Protein 5DM3 (pdb70)

B-factor: mean 60.57, std 18.97, range [21.65, 194.19]

Solvent-accessible surface area: 94843 Å² total; per-residue (Å²): 115,11,63,49,122,60,0,79,90,60,11,103,81,55,88,9,27,0,0,10,0,6,31,6,26,62,66,4,106,26,79,30,29,50,5,16,0,77,40,0,20,80,136,0,101,38,35,16,121,113,60,2,102,12,37,61,74,10,0,12,29,1,49,11,17,136,14,2,0,4,0,0,3,32,51,43,189,81,73,36,69,59,15,5,11,9,6,0,56,115,0,35,63,55,0,141,92,77,46,15,73,5,34,1,17,10,43,6,13,1,11,4,38,140,60,53,144,160,54,27,28,42,14,51,1,0,54,31,0,0,35,59,0,60,63,6,42,1,24,4,43,3,3,36,38,104,69,20,1,3,2,18,21,128,65,16,117,1,33,49,7,0,7,26,4,3,2,0,20,33,0,1,90,16,4,1,124,77,82,40,52,18,24,24,12,81,0,30,86,91,163,73,78,63,21,0,6,0,36,2,14,2,10,1,45,40,126,48,60,19,25,1,48,29,91,100,27,103,82,3,39,12,74,41,0,25,45,1,3,6,0,0,12,102,22,0,39,20,0,0,12,4,0,1,19,50,50,36,3,17,132,28,26,126,61,17,13,24,49,9,2,66,95,45,83,72,0,0,1,85,2,3,43,44,46,68,148,54,2,71,1,9,1,25,2,0,4,0,16,2,5,2,0,8,0,0,0,0,0,0,0,0,0,0,40,0,26,91,66,87,44,91,47,67,110,62,99,83,110,3,14,96,57,1,147,75,0,18,84,29,0,88,59,3,102,4,0,35,111,6,5,18,104,89,3,0,68,72,2,5,151,14,0,53,80,49,21,60,88,82,145,86,95,109,32,122,142,73,75,80,166,39,178,191,156,78,21,65,49,109,70,2,67,90,11,17,117,81,59,102,12,24,0,0,17,0,7,37,10,25,69,64,8,118,34,69,39,26,29,4,16,0,60,26,4,26,66,118,1,108,40,67,14,99,21,146,125,19,0,78,4,36,59,70,12,0,11,37,2,46,8,23,141,7,5,0,3,0,3,4,24,33,24,90,159,79,79,12,67,52,16,5,14,17,3,0,67,116,0,35,60,63,1,127,94,62,43,13,81,3,37,1,14,2,38,4,21,1,9,6,60,132,151,32,129,123,110,58,28,69,39,10,115,1,0,60,32,0,0,35,58,0,74,70,5,12,1,44,3,38,2,1,36,41,56,123,62,12,7,10,1,14,12,117,52,17,122,2,36,51,5,0,3,23,0,2,2,0,20,33,0,1,82,12,6,0,106,63,71,45,27,14,27,24,12,80,1,28,80,87,146,76,74,67,16,1,10,1,32,1,14,2,13,2,64,116,182,63,110,15,16,4,34,56,144,95,34,115,62,1,22,11,70,48,0,16,40,0,2,6,0,0,15,111,23,0,44,23,0,0,13,3,1,1,18,52,54,35,3,18,121,28,11,78,114,70,82,71,24,19,10,24,32,46,11,4,52,118,42,73,46,0,0,0,58,4,13,28,78,36,73,149,45,2,80,1,6,1,28,0,2,3,0,10,1,4,1,0,8,1,0,0,0,0,0,0,0,0,1,58,0,22,102,78,86,32,89,53,58,109,61,80,88,101,3,14,72,60,1,167,71,0,12,48,23,0,107,61,0,114,5,0,43,70,6,4,15,101,103,3,0,61,45,2,6,129,15,0,64,83,47,39,101,69,83,145,209,81,112,22,124,164,77,82,73,65,24,164,196,75,32,108,112,12,90,90,16,26,147,84,59,111,11,24,0,0,11,0,7,6,9,0,21,59,8,112,30,56,24,17,30,8,13,0,28,29,0,16,84,85,3,89,93,54,15,110,11,80,78,21,20,137,103,6,0,29,15,40,46,90,23,22,51,64,2,50,12,13,138,15,7,4,3,0,4,5,38,12,27,36,34,92,100,125,53,58,21,61,38,11,0,13,23,5,0,68,105,0,28,66,66,2,101,96,66,45,18,50,4,40,1,17,8,41,2,17,0,8,20,24,153,123,32,95,85,48,25,38,159,53,181,193,61,49,28,48,24,13,118,0,1,56,34,0,1,37,52,0,68,70,6,49,1,44,4,50,0,2,32,52,67,86,19,117,17,6,16,12,0,22,18,29,79,19,117,1,44,50,7,0,11,26,2,4,2,0,20,31,0,0,88,17,2,0,100,65,65,36,83,8,25,19,12,80,1,33,66,76,160,83,66,47,16,0,6,1,30,1,24,1,8,0,65,41,101,66,46,41,22,2,52,64,87,100,31,106,62,2,4,9,77,49,0,67,46,0,1,2,2,0,8,139,8,0,38,26,0,0,16,3,0,1,14,49,63,39,3,17,131,41,20,129,218,20,14,9,83,11,22,7,0,65,114,34,51,23,0,0,1,94,4,9,39,42,46,64,66,45,2,74,0,11,1,44,0,1,3,2,16,0,5,2,0,8,0,0,0,0,0,0,0,0,0,0,69,0,31,98,94,89,31,86,47,60,106,62,75,111,46,104,3,15,81,64,2,130,78,0,12,78,24,0,89,65,1,111,19,0,49,120,5,3,15,98,95,1,0,65,48,2,14,156,16,0,62,41,50,18,84,69,82,144,155,88,106,24,122,165,65,75,83,61,30,181,201,132,36,55,48,99,68,1,103,92,12,7,122,80,57,109,10,24,0,0,12,2,7,5,4,2,41,71,8,117,31,56,23,29,34,11,11,0,87,42,3,13,115,52,6,118,37,65,24,77,16,87,95,54,20,86,29,0,110,5,46,49,76,16,2,24,34,2,48,11,17,136,12,4,0,5,0,2,2,24,6,22,32,78,94,75,125,61,74,9,63,26,10,0,9,9,4,0,64,102,0,19,67,65,0,112,92,68,38,9,60,4,39,1,15,10,53,4,24,0,5,21,49,111,62,49,150,131,38,12,60,57,17,97,1,2,48,35,0,0,33,54,0,50,60,4,42,1,44,3,44,0,1,41,47,33,75,38,109,26,4,8,15,2,7,23,30,77,16,114,1,38,52,7,0,9,28,3,4,2,0,19,35,0,0,87,19,2,0,114,74,74,41,53,12,21,38,13,77,0,34,82,84,166,78,83,42,20,0,9,0,35,0,19,2,9,2,34,97,181,62,52,30,20,2,46,40,156,218,37,109,55,1,4,12,68,46,0,62,41,0,2,4,0,0,12,106,18,0,44,20,0,0,14,2,1,0,14,46,56,37,3,16,138,32,60,70,24,9,93,41,37,9,2,59,133,20,189,39,0,0,0,85,5,6,41,41,44,58,149,43,2,70,1,9,0,26,0,1,3,0,15,0,2,1,0,7,0,0,0,0,0,0,0,0,0,0,42,0,25,106,75,87,27,88,37,59,117,53,15,191,128,4,16,77,62,1,135,58,0,13,89,24,0,100,57,4,110,3,0,52,122,2,5,13,106,81,1,0,62,49,2,10,154,14,0,60,62,56,19,44,67,85,149,160,81,113,22,124,166,68,77,76,59,36,172,203,110,14,53,50,104,54,0,63,83,60,5,126,87,56,98,7,26,0,0,10,1,7,8,8,2,22,73,5,112,24,62,23,22,37,0,10,0,104,36,0,19,108,42,1,104,47,131,16,60,51,86,6,182,107,58,0,32,16,41,61,73,8,0,16,28,3,46,6,25,122,10,7,0,4,0,2,5,26,8,33,102,164,77,70,11,54,18,10,0,16,10,0,0,64,59,0,36,66,61,3,137,88,80,48,19,70,5,33,1,14,5,35,1,20,1,3,16,57,138,55,48,121,115,108,50,13,64,21,11,106,3,1,58,34,0,0,36,56,0,66,67,7,38,0,43,6,49,0,2,48,46,55,94,59,58,30,8,10,6,1,14,13,30,82,19,119,2,34,51,7,0,7,24,2,3,1,0,17,32,0,0,84,15,1,1,94,66,74,38,97,10,23,29,13,79,0,49,80,90,94,85,55,60,16,0,8,0,30,2,19,3,13,3,60,34,110,54,119,32,23,2,101,144,29,32,24,70,42,0,22,41,3,1,1,0,0,10,100,31,1,36,23,0,1,15,2,2,0,18,53,56,39,3,15,119,27,9,95,115,158,17,11,15,68,49,30,12,0,42,116,25,27,33,1,0,0,66,3,14,25,79,52,58,60,46,2,68,1,13,1,48,3,2,3,0,15,0,2,2,0,9,0,0,0,0,0,2,0,0,0,3,20,0,36,114,101,84,43,84,47,61,111,66,11,124,18,180,127,4,15,76,62,5,130,79,0,15,101,28,0,20,55,6,111,18,0,49,90,12,9,16,97,84,0,0,77,36,2,14,131,19,0,61,79,52,15,88,80,79,129,207,88,108,29,119,144,62,75,71,145,50,180,184,70,62,52,98,62,0,82,84,70,7,70,77,62,88,6,26,0,0,14,0,8,9,3,8,42,73,4,119,32,70,32,30,41,4,12,0,96,42,0,12,106,48,1,94,54,76,9,106,34,77,78,102,101,28,1,27,11,45,53,98,10,5,43,30,2,48,17,13,134,14,5,0,4,0,2,3,30,12,48,177,81,74,10,64,38,15,4,15,10,6,0,66,116,0,33,65,60,1,71,87,62,32,10,72,6,37,1,16,6,48,4,12,0,6,18,51,156,66,58,131,174,68,24,47,44,18,96,0,0,51,32,0,0,36,52,0,64,75,9,44,1,40,5,54,2,1,36,34,60,88,13,100,16,2,1,17,1,17,19,32,74,16,128,2,36,55,5,0,7,21,1,4,2,0,21,31,0,0,91,18,2,0,106,70,45,35,91,17,26,27,11,76,0,32,83,80,91,84,80,39,19,0,16,1,23,1,19,3,6,2,55,97,163,53,123,24,18,1,51,47,146,93,36,108,65,4,7,14,65,40,1,83,40,1,3,6,0,0,16,103,20,0,43,21,1,0,10,5,1,2,18,54,55,40,3,20,118,34,11,74,154,77,19,6,16,43,35,7,1,59,118,46,71,70,1,0,0,99,5,16,40,46,46,80,43,47,0,70,1,11,1,55,0,1,4,0,15,0,5,1,0,9,0,0,0,0,0,0,0,0,0,0,35,0,27,93,85,92,32,88,34,60,105,65,36,136,143,2,16,79,55,1,138,78,0,13,40,23,0,102,58,5,106,2,0,42,88,2,4,14,106,86,3,0,70,53,0,9,48,18,0,77,104,49,18,55,48,88,149,187,85,110,28,116,165,72,68,80,76,64,220

Secondary structure (DSSP, 8-state):
---HHHHHHHHHTTS--EEEEEEE-TTS-EEEEEEEHHHIIIIITT-B---EEE-GGG-EE-TTSTTEEEEEEEE-----TTSHHHHHHHHHHHHHTTT-EEEEEEEEEEEE-SS----HHHHHHHHHHHHHHHTTT--EEEEEE--EEEEEE--EEHHHHHHHHHHHHHHHHHHHHHTT--EE--S-S-TTSPPPBEEEEEEEEETTEETTB-SSSSSSB-HHHHHHHHHHHHTTTTTHHHH--SGGGGGS----EEEEESS-SSEEEEEESTTSTT-EEEE---BTTS-HHHHHHHHHHHHHHHHTTT--------B--SSHHHHHHHHHT-HHHHHHH-HHHHHHHHHHHHHHHHHHHTS--HHHHHHHT-/----HHHHHHHHHHTS--EEEEEEE-TTS-EEEEEEEHHHIIIIITT-EE---EEEEEEEEEEE-TTSTTEEEEEEEEE---B-TTSHHHHHHHHHHHHHHTT-EEEEEEEEEEEEESS-TT--HHHHHHHHHHHHHHHHTT--EEEEEE---EEEEEE--EEHHHHHHHHHHHHHHHHHHHHGGG-EEE--S-S-SSSPP-BEEEEEEEEETTEETTB-TTSTT-B-HHHHHHHHHHHHSHHHHGGGG--SHHHHTTS-SSS--S-EEEEESS-TTEEEEEESTTSTT-EEEE---BTTS-HHHHHHHHHHHHHHHHHHTPPPPP---B--SSHHHHHHHHHT-HHHHHHT-HHHHHHHHHHHHHHHHHHHTS--HHHHHTT--/-HHHHHHHHHTTS--EEEEEEE-TTS-EEEEEEEHHHIIIIITS-EE-------EEEE-GGG-EE-TTSTTEEEEEEEEE-TTT--B-TTSHHHHHHHHHHHHHHTT-EEEEEEEEEEEE-SS-HHHHTSSS---HHHHHHHHHHHHHHHHTT--EEEEEE-SSTTEEEEEE--EEHHHHHHHHHHHHHHHHHHHHHTT--EE--S-S-TTSPP-BEEEEEEEESSSSBTTB-TTSTTSB-HHHHHHHHHHHHTTTTTHHHH--SHHHHGGG---S-EEEEESS-TTEEEEEESTTSTT-EEEE---BTTS-HHHHHHHHHHHHHHHHHTTPPPPP----B---SHHHHHHHHHT-HHHHHHH-HHHHHHHHHHHHHHHHHHTTS--HHHHHH---/---HHHHHHHHHTTS--EEEEEEE-TT--EEEEEEEHHHIIIIITS--B------EEEE-TTS-EE-TTSTTEEEEEEEEE-SSS-PBPTTSHHHHHHHHHHHHHHTT-EEEEEEEEEEEEESS----HHHHHHHHHHHHHHHHTT--EEEEEE-SSTTEEEEEE--EEHHHHHHHHHHHHHHHHHHHHHTT-EEE--S-S-SSSPP-BEEEEEEEEETTEETTB-TTSTTSB-HHHHHHHHHHHHHTTTTGGGT--STTGGGG----EEEEESS-SSEEEEEESTTSTT-EEEE---BTTS-HHHHHHHHHHHHHHHHHHTPPPPPPP-----SHHHHHHHHHT-HHHHHHH-HHHHHHHHHHHHHHHHHHHT---HHHHHHH--/---HHHHHHHHHTTS--EEEEEEE-TTS-EEEEEEEHHHIIIIITT--B-----EEEEEEEEEEE-TTSSSEEEEEEEEE---B-TTSHHHHHHHHHHHHHTTTEEEEEEEEEEEEEESS-S---HHHHHHHHHHHHHHHHTT--EEEEEE-SSTTEEEEEE--EEHHHHHHHHHHHHHHHHHHHHHTT-EEE--S-S-TTSPPPBEEEEEEEEETTEETT-----HHHHHHHHHHHHHHHHHHHHH--SGGGGGG----SS-EEEEESS-TTEEEEE-S-SSTT--EEE---BTTS-HHHHHHHHHHHHHHHHHTTPPPPPP-------SSHHHHHHHHHT-HHHHHHT-HHHHHHHHHHHHHHHHHHHTS--HHHHHHHT-/--HHHHHHHHHHTS--EEEEEEE-TTS-EEEEEEEHHHIIIIITT-EE-----EEEE-GGG-EE-TTSSSEEEEEEEE-----TTSHHHHHHHHHHHHHTTT-EEEEEEEEEEEE-SS----HHHHHHHHHHHHHHHHTT--EEEEEE-SSTTEEEEEE--EEHHHHHHHHHHHHHHHHHHHHHTT--EE--S-S-SSSPPPBEEEEEEEEETTEETTB-TTSTT-B-HHHHHHHHHHHHHHHHHGGGT--SGGGGGGG-----EEEEESS-TTEEEEEESTTSTT-EEEE---BTT--HHHHHHHHHHHHHHHHHTTPPPPP------SSHHHHHHHHHS-HHHHHHH-HHHHHHHHHHHHHHHHHHTTS--HHHHHHH-

Nearest PDB structures (foldseek):
  5dm3-assembly2_B  TM=1.003E+00  e=1.914E-79  Chromohalobacter israelensis DSM 3043
  8tfc-assembly1_A  TM=9.188E-01  e=2.148E-32  Methanosarcina mazei Go1
  8oon-assembly1_D-2  TM=9.264E-01  e=2.066E-31  Methanothermococcus thermolithotrophicus DSM 2095
  8oon-assembly1_B-2  TM=9.273E-01  e=3.041E-31  Methanothermococcus thermolithotrophicus DSM 2095
  8oon-assembly1_F-2  TM=9.231E-01  e=4.730E-31  Methanothermococcus thermolithotrophicus DSM 2095

InterPro domains:
  IPR008146 Glutamine synthetase, catalytic domain [PF00120] (119-447)
  IPR008146 Glutamine synthetase, catalytic domain [PS51987] (120-453)
  IPR008146 Glutamine synthetase, catalytic domain [SM01230] (117-371)
  IPR008147 Glutamine synthetase, N-terminal domain [PS51986] (17-112)
  IPR014746 Glutamine synthetase/guanido kinase, catalytic domain [SSF55931] (117-451)
  IPR036651 Glutamine synthetase, N-terminal domain superfamily [G3DSA:3.10.20.70] (5-116)
  IPR036651 Glutamine synthetase, N-terminal domain superfamily [SSF54368] (8-112)

Radius of gyration: 48.49 Å; Cα contacts (8 Å, |Δi|>4): 4926; chains: 6; bounding box: 131×140×78 Å

Sequence (2305 aa):
TLALDDLKTRVESGEIDTVLVCIVDMQGRLMGKRLHARHFVDHGWEETHCIMKPDLATLRCVPWLEGTAMVLCDLLHAEVPHAPRAILKRQLARLEAMGLEAIMATELEFFLFEKSLDTTKEEHVLRPLRNHLHAAGIPVEGTKGEGQEELNIRCAKALDTADYHTIAKHATKEIAWQQGRAVTFLSKWHHAHAGSSSHIHQSLWKQGLPAFHDERDALGMSALMKHYLAGLLKYAPDYTYFLAPYLNSYKRFQPTRTVWSVDNRTAGFRLCAEGTRAVRIECRIGGSDLNPYLAMAGQLAAGIKGIEECLALPPPAGLIPQNLRDAMEALRGSTMLREAMGEDVVDHYVRAAEVELEDFQRVVSDYEVARGFENTLALDDLKTRVESGEIDTVLVCIVDMQGRLMGKRLHARHFVDHGWEETHCCYIMKPDLATLRCVPWLEGTAMVLCDLLDHAEVPHAPRAILKRQLARLEAMGLEAIMATELEFFLFEKSLDETTKEEHVLRPLRNHLHAAGIPVEGTKGEAGQEELNIRCAKALDTADYHTIAKHATKEIAWQQGRAVTFLSKWHHAHAGSSSHIHQSLWKQGLPAFHDERDALGMSALMKHYLAGLLKYAPDYTYFLAPYLNSYKRFQKGTFAPTRTVWSVDNRTAGFRLCAEGTRAVRIECRIGGSDLNPYLAMAGQLAAGIKGIEECLALPPPAGLIPQNLRDAMEALRGSTMLREAMGEDVVDHYVRAAEVELEDFQRVVSDYEVARGFEALDDLKTRVESGEIDTVLVCIVDMQGRLMGKRLHARHFVDHHGWEETHCCNYLLYIMKPDLATLRCVPWLEGTAMVLCDLLDHRTHAEVPHAPRAILKRQLARLEAMGLEAIMATELEFFLFEKSLDEIRKGRFRTTKEEHVLRPLRNHLHAAGIPVEGTKGEAGAGQEELNIRCAKALDTADYHTIAKHATKEIAWQQGRAVTFLSKWHHAHAGSSSHIHQSLWKQGLPAFHDERDALGMSALMKHYLAGLLKYAPDYTYFLAPYLNSYKRFQFAPTRTVWSVDNRTAGFRLCAEGTRAVRIECRIGGSDLNPYLAMAGQLAAGIKGIEECLALPPPASGLIPQNLRDAMEALRGSTMLREAMGEDVVDHYVRAAEVELEDFQRVVSDYEVARGFETLALDDLKTRVESGEIDTVLVCIVDMQGRLMGKRLHARHFVDHGWEETHCCNYLYIMKPDLATLRCVPWLEGTAMVLCDLLDHRTHAEVPHAPRAILKRQLARLEAMGLEAIMATELEFFLFEKSLDTTKEEHVLRPLRNHLHAAGIPVEGTKGEAGAGQEELNIRCAKALDTADYHTIAKHATKEIAWQQGRAVTFLSKWHHAHAGSSSHIHQSLWKQGLPAFHDERDALGMSALMKHYLAGLLKYAPDYTYFLAPYLNSYKRFAPTRTVWSVDNRTAGFRLCAEGTRAVRIECRIGGSDLNPYLAMAGQLAAGIKGIEECLALPPPAELIPQNLRDAMEALRGSTMLREAMGEDVVDHYVRAAEVELEDFQRVVSDYEVARGFETLALDDLKTRVESGEIDTVLVCIVDMQGRLMGKRLHARHFVDHGWEETHCYLLYIMKPDLATLRCVPWLEGTAMVLCDLLDHAEVPHAPRAILKRQLARLEAMGLEAIMATELEFFLFEKSLDETTKEEHVLRPLRNHLHAAGIPVEGTKGEAGAGQEELNIRCAKALDTADYHTIAKHATKEIAWQQGRAVTFLSKWHHAHAGSSSHIHQSLWKQGLPAFHLGMSALMKHYLAGLLKYAPDYTYFLAPYLNSYKRFQTFAPTRTVWSVDNRTAGFRLCAEGTRAVRIECRIGGSDLNPYLAMAGQLAAGIKGIEECLALPPPAEGDLIPQNLRDAMEALRGSTMLREAMGEDVVDHYVRAAEVELEDFQRVVSDYEVARGFELALDDLKTRVESGEIDTVLVCIVDMQGRLMGKRLHARHFVDHGWEETHCCNYYIMKPDLATLRCVPWLEGTAMVLCDLLHAEVPHAPRAILKRQLARLEAMGLEAIMATELEFFLFEKSLDTTKEEHVLRPLRNHLHAAGIPVEGTKGEAGAGQEELNIRCAKALDTADYHTIAKHATKEIAWQQGRAVTFLSKWHHAHAGSSSHIHQSLWKQGLPAFHDERDALGMSALMKHYLAGLLKYAPDYTYFLAPYLNSYKRFQKAPTRTVWSVDNRTAGFRLCAEGTRAVRIECRIGGSDLNPYLAMAGQLAAGIKGIEECLALPPPAELIPQNLRDAMEALRGSTMLREAMGEDVVDHYVRAAEVELEDFQRVVSDYEVARGF

Organism: Chromohalobacter israelensis (strain ATCC BAA-138 / DSM 3043 / CIP 106854 / NCIMB 13768 / 1H11) (NCBI:txid290398)

Foldseek 3Di:
DAALVRLVVCVVVVQAQWEQEFEAAQQQATDGDIDGVVCCSVCVCVADVCGWHWDRVQKWAQVLDGNYIYTYTADDVHGDQLRLLNLLVLLQVVQVVVLKFKKKWKWAKKAKAPAAPCVVLLCQQQVCLQVRLVRRVFAWPGKDAPVMIITGTDIDGLSSNLSSLSVSVVSSQSSCNVVRIHMGLQQDPDLPDAGAFIKMKMFMDGPHAGQQADLPDPQGGDLLVQLLLLLCLVLVLLLLCLQAVAQRLLSNVCLFASFEACDDPVPQKHWPPGNDRSTIIMGGSHGNSHNSSSVNSRSSLSRVVSNVVSPGHDDGVHGHDSGLVSSLVSNLPPVSCCVSRHVVSSVVVSVSSVVNVVVVVPDDDPVCVVVVVD/DAAALVSLVVCLVVVFAQWEAEFAQDQQLATDGDIDGSVCCSVPPQQWDQDPAIWHWDRVRWWDQVLDTNYIYTYTFHCDPHGDQQRLLNLLVLLQVVQVVVLKFKKKWKKAKKAKAPAAPVVVVLLCQQQVCLQVSLVVRPFQWPGKDVDVNMIITTGDIDGLSSNLVSLSSSVVSSCSSCNVVRIHMDQQQDPDLVDAGAWMKMKMFMDHPNAGQQADLPDPFRGDLLVQQLLQLCLVLVQQLLCLQPVAQRFLVNVPPPPLDAFASFEEAPDSRDQKHFPDTSHSRTIIMGGRHGNSHNSSSVSSSSSLRSVVSSVVSDGHDDGPHGHDNGLVSSLVSNVPDPSCCVSSNPVNSVVVSVVSVVNVVVVVVDDDPVCVVVVPD/DLVVLVVCVVVVQAQWEQEFAQEQLLATDDDIDGSVCCSPDVCAKDADDPSYCGIWHWDVVQWWCQVLDGRYIYTYTFDADPVHRHGDLQRLLNLLVQLQVVVVVVLKFKKKAKKQKKFWFPAFCVVCVPDHDGVVVCCQQQVVLQVRLVVRVFQWPGKDDDDDPRMIITGTDIDTLSSNLVSLSSSVVSSQSSSVVVRIHMDQFQDSDLPTAGAAMKMKMFMARPPAGQQADLPDPQRGHLLVLLLLLLCLVLVQQQVCLQQVAQRFLSNVCCDCWASFEECDRSVNQWHFPPGNDSRTIIIGTRHGSSHNSSSVVSSSSLSRVVSNVVSDDGDDHVHGGHDNGLVSSLVSNLPDPSCCVSSHVSNSVSSSVVSVVNVVVVVVDDDPVNVVVPVD/DAALCNVVVCVVVVQAQWEAEFEQAQQLATDDDIDGSVCCSVPVQAWDDDDPSVAIWHWDCVQWWAQVLDGRYIYTYTFHADPPPRDTDQQRLLNLLVLLQVVQVVVQKFKKKAKKAKKFKAPAAVCVVLVCLQFVCLQVRLVVRVFQWPGKDADQDVRMIITTGDIGGLSSNLSSLSSSVVSSQSSQNVVRIHMDQQQDPDLVDAGAAIKMKIFMAHPNAGQQADLPDPQRGDLLVLLLLLLCLVLVLQLLCQQQVAQRLLSNPQQAHSFEEQDDRNPQKHWPPGNDSRTIIMGGRHGSSGNSSSNVSSSSLSSVVSNVVSPGRDDGPCHYDRGLVSSLVSNVPDPSCCVSRHPVNSVSSSVSSVVNVVVVVVDDDPVNVVVVVD/DDDLVNLVVCLVVQQAQWEAEFEQEQQLATDDDIHGSVCCSVPVQAFDFDHYLATWHWDRVQWWAQVLDGNYIYTYTFGCDPDGDQQRLLNLLVLLQVVQVVVLKFKKKAKKFKKAKAPAFPVVVVVCCQLFVCLQVRLVRRVFQWPGKDQDPDHRIIITGGDIDGLSVNLVSLSSSVVSSQSSCNVVRMHMGQFQDPDLVDAGAAMKMKMFMDHPRFGCCWCYGHLLNQLLLQLCLVLVQQLLCQQPVAQRFLSNPDPLDQAHSFEEDPRSNPQWHFDDNPDSRTTIMGGRHGSSHRSSSVSSRSSLSSVVSNVVSDGRDDGDPDPHHDSGLVSSLVSNVPPVSCCVSRNNVNSVSSSVSSVVNVVVPVVDQDPVNVVVVVD/DAQVVVVVCVVVVQAQWEAEFEQQQLLATDDDIDGVVCCNVPPQCWDDDDVNAIWHWDRVQWWAQVLDGNYIYTYTAHDVHGDQLRLLNLLVLLQVVQVVVLKFKKKAKKAKKFKDDAFVCVVVLCQQQVCLQVRLVRRPWAWPGKDADDDPRMIITTTDIDTLSSNLVSLSSSVVSSQSSQNVSRIHMGQQQDPDLVGAGAWIKMKMFMARPNFGQQAAPPDQQGGHLLNLLLLLLCLVLVQQLLCLQQVAQSSLSNVVVPQAHSFEACDDPPHQKHFPNRHDRRTTIIGRRHGNSHRSSSNNSSSSLSRVVSSVVSRGRDDGPCHHDSGLVSSLVSNVPPPSVCVRSNPVNSVVVSVVSVVNVVVVVVDDDPVNVVVVD

Structure (mmCIF, N/CA/C/O backbone):
data_5DM3
#
_entry.id   5DM3
#
_cell.length_a   132.983
_cell.length_b   221.339
_cell.length_c   199.353
_cell.angle_alpha   90.000
_cell.angle_beta   90.000
_cell.angle_gamma   90.000
#
_symmetry.space_group_name_H-M   'C 2 2 21'
#
loop_
_entity.id
_entity.type
_entity.pdbx_description
1 polymer 'L-glutamine synthetase'
2 non-polymer "ADENOSINE-5'-DIPHOSPHATE"
3 water water
#
loop_
_atom_site.group_PDB
_atom_site.id
_atom_site.type_symbol
_atom_site.label_atom_id
_atom_site.label_alt_id
_atom_site.label_comp_id
_atom_site.label_asym_id
_atom_site.label_entity_id
_atom_site.label_seq_id
_atom_site.pdbx_PDB_ins_code
_atom_site.Cartn_x
_atom_site.Cartn_y
_atom_site.Cartn_z
_atom_site.occupancy
_atom_site.B_iso_or_equiv
_atom_site.auth_seq_id
_atom_site.auth_comp_id
_atom_site.auth_asym_id
_atom_site.auth_atom_id
_atom_site.pdbx_PDB_model_num
ATOM 1 N N . THR A 1 26 ? 20.881 -54.702 0.837 1.00 60.13 4 THR A N 1
ATOM 2 C CA . THR A 1 26 ? 21.711 -53.494 0.908 1.00 65.18 4 THR A CA 1
ATOM 3 C C . THR A 1 26 ? 21.298 -52.456 -0.129 1.00 62.25 4 THR A C 1
ATOM 4 O O . THR A 1 26 ? 20.540 -52.756 -1.043 1.00 64.13 4 THR A O 1
ATOM 8 N N . LEU A 1 27 ? 21.827 -51.240 0.015 1.00 63.67 5 LEU A N 1
ATOM 9 C CA . LEU A 1 27 ? 21.320 -50.053 -0.694 1.00 61.67 5 LEU A CA 1
ATOM 10 C C . LEU A 1 27 ? 22.352 -49.368 -1.597 1.00 59.54 5 LEU A C 1
ATOM 11 O O . LEU A 1 27 ? 23.401 -48.922 -1.139 1.00 61.93 5 LEU A O 1
ATOM 16 N N . ALA A 1 28 ? 22.039 -49.285 -2.885 1.00 58.64 6 ALA A N 1
ATOM 17 C CA . ALA A 1 28 ? 22.945 -48.677 -3.855 1.00 60.17 6 ALA A CA 1
ATOM 18 C C . ALA A 1 28 ? 23.155 -47.192 -3.573 1.00 57.94 6 ALA A C 1
ATOM 19 O O . ALA A 1 28 ? 22.215 -46.500 -3.199 1.00 54.48 6 ALA A O 1
ATOM 21 N N . LEU A 1 29 ? 24.387 -46.709 -3.752 1.00 55.41 7 LEU A N 1
ATOM 22 C CA . LEU A 1 29 ? 24.691 -45.306 -3.518 1.00 50.48 7 LEU A CA 1
ATOM 23 C C . LEU A 1 29 ? 23.785 -44.439 -4.369 1.00 56.80 7 LEU A C 1
ATOM 24 O O . LEU A 1 29 ? 23.171 -43.495 -3.870 1.00 59.32 7 LEU A O 1
ATOM 29 N N . ASP A 1 30 ? 23.684 -44.767 -5.651 1.00 64.65 8 ASP A N 1
ATOM 30 C CA . ASP A 1 30 ? 22.808 -44.011 -6.537 1.00 69.08 8 ASP A CA 1
ATOM 31 C C . ASP A 1 30 ? 21.373 -44.060 -6.037 1.00 68.47 8 ASP A C 1
ATOM 32 O O . ASP A 1 30 ? 20.626 -43.100 -6.197 1.00 68.60 8 ASP A O 1
ATOM 37 N N . ASP A 1 31 ? 20.999 -45.176 -5.417 1.00 71.87 9 ASP A N 1
ATOM 38 C CA . ASP A 1 31 ? 19.658 -45.322 -4.870 1.00 73.84 9 ASP A CA 1
ATOM 39 C C . ASP A 1 31 ? 19.462 -44.356 -3.685 1.00 66.43 9 ASP A C 1
ATOM 40 O O . ASP A 1 31 ? 18.453 -43.661 -3.624 1.00 66.36 9 ASP A O 1
ATOM 45 N N . LEU A 1 32 ? 20.436 -44.301 -2.775 1.00 53.86 10 LEU A N 1
ATOM 46 C CA . LEU A 1 32 ? 20.431 -43.333 -1.686 1.00 55.14 10 LEU A CA 1
ATOM 47 C C . LEU A 1 32 ? 20.200 -41.918 -2.214 1.00 62.02 10 LEU A C 1
ATOM 48 O O . LEU A 1 32 ? 19.382 -41.160 -1.683 1.00 62.65 10 LEU A O 1
ATOM 53 N N . LYS A 1 33 ? 20.914 -41.584 -3.285 1.00 59.26 11 LYS A N 1
ATOM 54 C CA . LYS A 1 33 ? 20.906 -40.234 -3.817 1.00 58.75 11 LYS A CA 1
ATOM 55 C C . LYS A 1 33 ? 19.532 -39.869 -4.413 1.00 58.49 11 LYS A C 1
ATOM 56 O O . LYS A 1 33 ? 19.160 -38.687 -4.467 1.00 58.37 11 LYS A O 1
ATOM 62 N N . THR A 1 34 ? 18.754 -40.868 -4.822 1.00 55.23 12 THR A N 1
ATOM 63 C CA . THR A 1 34 ? 17.356 -40.603 -5.186 1.00 56.82 12 THR A CA 1
ATOM 64 C C . THR A 1 34 ? 16.522 -40.371 -3.919 1.00 55.23 12 THR A C 1
ATOM 65 O O . THR A 1 34 ? 15.637 -39.515 -3.876 1.00 56.32 12 THR A O 1
ATOM 69 N N . ARG A 1 35 ? 16.824 -41.136 -2.879 1.00 46.90 13 ARG A N 1
ATOM 70 C CA . ARG A 1 35 ? 16.058 -41.054 -1.643 1.00 49.99 13 ARG A CA 1
ATOM 71 C C . ARG A 1 35 ? 16.341 -39.749 -0.893 1.00 52.97 13 ARG A C 1
ATOM 72 O O . ARG A 1 35 ? 15.527 -39.305 -0.084 1.00 48.50 13 ARG A O 1
ATOM 80 N N . VAL A 1 36 ? 17.491 -39.142 -1.191 1.00 55.65 14 VAL A N 1
ATOM 81 C CA . VAL A 1 36 ? 17.890 -37.871 -0.604 1.00 52.75 14 VAL A CA 1
ATOM 82 C C . VAL A 1 36 ? 17.215 -36.701 -1.311 1.00 57.33 14 VAL A C 1
ATOM 83 O O . VAL A 1 36 ? 16.675 -35.793 -0.659 1.00 57.70 14 VAL A O 1
ATOM 87 N N . GLU A 1 37 ? 17.259 -36.711 -2.645 1.00 61.10 15 GLU A N 1
ATOM 88 C CA . GLU A 1 37 ? 16.666 -35.614 -3.409 1.00 59.06 15 GLU A CA 1
ATOM 89 C C . GLU A 1 37 ? 15.168 -35.668 -3.223 1.00 52.23 15 GLU A C 1
ATOM 90 O O . GLU A 1 37 ? 14.519 -34.632 -3.140 1.00 59.23 15 GLU A O 1
ATOM 96 N N . SER A 1 38 ? 14.622 -36.870 -3.104 1.00 43.62 16 SER A N 1
ATOM 97 C CA . SER A 1 38 ? 13.205 -36.992 -2.844 1.00 45.71 16 SER A CA 1
ATOM 98 C C . SER A 1 38 ? 12.886 -36.401 -1.486 1.00 52.67 16 SER A C 1
ATOM 99 O O . SER A 1 38 ? 11.764 -35.990 -1.222 1.00 59.43 16 SER A O 1
ATOM 102 N N . GLY A 1 39 ? 13.898 -36.373 -0.628 1.00 53.73 17 GLY A N 1
ATOM 103 C CA . GLY A 1 39 ? 13.755 -35.884 0.723 1.00 44.36 17 GLY A CA 1
ATOM 104 C C . GLY A 1 39 ? 13.285 -36.978 1.652 1.00 46.18 17 GLY A C 1
ATOM 105 O O . GLY A 1 39 ? 12.808 -36.683 2.729 1.00 53.11 17 GLY A O 1
ATOM 106 N N . GLU A 1 40 ? 13.415 -38.240 1.242 1.00 43.52 18 GLU A N 1
ATOM 107 C CA . GLU A 1 40 ? 13.005 -39.365 2.086 1.00 38.75 18 GLU A CA 1
ATOM 108 C C . GLU A 1 40 ? 14.098 -39.734 3.121 1.00 47.67 18 GLU A C 1
ATOM 109 O O . GLU A 1 40 ? 13.805 -40.157 4.243 1.00 45.63 18 GLU A O 1
ATOM 115 N N . ILE A 1 41 ? 15.358 -39.567 2.738 1.00 43.70 19 ILE A N 1
ATOM 116 C CA . ILE A 1 41 ? 16.467 -39.812 3.642 1.00 39.93 19 ILE A CA 1
ATOM 117 C C . ILE A 1 41 ? 17.283 -38.542 3.839 1.00 42.43 19 ILE A C 1
ATOM 118 O O . ILE A 1 41 ? 17.735 -37.953 2.855 1.00 48.77 19 ILE A O 1
ATOM 123 N N . ASP A 1 42 ? 17.478 -38.122 5.095 1.00 35.87 20 ASP A N 1
ATOM 124 C CA . ASP A 1 42 ? 18.252 -36.903 5.392 1.00 42.02 20 ASP A CA 1
ATOM 125 C C . ASP A 1 42 ? 19.415 -37.164 6.363 1.00 44.53 20 ASP A C 1
ATOM 126 O O . ASP A 1 42 ? 20.209 -36.264 6.643 1.00 47.60 20 ASP A O 1
ATOM 131 N N . THR A 1 43 ? 19.514 -38.387 6.871 1.00 35.58 21 THR A N 1
ATOM 132 C CA . THR A 1 43 ? 20.556 -38.720 7.833 1.00 42.01 21 THR A CA 1
ATOM 133 C C . THR A 1 43 ? 21.272 -39.983 7.397 1.00 45.49 21 THR A C 1
ATOM 134 O O . THR A 1 43 ? 20.630 -40.940 7.007 1.00 39.25 21 THR A O 1
ATOM 138 N N . VAL A 1 44 ? 22.602 -39.973 7.453 1.00 49.06 22 VAL A N 1
ATOM 139 C CA . VAL A 1 44 ? 23.385 -41.184 7.245 1.00 35.75 22 VAL A CA 1
ATOM 140 C C . VAL A 1 44 ? 24.310 -41.341 8.419 1.00 35.69 22 VAL A C 1
ATOM 141 O O . VAL A 1 44 ? 25.217 -40.521 8.625 1.00 42.83 22 VAL A O 1
ATOM 145 N N . LEU A 1 45 ? 24.062 -42.372 9.216 1.00 36.63 23 LEU A N 1
ATOM 146 C CA . LEU A 1 45 ? 24.967 -42.714 10.312 1.00 35.82 23 LEU A CA 1
ATOM 147 C C . LEU A 1 45 ? 26.211 -43.378 9.728 1.00 39.24 23 LEU A C 1
ATOM 148 O O . LEU A 1 45 ? 26.152 -44.474 9.191 1.00 40.20 23 LEU A O 1
ATOM 153 N N . VAL A 1 46 ? 27.332 -42.688 9.840 1.00 36.47 24 VAL A N 1
ATOM 154 C CA . VAL A 1 46 ? 28.604 -43.172 9.363 1.00 39.38 24 VAL A CA 1
ATOM 155 C C . VAL A 1 46 ? 29.361 -43.789 10.527 1.00 45.16 24 VAL A C 1
ATOM 156 O O . VAL A 1 46 ? 29.901 -43.097 11.382 1.00 38.64 24 VAL A O 1
ATOM 160 N N . CYS A 1 47 ? 29.373 -45.113 10.565 1.00 52.14 25 CYS A N 1
ATOM 161 C CA . CYS A 1 47 ? 29.812 -45.826 11.752 1.00 46.12 25 CYS A CA 1
ATOM 162 C C . CYS A 1 47 ? 31.096 -46.601 11.547 1.00 45.92 25 CYS A C 1
ATOM 163 O O . CYS A 1 47 ? 31.404 -47.053 10.443 1.00 50.49 25 CYS A O 1
ATOM 166 N N . ILE A 1 48 ? 31.833 -46.742 12.641 1.00 43.93 26 ILE A N 1
ATOM 167 C CA . ILE A 1 48 ? 32.711 -47.880 12.828 1.00 50.23 26 ILE A CA 1
ATOM 168 C C . ILE A 1 48 ? 32.228 -48.736 14.024 1.00 52.46 26 ILE A C 1
ATOM 169 O O . ILE A 1 48 ? 31.247 -48.396 14.710 1.00 35.76 26 ILE A O 1
ATOM 174 N N . VAL A 1 49 ? 32.901 -49.858 14.257 1.00 37.23 27 VAL A N 1
ATOM 175 C CA . VAL A 1 49 ? 32.553 -50.701 15.390 1.00 37.51 27 VAL A CA 1
ATOM 176 C C . VAL A 1 49 ? 33.690 -50.718 16.380 1.00 43.08 27 VAL A C 1
ATOM 177 O O . VAL A 1 49 ? 34.803 -51.106 16.014 1.00 44.98 27 VAL A O 1
ATOM 181 N N . ASP A 1 50 ? 33.423 -50.303 17.625 1.00 36.65 28 ASP A N 1
ATOM 182 C CA . ASP A 1 50 ? 34.478 -50.301 18.636 1.00 37.60 28 ASP A CA 1
ATOM 183 C C . ASP A 1 50 ? 34.715 -51.665 19.305 1.00 37.39 28 ASP A C 1
ATOM 184 O O . ASP A 1 50 ? 34.123 -52.673 18.933 1.00 48.58 28 ASP A O 1
ATOM 189 N N . MET A 1 51 ? 35.595 -51.671 20.295 1.00 43.53 29 MET A N 1
ATOM 190 C CA . MET A 1 51 ? 35.915 -52.862 21.075 1.00 38.30 29 MET A CA 1
ATOM 191 C C . MET A 1 51 ? 34.694 -53.433 21.755 1.00 42.30 29 MET A C 1
ATOM 192 O O . MET A 1 51 ? 34.498 -54.632 21.756 1.00 48.32 29 MET A O 1
ATOM 197 N N . GLN A 1 52 ? 33.845 -52.572 22.301 1.00 46.44 30 GLN A N 1
ATOM 198 C CA . GLN A 1 52 ? 32.652 -53.048 22.996 1.00 48.04 30 GLN A CA 1
ATOM 199 C C . GLN A 1 52 ? 31.629 -53.658 22.041 1.00 44.62 30 GLN A C 1
ATOM 200 O O . GLN A 1 52 ? 30.704 -54.337 22.468 1.00 58.20 30 GLN A O 1
ATOM 206 N N . GLY A 1 53 ? 31.778 -53.404 20.755 1.00 36.85 31 GLY A N 1
ATOM 207 C CA . GLY A 1 53 ? 30.903 -54.012 19.779 1.00 34.33 31 GLY A CA 1
ATOM 208 C C . GLY A 1 53 ? 29.839 -53.027 19.377 1.00 39.60 31 GLY A C 1
ATOM 209 O O . GLY A 1 53 ? 28.829 -53.400 18.769 1.00 45.27 31 GLY A O 1
ATOM 210 N N . ARG A 1 54 ? 30.071 -51.762 19.718 1.00 38.63 32 ARG A N 1
ATOM 211 C CA . ARG A 1 54 ? 29.087 -50.718 19.484 1.00 41.96 32 ARG A CA 1
ATOM 212 C C . ARG A 1 54 ? 29.293 -49.930 18.207 1.00 45.79 32 ARG A C 1
ATOM 213 O O . ARG A 1 54 ? 30.425 -49.622 17.819 1.00 51.01 32 ARG A O 1
ATOM 221 N N . LEU A 1 55 ? 28.177 -49.599 17.562 1.00 40.22 33 LEU A N 1
ATOM 222 C CA . LEU A 1 55 ? 28.177 -48.566 16.550 1.00 34.00 33 LEU A CA 1
ATOM 223 C C . LEU A 1 55 ? 28.622 -47.240 17.171 1.00 39.54 33 LEU A C 1
ATOM 224 O O . LEU A 1 55 ? 27.956 -46.710 18.057 1.00 45.67 33 LEU A O 1
ATOM 229 N N . MET A 1 56 ? 29.771 -46.741 16.719 1.00 36.16 34 MET A N 1
ATOM 230 C CA . MET A 1 56 ? 30.263 -45.409 17.055 1.00 39.73 34 MET A CA 1
ATOM 231 C C . MET A 1 56 ? 30.523 -44.642 15.760 1.00 48.56 34 MET A C 1
ATOM 232 O O . MET A 1 56 ? 30.958 -45.226 14.770 1.00 54.10 34 MET A O 1
ATOM 237 N N . GLY A 1 57 ? 30.254 -43.343 15.756 1.00 41.92 35 GLY A N 1
ATOM 238 C CA . GLY A 1 57 ? 30.575 -42.528 14.604 1.00 39.87 35 GLY A CA 1
ATOM 239 C C . GLY A 1 57 ? 29.932 -41.158 14.604 1.00 50.58 35 GLY A C 1
ATOM 240 O O . GLY A 1 57 ? 29.822 -40.501 15.636 1.00 65.30 35 GLY A O 1
ATOM 241 N N . LYS A 1 58 ? 29.516 -40.721 13.424 1.00 48.60 36 LYS A N 1
ATOM 242 C CA . LYS A 1 58 ? 28.951 -39.397 13.245 1.00 47.99 36 LYS A CA 1
ATOM 243 C C . LYS A 1 58 ? 27.620 -39.472 12.494 1.00 43.59 36 LYS A C 1
ATOM 244 O O . LYS A 1 58 ? 27.370 -40.419 11.754 1.00 50.40 36 LYS A O 1
ATOM 250 N N . ARG A 1 59 ? 26.757 -38.486 12.708 1.00 47.76 37 ARG A N 1
ATOM 251 C CA . ARG A 1 59 ? 25.473 -38.408 12.001 1.00 52.36 37 ARG A CA 1
ATOM 252 C C . ARG A 1 59 ? 25.460 -37.288 10.945 1.00 54.77 37 ARG A C 1
ATOM 253 O O . ARG A 1 59 ? 25.183 -36.128 11.253 1.00 50.69 37 ARG A O 1
ATOM 261 N N . LEU A 1 60 ? 25.760 -37.642 9.699 1.00 51.06 38 LEU A N 1
ATOM 262 C CA . LEU A 1 60 ? 25.881 -36.644 8.636 1.00 45.21 38 LEU A CA 1
ATOM 263 C C . LEU A 1 60 ? 24.536 -36.288 8.053 1.00 45.65 38 LEU A C 1
ATOM 264 O O . LEU A 1 60 ? 23.648 -37.139 7.951 1.00 50.24 38 LEU A O 1
ATOM 269 N N . HIS A 1 61 ? 24.385 -35.025 7.680 1.00 42.99 39 HIS A N 1
ATOM 270 C CA . HIS A 1 61 ? 23.260 -34.619 6.860 1.00 44.81 39 HIS A CA 1
ATOM 271 C C . HIS A 1 61 ? 23.471 -35.252 5.501 1.00 45.71 39 HIS A C 1
ATOM 272 O O . HIS A 1 61 ? 24.479 -34.993 4.864 1.00 48.52 39 HIS A O 1
ATOM 279 N N . ALA A 1 62 ? 22.517 -36.071 5.070 1.00 46.90 40 ALA A N 1
ATOM 280 C CA . ALA A 1 62 ? 22.669 -36.939 3.896 1.00 46.77 40 ALA A CA 1
ATOM 281 C C . ALA A 1 62 ? 23.074 -36.201 2.614 1.00 52.86 40 ALA A C 1
ATOM 282 O O . ALA A 1 62 ? 23.646 -36.803 1.696 1.00 41.85 40 ALA A O 1
ATOM 284 N N . ARG A 1 63 ? 22.776 -34.909 2.545 1.00 46.14 41 ARG A N 1
ATOM 285 C CA . ARG A 1 63 ? 23.158 -34.141 1.380 1.00 48.15 41 ARG A CA 1
ATOM 286 C C . ARG A 1 63 ? 24.675 -34.019 1.396 1.00 48.27 41 ARG A C 1
ATOM 287 O O . ARG A 1 63 ? 25.359 -34.241 0.395 1.00 45.91 41 ARG A O 1
ATOM 295 N N . HIS A 1 64 ? 25.206 -33.693 2.559 1.00 53.03 42 HIS A N 1
ATOM 296 C CA . HIS A 1 64 ? 26.642 -33.661 2.713 1.00 54.53 42 HIS A CA 1
ATOM 297 C C . HIS A 1 64 ? 27.270 -35.028 2.433 1.00 48.84 42 HIS A C 1
ATOM 298 O O . HIS A 1 64 ? 28.321 -35.105 1.821 1.00 53.24 42 HIS A O 1
ATOM 305 N N . PHE A 1 65 ? 26.630 -36.106 2.872 1.00 44.10 43 PHE A N 1
ATOM 306 C CA . PHE A 1 65 ? 27.190 -37.436 2.654 1.00 51.58 43 PHE A CA 1
ATOM 307 C C . PHE A 1 65 ? 27.284 -37.800 1.166 1.00 60.50 43 PHE A C 1
ATOM 308 O O . PHE A 1 65 ? 28.287 -38.354 0.721 1.00 59.26 43 PHE A O 1
ATOM 316 N N . VAL A 1 66 ? 26.246 -37.499 0.395 1.00 65.94 44 VAL A N 1
ATOM 317 C CA . VAL A 1 66 ? 26.259 -37.887 -1.005 1.00 67.40 44 VAL A CA 1
ATOM 318 C C . VAL A 1 66 ? 27.155 -36.963 -1.823 1.00 68.10 44 VAL A C 1
ATOM 319 O O . VAL A 1 66 ? 27.510 -37.284 -2.951 1.00 68.17 44 VAL A O 1
ATOM 323 N N . ASP A 1 67 ? 27.539 -35.829 -1.251 1.00 67.33 45 ASP A N 1
ATOM 324 C CA . ASP A 1 67 ? 28.334 -34.866 -1.994 1.00 68.69 45 ASP A CA 1
ATOM 325 C C . ASP A 1 67 ? 29.830 -34.959 -1.679 1.00 75.87 45 ASP A C 1
ATOM 326 O O . ASP A 1 67 ? 30.653 -34.741 -2.564 1.00 87.54 45 ASP A O 1
ATOM 331 N N . HIS A 1 68 ? 30.191 -35.309 -0.452 1.00 70.47 46 HIS A N 1
ATOM 332 C CA . HIS A 1 68 ? 31.598 -35.423 -0.112 1.00 75.42 46 HIS A CA 1
ATOM 333 C C . HIS A 1 68 ? 31.810 -36.228 1.147 1.00 74.48 46 HIS A C 1
ATOM 334 O O . HIS A 1 68 ? 32.944 -36.459 1.548 1.00 79.90 46 HIS A O 1
ATOM 341 N N . GLY A 1 69 ? 30.719 -36.664 1.763 1.00 76.87 47 GLY A N 1
ATOM 342 C CA . GLY A 1 69 ? 30.793 -37.387 3.019 1.00 77.36 47 GLY A CA 1
ATOM 343 C C . GLY A 1 69 ? 31.137 -38.856 2.853 1.00 80.67 47 GLY A C 1
ATOM 344 O O . GLY A 1 69 ? 31.765 -39.453 3.730 1.00 82.31 47 GLY A O 1
ATOM 345 N N . TRP A 1 70 ? 30.735 -39.443 1.727 1.00 81.51 48 TRP A N 1
ATOM 346 C CA . TRP A 1 70 ? 31.055 -40.836 1.424 1.00 83.87 48 TRP A CA 1
ATOM 347 C C . TRP A 1 70 ? 32.519 -40.991 1.053 1.00 93.69 48 TRP A C 1
ATOM 348 O O . TRP A 1 70 ? 33.062 -42.091 1.090 1.00 92.41 48 TRP A O 1
ATOM 359 N N . GLU A 1 71 ? 33.136 -39.882 0.659 1.00 108.65 49 GLU A N 1
ATOM 360 C CA . GLU A 1 71 ? 34.546 -39.862 0.317 1.00 104.87 49 GLU A CA 1
ATOM 361 C C . GLU A 1 71 ? 35.370 -40.311 1.516 1.00 102.64 49 GLU A C 1
ATOM 362 O O . GLU A 1 71 ? 35.999 -41.373 1.494 1.00 102.47 49 GLU A O 1
ATOM 364 N N . GLU A 1 72 ? 35.336 -39.493 2.565 1.00 94.38 50 GLU A N 1
ATOM 365 C CA . GLU A 1 72 ? 36.109 -39.713 3.776 1.00 83.12 50 GLU A CA 1
ATOM 366 C C . GLU A 1 72 ? 35.779 -38.630 4.785 1.00 92.63 50 GLU A C 1
ATOM 367 O O . GLU A 1 72 ? 35.631 -37.467 4.415 1.00 100.04 50 GLU A O 1
ATOM 369 N N . THR A 1 73 ? 35.649 -39.016 6.053 1.00 93.55 51 THR A N 1
ATOM 370 C CA . THR A 1 73 ? 35.623 -38.069 7.173 1.00 92.46 51 THR A CA 1
ATOM 371 C C . THR A 1 73 ? 36.484 -38.614 8.322 1.00 88.40 51 THR A C 1
ATOM 372 O O . THR A 1 73 ? 36.941 -39.752 8.264 1.00 89.91 51 THR A O 1
ATOM 376 N N . HIS A 1 74 ? 36.696 -37.814 9.363 1.00 85.23 52 HIS A N 1
ATOM 377 C CA . HIS A 1 74 ? 37.692 -38.134 10.384 1.00 83.22 52 HIS A CA 1
ATOM 378 C C . HIS A 1 74 ? 37.051 -38.374 11.764 1.00 74.19 52 HIS A C 1
ATOM 379 O O . HIS A 1 74 ? 35.843 -38.580 11.874 1.00 69.06 52 HIS A O 1
ATOM 386 N N . CYS A 1 75 ? 37.874 -38.337 12.808 1.00 77.67 53 CYS A N 1
ATOM 387 C CA . CYS A 1 75 ? 37.418 -38.533 14.182 1.00 81.70 53 CYS A CA 1
ATOM 388 C C . CYS A 1 75 ? 38.600 -38.425 15.156 1.00 78.31 53 CYS A C 1
ATOM 389 O O . CYS A 1 75 ? 38.540 -38.910 16.291 1.00 72.29 53 CYS A O 1
ATOM 392 N N . ILE A 1 105 ? 41.072 -41.702 10.331 1.00 64.66 83 ILE A N 1
ATOM 393 C CA . ILE A 1 105 ? 40.040 -41.423 9.329 1.00 68.72 83 ILE A CA 1
ATOM 394 C C . ILE A 1 105 ? 39.107 -42.628 9.050 1.00 58.12 83 ILE A C 1
ATOM 395 O O . ILE A 1 105 ? 39.529 -43.777 9.067 1.00 51.42 83 ILE A O 1
ATOM 400 N N . MET A 1 106 ? 37.827 -42.344 8.827 1.00 57.03 84 MET A N 1
ATOM 401 C CA . MET A 1 106 ? 36.855 -43.367 8.489 1.00 63.05 84 MET A CA 1
ATOM 402 C C . MET A 1 106 ? 36.619 -43.386 7.000 1.00 60.89 84 MET A C 1
ATOM 403 O O . MET A 1 106 ? 36.297 -42.359 6.418 1.00 66.83 84 MET A O 1
ATOM 408 N N . LYS A 1 107 ? 36.758 -44.554 6.390 1.00 56.11 85 LYS A N 1
ATOM 409 C CA . LYS A 1 107 ? 36.408 -44.718 4.987 1.00 51.00 85 LYS A CA 1
ATOM 410 C C . LYS A 1 107 ? 35.166 -45.599 4.867 1.00 52.61 85 LYS A C 1
ATOM 411 O O . LYS A 1 107 ? 35.202 -46.794 5.170 1.00 55.11 85 LYS A O 1
ATOM 417 N N . PRO A 1 108 ? 34.048 -45.003 4.444 1.00 45.19 86 PRO A N 1
ATOM 418 C CA . PRO A 1 108 ? 32.811 -45.779 4.358 1.00 49.36 86 PRO A CA 1
ATOM 419 C C . PRO A 1 108 ? 32.962 -46.898 3.354 1.00 53.73 86 PRO A C 1
ATOM 420 O O . PRO A 1 108 ? 33.615 -46.705 2.346 1.00 46.02 86 PRO A O 1
ATOM 424 N N . ASP A 1 109 ? 32.403 -48.059 3.663 1.00 60.38 87 ASP A N 1
ATOM 425 C CA . ASP A 1 109 ? 32.362 -49.183 2.745 1.00 60.87 87 ASP A CA 1
ATOM 426 C C . ASP A 1 109 ? 30.948 -49.251 2.169 1.00 60.79 87 ASP A C 1
ATOM 427 O O . ASP A 1 109 ? 30.024 -49.773 2.804 1.00 60.37 87 ASP A O 1
ATOM 432 N N . LEU A 1 110 ? 30.782 -48.714 0.965 1.00 59.11 88 LEU A N 1
ATOM 433 C CA . LEU A 1 110 ? 29.463 -48.574 0.340 1.00 56.16 88 LEU A CA 1
ATOM 434 C C . LEU A 1 110 ? 28.702 -49.892 0.128 1.00 53.87 88 LEU A C 1
ATOM 435 O O . LEU A 1 110 ? 27.520 -49.893 -0.222 1.00 49.31 88 LEU A O 1
ATOM 440 N N . ALA A 1 111 ? 29.380 -51.013 0.333 1.00 51.65 89 ALA A N 1
ATOM 441 C CA . ALA A 1 111 ? 28.731 -52.310 0.241 1.00 49.71 89 ALA A CA 1
ATOM 442 C C . ALA A 1 111 ? 27.904 -52.552 1.483 1.00 53.17 89 ALA A C 1
ATOM 443 O O . ALA A 1 111 ? 27.057 -53.429 1.506 1.00 62.42 89 ALA A O 1
ATOM 445 N N . THR A 1 112 ? 28.159 -51.762 2.518 1.00 52.45 90 THR A N 1
ATOM 446 C CA . THR A 1 112 ? 27.504 -51.922 3.812 1.00 41.19 90 THR A CA 1
ATOM 447 C C . THR A 1 112 ? 26.352 -50.952 4.002 1.00 47.76 90 THR A C 1
ATOM 448 O O . THR A 1 112 ? 25.767 -50.885 5.081 1.00 55.74 90 THR A O 1
ATOM 452 N N . LEU A 1 113 ? 26.034 -50.191 2.958 1.00 47.35 91 LEU A N 1
ATOM 453 C CA . LEU A 1 113 ? 25.031 -49.137 3.047 1.00 46.17 91 LEU A CA 1
ATOM 454 C C . LEU A 1 113 ? 23.615 -49.710 3.136 1.00 52.70 91 LEU A C 1
ATOM 455 O O . LEU A 1 113 ? 23.195 -50.463 2.269 1.00 56.35 91 LEU A O 1
ATOM 460 N N . ARG A 1 114 ? 22.900 -49.374 4.210 1.00 55.73 92 ARG A N 1
ATOM 461 C CA . ARG A 1 114 ? 21.527 -49.850 4.441 1.00 51.88 92 ARG A CA 1
ATOM 462 C C . ARG A 1 114 ? 20.608 -48.710 4.774 1.00 54.97 92 ARG A C 1
ATOM 463 O O . ARG A 1 114 ? 21.057 -47.659 5.241 1.00 64.21 92 ARG A O 1
ATOM 471 N N . CYS A 1 115 ? 19.311 -48.934 4.609 1.00 48.81 93 CYS A N 1
ATOM 472 C CA . CYS A 1 115 ? 18.349 -48.045 5.241 1.00 42.58 93 CYS A CA 1
ATOM 473 C C . CYS A 1 115 ? 18.223 -48.537 6.676 1.00 41.72 93 CYS A C 1
ATOM 474 O O . CYS A 1 115 ? 18.655 -49.652 6.980 1.00 40.32 93 CYS A O 1
ATOM 477 N N . VAL A 1 116 ? 17.676 -47.690 7.547 1.00 33.95 94 VAL A N 1
ATOM 478 C CA . VAL A 1 116 ? 17.530 -47.979 8.975 1.00 40.66 94 VAL A CA 1
ATOM 479 C C . VAL A 1 116 ? 16.082 -47.743 9.366 1.00 41.18 94 VAL A C 1
ATOM 480 O O . VAL A 1 116 ? 15.763 -46.717 9.956 1.00 43.90 94 VAL A O 1
ATOM 484 N N . PRO A 1 117 ? 15.200 -48.695 9.037 1.00 44.47 95 PRO A N 1
ATOM 485 C CA . PRO A 1 117 ? 13.738 -48.525 9.105 1.00 42.49 95 PRO A CA 1
ATOM 486 C C . PRO A 1 117 ? 13.251 -48.086 10.490 1.00 48.12 95 PRO A C 1
ATOM 487 O O . PRO A 1 117 ? 12.236 -47.426 10.628 1.00 58.59 95 PRO A O 1
ATOM 491 N N . TRP A 1 118 ? 13.975 -48.444 11.527 1.00 40.41 96 TRP A N 1
ATOM 492 C CA . TRP A 1 118 ? 13.525 -48.062 12.844 1.00 49.11 96 TRP A CA 1
ATOM 493 C C . TRP A 1 118 ? 13.980 -46.637 13.164 1.00 58.15 96 TRP A C 1
ATOM 494 O O . TRP A 1 118 ? 13.902 -46.203 14.317 1.00 58.20 96 TRP A O 1
ATOM 505 N N . LEU A 1 119 ? 14.426 -45.915 12.128 1.00 56.23 97 LEU A N 1
ATOM 506 C CA . LEU A 1 119 ? 14.740 -44.477 12.221 1.00 51.30 97 LEU A CA 1
ATOM 507 C C . LEU A 1 119 ? 14.256 -43.664 11.0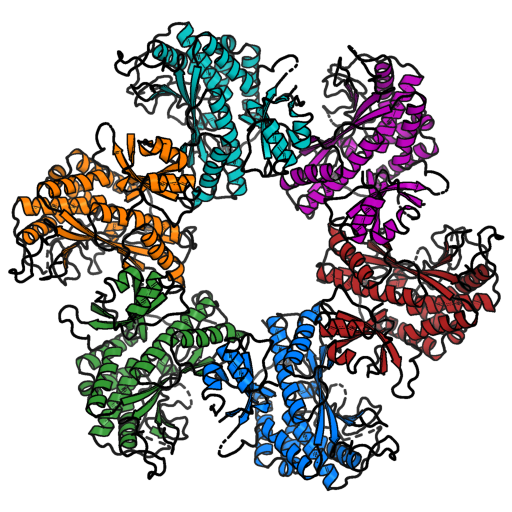02 1.00 61.50 97 LEU A C 1
ATOM 508 O O . LEU A 1 119 ? 14.599 -43.961 9.850 1.00 79.25 97 LEU A O 1
ATOM 513 N N . GLU A 1 120 ? 13.480 -42.622 11.267 1.00 55.38 98 GLU A N 1
ATOM 514 C CA . GLU A 1 120 ? 12.986 -41.724 10.234 1.00 53.69 98 GLU A CA 1
ATOM 515 C C . GLU A 1 120 ? 14.080 -40.987 9.481 1.00 49.14 98 GLU A C 1
ATOM 516 O O . GLU A 1 120 ? 14.988 -40.435 10.090 1.00 47.14 98 GLU A O 1
ATOM 522 N N . GLY A 1 121 ? 13.964 -40.969 8.153 1.00 44.16 99 GLY A N 1
ATOM 523 C CA . GLY A 1 121 ? 14.880 -40.244 7.288 1.00 37.63 99 GLY A CA 1
ATOM 524 C C . GLY A 1 121 ? 16.323 -40.734 7.305 1.00 42.12 99 GLY A C 1
ATOM 525 O O . GLY A 1 121 ? 17.220 -40.048 6.827 1.00 48.37 99 GLY A O 1
ATOM 526 N N . THR A 1 122 ? 16.554 -41.927 7.836 1.00 39.30 100 THR A N 1
ATOM 527 C CA . THR A 1 122 ? 17.900 -42.318 8.214 1.00 36.62 100 THR A CA 1
ATOM 528 C C . THR A 1 122 ? 18.411 -43.586 7.529 1.00 43.67 100 THR A C 1
ATOM 529 O O . THR A 1 122 ? 17.674 -44.552 7.342 1.00 47.70 100 THR A O 1
ATOM 533 N N . ALA A 1 123 ? 19.689 -43.528 7.162 1.00 42.41 101 ALA A N 1
ATOM 534 C CA . ALA A 1 123 ? 20.433 -44.590 6.525 1.00 46.70 101 ALA A CA 1
ATOM 535 C C . ALA A 1 123 ? 21.759 -44.799 7.263 1.00 46.30 101 ALA A C 1
ATOM 536 O O . ALA A 1 123 ? 22.168 -43.944 8.039 1.00 47.28 101 ALA A O 1
ATOM 538 N N . MET A 1 124 ? 22.432 -45.925 7.033 1.00 42.61 102 MET A N 1
ATOM 539 C CA . MET A 1 124 ? 23.727 -46.126 7.676 1.00 46.96 102 MET A CA 1
ATOM 540 C C . MET A 1 124 ? 24.752 -46.765 6.750 1.00 46.04 102 MET A C 1
ATOM 541 O O . MET A 1 124 ? 24.415 -47.342 5.730 1.00 47.14 102 MET A O 1
ATOM 546 N N . VAL A 1 125 ? 26.014 -46.633 7.135 1.00 46.34 103 VAL A N 1
ATOM 547 C CA . VAL A 1 125 ? 27.131 -47.268 6.458 1.00 45.99 103 VAL A CA 1
ATOM 548 C C . VAL A 1 125 ? 28.227 -47.575 7.498 1.00 44.61 103 VAL A C 1
ATOM 549 O O . VAL A 1 125 ? 28.462 -46.784 8.414 1.00 42.95 103 VAL A O 1
ATOM 553 N N . LEU A 1 126 ? 28.852 -48.747 7.370 1.00 40.52 104 LEU A N 1
ATOM 554 C CA . LEU A 1 126 ? 30.018 -49.123 8.168 1.00 41.91 104 LEU A CA 1
ATOM 555 C C . LEU A 1 126 ? 31.317 -48.713 7.456 1.00 47.86 104 LEU A C 1
ATOM 556 O O . LEU A 1 126 ? 31.369 -48.654 6.210 1.00 40.09 104 LEU A O 1
ATOM 561 N N . CYS A 1 127 ? 32.357 -48.406 8.236 1.00 48.13 105 CYS A N 1
ATOM 562 C CA . CYS A 1 127 ? 33.601 -47.896 7.655 1.00 45.75 105 CYS A CA 1
ATOM 563 C C . CYS A 1 127 ? 34.811 -48.720 7.998 1.00 49.56 105 CYS A C 1
ATOM 564 O O . CYS A 1 127 ? 34.822 -49.470 8.967 1.00 56.11 105 CYS A O 1
ATOM 567 N N . ASP A 1 128 ? 35.844 -48.555 7.190 1.00 50.98 106 ASP A N 1
ATOM 568 C CA . ASP A 1 128 ? 37.174 -49.038 7.527 1.00 54.10 106 ASP A CA 1
ATOM 569 C C . ASP A 1 128 ? 37.913 -47.875 8.172 1.00 52.83 106 ASP A C 1
ATOM 570 O O . ASP A 1 128 ? 37.846 -46.749 7.692 1.00 46.97 106 ASP A O 1
ATOM 575 N N . LEU A 1 129 ? 38.607 -48.134 9.268 1.00 53.50 107 LEU A N 1
ATOM 576 C CA . LEU A 1 129 ? 39.279 -47.069 9.998 1.00 45.60 107 LEU A CA 1
ATOM 577 C C . LEU A 1 129 ? 40.756 -46.960 9.607 1.00 52.31 107 LEU A C 1
ATOM 578 O O . LEU A 1 129 ? 41.511 -47.917 9.742 1.00 53.97 107 LEU A O 1
ATOM 583 N N . LEU A 1 130 ? 41.165 -45.786 9.129 1.00 64.92 108 LEU A N 1
ATOM 584 C CA . LEU A 1 130 ? 42.517 -45.598 8.599 1.00 65.81 108 LEU A CA 1
ATOM 585 C C . LEU A 1 130 ? 43.352 -44.575 9.375 1.00 69.01 108 LEU A C 1
ATOM 586 O O . LEU A 1 130 ? 44.583 -44.525 9.228 1.00 72.49 108 LEU A O 1
ATOM 591 N N . HIS A 1 135 ? 49.264 -44.524 6.201 1.00 85.19 113 HIS A N 1
ATOM 592 C CA . HIS A 1 135 ? 47.911 -44.105 5.827 1.00 92.38 113 HIS A CA 1
ATOM 593 C C . HIS A 1 135 ? 46.932 -45.304 5.715 1.00 78.07 113 HIS A C 1
ATOM 594 O O . HIS A 1 135 ? 45.841 -45.201 5.133 1.00 76.82 113 HIS A O 1
ATOM 601 N N . ALA A 1 136 ? 47.312 -46.436 6.303 1.00 68.14 114 ALA A N 1
ATOM 602 C CA . ALA A 1 136 ? 46.565 -47.670 6.109 1.00 59.31 114 ALA A CA 1
ATOM 603 C C . ALA A 1 136 ? 45.629 -48.052 7.263 1.00 63.91 114 ALA A C 1
ATOM 604 O O . ALA A 1 136 ? 45.618 -47.419 8.328 1.00 55.46 114 ALA A O 1
ATOM 606 N N . GLU A 1 137 ? 44.860 -49.111 7.009 1.00 72.19 115 GLU A N 1
ATOM 607 C CA . GLU A 1 137 ? 43.905 -49.715 7.939 1.00 71.85 115 GLU A CA 1
ATOM 608 C C . GLU A 1 137 ? 44.433 -49.911 9.350 1.00 68.20 115 GLU A C 1
ATOM 609 O O . GLU A 1 137 ? 45.451 -50.570 9.552 1.00 69.17 115 GLU A O 1
ATOM 615 N N . VAL A 1 138 ? 43.732 -49.360 10.331 1.00 61.03 116 VAL A N 1
ATOM 616 C CA . VAL A 1 138 ? 44.161 -49.502 11.714 1.00 46.20 116 VAL A CA 1
ATOM 617 C C . VAL A 1 138 ? 43.933 -50.925 12.193 1.00 53.51 116 VAL A C 1
ATOM 618 O O . VAL A 1 138 ? 42.787 -51.414 12.197 1.00 56.43 116 VAL A O 1
ATOM 622 N N . PRO A 1 139 ? 45.029 -51.596 12.598 1.00 57.72 117 PRO A N 1
ATOM 623 C CA . PRO A 1 139 ? 45.106 -53.046 12.851 1.00 60.61 117 PRO A CA 1
ATOM 624 C C . PRO A 1 139 ? 44.243 -53.571 14.006 1.00 62.96 117 PRO A C 1
ATOM 625 O O . PRO A 1 139 ? 43.752 -54.705 13.924 1.00 66.18 117 PRO A O 1
ATOM 629 N N . HIS A 1 140 ? 44.063 -52.787 15.062 1.00 55.94 118 HIS A N 1
ATOM 630 C CA . HIS A 1 140 ? 43.373 -53.333 16.217 1.00 52.59 118 HIS A CA 1
ATOM 631 C C . HIS A 1 140 ? 41.895 -53.012 16.159 1.00 47.80 118 HIS A C 1
ATOM 632 O O . HIS A 1 140 ? 41.157 -53.365 17.058 1.00 51.33 118 HIS A O 1
ATOM 639 N N . ALA A 1 141 ? 41.452 -52.367 15.089 1.00 53.05 119 ALA A N 1
ATOM 640 C CA . ALA A 1 141 ? 40.017 -52.207 14.870 1.00 47.81 119 ALA A CA 1
ATOM 641 C C . ALA A 1 141 ? 39.406 -53.577 14.667 1.00 50.11 119 ALA A C 1
ATOM 642 O O . ALA A 1 141 ? 39.882 -54.331 13.828 1.00 51.43 119 ALA A O 1
ATOM 644 N N . PRO A 1 142 ? 38.357 -53.909 15.448 1.00 49.49 120 PRO A N 1
ATOM 645 C CA . PRO A 1 142 ? 37.738 -55.242 15.422 1.00 42.77 120 PRO A CA 1
ATOM 646 C C . PRO A 1 142 ? 37.365 -55.707 14.005 1.00 40.29 120 PRO A C 1
ATOM 647 O O . PRO A 1 142 ? 37.590 -56.864 13.675 1.00 45.02 120 PRO A O 1
ATOM 651 N N . ARG A 1 143 ? 36.810 -54.814 13.192 1.00 45.49 121 ARG A N 1
ATOM 652 C CA . ARG A 1 143 ? 36.427 -55.143 11.831 1.00 50.45 121 ARG A CA 1
ATOM 653 C C . ARG A 1 143 ? 37.634 -55.621 11.015 1.00 57.98 121 ARG A C 1
ATOM 654 O O . ARG A 1 143 ? 37.582 -56.669 10.339 1.00 55.05 121 ARG A O 1
ATOM 662 N N . ALA A 1 144 ? 38.715 -54.839 11.109 1.00 56.10 122 ALA A N 1
ATOM 663 C CA . ALA A 1 144 ? 39.994 -55.117 10.465 1.00 45.86 122 ALA A CA 1
ATOM 664 C C . ALA A 1 144 ? 40.606 -56.433 10.921 1.00 53.50 122 ALA A C 1
ATOM 665 O O . ALA A 1 144 ? 41.160 -57.188 10.117 1.00 65.93 122 ALA A O 1
ATOM 667 N N . ILE A 1 145 ? 40.520 -56.695 12.217 1.00 47.63 123 ILE A N 1
ATOM 668 C CA . ILE A 1 145 ? 40.944 -57.963 12.774 1.00 48.48 123 ILE A CA 1
ATOM 669 C C . ILE A 1 145 ? 40.177 -59.154 12.192 1.00 50.87 123 ILE A C 1
ATOM 670 O O . ILE A 1 145 ? 40.772 -60.190 11.914 1.00 55.36 123 ILE A O 1
ATOM 675 N N . LEU A 1 146 ? 38.867 -59.031 12.009 1.00 46.09 124 LEU A N 1
ATOM 676 C CA . LEU A 1 146 ? 38.135 -60.156 11.439 1.00 55.24 124 LEU A CA 1
ATOM 677 C C . LEU A 1 146 ? 38.481 -60.355 9.952 1.00 63.67 124 LEU A C 1
ATOM 678 O O . LEU A 1 146 ? 38.613 -61.489 9.488 1.00 67.12 124 LEU A O 1
ATOM 683 N N . LYS A 1 147 ? 38.641 -59.256 9.218 1.00 58.72 125 LYS A N 1
ATOM 684 C CA . LYS A 1 147 ? 38.894 -59.331 7.786 1.00 56.93 125 LYS A CA 1
ATOM 685 C C . LYS A 1 147 ? 40.228 -60.023 7.499 1.00 69.34 125 LYS A C 1
ATOM 686 O O . LYS A 1 147 ? 40.376 -60.786 6.528 1.00 63.97 125 LYS A O 1
ATOM 692 N N . ARG A 1 148 ? 41.202 -59.751 8.355 1.00 76.41 126 ARG A N 1
ATOM 693 C CA . ARG A 1 148 ? 42.519 -60.334 8.193 1.00 73.64 126 ARG A CA 1
ATOM 694 C C . ARG A 1 148 ? 42.479 -61.863 8.232 1.00 70.13 126 ARG A C 1
ATOM 695 O O . ARG A 1 148 ? 43.059 -62.526 7.368 1.00 75.01 126 ARG A O 1
ATOM 703 N N . GLN A 1 149 ? 41.791 -62.418 9.224 1.00 63.21 127 GLN A N 1
ATOM 704 C CA . GLN A 1 149 ? 41.661 -63.869 9.346 1.00 61.01 127 GLN A CA 1
ATOM 705 C C . GLN A 1 149 ? 40.961 -64.463 8.122 1.00 61.87 127 GLN A C 1
ATOM 706 O O . GLN A 1 149 ? 41.402 -65.465 7.559 1.00 62.98 127 GLN A O 1
ATOM 712 N N . LEU A 1 150 ? 39.875 -63.821 7.711 1.00 59.63 128 LEU A N 1
ATOM 713 C CA . LEU A 1 150 ? 39.121 -64.237 6.542 1.00 56.17 128 LEU A CA 1
ATOM 714 C C . LEU A 1 150 ? 39.969 -64.272 5.273 1.00 52.35 128 LEU A C 1
ATOM 715 O O . LEU A 1 150 ? 39.737 -65.095 4.390 1.00 49.06 128 LEU A O 1
ATOM 720 N N . ALA A 1 151 ? 40.928 -63.355 5.183 1.00 55.94 129 ALA A N 1
ATOM 721 C CA . ALA A 1 151 ? 41.796 -63.242 4.014 1.00 59.10 129 ALA A CA 1
ATOM 722 C C . ALA A 1 151 ? 42.824 -64.365 4.010 1.00 72.28 129 ALA A C 1
ATOM 723 O O . ALA A 1 151 ? 43.249 -64.835 2.947 1.00 76.22 129 ALA A O 1
ATOM 725 N N . ARG A 1 152 ? 43.229 -64.780 5.208 1.00 72.09 130 ARG A N 1
ATOM 726 C CA . ARG A 1 152 ? 44.014 -65.988 5.338 1.00 69.33 130 ARG A CA 1
ATOM 727 C C . ARG A 1 152 ? 43.212 -67.115 4.728 1.00 75.27 130 ARG A C 1
ATOM 728 O O . ARG A 1 152 ? 43.695 -67.822 3.840 1.00 86.61 130 ARG A O 1
ATOM 736 N N . LEU A 1 153 ? 41.969 -67.248 5.176 1.00 67.38 131 LEU A N 1
ATOM 737 C CA . LEU A 1 153 ? 41.110 -68.324 4.699 1.00 66.67 131 LEU A CA 1
ATOM 738 C C . LEU A 1 153 ? 40.945 -68.354 3.172 1.00 69.63 131 LEU A C 1
ATOM 739 O O . LEU A 1 153 ? 40.952 -69.437 2.570 1.00 70.27 131 LEU A O 1
ATOM 744 N N . GLU A 1 154 ? 40.814 -67.189 2.538 1.00 60.86 132 GLU A N 1
ATOM 745 C CA . GLU A 1 154 ? 40.572 -67.204 1.107 1.00 70.89 132 GLU A CA 1
ATOM 746 C C . GLU A 1 154 ? 41.854 -67.535 0.342 1.00 71.58 132 GLU A C 1
ATOM 747 O O . GLU A 1 154 ? 41.800 -67.964 -0.816 1.00 71.31 132 GLU A O 1
ATOM 753 N N . ALA A 1 155 ? 43.001 -67.348 0.990 1.00 67.54 133 ALA A N 1
ATOM 754 C CA . ALA A 1 155 ? 44.278 -67.673 0.369 1.00 71.44 133 ALA A CA 1
ATOM 755 C C . ALA A 1 155 ? 44.485 -69.181 0.408 1.00 81.68 133 ALA A C 1
ATOM 756 O O . ALA A 1 155 ? 45.490 -69.700 -0.074 1.00 91.97 133 ALA A O 1
ATOM 758 N N . MET A 1 156 ? 43.507 -69.869 0.988 1.00 79.67 134 MET A N 1
ATOM 759 C CA . MET A 1 156 ? 43.475 -71.319 1.059 1.00 75.07 134 MET A CA 1
ATOM 760 C C . MET A 1 156 ? 42.229 -71.878 0.372 1.00 75.60 134 MET A C 1
ATOM 761 O O . MET A 1 156 ? 41.911 -73.055 0.516 1.00 79.59 134 MET A O 1
ATOM 766 N N . GLY A 1 157 ? 41.513 -71.027 -0.354 1.00 78.75 135 GLY A N 1
ATOM 767 C CA . GLY A 1 157 ? 40.308 -71.436 -1.056 1.00 78.24 135 GLY A CA 1
ATOM 768 C C . GLY A 1 157 ? 39.108 -71.641 -0.153 1.00 77.62 135 GLY A C 1
ATOM 769 O O . GLY A 1 157 ? 38.074 -72.151 -0.579 1.00 78.62 135 GLY A O 1
ATOM 770 N N . LEU A 1 158 ? 39.240 -71.215 1.096 1.00 75.07 136 LEU A N 1
ATOM 771 C CA . LEU A 1 158 ? 38.239 -71.491 2.107 1.00 65.59 136 LEU A CA 1
ATOM 772 C C . LEU A 1 158 ? 37.402 -70.277 2.443 1.00 62.30 136 LEU A C 1
ATOM 773 O O . LEU A 1 158 ? 37.931 -69.202 2.694 1.00 68.02 136 LEU A O 1
ATOM 778 N N . GLU A 1 159 ? 36.086 -70.450 2.456 1.00 61.60 137 GLU A N 1
ATOM 779 C CA . GLU A 1 159 ? 35.169 -69.356 2.794 1.00 55.86 137 GLU A CA 1
ATOM 780 C C . GLU A 1 159 ? 34.382 -69.696 4.056 1.00 54.85 137 GLU A C 1
ATOM 781 O O . GLU A 1 159 ? 33.675 -70.689 4.094 1.00 58.74 137 GLU A O 1
ATOM 787 N N . ALA A 1 160 ? 34.519 -68.879 5.094 1.00 54.55 138 ALA A N 1
ATOM 788 C CA . ALA A 1 160 ? 33.826 -69.134 6.354 1.00 45.23 138 ALA A CA 1
ATOM 789 C C . ALA A 1 160 ? 32.383 -68.649 6.306 1.00 50.43 138 ALA A C 1
ATOM 790 O O . ALA A 1 160 ? 32.058 -67.619 5.688 1.00 50.99 138 ALA A O 1
ATOM 792 N N . ILE A 1 161 ? 31.530 -69.423 6.970 1.00 48.74 139 ILE A N 1
ATOM 793 C CA . ILE A 1 161 ? 30.084 -69.290 6.910 1.00 43.50 139 ILE A CA 1
ATOM 794 C C . ILE A 1 161 ? 29.617 -69.427 8.333 1.00 46.98 139 ILE A C 1
ATOM 795 O O . ILE A 1 161 ? 29.930 -70.409 9.018 1.00 50.06 139 ILE A O 1
ATOM 800 N N . MET A 1 162 ? 28.876 -68.436 8.796 1.00 49.75 140 MET A N 1
ATOM 801 C CA . MET A 1 162 ? 28.751 -68.272 10.221 1.00 44.58 140 MET A CA 1
ATOM 802 C C . MET A 1 162 ? 27.447 -67.662 10.644 1.00 43.10 140 MET A C 1
ATOM 803 O O . MET A 1 162 ? 26.767 -66.970 9.884 1.00 48.03 140 MET A O 1
ATOM 808 N N . ALA A 1 163 ? 27.092 -67.966 11.877 1.00 40.14 141 ALA A N 1
ATOM 809 C CA . ALA A 1 163 ? 25.814 -67.567 12.413 1.00 47.30 141 ALA A CA 1
ATOM 810 C C . ALA A 1 163 ? 25.980 -67.257 13.878 1.00 42.39 141 ALA A C 1
ATOM 811 O O . ALA A 1 163 ? 26.939 -67.710 14.510 1.00 45.20 141 ALA A O 1
ATOM 813 N N . THR A 1 164 ? 25.040 -66.490 14.411 1.00 46.04 142 THR A N 1
ATOM 814 C CA . THR A 1 164 ? 25.050 -66.122 15.819 1.00 42.91 142 THR A CA 1
ATOM 815 C C . THR A 1 164 ? 23.687 -66.213 16.438 1.00 46.13 142 THR A C 1
ATOM 816 O O . THR A 1 164 ? 22.757 -65.564 15.969 1.00 53.91 142 THR A O 1
ATOM 820 N N . GLU A 1 165 ? 23.575 -66.997 17.505 1.00 61.61 143 GLU A N 1
ATOM 821 C CA . GLU A 1 165 ? 22.348 -67.048 18.285 1.00 68.11 143 GLU A CA 1
ATOM 822 C C . GLU A 1 165 ? 22.437 -66.006 19.409 1.00 63.65 143 GLU A C 1
ATOM 823 O O . GLU A 1 165 ? 22.898 -66.287 20.513 1.00 67.79 143 GLU A O 1
ATOM 829 N N . LEU A 1 166 ? 21.995 -64.794 19.096 1.00 52.79 144 LEU A N 1
ATOM 830 C CA . LEU A 1 166 ? 22.099 -63.674 20.011 1.00 48.72 144 LEU A CA 1
ATOM 831 C C . LEU A 1 166 ? 20.964 -63.630 21.058 1.00 48.51 144 LEU A C 1
ATOM 832 O O . LEU A 1 166 ? 19.800 -63.507 20.707 1.00 49.61 144 LEU A O 1
ATOM 837 N N . GLU A 1 167 ? 21.319 -63.717 22.340 1.00 50.94 145 GLU A N 1
ATOM 838 C CA . GLU A 1 167 ? 20.349 -63.646 23.436 1.00 48.10 145 GLU A CA 1
ATOM 839 C C . GLU A 1 167 ? 20.337 -62.293 24.155 1.00 52.09 145 GLU A C 1
ATOM 840 O O . GLU A 1 167 ? 21.341 -61.586 24.198 1.00 53.78 145 GLU A O 1
ATOM 846 N N . PHE A 1 168 ? 19.185 -61.930 24.709 1.00 48.01 146 PHE A N 1
ATOM 847 C CA . PHE A 1 168 ? 19.082 -60.722 25.519 1.00 38.20 146 PHE A CA 1
ATOM 848 C C . PHE A 1 168 ? 17.903 -60.827 26.466 1.00 41.06 146 PHE A C 1
ATOM 849 O O . PHE A 1 168 ? 17.117 -61.764 26.381 1.00 39.04 146 PHE A O 1
ATOM 857 N N . PHE A 1 169 ? 17.808 -59.882 27.397 1.00 49.96 147 PHE A N 1
ATOM 858 C CA . PHE A 1 169 ? 16.694 -59.830 28.344 1.00 42.66 147 PHE A CA 1
ATOM 859 C C . PHE A 1 169 ? 15.846 -58.607 28.110 1.00 40.43 147 PHE A C 1
ATOM 860 O O . PHE A 1 169 ? 16.341 -57.479 28.115 1.00 42.32 147 PHE A O 1
ATOM 868 N N . LEU A 1 170 ? 14.558 -58.840 27.925 1.00 42.32 148 LEU A N 1
ATOM 869 C CA . LEU A 1 170 ? 13.575 -57.768 27.860 1.00 40.32 148 LEU A CA 1
ATOM 870 C C . LEU A 1 170 ? 13.040 -57.477 29.239 1.00 43.38 148 LEU A C 1
ATOM 871 O O . LEU A 1 170 ? 12.365 -58.313 29.840 1.00 46.83 148 LEU A O 1
ATOM 876 N N . PHE A 1 171 ? 13.328 -56.298 29.759 1.00 50.64 149 PHE A N 1
ATOM 877 C CA . PHE A 1 171 ? 12.759 -55.938 31.051 1.00 49.74 149 PHE A CA 1
ATOM 878 C C . PHE A 1 171 ? 11.400 -55.282 30.867 1.00 55.47 149 PHE A C 1
ATOM 879 O O . PHE A 1 171 ? 11.100 -54.721 29.821 1.00 63.31 149 PHE A O 1
ATOM 887 N N . GLU A 1 172 ? 10.566 -55.405 31.880 1.00 63.39 150 GLU A N 1
ATOM 888 C CA . GLU A 1 172 ? 9.201 -54.928 31.841 1.00 72.35 150 GLU A CA 1
ATOM 889 C C . GLU A 1 172 ? 9.177 -53.400 31.980 1.00 76.84 150 GLU A C 1
ATOM 890 O O . GLU A 1 172 ? 8.385 -52.713 31.346 1.00 77.77 150 GLU A O 1
ATOM 896 N N . LYS A 1 173 ? 10.083 -52.867 32.789 1.00 79.60 151 LYS A N 1
ATOM 897 C CA . LYS A 1 173 ? 10.159 -51.421 32.991 1.00 83.87 151 LYS A CA 1
ATOM 898 C C . LYS A 1 173 ? 11.050 -50.718 31.969 1.00 81.98 151 LYS A C 1
ATOM 899 O O . LYS A 1 173 ? 11.964 -51.321 31.397 1.00 79.28 151 LYS A O 1
ATOM 901 N N . SER A 1 174 ? 10.781 -49.435 31.743 1.00 81.17 152 SER A N 1
ATOM 902 C CA . SER A 1 174 ? 11.679 -48.614 30.944 1.00 82.07 152 SER A CA 1
ATOM 903 C C . SER A 1 174 ? 13.008 -48.422 31.659 1.00 86.79 152 SER A C 1
ATOM 904 O O . SER A 1 174 ? 13.142 -48.739 32.847 1.00 91.50 152 SER A O 1
ATOM 907 N N . LEU A 1 175 ? 13.981 -47.871 30.945 1.00 85.46 153 LEU A N 1
ATOM 908 C CA . LEU A 1 175 ? 15.316 -47.737 31.505 1.00 86.57 153 LEU A CA 1
ATOM 909 C C . LEU A 1 175 ? 15.341 -46.680 32.617 1.00 93.85 153 LEU A C 1
ATOM 910 O O . LEU A 1 175 ? 16.005 -46.876 33.630 1.00 102.28 153 LEU A O 1
ATOM 915 N N . ASP A 1 176 ? 14.589 -45.594 32.428 1.00 90.23 154 ASP A N 1
ATOM 916 C CA . ASP A 1 176 ? 14.425 -44.500 33.404 1.00 84.93 154 ASP A CA 1
ATOM 917 C C . ASP A 1 176 ? 15.603 -44.275 34.359 1.00 87.93 154 ASP A C 1
ATOM 918 O O . ASP A 1 176 ? 15.424 -43.999 35.550 1.00 87.14 154 ASP A O 1
ATOM 923 N N . THR A 1 201 ? 2.743 -62.989 25.446 1.00 70.66 179 THR A N 1
ATOM 924 C CA . THR A 1 201 ? 2.978 -63.111 24.000 1.00 72.25 179 THR A CA 1
ATOM 925 C C . THR A 1 201 ? 2.705 -61.802 23.252 1.00 72.95 179 THR A C 1
ATOM 926 O O . THR A 1 201 ? 3.584 -61.267 22.586 1.00 72.60 179 THR A O 1
ATOM 930 N N . THR A 1 202 ? 1.469 -61.316 23.345 1.00 71.61 180 THR A N 1
ATOM 931 C CA . THR A 1 202 ? 1.075 -60.035 22.774 1.00 66.93 180 THR A CA 1
ATOM 932 C C . THR A 1 202 ? 2.041 -58.948 23.240 1.00 60.52 180 THR A C 1
ATOM 933 O O . THR A 1 202 ? 2.548 -58.179 22.418 1.00 59.65 180 THR A O 1
ATOM 937 N N . LYS A 1 203 ? 2.310 -58.908 24.550 1.00 54.68 181 LYS A N 1
ATOM 938 C CA . LYS A 1 203 ? 3.187 -57.888 25.137 1.00 51.92 181 LYS A CA 1
ATOM 939 C C . LYS A 1 203 ? 4.632 -57.953 24.621 1.00 50.90 181 LYS A C 1
ATOM 940 O O . LYS A 1 203 ? 5.212 -56.917 24.314 1.00 51.83 181 LYS A O 1
ATOM 942 N N . GLU A 1 204 ? 5.208 -59.156 24.531 1.00 48.47 182 GLU A N 1
ATOM 943 C CA . GLU A 1 204 ? 6.539 -59.329 23.935 1.00 50.91 182 GLU A CA 1
ATOM 944 C C . GLU A 1 204 ? 6.589 -58.802 22.506 1.00 49.25 182 GLU A C 1
ATOM 945 O O . GLU A 1 204 ? 7.545 -58.127 22.128 1.00 46.38 182 GLU A O 1
ATOM 951 N N . GLU A 1 205 ? 5.563 -59.135 21.721 1.00 57.14 183 GLU A N 1
ATOM 952 C CA . GLU A 1 205 ? 5.546 -58.847 20.293 1.00 53.68 183 GLU A CA 1
ATOM 953 C C . GLU A 1 205 ? 5.533 -57.343 20.005 1.00 51.09 183 GLU A C 1
ATOM 954 O O . GLU A 1 205 ? 5.873 -56.916 18.896 1.00 43.37 183 GLU A O 1
ATOM 960 N N . HIS A 1 206 ? 5.167 -56.534 20.995 1.00 46.17 184 HIS A N 1
ATOM 961 C CA . HIS A 1 206 ? 5.187 -55.098 20.782 1.00 48.19 184 HIS A CA 1
ATOM 962 C C . HIS A 1 206 ? 6.631 -54.614 20.591 1.00 57.19 184 HIS A C 1
ATOM 963 O O . HIS A 1 206 ? 6.855 -53.501 20.105 1.00 63.99 184 HIS A O 1
ATOM 965 N N . VAL A 1 207 ? 7.606 -55.448 20.950 1.00 50.69 185 VAL A N 1
ATOM 966 C CA . VAL A 1 207 ? 9.009 -55.145 20.653 1.00 49.62 185 VAL A CA 1
ATOM 967 C C . VAL A 1 207 ? 9.548 -56.071 19.566 1.00 46.74 185 VAL A C 1
ATOM 968 O O . VAL A 1 207 ? 10.205 -55.626 18.628 1.00 52.22 185 VAL A O 1
ATOM 972 N N . LEU A 1 208 ? 9.255 -57.359 19.705 1.00 44.75 186 LEU A N 1
ATOM 973 C CA . LEU A 1 208 ? 9.804 -58.390 18.841 1.00 50.18 186 LEU A CA 1
ATOM 974 C C . LEU A 1 208 ? 9.345 -58.293 17.364 1.00 55.21 186 LEU A C 1
ATOM 975 O O . LEU A 1 208 ? 10.158 -58.407 16.427 1.00 46.13 186 LEU A O 1
ATOM 980 N N . ARG A 1 209 ? 8.051 -58.081 17.154 1.00 36.14 187 ARG A N 1
ATOM 981 C CA . ARG A 1 209 ? 7.554 -57.997 15.802 1.00 45.73 187 ARG A CA 1
ATOM 982 C C . ARG A 1 209 ? 8.198 -56.842 15.004 1.00 41.93 187 ARG A C 1
ATOM 983 O O . ARG A 1 209 ? 8.660 -57.061 13.883 1.00 36.74 187 ARG A O 1
ATOM 991 N N . PRO A 1 210 ? 8.251 -55.621 15.576 1.00 43.35 188 PRO A N 1
ATOM 992 C CA . PRO A 1 210 ? 8.974 -54.578 14.831 1.00 45.20 188 PRO A CA 1
ATOM 993 C C . PRO A 1 210 ? 10.444 -54.940 14.608 1.00 46.80 188 PRO A C 1
ATOM 994 O O . PRO A 1 210 ? 10.990 -54.716 13.532 1.00 52.82 188 PRO A O 1
ATOM 998 N N . LEU A 1 211 ? 11.076 -55.490 15.636 1.00 44.71 189 LEU A N 1
ATOM 999 C CA . LEU A 1 211 ? 12.456 -55.915 15.521 1.00 44.40 189 LEU A CA 1
ATOM 1000 C C . LEU A 1 211 ? 12.647 -56.802 14.281 1.00 52.39 189 LEU A C 1
ATOM 1001 O O . LEU A 1 211 ? 13.404 -56.445 13.386 1.00 53.79 189 LEU A O 1
ATOM 1006 N N . ARG A 1 212 ? 11.929 -57.926 14.229 1.00 55.13 190 ARG A N 1
ATOM 1007 C CA . ARG A 1 212 ? 11.986 -58.853 13.102 1.00 46.98 190 ARG A CA 1
ATOM 1008 C C . ARG A 1 212 ? 11.725 -58.126 11.785 1.00 54.84 190 ARG A C 1
ATOM 1009 O O . ARG A 1 212 ? 12.490 -58.270 10.820 1.00 53.68 190 ARG A O 1
ATOM 1017 N N . ASN A 1 213 ? 10.650 -57.337 11.754 1.00 49.03 191 ASN A N 1
ATOM 1018 C CA . ASN A 1 213 ? 10.191 -56.703 10.510 1.00 44.57 191 ASN A CA 1
ATOM 1019 C C . ASN A 1 213 ? 11.093 -55.601 9.975 1.00 46.35 191 ASN A C 1
ATOM 1020 O O . ASN A 1 213 ? 11.333 -55.504 8.767 1.00 38.16 191 ASN A O 1
ATOM 1025 N N . HIS A 1 214 ? 11.595 -54.777 10.882 1.00 37.83 192 HIS A N 1
ATOM 1026 C CA . HIS A 1 214 ? 12.490 -53.725 10.492 1.00 41.17 192 HIS A CA 1
ATOM 1027 C C . HIS A 1 214 ? 13.855 -54.247 10.070 1.00 48.95 192 HIS A C 1
ATOM 1028 O O . HIS A 1 214 ? 14.453 -53.746 9.108 1.00 54.18 192 HIS A O 1
ATOM 1035 N N . LEU A 1 215 ? 14.360 -55.235 10.795 1.00 38.78 193 LEU A N 1
ATOM 1036 C CA . LEU A 1 215 ? 15.648 -55.790 10.454 1.00 37.99 193 LEU A CA 1
ATOM 1037 C C . LEU A 1 215 ? 15.589 -56.407 9.058 1.00 48.31 193 LEU A C 1
ATOM 1038 O O . LEU A 1 215 ? 16.462 -56.166 8.212 1.00 48.81 193 LEU A O 1
ATOM 1043 N N . HIS A 1 216 ? 14.537 -57.187 8.824 1.00 46.56 194 HIS A N 1
ATOM 1044 C CA . HIS A 1 216 ? 14.297 -57.811 7.541 1.00 39.62 194 HIS A CA 1
ATOM 1045 C C . HIS A 1 216 ? 14.243 -56.737 6.464 1.00 48.17 194 HIS A C 1
ATOM 1046 O O . HIS A 1 216 ? 14.749 -56.924 5.351 1.00 49.51 194 HIS A O 1
ATOM 1053 N N . ALA A 1 217 ? 13.646 -55.600 6.811 1.00 42.66 195 ALA A N 1
ATOM 1054 C CA . ALA A 1 217 ? 13.512 -54.494 5.879 1.00 38.20 195 ALA A CA 1
ATOM 1055 C C . ALA A 1 217 ? 14.803 -53.684 5.747 1.00 53.28 195 ALA A C 1
ATOM 1056 O O . ALA A 1 217 ? 14.858 -52.708 5.010 1.00 58.82 195 ALA A O 1
ATOM 1058 N N . ALA A 1 218 ? 15.841 -54.090 6.467 1.00 49.54 196 ALA A N 1
ATOM 1059 C CA . ALA A 1 218 ? 17.156 -53.490 6.323 1.00 40.22 196 ALA A CA 1
ATOM 1060 C C . ALA A 1 218 ? 18.061 -54.405 5.505 1.00 45.18 196 ALA A C 1
ATOM 1061 O O . ALA A 1 218 ? 19.256 -54.139 5.337 1.00 49.64 196 ALA A O 1
ATOM 1063 N N . GLY A 1 219 ? 17.493 -55.504 5.014 1.00 39.92 197 GLY A N 1
ATOM 1064 C CA . GLY A 1 219 ? 18.271 -56.474 4.279 1.00 37.91 197 GLY A CA 1
ATOM 1065 C C . GLY A 1 219 ? 18.905 -57.571 5.122 1.00 50.88 197 GLY A C 1
ATOM 1066 O O . GLY A 1 219 ? 19.513 -58.485 4.569 1.00 58.88 197 GLY A O 1
ATOM 1067 N N . ILE A 1 220 ? 18.764 -57.491 6.446 1.00 45.95 198 ILE A N 1
ATOM 1068 C CA . ILE A 1 220 ? 19.240 -58.547 7.342 1.00 47.06 198 ILE A CA 1
ATOM 1069 C C . ILE A 1 220 ? 18.302 -59.768 7.389 1.00 47.20 198 ILE A C 1
ATOM 1070 O O . ILE A 1 220 ? 17.117 -59.639 7.695 1.00 52.66 198 ILE A O 1
ATOM 1075 N N . PRO A 1 221 ? 18.853 -60.964 7.110 1.00 44.55 199 PRO A N 1
ATOM 1076 C CA . PRO A 1 221 ? 18.114 -62.219 6.941 1.00 41.02 199 PRO A CA 1
ATOM 1077 C C . PRO A 1 221 ? 17.602 -62.863 8.246 1.00 42.76 199 PRO A C 1
ATOM 1078 O O . PRO A 1 221 ? 18.085 -63.931 8.664 1.00 42.12 199 PRO A O 1
ATOM 1082 N N . VAL A 1 222 ? 16.605 -62.224 8.851 1.00 39.80 200 VAL A N 1
ATOM 1083 C CA . VAL A 1 222 ? 16.013 -62.688 10.096 1.00 37.45 200 VAL A CA 1
ATOM 1084 C C . VAL A 1 222 ? 15.232 -63.990 9.911 1.00 42.04 200 VAL A C 1
ATOM 1085 O O . VAL A 1 222 ? 14.344 -64.084 9.071 1.00 41.41 200 VAL A O 1
ATOM 1089 N N . GLU A 1 223 ? 15.572 -65.002 10.700 1.00 40.63 201 GLU A N 1
ATOM 1090 C CA . GLU A 1 223 ? 14.788 -66.222 10.718 1.00 45.43 201 GLU A CA 1
ATOM 1091 C C . GLU A 1 223 ? 13.615 -66.014 11.676 1.00 51.64 201 GLU A C 1
ATOM 1092 O O . GLU A 1 223 ? 12.473 -66.365 11.364 1.00 59.92 201 GLU A O 1
ATOM 1098 N N . GLY A 1 224 ? 13.895 -65.420 12.835 1.00 45.41 202 GLY A N 1
ATOM 1099 C CA . GLY A 1 224 ? 12.838 -65.104 13.779 1.00 44.04 202 GLY A CA 1
ATOM 1100 C C . GLY A 1 224 ? 13.262 -64.893 15.219 1.00 47.19 202 GLY A C 1
ATOM 1101 O O . GLY A 1 224 ? 14.429 -64.594 15.522 1.00 47.27 202 GLY A O 1
ATOM 1102 N N . THR A 1 225 ? 12.290 -65.010 16.116 1.00 43.85 203 THR A N 1
ATOM 1103 C CA . THR A 1 225 ? 12.554 -64.848 17.535 1.00 37.04 203 THR A CA 1
ATOM 1104 C C . THR A 1 225 ? 12.067 -66.080 18.264 1.00 47.53 203 THR A C 1
ATOM 1105 O O . THR A 1 225 ? 11.058 -66.677 17.889 1.00 38.57 203 THR A O 1
ATOM 1109 N N . LYS A 1 226 ? 12.799 -66.447 19.312 1.00 46.13 204 LYS A N 1
ATOM 1110 C CA . LYS A 1 226 ? 12.472 -67.593 20.154 1.00 42.90 204 LYS A CA 1
ATOM 1111 C C . LYS A 1 226 ? 12.669 -67.156 21.608 1.00 46.17 204 LYS A C 1
ATOM 1112 O O . LYS A 1 226 ? 13.695 -66.568 21.964 1.00 53.08 204 LYS A O 1
ATOM 1118 N N . GLY A 1 227 ? 11.662 -67.380 22.436 1.00 45.79 205 GLY A N 1
ATOM 1119 C CA . GLY A 1 227 ? 11.747 -67.028 23.844 1.00 52.69 205 GLY A CA 1
ATOM 1120 C C . GLY A 1 227 ? 12.453 -68.112 24.645 1.00 64.29 205 GLY A C 1
ATOM 1121 O O . GLY A 1 227 ? 12.023 -69.266 24.674 1.00 69.40 205 GLY A O 1
ATOM 1122 N N . GLU A 1 228 ? 13.543 -67.741 25.302 1.00 67.06 206 GLU A N 1
ATOM 1123 C CA . GLU A 1 228 ? 14.345 -68.697 26.046 1.00 73.49 206 GLU A CA 1
ATOM 1124 C C . GLU A 1 228 ? 13.728 -68.990 27.408 1.00 69.16 206 GLU A C 1
ATOM 1125 O O . GLU A 1 228 ? 12.653 -68.481 27.728 1.00 68.25 206 GLU A O 1
ATOM 1131 N N . GLY A 1 232 ? 11.833 -62.980 30.829 1.00 46.20 210 GLY A N 1
ATOM 1132 C CA . GLY A 1 232 ? 11.790 -62.139 29.648 1.00 37.72 210 GLY A CA 1
ATOM 1133 C C . GLY A 1 232 ? 13.011 -62.311 28.752 1.00 44.87 210 GLY A C 1
ATOM 1134 O O . GLY A 1 232 ? 13.517 -61.335 28.178 1.00 42.78 210 GLY A O 1
ATOM 1135 N N . GLN A 1 233 ? 13.501 -63.543 28.623 1.00 36.57 211 GLN A N 1
ATOM 1136 C CA . GLN A 1 233 ? 14.719 -63.755 27.861 1.00 44.20 211 GLN A CA 1
ATOM 1137 C C . GLN A 1 233 ? 14.427 -64.210 26.432 1.00 42.29 211 GLN A C 1
ATOM 1138 O O . GLN A 1 233 ? 13.780 -65.212 26.190 1.00 42.32 211 GLN A O 1
ATOM 1144 N N . GLU A 1 234 ? 14.934 -63.464 25.476 1.00 38.79 212 GLU A N 1
ATOM 1145 C CA . GLU A 1 234 ? 14.542 -63.671 24.114 1.00 38.21 212 GLU A CA 1
ATOM 1146 C C . GLU A 1 234 ? 15.778 -63.997 23.321 1.00 44.40 212 GLU A C 1
ATOM 1147 O O . GLU A 1 234 ? 16.877 -63.957 23.853 1.00 49.29 212 GLU A O 1
ATOM 1153 N N . GLU A 1 235 ? 15.594 -64.307 22.047 1.00 41.51 213 GLU A N 1
ATOM 1154 C CA . GLU A 1 235 ? 16.701 -64.668 21.180 1.00 42.36 213 GLU A CA 1
ATOM 1155 C C . GLU A 1 235 ? 16.355 -64.380 19.730 1.00 39.84 213 GLU A C 1
ATOM 1156 O O . GLU A 1 235 ? 15.236 -64.598 19.277 1.00 36.02 213 GLU A O 1
ATOM 1162 N N . LEU A 1 236 ? 17.333 -63.879 19.006 1.00 37.98 214 LEU A N 1
ATOM 1163 C CA . LEU A 1 236 ? 17.108 -63.447 17.657 1.00 35.37 214 LEU A CA 1
ATOM 1164 C C . LEU A 1 236 ? 17.893 -64.362 16.717 1.00 37.87 214 LEU A C 1
ATOM 1165 O O . LEU A 1 236 ? 19.108 -64.530 16.845 1.00 47.03 214 LEU A O 1
ATOM 1170 N N . ASN A 1 237 ? 17.187 -64.994 15.799 1.00 44.13 215 ASN A N 1
ATOM 1171 C CA . ASN A 1 237 ? 17.845 -65.878 14.849 1.00 50.09 215 ASN A CA 1
ATOM 1172 C C . ASN A 1 237 ? 18.033 -65.147 13.525 1.00 49.81 215 ASN A C 1
ATOM 1173 O O . ASN A 1 237 ? 17.065 -64.670 12.930 1.00 54.70 215 ASN A O 1
ATOM 1178 N N . ILE A 1 238 ? 19.278 -65.029 13.081 1.00 37.02 216 ILE A N 1
ATOM 1179 C CA . ILE A 1 238 ? 19.554 -64.539 11.734 1.00 37.14 216 ILE A CA 1
ATOM 1180 C C . ILE A 1 238 ? 20.223 -65.642 10.883 1.00 48.78 216 ILE A C 1
ATOM 1181 O O . ILE A 1 238 ? 21.161 -66.310 11.328 1.00 50.88 216 ILE A O 1
ATOM 1186 N N . ARG A 1 239 ? 19.727 -65.838 9.660 1.00 52.48 217 ARG A N 1
ATOM 1187 C CA . ARG A 1 239 ? 20.227 -66.909 8.799 1.00 52.07 217 ARG A CA 1
ATOM 1188 C C . ARG A 1 239 ? 21.705 -66.752 8.567 1.00 39.63 217 ARG A C 1
ATOM 1189 O O . ARG A 1 239 ? 22.183 -65.632 8.452 1.00 42.30 217 ARG A O 1
ATOM 1197 N N . CYS A 1 240 ? 22.432 -67.868 8.536 1.00 43.69 218 CYS A N 1
ATOM 1198 C CA . CYS A 1 240 ? 23.883 -67.825 8.387 1.00 43.74 218 CYS A CA 1
ATOM 1199 C C . CYS A 1 240 ? 24.268 -67.093 7.098 1.00 42.47 218 CYS A C 1
ATOM 1200 O O . CYS A 1 240 ? 23.448 -66.892 6.205 1.00 49.65 218 CYS A O 1
ATOM 1203 N N . ALA A 1 241 ? 25.523 -66.676 7.039 1.00 40.47 219 ALA A N 1
ATOM 1204 C CA . ALA A 1 241 ? 26.000 -65.748 6.040 1.00 40.39 219 ALA A CA 1
ATOM 1205 C C . ALA A 1 241 ? 27.519 -65.846 5.990 1.00 54.05 219 ALA A C 1
ATOM 1206 O O . ALA A 1 241 ? 28.127 -66.557 6.804 1.00 51.06 219 ALA A O 1
ATOM 1208 N N . LYS A 1 242 ? 28.139 -65.155 5.037 1.00 48.31 220 LYS A N 1
ATOM 1209 C CA . LYS A 1 242 ? 29.583 -65.038 5.086 1.00 43.93 220 LYS A CA 1
ATOM 1210 C C . LYS A 1 242 ? 29.973 -64.316 6.387 1.00 47.93 220 LYS A C 1
ATOM 1211 O O . LYS A 1 242 ? 29.309 -63.362 6.810 1.00 43.81 220 LYS A O 1
ATOM 1217 N N . ALA A 1 243 ? 31.026 -64.807 7.036 1.00 49.73 221 ALA A N 1
ATOM 1218 C CA . ALA A 1 243 ? 31.369 -64.400 8.395 1.00 46.04 221 ALA A CA 1
ATOM 1219 C C . ALA A 1 243 ? 31.322 -62.887 8.616 1.00 49.94 221 ALA A C 1
ATOM 1220 O O . ALA A 1 243 ? 30.838 -62.420 9.652 1.00 55.05 221 ALA A O 1
ATOM 1222 N N . LEU A 1 244 ? 31.798 -62.114 7.650 1.00 51.36 222 LEU A N 1
ATOM 1223 C CA . LEU A 1 244 ? 31.802 -60.668 7.827 1.00 51.07 222 LEU A CA 1
ATOM 1224 C C . LEU A 1 244 ? 30.388 -60.093 7.773 1.00 48.85 222 LEU A C 1
ATOM 1225 O O . LEU A 1 244 ? 30.091 -59.117 8.463 1.00 55.98 222 LEU A O 1
ATOM 1230 N N . ASP A 1 245 ? 29.524 -60.703 6.965 1.00 42.30 223 ASP A N 1
ATOM 1231 C CA . ASP A 1 245 ? 28.096 -60.362 6.958 1.00 46.21 223 ASP A CA 1
ATOM 1232 C C . ASP A 1 245 ? 27.481 -60.628 8.319 1.00 48.53 223 ASP A C 1
ATOM 1233 O O . ASP A 1 245 ? 26.844 -59.764 8.909 1.00 50.08 223 ASP A O 1
ATOM 1238 N N . THR A 1 246 ? 27.692 -61.842 8.801 1.00 44.99 224 THR A N 1
ATOM 1239 C CA . THR A 1 246 ? 27.190 -62.268 10.093 1.00 42.54 224 THR A CA 1
ATOM 1240 C C . THR A 1 246 ? 27.576 -61.314 11.210 1.00 44.13 224 THR A C 1
ATOM 1241 O O . THR A 1 246 ? 26.776 -61.061 12.101 1.00 42.00 224 THR A O 1
ATOM 1245 N N . ALA A 1 247 ? 28.785 -60.763 11.146 1.00 43.17 225 ALA A N 1
ATOM 1246 C CA . ALA A 1 247 ? 29.264 -59.860 12.195 1.00 45.23 225 ALA A CA 1
ATOM 1247 C C . ALA A 1 247 ? 28.526 -58.543 12.147 1.00 49.53 225 ALA A C 1
ATOM 1248 O O . ALA A 1 247 ? 28.159 -57.964 13.189 1.00 52.56 225 ALA A O 1
ATOM 1250 N N . ASP A 1 248 ? 28.320 -58.072 10.925 1.00 40.14 226 ASP A N 1
ATOM 1251 C CA . ASP A 1 248 ? 27.622 -56.836 10.713 1.00 35.21 226 ASP A CA 1
ATOM 1252 C C . ASP A 1 248 ? 26.179 -56.998 11.177 1.00 45.23 226 ASP A C 1
ATOM 1253 O O . ASP A 1 248 ? 25.602 -56.098 11.796 1.00 44.93 226 ASP A O 1
ATOM 1258 N N . TYR A 1 249 ? 25.608 -58.167 10.902 1.00 46.39 227 TYR A N 1
ATOM 1259 C CA . TYR A 1 249 ? 24.220 -58.413 11.245 1.00 48.18 227 TYR A CA 1
ATOM 1260 C C . TYR A 1 249 ? 24.031 -58.435 12.760 1.00 51.21 227 TYR A C 1
ATOM 1261 O O . TYR A 1 249 ? 23.085 -57.834 13.305 1.00 46.16 227 TYR A O 1
ATOM 1270 N N . HIS A 1 250 ? 24.941 -59.145 13.418 1.00 40.26 228 HIS A N 1
ATOM 1271 C CA . HIS A 1 250 ? 24.947 -59.251 14.857 1.00 35.55 228 HIS A CA 1
ATOM 1272 C C . HIS A 1 250 ? 24.996 -57.865 15.503 1.00 45.09 228 HIS A C 1
ATOM 1273 O O . HIS A 1 250 ? 24.181 -57.524 16.364 1.00 43.26 228 HIS A O 1
ATOM 1280 N N . THR A 1 251 ? 25.967 -57.075 15.061 1.00 43.58 229 THR A N 1
ATOM 1281 C CA . THR A 1 251 ? 26.080 -55.697 15.473 1.00 34.76 229 THR A CA 1
ATOM 1282 C C . THR A 1 251 ? 24.804 -54.922 15.206 1.00 39.73 229 THR A C 1
ATOM 1283 O O . THR A 1 251 ? 24.245 -54.361 16.128 1.00 41.66 229 THR A O 1
ATOM 1287 N N . ILE A 1 252 ? 24.340 -54.880 13.952 1.00 43.61 230 ILE A N 1
ATOM 1288 C CA . ILE A 1 252 ? 23.168 -54.057 13.627 1.00 41.63 230 ILE A CA 1
ATOM 1289 C C . ILE A 1 252 ? 21.927 -54.493 14.415 1.00 45.50 230 ILE A C 1
ATOM 1290 O O . ILE A 1 252 ? 21.154 -53.659 14.902 1.00 39.57 230 ILE A O 1
ATOM 1295 N N . ALA A 1 253 ? 21.761 -55.802 14.563 1.00 47.26 231 ALA A N 1
ATOM 1296 C CA . ALA A 1 253 ? 20.606 -56.326 15.271 1.00 39.95 231 ALA A CA 1
ATOM 1297 C C . ALA A 1 253 ? 20.681 -55.986 16.762 1.00 36.19 231 ALA A C 1
ATOM 1298 O O . ALA A 1 253 ? 19.658 -55.703 17.384 1.00 33.31 231 ALA A O 1
ATOM 1300 N N . LYS A 1 254 ? 21.890 -55.973 17.315 1.00 32.84 232 LYS A N 1
ATOM 1301 C CA . LYS A 1 254 ? 22.104 -55.535 18.706 1.00 35.15 232 LYS A CA 1
ATOM 1302 C C . LYS A 1 254 ? 21.577 -54.098 18.877 1.00 40.19 232 LYS A C 1
ATOM 1303 O O . LYS A 1 254 ? 20.789 -53.783 19.769 1.00 47.82 232 LYS A O 1
ATOM 1309 N N . HIS A 1 255 ? 22.029 -53.247 17.975 1.00 37.32 233 HIS A N 1
ATOM 1310 C CA . HIS A 1 255 ? 21.620 -51.875 17.884 1.00 37.70 233 HIS A CA 1
ATOM 1311 C C . HIS A 1 255 ? 20.107 -51.721 17.736 1.00 40.82 233 HIS A C 1
ATOM 1312 O O . HIS A 1 255 ? 19.477 -50.933 18.440 1.00 42.85 233 HIS A O 1
ATOM 1319 N N . ALA A 1 256 ? 19.527 -52.458 16.794 1.00 41.93 234 ALA A N 1
ATOM 1320 C CA . ALA A 1 256 ? 18.110 -52.312 16.506 1.00 43.77 234 ALA A CA 1
ATOM 1321 C C . ALA A 1 256 ? 17.259 -52.682 17.727 1.00 48.47 234 ALA A C 1
ATOM 1322 O O . ALA A 1 256 ? 16.300 -51.978 18.067 1.00 43.18 234 ALA A O 1
ATOM 1324 N N . THR A 1 257 ? 17.613 -53.794 18.364 1.00 32.22 235 THR A N 1
ATOM 1325 C CA . THR A 1 257 ? 16.943 -54.224 19.574 1.00 38.74 235 THR A CA 1
ATOM 1326 C C . THR A 1 257 ? 16.908 -53.164 20.689 1.00 41.81 235 THR A C 1
ATOM 1327 O O . THR A 1 257 ? 15.851 -52.882 21.249 1.00 47.28 235 THR A O 1
ATOM 1331 N N . LYS A 1 258 ? 18.052 -52.576 21.008 1.00 39.16 236 LYS A N 1
ATOM 1332 C CA . LYS A 1 258 ? 18.086 -51.504 21.994 1.00 37.11 236 LYS A CA 1
ATOM 1333 C C . LYS A 1 258 ? 17.202 -50.336 21.586 1.00 35.90 236 LYS A C 1
ATOM 1334 O O . LYS A 1 258 ? 16.388 -49.854 22.362 1.00 45.75 236 LYS A O 1
ATOM 1340 N N . GLU A 1 259 ? 17.349 -49.887 20.357 1.00 40.79 237 GLU A N 1
ATOM 1341 C CA . GLU A 1 259 ? 16.557 -48.767 19.874 1.00 45.23 237 GLU A CA 1
ATOM 1342 C C . GLU A 1 259 ? 15.048 -49.061 19.867 1.00 40.23 237 GLU A C 1
ATOM 1343 O O . GLU A 1 259 ? 14.254 -48.248 20.331 1.00 46.42 237 GLU A O 1
ATOM 1349 N N . ILE A 1 260 ? 14.653 -50.228 19.367 1.00 34.91 238 ILE A N 1
ATOM 1350 C CA . ILE A 1 260 ? 13.229 -50.545 19.226 1.00 34.59 238 ILE A CA 1
ATOM 1351 C C . ILE A 1 260 ? 12.583 -50.775 20.574 1.00 37.38 238 ILE A C 1
ATOM 1352 O O . ILE A 1 260 ? 11.450 -50.354 20.811 1.00 42.24 238 ILE A O 1
ATOM 1357 N N . ALA A 1 261 ? 13.322 -51.403 21.480 1.00 42.49 239 ALA A N 1
ATOM 1358 C CA . ALA A 1 261 ? 12.866 -51.525 22.860 1.00 39.58 239 ALA A CA 1
ATOM 1359 C C . ALA A 1 261 ? 12.677 -50.137 23.496 1.00 39.19 239 ALA A C 1
ATOM 1360 O O . ALA A 1 261 ? 11.646 -49.875 24.138 1.00 32.94 239 ALA A O 1
ATOM 1362 N N . TRP A 1 262 ? 13.658 -49.251 23.304 1.00 32.53 240 TRP A N 1
ATOM 1363 C CA . TRP A 1 262 ? 13.549 -47.894 23.820 1.00 38.96 240 TRP A CA 1
ATOM 1364 C C . TRP A 1 262 ? 12.259 -47.259 23.333 1.00 47.29 240 TRP A C 1
ATOM 1365 O O . TRP A 1 262 ? 11.412 -46.900 24.130 1.00 52.10 240 TRP A O 1
ATOM 1376 N N . GLN A 1 263 ? 12.105 -47.170 22.016 1.00 47.72 241 GLN A N 1
ATOM 1377 C CA . GLN A 1 263 ? 10.923 -46.596 21.398 1.00 45.78 241 GLN A CA 1
ATOM 1378 C C . GLN A 1 263 ? 9.641 -47.252 21.904 1.00 44.76 241 GLN A C 1
ATOM 1379 O O . GLN A 1 263 ? 8.574 -46.639 21.911 1.00 52.32 241 GLN A O 1
ATOM 1385 N N . GLN A 1 264 ? 9.754 -48.506 22.321 1.00 45.61 242 GLN A N 1
ATOM 1386 C CA . GLN A 1 264 ? 8.635 -49.220 22.912 1.00 48.29 242 GLN A CA 1
ATOM 1387 C C . GLN A 1 264 ? 8.559 -49.054 24.427 1.00 46.91 242 GLN A C 1
ATOM 1388 O O . GLN A 1 264 ? 7.708 -49.650 25.060 1.00 58.54 242 GLN A O 1
ATOM 1394 N N . GLY A 1 265 ? 9.443 -48.263 25.019 1.00 50.13 243 GLY A N 1
ATOM 1395 C CA . GLY A 1 265 ? 9.350 -47.973 26.444 1.00 51.07 243 GLY A CA 1
ATOM 1396 C C . GLY A 1 265 ? 9.808 -49.117 27.336 1.00 54.80 243 GLY A C 1
ATOM 1397 O O . GLY A 1 265 ? 9.451 -49.203 28.514 1.00 49.34 243 GLY A O 1
ATOM 1398 N N . ARG A 1 266 ? 10.626 -49.990 26.759 1.00 51.51 244 ARG A N 1
ATOM 1399 C CA . ARG A 1 266 ? 11.081 -51.198 27.416 1.00 46.30 244 ARG A CA 1
ATOM 1400 C C . ARG A 1 266 ? 12.599 -51.307 27.431 1.00 44.26 244 ARG A C 1
ATOM 1401 O O . ARG A 1 266 ? 13.271 -51.053 26.438 1.00 44.07 244 ARG A O 1
ATOM 1409 N N . ALA A 1 267 ? 13.152 -51.713 28.560 1.00 48.49 245 ALA A N 1
ATOM 1410 C CA . ALA A 1 267 ? 14.591 -51.943 28.624 1.00 42.93 245 ALA A CA 1
ATOM 1411 C C . ALA A 1 267 ? 14.977 -53.313 28.054 1.00 40.92 245 ALA A C 1
ATOM 1412 O O . ALA A 1 267 ? 14.163 -54.250 28.011 1.00 35.68 245 ALA A O 1
ATOM 1414 N N . VAL A 1 268 ? 16.235 -53.402 27.636 1.00 34.12 246 VAL A N 1
ATOM 1415 C CA . VAL A 1 268 ? 16.817 -54.595 27.039 1.00 46.83 246 VAL A CA 1
ATOM 1416 C C . VAL A 1 268 ? 18.282 -54.634 27.422 1.00 48.63 246 VAL A C 1
ATOM 1417 O O . VAL A 1 268 ? 18.955 -53.620 27.355 1.00 39.99 246 VAL A O 1
ATOM 1421 N N . THR A 1 269 ? 18.781 -55.793 27.834 1.00 52.87 247 THR A N 1
ATOM 1422 C CA . THR A 1 269 ? 20.192 -55.883 28.156 1.00 52.69 247 THR A CA 1
ATOM 1423 C C . THR A 1 269 ? 20.868 -57.115 27.543 1.00 48.53 247 THR A C 1
ATOM 1424 O O . THR A 1 269 ? 20.297 -58.204 27.481 1.00 45.39 247 THR A O 1
ATOM 1428 N N . PHE A 1 270 ? 22.099 -56.929 27.088 1.00 49.17 248 PHE A N 1
ATOM 1429 C CA . PHE A 1 270 ? 22.862 -58.031 26.522 1.00 46.52 248 PHE A CA 1
ATOM 1430 C C . PHE A 1 270 ? 23.903 -58.506 27.493 1.00 46.50 248 PHE A C 1
ATOM 1431 O O . PHE A 1 270 ? 24.863 -59.153 27.109 1.00 48.35 248 PHE A O 1
ATOM 1439 N N . LEU A 1 271 ? 23.689 -58.153 28.756 1.00 33.76 249 LEU A N 1
ATOM 1440 C CA . LEU A 1 271 ? 24.402 -58.717 29.884 1.00 44.47 249 LEU A CA 1
ATOM 1441 C C . LEU A 1 271 ? 24.353 -60.243 29.913 1.00 48.83 249 LEU A C 1
ATOM 1442 O O . LEU A 1 271 ? 23.283 -60.844 29.790 1.00 56.65 249 LEU A O 1
ATOM 1447 N N . SER A 1 272 ? 25.518 -60.859 30.078 1.00 50.58 250 SER A N 1
ATOM 1448 C CA . SER A 1 272 ? 25.616 -62.310 30.157 1.00 48.42 250 SER A CA 1
ATOM 1449 C C . SER A 1 272 ? 24.947 -62.813 31.406 1.00 51.77 250 SER A C 1
ATOM 1450 O O . SER A 1 272 ? 24.440 -63.928 31.420 1.00 58.34 250 SER A O 1
ATOM 1453 N N . LYS A 1 273 ? 24.963 -62.004 32.461 1.00 48.57 251 LYS A N 1
ATOM 1454 C CA . LYS A 1 273 ? 24.355 -62.409 33.733 1.00 49.55 251 LYS A CA 1
ATOM 1455 C C . LYS A 1 273 ? 23.844 -61.214 34.500 1.00 46.67 251 LYS A C 1
ATOM 1456 O O . LYS A 1 273 ? 24.608 -60.567 35.216 1.00 50.97 251 LYS A O 1
ATOM 1462 N N . TRP A 1 274 ? 22.563 -60.909 34.387 1.00 46.86 252 TRP A N 1
ATOM 1463 C CA . TRP A 1 274 ? 22.113 -59.696 35.045 1.00 54.38 252 TRP A CA 1
ATOM 1464 C C . TRP A 1 274 ? 21.688 -59.952 36.480 1.00 54.08 252 TRP A C 1
ATOM 1465 O O . TRP A 1 274 ? 21.542 -59.013 37.245 1.00 61.09 252 TRP A O 1
ATOM 1476 N N . HIS A 1 275 ? 21.536 -61.219 36.853 1.00 50.63 253 HIS A N 1
ATOM 1477 C CA . HIS A 1 275 ? 21.175 -61.573 38.221 1.00 54.17 253 HIS A CA 1
ATOM 1478 C C . HIS A 1 275 ? 21.555 -63.031 38.526 1.00 54.20 253 HIS A C 1
ATOM 1479 O O . HIS A 1 275 ? 21.713 -63.833 37.596 1.00 51.17 253 HIS A O 1
ATOM 1486 N N . HIS A 1 276 ? 21.714 -63.377 39.811 1.00 48.46 254 HIS A N 1
ATOM 1487 C CA . HIS A 1 276 ? 22.119 -64.746 40.183 1.00 49.59 254 HIS A CA 1
ATOM 1488 C C . HIS A 1 276 ? 21.035 -65.748 39.844 1.00 49.20 254 HIS A C 1
ATOM 1489 O O . HIS A 1 276 ? 21.294 -66.811 39.271 1.00 54.53 254 HIS A O 1
ATOM 1496 N N . ALA A 1 277 ? 19.816 -65.373 40.208 1.00 51.37 255 ALA A N 1
ATOM 1497 C CA . ALA A 1 277 ? 18.637 -66.211 40.095 1.00 57.19 255 ALA A CA 1
ATOM 1498 C C . ALA A 1 277 ? 18.224 -66.579 38.660 1.00 57.23 255 ALA A C 1
ATOM 1499 O O . ALA A 1 277 ? 17.394 -67.467 38.460 1.00 57.79 255 ALA A O 1
ATOM 1501 N N . HIS A 1 278 ? 18.775 -65.904 37.658 1.00 56.70 256 HIS A N 1
ATOM 1502 C CA . HIS A 1 278 ? 18.251 -66.100 36.313 1.00 58.12 256 HIS A CA 1
ATOM 1503 C C . HIS A 1 278 ? 19.304 -66.583 35.355 1.00 53.43 256 HIS A C 1
ATOM 1504 O O . HIS A 1 278 ? 20.494 -66.536 35.639 1.00 52.16 256 HIS A O 1
ATOM 1511 N N . ALA A 1 279 ? 18.847 -67.060 34.210 1.00 59.51 257 ALA A N 1
ATOM 1512 C CA . ALA A 1 279 ? 19.726 -67.733 33.278 1.00 68.01 257 ALA A CA 1
ATOM 1513 C C . ALA A 1 279 ? 20.697 -66.753 32.665 1.00 68.37 257 ALA A C 1
ATOM 1514 O O . ALA A 1 279 ? 20.459 -65.552 32.656 1.00 77.51 257 ALA A O 1
ATOM 1516 N N . GLY A 1 280 ? 21.804 -67.273 32.165 1.00 63.90 258 GLY A N 1
ATOM 1517 C CA . GLY A 1 280 ? 22.743 -66.453 31.433 1.00 58.50 258 GLY A CA 1
ATOM 1518 C C . GLY A 1 280 ? 22.348 -66.307 29.970 1.00 52.74 258 GLY A C 1
ATOM 1519 O O . GLY A 1 280 ? 21.827 -67.225 29.340 1.00 53.48 258 GLY A O 1
ATOM 1520 N N . SER A 1 281 ? 22.594 -65.134 29.419 1.00 42.39 259 SER A N 1
ATOM 1521 C CA . SER A 1 281 ? 22.385 -64.948 28.007 1.00 44.25 259 SER A CA 1
ATOM 1522 C C . SER A 1 281 ? 23.664 -65.228 27.210 1.00 48.14 259 SER A C 1
ATOM 1523 O O . SER A 1 281 ? 24.707 -64.617 27.444 1.00 49.49 259 SER A O 1
ATOM 1526 N N . SER A 1 282 ? 23.574 -66.162 26.269 1.00 47.60 260 SER A N 1
ATOM 1527 C CA . SER A 1 282 ? 24.730 -66.561 25.473 1.00 53.20 260 SER A CA 1
ATOM 1528 C C . SER A 1 282 ? 24.713 -65.991 24.044 1.00 52.54 260 SER A C 1
ATOM 1529 O O . SER A 1 282 ? 23.709 -65.438 23.589 1.00 47.59 260 SER A O 1
ATOM 1532 N N . SER A 1 283 ? 25.840 -66.116 23.353 1.00 48.63 261 SER A N 1
ATOM 1533 C CA . SER A 1 283 ? 25.909 -65.862 21.914 1.00 45.03 261 SER A CA 1
ATOM 1534 C C . SER A 1 283 ? 26.619 -67.014 21.265 1.00 42.46 261 SER A C 1
ATOM 1535 O O . SER A 1 283 ? 27.818 -66.959 21.022 1.00 46.94 261 SER A O 1
ATOM 1538 N N . HIS A 1 284 ? 25.870 -68.068 20.998 1.00 48.88 262 HIS A N 1
ATOM 1539 C CA . HIS A 1 284 ? 26.435 -69.244 20.384 1.00 53.56 262 HIS A CA 1
ATOM 1540 C C . HIS A 1 284 ? 26.855 -68.927 18.967 1.00 56.42 262 HIS A C 1
ATOM 1541 O O . HIS A 1 284 ? 26.195 -68.156 18.271 1.00 59.09 262 HIS A O 1
ATOM 1548 N N . ILE A 1 285 ? 27.961 -69.529 18.548 1.00 52.84 263 ILE A N 1
ATOM 1549 C CA . ILE A 1 285 ? 28.536 -69.226 17.249 1.00 52.03 263 ILE A CA 1
ATOM 1550 C C . ILE A 1 285 ? 28.758 -70.489 16.398 1.00 50.10 263 ILE A C 1
ATOM 1551 O O . ILE A 1 285 ? 29.641 -71.318 16.673 1.00 49.17 263 ILE A O 1
ATOM 1556 N N . HIS A 1 286 ? 27.922 -70.620 15.369 1.00 45.31 264 HIS A N 1
ATOM 1557 C CA . HIS A 1 286 ? 28.040 -71.709 14.397 1.00 52.63 264 HIS A CA 1
ATOM 1558 C C . HIS A 1 286 ? 29.042 -71.375 13.298 1.00 51.31 264 HIS A C 1
ATOM 1559 O O . HIS A 1 286 ? 29.066 -70.252 12.810 1.00 53.27 264 HIS A O 1
ATOM 1566 N N . GLN A 1 287 ? 29.868 -72.338 12.911 1.00 54.89 265 GLN A N 1
ATOM 1567 C CA . GLN A 1 287 ? 30.859 -72.085 11.875 1.00 54.00 265 GLN A CA 1
ATOM 1568 C C . GLN A 1 287 ? 31.060 -73.290 10.979 1.00 59.34 265 GLN A C 1
ATOM 1569 O O . GLN A 1 287 ? 30.896 -74.438 11.404 1.00 61.25 265 GLN A O 1
ATOM 1575 N N . SER A 1 288 ? 31.406 -73.019 9.730 1.00 58.99 266 SER A N 1
ATOM 1576 C CA . SER A 1 288 ? 31.722 -74.047 8.760 1.00 54.96 266 SER A CA 1
ATOM 1577 C C . SER A 1 288 ? 32.526 -73.377 7.668 1.00 59.10 266 SER A C 1
ATOM 1578 O O . SER A 1 288 ? 32.360 -72.188 7.421 1.00 62.13 266 SER A O 1
ATOM 1581 N N . LEU A 1 289 ? 33.382 -74.139 7.000 1.00 63.08 267 LEU A N 1
ATOM 1582 C CA . LEU A 1 289 ? 34.205 -73.619 5.910 1.00 64.25 267 LEU A CA 1
ATOM 1583 C C . LEU A 1 289 ? 33.705 -74.148 4.593 1.00 67.33 267 LEU A C 1
ATOM 1584 O O . LEU A 1 289 ? 33.232 -75.278 4.508 1.00 77.72 267 LEU A O 1
ATOM 1589 N N . TRP A 1 290 ? 33.801 -73.341 3.553 1.00 65.25 268 TRP A N 1
ATOM 1590 C CA . TRP A 1 290 ? 33.401 -73.819 2.246 1.00 70.75 268 TRP A CA 1
ATOM 1591 C C . TRP A 1 290 ? 34.521 -73.577 1.244 1.00 75.80 268 TRP A C 1
ATOM 1592 O O . TRP A 1 290 ? 35.377 -72.721 1.463 1.00 71.97 268 TRP A O 1
ATOM 1603 N N . LYS A 1 291 ? 34.541 -74.382 0.182 1.00 82.68 269 LYS A N 1
ATOM 1604 C CA . LYS A 1 291 ? 35.495 -74.227 -0.916 1.00 83.59 269 LYS A CA 1
ATOM 1605 C C . LYS A 1 291 ? 34.759 -74.264 -2.251 1.00 91.17 269 LYS A C 1
ATOM 1606 O O . LYS A 1 291 ? 34.169 -75.283 -2.610 1.00 97.33 269 LYS A O 1
ATOM 1608 N N . GLN A 1 292 ? 34.767 -73.138 -2.961 1.00 90.94 270 GLN A N 1
ATOM 1609 C CA . GLN A 1 292 ? 34.124 -72.990 -4.275 1.00 88.18 270 GLN A CA 1
ATOM 1610 C C . GLN A 1 292 ? 32.687 -73.518 -4.353 1.00 85.27 270 GLN A C 1
ATOM 1611 O O . GLN A 1 292 ? 32.103 -73.581 -5.431 1.00 83.88 270 GLN A O 1
ATOM 1613 N N . GLY A 1 293 C 32.121 -73.895 -3.212 1.00 88.93 271 GLY A N 1
ATOM 1614 C CA . GLY A 1 293 C 30.716 -74.248 -3.141 1.00 88.88 271 GLY A CA 1
ATOM 1615 C C . GLY A 1 293 C 30.405 -75.468 -2.300 1.00 81.43 271 GLY A C 1
ATOM 1616 O O . GLY A 1 293 C 29.269 -75.665 -1.880 1.00 72.98 271 GLY A O 1
ATOM 1617 N N . LEU A 1 294 ? 31.415 -76.295 -2.061 1.00 85.31 272 LEU A N 1
ATOM 1618 C CA . LEU A 1 294 ? 31.211 -77.533 -1.322 1.00 84.53 272 LEU A CA 1
ATOM 1619 C C . LEU A 1 294 ? 31.447 -77.322 0.165 1.00 80.96 272 LEU A C 1
ATOM 1620 O O . LEU A 1 294 ? 32.166 -76.407 0.557 1.00 82.88 272 LEU A O 1
ATOM 1622 N N . PRO A 1 295 ? 30.819 -78.158 1.002 1.00 80.40 273 PRO A N 1
ATOM 1623 C CA . PRO A 1 295 ? 31.095 -78.114 2.440 1.00 76.47 273 PRO A CA 1
ATOM 1624 C C . PRO A 1 295 ? 32.386 -78.865 2.787 1.00 71.73 273 PRO A C 1
ATOM 1625 O O . PRO A 1 295 ? 32.374 -80.093 2.968 1.00 67.34 273 PRO A O 1
ATOM 1629 N N . ALA A 1 296 ? 33.483 -78.118 2.886 1.00 64.59 274 ALA A N 1
ATOM 1630 C CA . ALA A 1 296 ? 34.784 -78.685 3.201 1.00 66.28 274 ALA A CA 1
ATOM 1631 C C . ALA A 1 296 ? 34.777 -79.483 4.506 1.00 68.26 274 ALA A C 1
ATOM 1632 O O . ALA A 1 296 ? 35.624 -80.354 4.713 1.00 70.74 274 ALA A O 1
ATOM 1634 N N . PHE A 1 297 ? 33.815 -79.194 5.375 1.00 72.07 275 PHE A N 1
ATOM 1635 C CA . PHE A 1 297 ? 33.676 -79.930 6.628 1.00 81.24 275 PHE A CA 1
ATOM 1636 C C . PHE A 1 297 ? 33.025 -81.308 6.451 1.00 85.93 275 PHE A C 1
ATOM 1637 O O . PHE A 1 297 ? 32.815 -82.023 7.427 1.00 88.23 275 PHE A O 1
ATOM 1645 N N . HIS A 1 298 ? 32.695 -81.687 5.222 1.00 89.32 276 HIS A N 1
ATOM 1646 C CA . HIS A 1 298 ? 31.949 -82.925 5.025 1.00 96.06 276 HIS A CA 1
ATOM 1647 C C . HIS A 1 298 ? 32.725 -84.002 4.269 1.00 102.43 276 HIS A C 1
ATOM 1648 O O . HIS A 1 298 ? 33.224 -83.780 3.160 1.00 104.43 276 HIS A O 1
ATOM 1655 N N . ASP A 1 299 ? 32.841 -85.166 4.899 1.00 101.09 277 ASP A N 1
ATOM 1656 C CA . ASP A 1 299 ? 33.176 -86.391 4.197 1.00 98.91 277 ASP A CA 1
ATOM 1657 C C . ASP A 1 299 ? 31.958 -87.288 4.338 1.00 100.80 277 ASP A C 1
ATOM 1658 O O . ASP A 1 299 ? 31.599 -87.684 5.453 1.00 102.26 277 ASP A O 1
ATOM 1660 N N . GLU A 1 300 ? 31.297 -87.574 3.219 1.00 95.90 278 GLU A N 1
ATOM 1661 C CA . GLU A 1 300 ? 30.170 -88.490 3.240 1.00 91.67 278 GLU A CA 1
ATOM 1662 C C . GLU A 1 300 ? 30.677 -89.801 3.817 1.00 98.31 278 GLU A C 1
ATOM 1663 O O . GLU A 1 300 ? 29.949 -90.520 4.507 1.00 100.80 278 GLU A O 1
ATOM 1665 N N . ARG A 1 301 ? 31.954 -90.072 3.550 1.00 99.97 279 ARG A N 1
ATOM 1666 C CA . ARG A 1 301 ? 32.649 -91.234 4.083 1.00 103.53 279 ARG A CA 1
ATOM 1667 C C . ARG A 1 301 ? 32.565 -91.274 5.597 1.00 101.15 279 ARG A C 1
ATOM 1668 O O . ARG A 1 301 ? 32.070 -92.243 6.170 1.00 100.92 279 ARG A O 1
ATOM 1670 N N . ASP A 1 302 ? 33.026 -90.190 6.215 1.00 100.68 280 ASP A N 1
ATOM 1671 C CA . ASP A 1 302 ? 33.218 -90.075 7.662 1.00 98.61 280 ASP A CA 1
ATOM 1672 C C . ASP A 1 302 ? 32.146 -90.704 8.533 1.00 97.04 280 ASP A C 1
ATOM 1673 O O . ASP A 1 302 ? 30.964 -90.679 8.201 1.00 91.94 280 ASP A O 1
ATOM 1675 N N . ALA A 1 303 ? 32.589 -91.247 9.663 1.00 105.17 281 ALA A N 1
ATOM 1676 C CA . ALA A 1 303 ? 31.733 -91.996 10.577 1.00 114.30 281 ALA A CA 1
ATOM 1677 C C . ALA A 1 303 ? 30.488 -91.224 10.969 1.00 114.88 281 ALA A C 1
ATOM 1678 O O . ALA A 1 303 ? 29.387 -91.766 10.966 1.00 115.56 281 ALA A O 1
ATOM 1680 N N . LEU A 1 304 ? 30.664 -89.958 11.316 1.00 120.67 282 LEU A N 1
ATOM 1681 C CA . LEU A 1 304 ? 29.521 -89.146 11.705 1.00 125.10 282 LEU A CA 1
ATOM 1682 C C . LEU A 1 304 ? 29.328 -87.990 10.738 1.00 115.35 282 LEU A C 1
ATOM 1683 O O . LEU A 1 304 ? 28.414 -87.185 10.900 1.00 114.55 282 LEU A O 1
ATOM 1688 N N . GLY A 1 305 ? 30.191 -87.928 9.728 1.00 107.72 283 GLY A N 1
ATOM 1689 C CA . GLY A 1 305 ? 30.078 -86.929 8.682 1.00 99.47 283 GLY A CA 1
ATOM 1690 C C . GLY A 1 305 ? 31.209 -85.915 8.636 1.00 89.38 283 GLY A C 1
ATOM 1691 O O . GLY A 1 305 ? 31.204 -85.009 7.798 1.00 86.02 283 GLY A O 1
ATOM 1692 N N . MET A 1 306 ? 32.185 -86.072 9.527 1.00 82.55 284 MET A N 1
ATOM 1693 C CA . MET A 1 306 ? 33.265 -85.097 9.676 1.00 77.05 284 MET A CA 1
ATOM 1694 C C . MET A 1 306 ? 34.458 -85.373 8.774 1.00 78.64 284 MET A C 1
ATOM 1695 O O . MET A 1 306 ? 35.105 -86.417 8.881 1.00 84.02 284 MET A O 1
ATOM 1700 N N . SER A 1 307 ? 34.768 -84.410 7.911 1.00 75.12 285 SER A N 1
ATOM 1701 C CA . SER A 1 307 ? 35.896 -84.531 6.994 1.00 81.34 285 SER A CA 1
ATOM 1702 C C . SER A 1 307 ? 37.226 -84.268 7.681 1.00 87.46 285 SER A C 1
ATOM 1703 O O . SER A 1 307 ? 37.271 -83.811 8.822 1.00 90.49 285 SER A O 1
ATOM 1706 N N . ALA A 1 308 ? 38.307 -84.558 6.966 1.00 90.07 286 ALA A N 1
ATOM 1707 C CA . ALA A 1 308 ? 39.653 -84.373 7.484 1.00 85.81 286 ALA A CA 1
ATOM 1708 C C . ALA A 1 308 ? 39.859 -82.955 7.989 1.00 81.88 286 ALA A C 1
ATOM 1709 O O . ALA A 1 308 ? 40.249 -82.758 9.133 1.00 80.98 286 ALA A O 1
ATOM 1711 N N . LEU A 1 309 ? 39.573 -81.982 7.129 1.00 80.29 287 LEU A N 1
ATOM 1712 C CA . LEU A 1 309 ? 39.817 -80.564 7.411 1.00 78.78 287 LEU A CA 1
ATOM 1713 C C . LEU A 1 309 ? 39.002 -80.044 8.592 1.00 77.12 287 LEU A C 1
ATOM 1714 O O . LEU A 1 309 ? 39.465 -79.189 9.360 1.00 71.78 287 LEU A O 1
ATOM 1719 N N . MET A 1 310 ? 37.781 -80.545 8.727 1.00 74.75 288 MET A N 1
ATOM 1720 C CA . MET A 1 310 ? 36.941 -80.109 9.824 1.00 76.22 288 MET A CA 1
ATOM 1721 C C . MET A 1 310 ? 37.497 -80.576 11.165 1.00 80.89 288 MET A C 1
ATOM 1722 O O . MET A 1 310 ? 37.409 -79.863 12.171 1.00 76.49 288 MET A O 1
ATOM 1727 N N . LYS A 1 311 ? 38.065 -81.781 11.171 1.00 84.88 289 LYS A N 1
ATOM 1728 C CA . LYS A 1 311 ? 38.650 -82.347 12.380 1.00 84.25 289 LYS A CA 1
ATOM 1729 C C . LYS A 1 311 ? 39.906 -81.566 12.805 1.00 83.19 289 LYS A C 1
ATOM 1730 O O . LYS A 1 311 ? 40.118 -81.311 13.997 1.00 79.40 289 LYS A O 1
ATOM 1732 N N . HIS A 1 312 ? 40.732 -81.185 11.832 1.00 78.98 290 HIS A N 1
ATOM 1733 C CA . HIS A 1 312 ? 41.903 -80.367 12.118 1.00 76.81 290 HIS A CA 1
ATOM 1734 C C . HIS A 1 312 ? 41.421 -79.033 12.667 1.00 76.16 290 HIS A C 1
ATOM 1735 O O . HIS A 1 312 ? 42.005 -78.474 13.602 1.00 74.38 290 HIS A O 1
ATOM 1742 N N . TYR A 1 313 ? 40.350 -78.527 12.064 1.00 73.28 291 TYR A N 1
ATOM 1743 C CA . TYR A 1 313 ? 39.783 -77.244 12.455 1.00 70.69 291 TYR A CA 1
ATOM 1744 C C . TYR A 1 313 ? 39.342 -77.276 13.917 1.00 73.75 291 TYR A C 1
ATOM 1745 O O . TYR A 1 313 ? 39.802 -76.476 14.730 1.00 77.01 291 TYR A O 1
ATOM 1754 N N . LEU A 1 314 ? 38.450 -78.206 14.239 1.00 71.71 292 LEU A N 1
ATOM 1755 C CA . LEU A 1 314 ? 37.941 -78.365 15.593 1.00 69.66 292 LEU A CA 1
ATOM 1756 C C . LEU A 1 314 ? 39.053 -78.593 16.628 1.00 78.06 292 LEU A C 1
ATOM 1757 O O . LEU A 1 314 ? 38.975 -78.099 17.754 1.00 74.63 292 LEU A O 1
ATOM 1762 N N . ALA A 1 315 ? 40.086 -79.339 16.238 1.00 89.08 293 ALA A N 1
ATOM 1763 C CA . ALA A 1 315 ? 41.223 -79.615 17.116 1.00 88.82 293 ALA A CA 1
ATOM 1764 C C . ALA A 1 315 ? 41.995 -78.338 17.440 1.00 84.57 293 ALA A C 1
ATOM 1765 O O . ALA A 1 315 ? 42.593 -78.214 18.503 1.00 86.80 293 ALA A O 1
ATOM 1767 N N . GLY A 1 316 ? 41.986 -77.394 16.511 1.00 78.62 294 GLY A N 1
ATOM 1768 C CA . GLY A 1 316 ? 42.591 -76.100 16.753 1.00 76.13 294 GLY A CA 1
ATOM 1769 C C . GLY A 1 316 ? 41.782 -75.248 17.713 1.00 66.71 294 GLY A C 1
ATOM 1770 O O . GLY A 1 316 ? 42.323 -74.746 18.693 1.00 70.41 294 GLY A O 1
ATOM 1771 N N . LEU A 1 317 ? 40.495 -75.075 17.420 1.00 58.30 295 LEU A N 1
ATOM 1772 C CA . LEU A 1 317 ? 39.567 -74.419 18.340 1.00 56.37 295 LEU A CA 1
ATOM 1773 C C . LEU A 1 317 ? 39.796 -74.907 19.758 1.00 63.76 295 LEU A C 1
ATOM 1774 O O . LEU A 1 317 ? 39.863 -74.114 20.696 1.00 68.33 295 LEU A O 1
ATOM 1779 N N . LEU A 1 318 ? 39.944 -76.220 19.894 1.00 70.29 296 LEU A N 1
ATOM 1780 C CA . LEU A 1 318 ? 40.112 -76.855 21.195 1.00 72.04 296 LEU A CA 1
ATOM 1781 C C . LEU A 1 318 ? 41.468 -76.526 21.837 1.00 74.25 296 LEU A C 1
ATOM 1782 O O . LEU A 1 318 ? 41.530 -76.186 23.015 1.00 78.54 296 LEU A O 1
ATOM 1787 N N . LYS A 1 319 ? 42.547 -76.608 21.067 1.00 71.27 297 LYS A N 1
ATOM 1788 C CA . LYS A 1 319 ? 43.887 -76.360 21.606 1.00 73.46 297 LYS A CA 1
ATOM 1789 C C . LYS A 1 319 ? 44.066 -74.941 22.149 1.00 74.18 297 LYS A C 1
ATOM 1790 O O . LYS A 1 319 ? 44.824 -74.713 23.092 1.00 71.86 297 LYS A O 1
ATOM 1796 N N . TYR A 1 320 ? 43.353 -73.993 21.554 1.00 71.52 298 TYR A N 1
ATOM 1797 C CA . TYR A 1 320 ? 43.606 -72.588 21.809 1.00 67.88 298 TYR A CA 1
ATOM 1798 C C . TYR A 1 320 ? 42.408 -71.874 22.415 1.00 69.97 298 TYR A C 1
ATOM 1799 O O . TYR A 1 320 ? 42.372 -70.640 22.454 1.00 67.22 298 TYR A O 1
ATOM 1808 N N . ALA A 1 321 ? 41.432 -72.651 22.882 1.00 68.16 299 ALA A N 1
ATOM 1809 C CA . ALA A 1 321 ? 40.244 -72.082 23.518 1.00 59.84 299 ALA A CA 1
ATOM 1810 C C . ALA A 1 321 ? 40.594 -71.067 24.618 1.00 58.16 299 ALA A C 1
ATOM 1811 O O . ALA A 1 321 ? 39.954 -70.020 24.692 1.00 57.56 299 ALA A O 1
ATOM 1813 N N . PRO A 1 322 ? 41.617 -71.354 25.460 1.00 58.11 300 PRO A N 1
ATOM 1814 C CA . PRO A 1 322 ? 41.937 -70.286 26.429 1.00 54.06 300 PRO A CA 1
ATOM 1815 C C . PRO A 1 322 ? 42.652 -69.073 25.822 1.00 54.17 300 PRO A C 1
ATOM 1816 O O . PRO A 1 322 ? 42.558 -67.985 26.386 1.00 58.61 300 PRO A O 1
ATOM 1820 N N . ASP A 1 323 ? 43.359 -69.256 24.711 1.00 59.33 301 ASP A N 1
ATOM 1821 C CA . ASP A 1 323 ? 44.035 -68.143 24.040 1.00 59.34 301 ASP A CA 1
ATOM 1822 C C . ASP A 1 323 ? 43.037 -67.032 23.749 1.00 59.21 301 ASP A C 1
ATOM 1823 O O . ASP A 1 323 ? 43.301 -65.863 24.025 1.00 61.70 301 ASP A O 1
ATOM 1828 N N . TYR A 1 324 ? 41.878 -67.407 23.214 1.00 58.62 302 TYR A N 1
ATOM 1829 C CA . TYR A 1 324 ? 40.871 -66.427 22.824 1.00 57.21 302 TYR A CA 1
ATOM 1830 C C . TYR A 1 324 ? 39.640 -66.423 23.725 1.00 61.87 302 TYR A C 1
ATOM 1831 O O . TYR A 1 324 ? 38.592 -65.923 23.333 1.00 64.08 302 TYR A O 1
ATOM 1840 N N . THR A 1 325 ? 39.754 -66.975 24.926 1.00 59.92 303 THR A N 1
ATOM 1841 C CA . THR A 1 325 ? 38.639 -66.928 25.864 1.00 61.17 303 THR A CA 1
ATOM 1842 C C . THR A 1 325 ? 38.201 -65.469 26.104 1.00 57.61 303 THR A C 1
ATOM 1843 O O . THR A 1 325 ? 37.011 -65.176 26.182 1.00 52.72 303 THR A O 1
ATOM 1847 N N . TYR A 1 326 ? 39.166 -64.561 26.178 1.00 54.26 304 TYR A N 1
ATOM 1848 C CA . TYR A 1 326 ? 38.883 -63.146 26.400 1.00 51.02 304 TYR A CA 1
ATOM 1849 C C . TYR A 1 326 ? 37.976 -62.476 25.345 1.00 57.81 304 TYR A C 1
ATOM 1850 O O . TYR A 1 326 ? 37.177 -61.599 25.675 1.00 56.85 304 TYR A O 1
ATOM 1859 N N . PHE A 1 327 ? 38.107 -62.867 24.080 1.00 59.29 305 PHE A N 1
ATOM 1860 C CA . PHE A 1 327 ? 37.251 -62.303 23.042 1.00 52.96 305 PHE A CA 1
ATOM 1861 C C . PHE A 1 327 ? 35.831 -62.877 23.111 1.00 54.49 305 PHE A C 1
ATOM 1862 O O . PHE A 1 327 ? 34.915 -62.360 22.478 1.00 50.51 305 PHE A O 1
ATOM 1870 N N . LEU A 1 328 ? 35.664 -63.949 23.881 1.00 63.55 306 LEU A N 1
ATOM 1871 C CA . LEU A 1 328 ? 34.344 -64.510 24.173 1.00 64.63 306 LEU A CA 1
ATOM 1872 C C . LEU A 1 328 ? 33.760 -63.919 25.456 1.00 62.02 306 LEU A C 1
ATOM 1873 O O . LEU A 1 328 ? 32.541 -63.932 25.655 1.00 59.11 306 LEU A O 1
ATOM 1878 N N . ALA A 1 329 ? 34.648 -63.406 26.314 1.00 61.14 307 ALA A N 1
ATOM 1879 C CA . ALA A 1 329 ? 34.308 -63.038 27.689 1.00 59.97 307 ALA A CA 1
ATOM 1880 C C . ALA A 1 329 ? 35.126 -61.851 28.184 1.00 60.48 307 ALA A C 1
ATOM 1881 O O . ALA A 1 329 ? 36.031 -62.021 29.013 1.00 55.50 307 ALA A O 1
ATOM 1883 N N . PRO A 1 330 ? 34.799 -60.642 27.690 1.00 57.78 308 PRO A N 1
ATOM 1884 C CA . PRO A 1 330 ? 35.601 -59.424 27.887 1.00 57.12 308 PRO A CA 1
ATOM 1885 C C . PRO A 1 330 ? 35.339 -58.634 29.180 1.00 58.33 308 PRO A C 1
ATOM 1886 O O . PRO A 1 330 ? 36.059 -57.670 29.455 1.00 66.15 308 PRO A O 1
ATOM 1890 N N . TYR A 1 331 ? 34.334 -59.018 29.952 1.00 46.55 309 TYR A N 1
ATOM 1891 C CA . TYR A 1 331 ? 34.006 -58.261 31.144 1.00 35.62 309 TYR A CA 1
ATOM 1892 C C . TYR A 1 331 ? 34.028 -59.153 32.380 1.00 45.40 309 TYR A C 1
ATOM 1893 O O . TYR A 1 331 ? 33.979 -60.385 32.280 1.00 45.08 309 TYR A O 1
ATOM 1902 N N . LEU A 1 332 ? 34.145 -58.516 33.541 1.00 42.02 310 LEU A N 1
ATOM 1903 C CA . LEU A 1 332 ? 33.999 -59.192 34.808 1.00 42.68 310 LEU A CA 1
ATOM 1904 C C . LEU A 1 332 ? 32.746 -60.080 34.815 1.00 51.87 310 LEU A C 1
ATOM 1905 O O . LEU A 1 332 ? 32.769 -61.243 35.237 1.00 51.40 310 LEU A O 1
ATOM 1910 N N . ASN A 1 333 ? 31.658 -59.507 34.313 1.00 53.32 311 ASN A N 1
ATOM 1911 C CA . ASN A 1 333 ? 30.333 -60.089 34.417 1.00 48.79 311 ASN A CA 1
ATOM 1912 C C . ASN A 1 333 ? 30.173 -61.303 33.520 1.00 50.75 311 ASN A C 1
ATOM 1913 O O . ASN A 1 333 ? 29.266 -62.108 33.714 1.00 48.62 311 ASN A O 1
ATOM 1918 N N . SER A 1 334 ? 31.089 -61.435 32.560 1.00 51.22 312 SER A N 1
ATOM 1919 C CA . SER A 1 334 ? 31.114 -62.551 31.617 1.00 39.48 312 SER A CA 1
ATOM 1920 C C . SER A 1 334 ? 31.398 -63.879 32.299 1.00 42.63 312 SER A C 1
ATOM 1921 O O . SER A 1 334 ? 30.968 -64.934 31.837 1.00 49.81 312 SER A O 1
ATOM 1924 N N . TYR A 1 335 ? 32.129 -63.835 33.401 1.00 44.89 313 TYR A N 1
ATOM 1925 C CA . TYR A 1 335 ? 32.568 -65.072 34.036 1.00 48.24 313 TYR A CA 1
ATOM 1926 C C . TYR A 1 335 ? 31.543 -65.592 35.037 1.00 46.20 313 TYR A C 1
ATOM 1927 O O . TYR A 1 335 ? 31.632 -66.731 35.498 1.00 49.05 313 TYR A O 1
ATOM 1936 N N . LYS A 1 336 ? 30.528 -64.776 35.314 1.00 45.66 314 LYS A N 1
ATOM 1937 C CA . LYS A 1 336 ? 29.443 -65.187 36.209 1.00 48.49 314 LYS A CA 1
ATOM 1938 C C . LYS A 1 336 ? 28.361 -65.984 35.497 1.00 50.90 314 LYS A C 1
ATOM 1939 O O . LYS A 1 336 ? 27.473 -66.520 36.143 1.00 47.18 314 LYS A O 1
ATOM 1945 N N . ARG A 1 337 ? 28.426 -66.063 34.163 1.00 62.24 315 ARG A N 1
ATOM 1946 C CA . ARG A 1 337 ? 27.543 -66.973 33.439 1.00 62.13 315 ARG A CA 1
ATOM 1947 C C . ARG A 1 337 ? 28.037 -68.384 33.676 1.00 65.69 315 ARG A C 1
ATOM 1948 O O . ARG A 1 337 ? 27.276 -69.346 33.595 1.00 63.08 315 ARG A O 1
ATOM 1956 N N . PHE A 1 338 ? 29.321 -68.489 33.995 1.00 73.02 316 PHE A N 1
ATOM 1957 C CA . PHE A 1 338 ? 29.946 -69.762 34.322 1.00 76.61 316 PHE A CA 1
ATOM 1958 C C . PHE A 1 338 ? 29.692 -70.115 35.801 1.00 83.69 316 PHE A C 1
ATOM 1959 O O . PHE A 1 338 ? 30.588 -69.995 36.639 1.00 85.08 316 PHE A O 1
ATOM 1967 N N . GLN A 1 339 ? 28.468 -70.537 36.119 1.00 82.23 317 GLN A N 1
ATOM 1968 C CA . GLN A 1 339 ? 28.112 -70.927 37.485 1.00 79.05 317 GLN A CA 1
ATOM 1969 C C . GLN A 1 339 ? 28.169 -72.446 37.650 1.00 80.48 317 GLN A C 1
ATOM 1970 O O . GLN A 1 339 ? 29.087 -72.976 38.276 1.00 83.31 317 GLN A O 1
ATOM 1972 N N . PRO A 1 345 ? 29.140 -75.130 30.317 1.00 78.81 323 PRO A N 1
ATOM 1973 C CA . PRO A 1 345 ? 29.529 -74.940 28.913 1.00 72.95 323 PRO A CA 1
ATOM 1974 C C . PRO A 1 345 ? 30.927 -74.344 28.788 1.00 62.66 323 PRO A C 1
ATOM 1975 O O . PRO A 1 345 ? 31.164 -73.514 27.915 1.00 64.01 323 PRO A O 1
ATOM 1979 N N . THR A 1 346 ? 31.838 -74.789 29.648 1.00 56.65 324 THR A N 1
ATOM 1980 C CA . THR A 1 346 ? 33.166 -74.202 29.759 1.00 58.39 324 THR A CA 1
ATOM 1981 C C . THR A 1 346 ? 34.320 -75.214 29.696 1.00 64.60 324 THR A C 1
ATOM 1982 O O . THR A 1 346 ? 35.480 -74.862 29.937 1.00 66.13 324 THR A O 1
ATOM 1986 N N . ARG A 1 347 ? 34.008 -76.465 29.372 1.00 67.08 325 ARG A N 1
ATOM 1987 C CA . ARG A 1 347 ? 35.039 -77.490 29.273 1.00 68.11 325 ARG A CA 1
ATOM 1988 C C . ARG A 1 347 ? 35.660 -77.497 27.874 1.00 69.35 325 ARG A C 1
ATOM 1989 O O . ARG A 1 347 ? 34.953 -77.465 26.874 1.00 66.32 325 ARG A O 1
ATOM 1991 N N . THR A 1 348 ? 36.988 -77.542 27.814 1.00 76.66 326 THR A N 1
ATOM 1992 C CA . THR A 1 348 ? 37.719 -77.586 26.547 1.00 75.74 326 THR A CA 1
ATOM 1993 C C . THR A 1 348 ? 37.560 -78.931 25.834 1.00 77.89 326 THR A C 1
ATOM 1994 O O . THR A 1 348 ? 38.533 -79.553 25.435 1.00 80.89 326 THR A O 1
ATOM 1998 N N . VAL A 1 349 ? 36.322 -79.376 25.670 1.00 79.80 327 VAL A N 1
ATOM 1999 C CA . VAL A 1 349 ? 36.025 -80.655 25.031 1.00 74.62 327 VAL A CA 1
ATOM 2000 C C . VAL A 1 349 ? 35.017 -80.414 23.904 1.00 81.54 327 VAL A C 1
ATOM 2001 O O . VAL A 1 349 ? 34.304 -79.408 23.925 1.00 80.33 327 VAL A O 1
ATOM 2005 N N . TRP A 1 350 ? 34.958 -81.301 22.912 1.00 81.43 328 TRP A N 1
ATOM 2006 C CA . TRP A 1 350 ? 33.838 -81.258 21.971 1.00 77.56 328 TRP A CA 1
ATOM 2007 C C . TRP A 1 350 ? 32.933 -82.442 22.254 1.00 76.13 328 TRP A C 1
ATOM 2008 O O . TRP A 1 350 ? 33.312 -83.361 22.974 1.00 86.23 328 TRP A O 1
ATOM 2019 N N . SER A 1 351 ? 31.732 -82.406 21.698 1.00 71.67 329 SER A N 1
ATOM 2020 C CA . SER A 1 351 ? 30.704 -83.383 22.009 1.00 72.54 329 SER A CA 1
ATOM 2021 C C . SER A 1 351 ? 29.549 -83.186 21.067 1.00 73.42 329 SER A C 1
ATOM 2022 O O . SER A 1 351 ? 29.429 -82.132 20.456 1.00 71.62 329 SER A O 1
ATOM 2025 N N . VAL A 1 352 ? 28.696 -84.196 20.947 1.00 75.56 330 VAL A N 1
ATOM 2026 C CA . VAL A 1 352 ? 27.484 -84.063 20.154 1.00 74.68 330 VAL A CA 1
ATOM 2027 C C . VAL A 1 352 ? 26.259 -84.184 21.052 1.00 71.59 330 VAL A C 1
ATOM 2028 O O . VAL A 1 352 ? 25.158 -83.842 20.643 1.00 73.30 330 VAL A O 1
ATOM 2032 N N . ASP A 1 353 ? 26.472 -84.635 22.289 1.00 76.44 331 ASP A N 1
ATOM 2033 C CA . ASP A 1 353 ? 25.389 -84.860 23.256 1.00 77.88 331 ASP A CA 1
ATOM 2034 C C . ASP A 1 353 ? 25.521 -84.061 24.573 1.00 81.10 331 ASP A C 1
ATOM 2035 O O . ASP A 1 353 ? 24.522 -83.776 25.225 1.00 79.66 331 ASP A O 1
ATOM 2037 N N . ASN A 1 354 ? 26.740 -83.698 24.962 1.00 86.44 332 ASN A N 1
ATOM 2038 C CA . ASN A 1 354 ? 26.984 -83.131 26.296 1.00 89.43 332 ASN A CA 1
ATOM 2039 C C . ASN A 1 354 ? 26.480 -81.695 26.504 1.00 87.14 332 ASN A C 1
ATOM 2040 O O . ASN A 1 354 ? 26.290 -80.936 25.553 1.00 90.22 332 ASN A O 1
ATOM 2045 N N . ARG A 1 355 ? 26.258 -81.336 27.764 1.00 81.03 333 ARG A N 1
ATOM 2046 C CA . ARG A 1 355 ? 25.915 -79.967 28.126 1.00 70.76 333 ARG A CA 1
ATOM 2047 C C . ARG A 1 355 ? 27.169 -79.201 28.572 1.00 73.55 333 ARG A C 1
ATOM 2048 O O . ARG A 1 355 ? 27.200 -77.962 28.552 1.00 69.14 333 ARG A O 1
ATOM 2050 N N . THR A 1 356 ? 28.203 -79.952 28.952 1.00 79.61 334 THR A N 1
ATOM 2051 C CA . THR A 1 356 ? 29.437 -79.390 29.511 1.00 78.23 334 THR A CA 1
ATOM 2052 C C . THR A 1 356 ? 30.435 -78.983 28.431 1.00 77.05 334 THR A C 1
ATOM 2053 O O . THR A 1 356 ? 31.284 -78.108 28.651 1.00 76.01 334 THR A O 1
ATOM 2057 N N . ALA A 1 357 ? 30.335 -79.619 27.266 1.00 69.87 335 ALA A N 1
ATOM 2058 C CA . ALA A 1 357 ? 31.283 -79.365 26.189 1.00 66.00 335 ALA A CA 1
ATOM 2059 C C . ALA A 1 357 ? 31.174 -77.933 25.695 1.00 70.94 335 ALA A C 1
ATOM 2060 O O . ALA A 1 357 ? 30.076 -77.447 25.425 1.00 73.25 335 ALA A O 1
ATOM 2062 N N . GLY A 1 358 ? 32.319 -77.264 25.578 1.00 65.77 336 GLY A N 1
ATOM 2063 C CA . GLY A 1 358 ? 32.363 -75.904 25.089 1.00 57.11 336 GLY A CA 1
ATOM 2064 C C . GLY A 1 358 ? 32.052 -75.827 23.608 1.00 54.49 336 GLY A C 1
ATOM 2065 O O . GLY A 1 358 ? 31.893 -74.737 23.050 1.00 56.20 336 GLY A O 1
ATOM 2066 N N . PHE A 1 359 ? 31.951 -76.991 22.980 1.00 57.11 337 PHE A N 1
ATOM 2067 C CA . PHE A 1 359 ? 31.793 -77.090 21.535 1.00 64.33 337 PHE A CA 1
ATOM 2068 C C . PHE A 1 359 ? 30.848 -78.210 21.144 1.00 71.08 337 PHE A C 1
ATOM 2069 O O . PHE A 1 359 ? 31.242 -79.377 21.169 1.00 70.21 337 PHE A O 1
ATOM 2077 N N . ARG A 1 360 ? 29.620 -77.863 20.765 1.00 78.43 338 ARG A N 1
ATOM 2078 C CA . ARG A 1 360 ? 28.675 -78.865 20.279 1.00 80.85 338 ARG A CA 1
ATOM 2079 C C . ARG A 1 360 ? 28.851 -79.070 18.780 1.00 79.82 338 ARG A C 1
ATOM 2080 O O . ARG A 1 360 ? 29.213 -78.144 18.060 1.00 84.82 338 ARG A O 1
ATOM 2088 N N . LEU A 1 361 ? 28.622 -80.299 18.331 1.00 76.93 339 LEU A N 1
ATOM 2089 C CA . LEU A 1 361 ? 28.628 -80.634 16.913 1.00 78.36 339 LEU A CA 1
ATOM 2090 C C . LEU A 1 361 ? 27.195 -80.680 16.413 1.00 75.63 339 LEU A C 1
ATOM 2091 O O . LEU A 1 361 ? 26.374 -81.436 16.933 1.00 80.88 339 LEU A O 1
ATOM 2096 N N . CYS A 1 362 ? 26.882 -79.872 15.412 1.00 69.45 340 CYS A N 1
ATOM 2097 C CA . CYS A 1 362 ? 25.503 -79.797 14.945 1.00 70.78 340 CYS A CA 1
ATOM 2098 C C . CYS A 1 362 ? 25.320 -80.494 13.603 1.00 64.93 340 CYS A C 1
ATOM 2099 O O . CYS A 1 362 ? 26.229 -80.505 12.760 1.00 61.98 340 CYS A O 1
ATOM 2102 N N . ALA A 1 363 ? 24.139 -81.075 13.421 1.00 65.66 341 ALA A N 1
ATOM 2103 C CA . ALA A 1 363 ? 23.777 -81.725 12.166 1.00 69.66 341 ALA A CA 1
ATOM 2104 C C . ALA A 1 363 ? 24.839 -82.725 11.713 1.00 72.96 341 ALA A C 1
ATOM 2105 O O . ALA A 1 363 ? 25.328 -82.658 10.586 1.00 73.65 341 ALA A O 1
ATOM 2107 N N . GLU A 1 364 ? 25.212 -83.629 12.611 1.00 74.09 342 GLU A N 1
ATOM 2108 C CA . GLU A 1 364 ? 26.110 -84.707 12.258 1.00 75.35 342 GLU A CA 1
ATOM 2109 C C . GLU A 1 364 ? 25.472 -85.497 11.134 1.00 74.63 342 GLU A C 1
ATOM 2110 O O . GLU A 1 364 ? 24.274 -85.766 11.161 1.00 77.86 342 GLU A O 1
ATOM 2112 N N . GLY A 1 365 ? 26.266 -85.835 10.130 1.00 75.79 343 GLY A N 1
ATOM 2113 C CA . GLY A 1 365 ? 25.795 -86.674 9.047 1.00 80.69 343 GLY A CA 1
ATOM 2114 C C . GLY A 1 365 ? 25.438 -85.940 7.770 1.00 86.40 343 GLY A C 1
ATOM 2115 O O . GLY A 1 365 ? 25.254 -86.563 6.723 1.00 95.53 343 GLY A O 1
ATOM 2116 N N . THR A 1 366 ? 25.349 -84.618 7.834 1.00 82.53 344 THR A N 1
ATOM 2117 C CA . THR A 1 366 ? 24.809 -83.868 6.705 1.00 85.80 344 THR A CA 1
ATOM 2118 C C . THR A 1 366 ? 25.733 -82.791 6.121 1.00 93.01 344 THR A C 1
ATOM 2119 O O . THR A 1 366 ? 26.811 -82.524 6.652 1.00 89.40 344 THR A O 1
ATOM 2123 N N . ARG A 1 367 ? 25.302 -82.194 5.011 1.00 104.58 345 ARG A N 1
ATOM 2124 C CA . ARG A 1 367 ? 25.996 -81.075 4.386 1.00 104.77 345 ARG A CA 1
ATOM 2125 C C . ARG A 1 367 ? 26.133 -79.893 5.343 1.00 97.88 345 ARG A C 1
ATOM 2126 O O . ARG A 1 367 ? 27.105 -79.144 5.300 1.00 100.29 345 ARG A O 1
ATOM 2134 N N . ALA A 1 368 ? 25.134 -79.725 6.201 1.00 87.07 346 ALA A N 1
ATOM 2135 C CA . ALA A 1 368 ? 25.084 -78.601 7.123 1.00 74.35 346 ALA A CA 1
ATOM 2136 C C . ALA A 1 368 ? 25.892 -78.878 8.391 1.00 79.43 346 ALA A C 1
ATOM 2137 O O . ALA A 1 368 ? 25.674 -78.258 9.432 1.00 78.31 346 ALA A O 1
ATOM 2139 N N . VAL A 1 369 ? 26.826 -79.818 8.292 1.00 81.56 347 VAL A N 1
ATOM 2140 C CA . VAL A 1 369 ? 27.710 -80.169 9.399 1.00 80.22 347 VAL A CA 1
ATOM 2141 C C . VAL A 1 369 ? 28.562 -78.960 9.817 1.00 72.00 347 VAL A C 1
ATOM 2142 O O . VAL A 1 369 ? 29.158 -78.276 8.986 1.00 72.92 347 VAL A O 1
ATOM 2146 N N . ARG A 1 370 ? 28.593 -78.673 11.109 1.00 65.66 348 ARG A N 1
ATOM 2147 C CA . ARG A 1 370 ? 29.283 -77.475 11.569 1.00 66.50 348 ARG A CA 1
ATOM 2148 C C . ARG A 1 370 ? 29.648 -77.566 13.037 1.00 67.23 348 ARG A C 1
ATOM 2149 O O . ARG A 1 370 ? 29.288 -78.526 13.726 1.00 70.42 348 ARG A O 1
ATOM 2157 N N . ILE A 1 371 ? 30.364 -76.555 13.513 1.00 62.31 349 ILE A N 1
ATOM 2158 C CA . ILE A 1 371 ? 30.747 -76.497 14.921 1.00 59.38 349 ILE A CA 1
ATOM 2159 C C . ILE A 1 371 ? 30.034 -75.368 15.674 1.00 58.94 349 ILE A C 1
ATOM 2160 O O . ILE A 1 371 ? 29.886 -74.255 15.153 1.00 54.76 349 ILE A O 1
ATOM 2165 N N . GLU A 1 372 ? 29.589 -75.655 16.893 1.00 54.11 350 GLU A N 1
ATOM 2166 C CA . GLU A 1 372 ? 28.945 -74.630 17.701 1.00 52.20 350 GLU A CA 1
ATOM 2167 C C . GLU A 1 372 ? 29.774 -74.314 18.925 1.00 48.81 350 GLU A C 1
ATOM 2168 O O . GLU A 1 372 ? 30.006 -75.176 19.762 1.00 54.71 350 GLU A O 1
ATOM 2174 N N . CYS A 1 373 ? 30.245 -73.079 19.014 1.00 48.18 351 CYS A N 1
ATOM 2175 C CA . CYS A 1 373 ? 30.915 -72.631 20.221 1.00 44.53 351 CYS A CA 1
ATOM 2176 C C . CYS A 1 373 ? 29.895 -72.007 21.150 1.00 46.79 351 CYS A C 1
ATOM 2177 O O . CYS A 1 373 ? 29.176 -71.079 20.776 1.00 45.08 351 CYS A O 1
ATOM 2180 N N . ARG A 1 374 ? 29.831 -72.536 22.364 1.00 51.07 352 ARG A N 1
ATOM 2181 C CA . ARG A 1 374 ? 28.805 -72.138 23.303 1.00 55.02 352 ARG A CA 1
ATOM 2182 C C . ARG A 1 374 ? 29.429 -71.353 24.457 1.00 51.34 352 ARG A C 1
ATOM 2183 O O . ARG A 1 374 ? 28.745 -70.993 25.423 1.00 50.70 352 ARG A O 1
ATOM 2191 N N . ILE A 1 375 ? 30.722 -71.058 24.325 1.00 48.31 353 ILE A N 1
ATOM 2192 C CA . ILE A 1 375 ? 31.457 -70.359 25.379 1.00 51.44 353 ILE A CA 1
ATOM 2193 C C . ILE A 1 375 ? 31.031 -68.901 25.551 1.00 43.57 353 ILE A C 1
ATOM 2194 O O . ILE A 1 375 ? 30.901 -68.430 26.659 1.00 45.71 353 ILE A O 1
ATOM 2199 N N . GLY A 1 376 ? 30.822 -68.185 24.456 1.00 50.31 354 GLY A N 1
ATOM 2200 C CA . GLY A 1 376 ? 30.500 -66.771 24.535 1.00 40.11 354 GLY A CA 1
ATOM 2201 C C . GLY A 1 376 ? 29.126 -66.414 25.062 1.00 37.69 354 GLY A C 1
ATOM 2202 O O . GLY A 1 376 ? 28.119 -67.049 24.766 1.00 41.61 354 GLY A O 1
ATOM 2203 N N . GLY A 1 377 ? 29.092 -65.374 25.874 1.00 47.28 355 GLY A N 1
ATOM 2204 C CA . GLY A 1 377 ? 27.834 -64.778 26.278 1.00 48.32 355 GLY A CA 1
ATOM 2205 C C . GLY A 1 377 ? 27.488 -63.619 25.370 1.00 49.13 355 GLY A C 1
ATOM 2206 O O . GLY A 1 377 ? 28.294 -63.175 24.562 1.00 50.33 355 GLY A O 1
ATOM 2207 N N . SER A 1 378 ? 26.281 -63.107 25.507 1.00 50.61 356 SER A N 1
ATOM 2208 C CA . SER A 1 378 ? 25.799 -62.129 24.552 1.00 47.40 356 SER A CA 1
ATOM 2209 C C . SER A 1 378 ? 26.433 -60.747 24.696 1.00 50.00 356 SER A C 1
ATOM 2210 O O . SER A 1 378 ? 26.044 -59.816 23.990 1.00 56.36 356 SER A O 1
ATOM 2213 N N . ASP A 1 379 ? 27.406 -60.605 25.595 1.00 41.66 357 ASP A N 1
ATOM 2214 C CA . ASP A 1 379 ? 28.162 -59.354 25.688 1.00 34.16 357 ASP A CA 1
ATOM 2215 C C . ASP A 1 379 ? 29.356 -59.257 24.711 1.00 39.95 357 ASP A C 1
ATOM 2216 O O . ASP A 1 379 ? 30.120 -58.290 24.755 1.00 41.28 357 ASP A O 1
ATOM 2221 N N . LEU A 1 380 ? 29.522 -60.249 23.834 1.00 42.21 358 LEU A N 1
ATOM 2222 C CA . LEU A 1 380 ? 30.779 -60.358 23.092 1.00 40.67 358 LEU A CA 1
ATOM 2223 C C . LEU A 1 380 ? 30.807 -59.511 21.819 1.00 41.48 358 LEU A C 1
ATOM 2224 O O . LEU A 1 380 ? 29.781 -59.175 21.237 1.00 47.11 358 LEU A O 1
ATOM 2229 N N . ASN A 1 381 ? 32.009 -59.129 21.424 1.00 48.48 359 ASN A N 1
ATOM 2230 C CA . ASN A 1 381 ? 32.228 -58.493 20.138 1.00 44.34 359 ASN A CA 1
ATOM 2231 C C . ASN A 1 381 ? 32.342 -59.564 19.049 1.00 42.75 359 ASN A C 1
ATOM 2232 O O . ASN A 1 381 ? 33.220 -60.423 19.101 1.00 41.79 359 ASN A O 1
ATOM 2237 N N . PRO A 1 382 ? 31.447 -59.506 18.061 1.00 39.59 360 PRO A N 1
ATOM 2238 C CA . PRO A 1 382 ? 31.302 -60.540 17.032 1.00 34.58 360 PRO A CA 1
ATOM 2239 C C . PRO A 1 382 ? 32.554 -60.695 16.221 1.00 40.62 360 PRO A C 1
ATOM 2240 O O . PRO A 1 382 ? 33.016 -61.811 16.010 1.00 48.13 360 PRO A O 1
ATOM 2244 N N . TYR A 1 383 ? 33.092 -59.573 15.768 1.00 36.72 361 TYR A N 1
ATOM 2245 C CA . TYR A 1 383 ? 34.278 -59.574 14.933 1.00 43.11 361 TYR A CA 1
ATOM 2246 C C . TYR A 1 383 ? 35.409 -60.305 15.661 1.00 50.18 361 TYR A C 1
ATOM 2247 O O . TYR A 1 383 ? 35.996 -61.265 15.142 1.00 55.32 361 TYR A O 1
ATOM 2256 N N . LEU A 1 384 ? 35.677 -59.870 16.884 1.00 47.33 362 LEU A N 1
ATOM 2257 C CA . LEU A 1 384 ? 36.748 -60.442 17.682 1.00 49.28 362 LEU A CA 1
ATOM 2258 C C . LEU A 1 384 ? 36.510 -61.916 18.009 1.00 36.64 362 LEU A C 1
ATOM 2259 O O . LEU A 1 384 ? 37.397 -62.742 17.835 1.00 37.53 362 LEU A O 1
ATOM 2264 N N . ALA A 1 385 ? 35.314 -62.254 18.466 1.00 36.30 363 ALA A N 1
ATOM 2265 C CA . ALA A 1 385 ? 35.023 -63.646 18.784 1.00 39.64 363 ALA A CA 1
ATOM 2266 C C . ALA A 1 385 ? 35.197 -64.512 17.534 1.00 42.22 363 ALA A C 1
ATOM 2267 O O . ALA A 1 385 ? 35.775 -65.583 17.589 1.00 46.00 363 ALA A O 1
ATOM 2269 N N . MET A 1 386 ? 34.720 -64.030 16.397 1.00 42.42 364 MET A N 1
ATOM 2270 C CA . MET A 1 386 ? 34.874 -64.786 15.173 1.00 45.01 364 MET A CA 1
ATOM 2271 C C . MET A 1 386 ? 36.337 -64.869 14.784 1.00 49.70 364 MET A C 1
ATOM 2272 O O . MET A 1 386 ? 36.860 -65.970 14.577 1.00 51.81 364 MET A O 1
ATOM 2277 N N . ALA A 1 387 ? 37.003 -63.715 14.719 1.00 51.31 365 ALA A N 1
ATOM 2278 C CA . ALA A 1 387 ? 38.411 -63.679 14.327 1.00 56.43 365 ALA A CA 1
ATOM 2279 C C . ALA A 1 387 ? 39.297 -64.540 15.230 1.00 54.86 365 ALA A C 1
ATOM 2280 O O . ALA A 1 387 ? 40.249 -65.151 14.757 1.00 61.81 365 ALA A O 1
ATOM 2282 N N . GLY A 1 388 ? 38.984 -64.588 16.521 1.00 55.27 366 GLY A N 1
ATOM 2283 C CA . GLY A 1 388 ? 39.743 -65.407 17.455 1.00 52.54 366 GLY A CA 1
ATOM 2284 C C . GLY A 1 388 ? 39.674 -66.896 17.119 1.00 55.56 366 GLY A C 1
ATOM 2285 O O . GLY A 1 388 ? 40.686 -67.560 17.021 1.00 56.72 366 GLY A O 1
ATOM 2286 N N . GLN A 1 389 ? 38.474 -67.432 16.918 1.00 59.92 367 GLN A N 1
ATOM 2287 C CA . GLN A 1 389 ? 38.351 -68.857 16.633 1.00 61.37 367 GLN A CA 1
ATOM 2288 C C . GLN A 1 389 ? 38.951 -69.207 15.277 1.00 57.69 367 GLN A C 1
ATOM 2289 O O . GLN A 1 389 ? 39.612 -70.237 15.152 1.00 60.19 367 GLN A O 1
ATOM 2295 N N . LEU A 1 390 ? 38.722 -68.375 14.269 1.00 50.24 368 LEU A N 1
ATOM 2296 C CA . LEU A 1 390 ? 39.247 -68.665 12.954 1.00 43.77 368 LEU A CA 1
ATOM 2297 C C . LEU A 1 390 ? 40.744 -68.803 13.045 1.00 50.70 368 LEU A C 1
ATOM 2298 O O . LEU A 1 390 ? 41.301 -69.686 12.414 1.00 61.63 368 LEU A O 1
ATOM 2303 N N . ALA A 1 391 ? 41.394 -67.962 13.848 1.00 50.14 369 ALA A N 1
ATOM 2304 C CA . ALA A 1 391 ? 42.831 -68.111 14.101 1.00 51.92 369 ALA A CA 1
ATOM 2305 C C . ALA A 1 391 ? 43.177 -69.518 14.602 1.00 58.45 369 ALA A C 1
ATOM 2306 O O . ALA A 1 391 ? 44.073 -70.191 14.070 1.00 59.94 369 ALA A O 1
ATOM 2308 N N . ALA A 1 392 ? 42.460 -69.956 15.630 1.00 61.84 370 ALA A N 1
ATOM 2309 C CA . ALA A 1 392 ? 42.691 -71.272 16.207 1.00 68.99 370 ALA A CA 1
ATOM 2310 C C . ALA A 1 392 ? 42.336 -72.385 15.228 1.00 70.18 370 ALA A C 1
ATOM 2311 O O . ALA A 1 392 ? 42.993 -73.421 15.197 1.00 68.52 370 ALA A O 1
ATOM 2313 N N . GLY A 1 393 ? 41.287 -72.162 14.439 1.00 70.74 371 GLY A N 1
ATOM 2314 C CA . GLY A 1 393 ? 40.815 -73.141 13.476 1.00 67.07 371 GLY A CA 1
ATOM 2315 C C . GLY A 1 393 ? 41.761 -73.278 12.301 1.00 66.47 371 GLY A C 1
ATOM 2316 O O . GLY A 1 393 ? 42.083 -74.391 11.883 1.00 63.00 371 GLY A O 1
ATOM 2317 N N . ILE A 1 394 ? 42.210 -72.143 11.771 1.00 64.11 372 ILE A N 1
ATOM 2318 C CA . ILE A 1 394 ? 43.211 -72.149 10.717 1.00 65.64 372 ILE A CA 1
ATOM 2319 C C . ILE A 1 394 ? 44.481 -72.882 11.135 1.00 71.95 372 ILE A C 1
ATOM 2320 O O . ILE A 1 394 ? 44.944 -73.758 10.408 1.00 78.88 372 ILE A O 1
ATOM 2325 N N . LYS A 1 395 ? 45.045 -72.542 12.294 1.00 76.25 373 LYS A N 1
ATOM 2326 C CA . LYS A 1 395 ? 46.319 -73.149 12.694 1.00 82.32 373 LYS A CA 1
ATOM 2327 C C . LYS A 1 395 ? 46.139 -74.580 13.194 1.00 88.09 373 LYS A C 1
ATOM 2328 O O . LYS A 1 395 ? 47.100 -75.337 13.288 1.00 96.73 373 LYS A O 1
ATOM 2334 N N . GLY A 1 396 ? 44.909 -74.961 13.505 1.00 83.11 374 GLY A N 1
ATOM 2335 C CA . GLY A 1 396 ? 44.622 -76.356 13.777 1.00 80.57 374 GLY A CA 1
ATOM 2336 C C . GLY A 1 396 ? 44.823 -77.154 12.502 1.00 82.19 374 GLY A C 1
ATOM 2337 O O . GLY A 1 396 ? 45.293 -78.292 12.524 1.00 88.32 374 GLY A O 1
ATOM 2338 N N . ILE A 1 397 ? 44.472 -76.535 11.381 1.00 78.67 375 ILE A N 1
ATOM 2339 C CA . ILE A 1 397 ? 44.624 -77.147 10.069 1.00 81.62 375 ILE A CA 1
ATOM 2340 C C . ILE A 1 397 ? 46.079 -77.193 9.643 1.00 84.44 375 ILE A C 1
ATOM 2341 O O . ILE A 1 397 ? 46.532 -78.174 9.057 1.00 88.59 375 ILE A O 1
ATOM 2346 N N . GLU A 1 398 ? 46.812 -76.131 9.963 1.00 84.30 376 GLU A N 1
ATOM 2347 C CA . GLU A 1 398 ? 48.195 -75.972 9.519 1.00 85.02 376 GLU A CA 1
ATOM 2348 C C . GLU A 1 398 ? 49.171 -76.798 10.322 1.00 85.81 376 GLU A C 1
ATOM 2349 O O . GLU A 1 398 ? 50.377 -76.635 10.194 1.00 91.07 376 GLU A O 1
ATOM 2355 N N . GLU A 1 399 ? 48.657 -77.673 11.168 1.00 86.47 377 GLU A N 1
ATOM 2356 C CA . GLU A 1 399 ? 49.522 -78.542 11.939 1.00 89.44 377 GLU A CA 1
ATOM 2357 C C . GLU A 1 399 ? 48.978 -79.941 11.854 1.00 87.37 377 GLU A C 1
ATOM 2358 O O . GLU A 1 399 ? 49.533 -80.880 12.430 1.00 88.61 377 GLU A O 1
ATOM 2364 N N . CYS A 1 400 ? 47.876 -80.055 11.120 1.00 86.04 378 CYS A N 1
ATOM 2365 C CA . CYS A 1 400 ? 47.132 -81.298 10.988 1.00 85.99 378 CYS A CA 1
ATOM 2366 C C . CYS A 1 400 ? 46.889 -81.931 12.353 1.00 82.74 378 CYS A C 1
ATOM 2367 O O . CYS A 1 400 ? 46.928 -83.144 12.489 1.00 85.20 378 CYS A O 1
ATOM 2370 N N . LEU A 1 401 ? 46.652 -81.098 13.361 1.00 83.00 379 LEU A N 1
ATOM 2371 C CA . LEU A 1 401 ? 46.487 -81.572 14.731 1.00 88.46 379 LEU A CA 1
ATOM 2372 C C . LEU A 1 401 ? 45.385 -82.618 14.852 1.00 84.41 379 LEU A C 1
ATOM 2373 O O . LEU A 1 401 ? 44.367 -82.550 14.168 1.00 80.64 379 LEU A O 1
ATOM 2378 N N . ALA A 1 402 ? 45.606 -83.596 15.720 1.00 83.67 380 ALA A N 1
ATOM 2379 C CA . ALA A 1 402 ? 44.676 -84.702 15.838 1.00 84.17 380 ALA A CA 1
ATOM 2380 C C . ALA A 1 402 ? 43.507 -84.335 16.731 1.00 80.71 380 ALA A C 1
ATOM 2381 O O . ALA A 1 402 ? 43.643 -83.553 17.669 1.00 80.94 380 ALA A O 1
ATOM 2383 N N . LEU A 1 403 ? 42.365 -84.940 16.433 1.00 74.49 381 LEU A N 1
ATOM 2384 C CA . LEU A 1 403 ? 41.107 -84.659 17.092 1.00 67.98 381 LEU A CA 1
ATOM 2385 C C . LEU A 1 403 ? 40.772 -85.713 18.154 1.00 81.75 381 LEU A C 1
ATOM 2386 O O . LEU A 1 403 ? 40.427 -86.846 17.814 1.00 93.99 381 LEU A O 1
ATOM 2391 N N . PRO A 1 404 ? 40.864 -85.347 19.443 1.00 78.54 382 PRO A N 1
ATOM 2392 C CA . PRO A 1 404 ? 40.534 -86.237 20.569 1.00 83.74 382 PRO A CA 1
ATOM 2393 C C . PRO A 1 404 ? 39.050 -86.605 20.618 1.00 83.64 382 PRO A C 1
ATOM 2394 O O . PRO A 1 404 ? 38.247 -85.933 19.991 1.00 85.15 382 PRO A O 1
ATOM 2398 N N . PRO A 1 405 ? 38.690 -87.658 21.365 1.00 84.28 383 PRO A N 1
ATOM 2399 C CA . PRO A 1 405 ? 37.290 -88.102 21.469 1.00 87.30 383 PRO A CA 1
ATOM 2400 C C . PRO A 1 405 ? 36.368 -87.130 22.223 1.00 86.09 383 PRO A C 1
ATOM 2401 O O . PRO A 1 405 ? 36.851 -86.331 23.022 1.00 85.72 383 PRO A O 1
ATOM 2405 N N . PRO A 1 406 ? 35.049 -87.203 21.969 1.00 86.79 384 PRO A N 1
ATOM 2406 C CA . PRO A 1 406 ? 34.020 -86.410 22.665 1.00 88.00 384 PRO A CA 1
ATOM 2407 C C . PRO A 1 406 ? 33.602 -87.026 24.004 1.00 94.34 384 PRO A C 1
ATOM 2408 O O . PRO A 1 406 ? 34.262 -87.961 24.450 1.00 104.16 384 PRO A O 1
ATOM 2412 N N . ALA A 1 407 ? 32.531 -86.536 24.626 1.00 87.76 385 ALA A N 1
ATOM 2413 C CA . ALA A 1 407 ? 32.106 -87.092 25.913 1.00 90.30 385 ALA A CA 1
ATOM 2414 C C . ALA A 1 407 ? 30.614 -86.921 26.195 1.00 90.25 385 ALA A C 1
ATOM 2415 O O . ALA A 1 407 ? 30.111 -87.393 27.222 1.00 89.80 385 ALA A O 1
ATOM 2417 N N . GLY A 1 417 ? 41.830 -78.207 29.027 1.00 94.34 395 GLY A N 1
ATOM 2418 C CA . GLY A 1 417 ? 41.048 -78.579 30.198 1.00 97.81 395 GLY A CA 1
ATOM 2419 C C . GLY A 1 417 ? 39.825 -77.701 30.418 1.00 95.62 395 GLY A C 1
ATOM 2420 O O . GLY A 1 417 ? 38.758 -77.960 29.856 1.00 96.11 395 GLY A O 1
ATOM 2421 N N . LEU A 1 418 ? 39.980 -76.672 31.252 1.00 86.99 396 LEU A N 1
ATOM 2422 C CA . LEU A 1 418 ? 38.952 -75.648 31.446 1.00 72.84 396 LEU A CA 1
ATOM 2423 C C . LEU A 1 418 ? 39.436 -74.324 30.866 1.00 69.60 396 LEU A C 1
ATOM 2424 O O . LEU A 1 418 ? 40.642 -74.060 30.836 1.00 68.68 396 LEU A O 1
ATOM 2429 N N . ILE A 1 419 ? 38.506 -73.494 30.399 1.00 62.74 397 ILE A N 1
ATOM 2430 C CA . ILE A 1 419 ? 38.885 -72.166 29.944 1.00 58.08 397 ILE A CA 1
ATOM 2431 C C . ILE A 1 419 ? 39.104 -71.280 31.163 1.00 53.35 397 ILE A C 1
ATOM 2432 O O . ILE A 1 419 ? 38.728 -71.639 32.280 1.00 53.68 397 ILE A O 1
ATOM 2437 N N . PRO A 1 420 ? 39.760 -70.135 30.961 1.00 57.80 398 PRO A N 1
ATOM 2438 C CA . PRO A 1 420 ? 39.930 -69.172 32.051 1.00 62.13 398 PRO A CA 1
ATOM 2439 C C . PRO A 1 420 ? 38.644 -68.853 32.803 1.00 61.50 398 PRO A C 1
ATOM 2440 O O . PRO A 1 420 ? 37.667 -68.399 32.203 1.00 63.46 398 PRO A O 1
ATOM 2444 N N . GLN A 1 421 ? 38.672 -69.088 34.114 1.00 56.03 399 GLN A N 1
ATOM 2445 C CA . GLN A 1 421 ? 37.487 -68.981 34.950 1.00 50.04 399 GLN A CA 1
ATOM 2446 C C . GLN A 1 421 ? 37.239 -67.548 35.358 1.00 44.97 399 GLN A C 1
ATOM 2447 O O . GLN A 1 421 ? 36.193 -67.221 35.890 1.00 45.12 399 GLN A O 1
ATOM 2453 N N . ASN A 1 422 ? 38.197 -66.678 35.095 1.00 55.20 400 ASN A N 1
ATOM 2454 C CA . ASN A 1 422 ? 38.003 -65.268 35.398 1.00 59.08 400 ASN A CA 1
ATOM 2455 C C . ASN A 1 422 ? 38.787 -64.405 34.441 1.00 56.15 400 ASN A C 1
ATOM 2456 O O . ASN A 1 422 ? 39.517 -64.910 33.610 1.00 45.70 400 ASN A O 1
ATOM 2461 N N . LEU A 1 423 ? 38.661 -63.095 34.595 1.00 57.55 401 LEU A N 1
ATOM 2462 C CA . LEU A 1 423 ? 39.181 -62.167 33.612 1.00 54.04 401 LEU A CA 1
ATOM 2463 C C . LEU A 1 423 ? 40.698 -61.954 33.715 1.00 59.98 401 LEU A C 1
ATOM 2464 O O . LEU A 1 423 ? 41.373 -61.807 32.693 1.00 63.13 401 LEU A O 1
ATOM 2469 N N . ARG A 1 424 ? 41.232 -61.923 34.937 1.00 62.70 402 ARG A N 1
ATOM 2470 C CA . ARG A 1 424 ? 42.689 -61.860 35.129 1.00 70.03 402 ARG A CA 1
ATOM 2471 C C . ARG A 1 424 ? 43.392 -63.033 34.429 1.00 65.54 402 ARG A C 1
ATOM 2472 O O . ARG A 1 424 ? 44.326 -62.822 33.653 1.00 70.24 402 ARG A O 1
ATOM 2480 N N . ASP A 1 425 ? 42.931 -64.257 34.685 1.00 57.63 403 ASP A N 1
ATOM 2481 C CA . ASP A 1 425 ? 43.469 -65.442 34.018 1.00 61.71 403 ASP A CA 1
ATOM 2482 C C . ASP A 1 425 ? 43.322 -65.406 32.500 1.00 58.49 403 ASP A C 1
ATOM 2483 O O . ASP A 1 425 ? 44.241 -65.779 31.775 1.00 67.05 403 ASP A O 1
ATOM 2488 N N . ALA A 1 426 ? 42.159 -64.972 32.029 1.00 51.74 404 ALA A N 1
ATOM 2489 C CA . ALA A 1 426 ? 41.874 -64.906 30.599 1.00 60.25 404 ALA A CA 1
ATOM 2490 C C . ALA A 1 426 ? 42.754 -63.891 29.882 1.00 64.31 404 ALA A C 1
ATOM 2491 O O . ALA A 1 426 ? 43.193 -64.118 28.753 1.00 63.06 404 ALA A O 1
ATOM 2493 N N . MET A 1 427 ? 42.983 -62.760 30.543 1.00 62.59 405 MET A N 1
ATOM 2494 C CA . MET A 1 427 ? 43.848 -61.722 30.011 1.00 58.65 405 MET A CA 1
ATOM 2495 C C . MET A 1 427 ? 45.270 -62.237 29.786 1.00 59.50 405 MET A C 1
ATOM 2496 O O . MET A 1 427 ? 45.847 -62.067 28.705 1.00 58.32 405 MET A O 1
ATOM 2501 N N . GLU A 1 428 ? 45.809 -62.883 30.812 1.00 62.48 406 GLU A N 1
ATOM 2502 C CA . GLU A 1 428 ? 47.120 -63.503 30.749 1.00 66.31 406 GLU A CA 1
ATOM 2503 C C . GLU A 1 428 ? 47.223 -64.575 29.665 1.00 68.59 406 GLU A C 1
ATOM 2504 O O . GLU A 1 428 ? 48.215 -64.637 28.926 1.00 72.87 406 GLU A O 1
ATOM 2510 N N . ALA A 1 429 ? 46.195 -65.417 29.585 1.00 66.37 407 ALA A N 1
ATOM 2511 C CA . ALA A 1 429 ? 46.094 -66.460 28.561 1.00 58.34 407 ALA A CA 1
ATOM 2512 C C . ALA A 1 429 ? 46.162 -65.878 27.149 1.00 58.32 407 ALA A C 1
ATOM 2513 O O . ALA A 1 429 ? 46.562 -66.551 26.212 1.00 60.62 407 ALA A O 1
ATOM 2515 N N . LEU A 1 430 ? 45.742 -64.627 27.006 1.00 56.17 408 LEU A N 1
ATOM 2516 C CA . LEU A 1 430 ? 45.839 -63.925 25.742 1.00 60.11 408 LEU A CA 1
ATOM 2517 C C . LEU A 1 430 ? 47.248 -63.364 25.592 1.00 67.75 408 LEU A C 1
ATOM 2518 O O . LEU A 1 430 ? 47.862 -63.455 24.527 1.00 68.16 408 LEU A O 1
ATOM 2523 N N . ARG A 1 431 ? 47.750 -62.776 26.674 1.00 66.22 409 ARG A N 1
ATOM 2524 C CA . ARG A 1 431 ? 49.083 -62.208 26.674 1.00 64.17 409 ARG A CA 1
ATOM 2525 C C . ARG A 1 431 ? 50.094 -63.248 26.209 1.00 67.22 409 ARG A C 1
ATOM 2526 O O . ARG A 1 431 ? 50.875 -62.991 25.300 1.00 72.04 409 ARG A O 1
ATOM 2534 N N . GLY A 1 432 ? 50.062 -64.428 26.815 1.00 51.33 410 GLY A N 1
ATOM 2535 C CA . GLY A 1 432 ? 50.973 -65.477 26.417 1.00 51.06 410 GLY A CA 1
ATOM 2536 C C . GLY A 1 432 ? 50.564 -66.262 25.182 1.00 62.53 410 GLY A C 1
ATOM 2537 O O . GLY A 1 432 ? 51.205 -67.260 24.839 1.00 65.72 410 GLY A O 1
ATOM 2538 N N . SER A 1 433 ? 49.501 -65.839 24.505 1.00 65.71 411 SER A N 1
ATOM 2539 C CA . SER A 1 433 ? 49.077 -66.551 23.309 1.00 69.98 411 SER A CA 1
ATOM 2540 C C . SER A 1 433 ? 49.996 -66.262 22.143 1.00 71.63 411 SER A C 1
ATOM 2541 O O . SER A 1 433 ? 49.748 -65.358 21.358 1.00 74.07 411 SER A O 1
ATOM 2544 N N . THR A 1 434 ? 51.052 -67.043 22.016 1.00 68.83 412 THR A N 1
ATOM 2545 C CA . THR A 1 434 ? 51.943 -66.877 20.896 1.00 71.43 412 THR A CA 1
ATOM 2546 C C . THR A 1 434 ? 51.219 -67.204 19.591 1.00 74.69 412 THR A C 1
ATOM 2547 O O . THR A 1 434 ? 51.604 -66.738 18.518 1.00 78.04 412 THR A O 1
ATOM 2551 N N . MET A 1 435 ? 50.157 -67.994 19.692 1.00 71.85 413 MET A N 1
ATOM 2552 C CA . MET A 1 435 ? 49.303 -68.281 18.543 1.00 68.32 413 MET A CA 1
ATOM 2553 C C . MET A 1 435 ? 48.624 -67.011 17.998 1.00 68.48 413 MET A C 1
ATOM 2554 O O . MET A 1 435 ? 48.815 -66.628 16.845 1.00 66.87 413 MET A O 1
ATOM 2559 N N . LEU A 1 436 ? 47.798 -66.388 18.829 1.00 66.15 414 LEU A N 1
ATOM 2560 C CA . LEU A 1 436 ? 47.166 -65.120 18.486 1.00 61.74 414 LEU A CA 1
ATOM 2561 C C . LEU A 1 436 ? 48.208 -64.046 18.166 1.00 67.27 414 LEU A C 1
ATOM 2562 O O . LEU A 1 436 ? 47.959 -63.140 17.374 1.00 65.88 414 LEU A O 1
ATOM 2567 N N . ARG A 1 437 ? 49.376 -64.139 18.787 1.00 69.21 415 ARG A N 1
ATOM 2568 C CA . ARG A 1 437 ? 50.394 -63.139 18.544 1.00 66.84 415 ARG A CA 1
ATOM 2569 C C . ARG A 1 437 ? 50.790 -63.202 17.075 1.00 69.33 415 ARG A C 1
ATOM 2570 O O . ARG A 1 437 ? 50.649 -62.219 16.351 1.00 64.54 415 ARG A O 1
ATOM 2578 N N . GLU A 1 438 ? 51.218 -64.366 16.606 1.00 74.29 416 GLU A N 1
ATOM 2579 C CA . GLU A 1 438 ? 51.538 -64.482 15.189 1.00 78.06 416 GLU A CA 1
ATOM 2580 C C . GLU A 1 438 ? 50.293 -64.279 14.298 1.00 75.36 416 GLU A C 1
ATOM 2581 O O . GLU A 1 438 ? 50.363 -63.576 13.294 1.00 73.71 416 GLU A O 1
ATOM 2587 N N . ALA A 1 439 ? 49.154 -64.849 14.678 1.00 75.17 417 ALA A N 1
ATOM 2588 C CA . ALA A 1 439 ? 47.955 -64.764 13.849 1.00 75.22 417 ALA A CA 1
ATOM 2589 C C . ALA A 1 439 ? 47.434 -63.336 13.645 1.00 75.72 417 ALA A C 1
ATOM 2590 O O . ALA A 1 439 ? 46.954 -63.006 12.561 1.00 75.79 417 ALA A O 1
ATOM 2592 N N . MET A 1 440 ? 47.535 -62.499 14.680 1.00 75.07 418 MET A N 1
ATOM 2593 C CA . MET A 1 440 ? 46.933 -61.155 14.689 1.00 66.13 418 MET A CA 1
ATOM 2594 C C . MET A 1 440 ? 47.950 -60.026 14.791 1.00 66.98 418 MET A C 1
ATOM 2595 O O . MET A 1 440 ? 47.642 -58.875 14.506 1.00 70.71 418 MET A O 1
ATOM 2600 N N . GLY A 1 441 ? 49.158 -60.345 15.233 1.00 68.26 419 GLY A N 1
ATOM 2601 C CA . GLY A 1 441 ? 50.158 -59.317 15.439 1.00 64.00 419 GLY A CA 1
ATOM 2602 C C . GLY A 1 441 ? 50.429 -59.041 16.907 1.00 59.52 419 GLY A C 1
ATOM 2603 O O . GLY A 1 441 ? 49.519 -59.025 17.729 1.00 57.34 419 GLY A O 1
ATOM 2604 N N . GLU A 1 442 ? 51.694 -58.819 17.226 1.00 61.73 420 GLU A N 1
ATOM 2605 C CA . GLU A 1 442 ? 52.103 -58.484 18.575 1.00 66.32 420 GLU A CA 1
ATOM 2606 C C . GLU A 1 442 ? 51.392 -57.231 19.060 1.00 67.67 420 GLU A C 1
ATOM 2607 O O . GLU A 1 442 ? 50.979 -57.166 20.217 1.00 74.35 420 GLU A O 1
ATOM 2613 N N . ASP A 1 443 ? 51.237 -56.241 18.181 1.00 60.79 421 ASP A N 1
ATOM 2614 C CA . ASP A 1 443 ? 50.680 -54.960 18.607 1.00 54.62 421 ASP A CA 1
ATOM 2615 C C . ASP A 1 443 ? 49.208 -55.104 18.965 1.00 49.93 421 ASP A C 1
ATOM 2616 O O . ASP A 1 443 ? 48.777 -54.620 20.007 1.00 48.47 421 ASP A O 1
ATOM 2621 N N . VAL A 1 444 ? 48.453 -55.806 18.123 1.00 50.63 422 VAL A N 1
ATOM 2622 C CA . VAL A 1 444 ? 47.035 -56.046 18.371 1.00 52.10 422 VAL A CA 1
ATOM 2623 C C . VAL A 1 444 ? 46.796 -56.797 19.675 1.00 55.53 422 VAL A C 1
ATOM 2624 O O . VAL A 1 444 ? 45.966 -56.389 20.476 1.00 58.99 422 VAL A O 1
ATOM 2628 N N . VAL A 1 445 ? 47.521 -57.896 19.880 1.00 55.17 423 VAL A N 1
ATOM 2629 C CA . VAL A 1 445 ? 47.415 -58.653 21.121 1.00 58.18 423 VAL A CA 1
ATOM 2630 C C . VAL A 1 445 ? 47.689 -57.770 22.343 1.00 64.79 423 VAL A C 1
ATOM 2631 O O . VAL A 1 445 ? 46.930 -57.786 23.313 1.00 61.66 423 VAL A O 1
ATOM 2635 N N . ASP A 1 446 ? 48.764 -56.990 22.284 1.00 67.18 424 ASP A N 1
ATOM 2636 C CA . ASP A 1 446 ? 49.134 -56.118 23.396 1.00 65.08 424 ASP A CA 1
ATOM 2637 C C . ASP A 1 446 ? 48.053 -55.092 23.644 1.00 59.39 424 ASP A C 1
ATOM 2638 O O . ASP A 1 446 ? 47.853 -54.642 24.771 1.00 63.96 424 ASP A O 1
ATOM 2643 N N . HIS A 1 447 ? 47.350 -54.729 22.581 1.00 53.06 425 HIS A N 1
ATOM 2644 C CA . HIS A 1 447 ? 46.338 -53.691 22.672 1.00 50.46 425 HIS A CA 1
ATOM 2645 C C . HIS A 1 447 ? 45.123 -54.183 23.442 1.00 56.35 425 HIS A C 1
ATOM 2646 O O . HIS A 1 447 ? 44.539 -53.458 24.264 1.00 52.65 425 HIS A O 1
ATOM 2653 N N . TYR A 1 448 ? 44.752 -55.428 23.170 1.00 55.95 426 TYR A N 1
ATOM 2654 C CA . TYR A 1 448 ? 43.596 -56.027 23.808 1.00 55.77 426 TYR A CA 1
ATOM 2655 C C . TYR A 1 448 ? 43.980 -56.669 25.138 1.00 52.97 426 TYR A C 1
ATOM 2656 O O . TYR A 1 448 ? 43.130 -56.969 25.968 1.00 54.16 426 TYR A O 1
ATOM 2665 N N . VAL A 1 449 ? 45.272 -56.849 25.349 1.00 48.39 427 VAL A N 1
ATOM 2666 C CA . VAL A 1 449 ? 45.743 -57.198 26.672 1.00 51.22 427 VAL A CA 1
ATOM 2667 C C . VAL A 1 449 ? 45.533 -56.010 27.587 1.00 49.26 427 VAL A C 1
ATOM 2668 O O . VAL A 1 449 ? 45.010 -56.141 28.685 1.00 49.02 427 VAL A O 1
ATOM 2672 N N . ARG A 1 450 ? 45.945 -54.845 27.105 1.00 49.38 428 ARG A N 1
ATOM 2673 C CA . ARG A 1 450 ? 45.806 -53.608 27.839 1.00 49.01 428 ARG A CA 1
ATOM 2674 C C . ARG A 1 450 ? 44.332 -53.313 28.072 1.00 50.66 428 ARG A C 1
ATOM 2675 O O . ARG A 1 450 ? 43.942 -52.868 29.150 1.00 54.16 428 ARG A O 1
ATOM 2683 N N . ALA A 1 451 ? 43.515 -53.595 27.062 1.00 49.61 429 ALA A N 1
ATOM 2684 C CA . ALA A 1 451 ? 42.060 -53.476 27.166 1.00 47.46 429 ALA A CA 1
ATOM 2685 C C . ALA A 1 451 ? 41.480 -54.304 28.323 1.00 51.43 429 ALA A C 1
ATOM 2686 O O . ALA A 1 451 ? 40.614 -53.833 29.065 1.00 53.39 429 ALA A O 1
ATOM 2688 N N . ALA A 1 452 ? 41.958 -55.533 28.471 1.00 55.17 430 ALA A N 1
ATOM 2689 C CA . ALA A 1 452 ? 41.624 -56.350 29.638 1.00 58.49 430 ALA A CA 1
ATOM 2690 C C . ALA A 1 452 ? 42.177 -55.770 30.954 1.00 55.95 430 ALA A C 1
ATOM 2691 O O . ALA A 1 452 ? 41.548 -55.882 32.008 1.00 50.14 430 ALA A O 1
ATOM 2693 N N . GLU A 1 453 ? 43.359 -55.168 30.893 1.00 55.69 431 GLU A N 1
ATOM 2694 C CA . GLU A 1 453 ? 43.974 -54.604 32.088 1.00 54.56 431 GLU A CA 1
ATOM 2695 C C . GLU A 1 453 ? 43.120 -53.457 32.598 1.00 48.04 431 GLU A C 1
ATOM 2696 O O . GLU A 1 453 ? 42.783 -53.409 33.777 1.00 48.60 431 GLU A O 1
ATOM 2702 N N . VAL A 1 454 ? 42.753 -52.549 31.701 1.00 42.86 432 VAL A N 1
ATOM 2703 C CA . VAL A 1 454 ? 41.898 -51.409 32.045 1.00 44.46 432 VAL A CA 1
ATOM 2704 C C . VAL A 1 454 ? 40.550 -51.845 32.648 1.00 55.76 432 VAL A C 1
ATOM 2705 O O . VAL A 1 454 ? 40.017 -51.175 33.542 1.00 59.53 432 VAL A O 1
ATOM 2709 N N . GLU A 1 455 ? 40.018 -52.978 32.191 1.00 62.30 433 GLU A N 1
ATOM 2710 C CA . GLU A 1 455 ? 38.724 -53.470 32.672 1.00 61.35 433 GLU A CA 1
ATOM 2711 C C . GLU A 1 455 ? 38.811 -53.949 34.133 1.00 60.57 433 GLU A C 1
ATOM 2712 O O . GLU A 1 455 ? 37.906 -53.704 34.933 1.00 69.92 433 GLU A O 1
ATOM 2718 N N . LEU A 1 456 ? 39.904 -54.609 34.486 1.00 49.80 434 LEU A N 1
ATOM 2719 C CA . LEU A 1 456 ? 40.117 -55.036 35.864 1.00 48.46 434 LEU A CA 1
ATOM 2720 C C . LEU A 1 456 ? 40.381 -53.847 36.769 1.00 53.96 434 LEU A C 1
ATOM 2721 O O . LEU A 1 456 ? 39.858 -53.781 37.884 1.00 62.71 434 LEU A O 1
ATOM 2726 N N . GLU A 1 457 ? 41.202 -52.914 36.302 1.00 51.75 435 GLU A N 1
ATOM 2727 C CA . GLU A 1 457 ? 41.495 -51.715 37.085 1.00 59.22 435 GLU A CA 1
ATOM 2728 C C . GLU A 1 457 ? 40.231 -50.864 37.292 1.00 61.59 435 GLU A C 1
ATOM 2729 O O . GLU A 1 457 ? 40.073 -50.233 38.336 1.00 65.71 435 GLU A O 1
ATOM 2731 N N . ASP A 1 458 ? 39.320 -50.861 36.319 1.00 63.46 436 ASP A N 1
ATOM 2732 C CA . ASP A 1 458 ? 38.103 -50.046 36.433 1.00 65.57 436 ASP A CA 1
ATOM 2733 C C . ASP A 1 458 ? 37.297 -50.507 37.653 1.00 68.99 436 ASP A C 1
ATOM 2734 O O . ASP A 1 458 ? 36.514 -49.756 38.234 1.00 76.29 436 ASP A O 1
ATOM 2739 N N . PHE A 1 459 ? 37.528 -51.748 38.048 1.00 62.85 437 PHE A N 1
ATOM 2740 C CA . PHE A 1 459 ? 36.800 -52.338 39.138 1.00 55.73 437 PHE A CA 1
ATOM 2741 C C . PHE A 1 459 ? 37.352 -51.850 40.473 1.00 58.72 437 PHE A C 1
ATOM 2742 O O . PHE A 1 459 ? 36.626 -51.733 41.453 1.00 39.88 437 PHE A O 1
ATOM 2750 N N . GLN A 1 460 ? 38.639 -51.534 40.494 1.00 55.18 438 GLN A N 1
ATOM 2751 C CA . GLN A 1 460 ? 39.299 -51.154 41.732 1.00 56.16 438 GLN A CA 1
ATOM 2752 C C . GLN A 1 460 ? 38.923 -49.760 42.166 1.00 56.32 438 GLN A C 1
ATOM 2753 O O . GLN A 1 460 ? 39.246 -49.340 43.284 1.00 62.62 438 GLN A O 1
ATOM 2759 N N . ARG A 1 461 ? 38.213 -49.060 41.288 1.00 50.42 439 ARG A N 1
ATOM 2760 C CA . ARG A 1 461 ? 37.987 -47.632 41.438 1.00 54.51 439 ARG A CA 1
ATOM 2761 C C . ARG A 1 461 ? 36.519 -47.321 41.722 1.00 59.78 439 ARG A C 1
ATOM 2762 O O . ARG A 1 461 ? 36.134 -46.166 41.851 1.00 65.88 439 ARG A O 1
ATOM 2764 N N . VAL A 1 462 ? 35.693 -48.354 41.809 1.00 62.76 440 VAL A N 1
ATOM 2765 C CA . VAL A 1 462 ? 34.296 -48.167 42.185 1.00 65.07 440 VAL A CA 1
ATOM 2766 C C . VAL A 1 462 ? 34.032 -49.088 43.356 1.00 63.82 440 VAL A C 1
ATOM 2767 O O . VAL A 1 462 ? 34.588 -50.183 43.421 1.00 70.70 440 VAL A O 1
ATOM 2771 N N . VAL A 1 463 ? 33.215 -48.654 44.300 1.00 52.60 441 VAL A N 1
ATOM 2772 C CA . VAL A 1 463 ? 32.885 -49.546 45.399 1.00 49.12 441 VAL A CA 1
ATOM 2773 C C . VAL A 1 463 ? 31.504 -50.122 45.186 1.00 50.07 441 VAL A C 1
ATOM 2774 O O . VAL A 1 463 ? 30.515 -49.412 45.299 1.00 60.83 441 VAL A O 1
ATOM 2778 N N . SER A 1 464 ? 31.431 -51.408 44.884 1.00 45.02 442 SER A N 1
ATOM 2779 C CA . SER A 1 464 ? 30.161 -52.020 44.508 1.00 40.65 442 SER A CA 1
ATOM 2780 C C . SER A 1 464 ? 29.196 -52.094 45.674 1.00 50.26 442 SER A C 1
ATOM 2781 O O . SER A 1 464 ? 29.584 -51.929 46.837 1.00 54.43 442 SER A O 1
ATOM 2784 N N . ASP A 1 465 ? 27.935 -52.356 45.361 1.00 52.49 443 ASP A N 1
ATOM 2785 C CA . ASP A 1 465 ? 26.924 -52.502 46.396 1.00 52.89 443 ASP A CA 1
ATOM 2786 C C . ASP A 1 465 ? 27.179 -53.761 47.196 1.00 58.58 443 ASP A C 1
ATOM 2787 O O . ASP A 1 465 ? 26.827 -53.844 48.367 1.00 66.15 443 ASP A O 1
ATOM 2792 N N . TYR A 1 466 ? 27.802 -54.740 46.552 1.00 59.83 444 TYR A N 1
ATOM 2793 C CA . TYR A 1 466 ? 28.058 -56.034 47.169 1.00 61.61 444 TYR A CA 1
ATOM 2794 C C . TYR A 1 466 ? 29.130 -55.944 48.263 1.00 60.77 444 TYR A C 1
ATOM 2795 O O . TYR A 1 466 ? 29.014 -56.598 49.307 1.00 59.92 444 TYR A O 1
ATOM 2804 N N . GLU A 1 467 ? 30.156 -55.125 48.020 1.00 49.34 445 GLU A N 1
ATOM 2805 C CA . GLU A 1 467 ? 31.192 -54.860 49.008 1.00 40.19 445 GLU A CA 1
ATOM 2806 C C . GLU A 1 467 ? 30.599 -54.257 50.280 1.00 41.18 445 GLU A C 1
ATOM 2807 O O . GLU A 1 467 ? 31.023 -54.592 51.387 1.00 38.62 445 GLU A O 1
ATOM 2813 N N . VAL A 1 468 ? 29.624 -53.368 50.099 1.00 38.76 446 VAL A N 1
ATOM 2814 C CA . VAL A 1 468 ? 29.130 -52.530 51.171 1.00 45.13 446 VAL A CA 1
ATOM 2815 C C . VAL A 1 468 ? 28.264 -53.381 52.051 1.00 49.24 446 VAL A C 1
ATOM 2816 O O . VAL A 1 468 ? 28.411 -53.414 53.268 1.00 58.06 446 VAL A O 1
ATOM 2820 N N . ALA A 1 469 ? 27.359 -54.082 51.396 1.00 51.95 447 ALA A N 1
ATOM 2821 C CA . ALA A 1 469 ? 26.465 -55.004 52.049 1.00 45.03 447 ALA A CA 1
ATOM 2822 C C . ALA A 1 469 ? 27.241 -56.079 52.800 1.00 39.20 447 ALA A C 1
ATOM 2823 O O . ALA A 1 469 ? 26.936 -56.375 53.944 1.00 51.78 447 ALA A O 1
ATOM 2825 N N . ARG A 1 470 ? 28.252 -56.655 52.166 1.00 39.07 448 ARG A N 1
ATOM 2826 C CA . ARG A 1 470 ? 28.972 -57.766 52.784 1.00 47.35 448 ARG A CA 1
ATOM 2827 C C . ARG A 1 470 ? 29.927 -57.178 53.806 1.00 54.23 448 ARG A C 1
ATOM 2828 O O . ARG A 1 470 ? 30.308 -57.832 54.776 1.00 61.01 448 ARG A O 1
ATOM 2836 N N . GLY A 1 471 ? 30.240 -55.903 53.616 1.00 55.30 449 GLY A N 1
ATOM 2837 C CA . GLY A 1 471 ? 31.141 -55.178 54.492 1.00 56.59 449 GLY A CA 1
ATOM 2838 C C . GLY A 1 471 ? 30.653 -54.662 55.840 1.00 57.86 449 GLY A C 1
ATOM 2839 O O . GLY A 1 471 ? 31.490 -54.296 56.655 1.00 68.95 449 GLY A O 1
ATOM 2840 N N . PHE A 1 472 ? 29.347 -54.615 56.107 1.00 54.62 450 PHE A N 1
ATOM 2841 C CA . PHE A 1 472 ? 28.920 -54.361 57.487 1.00 64.04 450 PHE A CA 1
ATOM 2842 C C . PHE A 1 472 ? 29.013 -55.651 58.331 1.00 79.88 450 PHE A C 1
ATOM 2843 O O . PHE A 1 472 ? 28.475 -55.719 59.450 1.00 75.82 450 PHE A O 1
ATOM 2851 N N . GLU A 1 473 ? 29.718 -56.646 57.764 1.00 88.84 451 GLU A N 1
ATOM 2852 C CA . GLU A 1 473 ? 30.093 -57.949 58.366 1.00 83.89 451 GLU A CA 1
ATOM 2853 C C . GLU A 1 473 ? 28.885 -58.835 58.665 1.00 76.85 451 GLU A C 1
ATOM 2854 O O . GLU A 1 473 ? 28.566 -59.750 57.898 1.00 72.36 451 GLU A O 1
ATOM 2860 N N . ASN B 1 25 ? -8.776 1.351 6.280 1.00 104.22 3 ASN B N 1
ATOM 2861 C CA . ASN B 1 25 ? -8.505 -0.001 6.736 1.00 104.50 3 ASN B CA 1
ATOM 2862 C C . ASN B 1 25 ? -9.524 -0.477 7.747 1.00 108.17 3 ASN B C 1
ATOM 2863 O O . ASN B 1 25 ? -9.228 -1.298 8.607 1.00 103.50 3 ASN B O 1
ATOM 2868 N N . THR B 1 26 ? -10.743 0.018 7.614 1.00 113.52 4 THR B N 1
ATOM 2869 C CA . THR B 1 26 ? -11.787 -0.343 8.540 1.00 115.57 4 THR B CA 1
ATOM 2870 C C . THR B 1 26 ? -12.625 -1.430 7.909 1.00 110.50 4 THR B C 1
ATOM 2871 O O . THR B 1 26 ? -12.117 -2.243 7.138 1.00 116.06 4 THR B O 1
ATOM 2875 N N . LEU B 1 27 ? -13.912 -1.418 8.223 1.00 99.56 5 LEU B N 1
ATOM 2876 C CA . LEU B 1 27 ? -14.827 -2.457 7.797 1.00 90.11 5 LEU B CA 1
ATOM 2877 C C . LEU B 1 27 ? -16.166 -1.808 7.456 1.00 92.97 5 LEU B C 1
ATOM 2878 O O . LEU B 1 27 ? -16.799 -1.213 8.326 1.00 94.74 5 LEU B O 1
ATOM 2883 N N . ALA B 1 28 ? -16.585 -1.894 6.197 1.00 91.88 6 ALA B N 1
ATOM 2884 C CA . ALA B 1 28 ? -17.836 -1.257 5.785 1.00 96.25 6 ALA B CA 1
ATOM 2885 C C . ALA B 1 28 ? -19.038 -1.938 6.445 1.00 94.20 6 ALA B C 1
ATOM 2886 O O . ALA B 1 28 ? -18.955 -3.099 6.839 1.00 95.58 6 ALA B O 1
ATOM 2888 N N . LEU B 1 29 ? -20.144 -1.208 6.577 1.00 88.10 7 LEU B N 1
ATOM 2889 C CA . LEU B 1 29 ? -21.331 -1.748 7.235 1.00 75.85 7 LEU B CA 1
ATOM 2890 C C . LEU B 1 29 ? -21.887 -2.918 6.438 1.00 75.64 7 LEU B C 1
ATOM 2891 O O . LEU B 1 29 ? -22.033 -4.014 6.955 1.00 79.32 7 LEU B O 1
ATOM 2893 N N . ASP B 1 30 ? -22.179 -2.703 5.166 1.00 77.75 8 ASP B N 1
ATOM 2894 C CA . ASP B 1 30 ? -22.715 -3.797 4.371 1.00 84.25 8 ASP B CA 1
ATOM 2895 C C . ASP B 1 30 ? -21.605 -4.750 3.949 1.00 71.39 8 ASP B C 1
ATOM 2896 O O . ASP B 1 30 ? -21.840 -5.761 3.294 1.00 66.25 8 ASP B O 1
ATOM 2901 N N . ASP B 1 31 ? -20.388 -4.426 4.337 1.00 70.97 9 ASP B N 1
ATOM 2902 C CA . ASP B 1 31 ? -19.348 -5.424 4.348 1.00 84.99 9 ASP B CA 1
ATOM 2903 C C . ASP B 1 31 ? -19.652 -6.349 5.527 1.00 85.35 9 ASP B C 1
ATOM 2904 O O . ASP B 1 31 ? -19.625 -7.575 5.404 1.00 88.61 9 ASP B O 1
ATOM 2909 N N . LEU B 1 32 ? -19.968 -5.741 6.667 1.00 75.61 10 LEU B N 1
ATOM 2910 C CA . LEU B 1 32 ? -20.331 -6.478 7.866 1.00 63.65 10 LEU B CA 1
ATOM 2911 C C . LEU B 1 32 ? -21.658 -7.194 7.665 1.00 63.94 10 LEU B C 1
ATOM 2912 O O . LEU B 1 32 ? -21.841 -8.335 8.109 1.00 60.00 10 LEU B O 1
ATOM 2917 N N . LYS B 1 33 ? -22.587 -6.521 6.994 1.00 64.80 11 LYS B N 1
ATOM 2918 C CA . LYS B 1 33 ? -23.917 -7.091 6.786 1.00 66.32 11 LYS B CA 1
ATOM 2919 C C . LYS B 1 33 ? -23.801 -8.397 5.995 1.00 63.07 11 LYS B C 1
ATOM 2920 O O . LYS B 1 33 ? -24.519 -9.364 6.266 1.00 60.60 11 LYS B O 1
ATOM 2926 N N . THR B 1 34 ? -22.868 -8.419 5.043 1.00 57.85 12 THR B N 1
ATOM 2927 C CA . THR B 1 34 ? -22.591 -9.607 4.242 1.00 54.99 12 THR B CA 1
ATOM 2928 C C . THR B 1 34 ? -22.005 -10.692 5.112 1.00 50.77 12 THR B C 1
ATOM 2929 O O . THR B 1 34 ? -22.362 -11.861 5.012 1.00 54.59 12 THR B O 1
ATOM 2933 N N . ARG B 1 35 ? -21.089 -10.280 5.970 1.00 42.10 13 ARG B N 1
ATOM 2934 C CA . ARG B 1 35 ? -20.372 -11.210 6.807 1.00 45.32 13 ARG B CA 1
ATOM 2935 C C . ARG B 1 35 ? -21.236 -11.689 7.994 1.00 54.50 13 ARG B C 1
ATOM 2936 O O . ARG B 1 35 ? -20.920 -12.701 8.624 1.00 54.82 13 ARG B O 1
ATOM 2938 N N . VAL B 1 36 ? -22.329 -10.983 8.289 1.00 54.18 14 VAL B N 1
ATOM 2939 C CA . VAL B 1 36 ? -23.304 -11.499 9.255 1.00 53.33 14 VAL B CA 1
ATOM 2940 C C . VAL B 1 36 ? -24.177 -12.533 8.561 1.00 58.40 14 VAL B C 1
ATOM 2941 O O . VAL B 1 36 ? -24.555 -13.553 9.149 1.00 51.67 14 VAL B O 1
ATOM 2945 N N . GLU B 1 37 ? -24.495 -12.262 7.296 1.00 71.52 15 GLU B N 1
ATOM 2946 C CA . GLU B 1 37 ? -25.320 -13.174 6.511 1.00 77.81 15 GLU B CA 1
ATOM 2947 C C . GLU B 1 37 ? -24.501 -14.384 6.099 1.00 76.30 15 GLU B C 1
ATOM 2948 O O . GLU B 1 37 ? -25.043 -15.411 5.720 1.00 81.03 15 GLU B O 1
ATOM 2954 N N . SER B 1 38 ? -23.187 -14.251 6.180 1.00 73.03 16 SER B N 1
ATOM 2955 C CA . SER B 1 38 ? -22.283 -15.349 5.885 1.00 67.90 16 SER B CA 1
ATOM 2956 C C . SER B 1 38 ? -22.269 -16.389 7.006 1.00 71.91 16 SER B C 1
ATOM 2957 O O . SER B 1 38 ? -22.161 -17.588 6.753 1.00 74.51 16 SER B O 1
ATOM 2960 N N . GLY B 1 39 ? -22.383 -15.924 8.247 1.00 70.60 17 GLY B N 1
ATOM 2961 C CA . GLY B 1 39 ? -22.184 -16.774 9.407 1.00 65.44 17 GLY B CA 1
ATOM 2962 C C . GLY B 1 39 ? -20.824 -16.534 10.042 1.00 64.33 17 GLY B C 1
ATOM 2963 O O . GLY B 1 39 ? -20.501 -17.120 11.079 1.00 65.95 17 GLY B O 1
ATOM 2964 N N . GLU B 1 40 ? -20.044 -15.649 9.419 1.00 60.01 18 GLU B N 1
ATOM 2965 C CA . GLU B 1 40 ? -18.675 -15.324 9.828 1.00 57.74 18 GLU B CA 1
ATOM 2966 C C . GLU B 1 40 ? -18.630 -14.417 11.062 1.00 53.62 18 GLU B C 1
ATOM 2967 O O . GLU B 1 40 ? -17.817 -14.621 11.962 1.00 55.40 18 GLU B O 1
ATOM 2973 N N . ILE B 1 41 ? -19.504 -13.418 11.104 1.00 49.02 19 ILE B N 1
ATOM 2974 C CA . ILE B 1 41 ? -19.614 -12.563 12.286 1.00 47.76 19 ILE B CA 1
ATOM 2975 C C . ILE B 1 41 ? -20.968 -12.750 12.954 1.00 42.45 19 ILE B C 1
ATOM 2976 O O . ILE B 1 41 ? -22.000 -12.600 12.298 1.00 45.45 19 ILE B O 1
ATOM 2981 N N . ASP B 1 42 ? -20.975 -13.104 14.242 1.00 41.14 20 ASP B N 1
ATOM 2982 C CA . ASP B 1 42 ? -22.237 -13.255 14.984 1.00 37.38 20 ASP B CA 1
ATOM 2983 C C . ASP B 1 42 ? -22.261 -12.365 16.200 1.00 44.62 20 ASP B C 1
ATOM 2984 O O . ASP B 1 42 ? -23.243 -12.339 16.943 1.00 56.59 20 ASP B O 1
ATOM 2989 N N . THR B 1 43 ? -21.181 -11.623 16.399 1.00 39.39 21 THR B N 1
ATOM 2990 C CA . THR B 1 43 ? -21.096 -10.736 17.553 1.00 37.70 21 THR B CA 1
ATOM 2991 C C . THR B 1 43 ? -20.480 -9.393 17.214 1.00 38.14 21 THR B C 1
ATOM 2992 O O . THR B 1 43 ? -19.460 -9.324 16.528 1.00 37.54 21 THR B O 1
ATOM 2996 N N . VAL B 1 44 ? -21.085 -8.321 17.705 1.00 39.50 22 VAL B N 1
ATOM 2997 C CA . VAL B 1 44 ? -20.449 -7.021 17.585 1.00 38.49 22 VAL B CA 1
ATOM 2998 C C . VAL B 1 44 ? -20.333 -6.345 18.950 1.00 40.61 22 VAL B C 1
ATOM 2999 O O . VAL B 1 44 ? -21.324 -6.133 19.655 1.00 36.33 22 VAL B O 1
ATOM 3003 N N . LEU B 1 45 ? -19.107 -6.019 19.325 1.00 41.20 23 LEU B N 1
ATOM 3004 C CA . LEU B 1 45 ? -18.867 -5.301 20.568 1.00 47.44 23 LEU B CA 1
ATOM 3005 C C . LEU B 1 45 ? -19.071 -3.807 20.329 1.00 56.05 23 LEU B C 1
ATOM 3006 O O . LEU B 1 45 ? -18.285 -3.164 19.619 1.00 58.11 23 LEU B O 1
ATOM 3011 N N . VAL B 1 46 ? -20.146 -3.271 20.900 1.00 50.91 24 VAL B N 1
ATOM 3012 C CA . VAL B 1 46 ? -20.413 -1.840 20.866 1.00 44.24 24 VAL B CA 1
ATOM 3013 C C . VAL B 1 46 ? -19.796 -1.226 22.106 1.00 42.21 24 VAL B C 1
ATOM 3014 O O . VAL B 1 46 ? -20.253 -1.500 23.220 1.00 42.99 24 VAL B O 1
ATOM 3018 N N . CYS B 1 47 ? -18.762 -0.409 21.920 1.00 44.14 25 CYS B N 1
ATOM 3019 C CA . CYS B 1 47 ? -17.982 0.068 23.049 1.00 39.57 25 CYS B CA 1
ATOM 3020 C C . CYS B 1 47 ? -17.779 1.575 23.080 1.00 48.80 25 CYS B C 1
ATOM 3021 O O . CYS B 1 47 ? -17.849 2.259 22.052 1.00 54.90 25 CYS B O 1
ATOM 3024 N N . ILE B 1 48 ? -17.504 2.062 24.289 1.00 47.56 26 ILE B N 1
ATOM 3025 C CA . ILE B 1 48 ? -17.000 3.402 24.550 1.00 41.31 26 ILE B CA 1
ATOM 3026 C C . ILE B 1 48 ? -15.667 3.203 25.280 1.00 40.06 26 ILE B C 1
ATOM 3027 O O . ILE B 1 48 ? -15.321 2.080 25.644 1.00 41.15 26 ILE B O 1
ATOM 3032 N N . VAL B 1 49 ? -14.910 4.281 25.457 1.00 42.13 27 VAL B N 1
ATOM 3033 C CA . VAL B 1 49 ? -13.666 4.239 26.206 1.00 38.93 27 VAL B CA 1
ATOM 3034 C C . VAL B 1 49 ? -13.836 5.016 27.514 1.00 50.40 27 VAL B C 1
ATOM 3035 O O . VAL B 1 49 ? -14.127 6.232 27.520 1.00 43.87 27 VAL B O 1
ATOM 3039 N N . ASP B 1 50 ? -13.645 4.315 28.624 1.00 44.00 28 ASP B N 1
ATOM 3040 C CA . ASP B 1 50 ? -13.922 4.906 29.921 1.00 40.26 28 ASP B CA 1
ATOM 3041 C C . ASP B 1 50 ? -12.721 5.705 30.396 1.00 48.46 28 ASP B C 1
ATOM 3042 O O . ASP B 1 50 ? -11.712 5.752 29.708 1.00 59.90 28 ASP B O 1
ATOM 3047 N N . MET B 1 51 ? -12.832 6.323 31.569 1.00 52.97 29 MET B N 1
ATOM 3048 C CA . MET B 1 51 ? -11.753 7.124 32.142 1.00 49.81 29 MET B CA 1
ATOM 3049 C C . MET B 1 51 ? -10.400 6.422 32.250 1.00 48.76 29 MET B C 1
ATOM 3050 O O . MET B 1 51 ? -9.353 7.063 32.117 1.00 46.40 29 MET B O 1
ATOM 3055 N N . GLN B 1 52 ? -10.424 5.116 32.512 1.00 48.98 30 GLN B N 1
ATOM 3056 C CA . GLN B 1 52 ? -9.199 4.329 32.625 1.00 44.42 30 GLN B CA 1
ATOM 3057 C C . GLN B 1 52 ? -8.620 3.912 31.278 1.00 45.42 30 GLN B C 1
ATOM 3058 O O . GLN B 1 52 ? -7.522 3.371 31.225 1.00 51.75 30 GLN B O 1
ATOM 3064 N N . GLY B 1 53 ? -9.362 4.149 30.198 1.00 39.75 31 GLY B N 1
ATOM 3065 C CA . GLY B 1 53 ? -8.940 3.725 28.873 1.00 35.56 31 GLY B CA 1
ATOM 3066 C C . GLY B 1 53 ? -9.387 2.311 28.502 1.00 44.22 31 GLY B C 1
ATOM 3067 O O . GLY B 1 53 ? -8.884 1.715 27.550 1.00 48.30 31 GLY B O 1
ATOM 3068 N N . ARG B 1 54 ? -10.345 1.776 29.250 1.00 34.44 32 ARG B N 1
ATOM 3069 C CA . ARG B 1 54 ? -10.920 0.476 28.943 1.00 40.79 32 ARG B CA 1
ATOM 3070 C C . ARG B 1 54 ? -12.113 0.571 27.998 1.00 49.90 32 ARG B C 1
ATOM 3071 O O . ARG B 1 54 ? -12.935 1.488 28.121 1.00 56.90 32 ARG B O 1
ATOM 3079 N N . LEU B 1 55 ? -12.199 -0.369 27.053 1.00 41.03 33 LEU B N 1
ATOM 3080 C CA . LEU B 1 55 ? -13.413 -0.557 26.270 1.00 32.70 33 LEU B CA 1
ATOM 3081 C C . LEU B 1 55 ? -14.540 -1.126 27.158 1.00 38.25 33 LEU B C 1
ATOM 3082 O O . LEU B 1 55 ? -14.371 -2.160 27.775 1.00 41.37 33 LEU B O 1
ATOM 3087 N N . MET B 1 56 ? -15.668 -0.416 27.219 1.00 34.94 34 MET B N 1
ATOM 3088 C CA . MET B 1 56 ? -16.867 -0.793 27.964 1.00 34.63 34 MET B CA 1
ATOM 3089 C C . MET B 1 56 ? -18.082 -0.810 27.053 1.00 44.29 34 MET B C 1
ATOM 3090 O O . MET B 1 56 ? -18.144 -0.037 26.107 1.00 44.59 34 MET B O 1
ATOM 3095 N N . GLY B 1 57 ? -19.070 -1.648 27.338 1.00 41.27 35 GLY B N 1
ATOM 3096 C CA . GLY B 1 57 ? -20.252 -1.625 26.503 1.00 36.96 35 GLY B CA 1
ATOM 3097 C C . GLY B 1 57 ? -21.010 -2.929 26.414 1.00 47.35 35 GLY B C 1
ATOM 3098 O O . GLY B 1 57 ? -20.934 -3.777 27.311 1.00 53.90 35 GLY B O 1
ATOM 3099 N N . LYS B 1 58 ? -21.746 -3.089 25.319 1.00 40.35 36 LYS B N 1
ATOM 3100 C CA . LYS B 1 58 ? -22.596 -4.252 25.144 1.00 39.36 36 LYS B CA 1
ATOM 3101 C C . LYS B 1 58 ? -22.061 -5.180 24.067 1.00 45.62 36 LYS B C 1
ATOM 3102 O O . LYS B 1 58 ? -21.453 -4.737 23.103 1.00 54.44 36 LYS B O 1
ATOM 3108 N N . ARG B 1 59 ? -22.287 -6.475 24.246 1.00 46.84 37 ARG B N 1
ATOM 3109 C CA . ARG B 1 59 ? -22.030 -7.443 23.193 1.00 45.68 37 ARG B CA 1
ATOM 3110 C C . ARG B 1 59 ? -23.357 -7.764 22.513 1.00 51.79 37 ARG B C 1
ATOM 3111 O O . ARG B 1 59 ? -24.201 -8.472 23.071 1.00 48.25 37 ARG B O 1
ATOM 3119 N N . LEU B 1 60 ? -23.552 -7.216 21.319 1.00 51.48 38 LEU B N 1
ATOM 3120 C CA . LEU B 1 60 ? -24.795 -7.429 20.582 1.00 48.63 38 LEU B CA 1
ATOM 3121 C C . LEU B 1 60 ? -24.671 -8.629 19.652 1.00 45.12 38 LEU B C 1
ATOM 3122 O O . LEU B 1 60 ? -23.600 -8.903 19.102 1.00 45.71 38 LEU B O 1
ATOM 3127 N N . HIS B 1 61 ? -25.769 -9.351 19.495 1.00 43.33 39 HIS B N 1
ATOM 3128 C CA . HIS B 1 61 ? -25.890 -10.302 18.415 1.00 47.46 39 HIS B CA 1
ATOM 3129 C C . HIS B 1 61 ? -25.840 -9.523 17.093 1.00 47.79 39 HIS B C 1
ATOM 3130 O O . HIS B 1 61 ? -26.597 -8.558 16.892 1.00 35.56 39 HIS B O 1
ATOM 3137 N N . ALA B 1 62 ? -24.943 -9.934 16.201 1.00 49.51 40 ALA B N 1
ATOM 3138 C CA . ALA B 1 62 ? -24.627 -9.127 15.023 1.00 48.90 40 ALA B CA 1
ATOM 3139 C C . ALA B 1 62 ? -25.851 -8.879 14.132 1.00 58.83 40 ALA B C 1
ATOM 3140 O O . ALA B 1 62 ? -25.926 -7.869 13.426 1.00 51.09 40 ALA B O 1
ATOM 3142 N N . ARG B 1 63 ? -26.819 -9.791 14.176 1.00 63.10 41 ARG B N 1
ATOM 3143 C CA . ARG B 1 63 ? -28.048 -9.578 13.433 1.00 58.78 41 ARG B CA 1
ATOM 3144 C C . ARG B 1 63 ? -28.825 -8.386 14.004 1.00 55.14 41 ARG B C 1
ATOM 3145 O O . ARG B 1 63 ? -29.437 -7.601 13.274 1.00 56.28 41 ARG B O 1
ATOM 3153 N N . HIS B 1 64 ? -28.809 -8.234 15.313 1.00 50.07 42 HIS B N 1
ATOM 3154 C CA . HIS B 1 64 ? -29.540 -7.118 15.872 1.00 55.88 42 HIS B CA 1
ATOM 3155 C C . HIS B 1 64 ? -28.773 -5.803 15.641 1.00 55.97 42 HIS B C 1
ATOM 3156 O O . HIS B 1 64 ? -29.378 -4.745 15.448 1.00 53.72 42 HIS B O 1
ATOM 3163 N N . PHE B 1 65 ? -27.446 -5.877 15.627 1.00 55.15 43 PHE B N 1
ATOM 3164 C CA . PHE B 1 65 ? -26.642 -4.703 15.300 1.00 51.91 43 PHE B CA 1
ATOM 3165 C C . PHE B 1 65 ? -26.972 -4.150 13.910 1.00 58.63 43 PHE B C 1
ATOM 3166 O O . PHE B 1 65 ? -27.161 -2.943 13.752 1.00 59.60 43 PHE B O 1
ATOM 3174 N N . VAL B 1 66 ? -27.039 -5.023 12.909 1.00 61.92 44 VAL B N 1
ATOM 3175 C CA . VAL B 1 66 ? -27.269 -4.555 11.553 1.00 60.87 44 VAL B CA 1
ATOM 3176 C C . VAL B 1 66 ? -28.702 -4.026 11.415 1.00 58.50 44 VAL B C 1
ATOM 3177 O O . VAL B 1 66 ? -28.919 -2.964 10.845 1.00 55.96 44 VAL B O 1
ATOM 3181 N N . ASP B 1 67 ? -29.675 -4.717 11.985 1.00 59.88 45 ASP B N 1
ATOM 3182 C CA . ASP B 1 67 ? -31.040 -4.237 11.875 1.00 65.15 45 ASP B CA 1
ATOM 3183 C C . ASP B 1 67 ? -31.248 -2.948 12.642 1.00 72.32 45 ASP B C 1
ATOM 3184 O O . ASP B 1 67 ? -31.692 -1.951 12.078 1.00 76.08 45 ASP B O 1
ATOM 3189 N N . HIS B 1 68 ? -30.903 -2.958 13.922 1.00 75.54 46 HIS B N 1
ATOM 3190 C CA . HIS B 1 68 ? -31.294 -1.861 14.784 1.00 76.50 46 HIS B CA 1
ATOM 3191 C C . HIS B 1 68 ? -30.130 -1.192 15.504 1.00 72.60 46 HIS B C 1
ATOM 3192 O O . HIS B 1 68 ? -30.009 0.034 15.476 1.00 70.48 46 HIS B O 1
ATOM 3199 N N . GLY B 1 69 ? -29.270 -1.996 16.125 1.00 71.37 47 GLY B N 1
ATOM 3200 C CA . GLY B 1 69 ? -28.228 -1.508 17.024 1.00 65.49 47 GLY B CA 1
ATOM 3201 C C . GLY B 1 69 ? -27.224 -0.491 16.493 1.00 64.39 47 GLY B C 1
ATOM 3202 O O . GLY B 1 69 ? -26.563 0.198 17.274 1.00 64.36 47 GLY B O 1
ATOM 3203 N N . TRP B 1 70 ? -27.110 -0.407 15.170 1.00 61.03 48 TRP B N 1
ATOM 3204 C CA . TRP B 1 70 ? -26.210 0.521 14.489 1.00 61.38 48 TRP B CA 1
ATOM 3205 C C . TRP B 1 70 ? -26.625 1.985 14.662 1.00 73.67 48 TRP B C 1
ATOM 3206 O O . TRP B 1 70 ? -25.797 2.906 14.553 1.00 78.39 48 TRP B O 1
ATOM 3217 N N . GLU B 1 71 ? -27.923 2.208 14.859 1.00 75.21 49 GLU B N 1
ATOM 3218 C CA . GLU B 1 71 ? -28.423 3.566 15.002 1.00 78.32 49 GLU B CA 1
ATOM 3219 C C . GLU B 1 71 ? -27.969 4.036 16.365 1.00 79.46 49 GLU B C 1
ATOM 3220 O O . GLU B 1 71 ? -27.096 4.893 16.472 1.00 86.49 49 GLU B O 1
ATOM 3222 N N . GLU B 1 72 ? -28.533 3.448 17.410 1.00 76.64 50 GLU B N 1
ATOM 3223 C CA . GLU B 1 72 ? -28.005 3.660 18.752 1.00 76.25 50 GLU B CA 1
ATOM 3224 C C . GLU B 1 72 ? -28.287 2.477 19.651 1.00 79.93 50 GLU B C 1
ATOM 3225 O O . GLU B 1 72 ? -29.013 1.560 19.286 1.00 79.51 50 GLU B O 1
ATOM 3231 N N . THR B 1 73 ? -27.676 2.504 20.826 1.00 85.90 51 THR B N 1
ATOM 3232 C CA . THR B 1 73 ? -28.056 1.632 21.925 1.00 84.24 51 THR B CA 1
ATOM 3233 C C . THR B 1 73 ? -27.960 2.513 23.168 1.00 81.11 51 THR B C 1
ATOM 3234 O O . THR B 1 73 ? -27.260 3.527 23.170 1.00 66.94 51 THR B O 1
ATOM 3238 N N . HIS B 1 74 ? -28.687 2.150 24.214 1.00 94.95 52 HIS B N 1
ATOM 3239 C CA . HIS B 1 74 ? -28.724 2.976 25.414 1.00 97.20 52 HIS B CA 1
ATOM 3240 C C . HIS B 1 74 ? -28.015 2.275 26.564 1.00 91.74 52 HIS B C 1
ATOM 3241 O O . HIS B 1 74 ? -28.129 1.065 26.725 1.00 90.89 52 HIS B O 1
ATOM 3248 N N . CYS B 1 75 ? -27.265 3.037 27.350 1.00 85.27 53 CYS B N 1
ATOM 3249 C CA . CYS B 1 75 ? -26.488 2.457 28.437 1.00 87.46 53 CYS B CA 1
ATOM 3250 C C . CYS B 1 75 ? -26.488 3.336 29.683 1.00 89.69 53 CYS B C 1
ATOM 3251 O O . CYS B 1 75 ? -27.200 4.337 29.744 1.00 96.81 53 CYS B O 1
ATOM 3254 N N . CYS B 1 76 ? -25.684 2.935 30.665 1.00 83.84 54 CYS B N 1
ATOM 3255 C CA . CYS B 1 76 ? -25.408 3.716 31.866 1.00 82.57 54 CYS B CA 1
ATOM 3256 C C . CYS B 1 76 ? -24.401 2.950 32.723 1.00 77.01 54 CYS B C 1
ATOM 3257 O O . CYS B 1 76 ? -24.106 1.776 32.460 1.00 66.81 54 CYS B O 1
ATOM 3260 N N . TYR B 1 104 ? -28.721 7.686 28.840 1.00 86.34 82 TYR B N 1
ATOM 3261 C CA . TYR B 1 104 ? -27.523 7.838 28.014 1.00 84.72 82 TYR B CA 1
ATOM 3262 C C . TYR B 1 104 ? -27.549 7.033 26.712 1.00 80.68 82 TYR B C 1
ATOM 3263 O O . TYR B 1 104 ? -27.800 5.831 26.716 1.00 83.17 82 TYR B O 1
ATOM 3272 N N . ILE B 1 105 ? -27.272 7.710 25.603 1.00 73.39 83 ILE B N 1
ATOM 3273 C CA . ILE B 1 105 ? -27.254 7.083 24.286 1.00 71.40 83 ILE B CA 1
ATOM 3274 C C . ILE B 1 105 ? -25.820 6.868 23.817 1.00 68.18 83 ILE B C 1
ATOM 3275 O O . ILE B 1 105 ? -25.010 7.783 23.865 1.00 77.00 83 ILE B O 1
ATOM 3280 N N . MET B 1 106 ? -25.474 5.677 23.365 1.00 61.49 84 MET B N 1
ATOM 3281 C CA . MET B 1 106 ? -24.187 5.584 22.711 1.00 65.45 84 MET B CA 1
ATOM 3282 C C . MET B 1 106 ? -24.444 5.370 21.237 1.00 67.45 84 MET B C 1
ATOM 3283 O O . MET B 1 106 ? -25.180 4.459 20.831 1.00 69.63 84 MET B O 1
ATOM 3288 N N . LYS B 1 107 ? -23.857 6.269 20.450 1.00 52.38 85 LYS B N 1
ATOM 3289 C CA . LYS B 1 107 ? -24.038 6.298 19.021 1.00 49.01 85 LYS B CA 1
ATOM 3290 C C . LYS B 1 107 ? -22.816 5.689 18.356 1.00 54.15 85 LYS B C 1
ATOM 3291 O O . LYS B 1 107 ? -21.724 6.280 18.389 1.00 52.61 85 LYS B O 1
ATOM 3297 N N . PRO B 1 108 ? -22.981 4.483 17.779 1.00 54.12 86 PRO B N 1
ATOM 3298 C CA . PRO B 1 108 ? -21.887 3.862 17.036 1.00 53.42 86 PRO B CA 1
ATOM 3299 C C . PRO B 1 108 ? -21.413 4.712 15.858 1.00 56.77 86 PRO B C 1
ATOM 3300 O O . PRO B 1 108 ? -22.201 5.159 15.033 1.00 61.49 86 PRO B O 1
ATOM 3304 N N . ASP B 1 109 ? -20.104 4.931 15.833 1.00 57.93 87 ASP B N 1
ATOM 3305 C CA . ASP B 1 109 ? -19.413 5.628 14.772 1.00 55.96 87 ASP B CA 1
ATOM 3306 C C . ASP B 1 109 ? -18.904 4.599 13.785 1.00 53.91 87 ASP B C 1
ATOM 3307 O O . ASP B 1 109 ? -17.841 4.003 13.989 1.00 50.81 87 ASP B O 1
ATOM 3312 N N . LEU B 1 110 ? -19.659 4.402 12.710 1.00 56.52 88 LEU B N 1
ATOM 3313 C CA . LEU B 1 110 ? -19.459 3.254 11.821 1.00 50.56 88 LEU B CA 1
ATOM 3314 C C . LEU B 1 110 ? -18.140 3.370 11.057 1.00 50.34 88 LEU B C 1
ATOM 3315 O O . LEU B 1 110 ? -17.692 2.409 10.438 1.00 54.99 88 LEU B O 1
ATOM 3320 N N . ALA B 1 111 ? -17.516 4.544 11.111 1.00 45.74 89 ALA B N 1
ATOM 3321 C CA . ALA B 1 111 ? -16.129 4.686 10.673 1.00 41.57 89 ALA B CA 1
ATOM 3322 C C . ALA B 1 111 ? -15.153 3.824 11.501 1.00 53.99 89 ALA B C 1
ATOM 3323 O O . ALA B 1 111 ? -14.090 3.473 11.008 1.00 61.16 89 ALA B O 1
ATOM 3325 N N . THR B 1 112 ? -15.488 3.496 12.750 1.00 52.34 90 THR B N 1
ATOM 3326 C CA . THR B 1 112 ? -14.560 2.741 13.599 1.00 51.01 90 THR B CA 1
ATOM 3327 C C . THR B 1 112 ? -14.825 1.246 13.537 1.00 54.69 90 THR B C 1
ATOM 3328 O O . THR B 1 112 ? -14.117 0.456 14.154 1.00 59.62 90 THR B O 1
ATOM 3332 N N . LEU B 1 113 ? -15.864 0.873 12.805 1.00 53.53 91 LEU B N 1
ATOM 3333 C CA . LEU B 1 113 ? -16.232 -0.517 12.630 1.00 46.10 91 LEU B CA 1
ATOM 3334 C C . LEU B 1 113 ? -15.041 -1.366 12.192 1.00 49.06 91 LEU B C 1
ATOM 3335 O O . LEU B 1 113 ? -14.415 -1.063 11.184 1.00 37.89 91 LEU B O 1
ATOM 3340 N N . ARG B 1 114 ? -14.724 -2.422 12.940 1.00 46.54 92 ARG B N 1
ATOM 3341 C CA . ARG B 1 114 ? -13.626 -3.301 12.534 1.00 43.75 92 ARG B CA 1
ATOM 3342 C C . ARG B 1 114 ? -13.633 -4.696 13.177 1.00 35.53 92 ARG B C 1
ATOM 3343 O O . ARG B 1 114 ? -14.283 -4.946 14.184 1.00 38.06 92 ARG B O 1
ATOM 3351 N N . CYS B 1 115 ? -12.906 -5.608 12.555 1.00 40.38 93 CYS B N 1
ATOM 3352 C CA . CYS B 1 115 ? -12.842 -7.003 12.983 1.00 44.79 93 CYS B CA 1
ATOM 3353 C C . CYS B 1 115 ? -11.926 -7.188 14.182 1.00 44.39 93 CYS B C 1
ATOM 3354 O O . CYS B 1 115 ? -10.869 -6.571 14.273 1.00 43.48 93 CYS B O 1
ATOM 3357 N N . VAL B 1 116 ? -12.357 -8.033 15.106 1.00 38.20 94 VAL B N 1
ATOM 3358 C CA . VAL B 1 116 ? -11.573 -8.397 16.281 1.00 37.67 94 VAL B CA 1
ATOM 3359 C C . VAL B 1 116 ? -11.138 -9.854 16.129 1.00 44.48 94 VAL B C 1
ATOM 3360 O O . VAL B 1 116 ? -11.803 -10.755 16.652 1.00 43.31 94 VAL B O 1
ATOM 3364 N N . PRO B 1 117 ? -10.050 -10.094 15.376 1.00 41.81 95 PRO B N 1
ATOM 3365 C CA . PRO B 1 117 ? -9.625 -11.447 14.971 1.00 45.20 95 PRO B CA 1
ATOM 3366 C C . PRO B 1 117 ? -9.170 -12.362 16.105 1.00 48.49 95 PRO B C 1
ATOM 3367 O O . PRO B 1 117 ? -9.051 -13.558 15.898 1.00 50.32 95 PRO B O 1
ATOM 3371 N N . TRP B 1 118 ? -8.904 -11.811 17.279 1.00 51.13 96 TRP B N 1
ATOM 3372 C CA . TRP B 1 118 ? -8.563 -12.628 18.440 1.00 45.33 96 TRP B CA 1
ATOM 3373 C C . TRP B 1 118 ? -9.820 -13.039 19.219 1.00 48.42 96 TRP B C 1
ATOM 3374 O O . TRP B 1 118 ? -9.781 -13.250 20.423 1.00 52.90 96 TRP B O 1
ATOM 3385 N N . LEU B 1 119 ? -10.932 -13.136 18.499 1.00 49.55 97 LEU B N 1
ATOM 3386 C CA . LEU B 1 119 ? -12.239 -13.505 19.029 1.00 48.77 97 LEU B CA 1
ATOM 3387 C C . LEU B 1 119 ? -13.062 -13.999 17.841 1.00 48.90 97 LEU B C 1
ATOM 3388 O O . LEU B 1 119 ? -13.279 -13.259 16.886 1.00 64.52 97 LEU B O 1
ATOM 3393 N N . GLU B 1 120 ? -13.534 -15.231 17.895 1.00 47.09 98 GLU B N 1
ATOM 3394 C CA . GLU B 1 120 ? -14.362 -15.759 16.819 1.00 51.45 98 GLU B CA 1
ATOM 3395 C C . GLU B 1 120 ? -15.666 -14.975 16.615 1.00 48.57 98 GLU B C 1
ATOM 3396 O O . GLU B 1 120 ? -16.253 -14.462 17.570 1.00 42.85 98 GLU B O 1
ATOM 3402 N N . GLY B 1 121 ? -16.083 -14.852 15.353 1.00 50.43 99 GLY B N 1
ATOM 3403 C CA . GLY B 1 121 ? -17.358 -14.243 14.990 1.00 40.21 99 GLY B CA 1
ATOM 3404 C C . GLY B 1 121 ? -17.595 -12.814 15.432 1.00 43.92 99 GLY B C 1
ATOM 3405 O O . GLY B 1 121 ? -18.746 -12.386 15.591 1.00 49.18 99 GLY B O 1
ATOM 3406 N N . THR B 1 122 ? -16.517 -12.052 15.586 1.00 47.39 100 THR B N 1
ATOM 3407 C CA . THR B 1 122 ? -16.604 -10.825 16.354 1.00 43.25 100 THR B CA 1
ATOM 3408 C C . THR B 1 122 ? -15.981 -9.584 15.731 1.00 49.48 100 THR B C 1
ATOM 3409 O O . THR B 1 122 ? -14.830 -9.573 15.291 1.00 50.74 100 THR B O 1
ATOM 3413 N N . ALA B 1 123 ? -16.785 -8.528 15.721 1.00 54.53 101 ALA B N 1
ATOM 3414 C CA . ALA B 1 123 ? -16.382 -7.220 15.239 1.00 52.08 101 ALA B CA 1
ATOM 3415 C C . ALA B 1 123 ? -16.576 -6.231 16.376 1.00 49.10 101 ALA B C 1
ATOM 3416 O O . ALA B 1 123 ? -17.183 -6.571 17.384 1.00 52.31 101 ALA B O 1
ATOM 3418 N N . MET B 1 124 ? -16.059 -5.019 16.224 1.00 44.94 102 MET B N 1
ATOM 3419 C CA . MET B 1 124 ? -16.278 -3.970 17.215 1.00 48.17 102 MET B CA 1
ATOM 3420 C C . MET B 1 124 ? -16.599 -2.663 16.527 1.00 51.49 102 MET B C 1
ATOM 3421 O O . MET B 1 124 ? -16.400 -2.502 15.322 1.00 55.38 102 MET B O 1
ATOM 3426 N N . VAL B 1 125 ? -17.108 -1.727 17.307 1.00 52.36 103 VAL B N 1
ATOM 3427 C CA . VAL B 1 125 ? -17.347 -0.386 16.807 1.00 52.52 103 VAL B CA 1
ATOM 3428 C C . VAL B 1 125 ? -17.251 0.547 17.996 1.00 45.46 103 VAL B C 1
ATOM 3429 O O . VAL B 1 125 ? -17.674 0.209 19.099 1.00 49.74 103 VAL B O 1
ATOM 3433 N N . LEU B 1 126 ? -16.642 1.701 17.790 1.00 39.93 104 LEU B N 1
ATOM 3434 C CA . LEU B 1 126 ? -16.547 2.677 18.863 1.00 45.68 104 LEU B CA 1
ATOM 3435 C C . LEU B 1 126 ? -17.742 3.609 18.796 1.00 52.76 104 LEU B C 1
ATOM 3436 O O . LEU B 1 126 ? -18.460 3.678 17.794 1.00 57.65 104 LEU B O 1
ATOM 3441 N N . CYS B 1 127 ? -17.970 4.328 19.872 1.00 53.37 105 CYS B N 1
ATOM 3442 C CA . CYS B 1 127 ? -19.200 5.066 19.962 1.00 53.05 105 CYS B CA 1
ATOM 3443 C C . CYS B 1 127 ? -18.991 6.477 20.417 1.00 55.50 105 CYS B C 1
ATOM 3444 O O . CYS B 1 127 ? -17.962 6.820 20.986 1.00 58.50 105 CYS B O 1
ATOM 3447 N N . ASP B 1 128 ? -19.981 7.305 20.150 1.00 57.78 106 ASP B N 1
ATOM 3448 C CA . ASP B 1 128 ? -20.060 8.576 20.835 1.00 54.32 106 ASP B CA 1
ATOM 3449 C C . ASP B 1 128 ? -21.079 8.431 21.969 1.00 50.11 106 ASP B C 1
ATOM 3450 O O . ASP B 1 128 ? -22.138 7.830 21.791 1.00 49.84 106 ASP B O 1
ATOM 3455 N N . LEU B 1 129 ? -20.717 8.904 23.155 1.00 47.20 107 LEU B N 1
ATOM 3456 C CA . LEU B 1 129 ? -21.615 8.866 24.302 1.00 40.41 107 LEU B CA 1
ATOM 3457 C C . LEU B 1 129 ? -22.451 10.153 24.354 1.00 49.89 107 LEU B C 1
ATOM 3458 O O . LEU B 1 129 ? -21.934 11.214 24.683 1.00 51.88 107 LEU B O 1
ATOM 3463 N N . LEU B 1 130 ? -23.733 10.077 24.002 1.00 56.50 108 LEU B N 1
ATOM 3464 C CA . LEU B 1 130 ? -24.550 11.288 23.884 1.00 59.19 108 LEU B CA 1
ATOM 3465 C C . LEU B 1 130 ? -25.532 11.471 25.018 1.00 67.63 108 LEU B C 1
ATOM 3466 O O . LEU B 1 130 ? -25.566 10.685 25.967 1.00 63.96 108 LEU B O 1
ATOM 3471 N N . ASP B 1 131 ? -26.342 12.519 24.884 1.00 80.67 109 ASP B N 1
ATOM 3472 C CA . ASP B 1 131 ? -27.492 12.761 25.750 1.00 83.70 109 ASP B CA 1
ATOM 3473 C C . ASP B 1 131 ? -27.068 12.922 27.202 1.00 82.00 109 ASP B C 1
ATOM 3474 O O . ASP B 1 131 ? -27.600 13.765 27.919 1.00 85.27 109 ASP B O 1
ATOM 3479 N N . HIS B 1 135 ? -29.174 16.720 24.075 1.00 90.83 113 HIS B N 1
ATOM 3480 C CA . HIS B 1 135 ? -28.967 15.526 23.260 1.00 92.93 113 HIS B CA 1
ATOM 3481 C C . HIS B 1 135 ? -27.530 15.456 22.719 1.00 92.01 113 HIS B C 1
ATOM 3482 O O . HIS B 1 135 ? -27.200 14.602 21.889 1.00 86.43 113 HIS B O 1
ATOM 3489 N N . ALA B 1 136 ? -26.676 16.353 23.208 1.00 90.39 114 ALA B N 1
ATOM 3490 C CA . ALA B 1 136 ? -25.305 16.482 22.709 1.00 79.61 114 ALA B CA 1
ATOM 3491 C C . ALA B 1 136 ? -24.370 15.373 23.191 1.00 75.72 114 ALA B C 1
ATOM 3492 O O . ALA B 1 136 ? -24.800 14.403 23.808 1.00 82.86 114 ALA B O 1
ATOM 3494 N N . GLU B 1 137 ? -23.083 15.524 22.901 1.00 67.56 115 GLU B N 1
ATOM 3495 C CA . GLU B 1 137 ? -22.069 14.598 23.390 1.00 61.38 115 GLU B CA 1
ATOM 3496 C C . GLU B 1 137 ? -21.793 14.895 24.855 1.00 65.11 115 GLU B C 1
ATOM 3497 O O . GLU B 1 137 ? -21.739 16.051 25.253 1.00 65.41 115 GLU B O 1
ATOM 3503 N N . VAL B 1 138 ? -21.647 13.841 25.655 1.00 66.52 116 VAL B N 1
ATOM 3504 C CA . VAL B 1 138 ? -21.201 13.954 27.043 1.00 60.72 116 VAL B CA 1
ATOM 3505 C C . VAL B 1 138 ? -19.758 14.430 27.024 1.00 63.89 116 VAL B C 1
ATOM 3506 O O . VAL B 1 138 ? -18.883 13.755 26.477 1.00 72.15 116 VAL B O 1
ATOM 3510 N N . PRO B 1 139 ? -19.503 15.611 27.599 1.00 57.98 117 PRO B N 1
ATOM 3511 C CA . PRO B 1 139 ? -18.244 16.329 27.352 1.00 59.89 117 PRO B CA 1
ATOM 3512 C C . PRO B 1 139 ? -16.980 15.741 27.999 1.00 65.55 117 PRO B C 1
ATOM 3513 O O . PRO B 1 139 ? -15.885 16.002 27.495 1.00 70.77 117 PRO B O 1
ATOM 3517 N N . HIS B 1 140 ? -17.108 14.964 29.067 1.00 64.87 118 HIS B N 1
ATOM 3518 C CA . HIS B 1 140 ? -15.918 14.436 29.742 1.00 66.12 118 HIS B CA 1
ATOM 3519 C C . HIS B 1 140 ? -15.595 12.985 29.348 1.00 65.56 118 HIS B C 1
ATOM 3520 O O . HIS B 1 140 ? -14.676 12.373 29.897 1.00 62.40 118 HIS B O 1
ATOM 3527 N N . ALA B 1 141 ? -16.355 12.440 28.403 1.00 57.35 119 ALA B N 1
ATOM 3528 C CA . ALA B 1 141 ? -15.949 11.215 27.732 1.00 49.32 119 ALA B CA 1
ATOM 3529 C C . ALA B 1 141 ? -14.600 11.431 27.020 1.00 56.60 119 ALA B C 1
ATOM 3530 O O . ALA B 1 141 ? -14.464 12.327 26.168 1.00 49.36 119 ALA B O 1
ATOM 3532 N N . PRO B 1 142 ? -13.594 10.621 27.395 1.00 53.54 120 PRO B N 1
ATOM 3533 C CA . PRO B 1 142 ? -12.234 10.650 26.855 1.00 47.79 120 PRO B CA 1
ATOM 3534 C C . PRO B 1 142 ? -12.163 10.919 25.353 1.00 45.32 120 PRO B C 1
ATOM 3535 O O . PRO B 1 142 ? -11.349 11.733 24.927 1.00 46.53 120 PRO B O 1
ATOM 3539 N N . ARG B 1 143 ? -13.014 10.267 24.572 1.00 47.93 121 ARG B N 1
ATOM 3540 C CA . ARG B 1 143 ? -13.019 10.477 23.126 1.00 45.96 121 ARG B CA 1
ATOM 3541 C C . ARG B 1 143 ? -13.567 11.855 22.738 1.00 42.35 121 ARG B C 1
ATOM 3542 O O . ARG B 1 143 ? -13.093 12.452 21.781 1.00 43.78 121 ARG B O 1
ATOM 3550 N N . ALA B 1 144 ? -14.559 12.359 23.477 1.00 39.92 122 ALA B N 1
ATOM 3551 C CA . ALA B 1 144 ? -15.070 13.702 23.233 1.00 41.70 122 ALA B CA 1
ATOM 3552 C C . ALA B 1 144 ? -13.981 14.732 23.526 1.00 50.00 122 ALA B C 1
ATOM 3553 O O . ALA B 1 144 ? -13.829 15.736 22.817 1.00 55.79 122 ALA B O 1
ATOM 3555 N N . ILE B 1 145 ? -13.214 14.458 24.573 1.00 40.99 123 ILE B N 1
ATOM 3556 C CA . ILE B 1 145 ? -12.199 15.379 25.032 1.00 41.12 123 ILE B CA 1
ATOM 3557 C C . ILE B 1 145 ? -11.102 15.532 23.995 1.00 46.34 123 ILE B C 1
ATOM 3558 O O . ILE B 1 145 ? -10.774 16.657 23.603 1.00 48.11 123 ILE B O 1
ATOM 3563 N N . LEU B 1 146 ? -10.546 14.408 23.545 1.00 48.40 124 LEU B N 1
ATOM 3564 C CA . LEU B 1 146 ? -9.542 14.451 22.502 1.00 49.01 124 LEU B CA 1
ATOM 3565 C C . LEU B 1 146 ? -10.138 15.084 21.245 1.00 56.64 124 LEU B C 1
ATOM 3566 O O . LEU B 1 146 ? -9.458 15.831 20.555 1.00 63.11 124 LEU B O 1
ATOM 3571 N N . LYS B 1 147 ? -11.415 14.825 20.972 1.00 59.56 125 LYS B N 1
ATOM 3572 C CA . LYS B 1 147 ? -12.054 15.394 19.787 1.00 55.74 125 LYS B CA 1
ATOM 3573 C C . LYS B 1 147 ? -12.150 16.911 19.865 1.00 61.07 125 LYS B C 1
ATOM 3574 O O . LYS B 1 147 ? -11.960 17.591 18.852 1.00 64.30 125 LYS B O 1
ATOM 3580 N N . ARG B 1 148 ? -12.432 17.453 21.048 1.00 61.59 126 ARG B N 1
ATOM 3581 C CA . ARG B 1 148 ? -12.584 18.908 21.159 1.00 65.51 126 ARG B CA 1
ATOM 3582 C C . ARG B 1 148 ? -11.310 19.632 20.741 1.00 59.57 126 ARG B C 1
ATOM 3583 O O . ARG B 1 148 ? -11.357 20.588 19.992 1.00 63.48 126 ARG B O 1
ATOM 3591 N N . GLN B 1 149 ? -10.174 19.156 21.226 1.00 54.97 127 GLN B N 1
ATOM 3592 C CA . GLN B 1 149 ? -8.894 19.737 20.883 1.00 59.03 127 GLN B CA 1
ATOM 3593 C C . GLN B 1 149 ? -8.551 19.548 19.408 1.00 58.21 127 GLN B C 1
ATOM 3594 O O . GLN B 1 149 ? -7.922 20.404 18.798 1.00 62.11 127 GLN B O 1
ATOM 3600 N N . LEU B 1 150 ? -8.945 18.420 18.835 1.00 52.09 128 LEU B N 1
ATOM 3601 C CA . LEU B 1 150 ? -8.615 18.154 17.443 1.00 56.34 128 LEU B CA 1
ATOM 3602 C C . LEU B 1 150 ? -9.483 18.965 16.501 1.00 59.18 128 LEU B C 1
ATOM 3603 O O . LEU B 1 150 ? -9.155 19.120 15.338 1.00 63.89 128 LEU B O 1
ATOM 3608 N N . ALA B 1 151 ? -10.593 19.481 17.008 1.00 60.49 129 ALA B N 1
ATOM 3609 C CA . ALA B 1 151 ? -11.418 20.392 16.228 1.00 60.89 129 ALA B CA 1
ATOM 3610 C C . ALA B 1 151 ? -10.758 21.768 16.221 1.00 61.94 129 ALA B C 1
ATOM 3611 O O . ALA B 1 151 ? -10.795 22.495 15.221 1.00 64.51 129 ALA B O 1
ATOM 3613 N N . ARG B 1 152 ? -10.152 22.107 17.353 1.00 61.30 130 ARG B N 1
ATOM 3614 C CA . ARG B 1 152 ? -9.403 23.335 17.490 1.00 52.21 130 ARG B CA 1
ATOM 3615 C C . ARG B 1 152 ? -8.365 23.392 16.392 1.00 54.30 130 ARG B C 1
ATOM 3616 O O . ARG B 1 152 ? -8.245 24.394 15.690 1.00 66.19 130 ARG B O 1
ATOM 3624 N N . LEU B 1 153 ? -7.636 22.302 16.228 1.00 56.98 131 LEU B N 1
ATOM 3625 C CA . LEU B 1 153 ? -6.601 22.224 15.202 1.00 63.97 131 LEU B CA 1
ATOM 3626 C C . LEU B 1 153 ? -7.170 22.383 13.793 1.00 63.73 131 LEU B C 1
ATOM 3627 O O . LEU B 1 153 ? -6.623 23.122 12.979 1.00 59.43 131 LEU B O 1
ATOM 3632 N N . GLU B 1 154 ? -8.267 21.679 13.526 1.00 65.41 132 GLU B N 1
ATOM 3633 C CA . GLU B 1 154 ? -8.972 21.756 12.257 1.00 66.84 132 GLU B CA 1
ATOM 3634 C C . GLU B 1 154 ? -9.283 23.205 11.885 1.00 71.23 132 GLU B C 1
ATOM 3635 O O . GLU B 1 154 ? -9.102 23.595 10.739 1.00 80.41 132 GLU B O 1
ATOM 3641 N N . ALA B 1 155 ? -9.714 24.002 12.861 1.00 73.31 133 ALA B N 1
ATOM 3642 C CA . ALA B 1 155 ? -10.014 25.422 12.635 1.00 69.89 133 ALA B CA 1
ATOM 3643 C C . ALA B 1 155 ? -8.747 26.260 12.518 1.00 68.90 133 ALA B C 1
ATOM 3644 O O . ALA B 1 155 ? -8.803 27.420 12.117 1.00 73.07 133 ALA B O 1
ATOM 3646 N N . MET B 1 156 ? -7.608 25.676 12.877 1.00 70.86 134 MET B N 1
ATOM 3647 C CA . MET B 1 156 ? -6.311 26.304 12.616 1.00 71.41 134 MET B CA 1
ATOM 3648 C C . MET B 1 156 ? -5.775 25.812 11.274 1.00 69.43 134 MET B C 1
ATOM 3649 O O . MET B 1 156 ? -4.670 26.169 10.866 1.00 67.73 134 MET B O 1
ATOM 3654 N N . GLY B 1 157 ? -6.582 24.999 10.592 1.00 69.67 135 GLY B N 1
ATOM 3655 C CA . GLY B 1 157 ? -6.165 24.336 9.371 1.00 67.10 135 GLY B CA 1
ATOM 3656 C C . GLY B 1 157 ? -4.965 23.454 9.653 1.00 70.85 135 GLY B C 1
ATOM 3657 O O . GLY B 1 157 ? -4.077 23.303 8.814 1.00 77.16 135 GLY B O 1
ATOM 3658 N N . LEU B 1 158 ? -4.939 22.884 10.855 1.00 68.16 136 LEU B N 1
ATOM 3659 C CA . LEU B 1 158 ? -3.796 22.117 11.320 1.00 58.76 136 LEU B CA 1
ATOM 3660 C C . LEU B 1 158 ? -4.222 20.695 11.648 1.00 55.80 136 LEU B C 1
ATOM 3661 O O . LEU B 1 158 ? -5.381 20.462 11.988 1.00 72.79 136 LEU B O 1
ATOM 3666 N N . GLU B 1 159 ? -3.290 19.754 11.534 1.00 54.36 137 GLU B N 1
ATOM 3667 C CA . GLU B 1 159 ? -3.581 18.333 11.716 1.00 55.72 137 GLU B CA 1
ATOM 3668 C C . GLU B 1 159 ? -2.479 17.635 12.517 1.00 61.45 137 GLU B C 1
ATOM 3669 O O . GLU B 1 159 ? -1.290 17.820 12.243 1.00 55.98 137 GLU B O 1
ATOM 3675 N N . ALA B 1 160 ? -2.882 16.829 13.500 1.00 70.95 138 ALA B N 1
ATOM 3676 C CA . ALA B 1 160 ? -1.929 16.250 14.449 1.00 71.18 138 ALA B CA 1
ATOM 3677 C C . ALA B 1 160 ? -1.614 14.779 14.188 1.00 60.58 138 ALA B C 1
ATOM 3678 O O . ALA B 1 160 ? -2.513 13.946 14.045 1.00 54.61 138 ALA B O 1
ATOM 3680 N N . ILE B 1 161 ? -0.321 14.478 14.147 1.00 56.99 139 ILE B N 1
ATOM 3681 C CA . ILE B 1 161 ? 0.158 13.128 13.921 1.00 52.68 139 ILE B CA 1
ATOM 3682 C C . ILE B 1 161 ? 0.814 12.633 15.211 1.00 53.08 139 ILE B C 1
ATOM 3683 O O . ILE B 1 161 ? 1.774 13.235 15.695 1.00 56.32 139 ILE B O 1
ATOM 3688 N N . MET B 1 162 ? 0.249 11.560 15.773 1.00 54.56 140 MET B N 1
ATOM 3689 C CA . MET B 1 162 ? 0.719 10.946 17.021 1.00 53.42 140 MET B CA 1
ATOM 3690 C C . MET B 1 162 ? 1.135 9.512 16.831 1.00 48.73 140 MET B C 1
ATOM 3691 O O . MET B 1 162 ? 0.594 8.799 15.979 1.00 50.14 140 MET B O 1
ATOM 3696 N N . ALA B 1 163 ? 2.096 9.106 17.652 1.00 46.41 141 ALA B N 1
ATOM 3697 C CA . ALA B 1 163 ? 2.466 7.707 17.833 1.00 43.38 141 ALA B CA 1
ATOM 3698 C C . ALA B 1 163 ? 2.537 7.353 19.335 1.00 42.30 141 ALA B C 1
ATOM 3699 O O . ALA B 1 163 ? 2.969 8.155 20.152 1.00 41.84 141 ALA B O 1
ATOM 3701 N N . THR B 1 164 ? 2.109 6.151 19.700 1.00 46.90 142 THR B N 1
ATOM 3702 C CA . THR B 1 164 ? 2.338 5.658 21.062 1.00 46.99 142 THR B CA 1
ATOM 3703 C C . THR B 1 164 ? 3.385 4.546 21.043 1.00 50.87 142 THR B C 1
ATOM 3704 O O . THR B 1 164 ? 3.556 3.860 20.029 1.00 53.95 142 THR B O 1
ATOM 3708 N N . GLU B 1 165 ? 4.099 4.383 22.151 1.00 51.19 143 GLU B N 1
ATOM 3709 C CA . GLU B 1 165 ? 4.944 3.212 22.342 1.00 54.50 143 GLU B CA 1
ATOM 3710 C C . GLU B 1 165 ? 4.486 2.546 23.617 1.00 60.97 143 GLU B C 1
ATOM 3711 O O . GLU B 1 165 ? 4.843 2.955 24.724 1.00 75.04 143 GLU B O 1
ATOM 3717 N N . LEU B 1 166 ? 3.659 1.527 23.446 1.00 60.28 144 LEU B N 1
ATOM 3718 C CA . LEU B 1 166 ? 3.039 0.823 24.558 1.00 57.82 144 LEU B CA 1
ATOM 3719 C C . LEU B 1 166 ? 3.967 -0.247 25.174 1.00 52.11 144 LEU B C 1
ATOM 3720 O O . LEU B 1 166 ? 4.254 -1.237 24.518 1.00 53.21 144 LEU B O 1
ATOM 3725 N N . GLU B 1 167 ? 4.444 -0.024 26.407 1.00 48.88 145 GLU B N 1
ATOM 3726 C CA . GLU B 1 167 ? 5.246 -1.007 27.167 1.00 35.17 145 GLU B CA 1
ATOM 3727 C C . GLU B 1 167 ? 4.360 -1.821 28.104 1.00 48.53 145 GLU B C 1
ATOM 3728 O O . GLU B 1 167 ? 3.393 -1.302 28.645 1.00 34.86 145 GLU B O 1
ATOM 3734 N N . PHE B 1 168 ? 4.696 -3.100 28.286 1.00 43.94 146 PHE B N 1
ATOM 3735 C CA . PHE B 1 168 ? 3.999 -3.958 29.233 1.00 36.67 146 PHE B CA 1
ATOM 3736 C C . PHE B 1 168 ? 4.872 -5.125 29.680 1.00 42.03 146 PHE B C 1
ATOM 3737 O O . PHE B 1 168 ? 5.865 -5.443 29.035 1.00 44.94 146 PHE B O 1
ATOM 3745 N N . PHE B 1 169 ? 4.485 -5.766 30.781 1.00 43.34 147 PHE B N 1
ATOM 3746 C CA . PHE B 1 169 ? 5.201 -6.923 31.309 1.00 48.11 147 PHE B CA 1
ATOM 3747 C C . PHE B 1 169 ? 4.392 -8.195 31.116 1.00 52.69 147 PHE B C 1
ATOM 3748 O O . PHE B 1 169 ? 3.213 -8.269 31.483 1.00 53.64 147 PHE B O 1
ATOM 3756 N N . LEU B 1 170 ? 5.041 -9.204 30.560 1.00 51.30 148 LEU B N 1
ATOM 3757 C CA . LEU B 1 170 ? 4.366 -10.448 30.243 1.00 52.05 148 LEU B CA 1
ATOM 3758 C C . LEU B 1 170 ? 4.815 -11.505 31.233 1.00 54.68 148 LEU B C 1
ATOM 3759 O O . LEU B 1 170 ? 5.942 -11.982 31.171 1.00 56.18 148 LEU B O 1
ATOM 3764 N N . PHE B 1 171 ? 3.927 -11.852 32.157 1.00 57.03 149 PHE B N 1
ATOM 3765 C CA . PHE B 1 171 ? 4.269 -12.732 33.273 1.00 49.17 149 PHE B CA 1
ATOM 3766 C C . PHE B 1 171 ? 4.267 -14.188 32.868 1.00 51.59 149 PHE B C 1
ATOM 3767 O O . PHE B 1 171 ? 3.418 -14.612 32.093 1.00 48.16 149 PHE B O 1
ATOM 3775 N N . GLU B 1 172 ? 5.220 -14.947 33.393 1.00 65.87 150 GLU B N 1
ATOM 3776 C CA . GLU B 1 172 ? 5.391 -16.329 32.979 1.00 81.51 150 GLU B CA 1
ATOM 3777 C C . GLU B 1 172 ? 4.230 -17.217 33.431 1.00 80.26 150 GLU B C 1
ATOM 3778 O O . GLU B 1 172 ? 3.913 -18.192 32.767 1.00 86.59 150 GLU B O 1
ATOM 3784 N N . LYS B 1 173 ? 3.551 -16.858 34.516 1.00 76.26 151 LYS B N 1
ATOM 3785 C CA . LYS B 1 173 ? 2.358 -17.611 34.902 1.00 75.31 151 LYS B CA 1
ATOM 3786 C C . LYS B 1 173 ? 1.047 -16.892 34.572 1.00 73.52 151 LYS B C 1
ATOM 3787 O O . LYS B 1 173 ? 1.024 -15.739 34.164 1.00 61.29 151 LYS B O 1
ATOM 3793 N N . SER B 1 174 ? -0.050 -17.617 34.739 1.00 85.87 152 SER B N 1
ATOM 3794 C CA . SER B 1 174 ? -1.385 -17.138 34.423 1.00 85.53 152 SER B CA 1
ATOM 3795 C C . SER B 1 174 ? -1.953 -16.144 35.425 1.00 86.03 152 SER B C 1
ATOM 3796 O O . SER B 1 174 ? -1.565 -16.111 36.592 1.00 91.36 152 SER B O 1
ATOM 3799 N N . LEU B 1 175 ? -2.902 -15.348 34.948 1.00 82.54 153 LEU B N 1
ATOM 3800 C CA . LEU B 1 175 ? -3.656 -14.424 35.783 1.00 80.66 153 LEU B CA 1
ATOM 3801 C C . LEU B 1 175 ? -4.302 -15.111 36.987 1.00 93.29 153 LEU B C 1
ATOM 3802 O O . LEU B 1 175 ? -4.654 -14.447 37.965 1.00 96.81 153 LEU B O 1
ATOM 3807 N N . ASP B 1 176 ? -4.450 -16.437 36.915 1.00 99.49 154 ASP B N 1
ATOM 3808 C CA . ASP B 1 176 ? -5.094 -17.211 37.979 1.00 102.19 154 ASP B CA 1
ATOM 3809 C C . ASP B 1 176 ? -4.498 -16.894 39.339 1.00 103.68 154 ASP B C 1
ATOM 3810 O O . ASP B 1 176 ? -5.221 -16.776 40.320 1.00 117.27 154 ASP B O 1
ATOM 3815 N N . GLU B 1 177 ? -3.179 -16.733 39.381 1.00 96.36 155 GLU B N 1
ATOM 3816 C CA . GLU B 1 177 ? -2.467 -16.474 40.624 1.00 89.56 155 GLU B CA 1
ATOM 3817 C C . GLU B 1 177 ? -2.493 -14.995 40.993 1.00 89.18 155 GLU B C 1
ATOM 3818 O O . GLU B 1 177 ? -2.066 -14.151 40.206 1.00 88.19 155 GLU B O 1
ATOM 3820 N N . THR B 1 201 ? 12.479 -16.973 23.465 1.00 62.73 179 THR B N 1
ATOM 3821 C CA . THR B 1 201 ? 12.042 -16.365 22.200 1.00 74.38 179 THR B CA 1
ATOM 3822 C C . THR B 1 201 ? 10.821 -17.037 21.566 1.00 67.42 179 THR B C 1
ATOM 3823 O O . THR B 1 201 ? 9.769 -16.408 21.423 1.00 63.69 179 THR B O 1
ATOM 3827 N N . THR B 1 202 ? 10.970 -18.292 21.145 1.00 61.30 180 THR B N 1
ATOM 3828 C CA . THR B 1 202 ? 9.814 -19.083 20.738 1.00 56.03 180 THR B CA 1
ATOM 3829 C C . THR B 1 202 ? 8.717 -18.963 21.801 1.00 56.72 180 THR B C 1
ATOM 3830 O O . THR B 1 202 ? 7.540 -18.851 21.467 1.00 52.65 180 THR B O 1
ATOM 3834 N N . LYS B 1 203 ? 9.112 -18.969 23.078 1.00 61.19 181 LYS B N 1
ATOM 3835 C CA . LYS B 1 203 ? 8.150 -18.894 24.181 1.00 58.56 181 LYS B CA 1
ATOM 3836 C C . LYS B 1 203 ? 7.429 -17.577 24.188 1.00 59.38 181 LYS B C 1
ATOM 3837 O O . LYS B 1 203 ? 6.207 -17.555 24.205 1.00 69.37 181 LYS B O 1
ATOM 3843 N N . GLU B 1 204 ? 8.159 -16.470 24.171 1.00 51.86 182 GLU B N 1
ATOM 3844 C CA . GLU B 1 204 ? 7.459 -15.202 24.205 1.00 53.31 182 GLU B CA 1
ATOM 3845 C C . GLU B 1 204 ? 6.711 -14.977 22.881 1.00 53.11 182 GLU B C 1
ATOM 3846 O O . GLU B 1 204 ? 5.589 -14.454 22.901 1.00 52.28 182 GLU B O 1
ATOM 3852 N N . GLU B 1 205 ? 7.311 -15.383 21.752 1.00 40.02 183 GLU B N 1
ATOM 3853 C CA . GLU B 1 205 ? 6.636 -15.308 20.455 1.00 41.90 183 GLU B CA 1
ATOM 3854 C C . GLU B 1 205 ? 5.246 -15.914 20.484 1.00 42.84 183 GLU B C 1
ATOM 3855 O O . GLU B 1 205 ? 4.341 -15.405 19.837 1.00 44.12 183 GLU B O 1
ATOM 3861 N N . HIS B 1 206 ? 5.069 -16.983 21.249 1.00 49.87 184 HIS B N 1
ATOM 3862 C CA . HIS B 1 206 ? 3.763 -17.621 21.377 1.00 57.52 184 HIS B CA 1
ATOM 3863 C C . HIS B 1 206 ? 2.644 -16.609 21.714 1.00 49.60 184 HIS B C 1
ATOM 3864 O O . HIS B 1 206 ? 1.501 -16.771 21.290 1.00 49.64 184 HIS B O 1
ATOM 3871 N N . VAL B 1 207 ? 2.979 -15.563 22.460 1.00 37.89 185 VAL B N 1
ATOM 3872 C CA . VAL B 1 207 ? 2.055 -14.458 22.678 1.00 36.66 185 VAL B CA 1
ATOM 3873 C C . VAL B 1 207 ? 2.265 -13.299 21.662 1.00 51.43 185 VAL B C 1
ATOM 3874 O O . VAL B 1 207 ? 1.297 -12.783 21.082 1.00 49.92 185 VAL B O 1
ATOM 3878 N N . LEU B 1 208 ? 3.509 -12.885 21.422 1.00 44.02 186 LEU B N 1
ATOM 3879 C CA . LEU B 1 208 ? 3.694 -11.653 20.648 1.00 41.40 186 LEU B CA 1
ATOM 3880 C C . LEU B 1 208 ? 3.437 -11.826 19.135 1.00 49.66 186 LEU B C 1
ATOM 3881 O O . LEU B 1 208 ? 3.051 -10.866 18.467 1.00 45.73 186 LEU B O 1
ATOM 3886 N N . ARG B 1 209 ? 3.629 -13.022 18.584 1.00 35.49 187 ARG B N 1
ATOM 3887 C CA . ARG B 1 209 ? 3.372 -13.171 17.158 1.00 35.44 187 ARG B CA 1
ATOM 3888 C C . ARG B 1 209 ? 1.873 -13.096 16.811 1.00 40.98 187 ARG B C 1
ATOM 3889 O O . ARG B 1 209 ? 1.517 -12.493 15.805 1.00 47.29 187 ARG B O 1
ATOM 3897 N N . PRO B 1 210 ? 0.991 -13.725 17.617 1.00 41.59 188 PRO B N 1
ATOM 3898 C CA . PRO B 1 210 ? -0.435 -13.532 17.316 1.00 44.08 188 PRO B CA 1
ATOM 3899 C C . PRO B 1 210 ? -0.868 -12.092 17.494 1.00 44.28 188 PRO B C 1
ATOM 3900 O O . PRO B 1 210 ? -1.693 -11.585 16.738 1.00 46.59 188 PRO B O 1
ATOM 3904 N N . LEU B 1 211 ? -0.290 -11.443 18.493 1.00 47.49 189 LEU B N 1
ATOM 3905 C CA . LEU B 1 211 ? -0.627 -10.069 18.806 1.00 40.47 189 LEU B CA 1
ATOM 3906 C C . LEU B 1 211 ? -0.241 -9.122 17.655 1.00 45.89 189 LEU B C 1
ATOM 3907 O O . LEU B 1 211 ? -1.065 -8.333 17.211 1.00 52.74 189 LEU B O 1
ATOM 3912 N N . ARG B 1 212 ? 0.993 -9.205 17.163 1.00 45.94 190 ARG B N 1
ATOM 3913 C CA . ARG B 1 212 ? 1.379 -8.436 15.985 1.00 40.42 190 ARG B CA 1
ATOM 3914 C C . ARG B 1 212 ? 0.469 -8.781 14.787 1.00 46.34 190 ARG B C 1
ATOM 3915 O O . ARG B 1 212 ? -0.120 -7.890 14.155 1.00 38.56 190 ARG B O 1
ATOM 3923 N N . ASN B 1 213 ? 0.335 -10.078 14.497 1.00 41.55 191 ASN B N 1
ATOM 3924 C CA . ASN B 1 213 ? -0.443 -10.519 13.348 1.00 33.40 191 ASN B CA 1
ATOM 3925 C C . ASN B 1 213 ? -1.932 -10.210 13.429 1.00 39.73 191 ASN B C 1
ATOM 3926 O O . ASN B 1 213 ? -2.492 -9.653 12.496 1.00 33.00 191 ASN B O 1
ATOM 3931 N N . HIS B 1 214 ? -2.579 -10.555 14.538 1.00 39.87 192 HIS B N 1
ATOM 3932 C CA . HIS B 1 214 ? -4.003 -10.251 14.695 1.00 38.17 192 HIS B CA 1
ATOM 3933 C C . HIS B 1 214 ? -4.315 -8.758 14.641 1.00 42.09 192 HIS B C 1
ATOM 3934 O O . HIS B 1 214 ? -5.310 -8.354 14.052 1.00 44.31 192 HIS B O 1
ATOM 3941 N N . LEU B 1 215 ? -3.484 -7.943 15.280 1.00 43.52 193 LEU B N 1
ATOM 3942 C CA . LEU B 1 215 ? -3.678 -6.500 15.228 1.00 46.74 193 LEU B CA 1
ATOM 3943 C C . LEU B 1 215 ? -3.524 -5.994 13.799 1.00 49.44 193 LEU B C 1
ATOM 3944 O O . LEU B 1 215 ? -4.270 -5.122 13.343 1.00 52.15 193 LEU B O 1
ATOM 3949 N N . HIS B 1 216 ? -2.552 -6.548 13.089 1.00 48.67 194 HIS B N 1
ATOM 3950 C CA . HIS B 1 216 ? -2.357 -6.165 11.699 1.00 47.54 194 HIS B CA 1
ATOM 3951 C C . HIS B 1 216 ? -3.549 -6.568 10.841 1.00 40.02 194 HIS B C 1
ATOM 3952 O O . HIS B 1 216 ? -3.984 -5.821 9.976 1.00 45.90 194 HIS B O 1
ATOM 3959 N N . ALA B 1 217 ? -4.063 -7.758 11.101 1.00 33.06 195 ALA B N 1
ATOM 3960 C CA . ALA B 1 217 ? -5.273 -8.256 10.475 1.00 33.46 195 ALA B CA 1
ATOM 3961 C C . ALA B 1 217 ? -6.483 -7.355 10.670 1.00 41.34 195 ALA B C 1
ATOM 3962 O O . ALA B 1 217 ? -7.332 -7.260 9.788 1.00 51.93 195 ALA B O 1
ATOM 3964 N N . ALA B 1 218 ? -6.569 -6.725 11.839 1.00 39.30 196 ALA B N 1
ATOM 3965 C CA . ALA B 1 218 ? -7.668 -5.836 12.177 1.00 32.54 196 ALA B CA 1
ATOM 3966 C C . ALA B 1 218 ? -7.365 -4.423 11.722 1.00 38.18 196 ALA B C 1
ATOM 3967 O O . ALA B 1 218 ? -8.107 -3.489 12.040 1.00 44.80 196 ALA B O 1
ATOM 3969 N N . GLY B 1 219 ? -6.261 -4.269 10.992 1.00 41.11 197 GLY B N 1
ATOM 3970 C CA . GLY B 1 219 ? -5.914 -3.006 10.361 1.00 42.29 197 GLY B CA 1
ATOM 3971 C C . GLY B 1 219 ? -5.189 -2.035 11.285 1.00 45.58 197 GLY B C 1
ATOM 3972 O O . GLY B 1 219 ? -5.188 -0.844 11.038 1.00 40.28 197 GLY B O 1
ATOM 3973 N N . ILE B 1 220 ? -4.583 -2.534 12.356 1.00 40.52 198 ILE B N 1
ATOM 3974 C CA . ILE B 1 220 ? -3.711 -1.702 13.166 1.00 40.92 198 ILE B CA 1
ATOM 3975 C C . ILE B 1 220 ? -2.330 -1.712 12.508 1.00 47.27 198 ILE B C 1
ATOM 3976 O O . ILE B 1 220 ? -1.778 -2.773 12.231 1.00 55.98 198 ILE B O 1
ATOM 3981 N N . PRO B 1 221 ? -1.778 -0.521 12.221 1.00 48.36 199 PRO B N 1
ATOM 3982 C CA . PRO B 1 221 ? -0.498 -0.403 11.504 1.00 41.12 199 PRO B CA 1
ATOM 3983 C C . PRO B 1 221 ? 0.715 -0.803 12.345 1.00 49.30 199 PRO B C 1
ATOM 3984 O O . PRO B 1 221 ? 1.596 0.021 12.594 1.00 55.82 199 PRO B O 1
ATOM 3988 N N . VAL B 1 222 ? 0.751 -2.069 12.748 1.00 46.40 200 VAL B N 1
ATOM 3989 C CA . VAL B 1 222 ? 1.784 -2.630 13.613 1.00 42.36 200 VAL B CA 1
ATOM 3990 C C . VAL B 1 222 ? 3.165 -2.636 12.974 1.00 40.29 200 VAL B C 1
ATOM 3991 O O . VAL B 1 222 ? 3.358 -3.246 11.922 1.00 45.68 200 VAL B O 1
ATOM 3995 N N . GLU B 1 223 ? 4.136 -1.996 13.623 1.00 41.20 201 GLU B N 1
ATOM 3996 C CA . GLU B 1 223 ? 5.525 -2.043 13.147 1.00 41.89 201 GLU B CA 1
ATOM 3997 C C . GLU B 1 223 ? 6.240 -3.301 13.640 1.00 44.08 201 GLU B C 1
ATOM 3998 O O . GLU B 1 223 ? 7.156 -3.802 12.991 1.00 49.40 201 GLU B O 1
ATOM 4004 N N . GLY B 1 224 ? 5.830 -3.800 14.798 1.00 43.93 202 GLY B N 1
ATOM 4005 C CA . GLY B 1 224 ? 6.513 -4.926 15.402 1.00 48.55 202 GLY B CA 1
ATOM 4006 C C . GLY B 1 224 ? 6.713 -4.818 16.900 1.00 46.77 202 GLY B C 1
ATOM 4007 O O . GLY B 1 224 ? 6.417 -3.794 17.490 1.00 45.04 202 GLY B O 1
ATOM 4008 N N . THR B 1 225 ? 7.218 -5.886 17.516 1.00 45.14 203 THR B N 1
ATOM 4009 C CA . THR B 1 225 ? 7.483 -5.866 18.943 1.00 35.17 203 THR B CA 1
ATOM 4010 C C . THR B 1 225 ? 8.989 -5.848 19.246 1.00 46.07 203 THR B C 1
ATOM 4011 O O . THR B 1 225 ? 9.822 -6.247 18.428 1.00 48.70 203 THR B O 1
ATOM 4015 N N . LYS B 1 226 ? 9.321 -5.344 20.429 1.00 50.08 204 LYS B N 1
ATOM 4016 C CA . LYS B 1 226 ? 10.701 -5.208 20.878 1.00 54.03 204 LYS B CA 1
ATOM 4017 C C . LYS B 1 226 ? 10.851 -5.614 22.357 1.00 55.83 204 LYS B C 1
ATOM 4018 O O . LYS B 1 226 ? 10.066 -5.235 23.219 1.00 50.35 204 LYS B O 1
ATOM 4024 N N . GLY B 1 227 ? 11.850 -6.431 22.637 1.00 68.74 205 GLY B N 1
ATOM 4025 C CA . GLY B 1 227 ? 12.013 -6.957 23.970 1.00 76.39 205 GLY B CA 1
ATOM 4026 C C . GLY B 1 227 ? 12.800 -5.978 24.794 1.00 88.78 205 GLY B C 1
ATOM 4027 O O . GLY B 1 227 ? 13.827 -5.472 24.354 1.00 96.38 205 GLY B O 1
ATOM 4028 N N . GLU B 1 228 ? 12.300 -5.693 25.987 1.00 95.19 206 GLU B N 1
ATOM 4029 C CA . GLU B 1 228 ? 13.054 -4.927 26.966 1.00 102.34 206 GLU B CA 1
ATOM 4030 C C . GLU B 1 228 ? 13.720 -5.904 27.940 1.00 104.19 206 GLU B C 1
ATOM 4031 O O . GLU B 1 228 ? 13.591 -7.121 27.782 1.00 109.41 206 GLU B O 1
ATOM 4037 N N . ALA B 1 229 ? 14.410 -5.381 28.950 1.00 99.86 207 ALA B N 1
ATOM 4038 C CA . ALA B 1 229 ? 15.215 -6.223 29.845 1.00 90.21 207 ALA B CA 1
ATOM 4039 C C . ALA B 1 229 ? 14.445 -6.873 31.018 1.00 82.71 207 ALA B C 1
ATOM 4040 O O . ALA B 1 229 ? 13.210 -6.927 31.057 1.00 74.55 207 ALA B O 1
ATOM 4042 N N . GLY B 1 232 ? 10.404 -9.913 31.701 1.00 50.58 210 GLY B N 1
ATOM 4043 C CA . GLY B 1 232 ? 9.496 -10.161 30.594 1.00 49.01 210 GLY B CA 1
ATOM 4044 C C . GLY B 1 232 ? 8.861 -8.864 30.105 1.00 56.97 210 GLY B C 1
ATOM 4045 O O . GLY B 1 232 ? 7.640 -8.785 29.909 1.00 50.24 210 GLY B O 1
ATOM 4046 N N . GLN B 1 233 ? 9.689 -7.836 29.905 1.00 54.00 211 GLN B N 1
ATOM 4047 C CA . GLN B 1 233 ? 9.175 -6.538 29.505 1.00 40.10 211 GLN B CA 1
ATOM 4048 C C . GLN B 1 233 ? 9.183 -6.313 28.005 1.00 42.89 211 GLN B C 1
ATOM 4049 O O . GLN B 1 233 ? 10.192 -6.496 27.324 1.00 44.21 211 GLN B O 1
ATOM 4055 N N . GLU B 1 234 ? 8.047 -5.864 27.498 1.00 37.76 212 GLU B N 1
ATOM 4056 C CA . GLU B 1 234 ? 7.859 -5.782 26.071 1.00 46.29 212 GLU B CA 1
ATOM 4057 C C . GLU B 1 234 ? 7.444 -4.386 25.637 1.00 45.33 212 GLU B C 1
ATOM 4058 O O . GLU B 1 234 ? 7.004 -3.572 26.435 1.00 51.40 212 GLU B O 1
ATOM 4064 N N . GLU B 1 235 ? 7.594 -4.114 24.356 1.00 42.96 213 GLU B N 1
ATOM 4065 C CA . GLU B 1 235 ? 7.074 -2.887 23.804 1.00 43.78 213 GLU B CA 1
ATOM 4066 C C . GLU B 1 235 ? 6.427 -3.202 22.489 1.00 41.89 213 GLU B C 1
ATOM 4067 O O . GLU B 1 235 ? 7.016 -3.881 21.648 1.00 47.09 213 GLU B O 1
ATOM 4073 N N . LEU B 1 236 ? 5.197 -2.733 22.325 1.00 41.16 214 LEU B N 1
ATOM 4074 C CA . LEU B 1 236 ? 4.514 -2.841 21.044 1.00 38.16 214 LEU B CA 1
ATOM 4075 C C . LEU B 1 236 ? 4.660 -1.494 20.372 1.00 39.46 214 LEU B C 1
ATOM 4076 O O . LEU B 1 236 ? 4.477 -0.463 21.001 1.00 43.98 214 LEU B O 1
ATOM 4081 N N . ASN B 1 237 ? 5.050 -1.513 19.110 1.00 37.32 215 ASN B N 1
ATOM 4082 C CA . ASN B 1 237 ? 5.166 -0.306 18.308 1.00 41.31 215 ASN B CA 1
ATOM 4083 C C . ASN B 1 237 ? 4.157 -0.263 17.194 1.00 44.74 215 ASN B C 1
ATOM 4084 O O . ASN B 1 237 ? 4.074 -1.215 16.413 1.00 48.28 215 ASN B O 1
ATOM 4089 N N . ILE B 1 238 ? 3.396 0.836 17.132 1.00 45.71 216 ILE B N 1
ATOM 4090 C CA . ILE B 1 238 ? 2.454 1.102 16.038 1.00 43.85 216 ILE B CA 1
ATOM 4091 C C . ILE B 1 238 ? 2.952 2.254 15.183 1.00 45.43 216 ILE B C 1
ATOM 4092 O O . ILE B 1 238 ? 3.559 3.183 15.695 1.00 50.75 216 ILE B O 1
ATOM 4097 N N . ARG B 1 239 ? 2.666 2.211 13.889 1.00 51.79 217 ARG B N 1
ATOM 4098 C CA . ARG B 1 239 ? 3.049 3.293 12.985 1.00 54.41 217 ARG B CA 1
ATOM 4099 C C . ARG B 1 239 ? 2.229 4.543 13.325 1.00 52.65 217 ARG B C 1
ATOM 4100 O O . ARG B 1 239 ? 1.070 4.430 13.749 1.00 53.16 217 ARG B O 1
ATOM 4108 N N . CYS B 1 240 ? 2.832 5.726 13.178 1.00 48.82 218 CYS B N 1
ATOM 4109 C CA . CYS B 1 240 ? 2.156 6.975 13.545 1.00 49.48 218 CYS B CA 1
ATOM 4110 C C . CYS B 1 240 ? 0.926 7.173 12.675 1.00 53.23 218 CYS B C 1
ATOM 4111 O O . CYS B 1 240 ? 0.818 6.580 11.603 1.00 56.07 218 CYS B O 1
ATOM 4114 N N . ALA B 1 241 ? -0.007 7.997 13.140 1.00 49.07 219 ALA B N 1
ATOM 4115 C CA . ALA B 1 241 ? -1.324 8.062 12.516 1.00 41.23 219 ALA B CA 1
ATOM 4116 C C . ALA B 1 241 ? -2.001 9.338 12.917 1.00 50.69 219 ALA B C 1
ATOM 4117 O O . ALA B 1 241 ? -1.444 10.085 13.720 1.00 64.01 219 ALA B O 1
ATOM 4119 N N . LYS B 1 242 ? -3.197 9.581 12.372 1.00 46.89 220 LYS B N 1
ATOM 4120 C CA . LYS B 1 242 ? -4.061 10.652 12.867 1.00 43.41 220 LYS B CA 1
ATOM 4121 C C . LYS B 1 242 ? -4.378 10.379 14.334 1.00 46.86 220 LYS B C 1
ATOM 4122 O O . LYS B 1 242 ? -4.668 9.241 14.722 1.00 37.87 220 LYS B O 1
ATOM 4128 N N . ALA B 1 243 ? -4.307 11.440 15.129 1.00 38.57 221 ALA B N 1
ATOM 4129 C CA . ALA B 1 243 ? -4.356 11.371 16.580 1.00 38.23 221 ALA B CA 1
ATOM 4130 C C . ALA B 1 243 ? -5.496 10.519 17.125 1.00 39.69 221 ALA B C 1
ATOM 4131 O O . ALA B 1 243 ? -5.291 9.720 18.031 1.00 47.35 221 ALA B O 1
ATOM 4133 N N . LEU B 1 244 ? -6.696 10.689 16.593 1.00 41.27 222 LEU B N 1
ATOM 4134 C CA . LEU B 1 244 ? -7.818 9.884 17.052 1.00 40.97 222 LEU B CA 1
ATOM 4135 C C . LEU B 1 244 ? -7.619 8.405 16.699 1.00 46.58 222 LEU B C 1
ATOM 4136 O O . LEU B 1 244 ? -7.998 7.524 17.474 1.00 50.29 222 LEU B O 1
ATOM 4141 N N . ASP B 1 245 ? -6.999 8.126 15.552 1.00 44.69 223 ASP B N 1
ATOM 4142 C CA . ASP B 1 245 ? -6.709 6.732 15.176 1.00 44.83 223 ASP B CA 1
ATOM 4143 C C . ASP B 1 245 ? -5.677 6.092 16.083 1.00 43.51 223 ASP B C 1
ATOM 4144 O O . ASP B 1 245 ? -5.798 4.944 16.469 1.00 43.52 223 ASP B O 1
ATOM 4149 N N . THR B 1 246 ? -4.655 6.860 16.408 1.00 36.32 224 THR B N 1
ATOM 4150 C CA . THR B 1 246 ? -3.587 6.406 17.258 1.00 35.71 224 THR B CA 1
ATOM 4151 C C . THR B 1 246 ? -4.103 6.069 18.661 1.00 42.08 224 THR B C 1
ATOM 4152 O O . THR B 1 246 ? -3.676 5.077 19.260 1.00 47.13 224 THR B O 1
ATOM 4156 N N . ALA B 1 247 ? -5.050 6.870 19.147 1.00 39.73 225 ALA B N 1
ATOM 4157 C CA . ALA B 1 247 ? -5.688 6.649 20.442 1.00 42.84 225 ALA B CA 1
ATOM 4158 C C . ALA B 1 247 ? -6.651 5.439 20.437 1.00 46.22 225 ALA B C 1
ATOM 4159 O O . ALA B 1 247 ? -6.850 4.788 21.472 1.00 49.55 225 ALA B O 1
ATOM 4161 N N . ASP B 1 248 ? -7.253 5.156 19.283 1.00 36.49 226 ASP B N 1
ATOM 4162 C CA . ASP B 1 248 ? -8.043 3.948 19.120 1.00 36.66 226 ASP B CA 1
ATOM 4163 C C . ASP B 1 248 ? -7.105 2.751 19.074 1.00 50.87 226 ASP B C 1
ATOM 4164 O O . ASP B 1 248 ? -7.376 1.695 19.667 1.00 50.64 226 ASP B O 1
ATOM 4169 N N . TYR B 1 249 ? -6.002 2.924 18.346 1.00 48.12 227 TYR B N 1
ATOM 4170 C CA . TYR B 1 249 ? -5.048 1.850 18.136 1.00 39.26 227 TYR B CA 1
ATOM 4171 C C . TYR B 1 249 ? -4.480 1.418 19.471 1.00 38.12 227 TYR B C 1
ATOM 4172 O O . TYR B 1 249 ? -4.474 0.247 19.791 1.00 45.71 227 TYR B O 1
ATOM 4181 N N . HIS B 1 250 ? -4.022 2.393 20.243 1.00 43.53 228 HIS B N 1
ATOM 4182 C CA . HIS B 1 250 ? -3.479 2.182 21.578 1.00 34.31 228 HIS B CA 1
ATOM 4183 C C . HIS B 1 250 ? -4.502 1.477 22.453 1.00 46.56 228 HIS B C 1
ATOM 4184 O O . HIS B 1 250 ? -4.174 0.527 23.164 1.00 50.70 228 HIS B O 1
ATOM 4191 N N . THR B 1 251 ? -5.749 1.937 22.386 1.00 38.59 229 THR B N 1
ATOM 4192 C CA . THR B 1 251 ? -6.813 1.384 23.215 1.00 40.64 229 THR B CA 1
ATOM 4193 C C . THR B 1 251 ? -7.187 -0.037 22.785 1.00 45.74 229 THR B C 1
ATOM 4194 O O . THR B 1 251 ? -7.417 -0.906 23.623 1.00 49.76 229 THR B O 1
ATOM 4198 N N . ILE B 1 252 ? -7.233 -0.277 21.480 1.00 50.68 230 ILE B N 1
ATOM 4199 C CA . ILE B 1 252 ? -7.541 -1.608 20.967 1.00 46.30 230 ILE B CA 1
ATOM 4200 C C . ILE B 1 252 ? -6.370 -2.574 21.178 1.00 43.09 230 ILE B C 1
ATOM 4201 O O . ILE B 1 252 ? -6.563 -3.770 21.432 1.00 38.46 230 ILE B O 1
ATOM 4206 N N . ALA B 1 253 ? -5.153 -2.046 21.116 1.00 41.80 231 ALA B N 1
ATOM 4207 C CA . ALA B 1 253 ? -3.967 -2.889 21.206 1.00 40.41 231 ALA B CA 1
ATOM 4208 C C . ALA B 1 253 ? -3.804 -3.424 22.627 1.00 49.60 231 ALA B C 1
ATOM 4209 O O . ALA B 1 253 ? -3.388 -4.568 22.815 1.00 34.36 231 ALA B O 1
ATOM 4211 N N . LYS B 1 254 ? -4.148 -2.593 23.611 1.00 53.29 232 LYS B N 1
ATOM 4212 C CA . LYS B 1 254 ? -4.172 -2.998 25.014 1.00 46.65 232 LYS B CA 1
ATOM 4213 C C . LYS B 1 254 ? -5.133 -4.147 25.191 1.00 42.10 232 LYS B C 1
ATOM 4214 O O . LYS B 1 254 ? -4.787 -5.186 25.753 1.00 48.36 232 LYS B O 1
ATOM 4220 N N . HIS B 1 255 ? -6.350 -3.946 24.700 1.00 41.68 233 HIS B N 1
ATOM 4221 C CA . HIS B 1 255 ? -7.400 -4.943 24.853 1.00 44.17 233 HIS B CA 1
ATOM 4222 C C . HIS B 1 255 ? -6.963 -6.294 24.287 1.00 36.58 233 HIS B C 1
ATOM 4223 O O . HIS B 1 255 ? -7.238 -7.322 24.874 1.00 48.82 233 HIS B O 1
ATOM 4230 N N . ALA B 1 256 ? -6.282 -6.275 23.147 1.00 36.06 234 ALA B N 1
ATOM 4231 C CA . ALA B 1 256 ? -5.850 -7.498 22.481 1.00 44.16 234 ALA B CA 1
ATOM 4232 C C . ALA B 1 256 ? -4.707 -8.193 23.238 1.00 35.83 234 ALA B C 1
ATOM 4233 O O . ALA B 1 256 ? -4.708 -9.408 23.411 1.00 36.29 234 ALA B O 1
ATOM 4235 N N . THR B 1 257 ? -3.736 -7.416 23.689 1.00 38.97 235 THR B N 1
ATOM 4236 C CA . THR B 1 257 ? -2.687 -7.951 24.537 1.00 37.22 235 THR B CA 1
ATOM 4237 C C . THR B 1 257 ? -3.237 -8.630 25.797 1.00 38.34 235 THR B C 1
ATOM 4238 O O . THR B 1 257 ? -2.762 -9.686 26.174 1.00 46.74 235 THR B O 1
ATOM 4242 N N . LYS B 1 258 ? -4.246 -8.056 26.431 1.00 36.00 236 LYS B N 1
ATOM 4243 C CA . LYS B 1 258 ? -4.810 -8.706 27.613 1.00 44.38 236 LYS B CA 1
ATOM 4244 C C . LYS B 1 258 ? -5.436 -10.048 27.234 1.00 44.57 236 LYS B C 1
ATOM 4245 O O . LYS B 1 258 ? -5.184 -11.064 27.883 1.00 50.18 236 LYS B O 1
ATOM 4251 N N . GLU B 1 259 ? -6.214 -10.058 26.158 1.00 37.74 237 GLU B N 1
ATOM 4252 C CA . GLU B 1 259 ? -6.956 -11.250 25.766 1.00 43.36 237 GLU B CA 1
ATOM 4253 C C . GLU B 1 259 ? -6.098 -12.324 25.100 1.00 45.88 237 GLU B C 1
ATOM 4254 O O . GLU B 1 259 ? -6.287 -13.515 25.348 1.00 39.41 237 GLU B O 1
ATOM 4260 N N . ILE B 1 260 ? -5.152 -11.914 24.262 1.00 47.16 238 ILE B N 1
ATOM 4261 C CA . ILE B 1 260 ? -4.255 -12.883 23.653 1.00 42.99 238 ILE B CA 1
ATOM 4262 C C . ILE B 1 260 ? -3.376 -13.519 24.707 1.00 41.10 238 ILE B C 1
ATOM 4263 O O . ILE B 1 260 ? -3.069 -14.695 24.614 1.00 38.32 238 ILE B O 1
ATOM 4268 N N . ALA B 1 261 ? -2.948 -12.745 25.699 1.00 37.30 239 ALA B N 1
ATOM 4269 C CA . ALA B 1 261 ? -2.130 -13.319 26.764 1.00 37.48 239 ALA B CA 1
ATOM 4270 C C . ALA B 1 261 ? -2.980 -14.239 27.647 1.00 38.54 239 ALA B C 1
ATOM 4271 O O . ALA B 1 261 ? -2.506 -15.275 28.121 1.00 42.75 239 ALA B O 1
ATOM 4273 N N . TRP B 1 262 ? -4.243 -13.891 27.840 1.00 38.98 240 TRP B N 1
ATOM 4274 C CA . TRP B 1 262 ? -5.117 -14.738 28.624 1.00 40.18 240 TRP B CA 1
ATOM 4275 C C . TRP B 1 262 ? -5.279 -16.091 27.939 1.00 49.13 240 TRP B C 1
ATOM 4276 O O . TRP B 1 262 ? -5.020 -17.132 28.542 1.00 51.07 240 TRP B O 1
ATOM 4287 N N . GLN B 1 263 ? -5.667 -16.082 26.665 1.00 48.20 241 GLN B N 1
ATOM 4288 C CA . GLN B 1 263 ? -5.453 -17.257 25.822 1.00 52.41 241 GLN B CA 1
ATOM 4289 C C . GLN B 1 263 ? -3.956 -17.457 25.870 1.00 54.56 241 GLN B C 1
ATOM 4290 O O . GLN B 1 263 ? -3.289 -16.530 26.215 1.00 67.43 241 GLN B O 1
ATOM 4296 N N . GLN B 1 264 ? -3.389 -18.610 25.564 1.00 46.34 242 GLN B N 1
ATOM 4297 C CA . GLN B 1 264 ? -1.931 -18.804 25.852 1.00 46.35 242 GLN B CA 1
ATOM 4298 C C . GLN B 1 264 ? -1.556 -18.816 27.334 1.00 47.17 242 GLN B C 1
ATOM 4299 O O . GLN B 1 264 ? -0.380 -18.856 27.657 1.00 40.76 242 GLN B O 1
ATOM 4305 N N . GLY B 1 265 ? -2.541 -18.733 28.222 1.00 49.59 243 GLY B N 1
ATOM 4306 C CA . GLY B 1 265 ? -2.309 -18.880 29.642 1.00 44.81 243 GLY B CA 1
ATOM 4307 C C . GLY B 1 265 ? -1.237 -17.997 30.248 1.00 53.81 243 GLY B C 1
ATOM 4308 O O . GLY B 1 265 ? -0.472 -18.440 31.099 1.00 60.29 243 GLY B O 1
ATOM 4309 N N . ARG B 1 266 ? -1.187 -16.739 29.827 1.00 55.12 244 ARG B N 1
ATOM 4310 C CA . ARG B 1 266 ? -0.183 -15.820 30.338 1.00 53.24 244 ARG B CA 1
ATOM 4311 C C . ARG B 1 266 ? -0.833 -14.588 30.975 1.00 47.21 244 ARG B C 1
ATOM 4312 O O . ARG B 1 266 ? -1.969 -14.245 30.692 1.00 39.04 244 ARG B O 1
ATOM 4320 N N . ALA B 1 267 ? -0.125 -13.948 31.891 1.00 56.07 245 ALA B N 1
ATOM 4321 C CA . ALA B 1 267 ? -0.680 -12.773 32.547 1.00 52.35 245 ALA B CA 1
ATOM 4322 C C . ALA B 1 267 ? 0.095 -11.575 32.070 1.00 46.97 245 ALA B C 1
ATOM 4323 O O . ALA B 1 267 ? 1.282 -11.678 31.783 1.00 50.16 245 ALA B O 1
ATOM 4325 N N . VAL B 1 268 ? -0.567 -10.439 31.972 1.00 37.22 246 VAL B N 1
ATOM 4326 C CA . VAL B 1 268 ? 0.104 -9.285 31.422 1.00 49.19 246 VAL B CA 1
ATOM 4327 C C . VAL B 1 268 ? -0.357 -8.042 32.171 1.00 49.11 246 VAL B C 1
ATOM 4328 O O . VAL B 1 268 ? -1.541 -7.901 32.473 1.00 50.23 246 VAL B O 1
ATOM 4332 N N . THR B 1 269 ? 0.580 -7.167 32.523 1.00 47.98 247 THR B N 1
ATOM 4333 C CA . THR B 1 269 ? 0.206 -5.990 33.289 1.00 46.59 247 THR B CA 1
ATOM 4334 C C . THR B 1 269 ? 0.650 -4.727 32.596 1.00 35.75 247 THR B C 1
ATOM 4335 O O . THR B 1 269 ? 1.711 -4.687 31.994 1.00 41.69 247 THR B O 1
ATOM 4339 N N . PHE B 1 270 ? -0.180 -3.692 32.676 1.00 42.56 248 PHE B N 1
ATOM 4340 C CA . PHE B 1 270 ? 0.187 -2.411 32.101 1.00 42.91 248 PHE B CA 1
ATOM 4341 C C . PHE B 1 270 ? 0.594 -1.426 33.181 1.00 46.80 248 PHE B C 1
ATOM 4342 O O . PHE B 1 270 ? 0.805 -0.255 32.898 1.00 55.78 248 PHE B O 1
ATOM 4350 N N . LEU B 1 271 ? 0.751 -1.923 34.405 1.00 44.23 249 LEU B N 1
ATOM 4351 C CA . LEU B 1 271 ? 1.219 -1.120 35.544 1.00 42.61 249 LEU B CA 1
ATOM 4352 C C . LEU B 1 271 ? 2.459 -0.307 35.258 1.00 38.72 249 LEU B C 1
ATOM 4353 O O . LEU B 1 271 ? 3.414 -0.844 34.725 1.00 41.48 249 LEU B O 1
ATOM 4358 N N . SER B 1 272 ? 2.444 0.978 35.621 1.00 46.55 250 SER B N 1
ATOM 4359 C CA . SER B 1 272 ? 3.609 1.840 35.412 1.00 55.52 250 SER B CA 1
ATOM 4360 C C . SER B 1 272 ? 4.803 1.287 36.143 1.00 54.95 250 SER B C 1
ATOM 4361 O O . SER B 1 272 ? 5.917 1.348 35.628 1.00 56.69 250 SER B O 1
ATOM 4364 N N . LYS B 1 273 ? 4.557 0.761 37.346 1.00 50.84 251 LYS B N 1
ATOM 4365 C CA . LYS B 1 273 ? 5.605 0.182 38.185 1.00 53.55 251 LYS B CA 1
ATOM 4366 C C . LYS B 1 273 ? 5.088 -1.029 38.956 1.00 56.70 251 LYS B C 1
ATOM 4367 O O . LYS B 1 273 ? 4.449 -0.868 39.997 1.00 60.47 251 LYS B O 1
ATOM 4373 N N . TRP B 1 274 ? 5.359 -2.235 38.461 1.00 57.33 252 TRP B N 1
ATOM 4374 C CA . TRP B 1 274 ? 4.750 -3.430 39.054 1.00 57.45 252 TRP B CA 1
ATOM 4375 C C . TRP B 1 274 ? 5.531 -3.973 40.240 1.00 60.03 252 TRP B C 1
ATOM 4376 O O . TRP B 1 274 ? 4.976 -4.688 41.072 1.00 66.84 252 TRP B O 1
ATOM 4387 N N . HIS B 1 275 ? 6.803 -3.607 40.340 1.00 55.97 253 HIS B N 1
ATOM 4388 C CA . HIS B 1 275 ? 7.627 -4.046 41.453 1.00 51.46 253 HIS B CA 1
ATOM 4389 C C . HIS B 1 275 ? 8.867 -3.170 41.601 1.00 56.33 253 HIS B C 1
ATOM 4390 O O . HIS B 1 275 ? 9.407 -2.683 40.614 1.00 51.90 253 HIS B O 1
ATOM 4397 N N . HIS B 1 276 ? 9.331 -2.982 42.833 1.00 66.76 254 HIS B N 1
ATOM 4398 C CA . HIS B 1 276 ? 10.459 -2.082 43.086 1.00 69.44 254 HIS B CA 1
ATOM 4399 C C . HIS B 1 276 ? 11.689 -2.368 42.210 1.00 61.06 254 HIS B C 1
ATOM 4400 O O . HIS B 1 276 ? 12.247 -1.455 41.595 1.00 53.44 254 HIS B O 1
ATOM 4407 N N . ALA B 1 277 ? 12.096 -3.635 42.167 1.00 63.85 255 ALA B N 1
ATOM 4408 C CA . ALA B 1 277 ? 13.301 -4.068 41.458 1.00 68.27 255 ALA B CA 1
ATOM 4409 C C . ALA B 1 277 ? 13.289 -3.729 39.957 1.00 70.00 255 ALA B C 1
ATOM 4410 O O . ALA B 1 277 ? 14.251 -3.158 39.435 1.00 66.64 255 ALA B O 1
ATOM 4412 N N . HIS B 1 278 ? 12.196 -4.074 39.281 1.00 70.19 256 HIS B N 1
ATOM 4413 C CA . HIS B 1 278 ? 12.095 -3.924 37.837 1.00 77.96 256 HIS B CA 1
ATOM 4414 C C . HIS B 1 278 ? 11.755 -2.493 37.430 1.00 78.43 256 HIS B C 1
ATOM 4415 O O . HIS B 1 278 ? 11.073 -1.777 38.163 1.00 75.54 256 HIS B O 1
ATOM 4422 N N . ALA B 1 279 ? 12.236 -2.082 36.257 1.00 74.81 257 ALA B N 1
ATOM 4423 C CA . ALA B 1 279 ? 12.051 -0.710 35.803 1.00 67.85 257 ALA B CA 1
ATOM 4424 C C . ALA B 1 279 ? 10.603 -0.457 35.397 1.00 57.94 257 ALA B C 1
ATOM 4425 O O . ALA B 1 279 ? 9.825 -1.387 35.192 1.00 55.43 257 ALA B O 1
ATOM 4427 N N . GLY B 1 280 ? 10.235 0.806 35.282 1.00 54.19 258 GLY B N 1
ATOM 4428 C CA . GLY B 1 280 ? 8.865 1.124 34.939 1.00 59.91 258 GLY B CA 1
ATOM 4429 C C . GLY B 1 280 ? 8.433 0.673 33.550 1.00 64.34 258 GLY B C 1
ATOM 4430 O O . GLY B 1 280 ? 9.271 0.393 32.679 1.00 64.27 258 GLY B O 1
ATOM 4431 N N . SER B 1 281 ? 7.119 0.578 33.351 1.00 57.73 259 SER B N 1
ATOM 4432 C CA . SER B 1 281 ? 6.573 0.417 32.014 1.00 48.23 259 SER B CA 1
ATOM 4433 C C . SER B 1 281 ? 6.042 1.758 31.550 1.00 49.04 259 SER B C 1
ATOM 4434 O O . SER B 1 281 ? 5.089 2.310 32.105 1.00 45.79 259 SER B O 1
ATOM 4437 N N . SER B 1 282 ? 6.687 2.253 30.504 1.00 44.02 260 SER B N 1
ATOM 4438 C CA . SER B 1 282 ? 6.502 3.587 29.985 1.00 44.41 260 SER B CA 1
ATOM 4439 C C . SER B 1 282 ? 5.466 3.642 28.858 1.00 47.19 260 SER B C 1
ATOM 4440 O O . SER B 1 282 ? 5.172 2.623 28.242 1.00 48.57 260 SER B O 1
ATOM 4443 N N . SER B 1 283 ? 4.893 4.817 28.606 1.00 35.59 261 SER B N 1
ATOM 4444 C CA . SER B 1 283 ? 4.137 5.012 27.369 1.00 35.21 261 SER B CA 1
ATOM 4445 C C . SER B 1 283 ? 4.426 6.344 26.691 1.00 39.29 261 SER B C 1
ATOM 4446 O O . SER B 1 283 ? 3.627 7.270 26.794 1.00 43.10 261 SER B O 1
ATOM 4449 N N . HIS B 1 284 ? 5.548 6.436 25.980 1.00 36.79 262 HIS B N 1
ATOM 4450 C CA . HIS B 1 284 ? 5.890 7.669 25.293 1.00 42.91 262 HIS B CA 1
ATOM 4451 C C . HIS B 1 284 ? 4.932 8.058 24.184 1.00 51.89 262 HIS B C 1
ATOM 4452 O O . HIS B 1 284 ? 4.236 7.218 23.608 1.00 59.95 262 HIS B O 1
ATOM 4459 N N . ILE B 1 285 ? 4.897 9.357 23.908 1.00 50.61 263 ILE B N 1
ATOM 4460 C CA . ILE B 1 285 ? 4.002 9.898 22.901 1.00 48.43 263 ILE B CA 1
ATOM 4461 C C . ILE B 1 285 ? 4.754 10.809 21.919 1.00 53.50 263 ILE B C 1
ATOM 4462 O O . ILE B 1 285 ? 5.436 11.764 22.311 1.00 55.66 263 ILE B O 1
ATOM 4467 N N . HIS B 1 286 ? 4.637 10.486 20.634 1.00 48.52 264 HIS B N 1
ATOM 4468 C CA . HIS B 1 286 ? 5.303 11.252 19.591 1.00 46.08 264 HIS B CA 1
ATOM 4469 C C . HIS B 1 286 ? 4.291 12.142 18.905 1.00 41.52 264 HIS B C 1
ATOM 4470 O O . HIS B 1 286 ? 3.181 11.710 18.638 1.00 47.51 264 HIS B O 1
ATOM 4477 N N . GLN B 1 287 ? 4.686 13.383 18.631 1.00 41.76 265 GLN B N 1
ATOM 4478 C CA . GLN B 1 287 ? 3.776 14.422 18.145 1.00 51.71 265 GLN B CA 1
ATOM 4479 C C . GLN B 1 287 ? 4.362 15.292 17.042 1.00 50.21 265 GLN B C 1
ATOM 4480 O O . GLN B 1 287 ? 5.453 15.823 17.188 1.00 47.90 265 GLN B O 1
ATOM 4486 N N . SER B 1 288 ? 3.611 15.478 15.964 1.00 49.37 266 SER B N 1
ATOM 4487 C CA . SER B 1 288 ? 3.972 16.471 14.949 1.00 51.56 266 SER B CA 1
ATOM 4488 C C . SER B 1 288 ? 2.713 17.139 14.444 1.00 51.09 266 SER B C 1
ATOM 4489 O O . SER B 1 288 ? 1.633 16.536 14.470 1.00 50.02 266 SER B O 1
ATOM 4492 N N . LEU B 1 289 ? 2.843 18.383 14.001 1.00 50.01 267 LEU B N 1
ATOM 4493 C CA . LEU B 1 289 ? 1.719 19.066 13.378 1.00 51.39 267 LEU B CA 1
ATOM 4494 C C . LEU B 1 289 ? 1.956 19.269 11.878 1.00 57.83 267 LEU B C 1
ATOM 4495 O O . LEU B 1 289 ? 3.096 19.433 11.409 1.00 52.39 267 LEU B O 1
ATOM 4500 N N . TRP B 1 290 ? 0.846 19.241 11.144 1.00 60.37 268 TRP B N 1
ATOM 4501 C CA . TRP B 1 290 ? 0.842 19.132 9.697 1.00 53.84 268 TRP B CA 1
ATOM 4502 C C . TRP B 1 290 ? -0.129 20.100 9.024 1.00 57.64 268 TRP B C 1
ATOM 4503 O O . TRP B 1 290 ? -1.210 20.378 9.541 1.00 54.37 268 TRP B O 1
ATOM 4514 N N . LYS B 1 291 ? 0.263 20.597 7.854 1.00 58.43 269 LYS B N 1
ATOM 4515 C CA . LYS B 1 291 ? -0.555 21.528 7.088 1.00 62.76 269 LYS B CA 1
ATOM 4516 C C . LYS B 1 291 ? -0.567 21.194 5.582 1.00 79.05 269 LYS B C 1
ATOM 4517 O O . LYS B 1 291 ? 0.444 21.321 4.902 1.00 90.08 269 LYS B O 1
ATOM 4523 N N . GLN B 1 292 ? -1.767 20.870 5.087 1.00 76.17 270 GLN B N 1
ATOM 4524 C CA . GLN B 1 292 ? -2.028 20.140 3.831 1.00 79.18 270 GLN B CA 1
ATOM 4525 C C . GLN B 1 292 ? -0.949 19.078 3.448 1.00 67.61 270 GLN B C 1
ATOM 4526 O O . GLN B 1 292 ? -0.530 19.012 2.281 1.00 67.95 270 GLN B O 1
ATOM 4532 N N . GLY B 1 293 ? -0.534 18.189 4.349 1.00 68.57 271 GLY B N 1
ATOM 4533 C CA . GLY B 1 293 ? 0.356 17.123 3.906 1.00 63.73 271 GLY B CA 1
ATOM 4534 C C . GLY B 1 293 ? 1.768 17.620 4.054 1.00 66.21 271 GLY B C 1
ATOM 4535 O O . GLY B 1 293 ? 2.730 16.938 3.704 1.00 71.09 271 GLY B O 1
ATOM 4536 N N . LEU B 1 294 ? 1.884 18.832 4.590 1.00 66.88 272 LEU B N 1
ATOM 4537 C CA . LEU B 1 294 ? 3.181 19.474 4.778 1.00 67.50 272 LEU B CA 1
ATOM 4538 C C . LEU B 1 294 ? 3.571 19.542 6.251 1.00 68.86 272 LEU B C 1
ATOM 4539 O O . LEU B 1 294 ? 2.723 19.734 7.127 1.00 67.42 272 LEU B O 1
ATOM 4544 N N . PRO B 1 295 ? 4.875 19.389 6.520 1.00 69.70 273 PRO B N 1
ATOM 4545 C CA . PRO B 1 295 ? 5.434 19.258 7.867 1.00 62.87 273 PRO B CA 1
ATOM 4546 C C . PRO B 1 295 ? 5.461 20.570 8.595 1.00 55.71 273 PRO B C 1
ATOM 4547 O O . PRO B 1 295 ? 6.474 21.240 8.542 1.00 60.51 273 PRO B O 1
ATOM 4551 N N . ALA B 1 296 ? 4.381 20.923 9.278 1.00 58.30 274 ALA B N 1
ATOM 4552 C CA . ALA B 1 296 ? 4.298 22.220 9.937 1.00 58.72 274 ALA B CA 1
ATOM 4553 C C . ALA B 1 296 ? 5.355 22.394 11.029 1.00 58.44 274 ALA B C 1
ATOM 4554 O O . ALA B 1 296 ? 5.681 23.521 11.397 1.00 63.06 274 ALA B O 1
ATOM 4556 N N . PHE B 1 297 ? 5.903 21.300 11.545 1.00 59.96 275 PHE B N 1
ATOM 4557 C CA . PHE B 1 297 ? 6.985 21.432 12.523 1.00 67.85 275 PHE B CA 1
ATOM 4558 C C . PHE B 1 297 ? 8.342 21.696 11.859 1.00 78.19 275 PHE B C 1
ATOM 4559 O O . PHE B 1 297 ? 9.319 22.041 12.533 1.00 83.46 275 PHE B O 1
ATOM 4567 N N . HIS B 1 298 ? 8.402 21.550 10.539 1.00 72.42 276 HIS B N 1
ATOM 4568 C CA . HIS B 1 298 ? 9.673 21.653 9.842 1.00 69.83 276 HIS B CA 1
ATOM 4569 C C . HIS B 1 298 ? 9.970 23.032 9.259 1.00 66.37 276 HIS B C 1
ATOM 4570 O O . HIS B 1 298 ? 9.103 23.692 8.699 1.00 60.44 276 HIS B O 1
ATOM 4577 N N . ASP B 1 299 ? 11.226 23.436 9.414 1.00 69.87 277 ASP B N 1
ATOM 4578 C CA . ASP B 1 299 ? 11.771 24.644 8.828 1.00 74.06 277 ASP B CA 1
ATOM 4579 C C . ASP B 1 299 ? 13.267 24.407 8.637 1.00 73.10 277 ASP B C 1
ATOM 4580 O O . ASP B 1 299 ? 14.049 24.436 9.599 1.00 63.74 277 ASP B O 1
ATOM 4585 N N . GLU B 1 300 ? 13.641 24.169 7.379 1.00 74.30 278 GLU B N 1
ATOM 4586 C CA . GLU B 1 300 ? 14.990 23.711 7.030 1.00 79.57 278 GLU B CA 1
ATOM 4587 C C . GLU B 1 300 ? 16.043 24.772 7.351 1.00 77.93 278 GLU B C 1
ATOM 4588 O O . GLU B 1 300 ? 17.239 24.472 7.475 1.00 76.92 278 GLU B O 1
ATOM 4594 N N . ARG B 1 301 ? 15.584 26.008 7.507 1.00 78.75 279 ARG B N 1
ATOM 4595 C CA . ARG B 1 301 ? 16.475 27.100 7.833 1.00 84.40 279 ARG B CA 1
ATOM 4596 C C . ARG B 1 301 ? 17.009 26.984 9.261 1.00 88.29 279 ARG B C 1
ATOM 4597 O O . ARG B 1 301 ? 18.171 27.309 9.513 1.00 94.76 279 ARG B O 1
ATOM 4599 N N . ASP B 1 302 ? 16.168 26.522 10.188 1.00 88.24 280 ASP B N 1
ATOM 4600 C CA . ASP B 1 302 ? 16.569 26.429 11.595 1.00 83.39 280 ASP B CA 1
ATOM 4601 C C . ASP B 1 302 ? 17.736 25.467 11.731 1.00 76.75 280 ASP B C 1
ATOM 4602 O O . ASP B 1 302 ? 17.821 24.462 11.013 1.00 66.85 280 ASP B O 1
ATOM 4604 N N . ALA B 1 303 ? 18.642 25.803 12.645 1.00 75.79 281 ALA B N 1
ATOM 4605 C CA . ALA B 1 303 ? 19.814 24.992 12.905 1.00 70.88 281 ALA B CA 1
ATOM 4606 C C . ALA B 1 303 ? 19.404 23.592 13.311 1.00 69.41 281 ALA B C 1
ATOM 4607 O O . ALA B 1 303 ? 20.154 22.648 13.111 1.00 72.37 281 ALA B O 1
ATOM 4609 N N . LEU B 1 304 ? 18.211 23.464 13.884 1.00 67.83 282 LEU B N 1
ATOM 4610 C CA . LEU B 1 304 ? 17.723 22.170 14.334 1.00 75.18 282 LEU B CA 1
ATOM 4611 C C . LEU B 1 304 ? 16.586 21.652 13.469 1.00 76.84 282 LEU B C 1
ATOM 4612 O O . LEU B 1 304 ? 16.081 20.552 13.695 1.00 71.70 282 LEU B O 1
ATOM 4617 N N . GLY B 1 305 ? 16.197 22.451 12.478 1.00 81.21 283 GLY B N 1
ATOM 4618 C CA . GLY B 1 305 ? 15.163 22.067 11.533 1.00 77.80 283 GLY B CA 1
ATOM 4619 C C . GLY B 1 305 ? 13.771 22.321 12.072 1.00 71.39 283 GLY B C 1
ATOM 4620 O O . GLY B 1 305 ? 12.789 21.758 11.583 1.00 67.10 283 GLY B O 1
ATOM 4621 N N . MET B 1 306 ? 13.696 23.185 13.078 1.00 68.07 284 MET B N 1
ATOM 4622 C CA . MET B 1 306 ? 12.459 23.461 13.797 1.00 61.10 284 MET B CA 1
ATOM 4623 C C . MET B 1 306 ? 11.740 24.707 13.309 1.00 65.73 284 MET B C 1
ATOM 4624 O O . MET B 1 306 ? 12.339 25.788 13.236 1.00 66.98 284 MET B O 1
ATOM 4629 N N . SER B 1 307 ? 10.452 24.571 13.003 1.00 63.17 285 SER B N 1
ATOM 4630 C CA . SER B 1 307 ? 9.662 25.736 12.625 1.00 67.70 285 SER B CA 1
ATOM 4631 C C . SER B 1 307 ? 9.507 26.648 13.832 1.00 70.28 285 SER B C 1
ATOM 4632 O O . SER B 1 307 ? 9.796 26.256 14.961 1.00 67.28 285 SER B O 1
ATOM 4635 N N . ALA B 1 308 ? 9.078 27.879 13.589 1.00 73.42 286 ALA B N 1
ATOM 4636 C CA . ALA B 1 308 ? 8.768 28.770 14.686 1.00 67.11 286 ALA B CA 1
ATOM 4637 C C . ALA B 1 308 ? 7.500 28.268 15.356 1.00 72.67 286 ALA B C 1
ATOM 4638 O O . ALA B 1 308 ? 7.282 28.493 16.545 1.00 79.19 286 ALA B O 1
ATOM 4640 N N . LEU B 1 309 ? 6.664 27.585 14.578 1.00 65.41 287 LEU B N 1
ATOM 4641 C CA . LEU B 1 309 ? 5.412 27.040 15.082 1.00 57.29 287 LEU B CA 1
ATOM 4642 C C . LEU B 1 309 ? 5.658 25.848 15.983 1.00 60.01 287 LEU B C 1
ATOM 4643 O O . LEU B 1 309 ? 4.946 25.628 16.956 1.00 52.18 287 LEU B O 1
ATOM 4648 N N . MET B 1 310 ? 6.666 25.063 15.635 1.00 62.68 288 MET B N 1
ATOM 4649 C CA . MET B 1 310 ? 7.051 23.972 16.491 1.00 59.94 288 MET B CA 1
ATOM 4650 C C . MET B 1 310 ? 7.654 24.569 17.751 1.00 65.89 288 MET B C 1
ATOM 4651 O O . MET B 1 310 ? 7.371 24.129 18.876 1.00 61.51 288 MET B O 1
ATOM 4656 N N . LYS B 1 311 ? 8.487 25.581 17.537 1.00 65.04 289 LYS B N 1
ATOM 4657 C CA . LYS B 1 311 ? 9.137 26.300 18.618 1.00 62.73 289 LYS B CA 1
ATOM 4658 C C . LYS B 1 311 ? 8.149 26.614 19.755 1.00 65.92 289 LYS B C 1
ATOM 4659 O O . LYS B 1 311 ? 8.363 26.208 20.906 1.00 59.84 289 LYS B O 1
ATOM 4661 N N . HIS B 1 312 ? 7.057 27.300 19.403 1.00 66.60 290 HIS B N 1
ATOM 4662 C CA . HIS B 1 312 ? 6.034 27.747 20.348 1.00 67.34 290 HIS B CA 1
ATOM 4663 C C . HIS B 1 312 ? 5.310 26.581 21.027 1.00 71.26 290 HIS B C 1
ATOM 4664 O O . HIS B 1 312 ? 5.215 26.523 22.261 1.00 63.35 290 HIS B O 1
ATOM 4671 N N . TYR B 1 313 ? 4.780 25.685 20.192 1.00 72.71 291 TYR B N 1
ATOM 4672 C CA . TYR B 1 313 ? 4.070 24.474 20.611 1.00 68.80 291 TYR B CA 1
ATOM 4673 C C . TYR B 1 313 ? 4.761 23.777 21.776 1.00 62.53 291 TYR B C 1
ATOM 4674 O O . TYR B 1 313 ? 4.134 23.441 22.784 1.00 60.59 291 TYR B O 1
ATOM 4683 N N . LEU B 1 314 ? 6.058 23.549 21.604 1.00 62.19 292 LEU B N 1
ATOM 4684 C CA . LEU B 1 314 ? 6.876 22.841 22.578 1.00 58.19 292 LEU B CA 1
ATOM 4685 C C . LEU B 1 314 ? 7.080 23.686 23.841 1.00 62.85 292 LEU B C 1
ATOM 4686 O O . LEU B 1 314 ? 6.992 23.176 24.960 1.00 58.03 292 LEU B O 1
ATOM 4691 N N . ALA B 1 315 ? 7.344 24.980 23.648 1.00 63.80 293 ALA B N 1
ATOM 4692 C CA . ALA B 1 315 ? 7.451 25.916 24.749 1.00 62.46 293 ALA B CA 1
ATOM 4693 C C . ALA B 1 315 ? 6.182 25.858 25.601 1.00 68.84 293 ALA B C 1
ATOM 4694 O O . ALA B 1 315 ? 6.231 25.956 26.832 1.00 71.56 293 ALA B O 1
ATOM 4696 N N . GLY B 1 316 ? 5.050 25.677 24.928 1.00 68.93 294 GLY B N 1
ATOM 4697 C CA . GLY B 1 316 ? 3.763 25.518 25.582 1.00 71.86 294 GLY B CA 1
ATOM 4698 C C . GLY B 1 316 ? 3.620 24.218 26.355 1.00 75.04 294 GLY B C 1
ATOM 4699 O O . GLY B 1 316 ? 3.058 24.207 27.448 1.00 76.95 294 GLY B O 1
ATOM 4700 N N . LEU B 1 317 ? 4.118 23.120 25.789 1.00 72.19 295 LEU B N 1
ATOM 4701 C CA . LEU B 1 317 ? 4.141 21.842 26.495 1.00 69.10 295 LEU B CA 1
ATOM 4702 C C . LEU B 1 317 ? 4.936 21.972 27.775 1.00 67.52 295 LEU B C 1
ATOM 4703 O O . LEU B 1 317 ? 4.618 21.347 28.777 1.00 69.99 295 LEU B O 1
ATOM 4708 N N . LEU B 1 318 ? 5.983 22.788 27.724 1.00 69.34 296 LEU B N 1
ATOM 4709 C CA . LEU B 1 318 ? 6.898 22.937 28.845 1.00 70.62 296 LEU B CA 1
ATOM 4710 C C . LEU B 1 318 ? 6.322 23.873 29.899 1.00 72.47 296 LEU B C 1
ATOM 4711 O O . LEU B 1 318 ? 6.630 23.742 31.078 1.00 74.91 296 LEU B O 1
ATOM 4716 N N . LYS B 1 319 ? 5.478 24.809 29.473 1.00 70.18 297 LYS B N 1
ATOM 4717 C CA . LYS B 1 319 ? 4.880 25.767 30.398 1.00 68.21 297 LYS B CA 1
ATOM 4718 C C . LYS B 1 319 ? 3.707 25.170 31.168 1.00 74.95 297 LYS B C 1
ATOM 4719 O O . LYS B 1 319 ? 3.450 25.534 32.318 1.00 78.58 297 LYS B O 1
ATOM 4725 N N . TYR B 1 320 ? 2.993 24.246 30.541 1.00 71.86 298 TYR B N 1
ATOM 4726 C CA . TYR B 1 320 ? 1.781 23.740 31.157 1.00 68.49 298 TYR B CA 1
ATOM 4727 C C . TYR B 1 320 ? 1.918 22.285 31.532 1.00 62.16 298 TYR B C 1
ATOM 4728 O O . TYR B 1 320 ? 0.940 21.620 31.882 1.00 54.06 298 TYR B O 1
ATOM 4737 N N . ALA B 1 321 ? 3.154 21.810 31.478 1.00 63.93 299 ALA B N 1
ATOM 4738 C CA . ALA B 1 321 ? 3.457 20.444 31.851 1.00 62.41 299 ALA B CA 1
ATOM 4739 C C . ALA B 1 321 ? 2.780 20.077 33.171 1.00 62.97 299 ALA B C 1
ATOM 4740 O O . ALA B 1 321 ? 1.985 19.136 33.202 1.00 53.51 299 ALA B O 1
ATOM 4742 N N . PRO B 1 322 ? 3.033 20.853 34.252 1.00 67.53 300 PRO B N 1
ATOM 4743 C CA . PRO B 1 322 ? 2.439 20.442 35.527 1.00 65.43 300 PRO B CA 1
ATOM 4744 C C . PRO B 1 322 ? 0.927 20.317 35.464 1.00 59.96 300 PRO B C 1
ATOM 4745 O O . PRO B 1 322 ? 0.383 19.408 36.091 1.00 55.21 300 PRO B O 1
ATOM 4749 N N . ASP B 1 323 ? 0.281 21.196 34.696 1.00 59.70 301 ASP B N 1
ATOM 4750 C CA . ASP B 1 323 ? -1.180 21.248 34.607 1.00 58.63 301 ASP B CA 1
ATOM 4751 C C . ASP B 1 323 ? -1.780 19.906 34.200 1.00 58.44 301 ASP B C 1
ATOM 4752 O O . ASP B 1 323 ? -2.671 19.394 34.872 1.00 58.11 301 ASP B O 1
ATOM 4757 N N . TYR B 1 324 ? -1.292 19.340 33.098 1.00 63.15 302 TYR B N 1
ATOM 4758 C CA . TYR B 1 324 ? -1.932 18.154 32.524 1.00 60.78 302 TYR B CA 1
ATOM 4759 C C . TYR B 1 324 ? -1.247 16.875 32.957 1.00 53.42 302 TYR B C 1
ATOM 4760 O O . TYR B 1 324 ? -1.581 15.795 32.472 1.00 51.08 302 TYR B O 1
ATOM 4769 N N . THR B 1 325 ? -0.307 17.009 33.885 1.00 48.92 303 THR B N 1
ATOM 4770 C CA . THR B 1 325 ? 0.495 15.885 34.355 1.00 49.61 303 THR B CA 1
ATOM 4771 C C . THR B 1 325 ? -0.336 14.697 34.892 1.00 52.69 303 THR B C 1
ATOM 4772 O O . THR B 1 325 ? 0.076 13.547 34.747 1.00 49.70 303 THR B O 1
ATOM 4776 N N . TYR B 1 326 ? -1.516 14.959 35.456 1.00 57.46 304 TYR B N 1
ATOM 4777 C CA . TYR B 1 326 ? -2.391 13.873 35.927 1.00 59.79 304 TYR B CA 1
ATOM 4778 C C . TYR B 1 326 ? -2.948 12.977 34.801 1.00 63.64 304 TYR B C 1
ATOM 4779 O O . TYR B 1 326 ? -3.166 11.783 35.000 1.00 61.22 304 TYR B O 1
ATOM 4788 N N . PHE B 1 327 ? -3.189 13.548 33.628 1.00 62.68 305 PHE B N 1
ATOM 4789 C CA . PHE B 1 327 ? -3.598 12.741 32.488 1.00 52.60 305 PHE B CA 1
ATOM 4790 C C . PHE B 1 327 ? -2.480 11.808 32.000 1.00 52.00 305 PHE B C 1
ATOM 4791 O O . PHE B 1 327 ? -2.717 10.881 31.211 1.00 55.09 305 PHE B O 1
ATOM 4799 N N . LEU B 1 328 ? -1.267 12.064 32.466 1.00 48.26 306 LEU B N 1
ATOM 4800 C CA . LEU B 1 328 ? -0.120 11.229 32.126 1.00 51.48 306 LEU B CA 1
ATOM 4801 C C . LEU B 1 328 ? 0.190 10.264 33.253 1.00 50.04 306 LEU B C 1
ATOM 4802 O O . LEU B 1 328 ? 1.047 9.388 33.110 1.00 51.82 306 LEU B O 1
ATOM 4807 N N . ALA B 1 329 ? -0.510 10.443 34.374 1.00 40.02 307 ALA B N 1
ATOM 4808 C CA . ALA B 1 329 ? -0.206 9.737 35.603 1.00 40.28 307 ALA B CA 1
ATOM 4809 C C . ALA B 1 329 ? -1.369 9.843 36.592 1.00 55.43 307 ALA B C 1
ATOM 4810 O O . ALA B 1 329 ? -1.349 10.693 37.494 1.00 48.09 307 ALA B O 1
ATOM 4812 N N . PRO B 1 330 ? -2.390 8.975 36.423 1.00 60.86 308 PRO B N 1
ATOM 4813 C CA . PRO B 1 330 ? -3.666 9.050 37.157 1.00 59.66 308 PRO B CA 1
ATOM 4814 C C . PRO B 1 330 ? -3.771 8.193 38.419 1.00 58.78 308 PRO B C 1
ATOM 4815 O O . PRO B 1 330 ? -4.806 8.241 39.087 1.00 59.41 308 PRO B O 1
ATOM 4819 N N . TYR B 1 331 ? -2.725 7.440 38.744 1.00 58.63 309 TYR B N 1
ATOM 4820 C CA . TYR B 1 331 ? -2.766 6.508 39.868 1.00 50.89 309 TYR B CA 1
ATOM 4821 C C . TYR B 1 331 ? -1.639 6.726 40.868 1.00 52.66 309 TYR B C 1
ATOM 4822 O O . TYR B 1 331 ? -0.674 7.428 40.596 1.00 42.62 309 TYR B O 1
ATOM 4831 N N . LEU B 1 332 ? -1.777 6.142 42.049 1.00 57.48 310 LEU B N 1
ATOM 4832 C CA . LEU B 1 332 ? -0.685 6.192 42.996 1.00 51.12 310 LEU B CA 1
ATOM 4833 C C . LEU B 1 332 ? 0.531 5.533 42.370 1.00 47.33 310 LEU B C 1
ATOM 4834 O O . LEU B 1 332 ? 1.632 6.065 42.407 1.00 47.90 310 LEU B O 1
ATOM 4839 N N . ASN B 1 333 ? 0.312 4.366 41.788 1.00 52.69 311 ASN B N 1
ATOM 4840 C CA . ASN B 1 333 ? 1.412 3.553 41.293 1.00 61.17 311 ASN B CA 1
ATOM 4841 C C . ASN B 1 333 ? 2.195 4.277 40.212 1.00 65.69 311 ASN B C 1
ATOM 4842 O O . ASN B 1 333 ? 3.374 4.010 39.989 1.00 68.98 311 ASN B O 1
ATOM 4847 N N . SER B 1 334 ? 1.524 5.216 39.560 1.00 62.00 312 SER B N 1
ATOM 4848 C CA . SER B 1 334 ? 2.117 5.961 38.470 1.00 54.33 312 SER B CA 1
ATOM 4849 C C . SER B 1 334 ? 3.328 6.784 38.918 1.00 51.98 312 SER B C 1
ATOM 4850 O O . SER B 1 334 ? 4.249 7.013 38.149 1.00 58.13 312 SER B O 1
ATOM 4853 N N . TYR B 1 335 ? 3.342 7.210 40.167 1.00 52.87 313 TYR B N 1
ATOM 4854 C CA . TYR B 1 335 ? 4.388 8.114 40.611 1.00 56.61 313 TYR B CA 1
ATOM 4855 C C . TYR B 1 335 ? 5.575 7.338 41.157 1.00 64.00 313 TYR B C 1
ATOM 4856 O O . TYR B 1 335 ? 6.654 7.888 41.364 1.00 82.52 313 TYR B O 1
ATOM 4865 N N . LYS B 1 336 ? 5.382 6.044 41.346 1.00 55.69 314 LYS B N 1
ATOM 4866 C CA . LYS B 1 336 ? 6.448 5.212 41.868 1.00 57.72 314 LYS B CA 1
ATOM 4867 C C . LYS B 1 336 ? 7.393 4.790 40.743 1.00 63.82 314 LYS B C 1
ATOM 4868 O O . LYS B 1 336 ? 8.314 3.988 40.955 1.00 64.16 314 LYS B O 1
ATOM 4874 N N . ARG B 1 337 ? 7.148 5.340 39.551 1.00 57.77 315 ARG B N 1
ATOM 4875 C CA . ARG B 1 337 ? 8.052 5.185 38.424 1.00 63.67 315 ARG B CA 1
ATOM 4876 C C . ARG B 1 337 ? 9.067 6.326 38.368 1.00 70.26 315 ARG B C 1
ATOM 4877 O O . ARG B 1 337 ? 10.148 6.186 37.784 1.00 82.24 315 ARG B O 1
ATOM 4885 N N . PHE B 1 338 ? 8.723 7.459 38.966 1.00 70.15 316 PHE B N 1
ATOM 4886 C CA . PHE B 1 338 ? 9.667 8.560 39.058 1.00 63.05 316 PHE B CA 1
ATOM 4887 C C . PHE B 1 338 ? 10.439 8.401 40.369 1.00 66.30 316 PHE B C 1
ATOM 4888 O O . PHE B 1 338 ? 10.418 9.287 41.225 1.00 60.88 316 PHE B O 1
ATOM 4896 N N . GLN B 1 339 ? 11.095 7.255 40.528 1.00 68.87 317 GLN B N 1
ATOM 4897 C CA . GLN B 1 339 ? 11.835 6.947 41.748 1.00 74.95 317 GLN B CA 1
ATOM 4898 C C . GLN B 1 339 ? 13.024 7.878 41.930 1.00 78.05 317 GLN B C 1
ATOM 4899 O O . GLN B 1 339 ? 13.861 7.994 41.040 1.00 78.46 317 GLN B O 1
ATOM 4905 N N . LYS B 1 340 ? 13.104 8.534 43.089 1.00 93.23 318 LYS B N 1
ATOM 4906 C CA . LYS B 1 340 ? 14.169 9.503 43.346 1.00 93.39 318 LYS B CA 1
ATOM 4907 C C . LYS B 1 340 ? 15.502 8.798 43.559 1.00 101.75 318 LYS B C 1
ATOM 4908 O O . LYS B 1 340 ? 16.123 8.934 44.605 1.00 112.47 318 LYS B O 1
ATOM 4910 N N . GLY B 1 341 ? 15.919 8.038 42.552 1.00 101.25 319 GLY B N 1
ATOM 4911 C CA . GLY B 1 341 ? 17.195 7.349 42.544 1.00 104.45 319 GLY B CA 1
ATOM 4912 C C . GLY B 1 341 ? 17.686 7.211 41.112 1.00 105.57 319 GLY B C 1
ATOM 4913 O O . GLY B 1 341 ? 18.679 7.828 40.724 1.00 105.17 319 GLY B O 1
ATOM 4914 N N . THR B 1 342 ? 16.975 6.404 40.322 1.00 101.66 320 THR B N 1
ATOM 4915 C CA . THR B 1 342 ? 17.281 6.231 38.907 1.00 91.20 320 THR B CA 1
ATOM 4916 C C . THR B 1 342 ? 16.891 7.479 38.138 1.00 92.27 320 THR B C 1
ATOM 4917 O O . THR B 1 342 ? 15.874 8.097 38.433 1.00 94.57 320 THR B O 1
ATOM 4919 N N . PHE B 1 343 ? 17.699 7.834 37.145 1.00 91.04 321 PHE B N 1
ATOM 4920 C CA . PHE B 1 343 ? 17.515 9.058 36.368 1.00 83.29 321 PHE B CA 1
ATOM 4921 C C . PHE B 1 343 ? 16.204 9.102 35.585 1.00 79.42 321 PHE B C 1
ATOM 4922 O O . PHE B 1 343 ? 16.222 9.129 34.361 1.00 84.79 321 PHE B O 1
ATOM 4924 N N . ALA B 1 344 ? 15.081 9.128 36.301 1.00 74.60 322 ALA B N 1
ATOM 4925 C CA . ALA B 1 344 ? 13.738 9.266 35.724 1.00 69.81 322 ALA B CA 1
ATOM 4926 C C . ALA B 1 344 ? 13.598 10.542 34.882 1.00 64.97 322 ALA B C 1
ATOM 4927 O O . ALA B 1 344 ? 14.420 11.446 35.001 1.00 61.97 322 ALA B O 1
ATOM 4929 N N . PRO B 1 345 ? 12.568 10.611 34.011 1.00 66.90 323 PRO B N 1
ATOM 4930 C CA . PRO B 1 345 ? 12.458 11.741 33.079 1.00 73.02 323 PRO B CA 1
ATOM 4931 C C . PRO B 1 345 ? 11.351 12.754 33.407 1.00 76.97 323 PRO B C 1
ATOM 4932 O O . PRO B 1 345 ? 10.381 12.885 32.654 1.00 77.16 323 PRO B O 1
ATOM 4936 N N . THR B 1 346 ? 11.531 13.497 34.492 1.00 81.31 324 THR B N 1
ATOM 4937 C CA . THR B 1 346 ? 10.484 14.353 35.041 1.00 82.24 324 THR B CA 1
ATOM 4938 C C . THR B 1 346 ? 10.855 15.836 35.054 1.00 80.89 324 THR B C 1
ATOM 4939 O O . THR B 1 346 ? 10.174 16.654 35.682 1.00 78.75 324 THR B O 1
ATOM 4943 N N . ARG B 1 347 ? 11.952 16.181 34.389 1.00 77.38 325 ARG B N 1
ATOM 4944 C CA . ARG B 1 347 ? 12.398 17.562 34.386 1.00 66.80 325 ARG B CA 1
ATOM 4945 C C . ARG B 1 347 ? 11.625 18.286 33.306 1.00 68.11 325 ARG B C 1
ATOM 4946 O O . ARG B 1 347 ? 11.343 17.723 32.252 1.00 70.30 325 ARG B O 1
ATOM 4948 N N . THR B 1 348 ? 11.267 19.532 33.582 1.00 73.92 326 THR B N 1
ATOM 4949 C CA . THR B 1 348 ? 10.384 20.300 32.717 1.00 74.30 326 THR B CA 1
ATOM 4950 C C . THR B 1 348 ? 11.154 21.081 31.643 1.00 77.05 326 THR B C 1
ATOM 4951 O O . THR B 1 348 ? 10.929 22.275 31.436 1.00 75.13 326 THR B O 1
ATOM 4955 N N . VAL B 1 349 ? 12.052 20.371 30.958 1.00 76.58 327 VAL B N 1
ATOM 4956 C CA . VAL B 1 349 ? 12.884 20.920 29.888 1.00 68.16 327 VAL B CA 1
ATOM 4957 C C . VAL B 1 349 ? 12.739 20.101 28.614 1.00 66.31 327 VAL B C 1
ATOM 4958 O O . VAL B 1 349 ? 12.142 19.029 28.617 1.00 68.28 327 VAL B O 1
ATOM 4962 N N . TRP B 1 350 ? 13.293 20.598 27.517 1.00 64.68 328 TRP B N 1
ATOM 4963 C CA . TRP B 1 350 ? 13.383 19.781 26.325 1.00 58.76 328 TRP B CA 1
ATOM 4964 C C . TRP B 1 350 ? 14.843 19.440 26.067 1.00 59.53 328 TRP B C 1
ATOM 4965 O O . TRP B 1 350 ? 15.744 20.010 26.686 1.00 65.18 328 TRP B O 1
ATOM 4976 N N . SER B 1 351 ? 15.074 18.483 25.181 1.00 54.89 329 SER B N 1
ATOM 4977 C CA . SER B 1 351 ? 16.428 18.052 24.881 1.00 60.36 329 SER B CA 1
ATOM 4978 C C . SER B 1 351 ? 16.425 17.146 23.666 1.00 60.95 329 SER B C 1
ATOM 4979 O O . SER B 1 351 ? 15.380 16.907 23.075 1.00 65.67 329 SER B O 1
ATOM 4982 N N . VAL B 1 352 ? 17.595 16.647 23.294 1.00 65.17 330 VAL B N 1
ATOM 4983 C CA . VAL B 1 352 ? 17.684 15.657 22.229 1.00 69.12 330 VAL B CA 1
ATOM 4984 C C . VAL B 1 352 ? 18.322 14.359 22.749 1.00 80.26 330 VAL B C 1
ATOM 4985 O O . VAL B 1 352 ? 17.904 13.262 22.361 1.00 85.85 330 VAL B O 1
ATOM 4989 N N . ASP B 1 353 ? 19.290 14.476 23.661 1.00 82.89 331 ASP B N 1
ATOM 4990 C CA . ASP B 1 353 ? 19.889 13.283 24.261 1.00 91.66 331 ASP B CA 1
ATOM 4991 C C . ASP B 1 353 ? 20.029 13.321 25.788 1.00 94.08 331 ASP B C 1
ATOM 4992 O O . ASP B 1 353 ? 20.836 12.582 26.355 1.00 99.01 331 ASP B O 1
ATOM 4997 N N . ASN B 1 354 ? 19.218 14.137 26.459 1.00 89.89 332 ASN B N 1
ATOM 4998 C CA . ASN B 1 354 ? 19.193 14.147 27.924 1.00 87.10 332 ASN B CA 1
ATOM 4999 C C . ASN B 1 354 ? 18.322 13.024 28.476 1.00 84.85 332 ASN B C 1
ATOM 5000 O O . ASN B 1 354 ? 17.112 12.991 28.264 1.00 84.43 332 ASN B O 1
ATOM 5005 N N . ARG B 1 355 ? 18.949 12.116 29.210 1.00 81.51 333 ARG B N 1
ATOM 5006 C CA . ARG B 1 355 ? 18.254 10.994 29.824 1.00 70.90 333 ARG B CA 1
ATOM 5007 C C . ARG B 1 355 ? 17.105 11.398 30.778 1.00 70.45 333 ARG B C 1
ATOM 5008 O O . ARG B 1 355 ? 16.208 10.591 31.033 1.00 73.16 333 ARG B O 1
ATOM 5010 N N . THR B 1 356 ? 17.104 12.624 31.299 1.00 67.29 334 THR B N 1
ATOM 5011 C CA . THR B 1 356 ? 16.080 12.993 32.286 1.00 73.00 334 THR B CA 1
ATOM 5012 C C . THR B 1 356 ? 15.120 14.098 31.839 1.00 75.92 334 THR B C 1
ATOM 5013 O O . THR B 1 356 ? 14.222 14.489 32.590 1.00 67.35 334 THR B O 1
ATOM 5017 N N . ALA B 1 357 ? 15.292 14.596 30.622 1.00 87.33 335 ALA B N 1
ATOM 5018 C CA . ALA B 1 357 ? 14.401 15.636 30.124 1.00 87.53 335 ALA B CA 1
ATOM 5019 C C . ALA B 1 357 ? 13.022 15.056 29.885 1.00 81.37 335 ALA B C 1
ATOM 5020 O O . ALA B 1 357 ? 12.896 13.945 29.388 1.00 87.47 335 ALA B O 1
ATOM 5022 N N . GLY B 1 358 ? 11.987 15.801 30.244 1.00 74.41 336 GLY B N 1
ATOM 5023 C CA . GLY B 1 358 ? 10.634 15.312 30.088 1.00 68.19 336 GLY B CA 1
ATOM 5024 C C . GLY B 1 358 ? 10.265 15.175 28.627 1.00 68.06 336 GLY B C 1
ATOM 5025 O O . GLY B 1 358 ? 9.422 14.340 28.253 1.00 65.99 336 GLY B O 1
ATOM 5026 N N . PHE B 1 359 ? 10.901 15.994 27.791 1.00 65.36 337 PHE B N 1
ATOM 5027 C CA . PHE B 1 359 ? 10.517 16.093 26.384 1.00 61.28 337 PHE B CA 1
ATOM 5028 C C . PHE B 1 359 ? 11.730 15.999 25.445 1.00 67.48 337 PHE B C 1
ATOM 5029 O O . PHE B 1 359 ? 12.634 16.839 25.475 1.00 72.92 337 PHE B O 1
ATOM 5037 N N . ARG B 1 360 ? 11.755 14.963 24.619 1.00 62.80 338 ARG B N 1
ATOM 5038 C CA . ARG B 1 360 ? 12.867 14.786 23.702 1.00 64.87 338 ARG B CA 1
ATOM 5039 C C . ARG B 1 360 ? 12.507 15.183 22.277 1.00 65.75 338 ARG B C 1
ATOM 5040 O O . ARG B 1 360 ? 11.459 14.797 21.748 1.00 62.13 338 ARG B O 1
ATOM 5048 N N . LEU B 1 361 ? 13.383 15.979 21.675 1.00 66.35 339 LEU B N 1
ATOM 5049 C CA . LEU B 1 361 ? 13.273 16.345 20.274 1.00 65.09 339 LEU B CA 1
ATOM 5050 C C . LEU B 1 361 ? 13.736 15.173 19.438 1.00 62.05 339 LEU B C 1
ATOM 5051 O O . LEU B 1 361 ? 14.848 14.683 19.620 1.00 63.07 339 LEU B O 1
ATOM 5056 N N . CYS B 1 362 ? 12.892 14.709 18.528 1.00 57.24 340 CYS B N 1
ATOM 5057 C CA . CYS B 1 362 ? 13.312 13.628 17.649 1.00 61.65 340 CYS B CA 1
ATOM 5058 C C . CYS B 1 362 ? 13.457 14.135 16.221 1.00 62.24 340 CYS B C 1
ATOM 5059 O O . CYS B 1 362 ? 12.816 15.109 15.820 1.00 60.64 340 CYS B O 1
ATOM 5062 N N . ALA B 1 363 ? 14.326 13.470 15.473 1.00 64.17 341 ALA B N 1
ATOM 5063 C CA . ALA B 1 363 ? 14.380 13.609 14.035 1.00 58.02 341 ALA B CA 1
ATOM 5064 C C . ALA B 1 363 ? 14.715 15.026 13.602 1.00 57.86 341 ALA B C 1
ATOM 5065 O O . ALA B 1 363 ? 14.143 15.530 12.635 1.00 52.33 341 ALA B O 1
ATOM 5067 N N . GLU B 1 364 ? 15.666 15.641 14.297 1.00 61.83 342 GLU B N 1
ATOM 5068 C CA . GLU B 1 364 ? 16.042 17.040 14.057 1.00 78.00 342 GLU B CA 1
ATOM 5069 C C . GLU B 1 364 ? 16.452 17.302 12.611 1.00 84.56 342 GLU B C 1
ATOM 5070 O O . GLU B 1 364 ? 17.051 16.443 11.961 1.00 86.30 342 GLU B O 1
ATOM 5076 N N . GLY B 1 365 ? 16.108 18.484 12.102 1.00 88.33 343 GLY B N 1
ATOM 5077 C CA . GLY B 1 365 ? 16.447 18.856 10.739 1.00 86.69 343 GLY B CA 1
ATOM 5078 C C . GLY B 1 365 ? 15.641 18.128 9.679 1.00 83.12 343 GLY B C 1
ATOM 5079 O O . GLY B 1 365 ? 15.290 18.707 8.657 1.00 91.34 343 GLY B O 1
ATOM 5080 N N . THR B 1 366 ? 15.377 16.850 9.927 1.00 72.25 344 THR B N 1
ATOM 5081 C CA . THR B 1 366 ? 14.517 15.994 9.110 1.00 65.92 344 THR B CA 1
ATOM 5082 C C . THR B 1 366 ? 13.120 16.590 8.927 1.00 63.36 344 THR B C 1
ATOM 5083 O O . THR B 1 366 ? 12.677 17.434 9.699 1.00 66.36 344 THR B O 1
ATOM 5087 N N . ARG B 1 367 ? 12.432 16.161 7.881 1.00 60.88 345 ARG B N 1
ATOM 5088 C CA . ARG B 1 367 ? 11.061 16.576 7.646 1.00 61.26 345 ARG B CA 1
ATOM 5089 C C . ARG B 1 367 ? 10.123 15.959 8.677 1.00 59.68 345 ARG B C 1
ATOM 5090 O O . ARG B 1 367 ? 8.905 16.169 8.661 1.00 61.26 345 ARG B O 1
ATOM 5098 N N . ALA B 1 368 ? 10.705 15.174 9.568 1.00 53.91 346 ALA B N 1
ATOM 5099 C CA . ALA B 1 368 ? 9.928 14.443 10.537 1.00 50.84 346 ALA B CA 1
ATOM 5100 C C . ALA B 1 368 ? 10.207 14.898 11.956 1.00 51.43 346 ALA B C 1
ATOM 5101 O O . ALA B 1 368 ? 9.740 14.253 12.889 1.00 48.17 346 ALA B O 1
ATOM 5103 N N . VAL B 1 369 ? 10.978 15.980 12.115 1.00 52.81 347 VAL B N 1
ATOM 5104 C CA . VAL B 1 369 ? 11.224 16.556 13.442 1.00 62.06 347 VAL B CA 1
ATOM 5105 C C . VAL B 1 369 ? 9.979 16.485 14.332 1.00 62.82 347 VAL B C 1
ATOM 5106 O O . VAL B 1 369 ? 8.951 17.101 14.033 1.00 70.14 347 VAL B O 1
ATOM 5110 N N . ARG B 1 370 ? 10.051 15.708 15.403 1.00 52.25 348 ARG B N 1
ATOM 5111 C CA . ARG B 1 370 ? 8.933 15.670 16.328 1.00 48.64 348 ARG B CA 1
ATOM 5112 C C . ARG B 1 370 ? 9.338 15.836 17.787 1.00 52.70 348 ARG B C 1
ATOM 5113 O O . ARG B 1 370 ? 10.523 15.989 18.119 1.00 57.59 348 ARG B O 1
ATOM 5121 N N . ILE B 1 371 ? 8.325 15.840 18.649 1.00 53.08 349 ILE B N 1
ATOM 5122 C CA . ILE B 1 371 ? 8.522 15.831 20.098 1.00 51.31 349 ILE B CA 1
ATOM 5123 C C . ILE B 1 371 ? 8.049 14.490 20.651 1.00 48.55 349 ILE B C 1
ATOM 5124 O O . ILE B 1 371 ? 6.982 13.991 20.287 1.00 45.74 349 ILE B O 1
ATOM 5129 N N . GLU B 1 372 ? 8.867 13.898 21.507 1.00 52.66 350 GLU B N 1
ATOM 5130 C CA . GLU B 1 372 ? 8.471 12.726 22.255 1.00 50.91 350 GLU B CA 1
ATOM 5131 C C . GLU B 1 372 ? 8.275 13.132 23.695 1.00 57.89 350 GLU B C 1
ATOM 5132 O O . GLU B 1 372 ? 9.218 13.607 24.333 1.00 68.70 350 GLU B O 1
ATOM 5138 N N . CYS B 1 373 ? 7.058 12.973 24.204 1.00 55.63 351 CYS B N 1
ATOM 5139 C CA . CYS B 1 373 ? 6.828 13.086 25.644 1.00 49.05 351 CYS B CA 1
ATOM 5140 C C . CYS B 1 373 ? 7.241 11.793 26.297 1.00 46.78 351 CYS B C 1
ATOM 5141 O O . CYS B 1 373 ? 6.769 10.731 25.904 1.00 44.58 351 CYS B O 1
ATOM 5144 N N . ARG B 1 374 ? 8.113 11.879 27.295 1.00 50.26 352 ARG B N 1
ATOM 5145 C CA . ARG B 1 374 ? 8.599 10.678 27.963 1.00 48.83 352 ARG B CA 1
ATOM 5146 C C . ARG B 1 374 ? 8.064 10.578 29.377 1.00 52.58 352 ARG B C 1
ATOM 5147 O O . ARG B 1 374 ? 8.514 9.738 30.145 1.00 65.59 352 ARG B O 1
ATOM 5155 N N . ILE B 1 375 ? 7.089 11.420 29.708 1.00 52.41 353 ILE B N 1
ATOM 5156 C CA . ILE B 1 375 ? 6.551 11.497 31.073 1.00 54.68 353 ILE B CA 1
ATOM 5157 C C . ILE B 1 375 ? 5.632 10.327 31.431 1.00 50.97 353 ILE B C 1
ATOM 5158 O O . ILE B 1 375 ? 5.755 9.736 32.495 1.00 55.55 353 ILE B O 1
ATOM 5163 N N . GLY B 1 376 ? 4.710 9.996 30.536 1.00 47.69 354 GLY B N 1
ATOM 516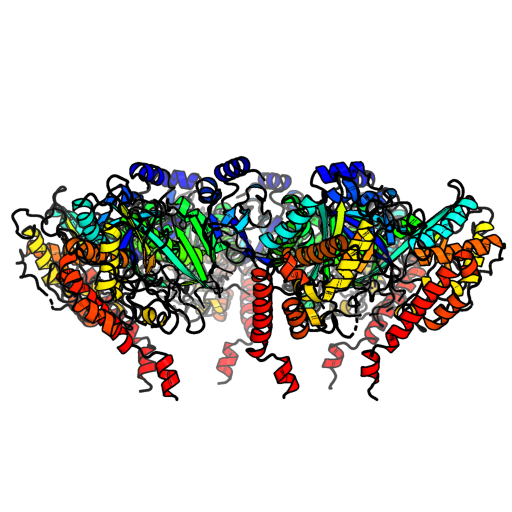4 C CA . GLY B 1 376 ? 3.665 9.030 30.838 1.00 44.29 354 GLY B CA 1
ATOM 5165 C C . GLY B 1 376 ? 4.084 7.575 30.860 1.00 50.97 354 GLY B C 1
ATOM 5166 O O . GLY B 1 376 ? 4.986 7.153 30.113 1.00 47.64 354 GLY B O 1
ATOM 5167 N N . GLY B 1 377 ? 3.420 6.811 31.734 1.00 54.09 355 GLY B N 1
ATOM 5168 C CA . GLY B 1 377 ? 3.634 5.378 31.862 1.00 41.94 355 GLY B CA 1
ATOM 5169 C C . GLY B 1 377 ? 2.527 4.597 31.174 1.00 55.35 355 GLY B C 1
ATOM 5170 O O . GLY B 1 377 ? 1.581 5.180 30.647 1.00 53.10 355 GLY B O 1
ATOM 5171 N N . SER B 1 378 ? 2.631 3.272 31.206 1.00 52.04 356 SER B N 1
ATOM 5172 C CA . SER B 1 378 ? 1.742 2.392 30.456 1.00 46.00 356 SER B CA 1
ATOM 5173 C C . SER B 1 378 ? 0.280 2.380 30.914 1.00 45.47 356 SER B C 1
ATOM 5174 O O . SER B 1 378 ? -0.566 1.794 30.238 1.00 43.65 356 SER B O 1
ATOM 5177 N N . ASP B 1 379 ? -0.018 3.018 32.046 1.00 44.03 357 ASP B N 1
ATOM 5178 C CA . ASP B 1 379 ? -1.394 3.065 32.563 1.00 41.62 357 ASP B CA 1
ATOM 5179 C C . ASP B 1 379 ? -2.194 4.307 32.163 1.00 39.53 357 ASP B C 1
ATOM 5180 O O . ASP B 1 379 ? -3.323 4.484 32.593 1.00 47.21 357 ASP B O 1
ATOM 5185 N N . LEU B 1 380 ? -1.605 5.185 31.368 1.00 42.88 358 LEU B N 1
ATOM 5186 C CA . LEU B 1 380 ? -2.327 6.375 30.935 1.00 43.73 358 LEU B CA 1
ATOM 5187 C C . LEU B 1 380 ? -3.450 6.034 29.961 1.00 42.09 358 LEU B C 1
ATOM 5188 O O . LEU B 1 380 ? -3.432 4.999 29.296 1.00 44.04 358 LEU B O 1
ATOM 5193 N N . ASN B 1 381 ? -4.444 6.910 29.941 1.00 51.36 359 ASN B N 1
ATOM 5194 C CA . ASN B 1 381 ? -5.473 6.946 28.922 1.00 51.92 359 ASN B CA 1
ATOM 5195 C C . ASN B 1 381 ? -4.932 7.745 27.742 1.00 51.83 359 ASN B C 1
ATOM 5196 O O . ASN B 1 381 ? -4.574 8.903 27.903 1.00 46.45 359 ASN B O 1
ATOM 5201 N N . PRO B 1 382 ? -4.879 7.124 26.555 1.00 52.89 360 PRO B N 1
ATOM 5202 C CA . PRO B 1 382 ? -4.391 7.742 25.317 1.00 44.50 360 PRO B CA 1
ATOM 5203 C C . PRO B 1 382 ? -5.093 9.066 25.001 1.00 43.28 360 PRO B C 1
ATOM 5204 O O . PRO B 1 382 ? -4.445 10.059 24.659 1.00 45.86 360 PRO B O 1
ATOM 5208 N N . TYR B 1 383 ? -6.414 9.087 25.116 1.00 42.09 361 TYR B N 1
ATOM 5209 C CA . TYR B 1 383 ? -7.170 10.290 24.738 1.00 43.72 361 TYR B CA 1
ATOM 5210 C C . TYR B 1 383 ? -6.856 11.467 25.641 1.00 44.19 361 TYR B C 1
ATOM 5211 O O . TYR B 1 383 ? -6.545 12.540 25.138 1.00 48.17 361 TYR B O 1
ATOM 5220 N N . LEU B 1 384 ? -6.934 11.270 26.957 1.00 43.51 362 LEU B N 1
ATOM 5221 C CA . LEU B 1 384 ? -6.654 12.351 27.912 1.00 41.40 362 LEU B CA 1
ATOM 5222 C C . LEU B 1 384 ? -5.223 12.834 27.779 1.00 41.31 362 LEU B C 1
ATOM 5223 O O . LEU B 1 384 ? -4.971 14.040 27.695 1.00 42.00 362 LEU B O 1
ATOM 5228 N N . ALA B 1 385 ? -4.291 11.887 27.745 1.00 40.98 363 ALA B N 1
ATOM 5229 C CA . ALA B 1 385 ? -2.880 12.198 27.561 1.00 48.92 363 ALA B CA 1
ATOM 5230 C C . ALA B 1 385 ? -2.662 13.058 26.334 1.00 51.30 363 ALA B C 1
ATOM 5231 O O . ALA B 1 385 ? -1.946 14.057 26.382 1.00 53.84 363 ALA B O 1
ATOM 5233 N N . MET B 1 386 ? -3.279 12.666 25.228 1.00 54.47 364 MET B N 1
ATOM 5234 C CA . MET B 1 386 ? -3.097 13.398 23.982 1.00 49.51 364 MET B CA 1
ATOM 5235 C C . MET B 1 386 ? -3.847 14.716 24.003 1.00 50.08 364 MET B C 1
ATOM 5236 O O . MET B 1 386 ? -3.339 15.720 23.524 1.00 64.51 364 MET B O 1
ATOM 5241 N N . ALA B 1 387 ? -5.042 14.721 24.570 1.00 46.83 365 ALA B N 1
ATOM 5242 C CA . ALA B 1 387 ? -5.796 15.956 24.700 1.00 54.69 365 ALA B CA 1
ATOM 5243 C C . ALA B 1 387 ? -4.991 17.026 25.438 1.00 56.21 365 ALA B C 1
ATOM 5244 O O . ALA B 1 387 ? -4.888 18.156 24.970 1.00 58.02 365 ALA B O 1
ATOM 5246 N N . GLY B 1 388 ? -4.402 16.658 26.573 1.00 53.62 366 GLY B N 1
ATOM 5247 C CA . GLY B 1 388 ? -3.739 17.619 27.434 1.00 49.40 366 GLY B CA 1
ATOM 5248 C C . GLY B 1 388 ? -2.532 18.276 26.794 1.00 55.66 366 GLY B C 1
ATOM 5249 O O . GLY B 1 388 ? -2.319 19.490 26.946 1.00 54.41 366 GLY B O 1
ATOM 5250 N N . GLN B 1 389 ? -1.733 17.481 26.081 1.00 56.61 367 GLN B N 1
ATOM 5251 C CA . GLN B 1 389 ? -0.555 18.009 25.395 1.00 52.15 367 GLN B CA 1
ATOM 5252 C C . GLN B 1 389 ? -0.956 18.924 24.251 1.00 58.32 367 GLN B C 1
ATOM 5253 O O . GLN B 1 389 ? -0.441 20.042 24.124 1.00 61.84 367 GLN B O 1
ATOM 5259 N N . LEU B 1 390 ? -1.872 18.443 23.420 1.00 50.56 368 LEU B N 1
ATOM 5260 C CA . LEU B 1 390 ? -2.448 19.270 22.373 1.00 56.50 368 LEU B CA 1
ATOM 5261 C C . LEU B 1 390 ? -2.970 20.621 22.910 1.00 64.74 368 LEU B C 1
ATOM 5262 O O . LEU B 1 390 ? -2.684 21.685 22.344 1.00 66.06 368 LEU B O 1
ATOM 5267 N N . ALA B 1 391 ? -3.721 20.555 24.010 1.00 64.24 369 ALA B N 1
ATOM 5268 C CA . ALA B 1 391 ? -4.260 21.727 24.701 1.00 56.74 369 ALA B CA 1
ATOM 5269 C C . ALA B 1 391 ? -3.181 22.739 25.008 1.00 52.23 369 ALA B C 1
ATOM 5270 O O . ALA B 1 391 ? -3.371 23.934 24.832 1.00 56.63 369 ALA B O 1
ATOM 5272 N N . ALA B 1 392 ? -2.050 22.234 25.480 1.00 54.81 370 ALA B N 1
ATOM 5273 C CA . ALA B 1 392 ? -0.915 23.060 25.852 1.00 57.78 370 ALA B CA 1
ATOM 5274 C C . ALA B 1 392 ? -0.175 23.575 24.625 1.00 58.42 370 ALA B C 1
ATOM 5275 O O . ALA B 1 392 ? 0.334 24.690 24.616 1.00 60.74 370 ALA B O 1
ATOM 5277 N N . GLY B 1 393 ? -0.107 22.751 23.588 1.00 57.69 371 GLY B N 1
ATOM 5278 C CA . GLY B 1 393 ? 0.629 23.119 22.399 1.00 54.24 371 GLY B CA 1
ATOM 5279 C C . GLY B 1 393 ? -0.087 24.230 21.683 1.00 57.54 371 GLY B C 1
ATOM 5280 O O . GLY B 1 393 ? 0.541 25.198 21.263 1.00 63.51 371 GLY B O 1
ATOM 5281 N N . ILE B 1 394 ? -1.408 24.092 21.563 1.00 58.75 372 ILE B N 1
ATOM 5282 C CA . ILE B 1 394 ? -2.252 25.152 21.015 1.00 65.68 372 ILE B CA 1
ATOM 5283 C C . ILE B 1 394 ? -2.140 26.449 21.812 1.00 68.07 372 ILE B C 1
ATOM 5284 O O . ILE B 1 394 ? -2.037 27.523 21.232 1.00 70.35 372 ILE B O 1
ATOM 5289 N N . LYS B 1 395 ? -2.172 26.347 23.138 1.00 65.92 373 LYS B N 1
ATOM 5290 C CA . LYS B 1 395 ? -2.014 27.524 23.978 1.00 70.23 373 LYS B CA 1
ATOM 5291 C C . LYS B 1 395 ? -0.661 28.133 23.697 1.00 72.09 373 LYS B C 1
ATOM 5292 O O . LYS B 1 395 ? -0.537 29.341 23.504 1.00 81.27 373 LYS B O 1
ATOM 5298 N N . GLY B 1 396 ? 0.348 27.273 23.652 1.00 68.17 374 GLY B N 1
ATOM 5299 C CA . GLY B 1 396 ? 1.701 27.679 23.325 1.00 69.02 374 GLY B CA 1
ATOM 5300 C C . GLY B 1 396 ? 1.764 28.475 22.038 1.00 68.10 374 GLY B C 1
ATOM 5301 O O . GLY B 1 396 ? 2.292 29.588 22.024 1.00 68.23 374 GLY B O 1
ATOM 5302 N N . ILE B 1 397 ? 1.216 27.909 20.963 1.00 63.07 375 ILE B N 1
ATOM 5303 C CA . ILE B 1 397 ? 1.134 28.607 19.675 1.00 53.38 375 ILE B CA 1
ATOM 5304 C C . ILE B 1 397 ? 0.296 29.880 19.777 1.00 62.21 375 ILE B C 1
ATOM 5305 O O . ILE B 1 397 ? 0.718 30.937 19.306 1.00 61.04 375 ILE B O 1
ATOM 5310 N N . GLU B 1 398 ? -0.869 29.787 20.425 1.00 72.81 376 GLU B N 1
ATOM 5311 C CA . GLU B 1 398 ? -1.790 30.929 20.557 1.00 81.50 376 GLU B CA 1
ATOM 5312 C C . GLU B 1 398 ? -1.164 32.153 21.204 1.00 82.89 376 GLU B C 1
ATOM 5313 O O . GLU B 1 398 ? -1.745 33.226 21.139 1.00 81.37 376 GLU B O 1
ATOM 5319 N N . GLU B 1 399 ? 0.013 32.003 21.807 1.00 89.82 377 GLU B N 1
ATOM 5320 C CA . GLU B 1 399 ? 0.688 33.145 22.421 1.00 95.54 377 GLU B CA 1
ATOM 5321 C C . GLU B 1 399 ? 2.104 33.412 21.930 1.00 88.16 377 GLU B C 1
ATOM 5322 O O . GLU B 1 399 ? 2.722 34.394 22.340 1.00 88.05 377 GLU B O 1
ATOM 5328 N N . CYS B 1 400 ? 2.606 32.557 21.047 1.00 83.90 378 CYS B N 1
ATOM 5329 C CA . CYS B 1 400 ? 3.985 32.657 20.586 1.00 82.83 378 CYS B CA 1
ATOM 5330 C C . CYS B 1 400 ? 4.940 32.650 21.778 1.00 76.76 378 CYS B C 1
ATOM 5331 O O . CYS B 1 400 ? 5.642 33.628 22.013 1.00 74.23 378 CYS B O 1
ATOM 5334 N N . LEU B 1 401 ? 4.955 31.558 22.535 1.00 72.53 379 LEU B N 1
ATOM 5335 C CA . LEU B 1 401 ? 5.882 31.426 23.652 1.00 73.18 379 LEU B CA 1
ATOM 5336 C C . LEU B 1 401 ? 7.292 31.140 23.167 1.00 72.23 379 LEU B C 1
ATOM 5337 O O . LEU B 1 401 ? 7.485 30.470 22.157 1.00 74.09 379 LEU B O 1
ATOM 5342 N N . ALA B 1 402 ? 8.276 31.645 23.898 1.00 70.84 380 ALA B N 1
ATOM 5343 C CA . ALA B 1 402 ? 9.670 31.440 23.540 1.00 69.65 380 ALA B CA 1
ATOM 5344 C C . ALA B 1 402 ? 10.266 30.211 24.228 1.00 69.69 380 ALA B C 1
ATOM 5345 O O . ALA B 1 402 ? 10.112 30.034 25.444 1.00 68.43 380 ALA B O 1
ATOM 5347 N N . LEU B 1 403 ? 10.944 29.359 23.461 1.00 66.61 381 LEU B N 1
ATOM 5348 C CA . LEU B 1 403 ? 11.549 28.197 24.078 1.00 77.49 381 LEU B CA 1
ATOM 5349 C C . LEU B 1 403 ? 12.696 28.626 24.912 1.00 81.94 381 LEU B C 1
ATOM 5350 O O . LEU B 1 403 ? 13.487 29.463 24.496 1.00 91.30 381 LEU B O 1
ATOM 5355 N N . PRO B 1 404 ? 12.797 28.034 26.094 1.00 80.47 382 PRO B N 1
ATOM 5356 C CA . PRO B 1 404 ? 14.077 27.916 26.781 1.00 81.64 382 PRO B CA 1
ATOM 5357 C C . PRO B 1 404 ? 15.070 27.135 25.912 1.00 82.55 382 PRO B C 1
ATOM 5358 O O . PRO B 1 404 ? 14.660 26.398 25.012 1.00 72.86 382 PRO B O 1
ATOM 5362 N N . PRO B 1 405 ? 16.375 27.320 26.156 1.00 91.34 383 PRO B N 1
ATOM 5363 C CA . PRO B 1 405 ? 17.390 26.459 25.542 1.00 90.35 383 PRO B CA 1
ATOM 5364 C C . PRO B 1 405 ? 17.214 25.017 26.018 1.00 83.83 383 PRO B C 1
ATOM 5365 O O . PRO B 1 405 ? 16.511 24.813 27.009 1.00 81.06 383 PRO B O 1
ATOM 5369 N N . PRO B 1 406 ? 17.833 24.034 25.333 1.00 85.71 384 PRO B N 1
ATOM 5370 C CA . PRO B 1 406 ? 17.638 22.626 25.719 1.00 87.36 384 PRO B CA 1
ATOM 5371 C C . PRO B 1 406 ? 18.288 22.273 27.062 1.00 91.24 384 PRO B C 1
ATOM 5372 O O . PRO B 1 406 ? 18.048 22.937 28.069 1.00 90.85 384 PRO B O 1
ATOM 5376 N N . ALA B 1 407 ? 19.102 21.223 27.069 1.00 95.15 385 ALA B N 1
ATOM 5377 C CA . ALA B 1 407 ? 19.773 20.791 28.286 1.00 99.30 385 ALA B CA 1
ATOM 5378 C C . ALA B 1 407 ? 20.963 19.890 27.976 1.00 100.91 385 ALA B C 1
ATOM 5379 O O . ALA B 1 407 ? 21.035 18.760 28.456 1.00 103.39 385 ALA B O 1
ATOM 5381 N N . GLY B 1 417 ? 13.227 21.993 38.334 1.00 100.78 395 GLY B N 1
ATOM 5382 C CA . GLY B 1 417 ? 12.031 22.094 37.517 1.00 98.64 395 GLY B CA 1
ATOM 5383 C C . GLY B 1 417 ? 11.402 20.737 37.282 1.00 95.37 395 GLY B C 1
ATOM 5384 O O . GLY B 1 417 ? 11.774 20.040 36.345 1.00 99.00 395 GLY B O 1
ATOM 5385 N N . LEU B 1 418 ? 10.454 20.360 38.137 1.00 87.82 396 LEU B N 1
ATOM 5386 C CA . LEU B 1 418 ? 9.832 19.041 38.062 1.00 76.59 396 LEU B CA 1
ATOM 5387 C C . LEU B 1 418 ? 8.314 19.098 37.961 1.00 69.95 396 LEU B C 1
ATOM 5388 O O . LEU B 1 418 ? 7.679 19.988 38.516 1.00 68.17 396 LEU B O 1
ATOM 5393 N N . ILE B 1 419 ? 7.745 18.131 37.247 1.00 69.47 397 ILE B N 1
ATOM 5394 C CA . ILE B 1 419 ? 6.300 17.902 37.231 1.00 68.11 397 ILE B CA 1
ATOM 5395 C C . ILE B 1 419 ? 5.860 17.406 38.613 1.00 66.65 397 ILE B C 1
ATOM 5396 O O . ILE B 1 419 ? 6.698 17.021 39.423 1.00 67.17 397 ILE B O 1
ATOM 5401 N N . PRO B 1 420 ? 4.550 17.432 38.897 1.00 63.75 398 PRO B N 1
ATOM 5402 C CA . PRO B 1 420 ? 4.087 16.945 40.199 1.00 65.21 398 PRO B CA 1
ATOM 5403 C C . PRO B 1 420 ? 4.677 15.592 40.575 1.00 70.10 398 PRO B C 1
ATOM 5404 O O . PRO B 1 420 ? 4.766 14.704 39.723 1.00 78.87 398 PRO B O 1
ATOM 5408 N N . GLN B 1 421 ? 5.091 15.438 41.828 1.00 63.35 399 GLN B N 1
ATOM 5409 C CA . GLN B 1 421 ? 5.792 14.223 42.214 1.00 59.85 399 GLN B CA 1
ATOM 5410 C C . GLN B 1 421 ? 4.874 13.203 42.877 1.00 49.00 399 GLN B C 1
ATOM 5411 O O . GLN B 1 421 ? 5.323 12.170 43.370 1.00 50.43 399 GLN B O 1
ATOM 5417 N N . ASN B 1 422 ? 3.579 13.480 42.843 1.00 48.65 400 ASN B N 1
ATOM 5418 C CA . ASN B 1 422 ? 2.597 12.599 43.441 1.00 49.73 400 ASN B CA 1
ATOM 5419 C C . ASN B 1 422 ? 1.179 12.954 42.989 1.00 54.41 400 ASN B C 1
ATOM 5420 O O . ASN B 1 422 ? 0.928 14.043 42.460 1.00 48.00 400 ASN B O 1
ATOM 5425 N N . LEU B 1 423 ? 0.262 12.018 43.194 1.00 49.45 401 LEU B N 1
ATOM 5426 C CA . LEU B 1 423 ? -1.116 12.183 42.771 1.00 45.10 401 LEU B CA 1
ATOM 5427 C C . LEU B 1 423 ? -1.780 13.428 43.331 1.00 50.33 401 LEU B C 1
ATOM 5428 O O . LEU B 1 423 ? -2.583 14.052 42.649 1.00 56.41 401 LEU B O 1
ATOM 5433 N N . ARG B 1 424 ? -1.451 13.795 44.570 1.00 56.74 402 ARG B N 1
ATOM 5434 C CA . ARG B 1 424 ? -2.121 14.922 45.235 1.00 59.40 402 ARG B CA 1
ATOM 5435 C C . ARG B 1 424 ? -1.788 16.252 44.575 1.00 65.13 402 ARG B C 1
ATOM 5436 O O . ARG B 1 424 ? -2.683 17.003 44.179 1.00 68.08 402 ARG B O 1
ATOM 5444 N N . ASP B 1 425 ? -0.494 16.534 44.467 1.00 65.62 403 ASP B N 1
ATOM 5445 C CA . ASP B 1 425 ? -0.005 17.715 43.770 1.00 63.52 403 ASP B CA 1
ATOM 5446 C C . ASP B 1 425 ? -0.563 17.821 42.362 1.00 63.70 403 ASP B C 1
ATOM 5447 O O . ASP B 1 425 ? -0.969 18.909 41.933 1.00 64.30 403 ASP B O 1
ATOM 5452 N N . ALA B 1 426 ? -0.567 16.689 41.651 1.00 55.99 404 ALA B N 1
ATOM 5453 C CA . ALA B 1 426 ? -1.055 16.636 40.274 1.00 55.69 404 ALA B CA 1
ATOM 5454 C C . ALA B 1 426 ? -2.534 16.946 40.207 1.00 59.49 404 ALA B C 1
ATOM 5455 O O . ALA B 1 426 ? -3.015 17.545 39.236 1.00 63.19 404 ALA B O 1
ATOM 5457 N N . MET B 1 427 ? -3.262 16.510 41.226 1.00 55.35 405 MET B N 1
ATOM 5458 C CA . MET B 1 427 ? -4.651 16.897 41.331 1.00 53.24 405 MET B CA 1
ATOM 5459 C C . MET B 1 427 ? -4.762 18.418 41.437 1.00 52.82 405 MET B C 1
ATOM 5460 O O . MET B 1 427 ? -5.537 19.034 40.708 1.00 58.37 405 MET B O 1
ATOM 5465 N N . GLU B 1 428 ? -3.983 19.032 42.323 1.00 53.45 406 GLU B N 1
ATOM 5466 C CA . GLU B 1 428 ? -4.108 20.475 42.536 1.00 55.10 406 GLU B CA 1
ATOM 5467 C C . GLU B 1 428 ? -3.544 21.237 41.340 1.00 48.42 406 GLU B C 1
ATOM 5468 O O . GLU B 1 428 ? -3.973 22.342 41.034 1.00 58.65 406 GLU B O 1
ATOM 5470 N N . ALA B 1 429 ? -2.578 20.630 40.669 1.00 53.41 407 ALA B N 1
ATOM 5471 C CA . ALA B 1 429 ? -2.024 21.159 39.423 1.00 53.42 407 ALA B CA 1
ATOM 5472 C C . ALA B 1 429 ? -3.107 21.282 38.357 1.00 56.23 407 ALA B C 1
ATOM 5473 O O . ALA B 1 429 ? -3.247 22.313 37.706 1.00 59.55 407 ALA B O 1
ATOM 5475 N N . LEU B 1 430 ? -3.868 20.210 38.189 1.00 58.05 408 LEU B N 1
ATOM 5476 C CA . LEU B 1 430 ? -5.025 20.197 37.312 1.00 59.29 408 LEU B CA 1
ATOM 5477 C C . LEU B 1 430 ? -6.119 21.136 37.845 1.00 66.67 408 LEU B C 1
ATOM 5478 O O . LEU B 1 430 ? -6.811 21.834 37.095 1.00 63.39 408 LEU B O 1
ATOM 5483 N N . ARG B 1 431 ? -6.268 21.137 39.160 1.00 67.22 409 ARG B N 1
ATOM 5484 C CA . ARG B 1 431 ? -7.213 22.006 39.826 1.00 62.54 409 ARG B CA 1
ATOM 5485 C C . ARG B 1 431 ? -6.900 23.469 39.498 1.00 59.89 409 ARG B C 1
ATOM 5486 O O . ARG B 1 431 ? -7.806 24.251 39.195 1.00 65.07 409 ARG B O 1
ATOM 5494 N N . GLY B 1 432 ? -5.618 23.826 39.506 1.00 55.96 410 GLY B N 1
ATOM 5495 C CA . GLY B 1 432 ? -5.217 25.201 39.259 1.00 57.20 410 GLY B CA 1
ATOM 5496 C C . GLY B 1 432 ? -4.863 25.524 37.821 1.00 65.87 410 GLY B C 1
ATOM 5497 O O . GLY B 1 432 ? -4.164 26.501 37.563 1.00 77.32 410 GLY B O 1
ATOM 5498 N N . SER B 1 433 ? -5.341 24.719 36.880 1.00 59.10 411 SER B N 1
ATOM 5499 C CA . SER B 1 433 ? -5.034 24.949 35.471 1.00 67.14 411 SER B CA 1
ATOM 5500 C C . SER B 1 433 ? -6.098 25.771 34.763 1.00 74.35 411 SER B C 1
ATOM 5501 O O . SER B 1 433 ? -7.054 25.226 34.218 1.00 78.45 411 SER B O 1
ATOM 5504 N N . THR B 1 434 ? -5.928 27.083 34.753 1.00 76.96 412 THR B N 1
ATOM 5505 C CA . THR B 1 434 ? -6.818 27.929 33.975 1.00 79.25 412 THR B CA 1
ATOM 5506 C C . THR B 1 434 ? -6.804 27.491 32.505 1.00 75.99 412 THR B C 1
ATOM 5507 O O . THR B 1 434 ? -7.855 27.373 31.883 1.00 76.85 412 THR B O 1
ATOM 5511 N N . MET B 1 435 ? -5.615 27.224 31.972 1.00 73.00 413 MET B N 1
ATOM 5512 C CA . MET B 1 435 ? -5.463 26.832 30.574 1.00 72.45 413 MET B CA 1
ATOM 5513 C C . MET B 1 435 ? -6.387 25.683 30.216 1.00 64.63 413 MET B C 1
ATOM 5514 O O . MET B 1 435 ? -7.151 25.762 29.265 1.00 72.22 413 MET B O 1
ATOM 5519 N N . LEU B 1 436 ? -6.314 24.612 30.984 1.00 57.89 414 LEU B N 1
ATOM 5520 C CA . LEU B 1 436 ? -7.135 23.444 30.707 1.00 53.28 414 LEU B CA 1
ATOM 5521 C C . LEU B 1 436 ? -8.632 23.712 30.846 1.00 55.51 414 LEU B C 1
ATOM 5522 O O . LEU B 1 436 ? -9.417 23.208 30.050 1.00 58.51 414 LEU B O 1
ATOM 5527 N N . ARG B 1 437 ? -9.037 24.484 31.855 1.00 54.78 415 ARG B N 1
ATOM 5528 C CA . ARG B 1 437 ? -10.450 24.817 32.010 1.00 62.64 415 ARG B CA 1
ATOM 5529 C C . ARG B 1 437 ? -10.918 25.669 30.845 1.00 66.37 415 ARG B C 1
ATOM 5530 O O . ARG B 1 437 ? -12.094 25.665 30.496 1.00 76.93 415 ARG B O 1
ATOM 5538 N N . GLU B 1 438 ? -9.994 26.420 30.258 1.00 61.62 416 GLU B N 1
ATOM 5539 C CA . GLU B 1 438 ? -10.319 27.200 29.078 1.00 63.87 416 GLU B CA 1
ATOM 5540 C C . GLU B 1 438 ? -10.451 26.248 27.905 1.00 64.79 416 GLU B C 1
ATOM 5541 O O . GLU B 1 438 ? -11.440 26.288 27.178 1.00 60.75 416 GLU B O 1
ATOM 5543 N N . ALA B 1 439 ? -9.463 25.363 27.772 1.00 67.82 417 ALA B N 1
ATOM 5544 C CA . ALA B 1 439 ? -9.339 24.449 26.643 1.00 71.51 417 ALA B CA 1
ATOM 5545 C C . ALA B 1 439 ? -10.388 23.328 26.642 1.00 73.85 417 ALA B C 1
ATOM 5546 O O . ALA B 1 439 ? -11.030 23.062 25.623 1.00 85.35 417 ALA B O 1
ATOM 5548 N N . MET B 1 440 ? -10.557 22.671 27.782 1.00 58.85 418 MET B N 1
ATOM 5549 C CA . MET B 1 440 ? -11.456 21.534 27.865 1.00 57.48 418 MET B CA 1
ATOM 5550 C C . MET B 1 440 ? -12.818 21.907 28.449 1.00 60.64 418 MET B C 1
ATOM 5551 O O . MET B 1 440 ? -13.808 21.197 28.246 1.00 61.52 418 MET B O 1
ATOM 5556 N N . GLY B 1 441 ? -12.870 23.012 29.184 1.00 59.93 419 GLY B N 1
ATOM 5557 C CA . GLY B 1 441 ? -14.110 23.425 29.812 1.00 58.83 419 GLY B CA 1
ATOM 5558 C C . GLY B 1 441 ? -14.114 23.151 31.299 1.00 57.87 419 GLY B C 1
ATOM 5559 O O . GLY B 1 441 ? -13.527 22.176 31.764 1.00 56.15 419 GLY B O 1
ATOM 5560 N N . GLU B 1 442 ? -14.787 24.031 32.031 1.00 67.22 420 GLU B N 1
ATOM 5561 C CA . GLU B 1 442 ? -14.889 23.977 33.484 1.00 65.99 420 GLU B CA 1
ATOM 5562 C C . GLU B 1 442 ? -15.464 22.656 33.971 1.00 61.60 420 GLU B C 1
ATOM 5563 O O . GLU B 1 442 ? -14.975 22.081 34.937 1.00 56.83 420 GLU B O 1
ATOM 5569 N N . ASP B 1 443 ? -16.512 22.195 33.292 1.00 73.85 421 ASP B N 1
ATOM 5570 C CA . ASP B 1 443 ? -17.133 20.900 33.560 1.00 80.69 421 ASP B CA 1
ATOM 5571 C C . ASP B 1 443 ? -16.086 19.799 33.638 1.00 80.99 421 ASP B C 1
ATOM 5572 O O . ASP B 1 443 ? -15.903 19.167 34.677 1.00 74.15 421 ASP B O 1
ATOM 5577 N N . VAL B 1 444 ? -15.399 19.606 32.514 1.00 88.18 422 VAL B N 1
ATOM 5578 C CA . VAL B 1 444 ? -14.437 18.526 32.303 1.00 90.05 422 VAL B CA 1
ATOM 5579 C C . VAL B 1 444 ? -13.275 18.515 33.314 1.00 68.62 422 VAL B C 1
ATOM 5580 O O . VAL B 1 444 ? -12.908 17.463 33.826 1.00 57.96 422 VAL B O 1
ATOM 5584 N N . VAL B 1 445 ? -12.709 19.680 33.617 1.00 61.85 423 VAL B N 1
ATOM 5585 C CA . VAL B 1 445 ? -11.568 19.730 34.521 1.00 60.34 423 VAL B CA 1
ATOM 5586 C C . VAL B 1 445 ? -11.960 19.368 35.946 1.00 69.51 423 VAL B C 1
ATOM 5587 O O . VAL B 1 445 ? -11.297 18.548 36.576 1.00 63.45 423 VAL B O 1
ATOM 5591 N N . ASP B 1 446 ? -13.033 19.988 36.441 1.00 78.23 424 ASP B N 1
ATOM 5592 C CA . ASP B 1 446 ? -13.611 19.649 37.740 1.00 80.06 424 ASP B CA 1
ATOM 5593 C C . ASP B 1 446 ? -13.866 18.150 37.868 1.00 75.79 424 ASP B C 1
ATOM 5594 O O . ASP B 1 446 ? -13.515 17.535 38.879 1.00 74.09 424 ASP B O 1
ATOM 5599 N N . HIS B 1 447 ? -14.487 17.579 36.840 1.00 69.90 425 HIS B N 1
ATOM 5600 C CA . HIS B 1 447 ? -14.826 16.161 36.823 1.00 65.01 425 HIS B CA 1
ATOM 5601 C C . HIS B 1 447 ? -13.603 15.263 37.031 1.00 63.33 425 HIS B C 1
ATOM 5602 O O . HIS B 1 447 ? -13.661 14.290 37.781 1.00 69.57 425 HIS B O 1
ATOM 5609 N N . TYR B 1 448 ? -12.497 15.584 36.375 1.00 54.20 426 TYR B N 1
ATOM 5610 C CA . TYR B 1 448 ? -11.310 14.756 36.524 1.00 50.58 426 TYR B CA 1
ATOM 5611 C C . TYR B 1 448 ? -10.541 15.040 37.809 1.00 45.92 426 TYR B C 1
ATOM 5612 O O . TYR B 1 448 ? -9.778 14.200 38.260 1.00 44.64 426 TYR B O 1
ATOM 5621 N N . VAL B 1 449 ? -10.750 16.209 38.408 1.00 58.90 427 VAL B N 1
ATOM 5622 C CA . VAL B 1 449 ? -10.203 16.462 39.731 1.00 54.03 427 VAL B CA 1
ATOM 5623 C C . VAL B 1 449 ? -10.937 15.564 40.710 1.00 55.77 427 VAL B C 1
ATOM 5624 O O . VAL B 1 449 ? -10.319 14.921 41.567 1.00 62.06 427 VAL B O 1
ATOM 5628 N N . ARG B 1 450 ? -12.253 15.481 40.545 1.00 54.12 428 ARG B N 1
ATOM 5629 C CA . ARG B 1 450 ? -13.078 14.645 41.410 1.00 60.90 428 ARG B CA 1
ATOM 5630 C C . ARG B 1 450 ? -12.703 13.170 41.237 1.00 59.19 428 ARG B C 1
ATOM 5631 O O . ARG B 1 450 ? -12.778 12.394 42.186 1.00 55.29 428 ARG B O 1
ATOM 5639 N N . ALA B 1 451 ? -12.283 12.803 40.027 1.00 58.43 429 ALA B N 1
ATOM 5640 C CA . ALA B 1 451 ? -11.752 11.473 39.759 1.00 45.10 429 ALA B CA 1
ATOM 5641 C C . ALA B 1 451 ? -10.431 11.258 40.497 1.00 51.85 429 ALA B C 1
ATOM 5642 O O . ALA B 1 451 ? -10.252 10.244 41.158 1.00 58.36 429 ALA B O 1
ATOM 5644 N N . ALA B 1 452 ? -9.510 12.209 40.399 1.00 49.28 430 ALA B N 1
ATOM 5645 C CA . ALA B 1 452 ? -8.254 12.122 41.146 1.00 52.26 430 ALA B CA 1
ATOM 5646 C C . ALA B 1 452 ? -8.476 12.143 42.658 1.00 55.75 430 ALA B C 1
ATOM 5647 O O . ALA B 1 452 ? -7.756 11.480 43.412 1.00 59.13 430 ALA B O 1
ATOM 5649 N N . GLU B 1 453 ? -9.455 12.914 43.108 1.00 52.98 431 GLU B N 1
ATOM 5650 C CA . GLU B 1 453 ? -9.761 12.939 44.530 1.00 56.22 431 GLU B CA 1
ATOM 5651 C C . GLU B 1 453 ? -10.253 11.568 44.978 1.00 55.86 431 GLU B C 1
ATOM 5652 O O . GLU B 1 453 ? -9.777 11.026 45.984 1.00 54.30 431 GLU B O 1
ATOM 5658 N N . VAL B 1 454 ? -11.193 11.007 44.218 1.00 44.21 432 VAL B N 1
ATOM 5659 C CA . VAL B 1 454 ? -11.719 9.670 44.496 1.00 48.10 432 VAL B CA 1
ATOM 5660 C C . VAL B 1 454 ? -10.592 8.623 44.566 1.00 50.99 432 VAL B C 1
ATOM 5661 O O . VAL B 1 454 ? -10.533 7.830 45.495 1.00 42.37 432 VAL B O 1
ATOM 5665 N N . GLU B 1 455 ? -9.688 8.645 43.588 1.00 45.89 433 GLU B N 1
ATOM 5666 C CA . GLU B 1 455 ? -8.607 7.681 43.528 1.00 43.26 433 GLU B CA 1
ATOM 5667 C C . GLU B 1 455 ? -7.668 7.829 44.726 1.00 46.96 433 GLU B C 1
ATOM 5668 O O . GLU B 1 455 ? -7.164 6.837 45.244 1.00 51.79 433 GLU B O 1
ATOM 5674 N N . LEU B 1 456 ? -7.454 9.064 45.175 1.00 49.53 434 LEU B N 1
ATOM 5675 C CA . LEU B 1 456 ? -6.712 9.333 46.417 1.00 46.28 434 LEU B CA 1
ATOM 5676 C C . LEU B 1 456 ? -7.371 8.703 47.637 1.00 52.66 434 LEU B C 1
ATOM 5677 O O . LEU B 1 456 ? -6.719 7.959 48.369 1.00 57.53 434 LEU B O 1
ATOM 5682 N N . GLU B 1 457 ? -8.655 8.998 47.852 1.00 52.19 435 GLU B N 1
ATOM 5683 C CA . GLU B 1 457 ? -9.356 8.519 49.042 1.00 57.49 435 GLU B CA 1
ATOM 5684 C C . GLU B 1 457 ? -9.591 7.023 48.954 1.00 61.18 435 GLU B C 1
ATOM 5685 O O . GLU B 1 457 ? -9.978 6.385 49.929 1.00 69.17 435 GLU B O 1
ATOM 5691 N N . ASP B 1 458 ? -9.342 6.452 47.788 1.00 61.19 436 ASP B N 1
ATOM 5692 C CA . ASP B 1 458 ? -9.477 5.020 47.664 1.00 65.36 436 ASP B CA 1
ATOM 5693 C C . ASP B 1 458 ? -8.461 4.357 48.570 1.00 57.61 436 ASP B C 1
ATOM 5694 O O . ASP B 1 458 ? -8.824 3.507 49.378 1.00 57.17 436 ASP B O 1
ATOM 5699 N N . PHE B 1 459 ? -7.200 4.769 48.437 1.00 47.12 437 PHE B N 1
ATOM 5700 C CA . PHE B 1 459 ? -6.104 4.183 49.194 1.00 43.21 437 PHE B CA 1
ATOM 5701 C C . PHE B 1 459 ? -6.320 4.252 50.706 1.00 52.09 437 PHE B C 1
ATOM 5702 O O . PHE B 1 459 ? -6.049 3.285 51.411 1.00 55.49 437 PHE B O 1
ATOM 5710 N N . GLN B 1 460 ? -6.810 5.385 51.200 1.00 54.75 438 GLN B N 1
ATOM 5711 C CA . GLN B 1 460 ? -7.144 5.532 52.613 1.00 60.37 438 GLN B CA 1
ATOM 5712 C C . GLN B 1 460 ? -8.159 4.493 53.115 1.00 63.38 438 GLN B C 1
ATOM 5713 O O . GLN B 1 460 ? -8.079 4.058 54.261 1.00 61.99 438 GLN B O 1
ATOM 5719 N N . ARG B 1 461 ? -9.105 4.095 52.265 1.00 65.19 439 ARG B N 1
ATOM 5720 C CA . ARG B 1 461 ? -10.113 3.093 52.650 1.00 67.49 439 ARG B CA 1
ATOM 5721 C C . ARG B 1 461 ? -9.592 1.667 52.646 1.00 69.46 439 ARG B C 1
ATOM 5722 O O . ARG B 1 461 ? -10.378 0.728 52.779 1.00 73.04 439 ARG B O 1
ATOM 5730 N N . VAL B 1 462 ? -8.285 1.500 52.450 1.00 68.06 440 VAL B N 1
ATOM 5731 C CA . VAL B 1 462 ? -7.681 0.175 52.309 1.00 64.06 440 VAL B CA 1
ATOM 5732 C C . VAL B 1 462 ? -6.383 0.068 53.092 1.00 61.43 440 VAL B C 1
ATOM 5733 O O . VAL B 1 462 ? -5.571 0.993 53.059 1.00 67.80 440 VAL B O 1
ATOM 5737 N N . VAL B 1 463 ? -6.160 -1.058 53.767 1.00 54.00 441 VAL B N 1
ATOM 5738 C CA . VAL B 1 463 ? -4.889 -1.237 54.476 1.00 52.49 441 VAL B CA 1
ATOM 5739 C C . VAL B 1 463 ? -3.924 -2.083 53.644 1.00 55.25 441 VAL B C 1
ATOM 5740 O O . VAL B 1 463 ? -4.233 -3.204 53.257 1.00 55.18 441 VAL B O 1
ATOM 5744 N N . SER B 1 464 ? -2.750 -1.534 53.366 1.00 53.98 442 SER B N 1
ATOM 5745 C CA . SER B 1 464 ? -1.819 -2.173 52.451 1.00 49.39 442 SER B CA 1
ATOM 5746 C C . SER B 1 464 ? -0.961 -3.210 53.143 1.00 59.54 442 SER B C 1
ATOM 5747 O O . SER B 1 464 ? -0.718 -3.108 54.349 1.00 63.20 442 SER B O 1
ATOM 5750 N N . ASP B 1 465 ? -0.485 -4.202 52.384 1.00 54.61 443 ASP B N 1
ATOM 5751 C CA . ASP B 1 465 ? 0.420 -5.203 52.950 1.00 47.82 443 ASP B CA 1
ATOM 5752 C C . ASP B 1 465 ? 1.712 -4.539 53.407 1.00 51.42 443 ASP B C 1
ATOM 5753 O O . ASP B 1 465 ? 2.326 -4.974 54.369 1.00 59.28 443 ASP B O 1
ATOM 5758 N N . TYR B 1 466 ? 2.091 -3.454 52.741 1.00 47.87 444 TYR B N 1
ATOM 5759 C CA . TYR B 1 466 ? 3.246 -2.682 53.141 1.00 34.93 444 TYR B CA 1
ATOM 5760 C C . TYR B 1 466 ? 3.048 -2.108 54.571 1.00 53.16 444 TYR B C 1
ATOM 5761 O O . TYR B 1 466 ? 3.978 -2.070 55.390 1.00 51.16 444 TYR B O 1
ATOM 5770 N N . GLU B 1 467 ? 1.824 -1.697 54.878 1.00 50.60 445 GLU B N 1
ATOM 5771 C CA . GLU B 1 467 ? 1.527 -1.093 56.176 1.00 53.04 445 GLU B CA 1
ATOM 5772 C C . GLU B 1 467 ? 1.570 -2.115 57.298 1.00 53.75 445 GLU B C 1
ATOM 5773 O O . GLU B 1 467 ? 1.965 -1.811 58.429 1.00 56.61 445 GLU B O 1
ATOM 5779 N N . VAL B 1 468 ? 1.134 -3.321 56.970 1.00 53.42 446 VAL B N 1
ATOM 5780 C CA . VAL B 1 468 ? 1.109 -4.410 57.920 1.00 56.52 446 VAL B CA 1
ATOM 5781 C C . VAL B 1 468 ? 2.535 -4.865 58.211 1.00 64.75 446 VAL B C 1
ATOM 5782 O O . VAL B 1 468 ? 2.907 -5.034 59.368 1.00 72.88 446 VAL B O 1
ATOM 5786 N N . ALA B 1 469 ? 3.334 -5.041 57.161 1.00 54.14 447 ALA B N 1
ATOM 5787 C CA . ALA B 1 469 ? 4.714 -5.470 57.333 1.00 50.19 447 ALA B CA 1
ATOM 5788 C C . ALA B 1 469 ? 5.560 -4.444 58.093 1.00 50.41 447 ALA B C 1
ATOM 5789 O O . ALA B 1 469 ? 6.237 -4.790 59.063 1.00 56.21 447 ALA B O 1
ATOM 5791 N N . ARG B 1 470 ? 5.526 -3.185 57.663 1.00 44.60 448 ARG B N 1
ATOM 5792 C CA . ARG B 1 470 ? 6.256 -2.140 58.366 1.00 50.52 448 ARG B CA 1
ATOM 5793 C C . ARG B 1 470 ? 5.576 -1.938 59.719 1.00 53.86 448 ARG B C 1
ATOM 5794 O O . ARG B 1 470 ? 6.093 -1.253 60.595 1.00 49.60 448 ARG B O 1
ATOM 5796 N N . GLY B 1 471 ? 4.414 -2.572 59.875 1.00 55.04 449 GLY B N 1
ATOM 5797 C CA . GLY B 1 471 ? 3.656 -2.551 61.108 1.00 51.73 449 GLY B CA 1
ATOM 5798 C C . GLY B 1 471 ? 4.354 -3.183 62.288 1.00 57.56 449 GLY B C 1
ATOM 5799 O O . GLY B 1 471 ? 3.791 -3.275 63.364 1.00 58.82 449 GLY B O 1
ATOM 5800 N N . PHE B 1 472 ? 5.595 -3.611 62.099 1.00 70.85 450 PHE B N 1
ATOM 5801 C CA . PHE B 1 472 ? 6.367 -4.161 63.207 1.00 83.09 450 PHE B CA 1
ATOM 5802 C C . PHE B 1 472 ? 7.849 -3.723 63.133 1.00 86.76 450 PHE B C 1
ATOM 5803 O O . PHE B 1 472 ? 8.603 -4.299 62.340 1.00 85.36 450 PHE B O 1
ATOM 5811 N N . GLU B 1 473 ? 8.297 -2.724 63.919 1.00 86.21 451 GLU B N 1
ATOM 5812 C CA . GLU B 1 473 ? 7.563 -1.967 64.967 1.00 85.35 451 GLU B CA 1
ATOM 5813 C C . GLU B 1 473 ? 6.926 -2.870 66.024 1.00 86.58 451 GLU B C 1
ATOM 5814 O O . GLU B 1 473 ? 6.337 -2.396 66.993 1.00 89.63 451 GLU B O 1
ATOM 5820 N N . ALA C 1 28 ? 17.693 -10.302 -1.655 1.00 55.38 6 ALA C N 1
ATOM 5821 C CA . ALA C 1 28 ? 16.627 -11.184 -1.202 1.00 59.50 6 ALA C CA 1
ATOM 5822 C C . ALA C 1 28 ? 15.362 -10.409 -0.845 1.00 55.48 6 ALA C C 1
ATOM 5823 O O . ALA C 1 28 ? 14.346 -11.012 -0.519 1.00 57.24 6 ALA C O 1
ATOM 5825 N N . LEU C 1 29 ? 15.412 -9.082 -0.928 1.00 54.13 7 LEU C N 1
ATOM 5826 C CA . LEU C 1 29 ? 14.246 -8.268 -0.588 1.00 50.99 7 LEU C CA 1
ATOM 5827 C C . LEU C 1 29 ? 13.032 -8.573 -1.463 1.00 52.34 7 LEU C C 1
ATOM 5828 O O . LEU C 1 29 ? 11.906 -8.506 -0.999 1.00 60.56 7 LEU C O 1
ATOM 5833 N N . ASP C 1 30 ? 13.252 -8.944 -2.713 1.00 60.53 8 ASP C N 1
ATOM 5834 C CA . ASP C 1 30 ? 12.137 -9.278 -3.593 1.00 60.80 8 ASP C CA 1
ATOM 5835 C C . ASP C 1 30 ? 11.604 -10.687 -3.361 1.00 53.75 8 ASP C C 1
ATOM 5836 O O . ASP C 1 30 ? 10.426 -10.968 -3.586 1.00 49.43 8 ASP C O 1
ATOM 5841 N N . ASP C 1 31 ? 12.462 -11.573 -2.878 1.00 54.07 9 ASP C N 1
ATOM 5842 C CA . ASP C 1 31 ? 11.994 -12.901 -2.498 1.00 56.64 9 ASP C CA 1
ATOM 5843 C C . ASP C 1 31 ? 11.154 -12.803 -1.214 1.00 53.35 9 ASP C C 1
ATOM 5844 O O . ASP C 1 31 ? 10.083 -13.433 -1.115 1.00 46.66 9 ASP C O 1
ATOM 5849 N N . LEU C 1 32 ? 11.659 -12.024 -0.246 1.00 47.36 10 LEU C N 1
ATOM 5850 C CA . LEU C 1 32 ? 10.962 -11.795 1.011 1.00 48.06 10 LEU C CA 1
ATOM 5851 C C . LEU C 1 32 ? 9.622 -11.128 0.731 1.00 48.05 10 LEU C C 1
ATOM 5852 O O . LEU C 1 32 ? 8.606 -11.488 1.322 1.00 40.83 10 LEU C O 1
ATOM 5857 N N . LYS C 1 33 ? 9.614 -10.172 -0.190 1.00 51.36 11 LYS C N 1
ATOM 5858 C CA . LYS C 1 33 ? 8.377 -9.450 -0.481 1.00 55.99 11 LYS C CA 1
ATOM 5859 C C . LYS C 1 33 ? 7.307 -10.407 -0.987 1.00 50.48 11 LYS C C 1
ATOM 5860 O O . LYS C 1 33 ? 6.164 -10.345 -0.545 1.00 45.44 11 LYS C O 1
ATOM 5866 N N . THR C 1 34 ? 7.705 -11.304 -1.883 1.00 49.85 12 THR C N 1
ATOM 5867 C CA . THR C 1 34 ? 6.813 -12.325 -2.432 1.00 51.63 12 THR C CA 1
ATOM 5868 C C . THR C 1 34 ? 6.257 -13.234 -1.349 1.00 47.26 12 THR C C 1
ATOM 5869 O O . THR C 1 34 ? 5.051 -13.405 -1.232 1.00 43.27 12 THR C O 1
ATOM 5873 N N . ARG C 1 35 ? 7.158 -13.809 -0.563 1.00 48.30 13 ARG C N 1
ATOM 5874 C CA . ARG C 1 35 ? 6.794 -14.741 0.490 1.00 42.68 13 ARG C CA 1
ATOM 5875 C C . ARG C 1 35 ? 5.940 -14.051 1.554 1.00 48.64 13 ARG C C 1
ATOM 5876 O O . ARG C 1 35 ? 5.110 -14.704 2.194 1.00 45.71 13 ARG C O 1
ATOM 5878 N N . VAL C 1 36 ? 6.119 -12.733 1.715 1.00 49.41 14 VAL C N 1
ATOM 5879 C CA . VAL C 1 36 ? 5.264 -11.957 2.613 1.00 44.85 14 VAL C CA 1
ATOM 5880 C C . VAL C 1 36 ? 3.901 -11.809 1.964 1.00 45.43 14 VAL C C 1
ATOM 5881 O O . VAL C 1 36 ? 2.866 -12.008 2.610 1.00 49.52 14 VAL C O 1
ATOM 5885 N N . GLU C 1 37 ? 3.898 -11.480 0.679 1.00 54.75 15 GLU C N 1
ATOM 5886 C CA . GLU C 1 37 ? 2.646 -11.352 -0.063 1.00 60.82 15 GLU C CA 1
ATOM 5887 C C . GLU C 1 37 ? 1.856 -12.654 -0.003 1.00 54.71 15 GLU C C 1
ATOM 5888 O O . GLU C 1 37 ? 0.651 -12.628 0.200 1.00 42.66 15 GLU C O 1
ATOM 5894 N N . SER C 1 38 ? 2.554 -13.782 -0.121 1.00 58.61 16 SER C N 1
ATOM 5895 C CA . SER C 1 38 ? 1.934 -15.106 -0.059 1.00 65.89 16 SER C CA 1
ATOM 5896 C C . SER C 1 38 ? 1.417 -15.499 1.330 1.00 63.84 16 SER C C 1
ATOM 5897 O O . SER C 1 38 ? 0.720 -16.500 1.480 1.00 67.64 16 SER C O 1
ATOM 5900 N N . GLY C 1 39 ? 1.783 -14.730 2.347 1.00 51.90 17 GLY C N 1
ATOM 5901 C CA . GLY C 1 39 ? 1.327 -15.002 3.683 1.00 40.03 17 GLY C CA 1
ATOM 5902 C C . GLY C 1 39 ? 2.181 -15.973 4.471 1.00 40.73 17 GLY C C 1
ATOM 5903 O O . GLY C 1 39 ? 1.893 -16.246 5.640 1.00 40.85 17 GLY C O 1
ATOM 5904 N N . GLU C 1 40 ? 3.231 -16.467 3.825 1.00 40.22 18 GLU C N 1
ATOM 5905 C CA . GLU C 1 40 ? 4.148 -17.482 4.349 1.00 43.85 18 GLU C CA 1
ATOM 5906 C C . GLU C 1 40 ? 5.149 -16.946 5.384 1.00 49.47 18 GLU C C 1
ATOM 5907 O O . GLU C 1 40 ? 5.669 -17.699 6.205 1.00 53.13 18 GLU C O 1
ATOM 5913 N N . ILE C 1 41 ? 5.430 -15.648 5.328 1.00 45.39 19 ILE C N 1
ATOM 5914 C CA . ILE C 1 41 ? 6.311 -15.014 6.295 1.00 42.22 19 ILE C CA 1
ATOM 5915 C C . ILE C 1 41 ? 5.702 -13.731 6.807 1.00 45.65 19 ILE C C 1
ATOM 5916 O O . ILE C 1 41 ? 5.361 -12.837 6.019 1.00 54.67 19 ILE C O 1
ATOM 5921 N N . ASP C 1 42 ? 5.562 -13.649 8.131 1.00 40.41 20 ASP C N 1
ATOM 5922 C CA . ASP C 1 42 ? 4.890 -12.519 8.771 1.00 39.91 20 ASP C CA 1
ATOM 5923 C C . ASP C 1 42 ? 5.774 -11.778 9.777 1.00 33.41 20 ASP C C 1
ATOM 5924 O O . ASP C 1 42 ? 5.436 -10.678 10.205 1.00 49.01 20 ASP C O 1
ATOM 5929 N N . THR C 1 43 ? 6.924 -12.356 10.104 1.00 32.78 21 THR C N 1
ATOM 5930 C CA . THR C 1 43 ? 7.845 -11.789 11.091 1.00 32.11 21 THR C CA 1
ATOM 5931 C C . THR C 1 43 ? 9.269 -11.633 10.576 1.00 35.18 21 THR C C 1
ATOM 5932 O O . THR C 1 43 ? 9.833 -12.569 10.024 1.00 38.12 21 THR C O 1
ATOM 5936 N N . VAL C 1 44 ? 9.880 -10.475 10.783 1.00 36.56 22 VAL C N 1
ATOM 5937 C CA . VAL C 1 44 ? 11.302 -10.377 10.500 1.00 36.06 22 VAL C CA 1
ATOM 5938 C C . VAL C 1 44 ? 12.070 -10.026 11.798 1.00 36.37 22 VAL C C 1
ATOM 5939 O O . VAL C 1 44 ? 11.771 -9.045 12.502 1.00 30.75 22 VAL C O 1
ATOM 5943 N N . LEU C 1 45 ? 13.028 -10.892 12.125 1.00 33.74 23 LEU C N 1
ATOM 5944 C CA . LEU C 1 45 ? 13.930 -10.673 13.245 1.00 31.38 23 LEU C CA 1
ATOM 5945 C C . LEU C 1 45 ? 15.019 -9.763 12.744 1.00 38.78 23 LEU C C 1
ATOM 5946 O O . LEU C 1 45 ? 15.809 -10.147 11.874 1.00 43.69 23 LEU C O 1
ATOM 5951 N N . VAL C 1 46 ? 15.017 -8.531 13.255 1.00 40.49 24 VAL C N 1
ATOM 5952 C CA . VAL C 1 46 ? 16.009 -7.529 12.881 1.00 43.36 24 VAL C CA 1
ATOM 5953 C C . VAL C 1 46 ? 17.066 -7.483 13.977 1.00 39.62 24 VAL C C 1
ATOM 5954 O O . VAL C 1 46 ? 16.847 -6.961 15.055 1.00 37.41 24 VAL C O 1
ATOM 5958 N N . CYS C 1 47 ? 18.209 -8.094 13.692 1.00 38.88 25 CYS C N 1
ATOM 5959 C CA . CYS C 1 47 ? 19.133 -8.449 14.750 1.00 40.40 25 CYS C CA 1
ATOM 5960 C C . CYS C 1 47 ? 20.515 -7.885 14.566 1.00 42.23 25 CYS C C 1
ATOM 5961 O O . CYS C 1 47 ? 20.992 -7.711 13.454 1.00 47.30 25 CYS C O 1
ATOM 5964 N N . ILE C 1 48 ? 21.154 -7.623 15.695 1.00 39.61 26 ILE C N 1
ATOM 5965 C CA . ILE C 1 48 ? 22.592 -7.414 15.746 1.00 43.34 26 ILE C CA 1
ATOM 5966 C C . ILE C 1 48 ? 23.193 -8.436 16.694 1.00 40.74 26 ILE C C 1
ATOM 5967 O O . ILE C 1 48 ? 22.466 -9.090 17.440 1.00 47.34 26 ILE C O 1
ATOM 5972 N N . VAL C 1 49 ? 24.510 -8.579 16.676 1.00 36.46 27 VAL C N 1
ATOM 5973 C CA . VAL C 1 49 ? 25.144 -9.531 17.576 1.00 44.14 27 VAL C CA 1
ATOM 5974 C C . VAL C 1 49 ? 25.854 -8.789 18.711 1.00 48.94 27 VAL C C 1
ATOM 5975 O O . VAL C 1 49 ? 26.751 -7.975 18.465 1.00 49.44 27 VAL C O 1
ATOM 5979 N N . ASP C 1 50 ? 25.436 -9.047 19.950 1.00 46.37 28 ASP C N 1
ATOM 5980 C CA . ASP C 1 50 ? 26.030 -8.339 21.093 1.00 45.09 28 ASP C CA 1
ATOM 5981 C C . ASP C 1 50 ? 27.323 -9.011 21.548 1.00 43.60 28 ASP C C 1
ATOM 5982 O O . ASP C 1 50 ? 27.744 -10.015 20.965 1.00 43.88 28 ASP C O 1
ATOM 5987 N N . MET C 1 51 ? 27.930 -8.455 22.595 1.00 41.14 29 MET C N 1
ATOM 5988 C CA . MET C 1 51 ? 29.252 -8.888 23.076 1.00 36.36 29 MET C CA 1
ATOM 5989 C C . MET C 1 51 ? 29.278 -10.370 23.475 1.00 39.69 29 MET C C 1
ATOM 5990 O O . MET C 1 51 ? 30.262 -11.056 23.266 1.00 43.66 29 MET C O 1
ATOM 5995 N N . GLN C 1 52 ? 28.172 -10.859 24.024 1.00 40.61 30 GLN C N 1
ATOM 5996 C CA . GLN C 1 52 ? 28.027 -12.258 24.394 1.00 40.13 30 GLN C CA 1
ATOM 5997 C C . GLN C 1 52 ? 27.621 -13.136 23.208 1.00 38.28 30 GLN C C 1
ATOM 5998 O O . GLN C 1 52 ? 27.291 -14.307 23.382 1.00 45.64 30 GLN C O 1
ATOM 6004 N N . GLY C 1 53 ? 27.613 -12.572 22.009 1.00 36.42 31 GLY C N 1
ATOM 6005 C CA . GLY C 1 53 ? 27.365 -13.356 20.814 1.00 39.54 31 GLY C CA 1
ATOM 6006 C C . GLY C 1 53 ? 25.920 -13.762 20.578 1.00 41.26 31 GLY C C 1
ATOM 6007 O O . GLY C 1 53 ? 25.642 -14.616 19.724 1.00 44.84 31 GLY C O 1
ATOM 6008 N N . ARG C 1 54 ? 25.004 -13.152 21.328 1.00 35.70 32 ARG C N 1
ATOM 6009 C CA . ARG C 1 54 ? 23.579 -13.372 21.134 1.00 39.51 32 ARG C CA 1
ATOM 6010 C C . ARG C 1 54 ? 23.009 -12.458 20.040 1.00 51.73 32 ARG C C 1
ATOM 6011 O O . ARG C 1 54 ? 23.489 -11.338 19.831 1.00 58.47 32 ARG C O 1
ATOM 6019 N N . LEU C 1 55 ? 21.984 -12.959 19.350 1.00 48.16 33 LEU C N 1
ATOM 6020 C CA . LEU C 1 55 ? 21.164 -12.158 18.449 1.00 39.61 33 LEU C CA 1
ATOM 6021 C C . LEU C 1 55 ? 20.230 -11.225 19.235 1.00 42.79 33 LEU C C 1
ATOM 6022 O O . LEU C 1 55 ? 19.551 -11.654 20.174 1.00 42.96 33 LEU C O 1
ATOM 6027 N N . MET C 1 56 ? 20.198 -9.949 18.865 1.00 30.89 34 MET C N 1
ATOM 6028 C CA . MET C 1 56 ? 19.420 -8.988 19.620 1.00 31.49 34 MET C CA 1
ATOM 6029 C C . MET C 1 56 ? 18.761 -7.994 18.710 1.00 33.85 34 MET C C 1
ATOM 6030 O O . MET C 1 56 ? 19.309 -7.633 17.670 1.00 38.50 34 MET C O 1
ATOM 6035 N N . GLY C 1 57 ? 17.584 -7.530 19.103 1.00 34.69 35 GLY C N 1
ATOM 6036 C CA . GLY C 1 57 ? 16.886 -6.569 18.287 1.00 31.90 35 GLY C CA 1
ATOM 6037 C C . GLY C 1 57 ? 15.400 -6.712 18.426 1.00 38.39 35 GLY C C 1
ATOM 6038 O O . GLY C 1 57 ? 14.897 -7.095 19.471 1.00 44.15 35 GLY C O 1
ATOM 6039 N N . LYS C 1 58 ? 14.685 -6.407 17.359 1.00 38.45 36 LYS C N 1
ATOM 6040 C CA . LYS C 1 58 ? 13.240 -6.344 17.448 1.00 46.18 36 LYS C CA 1
ATOM 6041 C C . LYS C 1 58 ? 12.632 -7.329 16.496 1.00 41.83 36 LYS C C 1
ATOM 6042 O O . LYS C 1 58 ? 13.291 -7.786 15.584 1.00 43.35 36 LYS C O 1
ATOM 6048 N N . ARG C 1 59 ? 11.379 -7.675 16.734 1.00 40.77 37 ARG C N 1
ATOM 6049 C CA . ARG C 1 59 ? 10.646 -8.499 15.802 1.00 40.27 37 ARG C CA 1
ATOM 6050 C C . ARG C 1 59 ? 9.621 -7.639 15.057 1.00 43.59 37 ARG C C 1
ATOM 6051 O O . ARG C 1 59 ? 8.566 -7.244 15.603 1.00 39.07 37 ARG C O 1
ATOM 6059 N N . LEU C 1 60 ? 9.962 -7.334 13.808 1.00 37.03 38 LEU C N 1
ATOM 6060 C CA . LEU C 1 60 ? 9.102 -6.516 12.959 1.00 38.45 38 LEU C CA 1
ATOM 6061 C C . LEU C 1 60 ? 8.002 -7.345 12.338 1.00 32.47 38 LEU C C 1
ATOM 6062 O O . LEU C 1 60 ? 8.199 -8.519 12.041 1.00 42.48 38 LEU C O 1
ATOM 6067 N N . HIS C 1 61 ? 6.839 -6.751 12.157 1.00 33.17 39 HIS C N 1
ATOM 6068 C CA . HIS C 1 61 ? 5.867 -7.361 11.283 1.00 33.51 39 HIS C CA 1
ATOM 6069 C C . HIS C 1 61 ? 6.405 -7.306 9.855 1.00 39.08 39 HIS C C 1
ATOM 6070 O O . HIS C 1 61 ? 6.801 -6.255 9.386 1.00 44.77 39 HIS C O 1
ATOM 6077 N N . ALA C 1 62 ? 6.430 -8.438 9.173 1.00 43.43 40 ALA C N 1
ATOM 6078 C CA . ALA C 1 62 ? 7.088 -8.512 7.872 1.00 46.32 40 ALA C CA 1
ATOM 6079 C C . ALA C 1 62 ? 6.569 -7.475 6.852 1.00 42.87 40 ALA C C 1
ATOM 6080 O O . ALA C 1 62 ? 7.333 -7.024 5.999 1.00 45.64 40 ALA C O 1
ATOM 6082 N N . ARG C 1 63 ? 5.297 -7.081 6.938 1.00 41.17 41 ARG C N 1
ATOM 6083 C CA . ARG C 1 63 ? 4.776 -6.112 5.975 1.00 45.75 41 ARG C CA 1
ATOM 6084 C C . ARG C 1 63 ? 5.398 -4.744 6.256 1.00 50.13 41 ARG C C 1
ATOM 6085 O O . ARG C 1 63 ? 5.790 -4.028 5.334 1.00 50.67 41 ARG C O 1
ATOM 6087 N N . HIS C 1 64 ? 5.523 -4.394 7.531 1.00 44.75 42 HIS C N 1
ATOM 6088 C CA . HIS C 1 64 ? 6.194 -3.151 7.892 1.00 38.44 42 HIS C CA 1
ATOM 6089 C C . HIS C 1 64 ? 7.657 -3.160 7.498 1.00 40.84 42 HIS C C 1
ATOM 6090 O O . HIS C 1 64 ? 8.234 -2.106 7.234 1.00 46.66 42 HIS C O 1
ATOM 6097 N N . PHE C 1 65 ? 8.268 -4.341 7.483 1.00 42.45 43 PHE C N 1
ATOM 6098 C CA . PHE C 1 65 ? 9.690 -4.441 7.169 1.00 43.71 43 PHE C CA 1
ATOM 6099 C C . PHE C 1 65 ? 9.976 -4.259 5.675 1.00 44.98 43 PHE C C 1
ATOM 6100 O O . PHE C 1 65 ? 10.849 -3.479 5.306 1.00 53.58 43 PHE C O 1
ATOM 6108 N N . VAL C 1 66 ? 9.273 -4.986 4.815 1.00 44.88 44 VAL C N 1
ATOM 6109 C CA . VAL C 1 66 ? 9.489 -4.826 3.377 1.00 46.86 44 VAL C CA 1
ATOM 6110 C C . VAL C 1 66 ? 9.188 -3.384 2.916 1.00 52.95 44 VAL C C 1
ATOM 6111 O O . VAL C 1 66 ? 9.669 -2.939 1.865 1.00 56.52 44 VAL C O 1
ATOM 6115 N N . ASP C 1 67 ? 8.412 -2.654 3.717 1.00 46.46 45 ASP C N 1
ATOM 6116 C CA . ASP C 1 67 ? 8.008 -1.317 3.348 1.00 46.64 45 ASP C CA 1
ATOM 6117 C C . ASP C 1 67 ? 8.955 -0.251 3.888 1.00 45.44 45 ASP C C 1
ATOM 6118 O O . ASP C 1 67 ? 9.450 0.572 3.141 1.00 52.89 45 ASP C O 1
ATOM 6123 N N A HIS C 1 68 ? 9.204 -0.288 5.189 0.49 47.74 46 HIS C N 1
ATOM 6124 N N B HIS C 1 68 ? 9.220 -0.263 5.185 0.51 47.64 46 HIS C N 1
ATOM 6125 C CA A HIS C 1 68 ? 9.930 0.781 5.853 0.49 47.91 46 HIS C CA 1
ATOM 6126 C CA B HIS C 1 68 ? 10.093 0.749 5.764 0.51 46.84 46 HIS C CA 1
ATOM 6127 C C A HIS C 1 68 ? 11.122 0.266 6.672 0.49 49.14 46 HIS C C 1
ATOM 6128 C C B HIS C 1 68 ? 11.241 0.115 6.526 0.51 49.82 46 HIS C C 1
ATOM 6129 O O A HIS C 1 68 ? 12.195 0.867 6.644 0.49 51.46 46 HIS C O 1
ATOM 6130 O O B HIS C 1 68 ? 12.393 0.492 6.336 0.51 51.15 46 HIS C O 1
ATOM 6143 N N . GLY C 1 69 ? 10.924 -0.840 7.395 1.00 48.19 47 GLY C N 1
ATOM 6144 C CA . GLY C 1 69 ? 11.912 -1.386 8.318 1.00 50.86 47 GLY C CA 1
ATOM 6145 C C . GLY C 1 69 ? 13.218 -1.966 7.775 1.00 58.94 47 GLY C C 1
ATOM 6146 O O . GLY C 1 69 ? 14.180 -2.180 8.531 1.00 61.79 47 GLY C O 1
ATOM 6147 N N . TRP C 1 70 ? 13.258 -2.234 6.474 1.00 53.85 48 TRP C N 1
ATOM 6148 C CA . TRP C 1 70 ? 14.483 -2.669 5.813 1.00 50.56 48 TRP C CA 1
ATOM 6149 C C . TRP C 1 70 ? 15.536 -1.560 5.836 1.00 57.49 48 TRP C C 1
ATOM 6150 O O . TRP C 1 70 ? 16.735 -1.827 5.753 1.00 59.54 48 TRP C O 1
ATOM 6161 N N . GLU C 1 71 ? 15.063 -0.316 5.933 1.00 56.76 49 GLU C N 1
ATOM 6162 C CA . GLU C 1 71 ? 15.916 0.865 5.964 1.00 56.53 49 GLU C CA 1
ATOM 6163 C C . GLU C 1 71 ? 16.800 0.970 7.202 1.00 60.42 49 GLU C C 1
ATOM 6164 O O . GLU C 1 71 ? 17.892 0.413 7.250 1.00 69.14 49 GLU C O 1
ATOM 6170 N N . GLU C 1 72 ? 16.345 1.732 8.182 1.00 60.50 50 GLU C N 1
ATOM 6171 C CA . GLU C 1 72 ? 17.101 1.916 9.409 1.00 62.54 50 GLU C CA 1
ATOM 6172 C C . GLU C 1 72 ? 16.224 1.539 10.588 1.00 81.59 50 GLU C C 1
ATOM 6173 O O . GLU C 1 72 ? 15.001 1.395 10.461 1.00 81.61 50 GLU C O 1
ATOM 6175 N N . THR C 1 73 ? 16.857 1.360 11.736 1.00 96.36 51 THR C N 1
ATOM 6176 C CA . THR C 1 73 ? 16.125 1.118 12.961 1.00 94.86 51 THR C CA 1
ATOM 6177 C C . THR C 1 73 ? 16.859 1.753 14.125 1.00 101.75 51 THR C C 1
ATOM 6178 O O . THR C 1 73 ? 18.029 1.464 14.366 1.00 110.17 51 THR C O 1
ATOM 6182 N N . HIS C 1 74 ? 16.173 2.642 14.829 1.00 91.90 52 HIS C N 1
ATOM 6183 C CA . HIS C 1 74 ? 16.677 3.138 16.094 1.00 82.60 52 HIS C CA 1
ATOM 6184 C C . HIS C 1 74 ? 16.591 2.019 17.127 1.00 76.00 52 HIS C C 1
ATOM 6185 O O . HIS C 1 74 ? 15.599 1.292 17.185 1.00 69.97 52 HIS C O 1
ATOM 6192 N N . CYS C 1 75 ? 17.645 1.863 17.920 1.00 74.42 53 CYS C N 1
ATOM 6193 C CA . CYS C 1 75 ? 17.642 0.889 19.007 1.00 74.64 53 CYS C CA 1
ATOM 6194 C C . CYS C 1 75 ? 18.526 1.387 20.154 1.00 77.37 53 CYS C C 1
ATOM 6195 O O . CYS C 1 75 ? 19.245 2.377 20.014 1.00 74.68 53 CYS C O 1
ATOM 6198 N N . CYS C 1 76 ? 18.470 0.700 21.286 1.00 82.23 54 CYS C N 1
ATOM 6199 C CA . CYS C 1 76 ? 19.252 1.094 22.460 1.00 88.27 54 CYS C CA 1
ATOM 6200 C C . CYS C 1 76 ? 20.697 0.598 22.386 1.00 85.70 54 CYS C C 1
ATOM 6201 O O . CYS C 1 76 ? 21.092 -0.024 21.392 1.00 89.18 54 CYS C O 1
ATOM 6204 N N . ASN C 1 77 ? 21.485 0.870 23.428 1.00 77.79 55 ASN C N 1
ATOM 6205 C CA . ASN C 1 77 ? 22.838 0.321 23.493 1.00 76.83 55 ASN C CA 1
ATOM 6206 C C . ASN C 1 77 ? 22.777 -1.131 23.935 1.00 81.75 55 ASN C C 1
ATOM 6207 O O . ASN C 1 77 ? 22.541 -1.429 25.107 1.00 90.33 55 ASN C O 1
ATOM 6209 N N . TYR C 1 78 ? 22.973 -2.029 22.975 1.00 76.66 56 TYR C N 1
ATOM 6210 C CA . TYR C 1 78 ? 22.948 -3.459 23.224 1.00 68.72 56 TYR C CA 1
ATOM 6211 C C . TYR C 1 78 ? 24.287 -3.951 23.744 1.00 66.95 56 TYR C C 1
ATOM 6212 O O . TYR C 1 78 ? 24.534 -5.153 23.797 1.00 61.23 56 TYR C O 1
ATOM 6221 N N . LEU C 1 79 ? 25.155 -3.014 24.108 1.00 76.28 57 LEU C N 1
ATOM 6222 C CA . LEU C 1 79 ? 26.497 -3.338 24.579 1.00 87.80 57 LEU C CA 1
ATOM 6223 C C . LEU C 1 79 ? 26.707 -2.767 25.997 1.00 97.85 57 LEU C C 1
ATOM 6224 O O . LEU C 1 79 ? 26.799 -1.548 26.191 1.00 100.32 57 LEU C O 1
ATOM 6229 N N . LEU C 1 80 ? 26.769 -3.662 26.983 1.00 99.98 58 LEU C N 1
ATOM 6230 C CA . LEU C 1 80 ? 26.744 -3.278 28.391 1.00 98.19 58 LEU C CA 1
ATOM 6231 C C . LEU C 1 80 ? 28.124 -2.921 28.942 1.00 99.13 58 LEU C C 1
ATOM 6232 O O . LEU C 1 80 ? 28.316 -2.841 30.163 1.00 97.56 58 LEU C O 1
ATOM 6237 N N . TYR C 1 104 ? 22.992 2.548 18.375 1.00 73.09 82 TYR C N 1
ATOM 6238 C CA . TYR C 1 104 ? 21.821 3.418 18.402 1.00 73.70 82 TYR C CA 1
ATOM 6239 C C . TYR C 1 104 ? 21.012 3.393 17.085 1.00 67.82 82 TYR C C 1
ATOM 6240 O O . TYR C 1 104 ? 19.817 3.676 17.084 1.00 66.12 82 TYR C O 1
ATOM 6249 N N . ILE C 1 105 ? 21.657 3.042 15.976 1.00 62.54 83 ILE C N 1
ATOM 6250 C CA . ILE C 1 105 ? 20.954 2.829 14.708 1.00 60.56 83 ILE C CA 1
ATOM 6251 C C . ILE C 1 105 ? 21.223 1.448 14.149 1.00 53.42 83 ILE C C 1
ATOM 6252 O O . ILE C 1 105 ? 22.368 1.023 14.067 1.00 56.57 83 ILE C O 1
ATOM 6257 N N . MET C 1 106 ? 20.161 0.756 13.764 1.00 48.10 84 MET C N 1
ATOM 6258 C CA . MET C 1 106 ? 20.269 -0.541 13.109 1.00 45.66 84 MET C CA 1
ATOM 6259 C C . MET C 1 106 ? 20.023 -0.412 11.624 1.00 48.25 84 MET C C 1
ATOM 6260 O O . MET C 1 106 ? 18.888 -0.171 11.234 1.00 55.27 84 MET C O 1
ATOM 6265 N N . LYS C 1 107 ? 21.055 -0.573 10.798 1.00 43.12 85 LYS C N 1
ATOM 6266 C CA . LYS C 1 107 ? 20.860 -0.643 9.348 1.00 38.55 85 LYS C CA 1
ATOM 6267 C C . LYS C 1 107 ? 20.946 -2.107 8.902 1.00 45.01 85 LYS C C 1
ATOM 6268 O O . LYS C 1 107 ? 22.024 -2.723 8.934 1.00 50.32 85 LYS C O 1
ATOM 6270 N N . PRO C 1 108 ? 19.800 -2.689 8.527 1.00 40.78 86 PRO C N 1
ATOM 6271 C CA . PRO C 1 108 ? 19.777 -4.047 7.977 1.00 38.96 86 PRO C CA 1
ATOM 6272 C C . PRO C 1 108 ? 20.696 -4.231 6.776 1.00 40.01 86 PRO C C 1
ATOM 6273 O O . PRO C 1 108 ? 20.706 -3.406 5.847 1.00 34.09 86 PRO C O 1
ATOM 6277 N N . ASP C 1 109 ? 21.467 -5.314 6.818 1.00 36.92 87 ASP C N 1
ATOM 6278 C CA . ASP C 1 109 ? 22.219 -5.773 5.660 1.00 33.87 87 ASP C CA 1
ATOM 6279 C C . ASP C 1 109 ? 21.355 -6.777 4.919 1.00 41.45 87 ASP C C 1
ATOM 6280 O O . ASP C 1 109 ? 21.283 -7.942 5.314 1.00 38.89 87 ASP C O 1
ATOM 6285 N N . LEU C 1 110 ? 20.708 -6.320 3.846 1.00 40.66 88 LEU C N 1
ATOM 6286 C CA . LEU C 1 110 ? 19.719 -7.111 3.124 1.00 34.04 88 LEU C CA 1
ATOM 6287 C C . LEU C 1 110 ? 20.318 -8.352 2.525 1.00 37.57 88 LEU C C 1
ATOM 6288 O O . LEU C 1 110 ? 19.595 -9.303 2.235 1.00 48.26 88 LEU C O 1
ATOM 6293 N N . ALA C 1 111 ? 21.631 -8.347 2.318 1.00 40.29 89 ALA C N 1
ATOM 6294 C CA . ALA C 1 111 ? 22.315 -9.548 1.836 1.00 46.48 89 ALA C CA 1
ATOM 6295 C C . ALA C 1 111 ? 22.208 -10.702 2.854 1.00 48.16 89 ALA C C 1
ATOM 6296 O O . ALA C 1 111 ? 22.031 -11.842 2.466 1.00 59.13 89 ALA C O 1
ATOM 6298 N N . THR C 1 112 ? 22.284 -10.405 4.146 1.00 41.22 90 THR C N 1
ATOM 6299 C CA . THR C 1 112 ? 22.077 -11.439 5.165 1.00 35.26 90 THR C CA 1
ATOM 6300 C C . THR C 1 112 ? 20.619 -11.881 5.415 1.00 32.02 90 THR C C 1
ATOM 6301 O O . THR C 1 112 ? 20.366 -12.622 6.351 1.00 44.09 90 THR C O 1
ATOM 6305 N N . LEU C 1 113 ? 19.670 -11.449 4.595 1.00 35.08 91 LEU C N 1
ATOM 6306 C CA . LEU C 1 113 ? 18.290 -11.912 4.746 1.00 37.71 91 LEU C CA 1
ATOM 6307 C C . LEU C 1 113 ? 18.208 -13.425 4.659 1.00 39.34 91 LEU C C 1
ATOM 6308 O O . LEU C 1 113 ? 18.706 -14.018 3.714 1.00 47.65 91 LEU C O 1
ATOM 6313 N N . ARG C 1 114 ? 17.557 -14.048 5.633 1.00 37.50 92 ARG C N 1
ATOM 6314 C CA . ARG C 1 114 ? 17.598 -15.500 5.735 1.00 32.36 92 ARG C CA 1
ATOM 6315 C C . ARG C 1 114 ? 16.364 -16.061 6.450 1.00 36.98 92 ARG C C 1
ATOM 6316 O O . ARG C 1 114 ? 15.811 -15.420 7.331 1.00 48.57 92 ARG C O 1
ATOM 6324 N N . CYS C 1 115 ? 15.911 -17.243 6.048 1.00 41.06 93 CYS C N 1
ATOM 6325 C CA . CYS C 1 115 ? 14.762 -17.858 6.699 1.00 47.49 93 CYS C CA 1
ATOM 6326 C C . CYS C 1 115 ? 15.177 -18.527 7.998 1.00 50.43 93 CYS C C 1
ATOM 6327 O O . CYS C 1 115 ? 16.344 -18.839 8.195 1.00 59.39 93 CYS C O 1
ATOM 6330 N N . VAL C 1 116 ? 14.208 -18.706 8.888 1.00 44.93 94 VAL C N 1
ATOM 6331 C CA . VAL C 1 116 ? 14.434 -19.244 10.223 1.00 38.55 94 VAL C CA 1
ATOM 6332 C C . VAL C 1 116 ? 13.420 -20.352 10.422 1.00 44.26 94 VAL C C 1
ATOM 6333 O O . VAL C 1 116 ? 12.405 -20.160 11.094 1.00 45.44 94 VAL C O 1
ATOM 6337 N N . PRO C 1 117 ? 13.677 -21.509 9.805 1.00 44.37 95 PRO C N 1
ATOM 6338 C CA . PRO C 1 117 ? 12.712 -22.606 9.691 1.00 42.49 95 PRO C CA 1
ATOM 6339 C C . PRO C 1 117 ? 12.210 -23.134 11.032 1.00 50.89 95 PRO C C 1
ATOM 6340 O O . PRO C 1 117 ? 11.155 -23.742 11.044 1.00 54.96 95 PRO C O 1
ATOM 6344 N N . TRP C 1 118 ? 12.936 -22.920 12.126 1.00 55.30 96 TRP C N 1
ATOM 6345 C CA . TRP C 1 118 ? 12.484 -23.412 13.429 1.00 55.78 96 TRP C CA 1
ATOM 6346 C C . TRP C 1 118 ? 11.527 -22.428 14.098 1.00 55.66 96 TRP C C 1
ATOM 6347 O O . TRP C 1 118 ? 11.197 -22.568 15.264 1.00 54.95 96 TRP C O 1
ATOM 6358 N N . LEU C 1 119 ? 11.093 -21.426 13.344 1.00 57.73 97 LEU C N 1
ATOM 6359 C CA . LEU C 1 119 ? 10.161 -20.423 13.837 1.00 55.23 97 LEU C CA 1
ATOM 6360 C C . LEU C 1 119 ? 9.171 -20.129 12.732 1.00 58.57 97 LEU C C 1
ATOM 6361 O O . LEU C 1 119 ? 9.501 -19.411 11.789 1.00 69.51 97 LEU C O 1
ATOM 6366 N N . GLU C 1 120 ? 7.969 -20.689 12.842 1.00 55.53 98 GLU C N 1
ATOM 6367 C CA . GLU C 1 120 ? 6.917 -20.472 11.849 1.00 56.70 98 GLU C CA 1
ATOM 6368 C C . GLU C 1 120 ? 6.822 -19.007 11.359 1.00 54.02 98 GLU C C 1
ATOM 6369 O O . GLU C 1 120 ? 6.971 -18.084 12.155 1.00 41.27 98 GLU C O 1
ATOM 6375 N N . GLY C 1 121 ? 6.619 -18.817 10.048 1.00 51.74 99 GLY C N 1
ATOM 6376 C CA . GLY C 1 121 ? 6.385 -17.502 9.463 1.00 44.96 99 GLY C CA 1
ATOM 6377 C C . GLY C 1 121 ? 7.473 -16.445 9.633 1.00 44.62 99 GLY C C 1
ATOM 6378 O O . GLY C 1 121 ? 7.187 -15.256 9.563 1.00 38.41 99 GLY C O 1
ATOM 6379 N N . THR C 1 122 ? 8.723 -16.863 9.816 1.00 37.87 100 THR C N 1
ATOM 6380 C CA . THR C 1 122 ? 9.733 -15.940 10.294 1.00 32.26 100 THR C CA 1
ATOM 6381 C C . THR C 1 122 ? 11.055 -15.952 9.531 1.00 32.00 100 THR C C 1
ATOM 6382 O O . THR C 1 122 ? 11.622 -17.002 9.237 1.00 38.81 100 THR C O 1
ATOM 6386 N N . ALA C 1 123 ? 11.551 -14.763 9.215 1.00 33.28 101 ALA C N 1
ATOM 6387 C CA . ALA C 1 123 ? 12.878 -14.634 8.627 1.00 38.70 101 ALA C CA 1
ATOM 6388 C C . ALA C 1 123 ? 13.731 -13.801 9.569 1.00 37.64 101 ALA C C 1
ATOM 6389 O O . ALA C 1 123 ? 13.253 -13.363 10.615 1.00 35.00 101 ALA C O 1
ATOM 6391 N N . MET C 1 124 ? 14.990 -13.598 9.202 1.00 33.96 102 MET C N 1
ATOM 6392 C CA . MET C 1 124 ? 15.882 -12.748 9.986 1.00 41.40 102 MET C CA 1
ATOM 6393 C C . MET C 1 124 ? 16.810 -11.932 9.092 1.00 43.63 102 MET C C 1
ATOM 6394 O O . MET C 1 124 ? 17.048 -12.284 7.939 1.00 41.02 102 MET C O 1
ATOM 6399 N N . VAL C 1 125 ? 17.327 -10.834 9.628 1.00 39.41 103 VAL C N 1
ATOM 6400 C CA . VAL C 1 125 ? 18.381 -10.106 8.943 1.00 31.61 103 VAL C CA 1
ATOM 6401 C C . VAL C 1 125 ? 19.380 -9.524 9.968 1.00 36.14 103 VAL C C 1
ATOM 6402 O O . VAL C 1 125 ? 19.008 -9.023 11.037 1.00 33.60 103 VAL C O 1
ATOM 6406 N N . LEU C 1 126 ? 20.657 -9.629 9.648 1.00 34.05 104 LEU C N 1
ATOM 6407 C CA . LEU C 1 126 ? 21.684 -9.024 10.479 1.00 30.37 104 LEU C CA 1
ATOM 6408 C C . LEU C 1 126 ? 21.868 -7.557 10.104 1.00 41.92 104 LEU C C 1
ATOM 6409 O O . LEU C 1 126 ? 21.718 -7.154 8.940 1.00 45.29 104 LEU C O 1
ATOM 6414 N N . CYS C 1 127 ? 22.196 -6.751 11.103 1.00 44.21 105 CYS C N 1
ATOM 6415 C CA . CYS C 1 127 ? 22.270 -5.317 10.912 1.00 42.12 105 CYS C CA 1
ATOM 6416 C C . CYS C 1 127 ? 23.634 -4.760 11.250 1.00 39.88 105 CYS C C 1
ATOM 6417 O O . CYS C 1 127 ? 24.368 -5.364 11.991 1.00 43.39 105 CYS C O 1
ATOM 6420 N N . ASP C 1 128 ? 23.983 -3.619 10.676 1.00 43.85 106 ASP C N 1
ATOM 6421 C CA . ASP C 1 128 ? 25.163 -2.895 11.125 1.00 45.61 106 ASP C CA 1
ATOM 6422 C C . ASP C 1 128 ? 24.718 -1.832 12.103 1.00 45.15 106 ASP C C 1
ATOM 6423 O O . ASP C 1 128 ? 23.737 -1.138 11.870 1.00 46.01 106 ASP C O 1
ATOM 6428 N N . LEU C 1 129 ? 25.431 -1.733 13.213 1.00 40.39 107 LEU C N 1
ATOM 6429 C CA . LEU C 1 129 ? 25.065 -0.824 14.287 1.00 35.80 107 LEU C CA 1
ATOM 6430 C C . LEU C 1 129 ? 25.728 0.571 14.123 1.00 44.91 107 LEU C C 1
ATOM 6431 O O . LEU C 1 129 ? 26.952 0.700 14.130 1.00 44.80 107 LEU C O 1
ATOM 6436 N N . LEU C 1 130 ? 24.928 1.617 13.958 1.00 48.89 108 LEU C N 1
ATOM 6437 C CA . LEU C 1 130 ? 25.505 2.941 13.697 1.00 58.32 108 LEU C CA 1
ATOM 6438 C C . LEU C 1 130 ? 25.300 3.953 14.828 1.00 62.11 108 LEU C C 1
ATOM 6439 O O . LEU C 1 130 ? 24.274 3.944 15.522 1.00 60.26 108 LEU C O 1
ATOM 6444 N N . ASP C 1 131 ? 26.283 4.831 15.010 1.00 61.18 109 ASP C N 1
ATOM 6445 C CA . ASP C 1 131 ? 26.121 5.932 15.946 1.00 66.06 109 ASP C CA 1
ATOM 6446 C C . ASP C 1 131 ? 25.089 6.891 15.351 1.00 72.21 109 ASP C C 1
ATOM 6447 O O . ASP C 1 131 ? 25.270 7.403 14.245 1.00 70.85 109 ASP C O 1
ATOM 6449 N N . HIS C 1 132 ? 23.996 7.104 16.082 1.00 79.93 110 HIS C N 1
ATOM 6450 C CA . HIS C 1 132 ? 22.840 7.836 15.563 1.00 87.39 110 HIS C CA 1
ATOM 6451 C C . HIS C 1 132 ? 23.035 9.342 15.614 1.00 103.69 110 HIS C C 1
ATOM 6452 O O . HIS C 1 132 ? 22.067 10.095 15.664 1.00 101.15 110 HIS C O 1
ATOM 6454 N N . ARG C 1 133 ? 24.293 9.768 15.611 1.00 124.42 111 ARG C N 1
ATOM 6455 C CA . ARG C 1 133 ? 24.643 11.183 15.605 1.00 129.77 111 ARG C CA 1
ATOM 6456 C C . ARG C 1 133 ? 25.703 11.439 14.548 1.00 130.65 111 ARG C C 1
ATOM 6457 O O . ARG C 1 133 ? 26.157 12.563 14.368 1.00 135.96 111 ARG C O 1
ATOM 6459 N N . THR C 1 134 ? 26.098 10.369 13.863 1.00 119.54 112 THR C N 1
ATOM 6460 C CA . THR C 1 134 ? 27.168 10.411 12.873 1.00 107.46 112 THR C CA 1
ATOM 6461 C C . THR C 1 134 ? 26.967 9.346 11.787 1.00 96.78 112 THR C C 1
ATOM 6462 O O . THR C 1 134 ? 27.681 9.370 10.784 1.00 90.75 112 THR C O 1
ATOM 6466 N N . HIS C 1 135 ? 26.026 8.420 12.008 1.00 95.47 113 HIS C N 1
ATOM 6467 C CA . HIS C 1 135 ? 25.775 7.312 11.102 1.00 96.37 113 HIS C CA 1
ATOM 6468 C C . HIS C 1 135 ? 27.013 6.505 10.747 1.00 91.96 113 HIS C C 1
ATOM 6469 O O . HIS C 1 135 ? 27.047 5.844 9.713 1.00 89.09 113 HIS C O 1
ATOM 6476 N N . ALA C 1 136 ? 28.031 6.578 11.589 1.00 89.18 114 ALA C N 1
ATOM 6477 C CA . ALA C 1 136 ? 29.203 5.754 11.400 1.00 86.44 114 ALA C CA 1
ATOM 6478 C C . ALA C 1 136 ? 29.075 4.473 12.191 1.00 80.51 114 ALA C C 1
ATOM 6479 O O . ALA C 1 136 ? 28.412 4.460 13.206 1.00 86.07 114 ALA C O 1
ATOM 6481 N N . GLU C 1 137 ? 29.685 3.396 11.709 1.00 69.20 115 GLU C N 1
ATOM 6482 C CA . GLU C 1 137 ? 29.691 2.155 12.458 1.00 61.52 115 GLU C CA 1
ATOM 6483 C C . GLU C 1 137 ? 30.246 2.408 13.858 1.00 59.54 115 GLU C C 1
ATOM 6484 O O . GLU C 1 137 ? 31.223 3.142 14.035 1.00 56.89 115 GLU C O 1
ATOM 6486 N N . VAL C 1 138 ? 29.562 1.836 14.848 1.00 57.10 116 VAL C N 1
ATOM 6487 C CA . VAL C 1 138 ? 30.053 1.716 16.215 1.00 48.76 116 VAL C CA 1
ATOM 6488 C C . VAL C 1 138 ? 31.209 0.723 16.254 1.00 48.84 116 VAL C C 1
ATOM 6489 O O . VAL C 1 138 ? 31.025 -0.464 16.017 1.00 51.55 116 VAL C O 1
ATOM 6493 N N . PRO C 1 139 ? 32.410 1.211 16.542 1.00 46.46 117 PRO C N 1
ATOM 6494 C CA . PRO C 1 139 ? 33.630 0.412 16.432 1.00 51.12 117 PRO C CA 1
ATOM 6495 C C . PRO C 1 139 ? 33.586 -0.938 17.151 1.00 52.17 117 PRO C C 1
ATOM 6496 O O . PRO C 1 139 ? 34.037 -1.935 16.589 1.00 62.22 117 PRO C O 1
ATOM 6500 N N . HIS C 1 140 ? 33.032 -0.969 18.358 1.00 48.13 118 HIS C N 1
ATOM 6501 C CA . HIS C 1 140 ? 33.159 -2.134 19.236 1.00 41.49 118 HIS C CA 1
ATOM 6502 C C . HIS C 1 140 ? 32.034 -3.152 19.064 1.00 44.17 118 HIS C C 1
ATOM 6503 O O . HIS C 1 140 ? 32.005 -4.184 19.757 1.00 44.50 118 HIS C O 1
ATOM 6510 N N . ALA C 1 141 ? 31.112 -2.868 18.146 1.00 37.97 119 ALA C N 1
ATOM 6511 C CA . ALA C 1 141 ? 30.216 -3.908 17.674 1.00 40.29 119 ALA C CA 1
ATOM 6512 C C . ALA C 1 141 ? 31.063 -5.045 17.104 1.00 49.27 119 ALA C C 1
ATOM 6513 O O . ALA C 1 141 ? 31.853 -4.820 16.189 1.00 51.61 119 ALA C O 1
ATOM 6515 N N . PRO C 1 142 ? 30.907 -6.260 17.657 1.00 34.64 120 PRO C N 1
ATOM 6516 C CA . PRO C 1 142 ? 31.676 -7.458 17.329 1.00 36.18 120 PRO C CA 1
ATOM 6517 C C . PRO C 1 142 ? 31.846 -7.733 15.835 1.00 41.33 120 PRO C C 1
ATOM 6518 O O . PRO C 1 142 ? 32.983 -7.930 15.403 1.00 39.30 120 PRO C O 1
ATOM 6522 N N . ARG C 1 143 ? 30.740 -7.776 15.093 1.00 34.43 121 ARG C N 1
ATOM 6523 C CA . ARG C 1 143 ? 30.743 -7.944 13.641 1.00 40.06 121 ARG C CA 1
ATOM 6524 C C . ARG C 1 143 ? 31.587 -6.883 12.900 1.00 50.82 121 ARG C C 1
ATOM 6525 O O . ARG C 1 143 ? 32.282 -7.199 11.924 1.00 54.92 121 ARG C O 1
ATOM 6533 N N . ALA C 1 144 ? 31.515 -5.629 13.354 1.00 39.49 122 ALA C N 1
ATOM 6534 C CA . ALA C 1 144 ? 32.338 -4.576 12.779 1.00 38.34 122 ALA C CA 1
ATOM 6535 C C . ALA C 1 144 ? 33.819 -4.850 13.019 1.00 44.51 122 ALA C C 1
ATOM 6536 O O . ALA C 1 144 ? 34.671 -4.494 12.201 1.00 51.21 122 ALA C O 1
ATOM 6538 N N . ILE C 1 145 ? 34.119 -5.481 14.148 1.00 42.25 123 ILE C N 1
ATOM 6539 C CA . ILE C 1 145 ? 35.492 -5.757 14.528 1.00 39.27 123 ILE C CA 1
ATOM 6540 C C . ILE C 1 145 ? 36.056 -6.813 13.595 1.00 42.18 123 ILE C C 1
ATOM 6541 O O . ILE C 1 145 ? 37.179 -6.676 13.107 1.00 47.18 123 ILE C O 1
ATOM 6546 N N . LEU C 1 146 ? 35.266 -7.838 13.294 1.00 38.67 124 LEU C N 1
ATOM 6547 C CA . LEU C 1 146 ? 35.725 -8.839 12.343 1.00 44.39 124 LEU C CA 1
ATOM 6548 C C . LEU C 1 146 ? 35.703 -8.308 10.900 1.00 48.86 124 LEU C C 1
ATOM 6549 O O . LEU C 1 146 ? 36.598 -8.603 10.113 1.00 56.36 124 LEU C O 1
ATOM 6554 N N . LYS C 1 147 ? 34.691 -7.523 10.554 1.00 41.68 125 LYS C N 1
ATOM 6555 C CA . LYS C 1 147 ? 34.652 -6.901 9.238 1.00 50.13 125 LYS C CA 1
ATOM 6556 C C . LYS C 1 147 ? 35.926 -6.064 9.023 1.00 58.41 125 LYS C C 1
ATOM 6557 O O . LYS C 1 147 ? 36.453 -5.944 7.898 1.00 57.29 125 LYS C O 1
ATOM 6563 N N . ARG C 1 148 ? 36.433 -5.517 10.122 1.00 55.08 126 ARG C N 1
ATOM 6564 C CA . ARG C 1 148 ? 37.594 -4.651 10.066 1.00 53.61 126 ARG C CA 1
ATOM 6565 C C . ARG C 1 148 ? 38.856 -5.411 9.717 1.00 56.26 126 ARG C C 1
ATOM 6566 O O . ARG C 1 148 ? 39.640 -4.973 8.878 1.00 59.60 126 ARG C O 1
ATOM 6574 N N . GLN C 1 149 ? 39.054 -6.552 10.363 1.00 52.44 127 GLN C N 1
ATOM 6575 C CA . GLN C 1 149 ? 40.234 -7.353 10.101 1.00 43.44 127 GLN C CA 1
ATOM 6576 C C . GLN C 1 149 ? 40.194 -7.902 8.696 1.00 45.57 127 GLN C C 1
ATOM 6577 O O . GLN C 1 149 ? 41.210 -7.967 8.028 1.00 48.29 127 GLN C O 1
ATOM 6583 N N . LEU C 1 150 ? 39.013 -8.284 8.237 1.00 47.63 128 LEU C N 1
ATOM 6584 C CA . LEU C 1 150 ? 38.871 -8.842 6.896 1.00 47.06 128 LEU C CA 1
ATOM 6585 C C . LEU C 1 150 ? 39.188 -7.779 5.842 1.00 54.58 128 LEU C C 1
ATOM 6586 O O . LEU C 1 150 ? 39.859 -8.056 4.857 1.00 59.49 128 LEU C O 1
ATOM 6591 N N . ALA C 1 151 ? 38.726 -6.554 6.077 1.00 61.62 129 ALA C N 1
ATOM 6592 C CA . ALA C 1 151 ? 39.042 -5.416 5.219 1.00 46.95 129 ALA C CA 1
ATOM 6593 C C . ALA C 1 151 ? 40.535 -5.145 5.176 1.00 61.03 129 ALA C C 1
ATOM 6594 O O . ALA C 1 151 ? 41.059 -4.616 4.189 1.00 62.27 129 ALA C O 1
ATOM 6596 N N . ARG C 1 152 ? 41.220 -5.504 6.258 1.00 64.88 130 ARG C N 1
ATOM 6597 C CA . ARG C 1 152 ? 42.670 -5.386 6.296 1.00 74.96 130 ARG C CA 1
ATOM 6598 C C . ARG C 1 152 ? 43.321 -6.409 5.373 1.00 76.06 130 ARG C C 1
ATOM 6599 O O . ARG C 1 152 ? 44.040 -6.036 4.436 1.00 79.04 130 ARG C O 1
ATOM 6607 N N . LEU C 1 153 ? 43.067 -7.691 5.624 1.00 76.61 131 LEU C N 1
ATOM 6608 C CA . LEU C 1 153 ? 43.705 -8.730 4.827 1.00 82.64 131 LEU C CA 1
ATOM 6609 C C . LEU C 1 153 ? 43.204 -8.726 3.381 1.00 83.53 131 LEU C C 1
ATOM 6610 O O . LEU C 1 153 ? 43.811 -9.362 2.523 1.00 91.87 131 LEU C O 1
ATOM 6615 N N . GLU C 1 154 ? 42.130 -7.991 3.097 1.00 73.65 132 GLU C N 1
ATOM 6616 C CA . GLU C 1 154 ? 41.670 -7.886 1.713 1.00 70.64 132 GLU C CA 1
ATOM 6617 C C . GLU C 1 154 ? 42.543 -6.925 0.918 1.00 67.42 132 GLU C C 1
ATOM 6618 O O . GLU C 1 154 ? 42.770 -7.126 -0.284 1.00 60.85 132 GLU C O 1
ATOM 6624 N N . ALA C 1 155 ? 43.019 -5.883 1.600 1.00 65.52 133 ALA C N 1
ATOM 6625 C CA . ALA C 1 155 ? 43.947 -4.927 1.017 1.00 63.12 133 ALA C CA 1
ATOM 6626 C C . ALA C 1 155 ? 45.236 -5.647 0.649 1.00 74.73 133 ALA C C 1
ATOM 6627 O O . ALA C 1 155 ? 45.867 -5.351 -0.366 1.00 86.17 133 ALA C O 1
ATOM 6629 N N . MET C 1 156 ? 45.601 -6.608 1.490 1.00 70.19 134 MET C N 1
ATOM 6630 C CA . MET C 1 156 ? 46.712 -7.510 1.248 1.00 64.02 134 MET C CA 1
ATOM 6631 C C . MET C 1 156 ? 46.448 -8.509 0.130 1.00 57.92 134 MET C C 1
ATOM 6632 O O . MET C 1 156 ? 47.298 -9.319 -0.180 1.00 58.89 134 MET C O 1
ATOM 6637 N N . GLY C 1 157 ? 45.264 -8.482 -0.455 1.00 60.81 135 GLY C N 1
ATOM 6638 C CA . GLY C 1 157 ? 44.886 -9.507 -1.411 1.00 71.79 135 GLY C CA 1
ATOM 6639 C C . GLY C 1 157 ? 44.762 -10.911 -0.834 1.00 71.21 135 GLY C C 1
ATOM 6640 O O . GLY C 1 157 ? 45.055 -11.900 -1.509 1.00 80.92 135 GLY C O 1
ATOM 6641 N N . LEU C 1 158 ? 44.334 -10.995 0.420 1.00 64.63 136 LEU C N 1
ATOM 6642 C CA . LEU C 1 158 ? 44.115 -12.269 1.106 1.00 59.44 136 LEU C CA 1
ATOM 6643 C C . LEU C 1 158 ? 42.652 -12.372 1.569 1.00 56.38 136 LEU C C 1
ATOM 6644 O O . LEU C 1 158 ? 41.990 -11.350 1.802 1.00 53.57 136 LEU C O 1
ATOM 6649 N N . GLU C 1 159 ? 42.132 -13.593 1.667 1.00 51.93 137 GLU C N 1
ATOM 6650 C CA . GLU C 1 159 ? 40.805 -13.789 2.242 1.00 54.25 137 GLU C CA 1
ATOM 6651 C C . GLU C 1 159 ? 40.829 -15.002 3.172 1.00 58.18 137 GLU C C 1
ATOM 6652 O O . GLU C 1 159 ? 41.472 -16.004 2.871 1.00 61.89 137 GLU C O 1
ATOM 6658 N N . ALA C 1 160 ? 40.135 -14.892 4.302 1.00 54.33 138 ALA C N 1
ATOM 6659 C CA . ALA C 1 160 ? 40.209 -15.901 5.348 1.00 47.66 138 ALA C CA 1
ATOM 6660 C C . ALA C 1 160 ? 39.155 -17.015 5.196 1.00 47.39 138 ALA C C 1
ATOM 6661 O O . ALA C 1 160 ? 37.973 -16.778 4.980 1.00 47.69 138 ALA C O 1
ATOM 6663 N N . ILE C 1 161 ? 39.616 -18.245 5.292 1.00 46.78 139 ILE C N 1
ATOM 6664 C CA . ILE C 1 161 ? 38.724 -19.375 5.281 1.00 54.16 139 ILE C CA 1
ATOM 6665 C C . ILE C 1 161 ? 38.784 -19.987 6.665 1.00 50.55 139 ILE C C 1
ATOM 6666 O O . ILE C 1 161 ? 39.875 -20.315 7.161 1.00 46.65 139 ILE C O 1
ATOM 6671 N N . MET C 1 162 ? 37.621 -20.107 7.304 1.00 45.47 140 MET C N 1
ATOM 6672 C CA . MET C 1 162 ? 37.560 -20.555 8.690 1.00 41.97 140 MET C CA 1
ATOM 6673 C C . MET C 1 162 ? 36.420 -21.543 8.922 1.00 46.03 140 MET C C 1
ATOM 6674 O O . MET C 1 162 ? 35.526 -21.701 8.087 1.00 51.00 140 MET C O 1
ATOM 6679 N N . ALA C 1 163 ? 36.506 -22.241 10.044 1.00 39.64 141 ALA C N 1
ATOM 6680 C CA . ALA C 1 163 ? 35.450 -23.109 10.530 1.00 34.52 141 ALA C CA 1
ATOM 6681 C C . ALA C 1 163 ? 35.481 -23.194 12.074 1.00 33.68 141 ALA C C 1
ATOM 6682 O O . ALA C 1 163 ? 36.523 -23.076 12.709 1.00 33.91 141 ALA C O 1
ATOM 6684 N N . THR C 1 164 ? 34.320 -23.376 12.669 1.00 37.42 142 THR C N 1
ATOM 6685 C CA . THR C 1 164 ? 34.242 -23.553 14.098 1.00 39.00 142 THR C CA 1
ATOM 6686 C C . THR C 1 164 ? 33.470 -24.826 14.386 1.00 48.75 142 THR C C 1
ATOM 6687 O O . THR C 1 164 ? 32.541 -25.170 13.657 1.00 61.55 142 THR C O 1
ATOM 6691 N N . GLU C 1 165 ? 33.875 -25.532 15.436 1.00 54.45 143 GLU C N 1
ATOM 6692 C CA . GLU C 1 165 ? 33.139 -26.688 15.926 1.00 55.28 143 GLU C CA 1
ATOM 6693 C C . GLU C 1 165 ? 32.515 -26.343 17.263 1.00 52.61 143 GLU C C 1
ATOM 6694 O O . GLU C 1 165 ? 33.218 -26.296 18.263 1.00 57.25 143 GLU C O 1
ATOM 6700 N N . LEU C 1 166 ? 31.209 -26.094 17.295 1.00 50.36 144 LEU C N 1
ATOM 6701 C CA . LEU C 1 166 ? 30.578 -25.768 18.570 1.00 57.21 144 LEU C CA 1
ATOM 6702 C C . LEU C 1 166 ? 30.100 -27.024 19.300 1.00 47.61 144 LEU C C 1
ATOM 6703 O O . LEU C 1 166 ? 29.299 -27.799 18.789 1.00 47.68 144 LEU C O 1
ATOM 6708 N N . GLU C 1 167 ? 30.657 -27.238 20.486 1.00 40.79 145 GLU C N 1
ATOM 6709 C CA . GLU C 1 167 ? 30.232 -28.316 21.356 1.00 44.60 145 GLU C CA 1
ATOM 6710 C C . GLU C 1 167 ? 29.185 -27.779 22.304 1.00 39.61 145 GLU C C 1
ATOM 6711 O O . GLU C 1 167 ? 29.107 -26.585 22.515 1.00 38.26 145 GLU C O 1
ATOM 6717 N N . PHE C 1 168 ? 28.379 -28.664 22.873 1.00 39.29 146 PHE C N 1
ATOM 6718 C CA . PHE C 1 168 ? 27.357 -28.268 23.838 1.00 34.45 146 PHE C CA 1
ATOM 6719 C C . PHE C 1 168 ? 26.830 -29.462 24.582 1.00 37.13 146 PHE C C 1
ATOM 6720 O O . PHE C 1 168 ? 27.041 -30.604 24.175 1.00 41.19 146 PHE C O 1
ATOM 6728 N N . PHE C 1 169 ? 26.135 -29.191 25.680 1.00 43.15 147 PHE C N 1
ATOM 6729 C CA . PHE C 1 169 ? 25.508 -30.247 26.456 1.00 43.86 147 PHE C CA 1
ATOM 6730 C C . PHE C 1 169 ? 24.004 -30.221 26.293 1.00 45.05 147 PHE C C 1
ATOM 6731 O O . PHE C 1 169 ? 23.366 -29.206 26.535 1.00 54.16 147 PHE C O 1
ATOM 6739 N N . LEU C 1 170 ? 23.444 -31.359 25.900 1.00 47.50 148 LEU C N 1
ATOM 6740 C CA . LEU C 1 170 ? 22.010 -31.601 25.980 1.00 49.97 148 LEU C CA 1
ATOM 6741 C C . LEU C 1 170 ? 21.635 -32.191 27.332 1.00 52.10 148 LEU C C 1
ATOM 6742 O O . LEU C 1 170 ? 22.164 -33.225 27.727 1.00 52.39 148 LEU C O 1
ATOM 6747 N N . PHE C 1 171 ? 20.717 -31.542 28.035 1.00 51.98 149 PHE C N 1
ATOM 6748 C CA . PHE C 1 171 ? 20.205 -32.086 29.289 1.00 47.97 149 PHE C CA 1
ATOM 6749 C C . PHE C 1 171 ? 18.896 -32.837 29.109 1.00 52.15 149 PHE C C 1
ATOM 6750 O O . PHE C 1 171 ? 18.177 -32.619 28.138 1.00 58.12 149 PHE C O 1
ATOM 6758 N N . GLU C 1 172 ? 18.596 -33.740 30.036 1.00 56.73 150 GLU C N 1
ATOM 6759 C CA . GLU C 1 172 ? 17.399 -34.559 29.898 1.00 65.93 150 GLU C CA 1
ATOM 6760 C C . GLU C 1 172 ? 16.208 -33.786 30.422 1.00 68.77 150 GLU C C 1
ATOM 6761 O O . GLU C 1 172 ? 15.079 -33.978 29.970 1.00 64.41 150 GLU C O 1
ATOM 6767 N N . LYS C 1 173 ? 16.475 -32.860 31.334 1.00 76.97 151 LYS C N 1
ATOM 6768 C CA . LYS C 1 173 ? 15.427 -31.986 31.834 1.00 75.12 151 LYS C CA 1
ATOM 6769 C C . LYS C 1 173 ? 15.272 -30.729 30.983 1.00 64.56 151 LYS C C 1
ATOM 6770 O O . LYS C 1 173 ? 16.210 -30.295 30.320 1.00 66.29 151 LYS C O 1
ATOM 6776 N N . SER C 1 174 ? 14.077 -30.153 31.005 1.00 57.22 152 SER C N 1
ATOM 6777 C CA . SER C 1 174 ? 13.846 -28.866 30.379 1.00 57.70 152 SER C CA 1
ATOM 6778 C C . SER C 1 174 ? 14.565 -27.790 31.156 1.00 67.02 152 SER C C 1
ATOM 6779 O O . SER C 1 174 ? 14.963 -27.988 32.310 1.00 70.51 152 SER C O 1
ATOM 6782 N N . LEU C 1 175 ? 14.704 -26.631 30.530 1.00 66.55 153 LEU C N 1
ATOM 6783 C CA . LEU C 1 175 ? 15.310 -25.491 31.197 1.00 63.11 153 LEU C CA 1
ATOM 6784 C C . LEU C 1 175 ? 14.415 -25.059 32.356 1.00 66.83 153 LEU C C 1
ATOM 6785 O O . LEU C 1 175 ? 14.907 -24.727 33.432 1.00 67.86 153 LEU C O 1
ATOM 6790 N N . ASP C 1 176 ? 13.105 -25.106 32.128 1.00 68.61 154 ASP C N 1
ATOM 6791 C CA . ASP C 1 176 ? 12.103 -24.805 33.147 1.00 77.80 154 ASP C CA 1
ATOM 6792 C C . ASP C 1 176 ? 12.403 -25.510 34.472 1.00 79.99 154 ASP C C 1
ATOM 6793 O O . ASP C 1 176 ? 12.487 -24.869 35.516 1.00 80.71 154 ASP C O 1
ATOM 6798 N N . GLU C 1 177 ? 12.577 -26.828 34.426 1.00 77.58 155 GLU C N 1
ATOM 6799 C CA . GLU C 1 177 ? 12.858 -27.596 35.639 1.00 71.55 155 GLU C CA 1
ATOM 6800 C C . GLU C 1 177 ? 14.277 -27.347 36.213 1.00 78.72 155 GLU C C 1
ATOM 6801 O O . GLU C 1 177 ? 14.451 -27.272 37.424 1.00 80.15 155 GLU C O 1
ATOM 6803 N N . ILE C 1 178 ? 15.286 -27.205 35.361 1.00 79.11 156 ILE C N 1
ATOM 6804 C CA . ILE C 1 178 ? 16.625 -26.889 35.860 1.00 83.38 156 ILE C CA 1
ATOM 6805 C C . ILE C 1 178 ? 16.694 -25.452 36.389 1.00 92.03 156 ILE C C 1
ATOM 6806 O O . ILE C 1 178 ? 17.279 -25.206 37.444 1.00 95.41 156 ILE C O 1
ATOM 6811 N N . ARG C 1 179 ? 16.072 -24.508 35.683 1.00 92.44 157 ARG C N 1
ATOM 6812 C CA . ARG C 1 179 ? 16.059 -23.106 36.115 1.00 94.40 157 ARG C CA 1
ATOM 6813 C C . ARG C 1 179 ? 15.530 -22.927 37.541 1.00 98.45 157 ARG C C 1
ATOM 6814 O O . ARG C 1 179 ? 15.476 -21.810 38.051 1.00 105.81 157 ARG C O 1
ATOM 6816 N N . LYS C 1 180 ? 15.140 -24.027 38.175 1.00 91.46 158 LYS C N 1
ATOM 6817 C CA . LYS C 1 180 ? 14.693 -24.011 39.556 1.00 88.84 158 LYS C CA 1
ATOM 6818 C C . LYS C 1 180 ? 15.755 -24.643 40.470 1.00 83.32 158 LYS C C 1
ATOM 6819 O O . LYS C 1 180 ? 15.648 -25.802 40.876 1.00 77.12 158 LYS C O 1
ATOM 6825 N N . GLY C 1 181 ? 16.780 -23.859 40.787 1.00 84.74 159 GLY C N 1
ATOM 6826 C CA . GLY C 1 181 ? 17.948 -24.355 41.490 1.00 91.20 159 GLY C CA 1
ATOM 6827 C C . GLY C 1 181 ? 19.001 -24.578 40.429 1.00 101.87 159 GLY C C 1
ATOM 6828 O O . GLY C 1 181 ? 18.829 -24.105 39.310 1.00 100.18 159 GLY C O 1
ATOM 6829 N N . ARG C 1 182 ? 20.076 -25.289 40.766 1.00 108.07 160 ARG C N 1
ATOM 6830 C CA . ARG C 1 182 ? 21.087 -25.690 39.783 1.00 103.01 160 ARG C CA 1
ATOM 6831 C C . ARG C 1 182 ? 21.632 -27.077 40.094 1.00 112.61 160 ARG C C 1
ATOM 6832 O O . ARG C 1 182 ? 22.619 -27.211 40.821 1.00 117.14 160 ARG C O 1
ATOM 6840 N N . PHE C 1 183 ? 20.982 -28.105 39.557 1.00 113.06 161 PHE C N 1
ATOM 6841 C CA . PHE C 1 183 ? 21.520 -29.460 39.615 1.00 112.07 161 PHE C CA 1
ATOM 6842 C C . PHE C 1 183 ? 20.734 -30.400 38.715 1.00 105.44 161 PHE C C 1
ATOM 6843 O O . PHE C 1 183 ? 19.648 -30.861 39.076 1.00 104.21 161 PHE C O 1
ATOM 6851 N N . ARG C 1 184 ? 21.293 -30.677 37.541 1.00 98.97 162 ARG C N 1
ATOM 6852 C CA . ARG C 1 184 ? 20.677 -31.605 36.599 1.00 88.91 162 ARG C CA 1
ATOM 6853 C C . ARG C 1 184 ? 21.725 -32.374 35.806 1.00 71.85 162 ARG C C 1
ATOM 6854 O O . ARG C 1 184 ? 21.386 -33.166 34.933 1.00 66.63 162 ARG C O 1
ATOM 6856 N N . THR C 1 201 ? 20.234 -42.954 20.863 1.00 65.84 179 THR C N 1
ATOM 6857 C CA . THR C 1 201 ? 20.314 -42.313 19.543 1.00 66.24 179 THR C CA 1
ATOM 6858 C C . THR C 1 201 ? 18.978 -41.674 19.170 1.00 66.12 179 THR C C 1
ATOM 6859 O O . THR C 1 201 ? 18.941 -40.468 18.948 1.00 66.72 179 THR C O 1
ATOM 6863 N N . THR C 1 202 ? 17.898 -42.465 19.102 1.00 64.75 180 THR C N 1
ATOM 6864 C CA . THR C 1 202 ? 16.535 -41.918 18.969 1.00 65.32 180 THR C CA 1
ATOM 6865 C C . THR C 1 202 ? 16.341 -40.748 19.919 1.00 66.75 180 THR C C 1
ATOM 6866 O O . THR C 1 202 ? 15.707 -39.737 19.584 1.00 60.17 180 THR C O 1
ATOM 6870 N N . LYS C 1 203 ? 16.901 -40.933 21.115 1.00 66.13 181 LYS C N 1
ATOM 6871 C CA . LYS C 1 203 ? 16.848 -39.975 22.186 1.00 60.66 181 LYS C CA 1
ATOM 6872 C C . LYS C 1 203 ? 17.254 -38.611 21.712 1.00 56.32 181 LYS C C 1
ATOM 6873 O O . LYS C 1 203 ? 16.412 -37.730 21.556 1.00 59.12 181 LYS C O 1
ATOM 6875 N N . GLU C 1 204 ? 18.550 -38.447 21.465 1.00 54.97 182 GLU C N 1
ATOM 6876 C CA . GLU C 1 204 ? 19.128 -37.134 21.186 1.00 50.12 182 GLU C CA 1
ATOM 6877 C C . GLU C 1 204 ? 18.746 -36.639 19.798 1.00 51.45 182 GLU C C 1
ATOM 6878 O O . GLU C 1 204 ? 18.761 -35.430 19.511 1.00 51.08 182 GLU C O 1
ATOM 6880 N N . GLU C 1 205 ? 18.393 -37.585 18.943 1.00 55.49 183 GLU C N 1
ATOM 6881 C CA . GLU C 1 205 ? 18.133 -37.292 17.543 1.00 51.78 183 GLU C CA 1
ATOM 6882 C C . GLU C 1 205 ? 16.876 -36.443 17.409 1.00 57.21 183 GLU C C 1
ATOM 6883 O O . GLU C 1 205 ? 16.683 -35.756 16.403 1.00 56.21 183 GLU C O 1
ATOM 6889 N N . HIS C 1 206 ? 16.037 -36.447 18.439 1.00 53.66 184 HIS C N 1
ATOM 6890 C CA . HIS C 1 206 ? 14.799 -35.694 18.349 1.00 56.78 184 HIS C CA 1
ATOM 6891 C C . HIS C 1 206 ? 15.118 -34.221 18.475 1.00 49.05 184 HIS C C 1
ATOM 6892 O O . HIS C 1 206 ? 14.315 -33.357 18.107 1.00 54.33 184 HIS C O 1
ATOM 6899 N N . VAL C 1 207 ? 16.316 -33.931 18.961 1.00 38.39 185 VAL C N 1
ATOM 6900 C CA . VAL C 1 207 ? 16.807 -32.569 18.910 1.00 40.85 185 VAL C CA 1
ATOM 6901 C C . VAL C 1 207 ? 17.722 -32.415 17.693 1.00 47.51 185 VAL C C 1
ATOM 6902 O O . VAL C 1 207 ? 17.522 -31.548 16.846 1.00 49.15 185 VAL C O 1
ATOM 6906 N N . LEU C 1 208 ? 18.699 -33.303 17.580 1.00 47.75 186 LEU C N 1
ATOM 6907 C CA . LEU C 1 208 ? 19.790 -33.080 16.641 1.00 44.95 186 LEU C CA 1
ATOM 6908 C C . LEU C 1 208 ? 19.377 -33.174 15.164 1.00 43.49 186 LEU C C 1
ATOM 6909 O O . LEU C 1 208 ? 19.973 -32.516 14.313 1.00 35.79 186 LEU C O 1
ATOM 6914 N N . ARG C 1 209 ? 18.367 -33.981 14.857 1.00 39.85 187 ARG C N 1
ATOM 6915 C CA . ARG C 1 209 ? 17.915 -34.107 13.476 1.00 37.98 187 ARG C CA 1
ATOM 6916 C C . ARG C 1 209 ? 17.225 -32.812 12.932 1.00 49.74 187 ARG C C 1
ATOM 6917 O O . ARG C 1 209 ? 17.600 -32.326 11.857 1.00 44.93 187 ARG C O 1
ATOM 6925 N N . PRO C 1 210 ? 16.229 -32.246 13.660 1.00 47.61 188 PRO C N 1
ATOM 6926 C CA . PRO C 1 210 ? 15.658 -30.975 13.183 1.00 47.66 188 PRO C CA 1
ATOM 6927 C C . PRO C 1 210 ? 16.698 -29.856 13.126 1.00 50.15 188 PRO C C 1
ATOM 6928 O O . PRO C 1 210 ? 16.682 -29.040 12.201 1.00 50.36 188 PRO C O 1
ATOM 6932 N N . LEU C 1 211 ? 17.568 -29.840 14.136 1.00 41.17 189 LEU C N 1
ATOM 6933 C CA . LEU C 1 211 ? 18.703 -28.942 14.225 1.00 38.88 189 LEU C CA 1
ATOM 6934 C C . LEU C 1 211 ? 19.549 -28.971 12.953 1.00 46.19 189 LEU C C 1
ATOM 6935 O O . LEU C 1 211 ? 19.811 -27.927 12.352 1.00 48.02 189 LEU C O 1
ATOM 6940 N N . ARG C 1 212 ? 19.959 -30.169 12.539 1.00 47.53 190 ARG C N 1
ATOM 6941 C CA . ARG C 1 212 ? 20.662 -30.340 11.271 1.00 48.41 190 ARG C CA 1
ATOM 6942 C C . ARG C 1 212 ? 19.794 -29.910 10.082 1.00 54.01 190 ARG C C 1
ATOM 6943 O O . ARG C 1 212 ? 20.211 -29.075 9.275 1.00 70.52 190 ARG C O 1
ATOM 6951 N N . ASN C 1 213 ? 18.588 -30.462 9.984 1.00 36.59 191 ASN C N 1
ATOM 6952 C CA . ASN C 1 213 ? 17.707 -30.173 8.843 1.00 41.17 191 ASN C CA 1
ATOM 6953 C C . ASN C 1 213 ? 17.301 -28.714 8.660 1.00 44.74 191 ASN C C 1
ATOM 6954 O O . ASN C 1 213 ? 17.262 -28.224 7.525 1.00 37.54 191 ASN C O 1
ATOM 6959 N N . HIS C 1 214 ? 16.974 -28.030 9.758 1.00 46.15 192 HIS C N 1
ATOM 6960 C CA . HIS C 1 214 ? 16.569 -26.628 9.682 1.00 43.35 192 HIS C CA 1
ATOM 6961 C C . HIS C 1 214 ? 17.709 -25.696 9.332 1.00 50.80 192 HIS C C 1
ATOM 6962 O O . HIS C 1 214 ? 17.571 -24.820 8.464 1.00 48.06 192 HIS C O 1
ATOM 6969 N N . LEU C 1 215 ? 18.823 -25.882 10.029 1.00 45.15 193 LEU C N 1
ATOM 6970 C CA . LEU C 1 215 ? 20.026 -25.148 9.728 1.00 43.48 193 LEU C CA 1
ATOM 6971 C C . LEU C 1 215 ? 20.323 -25.226 8.235 1.00 41.64 193 LEU C C 1
ATOM 6972 O O . LEU C 1 215 ? 20.593 -24.195 7.596 1.00 44.52 193 LEU C O 1
ATOM 6977 N N . HIS C 1 216 ? 20.238 -26.433 7.677 1.00 36.20 194 HIS C N 1
ATOM 6978 C CA . HIS C 1 216 ? 20.459 -26.625 6.235 1.00 42.61 194 HIS C CA 1
ATOM 6979 C C . HIS C 1 216 ? 19.394 -25.922 5.384 1.00 37.34 194 HIS C C 1
ATOM 6980 O O . HIS C 1 216 ? 19.693 -25.251 4.405 1.00 39.28 194 HIS C O 1
ATOM 6987 N N . ALA C 1 217 ? 18.144 -26.085 5.767 1.00 41.08 195 ALA C N 1
ATOM 6988 C CA . ALA C 1 217 ? 17.049 -25.411 5.101 1.00 38.50 195 ALA C CA 1
ATOM 6989 C C . ALA C 1 217 ? 17.178 -23.889 5.169 1.00 42.70 195 ALA C C 1
ATOM 6990 O O . ALA C 1 217 ? 16.599 -23.200 4.348 1.00 49.94 195 ALA C O 1
ATOM 6992 N N . ALA C 1 218 ? 17.913 -23.369 6.157 1.00 37.37 196 ALA C N 1
ATOM 6993 C CA . ALA C 1 218 ? 18.234 -21.931 6.232 1.00 36.76 196 ALA C CA 1
ATOM 6994 C C . ALA C 1 218 ? 19.535 -21.568 5.485 1.00 41.95 196 ALA C C 1
ATOM 6995 O O . ALA C 1 218 ? 20.027 -20.453 5.590 1.00 44.50 196 ALA C O 1
ATOM 6997 N N . GLY C 1 219 ? 20.108 -22.516 4.758 1.00 37.12 197 GLY C N 1
ATOM 6998 C CA . GLY C 1 219 ? 21.280 -22.235 3.974 1.00 37.41 197 GLY C CA 1
ATOM 6999 C C . GLY C 1 219 ? 22.590 -22.397 4.709 1.00 41.46 197 GLY C C 1
ATOM 7000 O O . GLY C 1 219 ? 23.654 -22.249 4.112 1.00 39.48 197 GLY C O 1
ATOM 7001 N N . ILE C 1 220 ? 22.542 -22.703 5.998 1.00 42.38 198 ILE C N 1
ATOM 7002 C CA . ILE C 1 220 ? 23.789 -23.010 6.698 1.00 51.01 198 ILE C CA 1
ATOM 7003 C C . ILE C 1 220 ? 24.311 -24.385 6.255 1.00 35.22 198 ILE C C 1
ATOM 7004 O O . ILE C 1 220 ? 23.575 -25.352 6.285 1.00 35.47 198 ILE C O 1
ATOM 7009 N N . PRO C 1 221 ? 25.584 -24.466 5.825 1.00 43.85 199 PRO C N 1
ATOM 7010 C CA . PRO C 1 221 ? 26.174 -25.736 5.351 1.00 41.58 199 PRO C CA 1
ATOM 7011 C C . PRO C 1 221 ? 26.565 -26.720 6.459 1.00 46.51 199 PRO C C 1
ATOM 7012 O O . PRO C 1 221 ? 27.753 -26.916 6.750 1.00 51.48 199 PRO C O 1
ATOM 7016 N N . VAL C 1 222 ? 25.552 -27.342 7.047 1.00 43.97 200 VAL C N 1
ATOM 7017 C CA . VAL C 1 222 ? 25.722 -28.378 8.058 1.00 46.13 200 VAL C CA 1
ATOM 7018 C C . VAL C 1 222 ? 26.352 -29.648 7.505 1.00 48.82 200 VAL C C 1
ATOM 7019 O O . VAL C 1 222 ? 25.831 -30.230 6.561 1.00 44.74 200 VAL C O 1
ATOM 7023 N N . GLU C 1 223 ? 27.459 -30.087 8.091 1.00 46.56 201 GLU C N 1
ATOM 7024 C CA . GLU C 1 223 ? 28.009 -31.388 7.722 1.00 46.95 201 GLU C CA 1
ATOM 7025 C C . GLU C 1 223 ? 27.312 -32.481 8.534 1.00 48.63 201 GLU C C 1
ATOM 7026 O O . GLU C 1 223 ? 27.011 -33.560 8.021 1.00 47.81 201 GLU C O 1
ATOM 7032 N N . GLY C 1 224 ? 27.043 -32.185 9.802 1.00 44.33 202 GLY C N 1
ATOM 7033 C CA . GLY C 1 224 ? 26.258 -33.075 10.620 1.00 36.27 202 GLY C CA 1
ATOM 7034 C C . GLY C 1 224 ? 26.601 -32.913 12.075 1.00 48.99 202 GLY C C 1
ATOM 7035 O O . GLY C 1 224 ? 27.245 -31.933 12.466 1.00 47.06 202 GLY C O 1
ATOM 7036 N N . THR C 1 225 ? 26.174 -33.886 12.874 1.00 41.89 203 THR C N 1
ATOM 7037 C CA . THR C 1 225 ? 26.449 -33.893 14.299 1.00 39.38 203 THR C CA 1
ATOM 7038 C C . THR C 1 225 ? 27.338 -35.083 14.643 1.00 51.45 203 THR C C 1
ATOM 7039 O O . THR C 1 225 ? 27.469 -36.022 13.854 1.00 37.48 203 THR C O 1
ATOM 7043 N N . LYS C 1 226 ? 27.971 -35.024 15.814 1.00 46.43 204 LYS C N 1
ATOM 7044 C CA . LYS C 1 226 ? 28.816 -36.118 16.285 1.00 44.35 204 LYS C CA 1
ATOM 7045 C C . LYS C 1 226 ? 28.863 -36.207 17.827 1.00 51.75 204 LYS C C 1
ATOM 7046 O O . LYS C 1 226 ? 29.025 -35.216 18.532 1.00 39.73 204 LYS C O 1
ATOM 7052 N N . GLY C 1 227 ? 28.688 -37.418 18.339 1.00 62.46 205 GLY C N 1
ATOM 7053 C CA . GLY C 1 227 ? 28.601 -37.627 19.769 1.00 73.25 205 GLY C CA 1
ATOM 7054 C C . GLY C 1 227 ? 29.961 -37.566 20.427 1.00 87.67 205 GLY C C 1
ATOM 7055 O O . GLY C 1 227 ? 30.830 -38.390 20.141 1.00 92.24 205 GLY C O 1
ATOM 7056 N N . GLU C 1 228 ? 30.148 -36.587 21.307 1.00 98.86 206 GLU C N 1
ATOM 7057 C CA . GLU C 1 228 ? 31.432 -36.388 21.961 1.00 105.03 206 GLU C CA 1
ATOM 7058 C C . GLU C 1 228 ? 31.596 -37.261 23.209 1.00 106.91 206 GLU C C 1
ATOM 7059 O O . GLU C 1 228 ? 30.860 -38.234 23.411 1.00 106.58 206 GLU C O 1
ATOM 7065 N N . ALA C 1 229 ? 32.576 -36.896 24.033 1.00 106.14 207 ALA C N 1
ATOM 7066 C CA . ALA C 1 229 ? 32.968 -37.672 25.210 1.00 103.13 207 ALA C CA 1
ATOM 7067 C C . ALA C 1 229 ? 31.895 -37.711 26.302 1.00 95.93 207 ALA C C 1
ATOM 7068 O O . ALA C 1 229 ? 31.489 -38.798 26.731 1.00 92.05 207 ALA C O 1
ATOM 7070 N N . GLY C 1 230 ? 31.454 -36.532 26.749 1.00 91.51 208 GLY C N 1
ATOM 7071 C CA . GLY C 1 230 ? 30.438 -36.408 27.787 1.00 94.21 208 GLY C CA 1
ATOM 7072 C C . GLY C 1 230 ? 29.156 -37.180 27.531 1.00 102.52 208 GLY C C 1
ATOM 7073 O O . GLY C 1 230 ? 28.903 -37.605 26.414 1.00 108.95 208 GLY C O 1
ATOM 7074 N N . ALA C 1 231 ? 28.341 -37.361 28.566 1.00 115.48 209 ALA C N 1
ATOM 7075 C CA . ALA C 1 231 ? 27.148 -38.205 28.461 1.00 116.28 209 ALA C CA 1
ATOM 7076 C C . ALA C 1 231 ? 25.920 -37.395 28.038 1.00 108.70 209 ALA C C 1
ATOM 7077 O O . ALA C 1 231 ? 24.808 -37.603 28.524 1.00 113.92 209 ALA C O 1
ATOM 7079 N N . GLY C 1 232 ? 26.146 -36.472 27.117 1.00 83.46 210 GLY C N 1
ATOM 7080 C CA . GLY C 1 232 ? 25.120 -35.580 26.631 1.00 64.17 210 GLY C CA 1
ATOM 7081 C C . GLY C 1 232 ? 25.865 -34.528 25.837 1.00 56.34 210 GLY C C 1
ATOM 7082 O O . GLY C 1 232 ? 25.325 -33.476 25.491 1.00 44.34 210 GLY C O 1
ATOM 7083 N N . GLN C 1 233 ? 27.136 -34.811 25.560 1.00 52.04 211 GLN C N 1
ATOM 7084 C CA . GLN C 1 233 ? 27.935 -33.848 24.837 1.00 49.72 211 GLN C CA 1
ATOM 7085 C C . GLN C 1 233 ? 27.858 -34.072 23.323 1.00 55.78 211 GLN C C 1
ATOM 7086 O O . GLN C 1 233 ? 28.138 -35.158 22.809 1.00 36.51 211 GLN C O 1
ATOM 7092 N N . GLU C 1 234 ? 27.458 -33.018 22.624 1.00 51.25 212 GLU C N 1
ATOM 7093 C CA . GLU C 1 234 ? 27.244 -33.080 21.192 1.00 52.77 212 GLU C CA 1
ATOM 7094 C C . GLU C 1 234 ? 28.066 -32.015 20.518 1.00 49.03 212 GLU C C 1
ATOM 7095 O O . GLU C 1 234 ? 28.341 -30.973 21.099 1.00 50.10 212 GLU C O 1
ATOM 7101 N N . GLU C 1 235 ? 28.460 -32.289 19.285 1.00 47.54 213 GLU C N 1
ATOM 7102 C CA . GLU C 1 235 ? 29.158 -31.308 18.470 1.00 44.94 213 GLU C CA 1
ATOM 7103 C C . GLU C 1 235 ? 28.487 -31.217 17.115 1.00 45.32 213 GLU C C 1
ATOM 7104 O O . GLU C 1 235 ? 28.155 -32.227 16.492 1.00 54.00 213 GLU C O 1
ATOM 7110 N N . LEU C 1 236 ? 28.269 -29.997 16.667 1.00 38.72 214 LEU C N 1
ATOM 7111 C CA . LEU C 1 236 ? 27.667 -29.775 15.373 1.00 41.14 214 LEU C CA 1
ATOM 7112 C C . LEU C 1 236 ? 28.747 -29.286 14.407 1.00 43.76 214 LEU C C 1
ATOM 7113 O O . LEU C 1 236 ? 29.465 -28.332 14.688 1.00 45.05 214 LEU C O 1
ATOM 7118 N N . ASN C 1 237 ? 28.871 -29.973 13.279 1.00 42.71 215 ASN C N 1
ATOM 7119 C CA . ASN C 1 237 ? 29.882 -29.649 12.291 1.00 43.23 215 ASN C CA 1
ATOM 7120 C C . ASN C 1 237 ? 29.345 -28.940 11.043 1.00 50.08 215 ASN C C 1
ATOM 7121 O O . ASN C 1 237 ? 28.570 -29.494 10.262 1.00 56.81 215 ASN C O 1
ATOM 7126 N N . ILE C 1 238 ? 29.776 -27.699 10.875 1.00 40.54 216 ILE C N 1
ATOM 7127 C CA . ILE C 1 238 ? 29.389 -26.890 9.748 1.00 34.37 216 ILE C CA 1
ATOM 7128 C C . ILE C 1 238 ? 30.605 -26.705 8.851 1.00 45.33 216 ILE C C 1
ATOM 7129 O O . ILE C 1 238 ? 31.719 -26.532 9.347 1.00 52.44 216 ILE C O 1
ATOM 7134 N N . ARG C 1 239 ? 30.395 -26.760 7.535 1.00 46.34 217 ARG C N 1
ATOM 7135 C CA . ARG C 1 239 ? 31.504 -26.737 6.586 1.00 49.14 217 ARG C CA 1
ATOM 7136 C C . ARG C 1 239 ? 32.132 -25.355 6.527 1.00 49.13 217 ARG C C 1
ATOM 7137 O O . ARG C 1 239 ? 31.445 -24.372 6.762 1.00 52.50 217 ARG C O 1
ATOM 7139 N N . CYS C 1 240 ? 33.427 -25.286 6.206 1.00 49.57 218 CYS C N 1
ATOM 7140 C CA . CYS C 1 240 ? 34.154 -24.012 6.201 1.00 50.36 218 CYS C CA 1
ATOM 7141 C C . CYS C 1 240 ? 33.628 -23.057 5.154 1.00 37.64 218 CYS C C 1
ATOM 7142 O O . CYS C 1 240 ? 32.899 -23.445 4.242 1.00 40.16 218 CYS C O 1
ATOM 7145 N N . ALA C 1 241 ? 34.012 -21.798 5.311 1.00 43.04 219 ALA C N 1
ATOM 7146 C CA . ALA C 1 241 ? 33.423 -20.695 4.573 1.00 39.35 219 ALA C CA 1
ATOM 7147 C C . ALA C 1 241 ? 34.288 -19.465 4.774 1.00 44.40 219 ALA C C 1
ATOM 7148 O O . ALA C 1 241 ? 35.230 -19.487 5.561 1.00 52.10 219 ALA C O 1
ATOM 7150 N N . LYS C 1 242 ? 33.979 -18.398 4.052 1.00 42.69 220 LYS C N 1
ATOM 7151 C CA . LYS C 1 242 ? 34.590 -17.114 4.337 1.00 48.36 220 LYS C CA 1
ATOM 7152 C C . LYS C 1 242 ? 34.309 -16.796 5.799 1.00 45.02 220 LYS C C 1
ATOM 7153 O O . LYS C 1 242 ? 33.199 -17.033 6.291 1.00 41.49 220 LYS C O 1
ATOM 7159 N N . ALA C 1 243 ? 35.325 -16.278 6.479 1.00 41.61 221 ALA C N 1
ATOM 7160 C CA . ALA C 1 243 ? 35.251 -15.951 7.896 1.00 36.50 221 ALA C CA 1
ATOM 7161 C C . ALA C 1 243 ? 33.935 -15.300 8.317 1.00 35.88 221 ALA C C 1
ATOM 7162 O O . ALA C 1 243 ? 33.286 -15.797 9.233 1.00 38.74 221 ALA C O 1
ATOM 7164 N N . LEU C 1 244 ? 33.535 -14.212 7.658 1.00 39.06 222 LEU C N 1
ATOM 7165 C CA . LEU C 1 244 ? 32.302 -13.544 8.041 1.00 40.24 222 LEU C CA 1
ATOM 7166 C C . LEU C 1 244 ? 31.150 -14.520 7.987 1.00 45.89 222 LEU C C 1
ATOM 7167 O O . LEU C 1 244 ? 30.291 -14.527 8.864 1.00 50.10 222 LEU C O 1
ATOM 7172 N N . ASP C 1 245 ? 31.157 -15.374 6.974 1.00 44.60 223 ASP C N 1
ATOM 7173 C CA . ASP C 1 245 ? 30.093 -16.351 6.831 1.00 43.05 223 ASP C CA 1
ATOM 7174 C C . ASP C 1 245 ? 30.073 -17.316 7.997 1.00 39.68 223 ASP C C 1
ATOM 7175 O O . ASP C 1 245 ? 29.034 -17.558 8.595 1.00 39.35 223 ASP C O 1
ATOM 7180 N N . THR C 1 246 ? 31.234 -17.849 8.322 1.00 38.15 224 THR C N 1
ATOM 7181 C CA . THR C 1 246 ? 31.372 -18.781 9.425 1.00 41.01 224 THR C CA 1
ATOM 7182 C C . THR C 1 246 ? 30.852 -18.166 10.744 1.00 40.20 224 THR C C 1
ATOM 7183 O O . THR C 1 246 ? 30.093 -18.790 11.486 1.00 42.29 224 THR C O 1
ATOM 7187 N N . ALA C 1 247 ? 31.235 -16.925 11.007 1.00 34.38 225 ALA C N 1
ATOM 7188 C CA . ALA C 1 247 ? 30.899 -16.291 12.263 1.00 42.44 225 ALA C CA 1
ATOM 7189 C C . ALA C 1 247 ? 29.393 -16.008 12.329 1.00 49.06 225 ALA C C 1
ATOM 7190 O O . ALA C 1 247 ? 28.805 -15.956 13.421 1.00 54.85 225 ALA C O 1
ATOM 7192 N N . ASP C 1 248 ? 28.768 -15.852 11.166 1.00 45.33 226 ASP C N 1
ATOM 7193 C CA . ASP C 1 248 ? 27.302 -15.777 11.098 1.00 40.90 226 ASP C CA 1
ATOM 7194 C C . ASP C 1 248 ? 26.683 -17.141 11.335 1.00 44.09 226 ASP C C 1
ATOM 7195 O O . ASP C 1 248 ? 25.707 -17.288 12.077 1.00 44.13 226 ASP C O 1
ATOM 7200 N N . TYR C 1 249 ? 27.264 -18.140 10.685 1.00 38.67 227 TYR C N 1
ATOM 7201 C CA . TYR C 1 249 ? 26.767 -19.491 10.772 1.00 37.48 227 TYR C CA 1
ATOM 7202 C C . TYR C 1 249 ? 26.759 -19.969 12.216 1.00 42.96 227 TYR C C 1
ATOM 7203 O O . TYR C 1 249 ? 25.817 -20.615 12.675 1.00 31.16 227 TYR C O 1
ATOM 7212 N N . HIS C 1 250 ? 27.821 -19.614 12.923 1.00 45.82 228 HIS C N 1
ATOM 7213 C CA . HIS C 1 250 ? 28.076 -20.080 14.275 1.00 33.84 228 HIS C CA 1
ATOM 7214 C C . HIS C 1 250 ? 27.027 -19.504 15.205 1.00 39.64 228 HIS C C 1
ATOM 7215 O O . HIS C 1 250 ? 26.403 -20.205 16.010 1.00 45.48 228 HIS C O 1
ATOM 7222 N N . THR C 1 251 ? 26.825 -18.207 15.049 1.00 35.50 229 THR C N 1
ATOM 7223 C CA . THR C 1 251 ? 25.873 -17.440 15.827 1.00 33.76 229 THR C CA 1
ATOM 7224 C C . THR C 1 251 ? 24.420 -17.912 15.620 1.00 44.29 229 THR C C 1
ATOM 7225 O O . THR C 1 251 ? 23.664 -18.088 16.586 1.00 46.12 229 THR C O 1
ATOM 7229 N N . ILE C 1 252 ? 24.056 -18.132 14.357 1.00 45.54 230 ILE C N 1
ATOM 7230 C CA . ILE C 1 252 ? 22.748 -18.655 13.960 1.00 37.52 230 ILE C CA 1
ATOM 7231 C C . ILE C 1 252 ? 22.520 -20.096 14.424 1.00 35.39 230 ILE C C 1
ATOM 7232 O O . ILE C 1 252 ? 21.463 -20.425 14.972 1.00 34.07 230 ILE C O 1
ATOM 7237 N N . ALA C 1 253 ? 23.528 -20.941 14.208 1.00 38.65 231 ALA C N 1
ATOM 7238 C CA . ALA C 1 253 ? 23.495 -22.343 14.632 1.00 38.12 231 ALA C CA 1
ATOM 7239 C C . ALA C 1 253 ? 23.243 -22.447 16.130 1.00 37.42 231 ALA C C 1
ATOM 7240 O O . ALA C 1 253 ? 22.417 -23.239 16.577 1.00 35.69 231 ALA C O 1
ATOM 7242 N N . LYS C 1 254 ? 23.952 -21.619 16.885 1.00 42.39 232 LYS C N 1
ATOM 7243 C CA . LYS C 1 254 ? 23.824 -21.566 18.335 1.00 46.68 232 LYS C CA 1
ATOM 7244 C C . LYS C 1 254 ? 22.395 -21.234 18.767 1.00 48.47 232 LYS C C 1
ATOM 7245 O O . LYS C 1 254 ? 21.817 -21.895 19.630 1.00 52.75 232 LYS C O 1
ATOM 7251 N N . HIS C 1 255 ? 21.834 -20.211 18.138 1.00 47.70 233 HIS C N 1
ATOM 7252 C CA . HIS C 1 255 ? 20.461 -19.769 18.379 1.00 41.82 233 HIS C CA 1
ATOM 7253 C C . HIS C 1 255 ? 19.407 -20.848 18.015 1.00 57.86 233 HIS C C 1
ATOM 7254 O O . HIS C 1 255 ? 18.418 -21.037 18.733 1.00 50.53 233 HIS C O 1
ATOM 7261 N N . ALA C 1 256 ? 19.617 -21.555 16.903 1.00 52.31 234 ALA C N 1
ATOM 7262 C CA . ALA C 1 256 ? 18.725 -22.649 16.522 1.00 40.96 234 ALA C CA 1
ATOM 7263 C C . ALA C 1 256 ? 18.750 -23.790 17.556 1.00 41.87 234 ALA C C 1
ATOM 7264 O O . ALA C 1 256 ? 17.714 -24.367 17.877 1.00 44.04 234 ALA C O 1
ATOM 7266 N N . THR C 1 257 ? 19.937 -24.104 18.070 1.00 31.66 235 THR C N 1
ATOM 7267 C CA . THR C 1 257 ? 20.119 -25.175 19.037 1.00 31.82 235 THR C CA 1
ATOM 7268 C C . THR C 1 257 ? 19.343 -24.900 20.311 1.00 35.37 235 THR C C 1
ATOM 7269 O O . THR C 1 257 ? 18.689 -25.776 20.837 1.00 41.91 235 THR C O 1
ATOM 7273 N N . LYS C 1 258 ? 19.395 -23.673 20.794 1.00 37.26 236 LYS C N 1
ATOM 7274 C CA . LYS C 1 258 ? 18.607 -23.318 21.968 1.00 42.53 236 LYS C CA 1
ATOM 7275 C C . LYS C 1 258 ? 17.105 -23.338 21.681 1.00 36.73 236 LYS C C 1
ATOM 7276 O O . LYS C 1 258 ? 16.329 -23.865 22.474 1.00 40.13 236 LYS C O 1
ATOM 7282 N N . GLU C 1 259 ? 16.692 -22.775 20.552 1.00 43.48 237 GLU C N 1
ATOM 7283 C CA . GLU C 1 259 ? 15.272 -22.730 20.212 1.00 46.14 237 GLU C CA 1
ATOM 7284 C C . GLU C 1 259 ? 14.695 -24.128 20.063 1.00 46.20 237 GLU C C 1
ATOM 7285 O O . GLU C 1 259 ? 13.649 -24.475 20.660 1.00 36.00 237 GLU C O 1
ATOM 7291 N N . ILE C 1 260 ? 15.398 -24.934 19.277 1.00 37.27 238 ILE C N 1
ATOM 7292 C CA . ILE C 1 260 ? 14.925 -26.273 18.938 1.00 41.28 238 ILE C CA 1
ATOM 7293 C C . ILE C 1 260 ? 14.945 -27.209 20.162 1.00 43.61 238 ILE C C 1
ATOM 7294 O O . ILE C 1 260 ? 13.991 -27.951 20.378 1.00 50.37 238 ILE C O 1
ATOM 7299 N N . ALA C 1 261 ? 15.999 -27.144 20.977 1.00 39.41 239 ALA C N 1
ATOM 7300 C CA . ALA C 1 261 ? 16.034 -27.873 22.245 1.00 44.06 239 ALA C CA 1
ATOM 7301 C C . ALA C 1 261 ? 14.867 -27.506 23.174 1.00 48.40 239 ALA C C 1
ATOM 7302 O O . ALA C 1 261 ? 14.267 -28.381 23.802 1.00 55.23 239 ALA C O 1
ATOM 7304 N N . TRP C 1 262 ? 14.555 -26.220 23.269 1.00 44.72 240 TRP C N 1
ATOM 7305 C CA . TRP C 1 262 ? 13.420 -25.775 24.065 1.00 37.39 240 TRP C CA 1
ATOM 7306 C C . TRP C 1 262 ? 12.150 -26.410 23.516 1.00 44.75 240 TRP C C 1
ATOM 7307 O O . TRP C 1 262 ? 11.315 -26.879 24.268 1.00 39.91 240 TRP C O 1
ATOM 7318 N N . GLN C 1 263 ? 12.039 -26.464 22.193 1.00 47.16 241 GLN C N 1
ATOM 7319 C CA . GLN C 1 263 ? 10.841 -26.971 21.538 1.00 44.89 241 GLN C CA 1
ATOM 7320 C C . GLN C 1 263 ? 10.625 -28.457 21.756 1.00 49.94 241 GLN C C 1
ATOM 7321 O O . GLN C 1 263 ? 9.482 -28.914 21.724 1.00 55.29 241 GLN C O 1
ATOM 7327 N N . GLN C 1 264 ? 11.703 -29.207 21.990 1.00 50.16 242 GLN C N 1
ATOM 7328 C CA . GLN C 1 264 ? 11.578 -30.604 22.450 1.00 52.93 242 GLN C CA 1
ATOM 7329 C C . GLN C 1 264 ? 11.601 -30.751 23.986 1.00 54.22 242 GLN C C 1
ATOM 7330 O O . GLN C 1 264 ? 11.624 -31.852 24.511 1.00 55.58 242 GLN C O 1
AT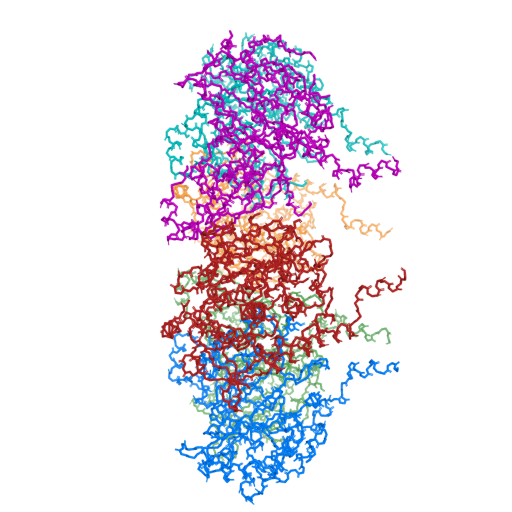OM 7336 N N . GLY C 1 265 ? 11.618 -29.634 24.698 1.00 63.18 243 GLY C N 1
ATOM 7337 C CA . GLY C 1 265 ? 11.499 -29.654 26.140 1.00 68.38 243 GLY C CA 1
ATOM 7338 C C . GLY C 1 265 ? 12.750 -30.041 26.897 1.00 71.55 243 GLY C C 1
ATOM 7339 O O . GLY C 1 265 ? 12.659 -30.710 27.927 1.00 78.23 243 GLY C O 1
ATOM 7340 N N . ARG C 1 266 ? 13.911 -29.623 26.394 1.00 68.18 244 ARG C N 1
ATOM 7341 C CA . ARG C 1 266 ? 15.200 -29.947 27.016 1.00 62.17 244 ARG C CA 1
ATOM 7342 C C . ARG C 1 266 ? 16.122 -28.744 27.010 1.00 57.33 244 ARG C C 1
ATOM 7343 O O . ARG C 1 266 ? 16.118 -27.966 26.070 1.00 62.26 244 ARG C O 1
ATOM 7351 N N . ALA C 1 267 ? 16.929 -28.604 28.055 1.00 53.64 245 ALA C N 1
ATOM 7352 C CA . ALA C 1 267 ? 17.872 -27.495 28.146 1.00 42.48 245 ALA C CA 1
ATOM 7353 C C . ALA C 1 267 ? 19.111 -27.777 27.307 1.00 45.50 245 ALA C C 1
ATOM 7354 O O . ALA C 1 267 ? 19.418 -28.932 26.982 1.00 43.77 245 ALA C O 1
ATOM 7356 N N . VAL C 1 268 ? 19.821 -26.719 26.947 1.00 40.63 246 VAL C N 1
ATOM 7357 C CA . VAL C 1 268 ? 21.089 -26.891 26.277 1.00 46.68 246 VAL C CA 1
ATOM 7358 C C . VAL C 1 268 ? 21.999 -25.774 26.723 1.00 44.06 246 VAL C C 1
ATOM 7359 O O . VAL C 1 268 ? 21.576 -24.639 26.829 1.00 43.54 246 VAL C O 1
ATOM 7363 N N . THR C 1 269 ? 23.243 -26.109 27.034 1.00 44.03 247 THR C N 1
ATOM 7364 C CA . THR C 1 269 ? 24.189 -25.095 27.438 1.00 53.58 247 THR C CA 1
ATOM 7365 C C . THR C 1 269 ? 25.429 -25.044 26.574 1.00 48.45 247 THR C C 1
ATOM 7366 O O . THR C 1 269 ? 25.954 -26.081 26.163 1.00 43.71 247 THR C O 1
ATOM 7370 N N . PHE C 1 270 ? 25.913 -23.825 26.346 1.00 47.17 248 PHE C N 1
ATOM 7371 C CA . PHE C 1 270 ? 27.165 -23.626 25.632 1.00 40.80 248 PHE C CA 1
ATOM 7372 C C . PHE C 1 270 ? 28.248 -23.118 26.581 1.00 49.36 248 PHE C C 1
ATOM 7373 O O . PHE C 1 270 ? 29.228 -22.493 26.163 1.00 49.65 248 PHE C O 1
ATOM 7381 N N . LEU C 1 271 ? 28.048 -23.388 27.867 1.00 49.44 249 LEU C N 1
ATOM 7382 C CA . LEU C 1 271 ? 29.052 -23.136 28.892 1.00 49.22 249 LEU C CA 1
ATOM 7383 C C . LEU C 1 271 ? 30.355 -23.883 28.640 1.00 53.76 249 LEU C C 1
ATOM 7384 O O . LEU C 1 271 ? 30.340 -25.058 28.271 1.00 67.54 249 LEU C O 1
ATOM 7389 N N . SER C 1 272 ? 31.482 -23.216 28.862 1.00 50.47 250 SER C N 1
ATOM 7390 C CA . SER C 1 272 ? 32.775 -23.889 28.764 1.00 52.61 250 SER C CA 1
ATOM 7391 C C . SER C 1 272 ? 32.835 -25.132 29.648 1.00 47.04 250 SER C C 1
ATOM 7392 O O . SER C 1 272 ? 33.390 -26.136 29.254 1.00 38.05 250 SER C O 1
ATOM 7395 N N . LYS C 1 273 ? 32.234 -25.039 30.835 1.00 45.27 251 LYS C N 1
ATOM 7396 C CA . LYS C 1 273 ? 32.284 -26.063 31.869 1.00 38.52 251 LYS C CA 1
ATOM 7397 C C . LYS C 1 273 ? 31.070 -25.982 32.754 1.00 51.69 251 LYS C C 1
ATOM 7398 O O . LYS C 1 273 ? 30.955 -25.055 33.543 1.00 55.41 251 LYS C O 1
ATOM 7404 N N . TRP C 1 274 ? 30.176 -26.963 32.669 1.00 57.30 252 TRP C N 1
ATOM 7405 C CA . TRP C 1 274 ? 28.929 -26.886 33.428 1.00 49.62 252 TRP C CA 1
ATOM 7406 C C . TRP C 1 274 ? 29.047 -27.644 34.735 1.00 51.14 252 TRP C C 1
ATOM 7407 O O . TRP C 1 274 ? 28.198 -27.531 35.621 1.00 55.77 252 TRP C O 1
ATOM 7418 N N . HIS C 1 275 ? 30.118 -28.403 34.880 1.00 53.79 253 HIS C N 1
ATOM 7419 C CA . HIS C 1 275 ? 30.314 -29.114 36.136 1.00 52.19 253 HIS C CA 1
ATOM 7420 C C . HIS C 1 275 ? 31.732 -29.640 36.277 1.00 52.84 253 HIS C C 1
ATOM 7421 O O . HIS C 1 275 ? 32.353 -30.070 35.311 1.00 52.98 253 HIS C O 1
ATOM 7428 N N . HIS C 1 276 ? 32.234 -29.585 37.501 1.00 56.44 254 HIS C N 1
ATOM 7429 C CA . HIS C 1 276 ? 33.585 -30.018 37.819 1.00 59.14 254 HIS C CA 1
ATOM 7430 C C . HIS C 1 276 ? 34.005 -31.338 37.161 1.00 62.65 254 HIS C C 1
ATOM 7431 O O . HIS C 1 276 ? 35.050 -31.401 36.510 1.00 61.87 254 HIS C O 1
ATOM 7438 N N . ALA C 1 277 ? 33.175 -32.372 37.317 1.00 67.23 255 ALA C N 1
ATOM 7439 C CA . ALA C 1 277 ? 33.540 -33.749 36.975 1.00 69.89 255 ALA C CA 1
ATOM 7440 C C . ALA C 1 277 ? 33.270 -34.170 35.521 1.00 71.32 255 ALA C C 1
ATOM 7441 O O . ALA C 1 277 ? 33.703 -35.237 35.091 1.00 79.83 255 ALA C O 1
ATOM 7443 N N . HIS C 1 278 ? 32.554 -33.348 34.772 1.00 68.33 256 HIS C N 1
ATOM 7444 C CA . HIS C 1 278 ? 32.399 -33.575 33.344 1.00 74.11 256 HIS C CA 1
ATOM 7445 C C . HIS C 1 278 ? 33.411 -32.761 32.556 1.00 74.49 256 HIS C C 1
ATOM 7446 O O . HIS C 1 278 ? 33.964 -31.778 33.060 1.00 71.89 256 HIS C O 1
ATOM 7453 N N . ALA C 1 279 ? 33.637 -33.170 31.310 1.00 75.73 257 ALA C N 1
ATOM 7454 C CA . ALA C 1 279 ? 34.537 -32.459 30.414 1.00 68.67 257 ALA C CA 1
ATOM 7455 C C . ALA C 1 279 ? 34.001 -31.073 30.112 1.00 62.73 257 ALA C C 1
ATOM 7456 O O . ALA C 1 279 ? 32.817 -30.787 30.326 1.00 67.78 257 ALA C O 1
ATOM 7458 N N . GLY C 1 280 ? 34.873 -30.203 29.624 1.00 48.23 258 GLY C N 1
ATOM 7459 C CA . GLY C 1 280 ? 34.408 -28.913 29.162 1.00 45.92 258 GLY C CA 1
ATOM 7460 C C . GLY C 1 280 ? 33.864 -28.947 27.736 1.00 51.00 258 GLY C C 1
ATOM 7461 O O . GLY C 1 280 ? 33.978 -29.950 27.020 1.00 50.23 258 GLY C O 1
ATOM 7462 N N . SER C 1 281 ? 33.263 -27.842 27.317 1.00 56.97 259 SER C N 1
ATOM 7463 C CA . SER C 1 281 ? 32.819 -27.697 25.936 1.00 56.57 259 SER C CA 1
ATOM 7464 C C . SER C 1 281 ? 33.709 -26.681 25.233 1.00 56.57 259 SER C C 1
ATOM 7465 O O . SER C 1 281 ? 33.885 -25.566 25.734 1.00 63.62 259 SER C O 1
ATOM 7468 N N . SER C 1 282 ? 34.278 -27.050 24.086 1.00 45.19 260 SER C N 1
ATOM 7469 C CA . SER C 1 282 ? 35.131 -26.098 23.362 1.00 46.44 260 SER C CA 1
ATOM 7470 C C . SER C 1 282 ? 34.569 -25.564 22.035 1.00 50.87 260 SER C C 1
ATOM 7471 O O . SER C 1 282 ? 33.550 -26.030 21.506 1.00 37.74 260 SER C O 1
ATOM 7474 N N . SER C 1 283 ? 35.269 -24.576 21.498 1.00 48.66 261 SER C N 1
ATOM 7475 C CA . SER C 1 283 ? 34.966 -24.076 20.168 1.00 49.56 261 SER C CA 1
ATOM 7476 C C . SER C 1 283 ? 36.270 -23.900 19.419 1.00 49.82 261 SER C C 1
ATOM 7477 O O . SER C 1 283 ? 36.839 -22.806 19.388 1.00 48.94 261 SER C O 1
ATOM 7480 N N . HIS C 1 284 ? 36.763 -24.993 18.846 1.00 53.37 262 HIS C N 1
ATOM 7481 C CA . HIS C 1 284 ? 37.967 -24.927 18.018 1.00 58.62 262 HIS C CA 1
ATOM 7482 C C . HIS C 1 284 ? 37.728 -24.069 16.769 1.00 56.14 262 HIS C C 1
ATOM 7483 O O . HIS C 1 284 ? 36.629 -24.021 16.222 1.00 58.34 262 HIS C O 1
ATOM 7490 N N . ILE C 1 285 ? 38.757 -23.355 16.349 1.00 51.17 263 ILE C N 1
ATOM 7491 C CA . ILE C 1 285 ? 38.604 -22.467 15.229 1.00 52.54 263 ILE C CA 1
ATOM 7492 C C . ILE C 1 285 ? 39.659 -22.742 14.166 1.00 59.18 263 ILE C C 1
ATOM 7493 O O . ILE C 1 285 ? 40.839 -22.448 14.354 1.00 63.74 263 ILE C O 1
ATOM 7498 N N . HIS C 1 286 ? 39.224 -23.332 13.058 1.00 54.78 264 HIS C N 1
ATOM 7499 C CA . HIS C 1 286 ? 40.117 -23.646 11.944 1.00 58.99 264 HIS C CA 1
ATOM 7500 C C . HIS C 1 286 ? 40.308 -22.415 11.064 1.00 57.35 264 HIS C C 1
ATOM 7501 O O . HIS C 1 286 ? 39.362 -21.668 10.825 1.00 52.41 264 HIS C O 1
ATOM 7508 N N . GLN C 1 287 ? 41.531 -22.188 10.598 1.00 54.65 265 GLN C N 1
ATOM 7509 C CA . GLN C 1 287 ? 41.777 -21.031 9.744 1.00 50.42 265 GLN C CA 1
ATOM 7510 C C . GLN C 1 287 ? 42.830 -21.258 8.673 1.00 48.21 265 GLN C C 1
ATOM 7511 O O . GLN C 1 287 ? 43.855 -21.896 8.912 1.00 45.96 265 GLN C O 1
ATOM 7517 N N . SER C 1 288 ? 42.560 -20.710 7.492 1.00 45.57 266 SER C N 1
ATOM 7518 C CA . SER C 1 288 ? 43.573 -20.601 6.453 1.00 53.21 266 SER C CA 1
ATOM 7519 C C . SER C 1 288 ? 43.349 -19.356 5.589 1.00 56.77 266 SER C C 1
ATOM 7520 O O . SER C 1 288 ? 42.238 -18.818 5.516 1.00 51.21 266 SER C O 1
ATOM 7523 N N . LEU C 1 289 ? 44.424 -18.899 4.953 1.00 56.26 267 LEU C N 1
ATOM 7524 C CA . LEU C 1 289 ? 44.388 -17.714 4.104 1.00 58.65 267 LEU C CA 1
ATOM 7525 C C . LEU C 1 289 ? 44.556 -18.102 2.644 1.00 65.85 267 LEU C C 1
ATOM 7526 O O . LEU C 1 289 ? 45.324 -19.008 2.317 1.00 67.08 267 LEU C O 1
ATOM 7531 N N . TRP C 1 290 ? 43.825 -17.426 1.766 1.00 71.47 268 TRP C N 1
ATOM 7532 C CA . TRP C 1 290 ? 43.869 -17.752 0.350 1.00 73.83 268 TRP C CA 1
ATOM 7533 C C . TRP C 1 290 ? 44.028 -16.499 -0.501 1.00 73.77 268 TRP C C 1
ATOM 7534 O O . TRP C 1 290 ? 43.422 -15.471 -0.216 1.00 79.78 268 TRP C O 1
ATOM 7545 N N . LYS C 1 291 ? 44.869 -16.594 -1.528 1.00 74.06 269 LYS C N 1
ATOM 7546 C CA . LYS C 1 291 ? 45.094 -15.512 -2.483 1.00 71.69 269 LYS C CA 1
ATOM 7547 C C . LYS C 1 291 ? 44.549 -15.932 -3.828 1.00 75.64 269 LYS C C 1
ATOM 7548 O O . LYS C 1 291 ? 45.247 -16.614 -4.578 1.00 76.83 269 LYS C O 1
ATOM 7550 N N . GLN C 1 292 ? 43.300 -15.547 -4.100 1.00 78.37 270 GLN C N 1
ATOM 7551 C CA . GLN C 1 292 ? 42.601 -15.839 -5.357 1.00 87.23 270 GLN C CA 1
ATOM 7552 C C . GLN C 1 292 ? 42.454 -17.338 -5.644 1.00 97.56 270 GLN C C 1
ATOM 7553 O O . GLN C 1 292 ? 43.097 -17.877 -6.547 1.00 95.45 270 GLN C O 1
ATOM 7555 N N . GLY C 1 293 ? 41.605 -18.011 -4.875 1.00 113.30 271 GLY C N 1
ATOM 7556 C CA . GLY C 1 293 ? 41.379 -19.435 -5.056 1.00 116.57 271 GLY C CA 1
ATOM 7557 C C . GLY C 1 293 ? 42.608 -20.307 -4.846 1.00 117.07 271 GLY C C 1
ATOM 7558 O O . GLY C 1 293 ? 42.538 -21.527 -4.984 1.00 126.00 271 GLY C O 1
ATOM 7559 N N . LEU C 1 294 ? 43.733 -19.683 -4.515 1.00 103.35 272 LEU C N 1
ATOM 7560 C CA . LEU C 1 294 ? 44.971 -20.399 -4.251 1.00 94.06 272 LEU C CA 1
ATOM 7561 C C . LEU C 1 294 ? 45.186 -20.550 -2.759 1.00 87.73 272 LEU C C 1
ATOM 7562 O O . LEU C 1 294 ? 44.931 -19.615 -2.014 1.00 89.89 272 LEU C O 1
ATOM 7564 N N . PRO C 1 295 ? 45.637 -21.734 -2.315 1.00 83.29 273 PRO C N 1
ATOM 7565 C CA . PRO C 1 295 ? 45.951 -21.989 -0.900 1.00 77.69 273 PRO C CA 1
ATOM 7566 C C . PRO C 1 295 ? 47.217 -21.270 -0.455 1.00 75.26 273 PRO C C 1
ATOM 7567 O O . PRO C 1 295 ? 48.301 -21.801 -0.655 1.00 79.37 273 PRO C O 1
ATOM 7571 N N . ALA C 1 296 ? 47.076 -20.090 0.142 1.00 74.26 274 ALA C N 1
ATOM 7572 C CA . ALA C 1 296 ? 48.218 -19.251 0.507 1.00 68.51 274 ALA C CA 1
ATOM 7573 C C . ALA C 1 296 ? 49.018 -19.785 1.702 1.00 72.57 274 ALA C C 1
ATOM 7574 O O . ALA C 1 296 ? 50.116 -19.308 1.979 1.00 69.38 274 ALA C O 1
ATOM 7576 N N . PHE C 1 297 ? 48.465 -20.753 2.426 1.00 76.89 275 PHE C N 1
ATOM 7577 C CA . PHE C 1 297 ? 49.174 -21.319 3.569 1.00 83.13 275 PHE C CA 1
ATOM 7578 C C . PHE C 1 297 ? 50.045 -22.477 3.108 1.00 86.82 275 PHE C C 1
ATOM 7579 O O . PHE C 1 297 ? 50.899 -22.962 3.845 1.00 88.55 275 PHE C O 1
ATOM 7587 N N . HIS C 1 298 ? 49.853 -22.888 1.862 1.00 88.40 276 HIS C N 1
ATOM 7588 C CA . HIS C 1 298 ? 50.517 -24.082 1.337 1.00 88.00 276 HIS C CA 1
ATOM 7589 C C . HIS C 1 298 ? 51.818 -23.817 0.565 1.00 83.14 276 HIS C C 1
ATOM 7590 O O . HIS C 1 298 ? 51.957 -22.804 -0.120 1.00 76.49 276 HIS C O 1
ATOM 7597 N N . ASP C 1 299 ? 52.770 -24.739 0.693 1.00 86.04 277 ASP C N 1
ATOM 7598 C CA . ASP C 1 299 ? 53.947 -24.777 -0.181 1.00 84.55 277 ASP C CA 1
ATOM 7599 C C . ASP C 1 299 ? 54.442 -26.221 -0.236 1.00 78.70 277 ASP C C 1
ATOM 7600 O O . ASP C 1 299 ? 55.008 -26.731 0.733 1.00 73.08 277 ASP C O 1
ATOM 7605 N N . GLU C 1 300 ? 54.223 -26.862 -1.382 1.00 81.41 278 GLU C N 1
ATOM 7606 C CA . GLU C 1 300 ? 54.581 -28.258 -1.592 1.00 84.74 278 GLU C CA 1
ATOM 7607 C C . GLU C 1 300 ? 56.064 -28.531 -1.334 1.00 89.96 278 GLU C C 1
ATOM 7608 O O . GLU C 1 300 ? 56.440 -29.646 -0.969 1.00 94.45 278 GLU C O 1
ATOM 7610 N N . ARG C 1 301 ? 56.906 -27.517 -1.509 1.00 93.50 279 ARG C N 1
ATOM 7611 C CA . ARG C 1 301 ? 58.346 -27.700 -1.340 1.00 98.33 279 ARG C CA 1
ATOM 7612 C C . ARG C 1 301 ? 58.767 -27.655 0.131 1.00 98.38 279 ARG C C 1
ATOM 7613 O O . ARG C 1 301 ? 59.891 -28.019 0.463 1.00 101.68 279 ARG C O 1
ATOM 7615 N N . ASP C 1 302 ? 57.869 -27.222 1.011 1.00 95.82 280 ASP C N 1
ATOM 7616 C CA . ASP C 1 302 ? 58.134 -27.313 2.445 1.00 96.23 280 ASP C CA 1
ATOM 7617 C C . ASP C 1 302 ? 57.823 -28.706 2.979 1.00 99.91 280 ASP C C 1
ATOM 7618 O O . ASP C 1 302 ? 56.873 -29.353 2.522 1.00 102.84 280 ASP C O 1
ATOM 7623 N N . ALA C 1 303 ? 58.619 -29.144 3.956 1.00 93.15 281 ALA C N 1
ATOM 7624 C CA . ALA C 1 303 ? 58.454 -30.442 4.596 1.00 86.99 281 ALA C CA 1
ATOM 7625 C C . ALA C 1 303 ? 57.010 -30.699 5.022 1.00 95.07 281 ALA C C 1
ATOM 7626 O O . ALA C 1 303 ? 56.457 -31.767 4.759 1.00 100.50 281 ALA C O 1
ATOM 7628 N N . LEU C 1 304 ? 56.399 -29.707 5.661 1.00 92.51 282 LEU C N 1
ATOM 7629 C CA . LEU C 1 304 ? 55.046 -29.853 6.168 1.00 91.22 282 LEU C CA 1
ATOM 7630 C C . LEU C 1 304 ? 54.014 -29.170 5.280 1.00 90.10 282 LEU C C 1
ATOM 7631 O O . LEU C 1 304 ? 52.876 -28.916 5.697 1.00 83.54 282 LEU C O 1
ATOM 7636 N N . GLY C 1 305 ? 54.417 -28.870 4.052 1.00 90.25 283 GLY C N 1
ATOM 7637 C CA . GLY C 1 305 ? 53.522 -28.239 3.103 1.00 89.00 283 GLY C CA 1
ATOM 7638 C C . GLY C 1 305 ? 53.120 -26.857 3.565 1.00 82.96 283 GLY C C 1
ATOM 7639 O O . GLY C 1 305 ? 52.118 -26.312 3.108 1.00 75.86 283 GLY C O 1
ATOM 7640 N N . MET C 1 306 ? 53.925 -26.286 4.459 1.00 87.72 284 MET C N 1
ATOM 7641 C CA . MET C 1 306 ? 53.604 -25.018 5.114 1.00 95.89 284 MET C CA 1
ATOM 7642 C C . MET C 1 306 ? 54.327 -23.810 4.509 1.00 97.69 284 MET C C 1
ATOM 7643 O O . MET C 1 306 ? 55.555 -23.777 4.457 1.00 101.14 284 MET C O 1
ATOM 7648 N N . SER C 1 307 ? 53.554 -22.809 4.087 1.00 94.78 285 SER C N 1
ATOM 7649 C CA . SER C 1 307 ? 54.094 -21.583 3.494 1.00 93.25 285 SER C CA 1
ATOM 7650 C C . SER C 1 307 ? 55.020 -20.800 4.404 1.00 89.27 285 SER C C 1
ATOM 7651 O O . SER C 1 307 ? 55.164 -21.103 5.580 1.00 87.57 285 SER C O 1
ATOM 7654 N N . ALA C 1 308 ? 55.635 -19.771 3.837 1.00 87.67 286 ALA C N 1
ATOM 7655 C CA . ALA C 1 308 ? 56.416 -18.823 4.611 1.00 88.44 286 ALA C CA 1
ATOM 7656 C C . ALA C 1 308 ? 55.466 -17.839 5.272 1.00 87.19 286 ALA C C 1
ATOM 7657 O O . ALA C 1 308 ? 55.767 -17.247 6.315 1.00 84.67 286 ALA C O 1
ATOM 7659 N N . LEU C 1 309 ? 54.312 -17.669 4.639 1.00 84.16 287 LEU C N 1
ATOM 7660 C CA . LEU C 1 309 ? 53.301 -16.758 5.136 1.00 78.74 287 LEU C CA 1
ATOM 7661 C C . LEU C 1 309 ? 52.531 -17.448 6.242 1.00 75.31 287 LEU C C 1
ATOM 7662 O O . LEU C 1 309 ? 52.131 -16.804 7.216 1.00 75.37 287 LEU C O 1
ATOM 7667 N N . MET C 1 310 ? 52.335 -18.759 6.089 1.00 72.36 288 MET C N 1
ATOM 7668 C CA . MET C 1 310 ? 51.705 -19.558 7.135 1.00 68.95 288 MET C CA 1
ATOM 7669 C C . MET C 1 310 ? 52.543 -19.533 8.424 1.00 71.85 288 MET C C 1
ATOM 7670 O O . MET C 1 310 ? 52.034 -19.263 9.519 1.00 67.46 288 MET C O 1
ATOM 7675 N N . LYS C 1 311 ? 53.832 -19.810 8.286 1.00 71.55 289 LYS C N 1
ATOM 7676 C CA . LYS C 1 311 ? 54.717 -19.819 9.434 1.00 70.00 289 LYS C CA 1
ATOM 7677 C C . LYS C 1 311 ? 54.765 -18.456 10.114 1.00 73.04 289 LYS C C 1
ATOM 7678 O O . LYS C 1 311 ? 54.918 -18.383 11.323 1.00 76.35 289 LYS C O 1
ATOM 7684 N N . HIS C 1 312 ? 54.628 -17.379 9.347 1.00 77.75 290 HIS C N 1
ATOM 7685 C CA . HIS C 1 312 ? 54.593 -16.041 9.941 1.00 81.37 290 HIS C CA 1
ATOM 7686 C C . HIS C 1 312 ? 53.284 -15.865 10.709 1.00 76.37 290 HIS C C 1
ATOM 7687 O O . HIS C 1 312 ? 53.264 -15.416 11.866 1.00 69.27 290 HIS C O 1
ATOM 7694 N N . TYR C 1 313 ? 52.193 -16.235 10.047 1.00 74.94 291 TYR C N 1
ATOM 7695 C CA . TYR C 1 313 ? 50.872 -16.205 10.650 1.00 72.13 291 TYR C CA 1
ATOM 7696 C C . TYR C 1 313 ? 50.881 -16.932 12.007 1.00 69.35 291 TYR C C 1
ATOM 7697 O O . TYR C 1 313 ? 50.455 -16.385 13.026 1.00 66.70 291 TYR C O 1
ATOM 7706 N N . LEU C 1 314 ? 51.398 -18.156 12.013 1.00 71.17 292 LEU C N 1
ATOM 7707 C CA . LEU C 1 314 ? 51.373 -18.984 13.210 1.00 71.00 292 LEU C CA 1
ATOM 7708 C C . LEU C 1 314 ? 52.342 -18.431 14.254 1.00 71.40 292 LEU C C 1
ATOM 7709 O O . LEU C 1 314 ? 52.127 -18.561 15.468 1.00 61.31 292 LEU C O 1
ATOM 7714 N N . ALA C 1 315 ? 53.404 -17.794 13.786 1.00 67.10 293 ALA C N 1
ATOM 7715 C CA . ALA C 1 315 ? 54.309 -17.169 14.719 1.00 67.61 293 ALA C CA 1
ATOM 7716 C C . ALA C 1 315 ? 53.542 -16.041 15.410 1.00 64.48 293 ALA C C 1
ATOM 7717 O O . ALA C 1 315 ? 53.626 -15.871 16.631 1.00 62.59 293 ALA C O 1
ATOM 7719 N N . GLY C 1 316 ? 52.765 -15.304 14.623 1.00 62.88 294 GLY C N 1
ATOM 7720 C CA . GLY C 1 316 ? 51.880 -14.279 15.148 1.00 61.15 294 GLY C CA 1
ATOM 7721 C C . GLY C 1 316 ? 50.898 -14.790 16.188 1.00 62.92 294 GLY C C 1
ATOM 7722 O O . GLY C 1 316 ? 50.779 -14.191 17.260 1.00 65.99 294 GLY C O 1
ATOM 7723 N N . LEU C 1 317 ? 50.203 -15.890 15.879 1.00 62.59 295 LEU C N 1
ATOM 7724 C CA . LEU C 1 317 ? 49.243 -16.509 16.809 1.00 60.22 295 LEU C CA 1
ATOM 7725 C C . LEU C 1 317 ? 49.882 -16.860 18.149 1.00 63.70 295 LEU C C 1
ATOM 7726 O O . LEU C 1 317 ? 49.271 -16.746 19.208 1.00 66.11 295 LEU C O 1
ATOM 7731 N N . LEU C 1 318 ? 51.120 -17.310 18.091 1.00 61.51 296 LEU C N 1
ATOM 7732 C CA . LEU C 1 318 ? 51.793 -17.735 19.286 1.00 55.52 296 LEU C CA 1
ATOM 7733 C C . LEU C 1 318 ? 52.220 -16.522 20.077 1.00 58.90 296 LEU C C 1
ATOM 7734 O O . LEU C 1 318 ? 51.989 -16.452 21.283 1.00 63.85 296 LEU C O 1
ATOM 7739 N N . LYS C 1 319 ? 52.815 -15.554 19.389 1.00 58.92 297 LYS C N 1
ATOM 7740 C CA . LYS C 1 319 ? 53.400 -14.405 20.069 1.00 63.29 297 LYS C CA 1
ATOM 7741 C C . LYS C 1 319 ? 52.345 -13.555 20.750 1.00 65.62 297 LYS C C 1
ATOM 7742 O O . LYS C 1 319 ? 52.537 -13.100 21.875 1.00 64.41 297 LYS C O 1
ATOM 7748 N N . TYR C 1 320 ? 51.228 -13.343 20.070 1.00 71.14 298 TYR C N 1
ATOM 7749 C CA . TYR C 1 320 ? 50.211 -12.449 20.590 1.00 71.59 298 TYR C CA 1
ATOM 7750 C C . TYR C 1 320 ? 49.018 -13.220 21.178 1.00 72.28 298 TYR C C 1
ATOM 7751 O O . TYR C 1 320 ? 47.962 -12.650 21.438 1.00 69.16 298 TYR C O 1
ATOM 7753 N N . ALA C 1 321 ? 49.211 -14.517 21.402 1.00 69.22 299 ALA C N 1
ATOM 7754 C CA . ALA C 1 321 ? 48.198 -15.364 22.026 1.00 67.08 299 ALA C CA 1
ATOM 7755 C C . ALA C 1 321 ? 47.706 -14.870 23.393 1.00 59.77 299 ALA C C 1
ATOM 7756 O O . ALA C 1 321 ? 46.525 -14.972 23.688 1.00 57.69 299 ALA C O 1
ATOM 7758 N N . PRO C 1 322 ? 48.604 -14.365 24.256 1.00 61.59 300 PRO C N 1
ATOM 7759 C CA . PRO C 1 322 ? 47.993 -13.905 25.510 1.00 57.51 300 PRO C CA 1
ATOM 7760 C C . PRO C 1 322 ? 47.140 -12.656 25.318 1.00 56.96 300 PRO C C 1
ATOM 7761 O O . PRO C 1 322 ? 46.228 -12.466 26.107 1.00 56.81 300 PRO C O 1
ATOM 7765 N N . ASP C 1 323 ? 47.430 -11.850 24.290 1.00 60.02 301 ASP C N 1
ATOM 7766 C CA . ASP C 1 323 ? 46.768 -10.561 24.045 1.00 58.61 301 ASP C CA 1
ATOM 7767 C C . ASP C 1 323 ? 45.264 -10.673 23.866 1.00 62.86 301 ASP C C 1
ATOM 7768 O O . ASP C 1 323 ? 44.517 -9.803 24.316 1.00 63.28 301 ASP C O 1
ATOM 7773 N N . TYR C 1 324 ? 44.831 -11.737 23.188 1.00 69.79 302 TYR C N 1
ATOM 7774 C CA . TYR C 1 324 ? 43.416 -11.937 22.847 1.00 64.42 302 TYR C CA 1
ATOM 7775 C C . TYR C 1 324 ? 42.807 -13.183 23.498 1.00 63.95 302 TYR C C 1
ATOM 7776 O O . TYR C 1 324 ? 41.847 -13.750 22.971 1.00 68.17 302 TYR C O 1
ATOM 7785 N N . THR C 1 325 ? 43.358 -13.617 24.629 1.00 52.57 303 THR C N 1
ATOM 7786 C CA . THR C 1 325 ? 42.784 -14.741 25.346 1.00 49.13 303 THR C CA 1
ATOM 7787 C C . THR C 1 325 ? 41.386 -14.397 25.897 1.00 50.63 303 THR C C 1
ATOM 7788 O O . THR C 1 325 ? 40.504 -15.260 25.943 1.00 53.01 303 THR C O 1
ATOM 7792 N N . TYR C 1 326 ? 41.168 -13.138 26.279 1.00 44.07 304 TYR C N 1
ATOM 7793 C CA . TYR C 1 326 ? 39.835 -12.691 26.691 1.00 36.86 304 TYR C CA 1
ATOM 7794 C C . TYR C 1 326 ? 38.764 -12.944 25.629 1.00 45.03 304 TYR C C 1
ATOM 7795 O O . TYR C 1 326 ? 37.617 -13.229 25.941 1.00 51.65 304 TYR C O 1
ATOM 7804 N N . PHE C 1 327 ? 39.149 -12.796 24.368 1.00 50.86 305 PHE C N 1
ATOM 7805 C CA . PHE C 1 327 ? 38.247 -13.011 23.253 1.00 48.00 305 PHE C CA 1
ATOM 7806 C C . PHE C 1 327 ? 37.967 -14.492 23.071 1.00 49.11 305 PHE C C 1
ATOM 7807 O O . PHE C 1 327 ? 36.956 -14.881 22.482 1.00 54.32 305 PHE C O 1
ATOM 7815 N N . LEU C 1 328 ? 38.865 -15.307 23.616 1.00 47.37 306 LEU C N 1
ATOM 7816 C CA . LEU C 1 328 ? 38.745 -16.759 23.599 1.00 46.40 306 LEU C CA 1
ATOM 7817 C C . LEU C 1 328 ? 38.108 -17.334 24.863 1.00 48.31 306 LEU C C 1
ATOM 7818 O O . LEU C 1 328 ? 37.586 -18.461 24.851 1.00 51.01 306 LEU C O 1
ATOM 7823 N N . ALA C 1 329 ? 38.172 -16.556 25.947 1.00 44.86 307 ALA C N 1
ATOM 7824 C CA . ALA C 1 329 ? 37.688 -16.961 27.272 1.00 45.08 307 ALA C CA 1
ATOM 7825 C C . ALA C 1 329 ? 37.209 -15.741 28.065 1.00 49.84 307 ALA C C 1
ATOM 7826 O O . ALA C 1 329 ? 37.948 -15.210 28.898 1.00 47.88 307 ALA C O 1
ATOM 7828 N N . PRO C 1 330 ? 35.981 -15.275 27.779 1.00 48.96 308 PRO C N 1
ATOM 7829 C CA . PRO C 1 330 ? 35.474 -14.019 28.352 1.00 49.95 308 PRO C CA 1
ATOM 7830 C C . PRO C 1 330 ? 34.907 -14.075 29.771 1.00 51.57 308 PRO C C 1
ATOM 7831 O O . PRO C 1 330 ? 34.733 -13.026 30.391 1.00 49.54 308 PRO C O 1
ATOM 7835 N N . TYR C 1 331 ? 34.626 -15.259 30.284 1.00 49.13 309 TYR C N 1
ATOM 7836 C CA . TYR C 1 331 ? 33.953 -15.338 31.572 1.00 43.61 309 TYR C CA 1
ATOM 7837 C C . TYR C 1 331 ? 34.777 -16.063 32.625 1.00 45.48 309 TYR C C 1
ATOM 7838 O O . TYR C 1 331 ? 35.707 -16.784 32.292 1.00 42.70 309 TYR C O 1
ATOM 7847 N N . LEU C 1 332 ? 34.447 -15.847 33.898 1.00 46.24 310 LEU C N 1
ATOM 7848 C CA . LEU C 1 332 ? 35.056 -16.626 34.970 1.00 44.46 310 LEU C CA 1
ATOM 7849 C C . LEU C 1 332 ? 35.091 -18.111 34.614 1.00 45.23 310 LEU C C 1
ATOM 7850 O O . LEU C 1 332 ? 36.150 -18.723 34.529 1.00 49.19 310 LEU C O 1
ATOM 7855 N N . ASN C 1 333 ? 33.906 -18.654 34.365 1.00 41.49 311 ASN C N 1
ATOM 7856 C CA . ASN C 1 333 ? 33.729 -20.030 33.988 1.00 37.44 311 ASN C CA 1
ATOM 7857 C C . ASN C 1 333 ? 34.627 -20.542 32.859 1.00 44.44 311 ASN C C 1
ATOM 7858 O O . ASN C 1 333 ? 35.008 -21.721 32.849 1.00 48.30 311 ASN C O 1
ATOM 7863 N N . SER C 1 334 ? 34.950 -19.671 31.907 1.00 38.48 312 SER C N 1
ATOM 7864 C CA . SER C 1 334 ? 35.817 -20.037 30.780 1.00 38.66 312 SER C CA 1
ATOM 7865 C C . SER C 1 334 ? 37.114 -20.721 31.239 1.00 49.03 312 SER C C 1
ATOM 7866 O O . SER C 1 334 ? 37.530 -21.755 30.707 1.00 47.32 312 SER C O 1
ATOM 7869 N N . TYR C 1 335 ? 37.742 -20.145 32.250 1.00 54.79 313 TYR C N 1
ATOM 7870 C CA . TYR C 1 335 ? 39.045 -20.617 32.688 1.00 51.43 313 TYR C CA 1
ATOM 7871 C C . TYR C 1 335 ? 38.980 -21.941 33.463 1.00 45.51 313 TYR C C 1
ATOM 7872 O O . TYR C 1 335 ? 39.950 -22.677 33.526 1.00 43.84 313 TYR C O 1
ATOM 7881 N N . LYS C 1 336 ? 37.820 -22.287 33.996 1.00 45.42 314 LYS C N 1
ATOM 7882 C CA . LYS C 1 336 ? 37.693 -23.537 34.725 1.00 52.36 314 LYS C CA 1
ATOM 7883 C C . LYS C 1 336 ? 37.756 -24.752 33.799 1.00 65.20 314 LYS C C 1
ATOM 7884 O O . LYS C 1 336 ? 37.714 -25.899 34.263 1.00 67.65 314 LYS C O 1
ATOM 7890 N N . ARG C 1 337 ? 37.843 -24.494 32.494 1.00 64.06 315 ARG C N 1
ATOM 7891 C CA . ARG C 1 337 ? 38.019 -25.553 31.510 1.00 57.31 315 ARG C CA 1
ATOM 7892 C C . ARG C 1 337 ? 39.494 -25.952 31.434 1.00 64.19 315 ARG C C 1
ATOM 7893 O O . ARG C 1 337 ? 39.837 -26.987 30.872 1.00 68.33 315 ARG C O 1
ATOM 7901 N N . PHE C 1 338 ? 40.367 -25.139 32.020 1.00 70.31 316 PHE C N 1
ATOM 7902 C CA . PHE C 1 338 ? 41.806 -25.392 31.958 1.00 77.00 316 PHE C CA 1
ATOM 7903 C C . PHE C 1 338 ? 42.350 -26.078 33.222 1.00 82.87 316 PHE C C 1
ATOM 7904 O O . PHE C 1 338 ? 43.517 -25.893 33.568 1.00 86.50 316 PHE C O 1
ATOM 7912 N N . GLN C 1 339 ? 41.520 -26.869 33.899 1.00 91.19 317 GLN C N 1
ATOM 7913 C CA . GLN C 1 339 ? 41.898 -27.477 35.181 1.00 96.18 317 GLN C CA 1
ATOM 7914 C C . GLN C 1 339 ? 43.091 -28.435 35.062 1.00 98.90 317 GLN C C 1
ATOM 7915 O O . GLN C 1 339 ? 44.063 -28.340 35.819 1.00 98.01 317 GLN C O 1
ATOM 7917 N N . PHE C 1 343 ? 46.176 -31.567 31.179 1.00 85.27 321 PHE C N 1
ATOM 7918 C CA . PHE C 1 343 ? 46.419 -31.594 29.743 1.00 92.73 321 PHE C CA 1
ATOM 7919 C C . PHE C 1 343 ? 45.469 -30.675 29.007 1.00 89.59 321 PHE C C 1
ATOM 7920 O O . PHE C 1 343 ? 44.571 -31.124 28.300 1.00 88.62 321 PHE C O 1
ATOM 7928 N N . ALA C 1 344 ? 45.670 -29.379 29.179 1.00 87.73 322 ALA C N 1
ATOM 7929 C CA . ALA C 1 344 ? 44.799 -28.398 28.561 1.00 85.78 322 ALA C CA 1
ATOM 7930 C C . ALA C 1 344 ? 45.551 -27.661 27.474 1.00 84.59 322 ALA C C 1
ATOM 7931 O O . ALA C 1 344 ? 46.684 -27.237 27.678 1.00 95.05 322 ALA C O 1
ATOM 7933 N N . PRO C 1 345 ? 44.925 -27.504 26.307 1.00 71.89 323 PRO C N 1
ATOM 7934 C CA . PRO C 1 345 ? 45.560 -26.786 25.196 1.00 68.85 323 PRO C CA 1
ATOM 7935 C C . PRO C 1 345 ? 45.817 -25.324 25.558 1.00 65.11 323 PRO C C 1
ATOM 7936 O O . PRO C 1 345 ? 45.156 -24.430 25.031 1.00 68.30 323 PRO C O 1
ATOM 7940 N N . THR C 1 346 ? 46.766 -25.087 26.451 1.00 51.98 324 THR C N 1
ATOM 7941 C CA . THR C 1 346 ? 46.964 -23.756 26.991 1.00 58.28 324 THR C CA 1
ATOM 7942 C C . THR C 1 346 ? 48.398 -23.320 26.784 1.00 65.98 324 THR C C 1
ATOM 7943 O O . THR C 1 346 ? 48.783 -22.201 27.123 1.00 69.28 324 THR C O 1
ATOM 7947 N N . ARG C 1 347 ? 49.205 -24.217 26.244 1.00 70.27 325 ARG C N 1
ATOM 7948 C CA . ARG C 1 347 ? 50.605 -23.898 26.108 1.00 75.82 325 ARG C CA 1
ATOM 7949 C C . ARG C 1 347 ? 50.758 -22.960 24.924 1.00 69.07 325 ARG C C 1
ATOM 7950 O O . ARG C 1 347 ? 50.123 -23.138 23.897 1.00 59.64 325 ARG C O 1
ATOM 7958 N N . THR C 1 348 ? 51.602 -21.949 25.077 1.00 76.69 326 THR C N 1
ATOM 7959 C CA . THR C 1 348 ? 51.777 -20.941 24.037 1.00 81.16 326 THR C CA 1
ATOM 7960 C C . THR C 1 348 ? 52.694 -21.555 22.949 1.00 86.75 326 THR C C 1
ATOM 7961 O O . THR C 1 348 ? 53.733 -21.021 22.604 1.00 97.22 326 THR C O 1
ATOM 7965 N N . VAL C 1 349 ? 52.339 -22.737 22.457 1.00 74.97 327 VAL C N 1
ATOM 7966 C CA . VAL C 1 349 ? 53.161 -23.438 21.463 1.00 73.31 327 VAL C CA 1
ATOM 7967 C C . VAL C 1 349 ? 52.310 -24.137 20.407 1.00 74.43 327 VAL C C 1
ATOM 7968 O O . VAL C 1 349 ? 51.136 -24.443 20.626 1.00 76.83 327 VAL C O 1
ATOM 7972 N N . TRP C 1 350 ? 52.918 -24.398 19.257 1.00 75.01 328 TRP C N 1
ATOM 7973 C CA . TRP C 1 350 ? 52.228 -25.086 18.180 1.00 68.17 328 TRP C CA 1
ATOM 7974 C C . TRP C 1 350 ? 52.671 -26.540 18.091 1.00 72.46 328 TRP C C 1
ATOM 7975 O O . TRP C 1 350 ? 53.761 -26.890 18.529 1.00 80.76 328 TRP C O 1
ATOM 7986 N N . SER C 1 351 ? 51.811 -27.391 17.545 1.00 75.87 329 SER C N 1
ATOM 7987 C CA . SER C 1 351 ? 52.164 -28.793 17.345 1.00 78.01 329 SER C CA 1
ATOM 7988 C C . SER C 1 351 ? 51.235 -29.509 16.381 1.00 75.10 329 SER C C 1
ATOM 7989 O O . SER C 1 351 ? 50.057 -29.194 16.300 1.00 72.14 329 SER C O 1
ATOM 7992 N N . VAL C 1 352 ? 51.765 -30.498 15.673 1.00 73.74 330 VAL C N 1
ATOM 7993 C CA . VAL C 1 352 ? 50.933 -31.324 14.812 1.00 69.73 330 VAL C CA 1
ATOM 7994 C C . VAL C 1 352 ? 50.323 -32.471 15.631 1.00 72.77 330 VAL C C 1
ATOM 7995 O O . VAL C 1 352 ? 49.279 -33.010 15.271 1.00 75.50 330 VAL C O 1
ATOM 7999 N N . ASP C 1 353 ? 50.937 -32.795 16.768 1.00 78.41 331 ASP C N 1
ATOM 8000 C CA . ASP C 1 353 ? 50.513 -33.948 17.566 1.00 89.44 331 ASP C CA 1
ATOM 8001 C C . ASP C 1 353 ? 50.243 -33.704 19.071 1.00 93.90 331 ASP C C 1
ATOM 8002 O O . ASP C 1 353 ? 49.604 -34.534 19.719 1.00 95.99 331 ASP C O 1
ATOM 8007 N N . ASN C 1 354 ? 50.728 -32.595 19.630 1.00 91.25 332 ASN C N 1
ATOM 8008 C CA . ASN C 1 354 ? 50.612 -32.348 21.075 1.00 88.01 332 ASN C CA 1
ATOM 8009 C C . ASN C 1 354 ? 49.238 -31.878 21.550 1.00 86.86 332 ASN C C 1
ATOM 8010 O O . ASN C 1 354 ? 48.669 -30.919 21.029 1.00 85.37 332 ASN C O 1
ATOM 8015 N N . ARG C 1 355 ? 48.728 -32.548 22.577 1.00 86.72 333 ARG C N 1
ATOM 8016 C CA . ARG C 1 355 ? 47.416 -32.244 23.139 1.00 78.20 333 ARG C CA 1
ATOM 8017 C C . ARG C 1 355 ? 47.471 -31.103 24.147 1.00 70.43 333 ARG C C 1
ATOM 8018 O O . ARG C 1 355 ? 46.442 -30.711 24.701 1.00 64.32 333 ARG C O 1
ATOM 8020 N N . THR C 1 356 ? 48.666 -30.569 24.379 1.00 70.80 334 THR C N 1
ATOM 8021 C CA . THR C 1 356 ? 48.834 -29.466 25.325 1.00 72.32 334 THR C CA 1
ATOM 8022 C C . THR C 1 356 ? 49.055 -28.158 24.580 1.00 68.60 334 THR C C 1
ATOM 8023 O O . THR C 1 356 ? 49.014 -27.080 25.172 1.00 67.90 334 THR C O 1
ATOM 8027 N N . ALA C 1 357 ? 49.295 -28.270 23.276 1.00 66.36 335 ALA C N 1
ATOM 8028 C CA . ALA C 1 357 ? 49.479 -27.106 22.420 1.00 60.17 335 ALA C CA 1
ATOM 8029 C C . ALA C 1 357 ? 48.144 -26.456 22.134 1.00 60.70 335 ALA C C 1
ATOM 8030 O O . ALA C 1 357 ? 47.170 -27.137 21.832 1.00 69.09 335 ALA C O 1
ATOM 8032 N N . GLY C 1 358 ? 48.107 -25.132 22.231 1.00 60.74 336 GLY C N 1
ATOM 8033 C CA . GLY C 1 358 ? 46.896 -24.367 22.001 1.00 58.62 336 GLY C CA 1
ATOM 8034 C C . GLY C 1 358 ? 46.674 -24.156 20.520 1.00 59.84 336 GLY C C 1
ATOM 8035 O O . GLY C 1 358 ? 45.692 -23.545 20.103 1.00 62.28 336 GLY C O 1
ATOM 8036 N N . PHE C 1 359 ? 47.608 -24.658 19.720 1.00 58.76 337 PHE C N 1
ATOM 8037 C CA . PHE C 1 359 ? 47.498 -24.581 18.268 1.00 58.97 337 PHE C CA 1
ATOM 8038 C C . PHE C 1 359 ? 47.973 -25.884 17.602 1.00 58.89 337 PHE C C 1
ATOM 8039 O O . PHE C 1 359 ? 49.088 -26.365 17.841 1.00 57.50 337 PHE C O 1
ATOM 8047 N N . ARG C 1 360 ? 47.102 -26.457 16.780 1.00 55.21 338 ARG C N 1
ATOM 8048 C CA . ARG C 1 360 ? 47.385 -27.716 16.122 1.00 59.96 338 ARG C CA 1
ATOM 8049 C C . ARG C 1 360 ? 47.443 -27.567 14.601 1.00 61.68 338 ARG C C 1
ATOM 8050 O O . ARG C 1 360 ? 46.470 -27.143 13.967 1.00 62.17 338 ARG C O 1
ATOM 8058 N N . LEU C 1 361 ? 48.594 -27.915 14.029 1.00 59.56 339 LEU C N 1
ATOM 8059 C CA . LEU C 1 361 ? 48.752 -27.970 12.587 1.00 62.86 339 LEU C CA 1
ATOM 8060 C C . LEU C 1 361 ? 47.846 -29.051 12.009 1.00 66.36 339 LEU C C 1
ATOM 8061 O O . LEU C 1 361 ? 47.837 -30.191 12.486 1.00 68.07 339 LEU C O 1
ATOM 8066 N N . CYS C 1 362 ? 47.085 -28.686 10.983 1.00 65.04 340 CYS C N 1
ATOM 8067 C CA . CYS C 1 362 ? 46.098 -29.584 10.396 1.00 70.20 340 CYS C CA 1
ATOM 8068 C C . CYS C 1 362 ? 46.247 -29.738 8.890 1.00 74.66 340 CYS C C 1
ATOM 8069 O O . CYS C 1 362 ? 46.560 -28.773 8.184 1.00 75.64 340 CYS C O 1
ATOM 8072 N N . ALA C 1 363 ? 45.988 -30.953 8.408 1.00 77.85 341 ALA C N 1
ATOM 8073 C CA . ALA C 1 363 ? 46.140 -31.288 6.993 1.00 77.78 341 ALA C CA 1
ATOM 8074 C C . ALA C 1 363 ? 47.537 -30.907 6.525 1.00 79.90 341 ALA C C 1
ATOM 8075 O O . ALA C 1 363 ? 47.704 -30.234 5.511 1.00 83.15 341 ALA C O 1
ATOM 8077 N N . GLU C 1 364 ? 48.533 -31.320 7.302 1.00 80.02 342 GLU C N 1
ATOM 8078 C CA . GLU C 1 364 ? 49.923 -31.086 6.962 1.00 83.51 342 GLU C CA 1
ATOM 8079 C C . GLU C 1 364 ? 50.233 -31.718 5.616 1.00 94.09 342 GLU C C 1
ATOM 8080 O O . GLU C 1 364 ? 49.929 -32.887 5.392 1.00 90.53 342 GLU C O 1
ATOM 8082 N N . GLY C 1 365 ? 50.808 -30.926 4.717 1.00 113.12 343 GLY C N 1
ATOM 8083 C CA . GLY C 1 365 ? 51.218 -31.404 3.409 1.00 117.78 343 GLY C CA 1
ATOM 8084 C C . GLY C 1 365 ? 50.148 -31.479 2.330 1.00 118.11 343 GLY C C 1
ATOM 8085 O O . GLY C 1 365 ? 50.387 -32.082 1.284 1.00 122.37 343 GLY C O 1
ATOM 8086 N N . THR C 1 366 ? 48.983 -30.872 2.561 1.00 102.33 344 THR C N 1
ATOM 8087 C CA . THR C 1 366 ? 47.905 -30.891 1.566 1.00 90.80 344 THR C CA 1
ATOM 8088 C C . THR C 1 366 ? 47.527 -29.497 1.052 1.00 80.28 344 THR C C 1
ATOM 8089 O O . THR C 1 366 ? 48.002 -28.491 1.555 1.00 67.74 344 THR C O 1
ATOM 8093 N N . ARG C 1 367 ? 46.652 -29.436 0.054 1.00 80.95 345 ARG C N 1
ATOM 8094 C CA . ARG C 1 367 ? 46.223 -28.146 -0.481 1.00 86.30 345 ARG C CA 1
ATOM 8095 C C . ARG C 1 367 ? 45.368 -27.381 0.535 1.00 90.27 345 ARG C C 1
ATOM 8096 O O . ARG C 1 367 ? 44.757 -26.362 0.211 1.00 93.01 345 ARG C O 1
ATOM 8098 N N . ALA C 1 368 ? 45.338 -27.871 1.769 1.00 86.71 346 ALA C N 1
ATOM 8099 C CA . ALA C 1 368 ? 44.484 -27.298 2.788 1.00 87.99 346 ALA C CA 1
ATOM 8100 C C . ALA C 1 368 ? 45.163 -27.272 4.159 1.00 84.66 346 ALA C C 1
ATOM 8101 O O . ALA C 1 368 ? 44.489 -27.339 5.189 1.00 80.88 346 ALA C O 1
ATOM 8103 N N . VAL C 1 369 ? 46.492 -27.188 4.162 1.00 80.80 347 VAL C N 1
ATOM 8104 C CA . VAL C 1 369 ? 47.249 -26.958 5.390 1.00 73.68 347 VAL C CA 1
ATOM 8105 C C . VAL C 1 369 ? 46.639 -25.799 6.162 1.00 75.51 347 VAL C C 1
ATOM 8106 O O . VAL C 1 369 ? 46.507 -24.695 5.623 1.00 73.29 347 VAL C O 1
ATOM 8110 N N . ARG C 1 370 ? 46.285 -26.026 7.420 1.00 77.38 348 ARG C N 1
ATOM 8111 C CA . ARG C 1 370 ? 45.611 -24.980 8.180 1.00 77.76 348 ARG C CA 1
ATOM 8112 C C . ARG C 1 370 ? 45.855 -25.084 9.681 1.00 77.08 348 ARG C C 1
ATOM 8113 O O . ARG C 1 370 ? 46.362 -26.088 10.182 1.00 77.36 348 ARG C O 1
ATOM 8121 N N . ILE C 1 371 ? 45.472 -24.033 10.393 1.00 74.80 349 ILE C N 1
ATOM 8122 C CA . ILE C 1 371 ? 45.605 -23.987 11.841 1.00 71.75 349 ILE C CA 1
ATOM 8123 C C . ILE C 1 371 ? 44.269 -24.256 12.536 1.00 72.38 349 ILE C C 1
ATOM 8124 O O . ILE C 1 371 ? 43.233 -23.731 12.126 1.00 67.99 349 ILE C O 1
ATOM 8129 N N . GLU C 1 372 ? 44.304 -25.097 13.570 1.00 78.37 350 GLU C N 1
ATOM 8130 C CA . GLU C 1 372 ? 43.173 -25.278 14.483 1.00 70.67 350 GLU C CA 1
ATOM 8131 C C . GLU C 1 372 ? 43.564 -24.746 15.857 1.00 60.76 350 GLU C C 1
ATOM 8132 O O . GLU C 1 372 ? 44.378 -25.353 16.545 1.00 61.26 350 GLU C O 1
ATOM 8138 N N . CYS C 1 373 ? 43.007 -23.603 16.241 1.00 54.00 351 CYS C N 1
ATOM 8139 C CA . CYS C 1 373 ? 43.156 -23.107 17.602 1.00 50.50 351 CYS C CA 1
ATOM 8140 C C . CYS C 1 373 ? 42.222 -23.873 18.534 1.00 43.65 351 CYS C C 1
ATOM 8141 O O . CYS C 1 373 ? 41.037 -23.964 18.287 1.00 45.85 351 CYS C O 1
ATOM 8144 N N . ARG C 1 374 ? 42.750 -24.429 19.609 1.00 47.98 352 ARG C N 1
ATOM 8145 C CA . ARG C 1 374 ? 41.919 -25.231 20.493 1.00 51.00 352 ARG C CA 1
ATOM 8146 C C . ARG C 1 374 ? 41.783 -24.614 21.869 1.00 45.13 352 ARG C C 1
ATOM 8147 O O . ARG C 1 374 ? 41.439 -25.311 22.809 1.00 49.51 352 ARG C O 1
ATOM 8155 N N . ILE C 1 375 ? 42.037 -23.310 21.969 1.00 45.44 353 ILE C N 1
ATOM 8156 C CA . ILE C 1 375 ? 42.029 -22.578 23.243 1.00 48.94 353 ILE C CA 1
ATOM 8157 C C . ILE C 1 375 ? 40.633 -22.241 23.769 1.00 50.23 353 ILE C C 1
ATOM 8158 O O . ILE C 1 375 ? 40.327 -22.441 24.948 1.00 58.24 353 ILE C O 1
ATOM 8163 N N . GLY C 1 376 ? 39.791 -21.720 22.892 1.00 46.27 354 GLY C N 1
ATOM 8164 C CA . GLY C 1 376 ? 38.522 -21.156 23.306 1.00 48.73 354 GLY C CA 1
ATOM 8165 C C . GLY C 1 376 ? 37.398 -22.155 23.487 1.00 52.21 354 GLY C C 1
ATOM 8166 O O . GLY C 1 376 ? 37.278 -23.129 22.740 1.00 60.24 354 GLY C O 1
ATOM 8167 N N . GLY C 1 377 ? 36.566 -21.902 24.489 1.00 44.45 355 GLY C N 1
ATOM 8168 C CA . GLY C 1 377 ? 35.475 -22.788 24.799 1.00 37.08 355 GLY C CA 1
ATOM 8169 C C . GLY C 1 377 ? 34.257 -22.384 24.016 1.00 40.35 355 GLY C C 1
ATOM 8170 O O . GLY C 1 377 ? 34.303 -21.441 23.253 1.00 40.93 355 GLY C O 1
ATOM 8171 N N . SER C 1 378 ? 33.163 -23.097 24.226 1.00 48.75 356 SER C N 1
ATOM 8172 C CA . SER C 1 378 ? 31.905 -22.788 23.579 1.00 47.54 356 SER C CA 1
ATOM 8173 C C . SER C 1 378 ? 31.229 -21.483 24.012 1.00 48.10 356 SER C C 1
ATOM 8174 O O . SER C 1 378 ? 30.185 -21.132 23.458 1.00 50.54 356 SER C O 1
ATOM 8177 N N . ASP C 1 379 ? 31.775 -20.762 24.992 1.00 35.47 357 ASP C N 1
ATOM 8178 C CA . ASP C 1 379 ? 31.080 -19.545 25.384 1.00 34.45 357 ASP C CA 1
ATOM 8179 C C . ASP C 1 379 ? 31.572 -18.331 24.616 1.00 45.19 357 ASP C C 1
ATOM 8180 O O . ASP C 1 379 ? 31.078 -17.211 24.829 1.00 42.32 357 ASP C O 1
ATOM 8185 N N . LEU C 1 380 ? 32.523 -18.560 23.706 1.00 43.65 358 LEU C N 1
ATOM 8186 C CA . LEU C 1 380 ? 33.227 -17.462 23.058 1.00 40.45 358 LEU C CA 1
ATOM 8187 C C . LEU C 1 380 ? 32.327 -16.738 22.037 1.00 39.23 358 LEU C C 1
ATOM 8188 O O . LEU C 1 380 ? 31.281 -17.247 21.633 1.00 42.52 358 LEU C O 1
ATOM 8193 N N . ASN C 1 381 ? 32.733 -15.540 21.637 1.00 45.53 359 ASN C N 1
ATOM 8194 C CA . ASN C 1 381 ? 32.056 -14.832 20.553 1.00 42.28 359 ASN C CA 1
ATOM 8195 C C . ASN C 1 381 ? 32.912 -14.995 19.296 1.00 44.29 359 ASN C C 1
ATOM 8196 O O . ASN C 1 381 ? 34.028 -14.482 19.242 1.00 45.45 359 ASN C O 1
ATOM 8201 N N . PRO C 1 382 ? 32.382 -15.713 18.287 1.00 35.16 360 PRO C N 1
ATOM 8202 C CA . PRO C 1 382 ? 33.120 -16.052 17.067 1.00 35.01 360 PRO C CA 1
ATOM 8203 C C . PRO C 1 382 ? 33.650 -14.819 16.338 1.00 45.43 360 PRO C C 1
ATOM 8204 O O . PRO C 1 382 ? 34.734 -14.909 15.754 1.00 43.10 360 PRO C O 1
ATOM 8208 N N . TYR C 1 383 ? 32.930 -13.695 16.382 1.00 44.79 361 TYR C N 1
ATOM 8209 C CA . TYR C 1 383 ? 33.429 -12.473 15.737 1.00 40.11 361 TYR C CA 1
ATOM 8210 C C . TYR C 1 383 ? 34.666 -11.959 16.472 1.00 43.67 361 TYR C C 1
ATOM 8211 O O . TYR C 1 383 ? 35.683 -11.630 15.845 1.00 35.79 361 TYR C O 1
ATOM 8220 N N . LEU C 1 384 ? 34.582 -11.905 17.800 1.00 41.33 362 LEU C N 1
ATOM 8221 C CA . LEU C 1 384 ? 35.710 -11.441 18.614 1.00 45.25 362 LEU C CA 1
ATOM 8222 C C . LEU C 1 384 ? 36.925 -12.379 18.574 1.00 45.44 362 LEU C C 1
ATOM 8223 O O . LEU C 1 384 ? 38.063 -11.920 18.488 1.00 41.66 362 LEU C O 1
ATOM 8228 N N . ALA C 1 385 ? 36.685 -13.684 18.631 1.00 43.32 363 ALA C N 1
ATOM 8229 C CA . ALA C 1 385 ? 37.781 -14.656 18.625 1.00 44.83 363 ALA C CA 1
ATOM 8230 C C . ALA C 1 385 ? 38.472 -14.747 17.262 1.00 45.85 363 ALA C C 1
ATOM 8231 O O . ALA C 1 385 ? 39.697 -14.868 17.197 1.00 36.80 363 ALA C O 1
ATOM 8233 N N . MET C 1 386 ? 37.694 -14.706 16.177 1.00 44.84 364 MET C N 1
ATOM 8234 C CA . MET C 1 386 ? 38.287 -14.805 14.849 1.00 38.64 364 MET C CA 1
ATOM 8235 C C . MET C 1 386 ? 39.065 -13.536 14.589 1.00 42.27 364 MET C C 1
ATOM 8236 O O . MET C 1 386 ? 40.131 -13.578 13.997 1.00 47.14 364 MET C O 1
ATOM 8241 N N . ALA C 1 387 ? 38.561 -12.411 15.078 1.00 44.14 365 ALA C N 1
ATOM 8242 C CA . ALA C 1 387 ? 39.222 -11.136 14.818 1.00 45.73 365 ALA C CA 1
ATOM 8243 C C . ALA C 1 387 ? 40.599 -11.103 15.486 1.00 53.54 365 ALA C C 1
ATOM 8244 O O . ALA C 1 387 ? 41.602 -10.732 14.860 1.00 59.30 365 ALA C O 1
ATOM 8246 N N . GLY C 1 388 ? 40.642 -11.531 16.745 1.00 43.92 366 GLY C N 1
ATOM 8247 C CA . GLY C 1 388 ? 41.870 -11.530 17.520 1.00 45.78 366 GLY C CA 1
ATOM 8248 C C . GLY C 1 388 ? 42.999 -12.310 16.885 1.00 49.74 366 GLY C C 1
ATOM 8249 O O . GLY C 1 388 ? 44.120 -11.822 16.822 1.00 42.56 366 GLY C O 1
ATOM 8250 N N . GLN C 1 389 ? 42.693 -13.522 16.420 1.00 59.51 367 GLN C N 1
ATOM 8251 C CA . GLN C 1 389 ? 43.667 -14.385 15.755 1.00 58.15 367 GLN C CA 1
ATOM 8252 C C . GLN C 1 389 ? 44.063 -13.804 14.414 1.00 67.05 367 GLN C C 1
ATOM 8253 O O . GLN C 1 389 ? 45.198 -13.963 13.978 1.00 73.55 367 GLN C O 1
ATOM 8259 N N . LEU C 1 390 ? 43.118 -13.141 13.754 1.00 66.68 368 LEU C N 1
ATOM 8260 C CA . LEU C 1 390 ? 43.427 -12.486 12.494 1.00 59.17 368 LEU C CA 1
ATOM 8261 C C . LEU C 1 390 ? 44.440 -11.375 12.760 1.00 59.21 368 LEU C C 1
ATOM 8262 O O . LEU C 1 390 ? 45.491 -11.326 12.120 1.00 59.26 368 LEU C O 1
ATOM 8267 N N . ALA C 1 391 ? 44.131 -10.513 13.725 1.00 54.36 369 ALA C N 1
ATOM 8268 C CA . ALA C 1 391 ? 44.995 -9.376 14.055 1.00 57.46 369 ALA C CA 1
ATOM 8269 C C . ALA C 1 391 ? 46.405 -9.835 14.396 1.00 59.49 369 ALA C C 1
ATOM 8270 O O . ALA C 1 391 ? 47.386 -9.236 13.959 1.00 61.90 369 ALA C O 1
ATOM 8272 N N . ALA C 1 392 ? 46.500 -10.907 15.173 1.00 59.03 370 ALA C N 1
ATOM 8273 C CA . ALA C 1 392 ? 47.788 -11.510 15.470 1.00 53.20 370 ALA C CA 1
ATOM 8274 C C . ALA C 1 392 ? 48.399 -12.115 14.206 1.00 51.84 370 ALA C C 1
ATOM 8275 O O . ALA C 1 392 ? 49.593 -11.974 13.951 1.00 53.31 370 ALA C O 1
ATOM 8277 N N . GLY C 1 393 ? 47.571 -12.779 13.411 1.00 49.40 371 GLY C N 1
ATOM 8278 C CA . GLY C 1 393 ? 48.037 -13.355 12.169 1.00 48.54 371 GLY C CA 1
ATOM 8279 C C . GLY C 1 393 ? 48.694 -12.331 11.266 1.00 49.12 371 GLY C C 1
ATOM 8280 O O . GLY C 1 393 ? 49.870 -12.466 10.943 1.00 47.32 371 GLY C O 1
ATOM 8281 N N . ILE C 1 394 ? 47.921 -11.316 10.872 1.00 54.39 372 ILE C N 1
ATOM 8282 C CA . ILE C 1 394 ? 48.398 -10.175 10.081 1.00 55.12 372 ILE C CA 1
ATOM 8283 C C . ILE C 1 394 ? 49.728 -9.609 10.580 1.00 61.24 372 ILE C C 1
ATOM 8284 O O . ILE C 1 394 ? 50.659 -9.413 9.791 1.00 65.17 372 ILE C O 1
ATOM 8289 N N . LYS C 1 395 ? 49.798 -9.340 11.887 1.00 60.85 373 LYS C N 1
ATOM 8290 C CA . LYS C 1 395 ? 51.012 -8.837 12.533 1.00 62.17 373 LYS C CA 1
ATOM 8291 C C . LYS C 1 395 ? 52.206 -9.801 12.363 1.00 63.65 373 LYS C C 1
ATOM 8292 O O . LYS C 1 395 ? 53.349 -9.371 12.189 1.00 55.48 373 LYS C O 1
ATOM 8298 N N . GLY C 1 396 ? 51.933 -11.103 12.400 1.00 66.73 374 GLY C N 1
ATOM 8299 C CA . GLY C 1 396 ? 52.964 -12.100 12.172 1.00 74.02 374 GLY C CA 1
ATOM 8300 C C . GLY C 1 396 ? 53.538 -12.010 10.771 1.00 78.84 374 GLY C C 1
ATOM 8301 O O . GLY C 1 396 ? 54.723 -12.275 10.545 1.00 85.09 374 GLY C O 1
ATOM 8302 N N . ILE C 1 397 ? 52.688 -11.633 9.825 1.00 74.56 375 ILE C N 1
ATOM 8303 C CA . ILE C 1 397 ? 53.117 -11.440 8.450 1.00 75.04 375 ILE C CA 1
ATOM 8304 C C . ILE C 1 397 ? 53.898 -10.143 8.284 1.00 73.50 375 ILE C C 1
ATOM 8305 O O . ILE C 1 397 ? 54.935 -10.102 7.622 1.00 70.86 375 ILE C O 1
ATOM 8310 N N . GLU C 1 398 ? 53.404 -9.086 8.913 1.00 79.56 376 GLU C N 1
ATOM 8311 C CA . GLU C 1 398 ? 53.995 -7.760 8.760 1.00 85.46 376 GLU C CA 1
ATOM 8312 C C . GLU C 1 398 ? 55.303 -7.601 9.525 1.00 91.21 376 GLU C C 1
ATOM 8313 O O . GLU C 1 398 ? 56.094 -6.703 9.231 1.00 92.90 376 GLU C O 1
ATOM 8319 N N . GLU C 1 399 ? 55.529 -8.462 10.510 1.00 92.26 377 GLU C N 1
ATOM 8320 C CA . GLU C 1 399 ? 56.768 -8.395 11.260 1.00 97.08 377 GLU C CA 1
ATOM 8321 C C . GLU C 1 399 ? 57.780 -9.365 10.658 1.00 95.74 377 GLU C C 1
ATOM 8322 O O . GLU C 1 399 ? 58.977 -9.276 10.936 1.00 106.15 377 GLU C O 1
ATOM 8328 N N . CYS C 1 400 ? 57.295 -10.244 9.784 1.00 84.78 378 CYS C N 1
ATOM 8329 C CA . CYS C 1 400 ? 58.086 -11.358 9.272 1.00 78.74 378 CYS C CA 1
ATOM 8330 C C . CYS C 1 400 ? 58.679 -12.081 10.471 1.00 79.34 378 CYS C C 1
ATOM 8331 O O . CYS C 1 400 ? 59.905 -12.181 10.653 1.00 76.25 378 CYS C O 1
ATOM 8334 N N . LEU C 1 401 ? 57.767 -12.570 11.298 1.00 76.27 379 LEU C N 1
ATOM 8335 C CA . LEU C 1 401 ? 58.107 -13.145 12.578 1.00 75.30 379 LEU C CA 1
ATOM 8336 C C . LEU C 1 401 ? 58.733 -14.531 12.413 1.00 80.77 379 LEU C C 1
ATOM 8337 O O . LEU C 1 401 ? 58.250 -15.362 11.638 1.00 78.03 379 LEU C O 1
ATOM 8342 N N . ALA C 1 402 ? 59.831 -14.747 13.134 1.00 83.25 380 ALA C N 1
ATOM 8343 C CA . ALA C 1 402 ? 60.477 -16.048 13.235 1.00 82.72 380 ALA C CA 1
ATOM 8344 C C . ALA C 1 402 ? 59.557 -17.062 13.913 1.00 82.99 380 ALA C C 1
ATOM 8345 O O . ALA C 1 402 ? 59.020 -16.791 14.992 1.00 86.88 380 ALA C O 1
ATOM 8347 N N . LEU C 1 403 ? 59.384 -18.226 13.284 1.00 78.93 381 LEU C N 1
ATOM 8348 C CA . LEU C 1 403 ? 58.514 -19.283 13.810 1.00 72.90 381 LEU C CA 1
ATOM 8349 C C . LEU C 1 403 ? 59.255 -20.387 14.576 1.00 76.50 381 LEU C C 1
ATOM 8350 O O . LEU C 1 403 ? 60.139 -21.048 14.033 1.00 79.31 381 LEU C O 1
ATOM 8355 N N . PRO C 1 404 ? 58.876 -20.596 15.843 1.00 79.73 382 PRO C N 1
ATOM 8356 C CA . PRO C 1 404 ? 59.415 -21.648 16.715 1.00 79.77 382 PRO C CA 1
ATOM 8357 C C . PRO C 1 404 ? 59.060 -23.055 16.213 1.00 77.42 382 PRO C C 1
ATOM 8358 O O . PRO C 1 404 ? 58.209 -23.182 15.331 1.00 76.27 382 PRO C O 1
ATOM 8362 N N . PRO C 1 405 ? 59.706 -24.099 16.761 1.00 74.89 383 PRO C N 1
ATOM 8363 C CA . PRO C 1 405 ? 59.420 -25.488 16.389 1.00 78.52 383 PRO C CA 1
ATOM 8364 C C . PRO C 1 405 ? 58.378 -26.116 17.315 1.00 80.37 383 PRO C C 1
ATOM 8365 O O . PRO C 1 405 ? 58.139 -25.567 18.388 1.00 83.71 383 PRO C O 1
ATOM 8369 N N . PRO C 1 406 ? 57.759 -27.241 16.904 1.00 85.52 384 PRO C N 1
ATOM 8370 C CA . PRO C 1 406 ? 56.645 -27.860 17.644 1.00 89.47 384 PRO C CA 1
ATOM 8371 C C . PRO C 1 406 ? 57.002 -28.421 19.024 1.00 96.51 384 PRO C C 1
ATOM 8372 O O . PRO C 1 406 ? 57.989 -28.010 19.635 1.00 102.92 384 PRO C O 1
ATOM 8376 N N . ALA C 1 407 ? 56.185 -29.361 19.496 1.00 95.75 385 ALA C N 1
ATOM 8377 C CA . ALA C 1 407 ? 56.409 -30.033 20.770 1.00 94.85 385 ALA C CA 1
ATOM 8378 C C . ALA C 1 407 ? 56.076 -31.517 20.668 1.00 95.86 385 ALA C C 1
ATOM 8379 O O . ALA C 1 407 ? 56.678 -32.347 21.348 1.00 99.40 385 ALA C O 1
ATOM 8381 N N . SER C 1 416 ? 55.897 -18.628 24.555 1.00 84.34 394 SER C N 1
ATOM 8382 C CA . SER C 1 416 ? 56.581 -19.851 24.966 1.00 103.61 394 SER C CA 1
ATOM 8383 C C . SER C 1 416 ? 56.127 -20.324 26.337 1.00 123.80 394 SER C C 1
ATOM 8384 O O . SER C 1 416 ? 56.176 -21.516 26.636 1.00 128.56 394 SER C O 1
ATOM 8387 N N . GLY C 1 417 ? 55.688 -19.389 27.169 1.00 135.78 395 GLY C N 1
ATOM 8388 C CA . GLY C 1 417 ? 55.233 -19.720 28.503 1.00 133.70 395 GLY C CA 1
ATOM 8389 C C . GLY C 1 417 ? 53.857 -20.352 28.463 1.00 127.40 395 GLY C C 1
ATOM 8390 O O . GLY C 1 417 ? 53.677 -21.458 27.948 1.00 134.78 395 GLY C O 1
ATOM 8391 N N . LEU C 1 418 ? 52.880 -19.642 29.012 1.00 103.18 396 LEU C N 1
ATOM 8392 C CA . LEU C 1 418 ? 51.492 -20.084 28.967 1.00 79.32 396 LEU C CA 1
ATOM 8393 C C . LEU C 1 418 ? 50.513 -18.914 28.836 1.00 68.93 396 LEU C C 1
ATOM 8394 O O . LEU C 1 418 ? 50.874 -17.765 29.056 1.00 67.21 396 LEU C O 1
ATOM 8399 N N . ILE C 1 419 ? 49.275 -19.211 28.459 1.00 63.98 397 ILE C N 1
ATOM 8400 C CA . ILE C 1 419 ? 48.275 -18.162 28.289 1.00 63.25 397 ILE C CA 1
ATOM 8401 C C . ILE C 1 419 ? 47.568 -17.850 29.604 1.00 59.51 397 ILE C C 1
ATOM 8402 O O . ILE C 1 419 ? 47.492 -18.710 30.490 1.00 61.80 397 ILE C O 1
ATOM 8407 N N . PRO C 1 420 ? 47.058 -16.611 29.734 1.00 50.19 398 PRO C N 1
ATOM 8408 C CA . PRO C 1 420 ? 46.280 -16.167 30.891 1.00 41.71 398 PRO C CA 1
ATOM 8409 C C . PRO C 1 420 ? 45.354 -17.236 31.476 1.00 40.06 398 PRO C C 1
ATOM 8410 O O . PRO C 1 420 ? 44.403 -17.673 30.843 1.00 39.33 398 PRO C O 1
ATOM 8414 N N . GLN C 1 421 ? 45.656 -17.630 32.709 1.00 47.32 399 GLN C N 1
ATOM 8415 C CA . GLN C 1 421 ? 44.954 -18.708 33.389 1.00 46.82 399 GLN C CA 1
ATOM 8416 C C . GLN C 1 421 ? 43.734 -18.230 34.162 1.00 49.00 399 GLN C C 1
ATOM 8417 O O . GLN C 1 421 ? 42.921 -19.040 34.590 1.00 58.62 399 GLN C O 1
ATOM 8423 N N . ASN C 1 422 ? 43.598 -16.928 34.358 1.00 42.26 400 ASN C N 1
ATOM 8424 C CA . ASN C 1 422 ? 42.385 -16.410 34.992 1.00 44.64 400 ASN C CA 1
ATOM 8425 C C . ASN C 1 422 ? 41.929 -15.153 34.291 1.00 46.98 400 ASN C C 1
ATOM 8426 O O . ASN C 1 422 ? 42.709 -14.524 33.588 1.00 52.21 400 ASN C O 1
ATOM 8431 N N . LEU C 1 423 ? 40.668 -14.788 34.484 1.00 43.51 401 LEU C N 1
ATOM 8432 C CA . LEU C 1 423 ? 40.084 -13.682 33.753 1.00 37.85 401 LEU C CA 1
ATOM 8433 C C . LEU C 1 423 ? 40.830 -12.390 34.043 1.00 55.14 401 LEU C C 1
ATOM 8434 O O . LEU C 1 423 ? 40.929 -11.505 33.181 1.00 65.20 401 LEU C O 1
ATOM 8439 N N . ARG C 1 424 ? 41.373 -12.282 35.251 1.00 47.33 402 ARG C N 1
ATOM 8440 C CA . ARG C 1 424 ? 41.981 -11.034 35.639 1.00 48.27 402 ARG C CA 1
ATOM 8441 C C . ARG C 1 424 ? 43.304 -10.909 34.894 1.00 51.46 402 ARG C C 1
ATOM 8442 O O . ARG C 1 424 ? 43.615 -9.850 34.329 1.00 51.08 402 ARG C O 1
ATOM 8450 N N . ASP C 1 425 ? 44.066 -11.997 34.859 1.00 44.58 403 ASP C N 1
ATOM 8451 C CA . ASP C 1 425 ? 45.302 -12.002 34.092 1.00 51.69 403 ASP C CA 1
ATOM 8452 C C . ASP C 1 425 ? 45.016 -11.856 32.595 1.00 52.69 403 ASP C C 1
ATOM 8453 O O . ASP C 1 425 ? 45.842 -11.371 31.829 1.00 59.14 403 ASP C O 1
ATOM 8458 N N . ALA C 1 426 ? 43.828 -12.256 32.182 1.00 52.49 404 ALA C N 1
ATOM 8459 C CA . ALA C 1 426 ? 43.449 -12.112 30.792 1.00 51.03 404 ALA C CA 1
ATOM 8460 C C . ALA C 1 426 ? 43.115 -10.671 30.462 1.00 54.46 404 ALA C C 1
ATOM 8461 O O . ALA C 1 426 ? 43.543 -10.156 29.433 1.00 55.27 404 ALA C O 1
ATOM 8463 N N . MET C 1 427 ? 42.337 -10.025 31.324 1.00 57.02 405 MET C N 1
ATOM 8464 C CA . MET C 1 427 ? 42.005 -8.619 31.117 1.00 61.04 405 MET C CA 1
ATOM 8465 C C . MET C 1 427 ? 43.264 -7.757 31.027 1.00 64.71 405 MET C C 1
ATOM 8466 O O . MET C 1 427 ? 43.318 -6.790 30.255 1.00 65.28 405 MET C O 1
ATOM 8471 N N . GLU C 1 428 ? 44.271 -8.120 31.818 1.00 60.99 406 GLU C N 1
ATOM 8472 C CA . GLU C 1 428 ? 45.516 -7.372 31.848 1.00 55.81 406 GLU C CA 1
ATOM 8473 C C . GLU C 1 428 ? 46.290 -7.564 30.574 1.00 47.35 406 GLU C C 1
ATOM 8474 O O . GLU C 1 428 ? 46.874 -6.627 30.066 1.00 50.71 406 GLU C O 1
ATOM 8480 N N . ALA C 1 429 ? 46.293 -8.783 30.053 1.00 46.31 407 ALA C N 1
ATOM 8481 C CA . ALA C 1 429 ? 46.976 -9.052 28.789 1.00 46.05 407 ALA C CA 1
ATOM 8482 C C . ALA C 1 429 ? 46.368 -8.249 27.635 1.00 48.27 407 ALA C C 1
ATOM 8483 O O . ALA C 1 429 ? 47.109 -7.706 26.807 1.00 53.46 407 ALA C O 1
ATOM 8485 N N . LEU C 1 430 ? 45.034 -8.153 27.609 1.00 43.16 408 LEU C N 1
ATOM 8486 C CA . LEU C 1 430 ? 44.325 -7.339 26.616 1.00 47.57 408 LEU C CA 1
ATOM 8487 C C . LEU C 1 430 ? 44.600 -5.854 26.776 1.00 58.11 408 LEU C C 1
ATOM 8488 O O . LEU C 1 430 ? 44.892 -5.159 25.795 1.00 59.91 408 LEU C O 1
ATOM 8493 N N . ARG C 1 431 ? 44.459 -5.373 28.009 1.00 63.21 409 ARG C N 1
ATOM 8494 C CA . ARG C 1 431 ? 44.686 -3.966 28.336 1.00 61.39 409 ARG C CA 1
ATOM 8495 C C . ARG C 1 431 ? 46.038 -3.512 27.808 1.00 56.11 409 ARG C C 1
ATOM 8496 O O . ARG C 1 431 ? 46.135 -2.495 27.122 1.00 55.02 409 ARG C O 1
ATOM 8504 N N . GLY C 1 432 ? 47.071 -4.290 28.104 1.00 58.68 410 GLY C N 1
ATOM 8505 C CA . GLY C 1 432 ? 48.413 -3.979 27.646 1.00 63.96 410 GLY C CA 1
ATOM 8506 C C . GLY C 1 432 ? 48.797 -4.689 26.364 1.00 73.26 410 GLY C C 1
ATOM 8507 O O . GLY C 1 432 ? 49.921 -5.173 26.213 1.00 78.29 410 GLY C O 1
ATOM 8508 N N . SER C 1 433 ? 47.864 -4.763 25.428 1.00 72.19 411 SER C N 1
ATOM 8509 C CA . SER C 1 433 ? 48.201 -5.313 24.128 1.00 65.81 411 SER C CA 1
ATOM 8510 C C . SER C 1 433 ? 48.365 -4.197 23.122 1.00 60.51 411 SER C C 1
ATOM 8511 O O . SER C 1 433 ? 47.389 -3.674 22.608 1.00 51.19 411 SER C O 1
ATOM 8514 N N . THR C 1 434 ? 49.614 -3.829 22.865 1.00 65.29 412 THR C N 1
ATOM 8515 C CA . THR C 1 434 ? 49.953 -2.862 21.826 1.00 60.76 412 THR C CA 1
ATOM 8516 C C . THR C 1 434 ? 49.471 -3.330 20.458 1.00 61.71 412 THR C C 1
ATOM 8517 O O . THR C 1 434 ? 48.985 -2.530 19.650 1.00 69.60 412 THR C O 1
ATOM 8521 N N . MET C 1 435 ? 49.616 -4.630 20.212 1.00 52.53 413 MET C N 1
ATOM 8522 C CA . MET C 1 435 ? 49.217 -5.243 18.952 1.00 54.79 413 MET C CA 1
ATOM 8523 C C . MET C 1 435 ? 47.749 -4.964 18.656 1.00 62.67 413 MET C C 1
ATOM 8524 O O . MET C 1 435 ? 47.412 -4.391 17.616 1.00 58.70 413 MET C O 1
ATOM 8529 N N . LEU C 1 436 ? 46.890 -5.351 19.598 1.00 70.48 414 LEU C N 1
ATOM 8530 C CA . LEU C 1 436 ? 45.440 -5.220 19.459 1.00 62.90 414 LEU C CA 1
ATOM 8531 C C . LEU C 1 436 ? 44.965 -3.777 19.388 1.00 56.03 414 LEU C C 1
ATOM 8532 O O . LEU C 1 436 ? 43.962 -3.485 18.735 1.00 51.02 414 LEU C O 1
ATOM 8537 N N . ARG C 1 437 ? 45.679 -2.880 20.061 1.00 51.39 415 ARG C N 1
ATOM 8538 C CA . ARG C 1 437 ? 45.300 -1.474 20.048 1.00 53.73 415 ARG C CA 1
ATOM 8539 C C . ARG C 1 437 ? 45.460 -0.934 18.651 1.00 58.61 415 ARG C C 1
ATOM 8540 O O . ARG C 1 437 ? 44.499 -0.463 18.055 1.00 65.23 415 ARG C O 1
ATOM 8548 N N . GLU C 1 438 ? 46.655 -1.048 18.096 1.00 58.17 416 GLU C N 1
ATOM 8549 C CA . GLU C 1 438 ? 46.853 -0.519 16.769 1.00 68.37 416 GLU C CA 1
ATOM 8550 C C . GLU C 1 438 ? 46.033 -1.302 15.739 1.00 72.35 416 GLU C C 1
ATOM 8551 O O . GLU C 1 438 ? 45.644 -0.741 14.718 1.00 82.49 416 GLU C O 1
ATOM 8557 N N . ALA C 1 439 ? 45.729 -2.570 16.011 1.00 63.63 417 ALA C N 1
ATOM 8558 C CA . ALA C 1 439 ? 45.036 -3.399 15.014 1.00 59.26 417 ALA C CA 1
ATOM 8559 C C . ALA C 1 439 ? 43.509 -3.233 15.012 1.00 60.45 417 ALA C C 1
ATOM 8560 O O . ALA C 1 439 ? 42.875 -3.224 13.955 1.00 54.09 417 ALA C O 1
ATOM 8562 N N . MET C 1 440 ? 42.923 -3.114 16.197 1.00 57.45 418 MET C N 1
ATOM 8563 C CA . MET C 1 440 ? 41.483 -2.990 16.321 1.00 49.24 418 MET C CA 1
ATOM 8564 C C . MET C 1 440 ? 41.078 -1.550 16.552 1.00 57.32 418 MET C C 1
ATOM 8565 O O . MET C 1 440 ? 39.940 -1.161 16.296 1.00 66.40 418 MET C O 1
ATOM 8570 N N . GLY C 1 441 ? 42.022 -0.762 17.048 1.00 57.30 419 GLY C N 1
ATOM 8571 C CA . GLY C 1 441 ? 41.724 0.586 17.472 1.00 58.43 419 GLY C CA 1
ATOM 8572 C C . GLY C 1 441 ? 41.716 0.648 18.984 1.00 58.01 419 GLY C C 1
ATOM 8573 O O . GLY C 1 441 ? 41.271 -0.297 19.640 1.00 52.90 419 GLY C O 1
ATOM 8574 N N . GLU C 1 442 ? 42.212 1.760 19.528 1.00 57.94 420 GLU C N 1
ATOM 8575 C CA . GLU C 1 442 ? 42.225 1.991 20.971 1.00 58.20 420 GLU C CA 1
ATOM 8576 C C . GLU C 1 442 ? 40.820 1.967 21.555 1.00 54.10 420 GLU C C 1
ATOM 8577 O O . GLU C 1 442 ? 40.593 1.403 22.612 1.00 48.95 420 GLU C O 1
ATOM 8583 N N . ASP C 1 443 ? 39.901 2.597 20.834 1.00 66.49 421 ASP C N 1
ATOM 8584 C CA . ASP C 1 443 ? 38.483 2.643 21.151 1.00 72.30 421 ASP C CA 1
ATOM 8585 C C . ASP C 1 443 ? 37.988 1.267 21.546 1.00 71.54 421 ASP C C 1
ATOM 8586 O O . ASP C 1 443 ? 37.268 1.091 22.533 1.00 73.20 421 ASP C O 1
ATOM 8591 N N . VAL C 1 444 ? 38.394 0.292 20.744 1.00 65.92 422 VAL C N 1
ATOM 8592 C CA . VAL C 1 444 ? 37.938 -1.066 20.897 1.00 57.35 422 VAL C CA 1
ATOM 8593 C C . VAL C 1 444 ? 38.568 -1.793 22.089 1.00 52.87 422 VAL C C 1
ATOM 8594 O O . VAL C 1 444 ? 37.838 -2.364 22.912 1.00 51.12 422 VAL C O 1
ATOM 8598 N N . VAL C 1 445 ? 39.899 -1.783 22.185 1.00 49.05 423 VAL C N 1
ATOM 8599 C CA . VAL C 1 445 ? 40.575 -2.462 23.280 1.00 44.67 423 VAL C CA 1
ATOM 8600 C C . VAL C 1 445 ? 40.040 -1.981 24.643 1.00 52.99 423 VAL C C 1
ATOM 8601 O O . VAL C 1 445 ? 39.756 -2.793 25.527 1.00 53.22 423 VAL C O 1
ATOM 8605 N N . ASP C 1 446 ? 39.848 -0.670 24.786 1.00 53.34 424 ASP C N 1
ATOM 8606 C CA . ASP C 1 446 ? 39.357 -0.093 26.041 1.00 51.88 424 ASP C CA 1
ATOM 8607 C C . ASP C 1 446 ? 37.931 -0.507 26.399 1.00 55.49 424 ASP C C 1
ATOM 8608 O O . ASP C 1 446 ? 37.640 -0.742 27.565 1.00 58.05 424 ASP C O 1
ATOM 8613 N N . HIS C 1 447 ? 37.045 -0.568 25.403 1.00 60.82 425 HIS C N 1
ATOM 8614 C CA . HIS C 1 447 ? 35.658 -1.022 25.597 1.00 55.19 425 HIS C CA 1
ATOM 8615 C C . HIS C 1 447 ? 35.595 -2.445 26.161 1.00 54.20 425 HIS C C 1
ATOM 8616 O O . HIS C 1 447 ? 34.842 -2.759 27.106 1.00 46.38 425 HIS C O 1
ATOM 8623 N N . TYR C 1 448 ? 36.403 -3.314 25.578 1.00 48.01 426 TYR C N 1
ATOM 8624 C CA . TYR C 1 448 ? 36.400 -4.688 26.027 1.00 50.73 426 TYR C CA 1
ATOM 8625 C C . TYR C 1 448 ? 37.161 -4.915 27.347 1.00 43.26 426 TYR C C 1
ATOM 8626 O O . TYR C 1 448 ? 36.839 -5.880 28.036 1.00 42.52 426 TYR C O 1
ATOM 8635 N N . VAL C 1 449 ? 38.110 -4.044 27.736 1.00 43.89 427 VAL C N 1
ATOM 8636 C CA . VAL C 1 449 ? 38.691 -4.189 29.079 1.00 43.84 427 VAL C CA 1
ATOM 8637 C C . VAL C 1 449 ? 37.675 -3.762 30.143 1.00 49.94 427 VAL C C 1
ATOM 8638 O O . VAL C 1 449 ? 37.672 -4.299 31.239 1.00 49.44 427 VAL C O 1
ATOM 8642 N N . ARG C 1 450 ? 36.794 -2.821 29.819 1.00 45.95 428 ARG C N 1
ATOM 8643 C CA . ARG C 1 450 ? 35.765 -2.475 30.771 1.00 51.70 428 ARG C CA 1
ATOM 8644 C C . ARG C 1 450 ? 34.772 -3.631 30.862 1.00 46.00 428 ARG C C 1
ATOM 8645 O O . ARG C 1 450 ? 34.343 -3.991 31.966 1.00 46.15 428 ARG C O 1
ATOM 8653 N N . ALA C 1 451 ? 34.420 -4.216 29.715 1.00 50.24 429 ALA C N 1
ATOM 8654 C CA . ALA C 1 451 ? 33.565 -5.406 29.694 1.00 44.49 429 ALA C CA 1
ATOM 8655 C C . ALA C 1 451 ? 34.068 -6.451 30.683 1.00 52.03 429 ALA C C 1
ATOM 8656 O O . ALA C 1 451 ? 33.317 -6.891 31.561 1.00 43.42 429 ALA C O 1
ATOM 8658 N N . ALA C 1 452 ? 35.346 -6.807 30.560 1.00 54.00 430 ALA C N 1
ATOM 8659 C CA . ALA C 1 452 ? 35.996 -7.781 31.445 1.00 54.71 430 ALA C CA 1
ATOM 8660 C C . ALA C 1 452 ? 36.089 -7.317 32.899 1.00 55.88 430 ALA C C 1
ATOM 8661 O O . ALA C 1 452 ? 36.083 -8.133 33.817 1.00 58.11 430 ALA C O 1
ATOM 8663 N N . GLU C 1 453 ? 36.215 -6.012 33.104 1.00 53.54 431 GLU C N 1
ATOM 8664 C CA . GLU C 1 453 ? 36.225 -5.455 34.449 1.00 52.43 431 GLU C CA 1
ATOM 8665 C C . GLU C 1 453 ? 34.882 -5.687 35.098 1.00 57.19 431 GLU C C 1
ATOM 8666 O O . GLU C 1 453 ? 34.790 -6.038 36.277 1.00 56.67 431 GLU C O 1
ATOM 8672 N N . VAL C 1 454 ? 33.842 -5.487 34.296 1.00 54.26 432 VAL C N 1
ATOM 8673 C CA . VAL C 1 454 ? 32.468 -5.580 34.748 1.00 50.04 432 VAL C CA 1
ATOM 8674 C C . VAL C 1 454 ? 32.120 -7.014 35.089 1.00 48.22 432 VAL C C 1
ATOM 8675 O O . VAL C 1 454 ? 31.356 -7.255 36.013 1.00 56.94 432 VAL C O 1
ATOM 8679 N N . GLU C 1 455 ? 32.690 -7.964 34.353 1.00 47.34 433 GLU C N 1
ATOM 8680 C CA . GLU C 1 455 ? 32.441 -9.382 34.612 1.00 48.76 433 GLU C CA 1
ATOM 8681 C C . GLU C 1 455 ? 32.997 -9.731 35.985 1.00 58.56 433 GLU C C 1
ATOM 8682 O O . GLU C 1 455 ? 32.337 -10.396 36.787 1.00 59.55 433 GLU C O 1
ATOM 8688 N N . LEU C 1 456 ? 34.221 -9.263 36.227 1.00 63.48 434 LEU C N 1
ATOM 8689 C CA . LEU C 1 456 ? 34.914 -9.431 37.496 1.00 59.70 434 LEU C CA 1
ATOM 8690 C C . LEU C 1 456 ? 34.123 -8.730 38.597 1.00 67.79 434 LEU C C 1
ATOM 8691 O O . LEU C 1 456 ? 33.879 -9.307 39.666 1.00 68.07 434 LEU C O 1
ATOM 8696 N N . GLU C 1 457 ? 33.696 -7.500 38.315 1.00 68.20 435 GLU C N 1
ATOM 8697 C CA . GLU C 1 457 ? 32.968 -6.696 39.281 1.00 64.34 435 GLU C CA 1
ATOM 8698 C C . GLU C 1 457 ? 31.616 -7.359 39.567 1.00 58.87 435 GLU C C 1
ATOM 8699 O O . GLU C 1 457 ? 31.098 -7.275 40.677 1.00 62.03 435 GLU C O 1
ATOM 8705 N N . ASP C 1 458 ? 31.063 -8.061 38.580 1.00 56.89 436 ASP C N 1
ATOM 8706 C CA . ASP C 1 458 ? 29.740 -8.681 38.749 1.00 54.46 436 ASP C CA 1
ATOM 8707 C C . ASP C 1 458 ? 29.762 -9.785 39.809 1.00 50.02 436 ASP C C 1
ATOM 8708 O O . ASP C 1 458 ? 28.850 -9.880 40.625 1.00 54.47 436 ASP C O 1
ATOM 8713 N N . PHE C 1 459 ? 30.822 -10.587 39.800 1.00 43.60 437 PHE C N 1
ATOM 8714 C CA . PHE C 1 459 ? 30.974 -11.703 40.712 1.00 46.72 437 PHE C CA 1
ATOM 8715 C C . PHE C 1 459 ? 31.037 -11.230 42.166 1.00 55.34 437 PHE C C 1
ATOM 8716 O O . PHE C 1 459 ? 30.535 -11.881 43.083 1.00 60.03 437 PHE C O 1
ATOM 8724 N N . GLN C 1 460 ? 31.649 -10.080 42.359 1.00 45.05 438 GLN C N 1
ATOM 8725 C CA . GLN C 1 460 ? 31.791 -9.523 43.671 1.00 54.12 438 GLN C CA 1
ATOM 8726 C C . GLN C 1 460 ? 30.451 -9.060 44.245 1.00 52.58 438 GLN C C 1
ATOM 8727 O O . GLN C 1 460 ? 30.338 -8.819 45.448 1.00 48.99 438 GLN C O 1
ATOM 8733 N N . ARG C 1 461 ? 29.434 -8.963 43.401 1.00 47.81 439 ARG C N 1
ATOM 8734 C CA . ARG C 1 461 ? 28.130 -8.517 43.865 1.00 54.31 439 ARG C CA 1
ATOM 8735 C C . ARG C 1 461 ? 27.173 -9.674 44.140 1.00 62.89 439 ARG C C 1
ATOM 8736 O O . ARG C 1 461 ? 25.970 -9.481 44.294 1.00 60.17 439 ARG C O 1
ATOM 8744 N N . VAL C 1 462 ? 27.718 -10.882 44.197 1.00 74.16 440 VAL C N 1
ATOM 8745 C CA . VAL C 1 462 ? 26.923 -12.091 44.359 1.00 64.74 440 VAL C CA 1
ATOM 8746 C C . VAL C 1 462 ? 27.672 -13.024 45.287 1.00 62.06 440 VAL C C 1
ATOM 8747 O O . VAL C 1 462 ? 28.888 -13.152 45.184 1.00 67.49 440 VAL C O 1
ATOM 8751 N N . VAL C 1 463 ? 26.961 -13.671 46.199 1.00 54.42 441 VAL C N 1
ATOM 8752 C CA . VAL C 1 463 ? 27.577 -14.716 47.000 1.00 49.28 441 VAL C CA 1
ATOM 8753 C C . VAL C 1 463 ? 27.272 -16.065 46.371 1.00 47.84 441 VAL C C 1
ATOM 8754 O O . VAL C 1 463 ? 26.132 -16.492 46.346 1.00 44.53 441 VAL C O 1
ATOM 8758 N N . SER C 1 464 ? 28.294 -16.745 45.874 1.00 45.50 442 SER C N 1
ATOM 8759 C CA . SER C 1 464 ? 28.062 -18.024 45.248 1.00 44.09 442 SER C CA 1
ATOM 8760 C C . SER C 1 464 ? 27.777 -19.080 46.290 1.00 52.67 442 SER C C 1
ATOM 8761 O O . SER C 1 464 ? 28.122 -18.933 47.471 1.00 59.28 442 SER C O 1
ATOM 8764 N N . ASP C 1 465 ? 27.144 -20.153 45.835 1.00 48.37 443 ASP C N 1
ATOM 8765 C CA . ASP C 1 465 ? 26.904 -21.298 46.674 1.00 48.92 443 ASP C CA 1
ATOM 8766 C C . ASP C 1 465 ? 28.230 -21.994 46.990 1.00 50.25 443 ASP C C 1
ATOM 8767 O O . ASP C 1 465 ? 28.322 -22.735 47.956 1.00 55.43 443 ASP C O 1
ATOM 8772 N N . TYR C 1 466 ? 29.262 -21.739 46.190 1.00 50.57 444 TYR C N 1
ATOM 8773 C CA . TYR C 1 466 ? 30.608 -22.166 46.554 1.00 47.96 444 TYR C CA 1
ATOM 8774 C C . TYR C 1 466 ? 31.029 -21.526 47.892 1.00 49.57 444 TYR C C 1
ATOM 8775 O O . TYR C 1 466 ? 31.446 -22.218 48.812 1.00 49.80 444 TYR C O 1
ATOM 8784 N N . GLU C 1 467 ? 30.913 -20.202 47.980 1.00 50.70 445 GLU C N 1
ATOM 8785 C CA . GLU C 1 467 ? 31.372 -19.453 49.134 1.00 42.19 445 GLU C CA 1
ATOM 8786 C C . GLU C 1 467 ? 30.620 -19.825 50.399 1.00 50.02 445 GLU C C 1
ATOM 8787 O O . GLU C 1 467 ? 31.225 -19.955 51.468 1.00 49.18 445 GLU C O 1
ATOM 8793 N N . VAL C 1 468 ? 29.303 -19.989 50.274 1.00 53.74 446 VAL C N 1
ATOM 8794 C CA . VAL C 1 468 ? 28.473 -20.369 51.414 1.00 54.78 446 VAL C CA 1
ATOM 8795 C C . VAL C 1 468 ? 28.812 -21.771 51.897 1.00 58.98 446 VAL C C 1
ATOM 8796 O O . VAL C 1 468 ? 28.927 -21.999 53.097 1.00 44.36 446 VAL C O 1
ATOM 8800 N N . ALA C 1 469 ? 28.982 -22.710 50.972 1.00 53.07 447 ALA C N 1
ATOM 8801 C CA . ALA C 1 469 ? 29.349 -24.061 51.376 1.00 51.23 447 ALA C CA 1
ATOM 8802 C C . ALA C 1 469 ? 30.733 -24.093 52.003 1.00 53.50 447 ALA C C 1
ATOM 8803 O O . ALA C 1 469 ? 30.951 -24.791 52.978 1.00 59.86 447 ALA C O 1
ATOM 8805 N N . ARG C 1 470 ? 31.668 -23.342 51.438 1.00 52.37 448 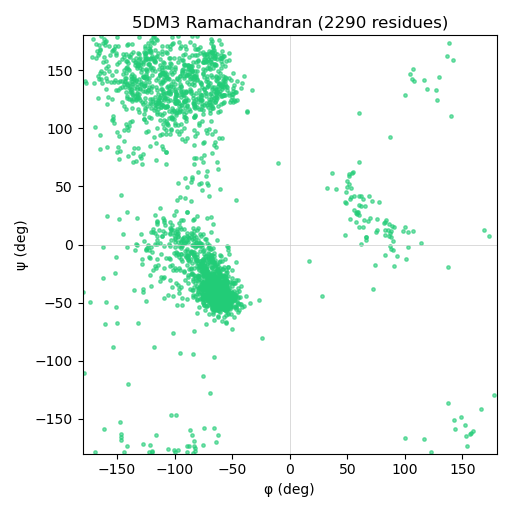ARG C N 1
ATOM 8806 C CA . ARG C 1 470 ? 33.047 -23.355 51.914 1.00 55.99 448 ARG C CA 1
ATOM 8807 C C . ARG C 1 470 ? 33.136 -22.663 53.274 1.00 53.76 448 ARG C C 1
ATOM 8808 O O . ARG C 1 470 ? 33.931 -23.050 54.131 1.00 53.34 448 ARG C O 1
ATOM 8810 N N . GLY C 1 471 ? 32.298 -21.648 53.469 1.00 58.22 449 GLY C N 1
ATOM 8811 C CA . GLY C 1 471 ? 32.143 -21.007 54.762 1.00 61.30 449 GLY C CA 1
ATOM 8812 C C . GLY C 1 471 ? 31.625 -21.976 55.802 1.00 74.29 449 GLY C C 1
ATOM 8813 O O . GLY C 1 471 ? 31.664 -23.200 55.615 1.00 78.27 449 GLY C O 1
ATOM 8814 N N . PHE C 1 472 ? 31.132 -21.428 56.907 1.00 84.79 450 PHE C N 1
ATOM 8815 C CA . PHE C 1 472 ? 30.835 -22.227 58.095 1.00 90.31 450 PHE C CA 1
ATOM 8816 C C . PHE C 1 472 ? 32.133 -22.936 58.544 1.00 101.54 450 PHE C C 1
ATOM 8817 O O . PHE C 1 472 ? 32.084 -23.985 59.201 1.00 103.58 450 PHE C O 1
ATOM 8825 N N . GLU C 1 473 ? 33.271 -22.313 58.200 1.00 95.67 451 GLU C N 1
ATOM 8826 C CA . GLU C 1 473 ? 34.632 -22.882 58.262 1.00 81.06 451 GLU C CA 1
ATOM 8827 C C . GLU C 1 473 ? 34.708 -24.405 58.327 1.00 71.38 451 GLU C C 1
ATOM 8828 O O . GLU C 1 473 ? 34.669 -25.073 57.288 1.00 60.66 451 GLU C O 1
ATOM 8834 N N . THR D 1 26 ? -8.919 -73.571 8.682 1.00 83.03 4 THR D N 1
ATOM 8835 C CA . THR D 1 26 ? -7.941 -74.059 7.707 1.00 87.82 4 THR D CA 1
ATOM 8836 C C . THR D 1 26 ? -7.403 -72.920 6.826 1.00 89.16 4 THR D C 1
ATOM 8837 O O . THR D 1 26 ? -8.172 -72.107 6.329 1.00 87.00 4 THR D O 1
ATOM 8841 N N . LEU D 1 27 ? -6.078 -72.862 6.660 1.00 92.76 5 LEU D N 1
ATOM 8842 C CA . LEU D 1 27 ? -5.420 -71.899 5.765 1.00 89.17 5 LEU D CA 1
ATOM 8843 C C . LEU D 1 27 ? -4.405 -72.641 4.878 1.00 86.20 5 LEU D C 1
ATOM 8844 O O . LEU D 1 27 ? -3.551 -73.367 5.398 1.00 81.21 5 LEU D O 1
ATOM 8849 N N . ALA D 1 28 ? -4.500 -72.465 3.555 1.00 85.16 6 ALA D N 1
ATOM 8850 C CA . ALA D 1 28 ? -3.725 -73.282 2.607 1.00 81.15 6 ALA D CA 1
ATOM 8851 C C . ALA D 1 28 ? -2.249 -72.898 2.528 1.00 82.73 6 ALA D C 1
ATOM 8852 O O . ALA D 1 28 ? -1.865 -71.768 2.839 1.00 83.33 6 ALA D O 1
ATOM 8854 N N . LEU D 1 29 ? -1.435 -73.855 2.089 1.00 80.38 7 LEU D N 1
ATOM 8855 C CA . LEU D 1 29 ? 0.012 -73.687 2.019 1.00 72.75 7 LEU D CA 1
ATOM 8856 C C . LEU D 1 29 ? 0.404 -72.502 1.174 1.00 67.31 7 LEU D C 1
ATOM 8857 O O . LEU D 1 29 ? 1.270 -71.729 1.553 1.00 67.01 7 LEU D O 1
ATOM 8859 N N . ASP D 1 30 ? -0.244 -72.363 0.025 1.00 74.22 8 ASP D N 1
ATOM 8860 C CA . ASP D 1 30 ? 0.110 -71.324 -0.937 1.00 80.14 8 ASP D CA 1
ATOM 8861 C C . ASP D 1 30 ? -0.807 -70.104 -0.813 1.00 73.44 8 ASP D C 1
ATOM 8862 O O . ASP D 1 30 ? -0.581 -69.066 -1.438 1.00 72.22 8 ASP D O 1
ATOM 8867 N N . ASP D 1 31 ? -1.842 -70.229 0.002 1.00 69.12 9 ASP D N 1
ATOM 8868 C CA . ASP D 1 31 ? -2.669 -69.083 0.309 1.00 74.80 9 ASP D CA 1
ATOM 8869 C C . ASP D 1 31 ? -1.880 -68.112 1.185 1.00 71.29 9 ASP D C 1
ATOM 8870 O O . ASP D 1 31 ? -1.901 -66.893 0.958 1.00 66.99 9 ASP D O 1
ATOM 8875 N N . LEU D 1 32 ? -1.187 -68.659 2.186 1.00 64.55 10 LEU D N 1
ATOM 8876 C CA . LEU D 1 32 ? -0.369 -67.845 3.079 1.00 60.02 10 LEU D CA 1
ATOM 8877 C C . LEU D 1 32 ? 0.696 -67.113 2.274 1.00 56.95 10 LEU D C 1
ATOM 8878 O O . LEU D 1 32 ? 1.008 -65.964 2.561 1.00 61.41 10 LEU D O 1
ATOM 8883 N N . LYS D 1 33 ? 1.240 -67.776 1.258 1.00 48.27 11 LYS D N 1
ATOM 8884 C CA . LYS D 1 33 ? 2.228 -67.146 0.397 1.00 54.14 11 LYS D CA 1
ATOM 8885 C C . LYS D 1 33 ? 1.633 -65.926 -0.319 1.00 57.75 11 LYS D C 1
ATOM 8886 O O . LYS D 1 33 ? 2.307 -64.907 -0.469 1.00 63.72 11 LYS D O 1
ATOM 8892 N N . THR D 1 34 ? 0.373 -66.002 -0.729 1.00 54.51 12 THR D N 1
ATOM 8893 C CA . THR D 1 34 ? -0.284 -64.826 -1.310 1.00 60.96 12 THR D CA 1
ATOM 8894 C C . THR D 1 34 ? -0.354 -63.692 -0.278 1.00 57.74 12 THR D C 1
ATOM 8895 O O . THR D 1 34 ? -0.128 -62.527 -0.594 1.00 51.35 12 THR D O 1
ATOM 8899 N N . ARG D 1 35 ? -0.654 -64.058 0.964 1.00 53.17 13 ARG D N 1
ATOM 8900 C CA . ARG D 1 35 ? -0.939 -63.091 2.006 1.00 45.49 13 ARG D CA 1
ATOM 8901 C C . ARG D 1 35 ? 0.354 -62.604 2.656 1.00 52.15 13 ARG D C 1
ATOM 8902 O O . ARG D 1 35 ? 0.405 -61.500 3.213 1.00 52.08 13 ARG D O 1
ATOM 8904 N N . VAL D 1 36 ? 1.400 -63.423 2.575 1.00 50.65 14 VAL D N 1
ATOM 8905 C CA . VAL D 1 36 ? 2.726 -62.965 2.942 1.00 48.60 14 VAL D CA 1
ATOM 8906 C C . VAL D 1 36 ? 3.160 -61.941 1.923 1.00 54.49 14 VAL D C 1
ATOM 8907 O O . VAL D 1 36 ? 3.650 -60.869 2.274 1.00 54.97 14 VAL D O 1
ATOM 8911 N N . GLU D 1 37 ? 2.956 -62.284 0.652 1.00 59.18 15 GLU D N 1
ATOM 8912 C CA . GLU D 1 37 ? 3.348 -61.435 -0.466 1.00 62.65 15 GLU D CA 1
ATOM 8913 C C . GLU D 1 37 ? 2.688 -60.066 -0.391 1.00 56.29 15 GLU D C 1
ATOM 8914 O O . GLU D 1 37 ? 3.331 -59.045 -0.626 1.00 54.20 15 GLU D O 1
ATOM 8920 N N . SER D 1 38 ? 1.407 -60.040 -0.051 1.00 55.73 16 SER D N 1
ATOM 8921 C CA . SER D 1 38 ? 0.694 -58.774 0.073 1.00 53.95 16 SER D CA 1
ATOM 8922 C C . SER D 1 38 ? 0.955 -58.066 1.397 1.00 54.95 16 SER D C 1
ATOM 8923 O O . SER D 1 38 ? 0.236 -57.138 1.752 1.00 60.17 16 SER D O 1
ATOM 8926 N N . GLY D 1 39 ? 1.962 -58.517 2.138 1.00 52.03 17 GLY D N 1
ATOM 8927 C CA . GLY D 1 39 ? 2.292 -57.905 3.413 1.00 56.53 17 GLY D CA 1
ATOM 8928 C C . GLY D 1 39 ? 1.251 -58.048 4.520 1.00 55.79 17 GLY D C 1
ATOM 8929 O O . GLY D 1 39 ? 1.396 -57.462 5.576 1.00 57.94 17 GLY D O 1
ATOM 8930 N N . GLU D 1 40 ? 0.197 -58.818 4.277 1.00 54.17 18 GLU D N 1
ATOM 8931 C CA . GLU D 1 40 ? -0.848 -59.026 5.272 1.00 58.86 18 GLU D CA 1
ATOM 8932 C C . GLU D 1 40 ? -0.272 -59.818 6.456 1.00 64.50 18 GLU D C 1
ATOM 8933 O O . GLU D 1 40 ? -0.432 -59.406 7.612 1.00 58.72 18 GLU D O 1
ATOM 8939 N N . ILE D 1 41 ? 0.405 -60.931 6.171 1.00 63.37 19 ILE D N 1
ATOM 8940 C CA . ILE D 1 41 ? 1.046 -61.713 7.220 1.00 55.71 19 ILE D CA 1
ATOM 8941 C C . ILE D 1 41 ? 2.560 -61.495 7.205 1.00 52.30 19 ILE D C 1
ATOM 8942 O O . ILE D 1 41 ? 3.171 -61.549 6.138 1.00 55.36 19 ILE D O 1
ATOM 8947 N N . ASP D 1 42 ? 3.155 -61.237 8.378 1.00 42.71 20 ASP D N 1
ATOM 8948 C CA . ASP D 1 42 ? 4.617 -61.111 8.487 1.00 39.11 20 ASP D CA 1
ATOM 8949 C C . ASP D 1 42 ? 5.218 -62.108 9.467 1.00 38.05 20 ASP D C 1
ATOM 8950 O O . ASP D 1 42 ? 6.425 -62.298 9.518 1.00 47.49 20 ASP D O 1
ATOM 8955 N N . THR D 1 43 ? 4.350 -62.756 10.227 1.00 37.19 21 THR D N 1
ATOM 8956 C CA . THR D 1 43 ? 4.747 -63.559 11.364 1.00 39.18 21 THR D CA 1
ATOM 8957 C C . THR D 1 43 ? 4.054 -64.879 11.361 1.00 35.72 21 THR D C 1
ATOM 8958 O O . THR D 1 43 ? 2.836 -64.898 11.353 1.00 36.30 21 THR D O 1
ATOM 8962 N N . VAL D 1 44 ? 4.803 -65.976 11.415 1.00 35.52 22 VAL D N 1
ATOM 8963 C CA . VAL D 1 44 ? 4.176 -67.286 11.605 1.00 42.33 22 VAL D CA 1
ATOM 8964 C C . VAL D 1 44 ? 4.566 -67.884 12.944 1.00 42.01 22 VAL D C 1
ATOM 8965 O O . VAL D 1 44 ? 5.759 -68.076 13.203 1.00 43.09 22 VAL D O 1
ATOM 8969 N N . LEU D 1 45 ? 3.567 -68.179 13.783 1.00 45.07 23 LEU D N 1
ATOM 8970 C CA . LEU D 1 45 ? 3.798 -68.920 15.033 1.00 44.47 23 LEU D CA 1
ATOM 8971 C C . LEU D 1 45 ? 3.998 -70.396 14.767 1.00 44.74 23 LEU D C 1
ATOM 8972 O O . LEU D 1 45 ? 3.094 -71.049 14.255 1.00 54.68 23 LEU D O 1
ATOM 8977 N N . VAL D 1 46 ? 5.162 -70.928 15.120 1.00 33.99 24 VAL D N 1
ATOM 8978 C CA . VAL D 1 46 ? 5.418 -72.345 14.895 1.00 38.85 24 VAL D CA 1
ATOM 8979 C C . VAL D 1 46 ? 5.431 -73.103 16.224 1.00 47.53 24 VAL D C 1
ATOM 8980 O O . VAL D 1 46 ? 6.366 -72.991 17.041 1.00 48.37 24 VAL D O 1
ATOM 8984 N N . CYS D 1 47 ? 4.371 -73.879 16.433 1.00 49.17 25 CYS D N 1
ATOM 8985 C CA . CYS D 1 47 ? 4.028 -74.350 17.772 1.00 45.72 25 CYS D CA 1
ATOM 8986 C C . CYS D 1 47 ? 4.025 -75.851 17.977 1.00 50.62 25 CYS D C 1
ATOM 8987 O O . CYS D 1 47 ? 3.790 -76.624 17.046 1.00 53.68 25 CYS D O 1
ATOM 8990 N N . ILE D 1 48 ? 4.299 -76.241 19.220 1.00 48.55 26 ILE D N 1
ATOM 8991 C CA . ILE D 1 48 ? 3.949 -77.563 19.718 1.00 45.30 26 ILE D CA 1
ATOM 8992 C C . ILE D 1 48 ? 3.056 -77.347 20.939 1.00 41.99 26 ILE D C 1
ATOM 8993 O O . ILE D 1 48 ? 2.740 -76.219 21.277 1.00 41.93 26 ILE D O 1
ATOM 8998 N N . VAL D 1 49 ? 2.641 -78.421 21.589 1.00 40.06 27 VAL D N 1
ATOM 8999 C CA . VAL D 1 49 ? 1.874 -78.317 22.821 1.00 37.90 27 VAL D CA 1
ATOM 9000 C C . VAL D 1 49 ? 2.637 -79.051 23.912 1.00 45.67 27 VAL D C 1
ATOM 9001 O O . VAL D 1 49 ? 2.897 -80.236 23.773 1.00 57.61 27 VAL D O 1
ATOM 9005 N N . ASP D 1 50 ? 2.987 -78.377 25.000 1.00 41.20 28 ASP D N 1
ATOM 9006 C CA . ASP D 1 50 ? 3.716 -79.051 26.076 1.00 50.33 28 ASP D CA 1
ATOM 9007 C C . ASP D 1 50 ? 2.777 -79.812 27.035 1.00 51.16 28 ASP D C 1
ATOM 9008 O O . ASP D 1 50 ? 1.576 -79.887 26.785 1.00 47.03 28 ASP D O 1
ATOM 9013 N N . MET D 1 51 ? 3.320 -80.357 28.129 1.00 45.51 29 MET D N 1
ATOM 9014 C CA . MET D 1 51 ? 2.505 -81.131 29.076 1.00 45.17 29 MET D CA 1
ATOM 9015 C C . MET D 1 51 ? 1.436 -80.275 29.758 1.00 47.46 29 MET D C 1
ATOM 9016 O O . MET D 1 51 ? 0.369 -80.782 30.113 1.00 46.67 29 MET D O 1
ATOM 9021 N N . GLN D 1 52 ? 1.713 -78.978 29.915 1.00 42.13 30 GLN D N 1
ATOM 9022 C CA . GLN D 1 52 ? 0.741 -78.052 30.488 1.00 44.03 30 GLN D CA 1
ATOM 9023 C C . GLN D 1 52 ? -0.430 -77.801 29.541 1.00 45.68 30 GLN D C 1
ATOM 9024 O O . GLN D 1 52 ? -1.552 -77.578 29.976 1.00 58.67 30 GLN D O 1
ATOM 9030 N N . GLY D 1 53 ? -0.163 -77.825 28.244 1.00 38.51 31 GLY D N 1
ATOM 9031 C CA . GLY D 1 53 ? -1.160 -77.455 27.265 1.00 39.62 31 GLY D CA 1
ATOM 9032 C C . GLY D 1 53 ? -0.872 -76.097 26.638 1.00 38.65 31 GLY D C 1
ATOM 9033 O O . GLY D 1 53 ? -1.707 -75.511 25.965 1.00 34.41 31 GLY D O 1
ATOM 9034 N N . ARG D 1 54 ? 0.314 -75.572 26.873 1.00 35.43 32 ARG D N 1
ATOM 9035 C CA . ARG D 1 54 ? 0.648 -74.301 26.268 1.00 34.91 32 ARG D CA 1
ATOM 9036 C C . ARG D 1 54 ? 1.176 -74.520 24.859 1.00 37.34 32 ARG D C 1
ATOM 9037 O O . ARG D 1 54 ? 1.760 -75.567 24.562 1.00 35.00 32 ARG D O 1
ATOM 9045 N N . LEU D 1 55 ? 0.943 -73.529 24.002 1.00 33.77 33 LEU D N 1
ATOM 9046 C CA . LEU D 1 55 ? 1.630 -73.411 22.735 1.00 33.50 33 LEU D CA 1
ATOM 9047 C C . LEU D 1 55 ? 3.038 -72.892 22.981 1.00 34.03 33 LEU D C 1
ATOM 9048 O O . LEU D 1 55 ? 3.224 -71.916 23.682 1.00 46.89 33 LEU D O 1
ATOM 9053 N N . MET D 1 56 ? 4.035 -73.578 22.444 1.00 44.60 34 MET D N 1
ATOM 9054 C CA . MET D 1 56 ? 5.430 -73.215 22.663 1.00 38.30 34 MET D CA 1
ATOM 9055 C C . MET D 1 56 ? 6.150 -73.209 21.334 1.00 41.97 34 MET D C 1
ATOM 9056 O O . MET D 1 56 ? 5.761 -73.936 20.414 1.00 47.01 34 MET D O 1
ATOM 9061 N N . GLY D 1 57 ? 7.198 -72.403 21.216 1.00 42.20 35 GLY D N 1
ATOM 9062 C CA . GLY D 1 57 ? 7.982 -72.449 19.998 1.00 46.68 35 GLY D CA 1
ATOM 9063 C C . GLY D 1 57 ? 8.493 -71.109 19.517 1.00 53.02 35 GLY D C 1
ATOM 9064 O O . GLY D 1 57 ? 8.737 -70.196 20.303 1.00 61.53 35 GLY D O 1
ATOM 9065 N N . LYS D 1 58 ? 8.663 -71.002 18.205 1.00 47.21 36 LYS D N 1
ATOM 9066 C CA . LYS D 1 58 ? 9.279 -69.829 17.611 1.00 37.73 36 LYS D CA 1
ATOM 9067 C C . LYS D 1 58 ? 8.250 -68.926 16.926 1.00 41.07 36 LYS D C 1
ATOM 9068 O O . LYS D 1 58 ? 7.182 -69.375 16.494 1.00 41.72 36 LYS D O 1
ATOM 9074 N N . ARG D 1 59 ? 8.583 -67.644 16.861 1.00 40.55 37 ARG D N 1
ATOM 9075 C CA . ARG D 1 59 ? 7.852 -66.676 16.074 1.00 36.09 37 ARG D CA 1
ATOM 9076 C C . ARG D 1 59 ? 8.706 -66.318 14.881 1.00 48.47 37 ARG D C 1
ATOM 9077 O O . ARG D 1 59 ? 9.632 -65.511 15.002 1.00 57.00 37 ARG D O 1
ATOM 9085 N N . LEU D 1 60 ? 8.421 -66.941 13.739 1.00 44.03 38 LEU D N 1
ATOM 9086 C CA . LEU D 1 60 ? 9.226 -66.720 12.541 1.00 36.79 38 LEU D CA 1
ATOM 9087 C C . LEU D 1 60 ? 8.732 -65.554 11.734 1.00 37.99 38 LEU D C 1
ATOM 9088 O O . LEU D 1 60 ? 7.527 -65.295 11.692 1.00 45.32 38 LEU D O 1
ATOM 9093 N N . HIS D 1 61 ? 9.664 -64.848 11.093 1.00 40.87 39 HIS D N 1
ATOM 9094 C CA . HIS D 1 61 ? 9.310 -63.961 9.979 1.00 38.44 39 HIS D CA 1
ATOM 9095 C C . HIS D 1 61 ? 8.686 -64.777 8.833 1.00 39.84 39 HIS D C 1
ATOM 9096 O O . HIS D 1 61 ? 9.246 -65.786 8.399 1.00 49.59 39 HIS D O 1
ATOM 9103 N N . ALA D 1 62 ? 7.533 -64.350 8.339 1.00 38.47 40 ALA D N 1
ATOM 9104 C CA . ALA D 1 62 ? 6.758 -65.174 7.404 1.00 38.61 40 ALA D CA 1
ATOM 9105 C C . ALA D 1 62 ? 7.442 -65.416 6.047 1.00 39.80 40 ALA D C 1
ATOM 9106 O O . ALA D 1 62 ? 7.012 -66.271 5.292 1.00 47.07 40 ALA D O 1
ATOM 9108 N N . ARG D 1 63 ? 8.474 -64.648 5.727 1.00 40.63 41 ARG D N 1
ATOM 9109 C CA . ARG D 1 63 ? 9.185 -64.857 4.484 1.00 51.84 41 ARG D CA 1
ATOM 9110 C C . ARG D 1 63 ? 10.148 -66.019 4.660 1.00 53.26 41 ARG D C 1
ATOM 9111 O O . ARG D 1 63 ? 10.280 -66.849 3.771 1.00 49.68 41 ARG D O 1
ATOM 9119 N N . HIS D 1 64 ? 10.779 -66.105 5.830 1.00 55.29 42 HIS D N 1
ATOM 9120 C CA . HIS D 1 64 ? 11.568 -67.286 6.148 1.00 55.86 42 HIS D CA 1
ATOM 9121 C C . HIS D 1 64 ? 10.727 -68.561 6.251 1.00 50.90 42 HIS D C 1
ATOM 9122 O O . HIS D 1 64 ? 11.177 -69.625 5.832 1.00 49.79 42 HIS D O 1
ATOM 9129 N N . PHE D 1 65 ? 9.525 -68.464 6.820 1.00 46.94 43 PHE D N 1
ATOM 9130 C CA . PHE D 1 65 ? 8.694 -69.648 6.967 1.00 56.03 43 PHE D CA 1
ATOM 9131 C C . PHE D 1 65 ? 8.210 -70.202 5.610 1.00 78.47 43 PHE D C 1
ATOM 9132 O O . PHE D 1 65 ? 8.182 -71.421 5.424 1.00 83.17 43 PHE D O 1
ATOM 9140 N N . VAL D 1 66 ? 7.835 -69.341 4.664 1.00 65.13 44 VAL D N 1
ATOM 9141 C CA . VAL D 1 66 ? 7.331 -69.856 3.399 1.00 60.98 44 VAL D CA 1
ATOM 9142 C C . VAL D 1 66 ? 8.461 -70.275 2.464 1.00 64.47 44 VAL D C 1
ATOM 9143 O O . VAL D 1 66 ? 8.210 -70.978 1.486 1.00 69.47 44 VAL D O 1
ATOM 9147 N N . ASP D 1 67 ? 9.698 -69.877 2.768 1.00 64.75 45 ASP D N 1
ATOM 9148 C CA . ASP D 1 67 ? 10.849 -70.239 1.922 1.00 68.44 45 ASP D CA 1
ATOM 9149 C C . ASP D 1 67 ? 11.672 -71.417 2.450 1.00 67.32 45 ASP D C 1
ATOM 9150 O O . ASP D 1 67 ? 12.421 -72.040 1.694 1.00 71.18 45 ASP D O 1
ATOM 9155 N N . HIS D 1 68 ? 11.548 -71.709 3.743 1.00 58.23 46 HIS D N 1
ATOM 9156 C CA . HIS D 1 68 ? 12.345 -72.761 4.370 1.00 55.98 46 HIS D CA 1
ATOM 9157 C C . HIS D 1 68 ? 11.727 -73.277 5.667 1.00 57.17 46 HIS D C 1
ATOM 9158 O O . HIS D 1 68 ? 11.574 -74.489 5.853 1.00 59.84 46 HIS D O 1
ATOM 9160 N N . GLY D 1 69 ? 11.356 -72.360 6.554 1.00 59.68 47 GLY D N 1
ATOM 9161 C CA . GLY D 1 69 ? 10.819 -72.723 7.855 1.00 60.20 47 GLY D CA 1
ATOM 9162 C C . GLY D 1 69 ? 9.683 -73.737 7.835 1.00 65.55 47 GLY D C 1
ATOM 9163 O O . GLY D 1 69 ? 9.446 -74.425 8.828 1.00 64.29 47 GLY D O 1
ATOM 9164 N N . TRP D 1 70 ? 8.993 -73.850 6.703 1.00 70.47 48 TRP D N 1
ATOM 9165 C CA . TRP D 1 70 ? 7.795 -74.681 6.620 1.00 77.64 48 TRP D CA 1
ATOM 9166 C C . TRP D 1 70 ? 8.090 -76.169 6.755 1.00 78.98 48 TRP D C 1
ATOM 9167 O O . TRP D 1 70 ? 7.173 -76.958 6.965 1.00 84.93 48 TRP D O 1
ATOM 9178 N N . GLU D 1 71 ? 9.358 -76.552 6.625 1.00 74.41 49 GLU D N 1
ATOM 9179 C CA . GLU D 1 71 ? 9.745 -77.954 6.781 1.00 74.81 49 GLU D CA 1
ATOM 9180 C C . GLU D 1 71 ? 10.404 -78.205 8.149 1.00 73.22 49 GLU D C 1
ATOM 9181 O O . GLU D 1 71 ? 10.045 -77.568 9.136 1.00 74.32 49 GLU D O 1
ATOM 9183 N N . GLU D 1 72 ? 11.367 -79.124 8.199 1.00 72.95 50 GLU D N 1
ATOM 9184 C CA . GLU D 1 72 ? 12.048 -79.495 9.445 1.00 80.11 50 GLU D CA 1
ATOM 9185 C C . GLU D 1 72 ? 12.616 -78.284 10.214 1.00 94.00 50 GLU D C 1
ATOM 9186 O O . GLU D 1 72 ? 12.830 -77.223 9.631 1.00 100.16 50 GLU D O 1
ATOM 9188 N N . THR D 1 73 ? 12.850 -78.447 11.520 1.00 99.78 51 THR D N 1
ATOM 9189 C CA . THR D 1 73 ? 13.279 -77.342 12.394 1.00 91.78 51 THR D CA 1
ATOM 9190 C C . THR D 1 73 ? 13.797 -77.796 13.757 1.00 87.36 51 THR D C 1
ATOM 9191 O O . THR D 1 73 ? 13.109 -78.511 14.478 1.00 85.15 51 THR D O 1
ATOM 9195 N N . HIS D 1 74 ? 15.003 -77.365 14.113 1.00 82.76 52 HIS D N 1
ATOM 9196 C CA . HIS D 1 74 ? 15.573 -77.700 15.410 1.00 76.87 52 HIS D CA 1
ATOM 9197 C C . HIS D 1 74 ? 14.754 -77.060 16.526 1.00 79.67 52 HIS D C 1
ATOM 9198 O O . HIS D 1 74 ? 14.108 -76.028 16.323 1.00 80.50 52 HIS D O 1
ATOM 9200 N N . CYS D 1 75 ? 14.806 -77.667 17.710 1.00 79.64 53 CYS D N 1
ATOM 9201 C CA . CYS D 1 75 ? 13.873 -77.364 18.795 1.00 76.04 53 CYS D CA 1
ATOM 9202 C C . CYS D 1 75 ? 14.348 -77.934 20.131 1.00 82.71 53 CYS D C 1
ATOM 9203 O O . CYS D 1 75 ? 14.934 -79.010 20.163 1.00 89.05 53 CYS D O 1
ATOM 9206 N N . CYS D 1 76 ? 14.088 -77.222 21.227 1.00 85.57 54 CYS D N 1
ATOM 9207 C CA . CYS D 1 76 ? 14.499 -77.662 22.569 1.00 86.28 54 CYS D CA 1
ATOM 9208 C C . CYS D 1 76 ? 13.495 -78.588 23.272 1.00 81.60 54 CYS D C 1
ATOM 9209 O O . CYS D 1 76 ? 12.381 -78.804 22.796 1.00 65.78 54 CYS D O 1
ATOM 9212 N N . ASN D 1 77 ? 13.890 -79.102 24.434 1.00 88.58 55 ASN D N 1
ATOM 9213 C CA . ASN D 1 77 ? 13.025 -79.985 25.206 1.00 92.61 55 ASN D CA 1
ATOM 9214 C C . ASN D 1 77 ? 12.027 -79.206 26.060 1.00 95.28 55 ASN D C 1
ATOM 9215 O O . ASN D 1 77 ? 12.269 -78.953 27.243 1.00 97.98 55 ASN D O 1
ATOM 9220 N N . TYR D 1 78 ? 10.897 -78.844 25.454 1.00 92.92 56 TYR D N 1
ATOM 9221 C CA . TYR D 1 78 ? 9.795 -78.233 26.194 1.00 89.16 56 TYR D CA 1
ATOM 9222 C C . TYR D 1 78 ? 9.037 -79.290 27.018 1.00 89.84 56 TYR D C 1
ATOM 9223 O O . TYR D 1 78 ? 8.321 -78.953 27.969 1.00 93.81 56 TYR D O 1
ATOM 9232 N N . LEU D 1 79 ? 9.197 -80.562 26.664 1.00 80.76 57 LEU D N 1
ATOM 9233 C CA . LEU D 1 79 ? 8.638 -81.626 27.477 1.00 72.61 57 LEU D CA 1
ATOM 9234 C C . LEU D 1 79 ? 9.669 -82.048 28.531 1.00 73.11 57 LEU D C 1
ATOM 9235 O O . LEU D 1 79 ? 9.342 -82.616 29.573 1.00 71.86 57 LEU D O 1
ATOM 9240 N N . TYR D 1 104 ? 15.762 -81.644 19.254 1.00 85.91 82 TYR D N 1
ATOM 9241 C CA . TYR D 1 104 ? 14.463 -82.040 18.729 1.00 81.85 82 TYR D CA 1
ATOM 9242 C C . TYR D 1 104 ? 14.160 -81.394 17.403 1.00 81.27 82 TYR D C 1
ATOM 9243 O O . TYR D 1 104 ? 14.735 -80.365 17.047 1.00 84.98 82 TYR D O 1
ATOM 9252 N N . ILE D 1 105 ? 13.243 -82.005 16.667 1.00 76.95 83 ILE D N 1
ATOM 9253 C CA . ILE D 1 105 ? 12.819 -81.452 15.392 1.00 70.47 83 ILE D CA 1
ATOM 9254 C C . ILE D 1 105 ? 11.318 -81.138 15.391 1.00 69.74 83 ILE D C 1
ATOM 9255 O O . ILE D 1 105 ? 10.499 -81.923 15.878 1.00 71.16 83 ILE D O 1
ATOM 9260 N N . MET D 1 106 ? 10.974 -79.970 14.858 1.00 63.30 84 MET D N 1
ATOM 9261 C CA . MET D 1 106 ? 9.589 -79.582 14.675 1.00 56.73 84 MET D CA 1
ATOM 9262 C C . MET D 1 106 ? 9.205 -79.685 13.209 1.00 67.62 84 MET D C 1
ATOM 9263 O O . MET D 1 106 ? 9.664 -78.891 12.397 1.00 71.44 84 MET D O 1
ATOM 9268 N N . LYS D 1 107 ? 8.376 -80.662 12.859 1.00 76.45 85 LYS D N 1
ATOM 9269 C CA . LYS D 1 107 ? 7.794 -80.691 11.519 1.00 68.85 85 LYS D CA 1
ATOM 9270 C C . LYS D 1 107 ? 6.365 -80.155 11.563 1.00 66.16 85 LYS D C 1
ATOM 9271 O O . LYS D 1 107 ? 5.487 -80.755 12.204 1.00 63.88 85 LYS D O 1
ATOM 9277 N N . PRO D 1 108 ? 6.137 -79.007 10.901 1.00 51.95 86 PRO D N 1
ATOM 9278 C CA . PRO D 1 108 ? 4.829 -78.368 10.973 1.00 43.87 86 PRO D CA 1
ATOM 9279 C C . PRO D 1 108 ? 3.840 -78.947 9.992 1.00 47.44 86 PRO D C 1
ATOM 9280 O O . PRO D 1 108 ? 4.052 -78.960 8.790 1.00 57.39 86 PRO D O 1
ATOM 9284 N N . ASP D 1 109 ? 2.762 -79.449 10.569 1.00 48.27 87 ASP D N 1
ATOM 9285 C CA . ASP D 1 109 ? 1.592 -79.946 9.883 1.00 49.20 87 ASP D CA 1
ATOM 9286 C C . ASP D 1 109 ? 0.807 -78.807 9.236 1.00 45.36 87 ASP D C 1
ATOM 9287 O O . ASP D 1 109 ? 0.020 -78.126 9.898 1.00 43.77 87 ASP D O 1
ATOM 9292 N N . LEU D 1 110 ? 0.998 -78.618 7.939 1.00 46.34 88 LEU D N 1
ATOM 9293 C CA . LEU D 1 110 ? 0.385 -77.493 7.246 1.00 45.15 88 LEU D CA 1
ATOM 9294 C C . LEU D 1 110 ? -1.122 -77.576 7.187 1.00 45.21 88 LEU D C 1
ATOM 9295 O O . LEU D 1 110 ? -1.773 -76.650 6.743 1.00 53.66 88 LEU D O 1
ATOM 9300 N N . ALA D 1 111 ? -1.686 -78.691 7.619 1.00 47.33 89 ALA D N 1
ATOM 9301 C CA . ALA D 1 111 ? -3.134 -78.822 7.646 1.00 45.94 89 ALA D CA 1
ATOM 9302 C C . ALA D 1 111 ? -3.648 -77.993 8.775 1.00 48.12 89 ALA D C 1
ATOM 9303 O O . ALA D 1 111 ? -4.804 -77.600 8.782 1.00 57.43 89 ALA D O 1
ATOM 9305 N N . THR D 1 112 ? -2.768 -77.770 9.746 1.00 44.84 90 THR D N 1
ATOM 9306 C CA . THR D 1 112 ? -3.072 -77.030 10.963 1.00 41.85 90 THR D CA 1
ATOM 9307 C C . THR D 1 112 ? -2.812 -75.544 10.780 1.00 47.41 90 THR D C 1
ATOM 9308 O O . THR D 1 112 ? -3.151 -74.741 11.636 1.00 53.87 90 THR D O 1
ATOM 9312 N N . LEU D 1 113 ? -2.159 -75.199 9.679 1.00 49.35 91 LEU D N 1
ATOM 9313 C CA . LEU D 1 113 ? -1.889 -73.817 9.332 1.00 42.48 91 LEU D CA 1
ATOM 9314 C C . LEU D 1 113 ? -3.172 -73.025 9.431 1.00 38.92 91 LEU D C 1
ATOM 9315 O O . LEU D 1 113 ? -4.178 -73.389 8.837 1.00 36.48 91 LEU D O 1
ATOM 9320 N N . ARG D 1 114 ? -3.124 -71.931 10.180 1.00 42.71 92 ARG D N 1
ATOM 9321 C CA . ARG D 1 114 ? -4.321 -71.183 10.549 1.00 42.80 92 ARG D CA 1
ATOM 9322 C C . ARG D 1 114 ? -3.963 -69.742 10.959 1.00 46.93 92 ARG D C 1
ATOM 9323 O O . ARG D 1 114 ? -2.918 -69.517 11.585 1.00 51.80 92 ARG D O 1
ATOM 9331 N N . CYS D 1 115 ? -4.808 -68.768 10.611 1.00 41.35 93 CYS D N 1
ATOM 9332 C CA . CYS D 1 115 ? -4.487 -67.365 10.918 1.00 42.03 93 CYS D CA 1
ATOM 9333 C C . CYS D 1 115 ? -4.977 -67.042 12.305 1.00 45.73 93 CYS D C 1
ATOM 9334 O O . CYS D 1 115 ? -5.953 -67.634 12.767 1.00 47.37 93 CYS D O 1
ATOM 9337 N N . VAL D 1 116 ? -4.294 -66.102 12.954 1.00 40.47 94 VAL D N 1
ATOM 9338 C CA . VAL D 1 116 ? -4.513 -65.766 14.367 1.00 40.29 94 VAL D CA 1
ATOM 9339 C C . VAL D 1 116 ? -5.029 -64.331 14.549 1.00 40.25 94 VAL D C 1
ATOM 9340 O O . VAL D 1 116 ? -4.312 -63.472 15.034 1.00 38.93 94 VAL D O 1
ATOM 9344 N N . PRO D 1 117 ? -6.291 -64.086 14.189 1.00 39.43 95 PRO D N 1
ATOM 9345 C CA . PRO D 1 117 ? -6.928 -62.771 14.077 1.00 41.87 95 PRO D CA 1
ATOM 9346 C C . PRO D 1 117 ? -6.696 -61.816 15.256 1.00 54.80 95 PRO D C 1
ATOM 9347 O O . PRO D 1 117 ? -6.978 -60.621 15.130 1.00 60.34 95 PRO D O 1
ATOM 9351 N N . TRP D 1 118 ? -6.227 -62.325 16.392 1.00 52.19 96 TRP D N 1
ATOM 9352 C CA . TRP D 1 118 ? -6.067 -61.469 17.553 1.00 45.75 96 TRP D CA 1
ATOM 9353 C C . TRP D 1 118 ? -4.622 -61.084 17.773 1.00 47.68 96 TRP D C 1
ATOM 9354 O O . TRP D 1 118 ? -4.244 -60.600 18.824 1.00 51.16 96 TRP D O 1
ATOM 9365 N N . LEU D 1 119 ? -3.818 -61.355 16.763 1.00 48.22 97 LEU D N 1
ATOM 9366 C CA . LEU D 1 119 ? -2.472 -60.854 16.652 1.00 39.61 97 LEU D CA 1
ATOM 9367 C C . LEU D 1 119 ? -2.338 -60.362 15.225 1.00 52.58 97 LEU D C 1
ATOM 9368 O O . LEU D 1 119 ? -2.653 -61.088 14.269 1.00 63.50 97 LEU D O 1
ATOM 9373 N N . GLU D 1 120 ? -1.894 -59.120 15.085 1.00 62.85 98 GLU D N 1
ATOM 9374 C CA . GLU D 1 120 ? -1.711 -58.511 13.781 1.00 66.82 98 GLU D CA 1
ATOM 9375 C C . GLU D 1 120 ? -0.692 -59.293 12.941 1.00 61.51 98 GLU D C 1
ATOM 9376 O O . GLU D 1 120 ? 0.313 -59.769 13.462 1.00 63.59 98 GLU D O 1
ATOM 9382 N N . GLY D 1 121 ? -0.990 -59.449 11.653 1.00 51.08 99 GLY D N 1
ATOM 9383 C CA . GLY D 1 121 ? -0.065 -60.025 10.694 1.00 46.70 99 GLY D CA 1
ATOM 9384 C C . GLY D 1 121 ? 0.411 -61.440 10.970 1.00 47.54 99 GLY D C 1
ATOM 9385 O O . GLY D 1 121 ? 1.499 -61.833 10.526 1.00 50.05 99 GLY D O 1
ATOM 9386 N N . THR D 1 122 ? -0.412 -62.224 11.658 1.00 37.94 100 THR D N 1
ATOM 9387 C CA . THR D 1 122 ? 0.085 -63.447 12.264 1.00 35.60 100 THR D CA 1
ATOM 9388 C C . THR D 1 122 ? -0.721 -64.677 11.859 1.00 47.89 100 THR D C 1
ATOM 9389 O O . THR D 1 122 ? -1.948 -64.638 11.786 1.00 54.57 100 THR D O 1
ATOM 9393 N N . ALA D 1 123 ? -0.003 -65.755 11.553 1.00 51.51 101 ALA D N 1
ATOM 9394 C CA . ALA D 1 123 ? -0.576 -67.080 11.305 1.00 49.96 101 ALA D CA 1
ATOM 9395 C C . ALA D 1 123 ? 0.062 -68.054 12.281 1.00 46.53 101 ALA D C 1
ATOM 9396 O O . ALA D 1 123 ? 1.174 -67.818 12.762 1.00 52.63 101 ALA D O 1
ATOM 9398 N N . MET D 1 124 ? -0.627 -69.143 12.592 1.00 41.50 102 MET D N 1
ATOM 9399 C CA . MET D 1 124 ? 0.023 -70.185 13.384 1.00 44.36 102 MET D CA 1
ATOM 9400 C C . MET D 1 124 ? 0.016 -71.537 12.685 1.00 40.81 102 MET D C 1
ATOM 9401 O O . MET D 1 124 ? -0.646 -71.744 11.676 1.00 40.26 102 MET D O 1
ATOM 9406 N N . VAL D 1 125 ? 0.810 -72.449 13.211 1.00 41.76 103 VAL D N 1
ATOM 9407 C CA . VAL D 1 125 ? 0.797 -73.802 12.699 1.00 48.10 103 VAL D CA 1
ATOM 9408 C C . VAL D 1 125 ? 1.205 -74.702 13.842 1.00 45.03 103 VAL D C 1
ATOM 9409 O O . VAL D 1 125 ? 2.060 -74.328 14.644 1.00 45.61 103 VAL D O 1
ATOM 9413 N N . LEU D 1 126 ? 0.565 -75.866 13.934 1.00 42.23 104 LEU D N 1
ATOM 9414 C CA . LEU D 1 126 ? 0.979 -76.895 14.894 1.00 42.18 104 LEU D CA 1
ATOM 9415 C C . LEU D 1 126 ? 2.028 -77.793 14.285 1.00 44.08 104 LEU D C 1
ATOM 9416 O O . LEU D 1 126 ? 2.087 -77.977 13.073 1.00 53.86 104 LEU D O 1
ATOM 9421 N N . CYS D 1 127 ? 2.881 -78.327 15.134 1.00 46.15 105 CYS D N 1
ATOM 9422 C CA . CYS D 1 127 ? 3.921 -79.234 14.680 1.00 47.31 105 CYS D CA 1
ATOM 9423 C C . CYS D 1 127 ? 3.854 -80.628 15.288 1.00 51.85 105 CYS D C 1
ATOM 9424 O O . CYS D 1 127 ? 3.077 -80.919 16.204 1.00 49.81 105 CYS D O 1
ATOM 9427 N N . ASP D 1 128 ? 4.726 -81.473 14.769 1.00 53.60 106 ASP D N 1
ATOM 9428 C CA . ASP D 1 128 ? 5.011 -82.754 15.362 1.00 48.30 106 ASP D CA 1
ATOM 9429 C C . ASP D 1 128 ? 6.465 -82.762 15.799 1.00 52.04 106 ASP D C 1
ATOM 9430 O O . ASP D 1 128 ? 7.333 -82.287 15.064 1.00 51.30 106 ASP D O 1
ATOM 9435 N N . LEU D 1 129 ? 6.718 -83.267 17.008 1.00 51.07 107 LEU D N 1
ATOM 9436 C CA . LEU D 1 129 ? 8.053 -83.277 17.595 1.00 45.93 107 LEU D CA 1
ATOM 9437 C C . LEU D 1 129 ? 8.808 -84.587 17.335 1.00 56.81 107 LEU D C 1
ATOM 9438 O O . LEU D 1 129 ? 8.283 -85.671 17.576 1.00 61.23 107 LEU D O 1
ATOM 9443 N N . LEU D 1 130 ? 10.042 -84.485 16.841 1.00 67.97 108 LEU D N 1
ATOM 9444 C CA . LEU D 1 130 ? 10.822 -85.667 16.445 1.00 69.82 108 LEU D CA 1
ATOM 9445 C C . LEU D 1 130 ? 12.256 -85.671 16.999 1.00 74.40 108 LEU D C 1
ATOM 9446 O O . LEU D 1 130 ? 12.765 -84.638 17.439 1.00 75.23 108 LEU D O 1
ATOM 9451 N N . ASP D 1 131 ? 12.909 -86.833 16.956 1.00 80.46 109 ASP D N 1
ATOM 9452 C CA . ASP D 1 131 ? 14.308 -86.955 17.388 1.00 86.71 109 ASP D CA 1
ATOM 9453 C C . ASP D 1 131 ? 15.272 -86.579 16.264 1.00 99.58 109 ASP D C 1
ATOM 9454 O O . ASP D 1 131 ? 14.957 -86.758 15.085 1.00 98.75 109 ASP D O 1
ATOM 9456 N N . HIS D 1 132 ? 16.438 -86.049 16.637 1.00 108.43 110 HIS D N 1
ATOM 9457 C CA . HIS D 1 132 ? 17.474 -85.690 15.672 1.00 110.72 110 HIS D CA 1
ATOM 9458 C C . HIS D 1 132 ? 17.742 -86.897 14.788 1.00 116.39 110 HIS D C 1
ATOM 9459 O O . HIS D 1 132 ? 17.820 -86.793 13.562 1.00 118.31 110 HIS D O 1
ATOM 9461 N N . ARG D 1 133 ? 17.847 -88.050 15.437 1.00 118.65 111 ARG D N 1
ATOM 9462 C CA . ARG D 1 133 ? 17.956 -89.336 14.766 1.00 119.64 111 ARG D CA 1
ATOM 9463 C C . ARG D 1 133 ? 17.497 -90.405 15.751 1.00 116.01 111 ARG D C 1
ATOM 9464 O O . ARG D 1 133 ? 17.990 -90.443 16.880 1.00 116.61 111 ARG D O 1
ATOM 9466 N N . THR D 1 134 ? 16.546 -91.255 15.355 1.00 109.11 112 THR D N 1
ATOM 9467 C CA . THR D 1 134 ? 15.901 -91.207 14.046 1.00 102.32 112 THR D CA 1
ATOM 9468 C C . THR D 1 134 ? 14.827 -90.145 14.038 1.00 100.92 112 THR D C 1
ATOM 9469 O O . THR D 1 134 ? 14.602 -89.491 15.051 1.00 106.63 112 THR D O 1
ATOM 9471 N N . HIS D 1 135 ? 14.149 -89.975 12.909 1.00 91.43 113 HIS D N 1
ATOM 9472 C CA . HIS D 1 135 ? 13.147 -88.922 12.816 1.00 82.94 113 HIS D CA 1
ATOM 9473 C C . HIS D 1 135 ? 11.800 -89.388 13.344 1.00 75.08 113 HIS D C 1
ATOM 9474 O O . HIS D 1 135 ? 10.746 -89.015 12.824 1.00 71.66 113 HIS D O 1
ATOM 9481 N N . ALA D 1 136 ? 11.861 -90.191 14.405 1.00 74.27 114 ALA D N 1
ATOM 9482 C CA . ALA D 1 136 ? 10.687 -90.748 15.069 1.00 70.20 114 ALA D CA 1
ATOM 9483 C C . ALA D 1 136 ? 9.914 -89.710 15.868 1.00 71.80 114 ALA D C 1
ATOM 9484 O O . ALA D 1 136 ? 10.506 -88.848 16.522 1.00 72.22 114 ALA D O 1
ATOM 9486 N N . GLU D 1 137 ? 8.589 -89.799 15.815 1.00 72.83 115 GLU D N 1
ATOM 9487 C CA . GLU D 1 137 ? 7.737 -88.968 16.652 1.00 73.00 115 GLU D CA 1
ATOM 9488 C C . GLU D 1 137 ? 8.139 -89.158 18.108 1.00 73.19 115 GLU D C 1
ATOM 9489 O O . GLU D 1 137 ? 8.398 -90.297 18.541 1.00 61.60 115 GLU D O 1
ATOM 9495 N N . VAL D 1 138 ? 8.224 -88.052 18.854 1.00 75.85 116 VAL D N 1
ATOM 9496 C CA . VAL D 1 138 ? 8.496 -88.139 20.291 1.00 65.04 116 VAL D CA 1
ATOM 9497 C C . VAL D 1 138 ? 7.206 -88.585 20.959 1.00 58.80 116 VAL D C 1
ATOM 9498 O O . VAL D 1 138 ? 6.167 -87.934 20.821 1.00 53.30 116 VAL D O 1
ATOM 9502 N N . PRO D 1 139 ? 7.273 -89.727 21.657 1.00 60.25 117 PRO D N 1
ATOM 9503 C CA . PRO D 1 139 ? 6.086 -90.486 22.070 1.00 59.96 117 PRO D CA 1
ATOM 9504 C C . PRO D 1 139 ? 5.319 -89.847 23.229 1.00 59.69 117 PRO D C 1
ATOM 9505 O O . PRO D 1 139 ? 4.110 -90.057 23.338 1.00 61.52 117 PRO D O 1
ATOM 9509 N N . HIS D 1 140 ? 5.992 -89.061 24.062 1.00 60.28 118 HIS D N 1
ATOM 9510 C CA . HIS D 1 140 ? 5.345 -88.546 25.263 1.00 57.08 118 HIS D CA 1
ATOM 9511 C C . HIS D 1 140 ? 4.872 -87.105 25.065 1.00 53.68 118 HIS D C 1
ATOM 9512 O O . HIS D 1 140 ? 4.344 -86.493 26.000 1.00 49.35 118 HIS D O 1
ATOM 9519 N N . ALA D 1 141 ? 5.066 -86.576 23.850 1.00 44.85 119 ALA D N 1
ATOM 9520 C CA . ALA D 1 141 ? 4.435 -85.320 23.442 1.00 39.50 119 ALA D CA 1
ATOM 9521 C C . ALA D 1 141 ? 2.913 -85.477 23.417 1.00 48.20 119 ALA D C 1
ATOM 9522 O O . ALA D 1 141 ? 2.401 -86.462 22.889 1.00 53.17 119 ALA D O 1
ATOM 9524 N N . PRO D 1 142 ? 2.186 -84.519 24.000 1.00 47.04 120 PRO D N 1
ATOM 9525 C CA . PRO D 1 142 ? 0.730 -84.680 24.130 1.00 40.26 120 PRO D CA 1
ATOM 9526 C C . PRO D 1 142 ? -0.013 -84.901 22.804 1.00 42.20 120 PRO D C 1
ATOM 9527 O O . PRO D 1 142 ? -0.999 -85.643 22.806 1.00 39.08 120 PRO D O 1
ATOM 9531 N N . ARG D 1 143 ? 0.441 -84.317 21.695 1.00 36.61 121 ARG D N 1
ATOM 9532 C CA . ARG D 1 143 ? -0.250 -84.562 20.426 1.00 41.94 121 ARG D CA 1
ATOM 9533 C C . ARG D 1 143 ? -0.050 -85.990 19.945 1.00 46.76 121 ARG D C 1
ATOM 9534 O O . ARG D 1 143 ? -1.014 -86.641 19.520 1.00 44.42 121 ARG D O 1
ATOM 9542 N N . ALA D 1 144 ? 1.192 -86.474 20.012 1.00 38.83 122 ALA D N 1
ATOM 9543 C CA . ALA D 1 144 ? 1.472 -87.866 19.649 1.00 37.50 122 ALA D CA 1
ATOM 9544 C C . ALA D 1 144 ? 0.591 -88.842 20.425 1.00 41.31 122 ALA D C 1
ATOM 9545 O O . ALA D 1 144 ? -0.102 -89.650 19.826 1.00 57.32 122 ALA D O 1
ATOM 9547 N N . ILE D 1 145 ? 0.632 -88.752 21.749 1.00 33.96 123 ILE D N 1
ATOM 9548 C CA . ILE D 1 145 ? -0.121 -89.614 22.650 1.00 34.40 123 ILE D CA 1
ATOM 9549 C C . ILE D 1 145 ? -1.598 -89.786 22.263 1.00 40.25 123 ILE D C 1
ATOM 9550 O O . ILE D 1 145 ? -2.127 -90.916 22.296 1.00 48.28 123 ILE D O 1
ATOM 9555 N N . LEU D 1 146 ? -2.250 -88.681 21.892 1.00 35.27 124 LEU D N 1
ATOM 9556 C CA . LEU D 1 146 ? -3.668 -88.691 21.500 1.00 38.81 124 LEU D CA 1
ATOM 9557 C C . LEU D 1 146 ? -3.881 -89.289 20.113 1.00 45.41 124 LEU D C 1
ATOM 9558 O O . LEU D 1 146 ? -4.810 -90.070 19.894 1.00 45.42 124 LEU D O 1
ATOM 9563 N N . LYS D 1 147 ? -3.033 -88.884 19.179 1.00 46.15 125 LYS D N 1
ATOM 9564 C CA . LYS D 1 147 ? -3.010 -89.473 17.853 1.00 46.00 125 LYS D CA 1
ATOM 9565 C C . LYS D 1 147 ? -2.981 -90.999 17.933 1.00 46.76 125 LYS D C 1
ATOM 9566 O O . LYS D 1 147 ? -3.742 -91.689 17.233 1.00 44.23 125 LYS D O 1
ATOM 9572 N N . ARG D 1 148 ? -2.131 -91.517 18.816 1.00 44.32 126 ARG D N 1
ATOM 9573 C CA . ARG D 1 148 ? -1.995 -92.955 18.993 1.00 40.32 126 ARG D CA 1
ATOM 9574 C C . ARG D 1 148 ? -3.308 -93.639 19.410 1.00 40.60 126 ARG D C 1
ATOM 9575 O O . ARG D 1 148 ? -3.629 -94.716 18.918 1.00 45.43 126 ARG D O 1
ATOM 9583 N N . GLN D 1 149 ? -4.077 -93.028 20.300 1.00 44.29 127 GLN D N 1
ATOM 9584 C CA . GLN D 1 149 ? -5.358 -93.624 20.670 1.00 42.63 127 GLN D CA 1
ATOM 9585 C C . GLN D 1 149 ? -6.345 -93.505 19.533 1.00 52.04 127 GLN D C 1
ATOM 9586 O O . GLN D 1 149 ? -7.252 -94.310 19.413 1.00 58.10 127 GLN D O 1
ATOM 9592 N N . LEU D 1 150 ? -6.159 -92.498 18.687 1.00 58.18 128 LEU D N 1
ATOM 9593 C CA . LEU D 1 150 ? -7.034 -92.302 17.541 1.00 48.01 128 LEU D CA 1
ATOM 9594 C C . LEU D 1 150 ? -6.689 -93.316 16.472 1.00 49.88 128 LEU D C 1
ATOM 9595 O O . LEU D 1 150 ? -7.561 -93.816 15.774 1.00 53.19 128 LEU D O 1
ATOM 9600 N N . ALA D 1 151 ? -5.402 -93.611 16.348 1.00 49.88 129 ALA D N 1
ATOM 9601 C CA . ALA D 1 151 ? -4.926 -94.558 15.353 1.00 48.97 129 ALA D CA 1
ATOM 9602 C C . ALA D 1 151 ? -5.417 -95.980 15.655 1.00 56.09 129 ALA D C 1
ATOM 9603 O O . ALA D 1 151 ? -5.750 -96.747 14.732 1.00 57.83 129 ALA D O 1
ATOM 9605 N N . ARG D 1 152 ? -5.476 -96.315 16.945 1.00 55.04 130 ARG D N 1
ATOM 9606 C CA . ARG D 1 152 ? -6.077 -97.568 17.399 1.00 52.13 130 ARG D CA 1
ATOM 9607 C C . ARG D 1 152 ? -7.565 -97.627 17.098 1.00 58.48 130 ARG D C 1
ATOM 9608 O O . ARG D 1 152 ? -8.075 -98.662 16.689 1.00 73.01 130 ARG D O 1
ATOM 9616 N N . LEU D 1 153 ? -8.262 -96.524 17.336 1.00 59.64 131 LEU D N 1
ATOM 9617 C CA . LEU D 1 153 ? -9.691 -96.452 17.068 1.00 58.16 131 LEU D CA 1
ATOM 9618 C C . LEU D 1 153 ? -10.023 -96.680 15.599 1.00 64.21 131 LEU D C 1
ATOM 9619 O O . LEU D 1 153 ? -10.950 -97.417 15.265 1.00 69.96 131 LEU D O 1
ATOM 9624 N N . GLU D 1 154 ? -9.268 -96.054 14.713 1.00 57.55 132 GLU D N 1
ATOM 9625 C CA . GLU D 1 154 ? -9.642 -96.102 13.320 1.00 61.37 132 GLU D CA 1
ATOM 9626 C C . GLU D 1 154 ? -9.338 -97.474 12.761 1.00 57.47 132 GLU D C 1
ATOM 9627 O O . GLU D 1 154 ? -10.095 -97.987 11.948 1.00 61.63 132 GLU D O 1
ATOM 9633 N N . ALA D 1 155 ? -8.269 -98.088 13.251 1.00 59.20 133 ALA D N 1
ATOM 9634 C CA . ALA D 1 155 ? -8.012 -99.502 12.991 1.00 59.49 133 ALA D CA 1
ATOM 9635 C C . ALA D 1 155 ? -9.273 -100.310 13.250 1.00 65.74 133 ALA D C 1
ATOM 9636 O O . ALA D 1 155 ? -9.651 -101.187 12.467 1.00 73.06 133 ALA D O 1
ATOM 9638 N N . MET D 1 156 ? -9.942 -99.987 14.346 1.00 62.16 134 MET D N 1
ATOM 9639 C CA . MET D 1 156 ? -11.142 -100.713 14.716 1.00 62.47 134 MET D CA 1
ATOM 9640 C C . MET D 1 156 ? -12.284 -100.415 13.763 1.00 54.32 134 MET D C 1
ATOM 9641 O O . MET D 1 156 ? -13.271 -101.130 13.749 1.00 53.30 134 MET D O 1
ATOM 9646 N N . GLY D 1 157 ? -12.135 -99.360 12.971 1.00 55.30 135 GLY D N 1
ATOM 9647 C CA . GLY D 1 157 ? -13.214 -98.870 12.138 1.00 58.49 135 GLY D CA 1
ATOM 9648 C C . GLY D 1 157 ? -14.071 -97.824 12.818 1.00 63.43 135 GLY D C 1
ATOM 9649 O O . GLY D 1 157 ? -15.164 -97.509 12.351 1.00 70.67 135 GLY D O 1
ATOM 9650 N N . LEU D 1 158 ? -13.572 -97.277 13.921 1.00 64.72 136 LEU D N 1
ATOM 9651 C CA . LEU D 1 158 ? -14.311 -96.271 14.679 1.00 62.10 136 LEU D CA 1
ATOM 9652 C C . LEU D 1 158 ? -13.671 -94.860 14.650 1.00 55.00 136 LEU D C 1
ATOM 9653 O O . LEU D 1 158 ? -12.463 -94.694 14.449 1.00 49.04 136 LEU D O 1
ATOM 9658 N N . GLU D 1 159 ? -14.502 -93.848 14.847 1.00 51.09 137 GLU D N 1
ATOM 9659 C CA . GLU D 1 159 ? -14.037 -92.473 14.873 1.00 54.65 137 GLU D CA 1
ATOM 9660 C C . GLU D 1 159 ? -14.510 -91.797 16.164 1.00 57.71 137 GLU D C 1
ATOM 9661 O O . GLU D 1 159 ? -15.659 -91.974 16.576 1.00 61.87 137 GLU D O 1
ATOM 9667 N N . ALA D 1 160 ? -13.622 -91.049 16.811 1.00 46.96 138 ALA D N 1
ATOM 9668 C CA . ALA D 1 160 ? -13.980 -90.330 18.034 1.00 41.31 138 ALA D CA 1
ATOM 9669 C C . ALA D 1 160 ? -14.461 -88.924 17.716 1.00 44.64 138 ALA D C 1
ATOM 9670 O O . ALA D 1 160 ? -13.754 -88.130 17.072 1.00 42.74 138 ALA D O 1
ATOM 9672 N N . ILE D 1 161 ? -15.670 -88.607 18.155 1.00 46.70 139 ILE D N 1
ATOM 9673 C CA . ILE D 1 161 ? -16.155 -87.242 18.002 1.00 47.70 139 ILE D CA 1
ATOM 9674 C C . ILE D 1 161 ? -16.348 -86.656 19.376 1.00 47.40 139 ILE D C 1
ATOM 9675 O O . ILE D 1 161 ? -17.094 -87.179 20.204 1.00 52.59 139 ILE D O 1
ATOM 9680 N N . MET D 1 162 ? -15.618 -85.587 19.641 1.00 46.10 140 MET D N 1
ATOM 9681 C CA . MET D 1 162 ? -15.559 -85.061 20.994 1.00 46.54 140 MET D CA 1
ATOM 9682 C C . MET D 1 162 ? -15.750 -83.547 21.040 1.00 49.30 140 MET D C 1
ATOM 9683 O O . MET D 1 162 ? -15.554 -82.850 20.038 1.00 51.97 140 MET D O 1
ATOM 9688 N N . ALA D 1 163 ? -16.179 -83.073 22.211 1.00 51.00 141 ALA D N 1
ATOM 9689 C CA . ALA D 1 163 ? -16.368 -81.661 22.515 1.00 43.05 141 ALA D CA 1
ATOM 9690 C C . ALA D 1 163 ? -15.948 -81.419 23.963 1.00 49.14 141 ALA D C 1
ATOM 9691 O O . ALA D 1 163 ? -16.191 -82.256 24.826 1.00 60.48 141 ALA D O 1
ATOM 9693 N N . THR D 1 164 ? -15.299 -80.290 24.223 1.00 39.66 142 THR D N 1
ATOM 9694 C CA . THR D 1 164 ? -14.973 -79.887 25.580 1.00 35.13 142 THR D CA 1
ATOM 9695 C C . THR D 1 164 ? -15.645 -78.556 25.875 1.00 47.58 142 THR D C 1
ATOM 9696 O O . THR D 1 164 ? -15.765 -77.705 24.986 1.00 57.77 142 THR D O 1
ATOM 9700 N N . GLU D 1 165 ? -16.074 -78.364 27.122 1.00 47.58 143 GLU D N 1
ATOM 9701 C CA . GLU D 1 165 ? -16.653 -77.091 27.530 1.00 38.70 143 GLU D CA 1
ATOM 9702 C C . GLU D 1 165 ? -15.723 -76.361 28.509 1.00 40.26 143 GLU D C 1
ATOM 9703 O O . GLU D 1 165 ? -15.739 -76.580 29.719 1.00 49.61 143 GLU D O 1
ATOM 9709 N N . LEU D 1 166 ? -14.919 -75.480 27.936 1.00 40.74 144 LEU D N 1
ATOM 9710 C CA . LEU D 1 166 ? -13.911 -74.712 28.642 1.00 38.51 144 LEU D CA 1
ATOM 9711 C C . LEU D 1 166 ? -14.476 -73.644 29.597 1.00 46.48 144 LEU D C 1
ATOM 9712 O O . LEU D 1 166 ? -15.126 -72.678 29.171 1.00 40.23 144 LEU D O 1
ATOM 9717 N N . GLU D 1 167 ? -14.222 -73.806 30.892 1.00 52.92 145 GLU D N 1
ATOM 9718 C CA . GLU D 1 167 ? -14.667 -72.788 31.839 1.00 52.59 145 GLU D CA 1
ATOM 9719 C C . GLU D 1 167 ? -13.492 -71.966 32.273 1.00 44.39 145 GLU D C 1
ATOM 9720 O O . GLU D 1 167 ? -12.364 -72.439 32.229 1.00 48.26 145 GLU D O 1
ATOM 9726 N N . PHE D 1 168 ? -13.758 -70.742 32.716 1.00 42.45 146 PHE D N 1
ATOM 9727 C CA . PHE D 1 168 ? -12.705 -69.885 33.214 1.00 29.74 146 PHE D CA 1
ATOM 9728 C C . PHE D 1 168 ? -13.255 -68.677 33.946 1.00 38.42 146 PHE D C 1
ATOM 9729 O O . PHE D 1 168 ? -14.446 -68.402 33.870 1.00 45.80 146 PHE D O 1
ATOM 9737 N N . PHE D 1 169 ? -12.380 -67.977 34.672 1.00 30.66 147 PHE D N 1
ATOM 9738 C CA . PHE D 1 169 ? -12.757 -66.794 35.428 1.00 41.92 147 PHE D CA 1
ATOM 9739 C C . PHE D 1 169 ? -12.129 -65.544 34.823 1.00 48.70 147 PHE D C 1
ATOM 9740 O O . PHE D 1 169 ? -10.900 -65.400 34.766 1.00 44.79 147 PHE D O 1
ATOM 9748 N N . LEU D 1 170 ? -12.989 -64.635 34.390 1.00 45.25 148 LEU D N 1
ATOM 9749 C CA . LEU D 1 170 ? -12.566 -63.302 33.997 1.00 48.37 148 LEU D CA 1
ATOM 9750 C C . LEU D 1 170 ? -12.534 -62.339 35.207 1.00 45.70 148 LEU D C 1
ATOM 9751 O O . LEU D 1 170 ? -13.549 -62.073 35.825 1.00 42.68 148 LEU D O 1
ATOM 9756 N N . PHE D 1 171 ? -11.361 -61.833 35.546 1.00 46.88 149 PHE D N 1
ATOM 9757 C CA . PHE D 1 171 ? -11.214 -60.901 36.663 1.00 48.37 149 PHE D CA 1
ATOM 9758 C C . PHE D 1 171 ? -11.287 -59.424 36.252 1.00 56.48 149 PHE D C 1
ATOM 9759 O O . PHE D 1 171 ? -10.848 -59.047 35.170 1.00 64.16 149 PHE D O 1
ATOM 9767 N N . GLU D 1 172 ? -11.812 -58.589 37.141 1.00 60.94 150 GLU D N 1
ATOM 9768 C CA . GLU D 1 172 ? -11.891 -57.153 36.912 1.00 58.56 150 GLU D CA 1
ATOM 9769 C C . GLU D 1 172 ? -10.522 -56.500 36.852 1.00 54.25 150 GLU D C 1
ATOM 9770 O O . GLU D 1 172 ? -10.305 -55.550 36.103 1.00 55.60 150 GLU D O 1
ATOM 9776 N N . LYS D 1 173 ? -9.597 -57.023 37.643 1.00 54.56 151 LYS D N 1
ATOM 9777 C CA . LYS D 1 173 ? -8.228 -56.531 37.667 1.00 54.63 151 LYS D CA 1
ATOM 9778 C C . LYS D 1 173 ? -7.496 -56.987 36.418 1.00 61.13 151 LYS D C 1
ATOM 9779 O O . LYS D 1 173 ? -7.953 -57.893 35.721 1.00 60.65 151 LYS D O 1
ATOM 9781 N N . SER D 1 174 ? -6.370 -56.352 36.121 1.00 71.53 152 SER D N 1
ATOM 9782 C CA . SER D 1 174 ? -5.481 -56.854 35.082 1.00 78.60 152 SER D CA 1
ATOM 9783 C C . SER D 1 174 ? -4.396 -57.664 35.771 1.00 89.35 152 SER D C 1
ATOM 9784 O O . SER D 1 174 ? -4.395 -57.767 36.993 1.00 99.02 152 SER D O 1
ATOM 9787 N N . LEU D 1 175 ? -3.474 -58.240 35.011 1.00 86.41 153 LEU D N 1
ATOM 9788 C CA . LEU D 1 175 ? -2.313 -58.862 35.632 1.00 85.31 153 LEU D CA 1
ATOM 9789 C C . LEU D 1 175 ? -1.458 -57.811 36.370 1.00 85.63 153 LEU D C 1
ATOM 9790 O O . LEU D 1 175 ? -0.485 -57.282 35.831 1.00 89.55 153 LEU D O 1
ATOM 9795 N N . ASP D 1 176 ? -1.848 -57.511 37.606 1.00 82.81 154 ASP D N 1
ATOM 9796 C CA . ASP D 1 176 ? -1.222 -56.466 38.420 1.00 73.85 154 ASP D CA 1
ATOM 9797 C C . ASP D 1 176 ? -1.813 -56.508 39.823 1.00 65.83 154 ASP D C 1
ATOM 9798 O O . ASP D 1 176 ? -2.403 -57.519 40.217 1.00 62.09 154 ASP D O 1
ATOM 9800 N N . THR D 1 201 ? -23.196 -56.819 31.273 1.00 74.72 179 THR D N 1
ATOM 9801 C CA . THR D 1 201 ? -23.232 -57.506 29.978 1.00 78.96 179 THR D CA 1
ATOM 9802 C C . THR D 1 201 ? -22.293 -56.854 28.963 1.00 75.78 179 THR D C 1
ATOM 9803 O O . THR D 1 201 ? -21.429 -57.519 28.385 1.00 72.78 179 THR D O 1
ATOM 9807 N N . THR D 1 202 ? -22.476 -55.557 28.741 1.00 71.56 180 THR D N 1
ATOM 9808 C CA . THR D 1 202 ? -21.528 -54.778 27.950 1.00 75.71 180 THR D CA 1
ATOM 9809 C C . THR D 1 202 ? -20.083 -55.032 28.394 1.00 74.76 180 THR D C 1
ATOM 9810 O O . THR D 1 202 ? -19.194 -55.209 27.553 1.00 71.60 180 THR D O 1
ATOM 9814 N N . LYS D 1 203 ? -19.857 -55.059 29.712 1.00 75.11 181 LYS D N 1
ATOM 9815 C CA . LYS D 1 203 ? -18.497 -55.112 30.249 1.00 68.44 181 LYS D CA 1
ATOM 9816 C C . LYS D 1 203 ? -17.812 -56.437 29.973 1.00 65.03 181 LYS D C 1
ATOM 9817 O O . LYS D 1 203 ? -16.673 -56.463 29.491 1.00 70.62 181 LYS D O 1
ATOM 9823 N N . GLU D 1 204 ? -18.509 -57.526 30.294 1.00 51.57 182 GLU D N 1
ATOM 9824 C CA . GLU D 1 204 ? -18.044 -58.879 30.012 1.00 42.83 182 GLU D CA 1
ATOM 9825 C C . GLU D 1 204 ? -17.731 -59.019 28.536 1.00 43.18 182 GLU D C 1
ATOM 9826 O O . GLU D 1 204 ? -16.689 -59.573 28.158 1.00 41.20 182 GLU D O 1
ATOM 9832 N N . GLU D 1 205 ? -18.652 -58.497 27.718 1.00 45.95 183 GLU D N 1
ATOM 9833 C CA . GLU D 1 205 ? -18.640 -58.656 26.263 1.00 45.60 183 GLU D CA 1
ATOM 9834 C C . GLU D 1 205 ? -17.485 -57.954 25.541 1.00 50.95 183 GLU D C 1
ATOM 9835 O O . GLU D 1 205 ? -17.150 -58.331 24.423 1.00 52.42 183 GLU D O 1
ATOM 9841 N N . HIS D 1 206 ? -16.848 -56.962 26.165 1.00 52.96 184 HIS D N 1
ATOM 9842 C CA . HIS D 1 206 ? -15.660 -56.380 25.537 1.00 52.79 184 HIS D CA 1
ATOM 9843 C C . HIS D 1 206 ? -14.527 -57.381 25.450 1.00 53.31 184 HIS D C 1
ATOM 9844 O O . HIS D 1 206 ? -13.582 -57.177 24.682 1.00 56.86 184 HIS D O 1
ATOM 9851 N N . VAL D 1 207 ? -14.618 -58.461 26.227 1.00 45.71 185 VAL D N 1
ATOM 9852 C CA . VAL D 1 207 ? -13.679 -59.563 26.072 1.00 38.96 185 VAL D CA 1
ATOM 9853 C C . VAL D 1 207 ? -14.322 -60.714 25.286 1.00 43.59 185 VAL D C 1
ATOM 9854 O O . VAL D 1 207 ? -13.712 -61.242 24.364 1.00 43.16 185 VAL D O 1
ATOM 9858 N N . LEU D 1 208 ? -15.564 -61.060 25.603 1.00 42.45 186 LEU D N 1
ATOM 9859 C CA . LEU D 1 208 ? -16.183 -62.264 25.029 1.00 45.20 186 LEU D CA 1
ATOM 9860 C C . LEU D 1 208 ? -16.542 -62.177 23.529 1.00 45.52 186 LEU D C 1
ATOM 9861 O O . LEU D 1 208 ? -16.386 -63.151 22.796 1.00 40.69 186 LEU D O 1
ATOM 9866 N N . ARG D 1 209 ? -17.057 -61.034 23.089 1.00 48.32 187 ARG D N 1
ATOM 9867 C CA . ARG D 1 209 ? -17.446 -60.866 21.694 1.00 48.86 187 ARG D CA 1
ATOM 9868 C C . ARG D 1 209 ? -16.237 -61.048 20.756 1.00 47.11 187 ARG D C 1
ATOM 9869 O O . ARG D 1 209 ? -16.298 -61.878 19.828 1.00 40.08 187 ARG D O 1
ATOM 9877 N N . PRO D 1 210 ? -15.129 -60.303 21.007 1.00 39.05 188 PRO D N 1
ATOM 9878 C CA . PRO D 1 210 ? -13.974 -60.506 20.126 1.00 32.95 188 PRO D CA 1
ATOM 9879 C C . PRO D 1 210 ? -13.488 -61.946 20.195 1.00 37.78 188 PRO D C 1
ATOM 9880 O O . PRO D 1 210 ? -13.036 -62.485 19.182 1.00 42.86 188 PRO D O 1
ATOM 9884 N N . LEU D 1 211 ? -13.574 -62.543 21.387 1.00 38.45 189 LEU D N 1
ATOM 9885 C CA . LEU D 1 211 ? -13.166 -63.932 21.591 1.00 29.18 189 LEU D CA 1
ATOM 9886 C C . LEU D 1 211 ? -13.935 -64.831 20.654 1.00 33.86 189 LEU D C 1
ATOM 9887 O O . LEU D 1 211 ? -13.335 -65.577 19.895 1.00 41.66 189 LEU D O 1
ATOM 9892 N N . ARG D 1 212 ? -15.263 -64.746 20.715 1.00 39.55 190 ARG D N 1
ATOM 9893 C CA . ARG D 1 212 ? -16.141 -65.522 19.845 1.00 40.18 190 ARG D CA 1
ATOM 9894 C C . ARG D 1 212 ? -15.863 -65.246 18.370 1.00 44.88 190 ARG D C 1
ATOM 9895 O O . ARG D 1 212 ? -15.810 -66.172 17.560 1.00 40.35 190 ARG D O 1
ATOM 9903 N N . ASN D 1 213 ? -15.686 -63.968 18.031 1.00 44.38 191 ASN D N 1
ATOM 9904 C CA . ASN D 1 213 ? -15.592 -63.553 16.636 1.00 34.17 191 ASN D CA 1
ATOM 9905 C C . ASN D 1 213 ? -14.250 -63.861 15.989 1.00 38.66 191 ASN D C 1
ATOM 9906 O O . ASN D 1 213 ? -14.192 -64.226 14.805 1.00 39.96 191 ASN D O 1
ATOM 9911 N N . HIS D 1 214 ? -13.173 -63.730 16.754 1.00 32.07 192 HIS D N 1
ATOM 9912 C CA . HIS D 1 214 ? -11.848 -64.048 16.224 1.00 41.59 192 HIS D CA 1
ATOM 9913 C C . HIS D 1 214 ? -11.660 -65.553 16.039 1.00 43.34 192 HIS D C 1
ATOM 9914 O O . HIS D 1 214 ? -11.177 -66.010 14.988 1.00 46.26 192 HIS D O 1
ATOM 9921 N N . LEU D 1 215 ? -12.041 -66.315 17.059 1.00 32.42 193 LEU D N 1
ATOM 9922 C CA . LEU D 1 215 ? -11.941 -67.761 16.980 1.00 29.81 193 LEU D CA 1
ATOM 9923 C C . LEU D 1 215 ? -12.718 -68.252 15.783 1.00 35.35 193 LEU D C 1
ATOM 9924 O O . LEU D 1 215 ? -12.236 -69.087 15.014 1.00 35.84 193 LEU D O 1
ATOM 9929 N N . HIS D 1 216 ? -13.914 -67.712 15.604 1.00 37.49 194 HIS D N 1
ATOM 9930 C CA . HIS D 1 216 ? -14.728 -68.133 14.490 1.00 38.83 194 HIS D CA 1
ATOM 9931 C C . HIS D 1 216 ? -14.004 -67.828 13.181 1.00 45.32 194 HIS D C 1
ATOM 9932 O O . HIS D 1 216 ? -14.085 -68.588 12.215 1.00 41.28 194 HIS D O 1
ATOM 9939 N N . ALA D 1 217 ? -13.254 -66.733 13.188 1.00 45.70 195 ALA D N 1
ATOM 9940 C CA . ALA D 1 217 ? -12.542 -66.277 12.006 1.00 41.92 195 ALA D CA 1
ATOM 9941 C C . ALA D 1 217 ? -11.212 -66.974 11.848 1.00 47.93 195 ALA D C 1
ATOM 9942 O O . ALA D 1 217 ? -10.521 -66.773 10.853 1.00 49.13 195 ALA D O 1
ATOM 9944 N N . ALA D 1 218 ? -10.836 -67.773 12.840 1.00 40.96 196 ALA D N 1
ATOM 9945 C CA . ALA D 1 218 ? -9.687 -68.647 12.678 1.00 39.30 196 ALA D CA 1
ATOM 9946 C C . ALA D 1 218 ? -10.154 -70.040 12.275 1.00 44.42 196 ALA D C 1
ATOM 9947 O O . ALA D 1 218 ? -9.367 -70.967 12.186 1.00 47.16 196 ALA D O 1
ATOM 9949 N N . GLY D 1 219 ? -11.452 -70.174 12.020 1.00 51.01 197 GLY D N 1
ATOM 9950 C CA . GLY D 1 219 ? -12.025 -71.442 11.613 1.00 48.17 197 GLY D CA 1
ATOM 9951 C C . GLY D 1 219 ? -12.430 -72.350 12.766 1.00 50.59 197 GLY D C 1
ATOM 9952 O O . GLY D 1 219 ? -12.745 -73.522 12.568 1.00 48.31 197 GLY D O 1
ATOM 9953 N N . ILE D 1 220 ? -12.412 -71.817 13.978 1.00 47.99 198 ILE D N 1
ATOM 9954 C CA . ILE D 1 220 ? -12.841 -72.586 15.124 1.00 45.51 198 ILE D CA 1
ATOM 9955 C C . ILE D 1 220 ? -14.358 -72.503 15.199 1.00 47.31 198 ILE D C 1
ATOM 9956 O O . ILE D 1 220 ? -14.916 -71.420 15.262 1.00 58.72 198 ILE D O 1
ATOM 9961 N N . PRO D 1 221 ? -15.032 -73.656 15.188 1.00 37.48 199 PRO D N 1
ATOM 9962 C CA . PRO D 1 221 ? -16.500 -73.674 15.153 1.00 37.81 199 PRO D CA 1
ATOM 9963 C C . PRO D 1 221 ? -17.150 -73.298 16.496 1.00 40.89 199 PRO D C 1
ATOM 9964 O O . PRO D 1 221 ? -17.633 -74.157 17.222 1.00 43.73 199 PRO D O 1
ATOM 9968 N N . VAL D 1 222 ? -17.170 -72.010 16.800 1.00 39.24 200 VAL D N 1
ATOM 9969 C CA . VAL D 1 222 ? -17.697 -71.501 18.064 1.00 36.39 200 VAL D CA 1
ATOM 9970 C C . VAL D 1 222 ? -19.209 -71.476 18.097 1.00 33.32 200 VAL D C 1
ATOM 9971 O O . VAL D 1 222 ? -19.851 -70.928 17.207 1.00 38.89 200 VAL D O 1
ATOM 9975 N N . GLU D 1 223 ? -19.804 -72.048 19.126 1.00 37.46 201 GLU D N 1
ATOM 9976 C CA . GLU D 1 223 ? -21.241 -71.867 19.274 1.00 40.14 201 GLU D CA 1
ATOM 9977 C C . GLU D 1 223 ? -21.518 -70.550 19.983 1.00 43.31 201 GLU D C 1
ATOM 9978 O O . GLU D 1 223 ? -22.376 -69.768 19.535 1.00 44.84 201 GLU D O 1
ATOM 9984 N N . GLY D 1 224 ? -20.772 -70.288 21.063 1.00 31.99 202 GLY D N 1
ATOM 9985 C CA . GLY D 1 224 ? -20.990 -69.091 21.861 1.00 38.18 202 GLY D CA 1
ATOM 9986 C C . GLY D 1 224 ? -20.479 -69.156 23.298 1.00 43.33 202 GLY D C 1
ATOM 9987 O O . GLY D 1 224 ? -19.636 -69.990 23.661 1.00 40.72 202 GLY D O 1
ATOM 9988 N N . THR D 1 225 ? -20.984 -68.252 24.126 1.00 39.71 203 THR D N 1
ATOM 9989 C CA . THR D 1 225 ? -20.543 -68.183 25.510 1.00 36.56 203 THR D CA 1
ATOM 9990 C C . THR D 1 225 ? -21.727 -68.204 26.474 1.00 40.03 203 THR D C 1
ATOM 9991 O O . THR D 1 225 ? -22.813 -67.770 26.128 1.00 41.50 203 THR D O 1
ATOM 9995 N N . LYS D 1 226 ? -21.525 -68.732 27.675 1.00 36.29 204 LYS D N 1
ATOM 9996 C CA . LYS D 1 226 ? -22.563 -68.673 28.693 1.00 39.23 204 LYS D CA 1
ATOM 9997 C C . LYS D 1 226 ? -21.926 -68.384 30.043 1.00 49.05 204 LYS D C 1
ATOM 9998 O O . LYS D 1 226 ? -20.871 -68.926 30.375 1.00 56.75 204 LYS D O 1
ATOM 10004 N N . GLY D 1 227 ? -22.568 -67.500 30.804 1.00 56.25 205 GLY D N 1
ATOM 10005 C CA . GLY D 1 227 ? -22.144 -67.169 32.149 1.00 59.39 205 GLY D CA 1
ATOM 10006 C C . GLY D 1 227 ? -22.401 -68.355 33.060 1.00 66.58 205 GLY D C 1
ATOM 10007 O O . GLY D 1 227 ? -23.525 -68.864 33.138 1.00 64.53 205 GLY D O 1
ATOM 10008 N N . GLU D 1 228 ? -21.358 -68.811 33.743 1.00 71.51 206 GLU D N 1
ATOM 10009 C CA . GLU D 1 228 ? -21.494 -69.972 34.596 1.00 77.36 206 GLU D CA 1
ATOM 10010 C C . GLU D 1 228 ? -21.966 -69.547 35.980 1.00 80.41 206 GLU D C 1
ATOM 10011 O O . GLU D 1 228 ? -22.546 -68.469 36.151 1.00 71.52 206 GLU D O 1
ATOM 10013 N N . ALA D 1 229 ? -21.728 -70.416 36.957 1.00 91.74 207 ALA D N 1
ATOM 10014 C CA . ALA D 1 229 ? -22.071 -70.146 38.347 1.00 96.27 207 ALA D CA 1
ATOM 10015 C C . ALA D 1 229 ? -20.977 -69.325 39.018 1.00 95.74 207 ALA D C 1
ATOM 10016 O O . ALA D 1 229 ? -19.962 -69.861 39.460 1.00 92.60 207 ALA D O 1
ATOM 10018 N N . GLY D 1 230 ? -21.193 -68.019 39.090 1.00 98.69 208 GLY D N 1
ATOM 10019 C CA . GLY D 1 230 ? -20.204 -67.121 39.650 1.00 97.24 208 GLY D CA 1
ATOM 10020 C C . GLY D 1 230 ? -19.910 -65.975 38.706 1.00 94.06 208 GLY D C 1
ATOM 10021 O O . GLY D 1 230 ? -19.550 -66.201 37.552 1.00 94.27 208 GLY D O 1
ATOM 10022 N N . ALA D 1 231 ? -20.078 -64.747 39.194 1.00 88.27 209 ALA D N 1
ATOM 10023 C CA . ALA D 1 231 ? -19.754 -63.555 38.417 1.00 75.11 209 ALA D CA 1
ATOM 10024 C C . ALA D 1 231 ? -18.294 -63.605 37.993 1.00 64.35 209 ALA D C 1
ATOM 10025 O O . ALA D 1 231 ? -17.414 -63.961 38.778 1.00 55.15 209 ALA D O 1
ATOM 10027 N N . GLY D 1 232 ? -18.048 -63.270 36.734 1.00 62.19 210 GLY D N 1
ATOM 10028 C CA . GLY D 1 232 ? -16.730 -63.413 36.161 1.00 49.26 210 GLY D CA 1
ATOM 10029 C C . GLY D 1 232 ? -16.449 -64.822 35.676 1.00 48.18 210 GLY D C 1
ATOM 10030 O O . GLY D 1 232 ? -15.422 -65.040 35.033 1.00 53.68 210 GLY D O 1
ATOM 10031 N N . GLN D 1 233 ? -17.317 -65.789 35.983 1.00 36.09 211 GLN D N 1
ATOM 10032 C CA . GLN D 1 233 ? -17.066 -67.134 35.479 1.00 36.59 211 GLN D CA 1
ATOM 10033 C C . GLN D 1 233 ? -17.758 -67.369 34.147 1.00 35.45 211 GLN D C 1
ATOM 10034 O O . GLN D 1 233 ? -18.963 -67.216 34.019 1.00 40.22 211 GLN D O 1
ATOM 10040 N N . GLU D 1 234 ? -16.982 -67.738 33.142 1.00 39.71 212 GLU D N 1
ATOM 10041 C CA . GLU D 1 234 ? -17.527 -67.860 31.793 1.00 41.69 212 GLU D CA 1
ATOM 10042 C C . GLU D 1 234 ? -17.264 -69.215 31.205 1.00 40.13 212 GLU D C 1
ATOM 10043 O O . GLU D 1 234 ? -16.363 -69.919 31.617 1.00 46.61 212 GLU D O 1
ATOM 10049 N N . GLU D 1 235 ? -18.060 -69.576 30.218 1.00 46.70 213 GLU D N 1
ATOM 10050 C CA . GLU D 1 235 ? -17.874 -70.841 29.527 1.00 43.00 213 GLU D CA 1
ATOM 10051 C C . GLU D 1 235 ? -17.879 -70.617 28.015 1.00 44.17 213 GLU D C 1
ATOM 10052 O O . GLU D 1 235 ? -18.791 -70.008 27.467 1.00 51.05 213 GLU D O 1
ATOM 10058 N N . LEU D 1 236 ? -16.835 -71.076 27.347 1.00 43.13 214 LEU D N 1
ATOM 10059 C CA . LEU D 1 236 ? -16.794 -71.038 25.900 1.00 38.94 214 LEU D CA 1
ATOM 10060 C C . LEU D 1 236 ? -17.281 -72.362 25.332 1.00 38.86 214 LEU D C 1
ATOM 10061 O O . LEU D 1 236 ? -16.926 -73.425 25.834 1.00 43.58 214 LEU D O 1
ATOM 10066 N N . ASN D 1 237 ? -18.110 -72.296 24.295 1.00 36.55 215 ASN D N 1
ATOM 10067 C CA . ASN D 1 237 ? -18.677 -73.498 23.708 1.00 32.55 215 ASN D CA 1
ATOM 10068 C C . ASN D 1 237 ? -18.309 -73.619 22.243 1.00 43.46 215 ASN D C 1
ATOM 10069 O O . ASN D 1 237 ? -18.535 -72.709 21.451 1.00 48.47 215 ASN D O 1
ATOM 10074 N N . ILE D 1 238 ? -17.718 -74.756 21.897 1.00 44.64 216 ILE D N 1
ATOM 10075 C CA . ILE D 1 238 ? -17.302 -75.026 20.535 1.00 44.35 216 ILE D CA 1
ATOM 10076 C C . ILE D 1 238 ? -17.953 -76.317 20.036 1.00 51.20 216 ILE D C 1
ATOM 10077 O O . ILE D 1 238 ? -17.974 -77.316 20.749 1.00 55.62 216 ILE D O 1
ATOM 10082 N N . ARG D 1 239 ? -18.509 -76.279 18.824 1.00 55.41 217 ARG D N 1
ATOM 10083 C CA . ARG D 1 239 ? -19.169 -77.444 18.244 1.00 52.85 217 ARG D CA 1
ATOM 10084 C C . ARG D 1 239 ? -18.274 -78.663 18.352 1.00 43.58 217 ARG D C 1
ATOM 10085 O O . ARG D 1 239 ? -17.049 -78.538 18.319 1.00 51.21 217 ARG D O 1
ATOM 10087 N N . CYS D 1 240 ? -18.874 -79.838 18.509 1.00 35.85 218 CYS D N 1
ATOM 10088 C CA . CYS D 1 240 ? -18.083 -81.071 18.574 1.00 41.17 218 CYS D CA 1
ATOM 10089 C C . CYS D 1 240 ? -17.400 -81.356 17.229 1.00 39.42 218 CYS D C 1
ATOM 10090 O O . CYS D 1 240 ? -17.760 -80.801 16.190 1.00 39.87 218 CYS D O 1
ATOM 10093 N N . ALA D 1 241 ? -16.393 -82.208 17.263 1.00 38.54 219 ALA D N 1
ATOM 10094 C CA . ALA D 1 241 ? -15.505 -82.338 16.129 1.00 40.93 219 ALA D CA 1
ATOM 10095 C C . ALA D 1 241 ? -14.702 -83.618 16.316 1.00 46.37 219 ALA D C 1
ATOM 10096 O O . ALA D 1 241 ? -14.781 -84.244 17.372 1.00 56.51 219 ALA D O 1
ATOM 10098 N N . LYS D 1 242 ? -13.950 -84.018 15.295 1.00 40.45 220 LYS D N 1
ATOM 10099 C CA . LYS D 1 242 ? -13.024 -85.132 15.443 1.00 33.38 220 LYS D CA 1
ATOM 10100 C C . LYS D 1 242 ? -12.047 -84.822 16.554 1.00 37.65 220 LYS D C 1
ATOM 10101 O O . LYS D 1 242 ? -11.456 -83.754 16.581 1.00 43.54 220 LYS D O 1
ATOM 10107 N N . ALA D 1 243 ? -11.918 -85.768 17.476 1.00 40.33 221 ALA D N 1
ATOM 10108 C CA . ALA D 1 243 ? -11.110 -85.649 18.681 1.00 35.32 221 ALA D CA 1
ATOM 10109 C C . ALA D 1 243 ? -9.925 -84.688 18.581 1.00 35.72 221 ALA D C 1
ATOM 10110 O O . ALA D 1 243 ? -9.735 -83.841 19.459 1.00 41.82 221 ALA D O 1
ATOM 10112 N N . LEU D 1 244 ? -9.146 -84.813 17.504 1.00 34.72 222 LEU D N 1
ATOM 10113 C CA . LEU D 1 244 ? -7.894 -84.075 17.379 1.00 37.56 222 LEU D CA 1
ATOM 10114 C C . LEU D 1 244 ? -8.172 -82.617 17.049 1.00 42.36 222 LEU D C 1
ATOM 10115 O O . LEU D 1 244 ? -7.497 -81.718 17.561 1.00 42.04 222 LEU D O 1
ATOM 10120 N N . ASP D 1 245 ? -9.177 -82.388 16.208 1.00 47.87 223 ASP D N 1
ATOM 10121 C CA . ASP D 1 245 ? -9.718 -81.045 16.006 1.00 41.96 223 ASP D CA 1
ATOM 10122 C C . ASP D 1 245 ? -10.064 -80.413 17.328 1.00 45.16 223 ASP D C 1
ATOM 10123 O O . ASP D 1 245 ? -9.586 -79.333 17.647 1.00 44.34 223 ASP D O 1
ATOM 10128 N N . THR D 1 246 ? -10.893 -81.115 18.097 1.00 51.85 224 THR D N 1
ATOM 10129 C CA . THR D 1 246 ? -11.367 -80.622 19.378 1.00 44.90 224 THR D CA 1
ATOM 10130 C C . THR D 1 246 ? -10.219 -80.241 20.304 1.00 41.80 224 THR D C 1
ATOM 10131 O O . THR D 1 246 ? -10.243 -79.168 20.914 1.00 45.11 224 THR D O 1
ATOM 10135 N N . ALA D 1 247 ? -9.194 -81.079 20.386 1.00 35.09 225 ALA D N 1
ATOM 10136 C CA . ALA D 1 247 ? -8.073 -80.748 21.270 1.00 38.32 225 ALA D CA 1
ATOM 10137 C C . ALA D 1 247 ? -7.247 -79.541 20.752 1.00 46.34 225 ALA D C 1
ATOM 10138 O O . ALA D 1 247 ? -6.607 -78.830 21.528 1.00 42.82 225 ALA D O 1
ATOM 10140 N N . ASP D 1 248 ? -7.263 -79.328 19.442 1.00 41.20 226 ASP D N 1
ATOM 10141 C CA . ASP D 1 248 ? -6.610 -78.178 18.845 1.00 28.85 226 ASP D CA 1
ATOM 10142 C C . ASP D 1 248 ? -7.420 -76.903 19.136 1.00 39.24 226 ASP D C 1
ATOM 10143 O O . ASP D 1 248 ? -6.879 -75.871 19.575 1.00 41.98 226 ASP D O 1
ATOM 10148 N N . TYR D 1 249 ? -8.722 -76.983 18.881 1.00 32.67 227 TYR D N 1
ATOM 10149 C CA . TYR D 1 249 ? -9.619 -75.898 19.188 1.00 27.35 227 TYR D CA 1
ATOM 10150 C C . TYR D 1 249 ? -9.526 -75.488 20.662 1.00 31.63 227 TYR D C 1
ATOM 10151 O O . TYR D 1 249 ? -9.546 -74.302 20.987 1.00 39.87 227 TYR D O 1
ATOM 10160 N N . HIS D 1 250 ? -9.416 -76.477 21.542 1.00 30.44 228 HIS D N 1
ATOM 10161 C CA . HIS D 1 250 ? -9.386 -76.247 22.977 1.00 26.89 228 HIS D CA 1
ATOM 10162 C C . HIS D 1 250 ? -8.118 -75.459 23.349 1.00 33.33 228 HIS D C 1
ATOM 10163 O O . HIS D 1 250 ? -8.161 -74.427 24.022 1.00 33.61 228 HIS D O 1
ATOM 10170 N N . THR D 1 251 ? -6.984 -75.958 22.893 1.00 31.92 229 THR D N 1
ATOM 10171 C CA . THR D 1 251 ? -5.710 -75.320 23.130 1.00 27.67 229 THR D CA 1
ATOM 10172 C C . THR D 1 251 ? -5.718 -73.903 22.554 1.00 34.18 229 THR D C 1
ATOM 10173 O O . THR D 1 251 ? -5.369 -72.949 23.243 1.00 36.15 229 THR D O 1
ATOM 10177 N N . ILE D 1 252 ? -6.152 -73.765 21.303 1.00 33.90 230 ILE D N 1
ATOM 10178 C CA . ILE D 1 252 ? -6.160 -72.459 20.637 1.00 37.86 230 ILE D CA 1
ATOM 10179 C C . ILE D 1 252 ? -7.087 -71.435 21.330 1.00 38.80 230 ILE D C 1
ATOM 10180 O O . ILE D 1 252 ? -6.710 -70.282 21.549 1.00 31.12 230 ILE D O 1
ATOM 10185 N N . ALA D 1 253 ? -8.272 -71.880 21.723 1.00 37.72 231 ALA D N 1
ATOM 10186 C CA . ALA D 1 253 ? -9.221 -71.019 22.419 1.00 37.09 231 ALA D CA 1
ATOM 10187 C C . ALA D 1 253 ? -8.657 -70.474 23.737 1.00 36.28 231 ALA D C 1
ATOM 10188 O O . ALA D 1 253 ? -8.927 -69.337 24.123 1.00 40.92 231 ALA D O 1
ATOM 10190 N N . LYS D 1 254 ? -7.881 -71.300 24.422 1.00 35.03 232 LYS D N 1
ATOM 10191 C CA . LYS D 1 254 ? -7.277 -70.925 25.682 1.00 29.68 232 LYS D CA 1
ATOM 10192 C C . LYS D 1 254 ? -6.247 -69.824 25.430 1.00 35.14 232 LYS D C 1
ATOM 10193 O O . LYS D 1 254 ? -6.187 -68.817 26.143 1.00 40.55 232 LYS D O 1
ATOM 10199 N N . HIS D 1 255 ? -5.458 -70.013 24.382 1.00 32.33 233 HIS D N 1
ATOM 10200 C CA . HIS D 1 255 ? -4.486 -69.023 23.986 1.00 30.85 233 HIS D CA 1
ATOM 10201 C C . HIS D 1 255 ? -5.198 -67.703 23.714 1.00 38.33 233 HIS D C 1
ATOM 10202 O O . HIS D 1 255 ? -4.868 -66.680 24.313 1.00 49.84 233 HIS D O 1
ATOM 10209 N N . ALA D 1 256 ? -6.194 -67.750 22.833 1.00 36.42 234 ALA D N 1
ATOM 10210 C CA . ALA D 1 256 ? -6.984 -66.579 22.472 1.00 29.19 234 ALA D CA 1
ATOM 10211 C C . ALA D 1 256 ? -7.600 -65.904 23.676 1.00 34.64 234 ALA D C 1
ATOM 10212 O O . ALA D 1 256 ? -7.560 -64.687 23.772 1.00 43.96 234 ALA D O 1
ATOM 10214 N N . THR D 1 257 ? -8.192 -66.692 24.577 1.00 37.20 235 THR D N 1
ATOM 10215 C CA . THR D 1 257 ? -8.852 -66.143 25.760 1.00 33.87 235 THR D CA 1
ATOM 10216 C C . THR D 1 257 ? -7.867 -65.308 26.595 1.00 36.86 235 THR D C 1
ATOM 10217 O O . THR D 1 257 ? -8.162 -64.176 26.970 1.00 38.70 235 THR D O 1
ATOM 10221 N N . LYS D 1 258 ? -6.686 -65.851 26.842 1.00 32.72 236 LYS D N 1
ATOM 10222 C CA . LYS D 1 258 ? -5.694 -65.124 27.618 1.00 35.33 236 LYS D CA 1
ATOM 10223 C C . LYS D 1 258 ? -5.261 -63.836 26.908 1.00 40.31 236 LYS D C 1
ATOM 10224 O O . LYS D 1 258 ? -5.153 -62.777 27.531 1.00 34.69 236 LYS D O 1
ATOM 10230 N N . GLU D 1 259 ? -5.027 -63.927 25.606 1.00 28.74 237 GLU D N 1
ATOM 10231 C CA . GLU D 1 259 ? -4.477 -62.785 24.887 1.00 41.09 237 GLU D CA 1
ATOM 10232 C C . GLU D 1 259 ? -5.478 -61.660 24.734 1.00 42.34 237 GLU D C 1
ATOM 10233 O O . GLU D 1 259 ? -5.146 -60.486 24.933 1.00 50.56 237 GLU D O 1
ATOM 10239 N N . ILE D 1 260 ? -6.711 -62.005 24.401 1.00 37.08 238 ILE D N 1
ATOM 10240 C CA . ILE D 1 260 ? -7.712 -60.974 24.183 1.00 41.14 238 ILE D CA 1
ATOM 10241 C C . ILE D 1 260 ? -8.057 -60.285 25.508 1.00 43.55 238 ILE D C 1
ATOM 10242 O O . ILE D 1 260 ? -8.215 -59.069 25.554 1.00 48.35 238 ILE D O 1
ATOM 10247 N N . ALA D 1 261 ? -8.126 -61.058 26.589 1.00 48.94 239 ALA D N 1
ATOM 10248 C CA . ALA D 1 261 ? -8.349 -60.511 27.931 1.00 36.09 239 ALA D CA 1
ATOM 10249 C C . ALA D 1 261 ? -7.258 -59.514 28.306 1.00 35.71 239 ALA D C 1
ATOM 10250 O O . ALA D 1 261 ? -7.512 -58.431 28.839 1.00 40.87 239 ALA D O 1
ATOM 10252 N N . TRP D 1 262 ? -6.027 -59.890 28.023 1.00 29.52 240 TRP D N 1
ATOM 10253 C CA . TRP D 1 262 ? -4.922 -59.001 28.254 1.00 29.86 240 TRP D CA 1
ATOM 10254 C C . TRP D 1 262 ? -5.087 -57.690 27.471 1.00 33.97 240 TRP D C 1
ATOM 10255 O O . TRP D 1 262 ? -5.036 -56.616 28.060 1.00 41.56 240 TRP D O 1
ATOM 10266 N N . GLN D 1 263 ? -5.281 -57.782 26.154 1.00 35.81 241 GLN D N 1
ATOM 10267 C CA . GLN D 1 263 ? -5.538 -56.607 25.310 1.00 39.74 241 GLN D CA 1
ATOM 10268 C C . GLN D 1 263 ? -6.657 -55.718 25.866 1.00 45.61 241 GLN D C 1
ATOM 10269 O O . GLN D 1 263 ? -6.654 -54.508 25.643 1.00 45.07 241 GLN D O 1
ATOM 10275 N N . GLN D 1 264 ? -7.597 -56.323 26.593 1.00 47.70 242 GLN D N 1
ATOM 10276 C CA . GLN D 1 264 ? -8.723 -55.595 27.201 1.00 46.93 242 GLN D CA 1
ATOM 10277 C C . GLN D 1 264 ? -8.526 -55.189 28.665 1.00 45.27 242 GLN D C 1
ATOM 10278 O O . GLN D 1 264 ? -9.491 -54.915 29.353 1.00 51.14 242 GLN D O 1
ATOM 10284 N N . GLY D 1 265 ? -7.297 -55.165 29.152 1.00 45.68 243 GLY D N 1
ATOM 10285 C CA . GLY D 1 265 ? -7.062 -54.833 30.542 1.00 46.23 243 GLY D CA 1
ATOM 10286 C C . GLY D 1 265 ? -7.676 -55.777 31.570 1.00 53.83 243 GLY D C 1
ATOM 10287 O O . GLY D 1 265 ? -8.055 -55.353 32.655 1.00 58.09 243 GLY D O 1
ATOM 10288 N N . ARG D 1 266 ? -7.764 -57.060 31.241 1.00 49.24 244 ARG D N 1
ATOM 10289 C CA . ARG D 1 266 ? -8.417 -58.029 32.113 1.00 46.33 244 ARG D CA 1
ATOM 10290 C C . ARG D 1 266 ? -7.552 -59.240 32.336 1.00 47.86 244 ARG D C 1
ATOM 10291 O O . ARG D 1 266 ? -6.738 -59.600 31.494 1.00 53.69 244 ARG D O 1
ATOM 10299 N N . ALA D 1 267 ? -7.729 -59.887 33.475 1.00 48.10 245 ALA D N 1
ATOM 10300 C CA . ALA D 1 267 ? -7.019 -61.133 33.715 1.00 39.82 245 ALA D CA 1
ATOM 10301 C C . ALA D 1 267 ? -7.986 -62.298 33.645 1.00 41.68 245 ALA D C 1
ATOM 10302 O O . ALA D 1 267 ? -9.170 -62.177 33.971 1.00 42.43 245 ALA D O 1
ATOM 10304 N N . VAL D 1 268 ? -7.474 -63.429 33.200 1.00 44.89 246 VAL D N 1
ATOM 10305 C CA . VAL D 1 268 ? -8.293 -64.614 33.054 1.00 44.25 246 VAL D CA 1
ATOM 10306 C C . VAL D 1 268 ? -7.533 -65.824 33.605 1.00 45.25 246 VAL D C 1
ATOM 10307 O O . VAL D 1 268 ? -6.312 -65.901 33.476 1.00 47.58 246 VAL D O 1
ATOM 10311 N N . THR D 1 269 ? -8.242 -66.748 34.249 1.00 50.66 247 THR D N 1
ATOM 10312 C CA . THR D 1 269 ? -7.623 -67.977 34.766 1.00 57.09 247 THR D CA 1
ATOM 10313 C C . THR D 1 269 ? -8.357 -69.268 34.470 1.00 58.21 247 THR D C 1
ATOM 10314 O O . THR D 1 269 ? -9.582 -69.350 34.575 1.00 60.82 247 THR D O 1
ATOM 10318 N N . PHE D 1 270 ? -7.584 -70.300 34.167 1.00 52.78 248 PHE D N 1
ATOM 10319 C CA . PHE D 1 270 ? -8.150 -71.609 33.943 1.00 39.16 248 PHE D CA 1
ATOM 10320 C C . PHE D 1 270 ? -7.809 -72.540 35.098 1.00 41.23 248 PHE D C 1
ATOM 10321 O O . PHE D 1 270 ? -7.888 -73.758 34.976 1.00 41.19 248 PHE D O 1
ATOM 10329 N N . LEU D 1 271 ? -7.402 -71.926 36.207 1.00 35.29 249 LEU D N 1
ATOM 10330 C CA . LEU D 1 271 ? -7.355 -72.536 37.534 1.00 33.21 249 LEU D CA 1
ATOM 10331 C C . LEU D 1 271 ? -8.631 -73.296 37.875 1.00 38.97 249 LEU D C 1
ATOM 10332 O O . LEU D 1 271 ? -9.722 -72.760 37.709 1.00 45.86 249 LEU D O 1
ATOM 10337 N N . SER D 1 272 ? -8.521 -74.529 38.359 1.00 41.00 250 SER D N 1
ATOM 10338 C CA . SER D 1 272 ? -9.739 -75.250 38.755 1.00 41.82 250 SER D CA 1
ATOM 10339 C C . SER D 1 272 ? -10.429 -74.569 39.957 1.00 43.86 250 SER D C 1
ATOM 10340 O O . SER D 1 272 ? -11.650 -74.463 40.002 1.00 41.26 250 SER D O 1
ATOM 10343 N N . LYS D 1 273 ? -9.626 -74.129 40.924 1.00 39.84 251 LYS D N 1
ATOM 10344 C CA . LYS D 1 273 ? -10.101 -73.405 42.091 1.00 37.52 251 LYS D CA 1
ATOM 10345 C C . LYS D 1 273 ? -9.166 -72.254 42.353 1.00 42.23 251 LYS D C 1
ATOM 10346 O O . LYS D 1 273 ? -8.054 -72.471 42.816 1.00 53.30 251 LYS D O 1
ATOM 10352 N N . TRP D 1 274 ? -9.588 -71.030 42.066 1.00 41.16 252 TRP D N 1
ATOM 10353 C CA . TRP D 1 274 ? -8.735 -69.892 42.409 1.00 46.45 252 TRP D CA 1
ATOM 10354 C C . TRP D 1 274 ? -9.031 -69.379 43.824 1.00 50.45 252 TRP D C 1
ATOM 10355 O O . TRP D 1 274 ? -8.308 -68.544 44.355 1.00 47.96 252 TRP D O 1
ATOM 10366 N N . HIS D 1 275 ? -10.091 -69.893 44.429 1.00 50.26 253 HIS D N 1
ATOM 10367 C CA . HIS D 1 275 ? -10.498 -69.442 45.744 1.00 48.89 253 HIS D CA 1
ATOM 10368 C C . HIS D 1 275 ? -11.485 -70.429 46.346 1.00 55.92 253 HIS D C 1
ATOM 10369 O O . HIS D 1 275 ? -12.261 -71.038 45.623 1.00 55.12 253 HIS D O 1
ATOM 10376 N N . HIS D 1 276 ? -11.468 -70.590 47.666 1.00 65.16 254 HIS D N 1
ATOM 10377 C CA . HIS D 1 276 ? -12.338 -71.588 48.286 1.00 67.26 254 HIS D CA 1
ATOM 10378 C C . HIS D 1 276 ? -13.815 -71.257 48.201 1.00 57.68 254 HIS D C 1
ATOM 10379 O O . HIS D 1 276 ? -14.631 -72.145 47.969 1.00 59.75 254 HIS D O 1
ATOM 10386 N N . ALA D 1 277 ? -14.153 -69.991 48.424 1.00 60.37 255 ALA D N 1
ATOM 10387 C CA . ALA D 1 277 ? -15.539 -69.529 48.408 1.00 62.58 255 ALA D CA 1
ATOM 10388 C C . ALA D 1 277 ? -16.176 -69.583 47.007 1.00 68.46 255 ALA D C 1
ATOM 10389 O O . ALA D 1 277 ? -17.283 -70.111 46.822 1.00 70.73 255 ALA D O 1
ATOM 10391 N N . HIS D 1 278 ? -15.470 -69.046 46.020 1.00 60.74 256 HIS D N 1
ATOM 10392 C CA . HIS D 1 278 ? -15.957 -69.083 44.657 1.00 65.39 256 HIS D CA 1
ATOM 10393 C C . HIS D 1 278 ? -15.806 -70.470 44.026 1.00 63.05 256 HIS D C 1
ATOM 10394 O O . HIS D 1 278 ? -14.899 -71.224 44.357 1.00 57.11 256 HIS D O 1
ATOM 10401 N N . ALA D 1 279 ? -16.703 -70.776 43.092 1.00 66.40 257 ALA D N 1
ATOM 10402 C CA . ALA D 1 279 ? -16.848 -72.112 42.535 1.00 59.03 257 ALA D CA 1
ATOM 10403 C C . ALA D 1 279 ? -15.659 -72.577 41.704 1.00 59.47 257 ALA D C 1
ATOM 10404 O O . ALA D 1 279 ? -14.750 -71.805 41.400 1.00 72.13 257 ALA D O 1
ATOM 10406 N N . GLY D 1 280 ? -15.679 -73.859 41.348 1.00 50.10 258 GLY D N 1
ATOM 10407 C CA . GLY D 1 280 ? -14.630 -74.461 40.553 1.00 36.09 258 GLY D CA 1
ATOM 10408 C C . GLY D 1 280 ? -14.833 -74.235 39.062 1.00 43.83 258 GLY D C 1
ATOM 10409 O O . GLY D 1 280 ? -15.947 -73.968 38.621 1.00 48.48 258 GLY D O 1
ATOM 10410 N N . SER D 1 281 ? -13.753 -74.319 38.292 1.00 44.37 259 SER D N 1
ATOM 10411 C CA . SER D 1 281 ? -13.817 -74.225 36.837 1.00 41.62 259 SER D CA 1
ATOM 10412 C C . SER D 1 281 ? -13.600 -75.592 36.265 1.00 47.79 259 SER D C 1
ATOM 10413 O O . SER D 1 281 ? -12.538 -76.172 36.471 1.00 43.83 259 SER D O 1
ATOM 10416 N N . SER D 1 282 ? -14.581 -76.125 35.549 1.00 31.64 260 SER D N 1
ATOM 10417 C CA . SER D 1 282 ? -14.363 -77.438 34.971 1.00 38.55 260 SER D CA 1
ATOM 10418 C C . SER D 1 282 ? -14.149 -77.429 33.462 1.00 43.53 260 SER D C 1
ATOM 10419 O O . SER D 1 282 ? -14.283 -76.411 32.772 1.00 34.28 260 SER D O 1
ATOM 10422 N N . SER D 1 283 ? -13.759 -78.593 32.973 1.00 49.43 261 SER D N 1
ATOM 10423 C CA . SER D 1 283 ? -13.561 -78.801 31.554 1.00 50.37 261 SER D CA 1
ATOM 10424 C C . SER D 1 283 ? -14.230 -80.110 31.175 1.00 43.09 261 SER D C 1
ATOM 10425 O O . SER D 1 283 ? -13.554 -81.098 30.939 1.00 41.83 261 SER D O 1
ATOM 10428 N N . HIS D 1 284 ? -15.562 -80.108 31.165 1.00 40.25 262 HIS D N 1
ATOM 10429 C CA . HIS D 1 284 ? -16.333 -81.279 30.781 1.00 37.09 262 HIS D CA 1
ATOM 10430 C C . HIS D 1 284 ? -15.949 -81.760 29.395 1.00 44.60 262 HIS D C 1
ATOM 10431 O O . HIS D 1 284 ? -15.685 -80.956 28.493 1.00 36.38 262 HIS D O 1
ATOM 10438 N N . ILE D 1 285 ? -15.896 -83.086 29.253 1.00 45.72 263 ILE D N 1
ATOM 10439 C CA . ILE D 1 285 ? -15.573 -83.691 27.984 1.00 41.06 263 ILE D CA 1
ATOM 10440 C C . ILE D 1 285 ? -16.659 -84.662 27.528 1.00 42.34 263 ILE D C 1
ATOM 10441 O O . ILE D 1 285 ? -16.970 -85.643 28.209 1.00 37.78 263 ILE D O 1
ATOM 1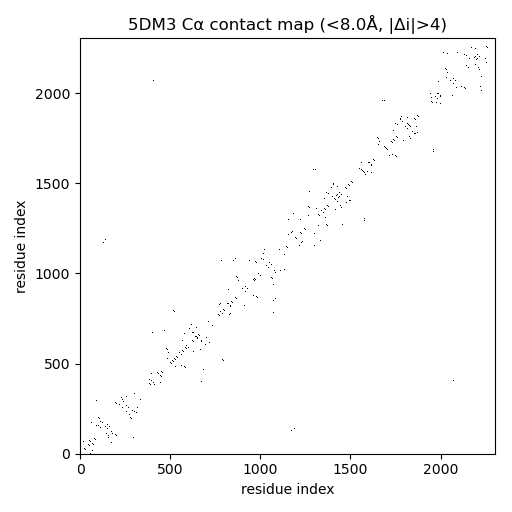0446 N N . HIS D 1 286 ? -17.233 -84.328 26.371 1.00 35.84 264 HIS D N 1
ATOM 10447 C CA . HIS D 1 286 ? -18.183 -85.155 25.651 1.00 37.80 264 HIS D CA 1
ATOM 10448 C C . HIS D 1 286 ? -17.475 -86.049 24.640 1.00 45.02 264 HIS D C 1
ATOM 10449 O O . HIS D 1 286 ? -16.500 -85.642 24.015 1.00 46.51 264 HIS D O 1
ATOM 10456 N N . GLN D 1 287 ? -17.980 -87.265 24.476 1.00 41.94 265 GLN D N 1
ATOM 10457 C CA . GLN D 1 287 ? -17.346 -88.210 23.580 1.00 50.97 265 GLN D CA 1
ATOM 10458 C C . GLN D 1 287 ? -18.354 -89.155 22.909 1.00 54.29 265 GLN D C 1
ATOM 10459 O O . GLN D 1 287 ? -19.329 -89.606 23.533 1.00 54.52 265 GLN D O 1
ATOM 10465 N N . SER D 1 288 ? -18.107 -89.436 21.629 1.00 49.12 266 SER D N 1
ATOM 10466 C CA . SER D 1 288 ? -18.929 -90.358 20.829 1.00 46.62 266 SER D CA 1
ATOM 10467 C C . SER D 1 288 ? -18.068 -91.167 19.886 1.00 48.01 266 SER D C 1
ATOM 10468 O O . SER D 1 288 ? -17.090 -90.665 19.339 1.00 54.48 266 SER D O 1
ATOM 10471 N N . LEU D 1 289 ? -18.426 -92.422 19.682 1.00 46.52 267 LEU D N 1
ATOM 10472 C CA . LEU D 1 289 ? -17.743 -93.193 18.668 1.00 49.11 267 LEU D CA 1
ATOM 10473 C C . LEU D 1 289 ? -18.647 -93.297 17.444 1.00 54.83 267 LEU D C 1
ATOM 10474 O O . LEU D 1 289 ? -19.851 -93.497 17.577 1.00 54.49 267 LEU D O 1
ATOM 10479 N N . TRP D 1 290 ? -18.076 -93.115 16.257 1.00 55.53 268 TRP D N 1
ATOM 10480 C CA . TRP D 1 290 ? -18.856 -93.143 15.021 1.00 49.76 268 TRP D CA 1
ATOM 10481 C C . TRP D 1 290 ? -18.297 -94.127 14.018 1.00 62.04 268 TRP D C 1
ATOM 10482 O O . TRP D 1 290 ? -17.083 -94.234 13.853 1.00 72.12 268 TRP D O 1
ATOM 10493 N N . LYS D 1 291 ? -19.191 -94.849 13.352 1.00 64.73 269 LYS D N 1
ATOM 10494 C CA . LYS D 1 291 ? -18.799 -95.826 12.346 1.00 65.38 269 LYS D CA 1
ATOM 10495 C C . LYS D 1 291 ? -19.313 -95.396 10.973 1.00 73.30 269 LYS D C 1
ATOM 10496 O O . LYS D 1 291 ? -20.524 -95.378 10.748 1.00 76.49 269 LYS D O 1
ATOM 10502 N N . GLN D 1 292 ? -18.405 -95.037 10.067 1.00 72.81 270 GLN D N 1
ATOM 10503 C CA . GLN D 1 292 ? -18.781 -94.619 8.709 1.00 77.44 270 GLN D CA 1
ATOM 10504 C C . GLN D 1 292 ? -19.883 -93.573 8.698 1.00 79.88 270 GLN D C 1
ATOM 10505 O O . GLN D 1 292 ? -20.757 -93.606 7.832 1.00 82.85 270 GLN D O 1
ATOM 10511 N N . GLY D 1 293 A -19.878 -92.670 9.666 1.00 79.42 271 GLY D N 1
ATOM 10512 C CA . GLY D 1 293 A -20.926 -91.668 9.726 1.00 76.72 271 GLY D CA 1
ATOM 10513 C C . GLY D 1 293 A -22.194 -92.175 10.391 1.00 71.94 271 GLY D C 1
ATOM 10514 O O . GLY D 1 293 A -23.218 -91.493 10.383 1.00 64.88 271 GLY D O 1
ATOM 10515 N N . LEU D 1 294 ? -22.129 -93.374 10.965 1.00 72.78 272 LEU D N 1
ATOM 10516 C CA . LEU D 1 294 ? -23.207 -93.864 11.816 1.00 77.39 272 LEU D CA 1
ATOM 10517 C C . LEU D 1 294 ? -22.813 -93.827 13.299 1.00 76.51 272 LEU D C 1
ATOM 10518 O O . LEU D 1 294 ? -21.696 -94.214 13.663 1.00 74.67 272 LEU D O 1
ATOM 10520 N N . PRO D 1 295 ? -23.743 -93.360 14.157 1.00 70.23 273 PRO D N 1
ATOM 10521 C CA . PRO D 1 295 ? -23.602 -93.288 15.616 1.00 63.99 273 PRO D CA 1
ATOM 10522 C C . PRO D 1 295 ? -23.501 -94.653 16.296 1.00 64.94 273 PRO D C 1
ATOM 10523 O O . PRO D 1 295 ? -24.501 -95.200 16.770 1.00 66.76 273 PRO D O 1
ATOM 10527 N N . ALA D 1 296 ? -22.280 -95.175 16.348 1.00 65.05 274 ALA D N 1
ATOM 10528 C CA . ALA D 1 296 ? -21.959 -96.421 17.040 1.00 59.72 274 ALA D CA 1
ATOM 10529 C C . ALA D 1 296 ? -22.516 -96.530 18.466 1.00 59.79 274 ALA D C 1
ATOM 10530 O O . ALA D 1 296 ? -22.843 -97.634 18.913 1.00 62.86 274 ALA D O 1
ATOM 10532 N N . PHE D 1 297 ? -22.609 -95.412 19.189 1.00 51.06 275 PHE D N 1
ATOM 10533 C CA . PHE D 1 297 ? -23.142 -95.458 20.561 1.00 59.81 275 PHE D CA 1
ATOM 10534 C C . PHE D 1 297 ? -24.655 -95.632 20.608 1.00 66.61 275 PHE D C 1
ATOM 10535 O O . PHE D 1 297 ? -25.236 -95.764 21.688 1.00 66.18 275 PHE D O 1
ATOM 10543 N N . HIS D 1 298 ? -25.303 -95.623 19.449 1.00 67.29 276 HIS D N 1
ATOM 10544 C CA . HIS D 1 298 ? -26.757 -95.595 19.447 1.00 70.57 276 HIS D CA 1
ATOM 10545 C C . HIS D 1 298 ? -27.393 -96.936 19.100 1.00 70.21 276 HIS D C 1
ATOM 10546 O O . HIS D 1 298 ? -26.977 -97.612 18.166 1.00 72.58 276 HIS D O 1
ATOM 10553 N N . ASP D 1 299 ? -28.401 -97.313 19.874 1.00 74.55 277 ASP D N 1
ATOM 10554 C CA . ASP D 1 299 ? -29.257 -98.444 19.528 1.00 81.83 277 ASP D CA 1
ATOM 10555 C C . ASP D 1 299 ? -30.701 -98.115 19.888 1.00 83.98 277 ASP D C 1
ATOM 10556 O O . ASP D 1 299 ? -31.106 -98.234 21.047 1.00 83.87 277 ASP D O 1
ATOM 10561 N N . GLU D 1 300 ? -31.464 -97.690 18.884 1.00 87.85 278 GLU D N 1
ATOM 10562 C CA . GLU D 1 300 ? -32.888 -97.404 19.035 1.00 89.20 278 GLU D CA 1
ATOM 10563 C C . GLU D 1 300 ? -33.625 -98.493 19.821 1.00 82.39 278 GLU D C 1
ATOM 10564 O O . GLU D 1 300 ? -34.601 -98.218 20.518 1.00 80.98 278 GLU D O 1
ATOM 10570 N N . ARG D 1 301 ? -33.136 -99.724 19.710 1.00 73.59 279 ARG D N 1
ATOM 10571 C CA . ARG D 1 301 ? -33.718 -100.857 20.411 1.00 76.61 279 ARG D CA 1
ATOM 10572 C C . ARG D 1 301 ? -33.376 -100.902 21.905 1.00 75.41 279 ARG D C 1
ATOM 10573 O O . ARG D 1 301 ? -33.800 -101.813 22.612 1.00 71.42 279 ARG D O 1
ATOM 10581 N N . ASP D 1 302 ? -32.621 -99.924 22.393 1.00 77.71 280 ASP D N 1
ATOM 10582 C CA . ASP D 1 302 ? -32.315 -99.874 23.816 1.00 82.63 280 ASP D CA 1
ATOM 10583 C C . ASP D 1 302 ? -33.163 -98.813 24.506 1.00 81.26 280 ASP D C 1
ATOM 10584 O O . ASP D 1 302 ? -33.497 -97.794 23.903 1.00 83.25 280 ASP D O 1
ATOM 10589 N N . ALA D 1 303 ? -33.503 -99.052 25.772 1.00 79.39 281 ALA D N 1
ATOM 10590 C CA . ALA D 1 303 ? -34.369 -98.140 26.521 1.00 77.89 281 ALA D CA 1
ATOM 10591 C C . ALA D 1 303 ? -33.729 -96.758 26.736 1.00 80.28 281 ALA D C 1
ATOM 10592 O O . ALA D 1 303 ? -34.420 -95.746 26.858 1.00 79.44 281 ALA D O 1
ATOM 10594 N N . LEU D 1 304 ? -32.406 -96.710 26.772 1.00 79.06 282 LEU D N 1
ATOM 10595 C CA . LEU D 1 304 ? -31.726 -95.433 26.896 1.00 77.49 282 LEU D CA 1
ATOM 10596 C C . LEU D 1 304 ? -31.014 -95.060 25.598 1.00 75.59 282 LEU D C 1
ATOM 10597 O O . LEU D 1 304 ? -30.084 -94.249 25.594 1.00 74.12 282 LEU D O 1
ATOM 10602 N N . GLY D 1 305 ? -31.450 -95.663 24.498 1.00 71.10 283 GLY D N 1
ATOM 10603 C CA . GLY D 1 305 ? -30.810 -95.444 23.214 1.00 71.12 283 GLY D CA 1
ATOM 10604 C C . GLY D 1 305 ? -29.333 -95.795 23.196 1.00 70.19 283 GLY D C 1
ATOM 10605 O O . GLY D 1 305 ? -28.606 -95.351 22.309 1.00 70.75 283 GLY D O 1
ATOM 10606 N N . MET D 1 306 ? -28.904 -96.607 24.165 1.00 68.98 284 MET D N 1
ATOM 10607 C CA . MET D 1 306 ? -27.500 -96.976 24.341 1.00 64.94 284 MET D CA 1
ATOM 10608 C C . MET D 1 306 ? -27.140 -98.309 23.679 1.00 61.27 284 MET D C 1
ATOM 10609 O O . MET D 1 306 ? -27.625 -99.364 24.082 1.00 63.59 284 MET D O 1
ATOM 10614 N N . SER D 1 307 ? -26.280 -98.253 22.672 1.00 57.17 285 SER D N 1
ATOM 10615 C CA . SER D 1 307 ? -25.670 -99.443 22.101 1.00 62.45 285 SER D CA 1
ATOM 10616 C C . SER D 1 307 ? -24.855 -100.244 23.109 1.00 65.74 285 SER D C 1
ATOM 10617 O O . SER D 1 307 ? -24.447 -99.713 24.134 1.00 66.62 285 SER D O 1
ATOM 10620 N N . ALA D 1 308 ? -24.610 -101.518 22.793 1.00 59.25 286 ALA D N 1
ATOM 10621 C CA . ALA D 1 308 ? -23.834 -102.426 23.647 1.00 64.53 286 ALA D CA 1
ATOM 10622 C C . ALA D 1 308 ? -22.359 -102.064 23.637 1.00 72.63 286 ALA D C 1
ATOM 10623 O O . ALA D 1 308 ? -21.600 -102.404 24.554 1.00 80.11 286 ALA D O 1
ATOM 10625 N N . LEU D 1 309 ? -21.961 -101.387 22.570 1.00 69.02 287 LEU D N 1
ATOM 10626 C CA . LEU D 1 309 ? -20.625 -100.851 22.452 1.00 63.24 287 LEU D CA 1
ATOM 10627 C C . LEU D 1 309 ? -20.436 -99.699 23.408 1.00 61.29 287 LEU D C 1
ATOM 10628 O O . LEU D 1 309 ? -19.406 -99.595 24.058 1.00 61.77 287 LEU D O 1
ATOM 10633 N N . MET D 1 310 ? -21.438 -98.826 23.464 1.00 57.25 288 MET D N 1
ATOM 10634 C CA . MET D 1 310 ? -21.402 -97.661 24.339 1.00 55.29 288 MET D CA 1
ATOM 10635 C C . MET D 1 310 ? -21.348 -98.061 25.809 1.00 61.15 288 MET D C 1
ATOM 10636 O O . MET D 1 310 ? -20.722 -97.379 26.631 1.00 62.43 288 MET D O 1
ATOM 10641 N N . LYS D 1 311 ? -22.019 -99.162 26.133 1.00 60.25 289 LYS D N 1
ATOM 10642 C CA . LYS D 1 311 ? -22.078 -99.634 27.502 1.00 58.90 289 LYS D CA 1
ATOM 10643 C C . LYS D 1 311 ? -20.731 -100.234 27.859 1.00 59.82 289 LYS D C 1
ATOM 10644 O O . LYS D 1 311 ? -20.253 -100.097 28.990 1.00 54.23 289 LYS D O 1
ATOM 10650 N N . HIS D 1 312 ? -20.116 -100.876 26.869 1.00 59.19 290 HIS D N 1
ATOM 10651 C CA . HIS D 1 312 ? -18.774 -101.414 27.020 1.00 63.20 290 HIS D CA 1
ATOM 10652 C C . HIS D 1 312 ? -17.780 -100.270 27.230 1.00 57.48 290 HIS D C 1
ATOM 10653 O O . HIS D 1 312 ? -17.043 -100.231 28.223 1.00 52.92 290 HIS D O 1
ATOM 10660 N N . TYR D 1 313 ? -17.778 -99.338 26.280 1.00 54.18 291 TYR D N 1
ATOM 10661 C CA . TYR D 1 313 ? -16.907 -98.173 26.322 1.00 50.66 291 TYR D CA 1
ATOM 10662 C C . TYR D 1 313 ? -17.026 -97.452 27.672 1.00 52.66 291 TYR D C 1
ATOM 10663 O O . TYR D 1 313 ? -16.017 -97.124 28.310 1.00 48.66 291 TYR D O 1
ATOM 10672 N N . LEU D 1 314 ? -18.263 -97.216 28.099 1.00 51.66 292 LEU D N 1
ATOM 10673 C CA . LEU D 1 314 ? -18.537 -96.580 29.386 1.00 46.29 292 LEU D CA 1
ATOM 10674 C C . LEU D 1 314 ? -18.100 -97.423 30.605 1.00 50.25 292 LEU D C 1
ATOM 10675 O O . LEU D 1 314 ? -17.692 -96.872 31.624 1.00 53.84 292 LEU D O 1
ATOM 10680 N N . ALA D 1 315 ? -18.184 -98.747 30.509 1.00 45.86 293 ALA D N 1
ATOM 10681 C CA . ALA D 1 315 ? -17.713 -99.598 31.601 1.00 45.13 293 ALA D CA 1
ATOM 10682 C C . ALA D 1 315 ? -16.197 -99.519 31.722 1.00 49.86 293 ALA D C 1
ATOM 10683 O O . ALA D 1 315 ? -15.658 -99.556 32.827 1.00 57.74 293 ALA D O 1
ATOM 10685 N N . GLY D 1 316 ? -15.511 -99.413 30.589 1.00 51.83 294 GLY D N 1
ATOM 10686 C CA . GLY D 1 316 ? -14.080 -99.150 30.600 1.00 48.76 294 GLY D CA 1
ATOM 10687 C C . GLY D 1 316 ? -13.743 -97.853 31.322 1.00 49.50 294 GLY D C 1
ATOM 10688 O O . GLY D 1 316 ? -12.910 -97.839 32.238 1.00 49.48 294 GLY D O 1
ATOM 10689 N N . LEU D 1 317 ? -14.398 -96.770 30.903 1.00 47.18 295 LEU D N 1
ATOM 10690 C CA . LEU D 1 317 ? -14.268 -95.459 31.537 1.00 47.41 295 LEU D CA 1
ATOM 10691 C C . LEU D 1 317 ? -14.431 -95.522 33.057 1.00 46.75 295 LEU D C 1
ATOM 10692 O O . LEU D 1 317 ? -13.667 -94.904 33.813 1.00 47.36 295 LEU D O 1
ATOM 10697 N N . LEU D 1 318 ? -15.445 -96.246 33.506 1.00 44.70 296 LEU D N 1
ATOM 10698 C CA . LEU D 1 318 ? -15.688 -96.351 34.930 1.00 49.13 296 LEU D CA 1
ATOM 10699 C C . LEU D 1 318 ? -14.549 -97.128 35.586 1.00 52.10 296 LEU D C 1
ATOM 10700 O O . LEU D 1 318 ? -13.993 -96.684 36.589 1.00 58.63 296 LEU D O 1
ATOM 10705 N N . LYS D 1 319 ? -14.168 -98.253 34.982 1.00 45.61 297 LYS D N 1
ATOM 10706 C CA . LYS D 1 319 ? -13.206 -99.169 35.593 1.00 49.65 297 LYS D CA 1
ATOM 10707 C C . LYS D 1 319 ? -11.805 -98.592 35.748 1.00 46.71 297 LYS D C 1
ATOM 10708 O O . LYS D 1 319 ? -11.125 -98.872 36.731 1.00 49.90 297 LYS D O 1
ATOM 10714 N N . TYR D 1 320 ? -11.372 -97.794 34.783 1.00 51.58 298 TYR D N 1
ATOM 10715 C CA . TYR D 1 320 ? -9.996 -97.320 34.772 1.00 59.25 298 TYR D CA 1
ATOM 10716 C C . TYR D 1 320 ? -9.879 -95.844 35.110 1.00 55.78 298 TYR D C 1
ATOM 10717 O O . TYR D 1 320 ? -8.810 -95.264 34.968 1.00 56.38 298 TYR D O 1
ATOM 10726 N N . ALA D 1 321 ? -10.987 -95.258 35.554 1.00 53.83 299 ALA D N 1
ATOM 10727 C CA . ALA D 1 321 ? -11.054 -93.850 35.920 1.00 52.61 299 ALA D CA 1
ATOM 10728 C C . ALA D 1 321 ? -9.966 -93.411 36.901 1.00 53.79 299 ALA D C 1
ATOM 10729 O O . ALA D 1 321 ? -9.388 -92.336 36.731 1.00 51.35 299 ALA D O 1
ATOM 10731 N N . PRO D 1 322 ? -9.672 -94.226 37.930 1.00 60.60 300 PRO D N 1
ATOM 10732 C CA . PRO D 1 322 ? -8.531 -93.797 38.752 1.00 60.24 300 PRO D CA 1
ATOM 10733 C C . PRO D 1 322 ? -7.230 -93.672 37.955 1.00 54.10 300 PRO D C 1
ATOM 10734 O O . PRO D 1 322 ? -6.499 -92.683 38.150 1.00 44.57 300 PRO D O 1
ATOM 10738 N N . ASP D 1 323 ? -6.978 -94.630 37.058 1.00 56.46 301 ASP D N 1
ATOM 10739 C CA . ASP D 1 323 ? -5.715 -94.707 36.303 1.00 53.55 301 ASP D CA 1
ATOM 10740 C C . ASP D 1 323 ? -5.353 -93.448 35.513 1.00 48.34 301 ASP D C 1
ATOM 10741 O O . ASP D 1 323 ? -4.172 -93.142 35.394 1.00 45.44 301 ASP D O 1
ATOM 10746 N N . TYR D 1 324 ? -6.352 -92.732 34.981 1.00 42.05 302 TYR D N 1
ATOM 10747 C CA . TYR D 1 324 ? -6.091 -91.534 34.199 1.00 37.42 302 TYR D CA 1
ATOM 10748 C C . TYR D 1 324 ? -6.630 -90.259 34.863 1.00 43.80 302 TYR D C 1
ATOM 10749 O O . TYR D 1 324 ? -6.785 -89.220 34.197 1.00 43.36 302 TYR D O 1
ATOM 10758 N N . THR D 1 325 ? -6.910 -90.331 36.164 1.00 42.45 303 THR D N 1
ATOM 10759 C CA . THR D 1 325 ? -7.256 -89.138 36.939 1.00 37.10 303 THR D CA 1
ATOM 10760 C C . THR D 1 325 ? -6.198 -88.049 36.801 1.00 39.50 303 THR D C 1
ATOM 10761 O O . THR D 1 325 ? -6.538 -86.879 36.672 1.00 47.08 303 THR D O 1
ATOM 10765 N N . TYR D 1 326 ? -4.918 -88.420 36.816 1.00 36.96 304 TYR D N 1
ATOM 10766 C CA . TYR D 1 326 ? -3.854 -87.425 36.669 1.00 41.96 304 TYR D CA 1
ATOM 10767 C C . TYR D 1 326 ? -4.036 -86.617 35.358 1.00 50.94 304 TYR D C 1
ATOM 10768 O O . TYR D 1 326 ? -3.746 -85.429 35.301 1.00 64.12 304 TYR D O 1
ATOM 10777 N N . PHE D 1 327 ? -4.550 -87.255 34.317 1.00 42.94 305 PHE D N 1
ATOM 10778 C CA . PHE D 1 327 ? -4.757 -86.567 33.053 1.00 38.91 305 PHE D CA 1
ATOM 10779 C C . PHE D 1 327 ? -5.997 -85.669 33.063 1.00 41.86 305 PHE D C 1
ATOM 10780 O O . PHE D 1 327 ? -6.251 -84.937 32.116 1.00 41.16 305 PHE D O 1
ATOM 10788 N N . LEU D 1 328 ? -6.756 -85.721 34.145 1.00 34.19 306 LEU D N 1
ATOM 10789 C CA . LEU D 1 328 ? -7.841 -84.789 34.345 1.00 33.85 306 LEU D CA 1
ATOM 10790 C C . LEU D 1 328 ? -7.507 -83.804 35.459 1.00 35.84 306 LEU D C 1
ATOM 10791 O O . LEU D 1 328 ? -8.111 -82.735 35.542 1.00 44.78 306 LEU D O 1
ATOM 10796 N N . ALA D 1 329 ? -6.551 -84.175 36.316 1.00 37.79 307 ALA D N 1
ATOM 10797 C CA . ALA D 1 329 ? -6.200 -83.381 37.502 1.00 42.20 307 ALA D CA 1
ATOM 10798 C C . ALA D 1 329 ? -4.683 -83.348 37.747 1.00 42.59 307 ALA D C 1
ATOM 10799 O O . ALA D 1 329 ? -4.168 -84.034 38.632 1.00 40.80 307 ALA D O 1
ATOM 10801 N N . PRO D 1 330 ? -3.965 -82.555 36.951 1.00 42.12 308 PRO D N 1
ATOM 10802 C CA . PRO D 1 330 ? -2.494 -82.579 36.909 1.00 45.15 308 PRO D CA 1
ATOM 10803 C C . PRO D 1 330 ? -1.807 -81.824 38.049 1.00 47.43 308 PRO D C 1
ATOM 10804 O O . PRO D 1 330 ? -0.613 -82.018 38.303 1.00 45.18 308 PRO D O 1
ATOM 10808 N N . TYR D 1 331 ? -2.558 -80.975 38.733 1.00 39.09 309 TYR D N 1
ATOM 10809 C CA . TYR D 1 331 ? -1.970 -80.064 39.694 1.00 35.39 309 TYR D CA 1
ATOM 10810 C C . TYR D 1 331 ? -2.487 -80.313 41.095 1.00 41.18 309 TYR D C 1
ATOM 10811 O O . TYR D 1 331 ? -3.539 -80.906 41.287 1.00 47.36 309 TYR D O 1
ATOM 10820 N N . LEU D 1 332 ? -1.730 -79.866 42.081 1.00 40.46 310 LEU D N 1
ATOM 10821 C CA . LEU D 1 332 ? -2.211 -79.900 43.441 1.00 36.86 310 LEU D CA 1
ATOM 10822 C C . LEU D 1 332 ? -3.560 -79.168 43.537 1.00 40.79 310 LEU D C 1
ATOM 10823 O O . LEU D 1 332 ? -4.405 -79.543 44.332 1.00 47.83 310 LEU D O 1
ATOM 10828 N N . ASN D 1 333 ? -3.759 -78.144 42.702 1.00 46.84 311 ASN D N 1
ATOM 10829 C CA . ASN D 1 333 ? -4.922 -77.252 42.789 1.00 42.86 311 ASN D CA 1
ATOM 10830 C C . ASN D 1 333 ? -6.192 -77.903 42.285 1.00 44.08 311 ASN D C 1
ATOM 10831 O O . ASN D 1 333 ? -7.288 -77.582 42.740 1.00 50.95 311 ASN D O 1
ATOM 10836 N N . SER D 1 334 ? -6.031 -78.799 41.318 1.00 44.43 312 SER D N 1
ATOM 10837 C CA . SER D 1 334 ? -7.130 -79.586 40.761 1.00 38.81 312 SER D CA 1
ATOM 10838 C C . SER D 1 334 ? -8.013 -80.241 41.825 1.00 41.86 312 SER D C 1
ATOM 10839 O O . SER D 1 334 ? -9.236 -80.166 41.765 1.00 49.62 312 SER D O 1
ATOM 10842 N N . TYR D 1 335 ? -7.382 -80.870 42.809 1.00 40.50 313 TYR D N 1
ATOM 10843 C CA . TYR D 1 335 ? -8.108 -81.711 43.753 1.00 41.18 313 TYR D CA 1
ATOM 10844 C C . TYR D 1 335 ? -8.944 -80.887 44.723 1.00 49.73 313 TYR D C 1
ATOM 10845 O O . TYR D 1 335 ? -9.789 -81.419 45.441 1.00 49.37 313 TYR D O 1
ATOM 10854 N N . LYS D 1 336 ? -8.740 -79.577 44.712 1.00 37.10 314 LYS D N 1
ATOM 10855 C CA . LYS D 1 336 ? -9.513 -78.723 45.590 1.00 40.01 314 LYS D CA 1
ATOM 10856 C C . LYS D 1 336 ? -10.852 -78.348 44.949 1.00 47.28 314 LYS D C 1
ATOM 10857 O O . LYS D 1 336 ? -11.663 -77.651 45.554 1.00 50.18 314 LYS D O 1
ATOM 10863 N N . ARG D 1 337 ? -11.094 -78.828 43.735 1.00 36.93 315 ARG D N 1
ATOM 10864 C CA . ARG D 1 337 ? -12.447 -78.774 43.193 1.00 54.67 315 ARG D CA 1
ATOM 10865 C C . ARG D 1 337 ? -13.316 -79.914 43.777 1.00 58.09 315 ARG D C 1
ATOM 10866 O O . ARG D 1 337 ? -14.541 -79.843 43.755 1.00 66.00 315 ARG D O 1
ATOM 10874 N N . PHE D 1 338 ? -12.682 -80.950 44.315 1.00 56.15 316 PHE D N 1
ATOM 10875 C CA . PHE D 1 338 ? -13.426 -82.064 44.903 1.00 60.19 316 PHE D CA 1
ATOM 10876 C C . PHE D 1 338 ? -13.520 -81.940 46.435 1.00 51.91 316 PHE D C 1
ATOM 10877 O O . PHE D 1 338 ? -14.094 -80.985 46.970 1.00 51.14 316 PHE D O 1
ATOM 10885 N N . ALA D 1 344 ? -20.322 -83.065 44.505 1.00 67.79 322 ALA D N 1
ATOM 10886 C CA . ALA D 1 344 ? -19.088 -83.015 43.721 1.00 64.36 322 ALA D CA 1
ATOM 10887 C C . ALA D 1 344 ? -18.944 -84.264 42.876 1.00 68.76 322 ALA D C 1
ATOM 10888 O O . ALA D 1 344 ? -19.105 -85.376 43.385 1.00 73.15 322 ALA D O 1
ATOM 10890 N N . PRO D 1 345 ? -18.612 -84.087 41.583 1.00 66.08 323 PRO D N 1
ATOM 10891 C CA . PRO D 1 345 ? -18.676 -85.139 40.555 1.00 63.98 323 PRO D CA 1
ATOM 10892 C C . PRO D 1 345 ? -17.492 -86.107 40.567 1.00 59.80 323 PRO D C 1
ATOM 10893 O O . PRO D 1 345 ? -16.779 -86.180 39.569 1.00 59.76 323 PRO D O 1
ATOM 10897 N N . THR D 1 346 ? -17.314 -86.852 41.656 1.00 53.73 324 THR D N 1
ATOM 10898 C CA . THR D 1 346 ? -16.075 -87.592 41.896 1.00 55.37 324 THR D CA 1
ATOM 10899 C C . THR D 1 346 ? -16.266 -89.098 42.041 1.00 55.86 324 THR D C 1
ATOM 10900 O O . THR D 1 346 ? -15.302 -89.840 42.235 1.00 52.87 324 THR D O 1
ATOM 10904 N N . ARG D 1 347 ? -17.520 -89.532 41.974 1.00 61.42 325 ARG D N 1
ATOM 10905 C CA . ARG D 1 347 ? -17.876 -90.934 42.158 1.00 62.90 325 ARG D CA 1
ATOM 10906 C C . ARG D 1 347 ? -17.762 -91.664 40.836 1.00 64.39 325 ARG D C 1
ATOM 10907 O O . ARG D 1 347 ? -18.261 -91.204 39.804 1.00 60.53 325 ARG D O 1
ATOM 10915 N N . THR D 1 348 ? -17.097 -92.808 40.861 1.00 66.02 326 THR D N 1
ATOM 10916 C CA . THR D 1 348 ? -16.780 -93.484 39.624 1.00 65.28 326 THR D CA 1
ATOM 10917 C C . THR D 1 348 ? -17.988 -94.342 39.213 1.00 67.28 326 THR D C 1
ATOM 10918 O O . THR D 1 348 ? -17.914 -95.560 39.035 1.00 72.31 326 THR D O 1
ATOM 10922 N N . VAL D 1 349 ? -19.114 -93.654 39.061 1.00 60.87 327 VAL D N 1
ATOM 10923 C CA . VAL D 1 349 ? -20.357 -94.245 38.602 1.00 56.18 327 VAL D CA 1
ATOM 10924 C C . VAL D 1 349 ? -20.860 -93.460 37.388 1.00 57.61 327 VAL D C 1
ATOM 10925 O O . VAL D 1 349 ? -20.318 -92.397 37.073 1.00 56.51 327 VAL D O 1
ATOM 10929 N N . TRP D 1 350 ? -21.872 -93.984 36.696 1.00 56.89 328 TRP D N 1
ATOM 10930 C CA . TRP D 1 350 ? -22.502 -93.235 35.609 1.00 53.92 328 TRP D CA 1
ATOM 10931 C C . TRP D 1 350 ? -23.950 -92.951 35.969 1.00 62.11 328 TRP D C 1
ATOM 10932 O O . TRP D 1 350 ? -24.524 -93.607 36.842 1.00 66.29 328 TRP D O 1
ATOM 10943 N N . SER D 1 351 ? -24.542 -91.980 35.286 1.00 61.21 329 SER D N 1
ATOM 10944 C CA . SER D 1 351 ? -25.862 -91.502 35.652 1.00 61.43 329 SER D CA 1
ATOM 10945 C C . SER D 1 351 ? -26.449 -90.600 34.588 1.00 64.40 329 SER D C 1
ATOM 10946 O O . SER D 1 351 ? -25.722 -90.069 33.758 1.00 63.12 329 SER D O 1
ATOM 10949 N N . VAL D 1 352 ? -27.764 -90.419 34.610 1.00 75.12 330 VAL D N 1
ATOM 10950 C CA . VAL D 1 352 ? -28.400 -89.539 33.633 1.00 80.34 330 VAL D CA 1
ATOM 10951 C C . VAL D 1 352 ? -28.578 -88.132 34.194 1.00 82.42 330 VAL D C 1
ATOM 10952 O O . VAL D 1 352 ? -28.435 -87.156 33.462 1.00 89.29 330 VAL D O 1
ATOM 10956 N N . ASP D 1 353 ? -28.874 -88.021 35.487 1.00 78.58 331 ASP D N 1
ATOM 10957 C CA . ASP D 1 353 ? -29.059 -86.705 36.095 1.00 85.82 331 ASP D CA 1
ATOM 10958 C C . ASP D 1 353 ? -28.597 -86.650 37.561 1.00 86.02 331 ASP D C 1
ATOM 10959 O O . ASP D 1 353 ? -29.260 -86.062 38.409 1.00 86.04 331 ASP D O 1
ATOM 10964 N N . ASN D 1 354 ? -27.453 -87.264 37.848 1.00 89.65 332 ASN D N 1
ATOM 10965 C CA . ASN D 1 354 ? -26.808 -87.157 39.157 1.00 91.38 332 ASN D CA 1
ATOM 10966 C C . ASN D 1 354 ? -25.830 -85.987 39.168 1.00 88.66 332 ASN D C 1
ATOM 10967 O O . ASN D 1 354 ? -25.555 -85.395 38.125 1.00 93.87 332 ASN D O 1
ATOM 10972 N N . ARG D 1 355 ? -25.304 -85.652 40.341 1.00 84.56 333 ARG D N 1
ATOM 10973 C CA . ARG D 1 355 ? -24.311 -84.588 40.442 1.00 84.94 333 ARG D CA 1
ATOM 10974 C C . ARG D 1 355 ? -22.939 -85.158 40.775 1.00 75.15 333 ARG D C 1
ATOM 10975 O O . ARG D 1 355 ? -21.914 -84.598 40.389 1.00 67.35 333 ARG D O 1
ATOM 10983 N N . THR D 1 356 ? -22.922 -86.281 41.479 1.00 75.64 334 THR D N 1
ATOM 10984 C CA . THR D 1 356 ? -21.669 -86.819 41.984 1.00 70.40 334 THR D CA 1
ATOM 10985 C C . THR D 1 356 ? -21.058 -87.833 41.035 1.00 60.61 334 THR D C 1
ATOM 10986 O O . THR D 1 356 ? -19.882 -88.174 41.161 1.00 58.68 334 THR D O 1
ATOM 10990 N N . ALA D 1 357 ? -21.848 -88.303 40.078 1.00 47.69 335 ALA D N 1
ATOM 10991 C CA . ALA D 1 357 ? -21.325 -89.258 39.121 1.00 44.07 335 ALA D CA 1
ATOM 10992 C C . ALA D 1 357 ? -20.331 -88.539 38.250 1.00 51.14 335 ALA D C 1
ATOM 10993 O O . ALA D 1 357 ? -20.623 -87.474 37.736 1.00 56.17 335 ALA D O 1
ATOM 10995 N N . GLY D 1 358 ? -19.141 -89.111 38.116 1.00 51.87 336 GLY D N 1
ATOM 10996 C CA . GLY D 1 358 ? -18.115 -88.548 37.262 1.00 47.82 336 GLY D CA 1
ATOM 10997 C C . GLY D 1 358 ? -18.571 -88.507 35.819 1.00 51.11 336 GLY D C 1
ATOM 10998 O O . GLY D 1 358 ? -18.152 -87.646 35.043 1.00 38.31 336 GLY D O 1
ATOM 10999 N N . PHE D 1 359 ? -19.464 -89.429 35.468 1.00 56.33 337 PHE D N 1
ATOM 11000 C CA . PHE D 1 359 ? -19.888 -89.593 34.084 1.00 57.21 337 PHE D CA 1
ATOM 11001 C C . PHE D 1 359 ? -21.399 -89.453 33.964 1.00 57.98 337 PHE D C 1
ATOM 11002 O O . PHE D 1 359 ? -22.146 -90.030 34.749 1.00 53.08 337 PHE D O 1
ATOM 11010 N N . ARG D 1 360 ? -21.830 -88.663 32.984 1.00 56.57 338 ARG D N 1
ATOM 11011 C CA . ARG D 1 360 ? -23.241 -88.380 32.766 1.00 57.57 338 ARG D CA 1
ATOM 11012 C C . ARG D 1 360 ? -23.664 -88.799 31.351 1.00 58.21 338 ARG D C 1
ATOM 11013 O O . ARG D 1 360 ? -22.942 -88.565 30.374 1.00 53.19 338 ARG D O 1
ATOM 11021 N N . LEU D 1 361 ? -24.820 -89.453 31.262 1.00 56.71 339 LEU D N 1
ATOM 11022 C CA . LEU D 1 361 ? -25.376 -89.871 29.986 1.00 59.12 339 LEU D CA 1
ATOM 11023 C C . LEU D 1 361 ? -26.104 -88.723 29.311 1.00 66.11 339 LEU D C 1
ATOM 11024 O O . LEU D 1 361 ? -27.024 -88.130 29.894 1.00 61.21 339 LEU D O 1
ATOM 11029 N N . CYS D 1 362 ? -25.717 -88.430 28.072 1.00 67.31 340 CYS D N 1
ATOM 11030 C CA . CYS D 1 362 ? -26.269 -87.271 27.388 1.00 68.88 340 CYS D CA 1
ATOM 11031 C C . CYS D 1 362 ? -27.064 -87.660 26.161 1.00 65.18 340 CYS D C 1
ATOM 11032 O O . CYS D 1 362 ? -26.678 -88.577 25.441 1.00 62.65 340 CYS D O 1
ATOM 11035 N N . ALA D 1 363 ? -28.170 -86.940 25.945 1.00 66.24 341 ALA D N 1
ATOM 11036 C CA . ALA D 1 363 ? -29.108 -87.192 24.849 1.00 62.49 341 ALA D CA 1
ATOM 11037 C C . ALA D 1 363 ? -29.501 -88.659 24.790 1.00 69.19 341 ALA D C 1
ATOM 11038 O O . ALA D 1 363 ? -29.334 -89.309 23.759 1.00 71.37 341 ALA D O 1
ATOM 11040 N N . GLU D 1 364 ? -30.001 -89.171 25.910 1.00 73.56 342 GLU D N 1
ATOM 11041 C CA . GLU D 1 364 ? -30.531 -90.526 25.968 1.00 78.20 342 GLU D CA 1
ATOM 11042 C C . GLU D 1 364 ? -31.530 -90.754 24.834 1.00 80.96 342 GLU D C 1
ATOM 11043 O O . GLU D 1 364 ? -32.433 -89.948 24.613 1.00 82.98 342 GLU D O 1
ATOM 11045 N N . GLY D 1 365 ? -31.341 -91.845 24.100 1.00 80.69 343 GLY D N 1
ATOM 11046 C CA . GLY D 1 365 ? -32.285 -92.249 23.075 1.00 77.15 343 GLY D CA 1
ATOM 11047 C C . GLY D 1 365 ? -32.339 -91.344 21.865 1.00 74.28 343 GLY D C 1
ATOM 11048 O O . GLY D 1 365 ? -33.422 -91.045 21.368 1.00 77.71 343 GLY D O 1
ATOM 11049 N N . THR D 1 366 ? -31.172 -90.896 21.408 1.00 71.26 344 THR D N 1
ATOM 11050 C CA . THR D 1 366 ? -31.035 -90.137 20.169 1.00 68.40 344 THR D CA 1
ATOM 11051 C C . THR D 1 366 ? -29.766 -90.608 19.478 1.00 76.68 344 THR D C 1
ATOM 11052 O O . THR D 1 366 ? -29.001 -91.379 20.053 1.00 73.45 344 THR D O 1
ATOM 11056 N N . ARG D 1 367 ? -29.527 -90.146 18.254 1.00 92.34 345 ARG D N 1
ATOM 11057 C CA . ARG D 1 367 ? -28.264 -90.439 17.580 1.00 94.72 345 ARG D CA 1
ATOM 11058 C C . ARG D 1 367 ? -27.148 -89.580 18.174 1.00 96.29 345 ARG D C 1
ATOM 11059 O O . ARG D 1 367 ? -25.981 -89.733 17.826 1.00 107.33 345 ARG D O 1
ATOM 11067 N N . ALA D 1 368 ? -27.513 -88.675 19.077 1.00 79.00 346 ALA D N 1
ATOM 11068 C CA . ALA D 1 368 ? -26.528 -87.851 19.774 1.00 64.02 346 ALA D CA 1
ATOM 11069 C C . ALA D 1 368 ? -26.182 -88.420 21.146 1.00 58.98 346 ALA D C 1
ATOM 11070 O O . ALA D 1 368 ? -25.509 -87.754 21.932 1.00 57.64 346 ALA D O 1
ATOM 11072 N N . VAL D 1 369 ? -26.641 -89.637 21.434 1.00 52.16 347 VAL D N 1
ATOM 11073 C CA . VAL D 1 369 ? -26.391 -90.226 22.734 1.00 55.10 347 VAL D CA 1
ATOM 11074 C C . VAL D 1 369 ? -24.873 -90.344 22.930 1.00 55.58 347 VAL D C 1
ATOM 11075 O O . VAL D 1 369 ? -24.152 -90.779 22.038 1.00 57.33 347 VAL D O 1
ATOM 11079 N N . ARG D 1 370 ? -24.401 -89.897 24.091 1.00 54.44 348 ARG D N 1
ATOM 11080 C CA . ARG D 1 370 ? -22.971 -89.755 24.338 1.00 62.08 348 ARG D CA 1
ATOM 11081 C C . ARG D 1 370 ? -22.657 -89.690 25.841 1.00 63.87 348 ARG D C 1
ATOM 11082 O O . ARG D 1 370 ? -23.571 -89.619 26.671 1.00 68.72 348 ARG D O 1
ATOM 11090 N N . ILE D 1 371 ? -21.364 -89.729 26.175 1.00 55.49 349 ILE D N 1
ATOM 11091 C CA . ILE D 1 371 ? -20.901 -89.670 27.569 1.00 49.33 349 ILE D CA 1
ATOM 11092 C C . ILE D 1 371 ? -20.201 -88.344 27.892 1.00 48.09 349 ILE D C 1
ATOM 11093 O O . ILE D 1 371 ? -19.310 -87.894 27.163 1.00 37.88 349 ILE D O 1
ATOM 11098 N N . GLU D 1 372 ? -20.602 -87.720 28.986 1.00 39.06 350 GLU D N 1
ATOM 11099 C CA . GLU D 1 372 ? -19.902 -86.537 29.428 1.00 42.54 350 GLU D CA 1
ATOM 11100 C C . GLU D 1 372 ? -19.007 -86.871 30.622 1.00 38.40 350 GLU D C 1
ATOM 11101 O O . GLU D 1 372 ? -19.459 -87.390 31.632 1.00 38.84 350 GLU D O 1
ATOM 11107 N N . CYS D 1 373 ? -17.728 -86.568 30.501 1.00 41.53 351 CYS D N 1
ATOM 11108 C CA . CYS D 1 373 ? -16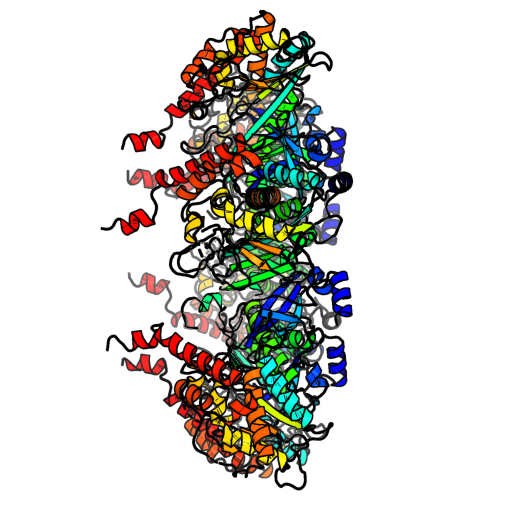.839 -86.645 31.658 1.00 44.48 351 CYS D CA 1
ATOM 11109 C C . CYS D 1 373 ? -16.796 -85.325 32.406 1.00 40.56 351 CYS D C 1
ATOM 11110 O O . CYS D 1 373 ? -16.205 -84.360 31.924 1.00 49.48 351 CYS D O 1
ATOM 11113 N N . ARG D 1 374 ? -17.387 -85.296 33.595 1.00 42.18 352 ARG D N 1
ATOM 11114 C CA . ARG D 1 374 ? -17.454 -84.078 34.399 1.00 43.51 352 ARG D CA 1
ATOM 11115 C C . ARG D 1 374 ? -16.331 -83.965 35.424 1.00 46.33 352 ARG D C 1
ATOM 11116 O O . ARG D 1 374 ? -16.411 -83.136 36.322 1.00 55.57 352 ARG D O 1
ATOM 11124 N N . ILE D 1 375 ? -15.290 -84.790 35.309 1.00 41.45 353 ILE D N 1
ATOM 11125 C CA . ILE D 1 375 ? -14.268 -84.822 36.345 1.00 42.42 353 ILE D CA 1
ATOM 11126 C C . ILE D 1 375 ? -13.162 -83.794 36.148 1.00 47.53 353 ILE D C 1
ATOM 11127 O O . ILE D 1 375 ? -12.686 -83.201 37.104 1.00 52.80 353 ILE D O 1
ATOM 11132 N N . GLY D 1 376 ? -12.743 -83.567 34.919 1.00 49.18 354 GLY D N 1
ATOM 11133 C CA . GLY D 1 376 ? -11.611 -82.690 34.703 1.00 35.94 354 GLY D CA 1
ATOM 11134 C C . GLY D 1 376 ? -11.968 -81.237 34.888 1.00 33.68 354 GLY D C 1
ATOM 11135 O O . GLY D 1 376 ? -13.076 -80.800 34.556 1.00 33.86 354 GLY D O 1
ATOM 11136 N N . GLY D 1 377 ? -11.018 -80.483 35.436 1.00 38.04 355 GLY D N 1
ATOM 11137 C CA . GLY D 1 377 ? -11.160 -79.046 35.572 1.00 33.47 355 GLY D CA 1
ATOM 11138 C C . GLY D 1 377 ? -10.493 -78.330 34.411 1.00 40.93 355 GLY D C 1
ATOM 11139 O O . GLY D 1 377 ? -9.749 -78.922 33.617 1.00 33.06 355 GLY D O 1
ATOM 11140 N N . SER D 1 378 ? -10.761 -77.038 34.323 1.00 36.25 356 SER D N 1
ATOM 11141 C CA . SER D 1 378 ? -10.155 -76.166 33.342 1.00 34.36 356 SER D CA 1
ATOM 11142 C C . SER D 1 378 ? -8.607 -76.170 33.276 1.00 44.28 356 SER D C 1
ATOM 11143 O O . SER D 1 378 ? -8.032 -75.492 32.428 1.00 47.83 356 SER D O 1
ATOM 11146 N N . ASP D 1 379 ? -7.910 -76.879 34.162 1.00 34.74 357 ASP D N 1
ATOM 11147 C CA . ASP D 1 379 ? -6.463 -76.821 34.061 1.00 33.27 357 ASP D CA 1
ATOM 11148 C C . ASP D 1 379 ? -5.890 -78.002 33.264 1.00 32.58 357 ASP D C 1
ATOM 11149 O O . ASP D 1 379 ? -4.684 -78.080 33.025 1.00 35.30 357 ASP D O 1
ATOM 11154 N N . LEU D 1 380 ? -6.758 -78.894 32.812 1.00 33.79 358 LEU D N 1
ATOM 11155 C CA . LEU D 1 380 ? -6.294 -80.125 32.178 1.00 35.28 358 LEU D CA 1
ATOM 11156 C C . LEU D 1 380 ? -5.649 -79.888 30.814 1.00 35.11 358 LEU D C 1
ATOM 11157 O O . LEU D 1 380 ? -5.824 -78.842 30.189 1.00 38.52 358 LEU D O 1
ATOM 11162 N N . ASN D 1 381 ? -4.874 -80.870 30.378 1.00 43.96 359 ASN D N 1
ATOM 11163 C CA . ASN D 1 381 ? -4.355 -80.903 29.020 1.00 44.82 359 ASN D CA 1
ATOM 11164 C C . ASN D 1 381 ? -5.377 -81.678 28.197 1.00 43.65 359 ASN D C 1
ATOM 11165 O O . ASN D 1 381 ? -5.711 -82.808 28.546 1.00 45.78 359 ASN D O 1
ATOM 11170 N N . PRO D 1 382 ? -5.900 -81.063 27.129 1.00 37.10 360 PRO D N 1
ATOM 11171 C CA . PRO D 1 382 ? -6.941 -81.701 26.315 1.00 35.13 360 PRO D CA 1
ATOM 11172 C C . PRO D 1 382 ? -6.461 -83.004 25.668 1.00 42.97 360 PRO D C 1
ATOM 11173 O O . PRO D 1 382 ? -7.204 -83.987 25.681 1.00 42.42 360 PRO D O 1
ATOM 11177 N N . TYR D 1 383 ? -5.246 -83.018 25.120 1.00 46.76 361 TYR D N 1
ATOM 11178 C CA . TYR D 1 383 ? -4.760 -84.211 24.419 1.00 47.66 361 TYR D CA 1
ATOM 11179 C C . TYR D 1 383 ? -4.596 -85.404 25.371 1.00 45.72 361 TYR D C 1
ATOM 11180 O O . TYR D 1 383 ? -5.017 -86.513 25.061 1.00 47.22 361 TYR D O 1
ATOM 11189 N N . LEU D 1 384 ? -3.980 -85.161 26.522 1.00 42.46 362 LEU D N 1
ATOM 11190 C CA . LEU D 1 384 ? -3.805 -86.192 27.529 1.00 44.01 362 LEU D CA 1
ATOM 11191 C C . LEU D 1 384 ? -5.139 -86.684 28.078 1.00 45.48 362 LEU D C 1
ATOM 11192 O O . LEU D 1 384 ? -5.360 -87.896 28.211 1.00 39.73 362 LEU D O 1
ATOM 11197 N N . ALA D 1 385 ? -6.021 -85.743 28.409 1.00 45.61 363 ALA D N 1
ATOM 11198 C CA . ALA D 1 385 ? -7.310 -86.078 29.023 1.00 48.22 363 ALA D CA 1
ATOM 11199 C C . ALA D 1 385 ? -8.181 -86.986 28.124 1.00 54.76 363 ALA D C 1
ATOM 11200 O O . ALA D 1 385 ? -8.865 -87.886 28.617 1.00 53.80 363 ALA D O 1
ATOM 11202 N N . MET D 1 386 ? -8.155 -86.744 26.813 1.00 47.49 364 MET D N 1
ATOM 11203 C CA . MET D 1 386 ? -8.906 -87.565 25.872 1.00 41.13 364 MET D CA 1
ATOM 11204 C C . MET D 1 386 ? -8.205 -88.898 25.624 1.00 45.71 364 MET D C 1
ATOM 11205 O O . MET D 1 386 ? -8.851 -89.948 25.630 1.00 46.69 364 MET D O 1
ATOM 11210 N N . ALA D 1 387 ? -6.892 -88.851 25.401 1.00 36.25 365 ALA D N 1
ATOM 11211 C CA . ALA D 1 387 ? -6.096 -90.065 25.213 1.00 40.93 365 ALA D CA 1
ATOM 11212 C C . ALA D 1 387 ? -6.311 -91.101 26.327 1.00 43.44 365 ALA D C 1
ATOM 11213 O O . ALA D 1 387 ? -6.417 -92.299 26.048 1.00 44.95 365 ALA D O 1
ATOM 11215 N N . GLY D 1 388 ? -6.381 -90.645 27.576 1.00 45.97 366 GLY D N 1
ATOM 11216 C CA . GLY D 1 388 ? -6.587 -91.546 28.700 1.00 52.35 366 GLY D CA 1
ATOM 11217 C C . GLY D 1 388 ? -7.989 -92.133 28.680 1.00 58.89 366 GLY D C 1
ATOM 11218 O O . GLY D 1 388 ? -8.195 -93.322 28.923 1.00 64.37 366 GLY D O 1
ATOM 11219 N N . GLN D 1 389 ? -8.962 -91.286 28.369 1.00 52.22 367 GLN D N 1
ATOM 11220 C CA . GLN D 1 389 ? -10.347 -91.717 28.279 1.00 49.72 367 GLN D CA 1
ATOM 11221 C C . GLN D 1 389 ? -10.594 -92.680 27.105 1.00 54.19 367 GLN D C 1
ATOM 11222 O O . GLN D 1 389 ? -11.398 -93.602 27.207 1.00 50.57 367 GLN D O 1
ATOM 11228 N N . LEU D 1 390 ? -9.896 -92.474 25.996 1.00 55.36 368 LEU D N 1
ATOM 11229 C CA . LEU D 1 390 ? -10.073 -93.344 24.847 1.00 45.44 368 LEU D CA 1
ATOM 11230 C C . LEU D 1 390 ? -9.429 -94.693 25.120 1.00 48.64 368 LEU D C 1
ATOM 11231 O O . LEU D 1 390 ? -10.006 -95.730 24.822 1.00 56.55 368 LEU D O 1
ATOM 11236 N N . ALA D 1 391 ? -8.243 -94.687 25.710 1.00 47.75 369 ALA D N 1
ATOM 11237 C CA . ALA D 1 391 ? -7.594 -95.938 26.108 1.00 42.63 369 ALA D CA 1
ATOM 11238 C C . ALA D 1 391 ? -8.448 -96.712 27.120 1.00 48.58 369 ALA D C 1
ATOM 11239 O O . ALA D 1 391 ? -8.523 -97.932 27.071 1.00 57.37 369 ALA D O 1
ATOM 11241 N N . ALA D 1 392 ? -9.094 -96.006 28.037 1.00 52.18 370 ALA D N 1
ATOM 11242 C CA . ALA D 1 392 ? -10.015 -96.659 28.963 1.00 56.94 370 ALA D CA 1
ATOM 11243 C C . ALA D 1 392 ? -11.219 -97.233 28.230 1.00 53.53 370 ALA D C 1
ATOM 11244 O O . ALA D 1 392 ? -11.722 -98.305 28.572 1.00 53.22 370 ALA D O 1
ATOM 11246 N N . GLY D 1 393 ? -11.673 -96.508 27.215 1.00 48.80 371 GLY D N 1
ATOM 11247 C CA . GLY D 1 393 ? -12.924 -96.830 26.562 1.00 44.93 371 GLY D CA 1
ATOM 11248 C C . GLY D 1 393 ? -12.753 -97.976 25.602 1.00 46.12 371 GLY D C 1
ATOM 11249 O O . GLY D 1 393 ? -13.611 -98.862 25.541 1.00 44.34 371 GLY D O 1
ATOM 11250 N N . ILE D 1 394 ? -11.648 -97.924 24.851 1.00 44.21 372 ILE D N 1
ATOM 11251 C CA . ILE D 1 394 ? -11.170 -99.027 24.022 1.00 45.16 372 ILE D CA 1
ATOM 11252 C C . ILE D 1 394 ? -10.989 -100.328 24.814 1.00 54.50 372 ILE D C 1
ATOM 11253 O O . ILE D 1 394 ? -11.471 -101.379 24.390 1.00 63.38 372 ILE D O 1
ATOM 11258 N N . LYS D 1 395 ? -10.327 -100.260 25.969 1.00 56.32 373 LYS D N 1
ATOM 11259 C CA . LYS D 1 395 ? -10.207 -101.423 26.852 1.00 59.86 373 LYS D CA 1
ATOM 11260 C C . LYS D 1 395 ? -11.562 -102.030 27.204 1.00 67.28 373 LYS D C 1
ATOM 11261 O O . LYS D 1 395 ? -11.721 -103.247 27.217 1.00 66.76 373 LYS D O 1
ATOM 11267 N N . GLY D 1 396 ? -12.531 -101.167 27.493 1.00 67.27 374 GLY D N 1
ATOM 11268 C CA . GLY D 1 396 ? -13.871 -101.601 27.827 1.00 61.42 374 GLY D CA 1
ATOM 11269 C C . GLY D 1 396 ? -14.484 -102.379 26.692 1.00 61.62 374 GLY D C 1
ATOM 11270 O O . GLY D 1 396 ? -15.148 -103.392 26.918 1.00 62.17 374 GLY D O 1
ATOM 11271 N N . ILE D 1 397 ? -14.259 -101.906 25.468 1.00 60.81 375 ILE D N 1
ATOM 11272 C CA . ILE D 1 397 ? -14.702 -102.631 24.284 1.00 61.86 375 ILE D CA 1
ATOM 11273 C C . ILE D 1 397 ? -14.099 -104.020 24.293 1.00 72.09 375 ILE D C 1
ATOM 11274 O O . ILE D 1 397 ? -14.802 -105.025 24.356 1.00 73.34 375 ILE D O 1
ATOM 11279 N N . GLU D 1 398 ? -12.771 -104.045 24.244 1.00 73.83 376 GLU D N 1
ATOM 11280 C CA . GLU D 1 398 ? -11.999 -105.276 24.157 1.00 67.93 376 GLU D CA 1
ATOM 11281 C C . GLU D 1 398 ? -12.273 -106.261 25.293 1.00 67.30 376 GLU D C 1
ATOM 11282 O O . GLU D 1 398 ? -12.587 -107.421 25.053 1.00 73.69 376 GLU D O 1
ATOM 11288 N N . GLU D 1 399 ? -12.166 -105.795 26.531 1.00 63.29 377 GLU D N 1
ATOM 11289 C CA . GLU D 1 399 ? -12.452 -106.639 27.686 1.00 58.25 377 GLU D CA 1
ATOM 11290 C C . GLU D 1 399 ? -13.881 -107.117 27.637 1.00 62.54 377 GLU D C 1
ATOM 11291 O O . GLU D 1 399 ? -14.258 -108.044 28.353 1.00 73.21 377 GLU D O 1
ATOM 11297 N N . CYS D 1 400 ? -14.670 -106.479 26.783 1.00 67.67 378 CYS D N 1
ATOM 11298 C CA . CYS D 1 400 ? -16.098 -106.729 26.714 1.00 74.00 378 CYS D CA 1
ATOM 11299 C C . CYS D 1 400 ? -16.643 -106.603 28.128 1.00 76.07 378 CYS D C 1
ATOM 11300 O O . CYS D 1 400 ? -17.181 -107.556 28.704 1.00 76.00 378 CYS D O 1
ATOM 11303 N N . LEU D 1 401 ? -16.438 -105.413 28.684 1.00 74.08 379 LEU D N 1
ATOM 11304 C CA . LEU D 1 401 ? -16.791 -105.102 30.059 1.00 66.67 379 LEU D CA 1
ATOM 11305 C C . LEU D 1 401 ? -18.294 -104.961 30.233 1.00 62.59 379 LEU D C 1
ATOM 11306 O O . LEU D 1 401 ? -19.008 -104.571 29.304 1.00 66.93 379 LEU D O 1
ATOM 11311 N N . ALA D 1 402 ? -18.772 -105.280 31.428 1.00 55.41 380 ALA D N 1
ATOM 11312 C CA . ALA D 1 402 ? -20.187 -105.166 31.733 1.00 55.28 380 ALA D CA 1
ATOM 11313 C C . ALA D 1 402 ? -20.498 -103.804 32.338 1.00 63.18 380 ALA D C 1
ATOM 11314 O O . ALA D 1 402 ? -19.838 -103.386 33.284 1.00 71.63 380 ALA D O 1
ATOM 11316 N N . LEU D 1 403 ? -21.483 -103.099 31.789 1.00 62.94 381 LEU D N 1
ATOM 11317 C CA . LEU D 1 403 ? -21.805 -101.766 32.294 1.00 61.43 381 LEU D CA 1
ATOM 11318 C C . LEU D 1 403 ? -22.632 -101.871 33.568 1.00 69.12 381 LEU D C 1
ATOM 11319 O O . LEU D 1 403 ? -23.755 -102.376 33.546 1.00 74.64 381 LEU D O 1
ATOM 11324 N N . PRO D 1 404 ? -22.078 -101.389 34.686 1.00 71.97 382 PRO D N 1
ATOM 11325 C CA . PRO D 1 404 ? -22.800 -101.399 35.965 1.00 79.58 382 PRO D CA 1
ATOM 11326 C C . PRO D 1 404 ? -24.110 -100.603 35.910 1.00 79.53 382 PRO D C 1
ATOM 11327 O O . PRO D 1 404 ? -24.309 -99.805 34.982 1.00 71.61 382 PRO D O 1
ATOM 11331 N N . PRO D 1 405 ? -25.005 -100.837 36.886 1.00 78.14 383 PRO D N 1
ATOM 11332 C CA . PRO D 1 405 ? -26.199 -100.007 37.046 1.00 78.49 383 PRO D CA 1
ATOM 11333 C C . PRO D 1 405 ? -25.801 -98.555 37.251 1.00 81.56 383 PRO D C 1
ATOM 11334 O O . PRO D 1 405 ? -24.776 -98.296 37.884 1.00 88.54 383 PRO D O 1
ATOM 11338 N N . PRO D 1 406 ? -26.597 -97.616 36.727 1.00 77.97 384 PRO D N 1
ATOM 11339 C CA . PRO D 1 406 ? -26.343 -96.191 36.948 1.00 77.27 384 PRO D CA 1
ATOM 11340 C C . PRO D 1 406 ? -26.655 -95.783 38.377 1.00 72.73 384 PRO D C 1
ATOM 11341 O O . PRO D 1 406 ? -27.590 -96.314 38.963 1.00 67.02 384 PRO D O 1
ATOM 11345 N N . ALA D 1 407 ? -25.890 -94.852 38.933 1.00 79.08 385 ALA D N 1
ATOM 11346 C CA . ALA D 1 407 ? -26.211 -94.346 40.257 1.00 82.95 385 ALA D CA 1
ATOM 11347 C C . ALA D 1 407 ? -27.395 -93.410 40.140 1.00 92.62 385 ALA D C 1
ATOM 11348 O O . ALA D 1 407 ? -27.754 -92.998 39.037 1.00 87.56 385 ALA D O 1
ATOM 11350 N N . GLU D 1 408 ? -28.003 -93.087 41.278 1.00 108.60 386 GLU D N 1
ATOM 11351 C CA . GLU D 1 408 ? -29.133 -92.164 41.325 1.00 114.20 386 GLU D CA 1
ATOM 11352 C C . GLU D 1 408 ? -29.164 -91.372 42.638 1.00 110.02 386 GLU D C 1
ATOM 11353 O O . GLU D 1 408 ? -28.287 -90.543 42.906 1.00 103.94 386 GLU D O 1
ATOM 11359 N N . LEU D 1 418 ? -15.391 -94.074 43.877 1.00 56.05 396 LEU D N 1
ATOM 11360 C CA . LEU D 1 418 ? -14.689 -92.824 44.203 1.00 56.57 396 LEU D CA 1
ATOM 11361 C C . LEU D 1 418 ? -13.234 -92.726 43.674 1.00 48.63 396 LEU D C 1
ATOM 11362 O O . LEU D 1 418 ? -12.412 -93.628 43.849 1.00 53.33 396 LEU D O 1
ATOM 11367 N N . ILE D 1 419 ? -12.932 -91.585 43.071 1.00 43.90 397 ILE D N 1
ATOM 11368 C CA . ILE D 1 419 ? -11.727 -91.360 42.276 1.00 48.79 397 ILE D CA 1
ATOM 11369 C C . ILE D 1 419 ? -10.580 -90.831 43.151 1.00 49.05 397 ILE D C 1
ATOM 11370 O O . ILE D 1 419 ? -10.821 -90.485 44.288 1.00 44.95 397 ILE D O 1
ATOM 11375 N N . PRO D 1 420 ? -9.329 -90.798 42.652 1.00 50.37 398 PRO D N 1
ATOM 11376 C CA . PRO D 1 420 ? -8.315 -90.284 43.592 1.00 50.45 398 PRO D CA 1
ATOM 11377 C C . PRO D 1 420 ? -8.530 -88.828 44.058 1.00 48.39 398 PRO D C 1
ATOM 11378 O O . PRO D 1 420 ? -8.865 -87.949 43.260 1.00 40.39 398 PRO D O 1
ATOM 11382 N N . GLN D 1 421 ? -8.315 -88.598 45.356 1.00 45.32 399 GLN D N 1
ATOM 11383 C CA . GLN D 1 421 ? -8.712 -87.348 46.005 1.00 43.69 399 GLN D CA 1
ATOM 11384 C C . GLN D 1 421 ? -7.552 -86.423 46.287 1.00 47.64 399 GLN D C 1
ATOM 11385 O O . GLN D 1 421 ? -7.734 -85.324 46.821 1.00 51.03 399 GLN D O 1
ATOM 11391 N N . ASN D 1 422 ? -6.357 -86.856 45.909 1.00 45.90 400 ASN D N 1
ATOM 11392 C CA . ASN D 1 422 ? -5.203 -85.973 45.959 1.00 44.62 400 ASN D CA 1
ATOM 11393 C C . ASN D 1 422 ? -4.166 -86.344 44.906 1.00 40.56 400 ASN D C 1
ATOM 11394 O O . ASN D 1 422 ? -4.210 -87.430 44.363 1.00 40.93 400 ASN D O 1
ATOM 11399 N N . LEU D 1 423 ? -3.229 -85.439 44.644 1.00 51.86 401 LEU D N 1
ATOM 11400 C CA . LEU D 1 423 ? -2.229 -85.655 43.609 1.00 39.75 401 LEU D CA 1
ATOM 11401 C C . LEU D 1 423 ? -1.424 -86.914 43.835 1.00 49.92 401 LEU D C 1
ATOM 11402 O O . LEU D 1 423 ? -1.137 -87.639 42.888 1.00 59.28 401 LEU D O 1
ATOM 11407 N N . ARG D 1 424 ? -1.066 -87.195 45.083 1.00 48.43 402 ARG D N 1
ATOM 11408 C CA . ARG D 1 424 ? -0.185 -88.319 45.342 1.00 49.15 402 ARG D CA 1
ATOM 11409 C C . ARG D 1 424 ? -0.856 -89.623 44.980 1.00 51.97 402 ARG D C 1
ATOM 11410 O O . ARG D 1 424 ? -0.271 -90.462 44.282 1.00 56.91 402 ARG D O 1
ATOM 11418 N N . ASP D 1 425 ? -2.097 -89.772 45.420 1.00 48.32 403 ASP D N 1
ATOM 11419 C CA . ASP D 1 425 ? -2.841 -90.985 45.138 1.00 52.89 403 ASP D CA 1
ATOM 11420 C C . ASP D 1 425 ? -3.043 -91.181 43.637 1.00 49.56 403 ASP D C 1
ATOM 11421 O O . ASP D 1 425 ? -3.054 -92.315 43.162 1.00 45.80 403 ASP D O 1
ATOM 11426 N N . ALA D 1 426 ? -3.161 -90.084 42.895 1.00 53.57 404 ALA D N 1
ATOM 11427 C CA . ALA D 1 426 ? -3.379 -90.145 41.444 1.00 47.00 404 ALA D CA 1
ATOM 11428 C C . ALA D 1 426 ? -2.108 -90.513 40.679 1.00 49.04 404 ALA D C 1
ATOM 11429 O O . ALA D 1 426 ? -2.143 -91.339 39.777 1.00 52.87 404 ALA D O 1
ATOM 11431 N N . MET D 1 427 ? -0.997 -89.894 41.060 1.00 41.66 405 MET D N 1
ATOM 11432 C CA . MET D 1 427 ? 0.333 -90.293 40.626 1.00 48.61 405 MET D CA 1
ATOM 11433 C C . MET D 1 427 ? 0.613 -91.792 40.802 1.00 58.70 405 MET D C 1
ATOM 11434 O O . MET D 1 427 ? 1.191 -92.430 39.918 1.00 64.33 405 MET D O 1
ATOM 11439 N N . GLU D 1 428 ? 0.216 -92.351 41.942 1.00 63.14 406 GLU D N 1
ATOM 11440 C CA . GLU D 1 428 ? 0.440 -93.769 42.176 1.00 66.90 406 GLU D CA 1
ATOM 11441 C C . GLU D 1 428 ? -0.579 -94.586 41.387 1.00 60.70 406 GLU D C 1
ATOM 11442 O O . GLU D 1 428 ? -0.279 -95.689 40.942 1.00 61.74 406 GLU D O 1
ATOM 11448 N N . ALA D 1 429 ? -1.772 -94.041 41.177 1.00 56.33 407 ALA D N 1
ATOM 11449 C CA . ALA D 1 429 ? -2.778 -94.755 40.396 1.00 52.44 407 ALA D CA 1
ATOM 11450 C C . ALA D 1 429 ? -2.297 -94.966 38.957 1.00 52.64 407 ALA D C 1
ATOM 11451 O O . ALA D 1 429 ? -2.383 -96.073 38.414 1.00 44.91 407 ALA D O 1
ATOM 11453 N N . LEU D 1 430 ? -1.765 -93.900 38.363 1.00 50.16 408 LEU D N 1
ATOM 11454 C CA . LEU D 1 430 ? -1.241 -93.948 37.005 1.00 48.34 408 LEU D CA 1
ATOM 11455 C C . LEU D 1 430 ? -0.055 -94.881 36.897 1.00 57.23 408 LEU D C 1
ATOM 11456 O O . LEU D 1 430 ? 0.064 -95.647 35.946 1.00 66.79 408 LEU D O 1
ATOM 11461 N N . ARG D 1 431 ? 0.834 -94.805 37.879 1.00 61.24 409 ARG D N 1
ATOM 11462 C CA . ARG D 1 431 ? 2.029 -95.637 37.888 1.00 58.32 409 ARG D CA 1
ATOM 11463 C C . ARG D 1 431 ? 1.677 -97.129 37.910 1.00 58.85 409 ARG D C 1
ATOM 11464 O O . ARG D 1 431 ? 2.368 -97.935 37.306 1.00 66.81 409 ARG D O 1
ATOM 11472 N N . GLY D 1 432 ? 0.591 -97.486 38.585 1.00 48.15 410 GLY D N 1
ATOM 11473 C CA . GLY D 1 432 ? 0.188 -98.873 38.696 1.00 49.57 410 GLY D CA 1
ATOM 11474 C C . GLY D 1 432 ? -0.701 -99.341 37.568 1.00 58.18 410 GLY D C 1
ATOM 11475 O O . GLY D 1 432 ? -1.153 -100.482 37.539 1.00 63.93 410 GLY D O 1
ATOM 11476 N N . SER D 1 433 ? -0.960 -98.453 36.625 1.00 53.83 411 SER D N 1
ATOM 11477 C CA . SER D 1 433 ? -1.883 -98.779 35.559 1.00 51.77 411 SER D CA 1
ATOM 11478 C C . SER D 1 433 ? -1.194 -99.647 34.516 1.00 59.11 411 SER D C 1
ATOM 11479 O O . SER D 1 433 ? -0.398 -99.168 33.698 1.00 57.91 411 SER D O 1
ATOM 11482 N N . THR D 1 434 ? -1.490 -100.938 34.568 1.00 58.83 412 THR D N 1
ATOM 11483 C CA . THR D 1 434 ? -1.163 -101.814 33.460 1.00 62.52 412 THR D CA 1
ATOM 11484 C C . THR D 1 434 ? -1.859 -101.298 32.193 1.00 63.56 412 THR D C 1
ATOM 11485 O O . THR D 1 434 ? -1.261 -101.264 31.116 1.00 65.17 412 THR D O 1
ATOM 11489 N N . MET D 1 435 ? -3.112 -100.874 32.341 1.00 62.04 413 MET D N 1
ATOM 11490 C CA . MET D 1 435 ? -3.909 -100.404 31.212 1.00 62.70 413 MET D CA 1
ATOM 11491 C C . MET D 1 435 ? -3.206 -99.304 30.409 1.00 55.43 413 MET D C 1
ATOM 11492 O O . MET D 1 435 ? -3.048 -99.418 29.193 1.00 52.42 413 MET D O 1
ATOM 11497 N N . LEU D 1 436 ? -2.783 -98.246 31.082 1.00 51.18 414 LEU D N 1
ATOM 11498 C CA . LEU D 1 436 ? -2.234 -97.111 30.354 1.00 50.32 414 LEU D CA 1
ATOM 11499 C C . LEU D 1 436 ? -0.842 -97.437 29.885 1.00 55.12 414 LEU D C 1
ATOM 11500 O O . LEU D 1 436 ? -0.360 -96.832 28.935 1.00 60.73 414 LEU D O 1
ATOM 11505 N N . ARG D 1 437 ? -0.198 -98.392 30.555 1.00 48.34 415 ARG D N 1
ATOM 11506 C CA . ARG D 1 437 ? 1.138 -98.825 30.161 1.00 52.67 415 ARG D CA 1
ATOM 11507 C C . ARG D 1 437 ? 1.067 -99.577 28.842 1.00 58.87 415 ARG D C 1
ATOM 11508 O O . ARG D 1 437 ? 1.910 -99.408 27.946 1.00 50.44 415 ARG D O 1
ATOM 11516 N N . GLU D 1 438 ? 0.046 -100.421 28.751 1.00 63.66 416 GLU D N 1
ATOM 11517 C CA . GLU D 1 438 ? -0.230 -101.179 27.553 1.00 60.82 416 GLU D CA 1
ATOM 11518 C C . GLU D 1 438 ? -0.689 -100.234 26.449 1.00 57.77 416 GLU D C 1
ATOM 11519 O O . GLU D 1 438 ? -0.201 -100.306 25.324 1.00 65.30 416 GLU D O 1
ATOM 11525 N N . ALA D 1 439 ? -1.594 -99.320 26.796 1.00 43.46 417 ALA D N 1
ATOM 11526 C CA . ALA D 1 439 ? -2.207 -98.423 25.822 1.00 41.30 417 ALA D CA 1
ATOM 11527 C C . ALA D 1 439 ? -1.300 -97.300 25.304 1.00 44.84 417 ALA D C 1
ATOM 11528 O O . ALA D 1 439 ? -1.394 -96.914 24.143 1.00 44.66 417 ALA D O 1
ATOM 11530 N N . MET D 1 440 ? -0.440 -96.764 26.159 1.00 40.68 418 MET D N 1
ATOM 11531 C CA . MET D 1 440 ? 0.298 -95.564 25.792 1.00 56.33 418 MET D CA 1
ATOM 11532 C C . MET D 1 440 ? 1.790 -95.824 25.630 1.00 59.49 418 MET D C 1
ATOM 11533 O O . MET D 1 440 ? 2.474 -95.185 24.836 1.00 59.74 418 MET D O 1
ATOM 11538 N N . GLY D 1 441 ? 2.294 -96.773 26.398 1.00 63.47 419 GLY D N 1
ATOM 11539 C CA . GLY D 1 441 ? 3.714 -97.022 26.431 1.00 65.65 419 GLY D CA 1
ATOM 11540 C C . GLY D 1 441 ? 4.287 -96.823 27.819 1.00 64.86 419 GLY D C 1
ATOM 11541 O O . GLY D 1 441 ? 3.979 -95.846 28.506 1.00 64.56 419 GLY D O 1
ATOM 11542 N N . GLU D 1 442 ? 5.106 -97.787 28.221 1.00 62.76 420 GLU D N 1
ATOM 11543 C CA . GLU D 1 442 ? 5.898 -97.736 29.435 1.00 61.50 420 GLU D CA 1
ATOM 11544 C C . GLU D 1 442 ? 6.641 -96.401 29.549 1.00 53.90 420 GLU D C 1
ATOM 11545 O O . GLU D 1 442 ? 6.681 -95.786 30.617 1.00 47.65 420 GLU D O 1
ATOM 11551 N N . ASP D 1 443 ? 7.213 -95.963 28.432 1.00 54.83 421 ASP D N 1
ATOM 11552 C CA . ASP D 1 443 ? 7.945 -94.700 28.351 1.00 55.33 421 ASP D CA 1
ATOM 11553 C C . ASP D 1 443 ? 7.103 -93.461 28.680 1.00 56.65 421 ASP D C 1
ATOM 11554 O O . ASP D 1 443 ? 7.577 -92.547 29.357 1.00 62.88 421 ASP D O 1
ATOM 11559 N N . VAL D 1 444 ? 5.863 -93.406 28.201 1.00 53.71 422 VAL D N 1
ATOM 11560 C CA . VAL D 1 444 ? 5.113 -92.180 28.400 1.00 55.94 422 VAL D CA 1
ATOM 11561 C C . VAL D 1 444 ? 4.503 -92.211 29.784 1.00 53.51 422 VAL D C 1
ATOM 11562 O O . VAL D 1 444 ? 4.475 -91.180 30.461 1.00 64.58 422 VAL D O 1
ATOM 11566 N N . VAL D 1 445 ? 4.078 -93.394 30.230 1.00 44.82 423 VAL D N 1
ATOM 11567 C CA . VAL D 1 445 ? 3.477 -93.542 31.553 1.00 42.90 423 VAL D CA 1
ATOM 11568 C C . VAL D 1 445 ? 4.493 -93.173 32.620 1.00 53.04 423 VAL D C 1
ATOM 11569 O O . VAL D 1 445 ? 4.159 -92.524 33.605 1.00 58.46 423 VAL D O 1
ATOM 11573 N N . ASP D 1 446 ? 5.746 -93.547 32.394 1.00 52.84 424 ASP D N 1
ATOM 11574 C CA . ASP D 1 446 ? 6.827 -93.169 33.296 1.00 50.98 424 ASP D CA 1
ATOM 11575 C C . ASP D 1 446 ? 7.123 -91.683 33.244 1.00 52.66 424 ASP D C 1
ATOM 11576 O O . ASP D 1 446 ? 7.301 -91.033 34.290 1.00 51.94 424 ASP D O 1
ATOM 11581 N N . HIS D 1 447 ? 7.187 -91.154 32.027 1.00 49.24 425 HIS D N 1
ATOM 11582 C CA . HIS D 1 447 ? 7.447 -89.743 31.845 1.00 53.66 425 HIS D CA 1
ATOM 11583 C C . HIS D 1 447 ? 6.434 -88.891 32.634 1.00 55.21 425 HIS D C 1
ATOM 11584 O O . HIS D 1 447 ? 6.809 -87.916 33.308 1.00 42.71 425 HIS D O 1
ATOM 11591 N N . TYR D 1 448 ? 5.157 -89.277 32.590 1.00 54.17 426 TYR D N 1
ATOM 11592 C CA . TYR D 1 448 ? 4.142 -88.475 33.276 1.00 48.27 426 TYR D CA 1
ATOM 11593 C C . TYR D 1 448 ? 4.013 -88.818 34.752 1.00 45.98 426 TYR D C 1
ATOM 11594 O O . TYR D 1 448 ? 3.453 -88.038 35.521 1.00 42.98 426 TYR D O 1
ATOM 11603 N N . VAL D 1 449 ? 4.547 -89.967 35.154 1.00 44.36 427 VAL D N 1
ATOM 11604 C CA . VAL D 1 449 ? 4.676 -90.259 36.573 1.00 49.58 427 VAL D CA 1
ATOM 11605 C C . VAL D 1 449 ? 5.669 -89.266 37.153 1.00 58.14 427 VAL D C 1
ATOM 11606 O O . VAL D 1 449 ? 5.403 -88.597 38.156 1.00 61.43 427 VAL D O 1
ATOM 11610 N N . ARG D 1 450 ? 6.814 -89.173 36.485 1.00 53.43 428 ARG D N 1
ATOM 11611 C CA . ARG D 1 450 ? 7.875 -88.283 36.911 1.00 48.40 428 ARG D CA 1
ATOM 11612 C C . ARG D 1 450 ? 7.361 -86.854 37.002 1.00 48.37 428 ARG D C 1
ATOM 11613 O O . ARG D 1 450 ? 7.679 -86.144 37.962 1.00 43.94 428 ARG D O 1
ATOM 11621 N N . ALA D 1 451 ? 6.557 -86.444 36.016 1.00 46.06 429 ALA D N 1
ATOM 11622 C CA . ALA D 1 451 ? 6.083 -85.071 35.979 1.00 44.40 429 ALA D CA 1
ATOM 11623 C C . ALA D 1 451 ? 5.212 -84.802 37.199 1.00 52.38 429 ALA D C 1
ATOM 11624 O O . ALA D 1 451 ? 5.270 -83.710 37.789 1.00 49.72 429 ALA D O 1
ATOM 11626 N N . ALA D 1 452 ? 4.408 -85.795 37.572 1.00 49.30 430 ALA D N 1
ATOM 11627 C CA . ALA D 1 452 ? 3.579 -85.675 38.753 1.00 52.10 430 ALA D CA 1
ATOM 11628 C C . ALA D 1 452 ? 4.475 -85.546 39.990 1.00 51.87 430 ALA D C 1
ATOM 11629 O O . ALA D 1 452 ? 4.236 -84.701 40.883 1.00 44.04 430 ALA D O 1
ATOM 11631 N N . GLU D 1 453 ? 5.519 -86.371 40.016 1.00 47.41 431 GLU D N 1
ATOM 11632 C CA . GLU D 1 453 ? 6.500 -86.317 41.086 1.00 47.60 431 GLU D CA 1
ATOM 11633 C C . GLU D 1 453 ? 7.179 -84.956 41.181 1.00 51.19 431 GLU D C 1
ATOM 11634 O O . GLU D 1 453 ? 7.439 -84.467 42.279 1.00 58.22 431 GLU D O 1
ATOM 11640 N N . VAL D 1 454 ? 7.461 -84.339 40.039 1.00 56.27 432 VAL D N 1
ATOM 11641 C CA . VAL D 1 454 ? 8.100 -83.024 40.033 1.00 63.70 432 VAL D CA 1
ATOM 11642 C C . VAL D 1 454 ? 7.142 -81.969 40.582 1.00 58.41 432 VAL D C 1
ATOM 11643 O O . VAL D 1 454 ? 7.534 -81.069 41.332 1.00 60.08 432 VAL D O 1
ATOM 11647 N N . GLU D 1 455 ? 5.877 -82.114 40.218 1.00 52.13 433 GLU D N 1
ATOM 11648 C CA . GLU D 1 455 ? 4.842 -81.209 40.668 1.00 51.04 433 GLU D CA 1
ATOM 11649 C C . GLU D 1 455 ? 4.722 -81.179 42.194 1.00 61.29 433 GLU D C 1
ATOM 11650 O O . GLU D 1 455 ? 4.507 -80.114 42.788 1.00 59.42 433 GLU D O 1
ATOM 11656 N N . LEU D 1 456 ? 4.853 -82.355 42.811 1.00 63.06 434 LEU D N 1
ATOM 11657 C CA . LEU D 1 456 ? 4.741 -82.510 44.260 1.00 52.33 434 LEU D CA 1
ATOM 11658 C C . LEU D 1 456 ? 5.988 -82.007 44.954 1.00 56.16 434 LEU D C 1
ATOM 11659 O O . LEU D 1 456 ? 5.914 -81.316 45.974 1.00 57.66 434 LEU D O 1
ATOM 11664 N N . GLU D 1 457 ? 7.138 -82.371 44.392 1.00 57.64 435 GLU D N 1
ATOM 11665 C CA . GLU D 1 457 ? 8.421 -81.909 44.905 1.00 56.85 435 GLU D CA 1
ATOM 11666 C C . GLU D 1 457 ? 8.459 -80.390 44.892 1.00 54.80 435 GLU D C 1
ATOM 11667 O O . GLU D 1 457 ? 9.160 -79.770 45.685 1.00 59.47 435 GLU D O 1
ATOM 11669 N N . ASP D 1 458 ? 7.691 -79.784 44.001 1.00 53.66 436 ASP D N 1
ATOM 11670 C CA . ASP D 1 458 ? 7.750 -78.345 43.879 1.00 55.31 436 ASP D CA 1
ATOM 11671 C C . ASP D 1 458 ? 7.058 -77.626 45.027 1.00 58.03 436 ASP D C 1
ATOM 11672 O O . ASP D 1 458 ? 7.527 -76.588 45.495 1.00 61.48 436 ASP D O 1
ATOM 11677 N N . PHE D 1 459 ? 5.945 -78.184 45.485 1.00 58.23 437 PHE D N 1
ATOM 11678 C CA . PHE D 1 459 ? 5.240 -77.610 46.616 1.00 53.84 437 PHE D CA 1
ATOM 11679 C C . PHE D 1 459 ? 6.128 -77.650 47.865 1.00 48.79 437 PHE D C 1
ATOM 11680 O O . PHE D 1 459 ? 6.012 -76.816 48.746 1.00 44.73 437 PHE D O 1
ATOM 11688 N N . GLN D 1 460 ? 7.026 -78.620 47.912 1.00 47.41 438 GLN D N 1
ATOM 11689 C CA . GLN D 1 460 ? 7.880 -78.798 49.061 1.00 58.79 438 GLN D CA 1
ATOM 11690 C C . GLN D 1 460 ? 9.012 -77.760 49.118 1.00 56.27 438 GLN D C 1
ATOM 11691 O O . GLN D 1 460 ? 9.571 -77.512 50.182 1.00 56.12 438 GLN D O 1
ATOM 11697 N N . ARG D 1 461 ? 9.336 -77.153 47.980 1.00 46.47 439 ARG D N 1
ATOM 11698 C CA . ARG D 1 461 ? 10.397 -76.159 47.935 1.00 47.62 439 ARG D CA 1
ATOM 11699 C C . ARG D 1 461 ? 9.798 -74.754 48.071 1.00 53.41 439 ARG D C 1
ATOM 11700 O O . ARG D 1 461 ? 10.443 -73.753 47.793 1.00 54.08 439 ARG D O 1
ATOM 11708 N N . VAL D 1 462 ? 8.547 -74.695 48.499 1.00 56.62 440 VAL D N 1
ATOM 11709 C CA . VAL D 1 462 ? 7.848 -73.433 48.655 1.00 52.52 440 VAL D CA 1
ATOM 11710 C C . VAL D 1 462 ? 7.080 -73.388 49.971 1.00 50.82 440 VAL D C 1
ATOM 11711 O O . VAL D 1 462 ? 6.393 -74.339 50.340 1.00 54.51 440 VAL D O 1
ATOM 11715 N N . VAL D 1 463 ? 7.199 -72.277 50.677 1.00 50.86 441 VAL D N 1
ATOM 11716 C CA . VAL D 1 463 ? 6.434 -72.082 51.893 1.00 42.94 441 VAL D CA 1
ATOM 11717 C C . VAL D 1 463 ? 5.229 -71.245 51.518 1.00 41.81 441 VAL D C 1
ATOM 11718 O O . VAL D 1 463 ? 5.381 -70.110 51.079 1.00 41.56 441 VAL D O 1
ATOM 11722 N N . SER D 1 464 ? 4.031 -71.809 51.654 1.00 45.47 442 SER D N 1
ATOM 11723 C CA . SER D 1 464 ? 2.828 -71.088 51.228 1.00 44.65 442 SER D CA 1
ATOM 11724 C C . SER D 1 464 ? 2.304 -70.150 52.307 1.00 42.10 442 SER D C 1
ATOM 11725 O O . SER D 1 464 ? 2.651 -70.258 53.493 1.00 42.45 442 SER D O 1
ATOM 11728 N N . ASP D 1 465 ? 1.457 -69.229 51.883 1.00 39.99 443 ASP D N 1
ATOM 11729 C CA . ASP D 1 465 ? 0.865 -68.291 52.805 1.00 40.22 443 ASP D CA 1
ATOM 11730 C C . ASP D 1 465 ? -0.093 -69.033 53.750 1.00 45.35 443 ASP D C 1
ATOM 11731 O O . ASP D 1 465 ? -0.285 -68.637 54.903 1.00 45.48 443 ASP D O 1
ATOM 11736 N N . TYR D 1 466 ? -0.666 -70.130 53.268 1.00 40.19 444 TYR D N 1
ATOM 11737 C CA . TYR D 1 466 ? -1.472 -70.970 54.128 1.00 42.06 444 TYR D CA 1
ATOM 11738 C C . TYR D 1 466 ? -0.629 -71.458 55.320 1.00 45.25 444 TYR D C 1
ATOM 11739 O O . TYR D 1 466 ? -1.094 -71.478 56.455 1.00 49.78 444 TYR D O 1
ATOM 11748 N N . GLU D 1 467 ? 0.619 -71.828 55.064 1.00 43.88 445 GLU D N 1
ATOM 11749 C CA . GLU D 1 467 ? 1.451 -72.391 56.113 1.00 43.75 445 GLU D CA 1
ATOM 11750 C C . GLU D 1 467 ? 1.879 -71.342 57.130 1.00 46.02 445 GLU D C 1
ATOM 11751 O O . GLU D 1 467 ? 1.875 -71.594 58.343 1.00 44.43 445 GLU D O 1
ATOM 11757 N N . VAL D 1 468 ? 2.270 -70.178 56.633 1.00 43.04 446 VAL D N 1
ATOM 11758 C CA . VAL D 1 468 ? 2.758 -69.132 57.511 1.00 43.59 446 VAL D CA 1
ATOM 11759 C C . VAL D 1 468 ? 1.569 -68.640 58.330 1.00 51.10 446 VAL D C 1
ATOM 11760 O O . VAL D 1 468 ? 1.682 -68.486 59.546 1.00 44.49 446 VAL D O 1
ATOM 11764 N N . ALA D 1 469 ? 0.417 -68.468 57.676 1.00 50.05 447 ALA D N 1
ATOM 11765 C CA . ALA D 1 469 ? -0.832 -68.110 58.369 1.00 43.45 447 ALA D CA 1
ATOM 11766 C C . ALA D 1 469 ? -1.247 -69.094 59.472 1.00 49.05 447 ALA D C 1
ATOM 11767 O O . ALA D 1 469 ? -1.596 -68.673 60.577 1.00 49.03 447 ALA D O 1
ATOM 11769 N N . ARG D 1 470 ? -1.220 -70.391 59.166 1.00 49.96 448 ARG D N 1
ATOM 11770 C CA . ARG D 1 470 ? -1.605 -71.416 60.132 1.00 53.05 448 ARG D CA 1
ATOM 11771 C C . ARG D 1 470 ? -0.493 -71.596 61.149 1.00 53.82 448 ARG D C 1
ATOM 11772 O O . ARG D 1 470 ? -0.688 -72.224 62.174 1.00 65.12 448 ARG D O 1
ATOM 11774 N N . GLY D 1 471 ? 0.668 -71.026 60.848 1.00 55.99 449 GLY D N 1
ATOM 11775 C CA . GLY D 1 471 ? 1.835 -71.129 61.697 1.00 46.87 449 GLY D CA 1
ATOM 11776 C C . GLY D 1 471 ? 1.730 -70.442 63.031 1.00 53.05 449 GLY D C 1
ATOM 11777 O O . GLY D 1 471 ? 1.862 -71.094 64.080 1.00 48.92 449 GLY D O 1
ATOM 11778 N N . PHE D 1 472 ? 1.518 -69.126 63.013 1.00 65.80 450 PHE D N 1
ATOM 11779 C CA . PHE D 1 472 ? 1.154 -68.422 64.245 1.00 80.14 450 PHE D CA 1
ATOM 11780 C C . PHE D 1 472 ? -0.225 -68.988 64.631 1.00 85.00 450 PHE D C 1
ATOM 11781 O O . PHE D 1 472 ? -1.239 -68.579 64.074 1.00 80.79 450 PHE D O 1
ATOM 11789 N N . GLU D 1 473 ? -0.253 -69.954 65.551 1.00 91.50 451 GLU D N 1
ATOM 11790 C CA . GLU D 1 473 ? -1.417 -70.840 65.721 1.00 86.54 451 GLU D CA 1
ATOM 11791 C C . GLU D 1 473 ? -2.740 -70.119 65.930 1.00 90.63 451 GLU D C 1
ATOM 11792 O O . GLU D 1 473 ? -3.699 -70.362 65.195 1.00 92.98 451 GLU D O 1
ATOM 11798 N N . THR E 1 26 ? -40.374 -56.302 15.347 1.00 67.09 4 THR E N 1
ATOM 11799 C CA . THR E 1 26 ? -39.897 -57.679 15.381 1.00 64.66 4 THR E CA 1
ATOM 11800 C C . THR E 1 26 ? -39.086 -58.000 14.132 1.00 66.37 4 THR E C 1
ATOM 11801 O O . THR E 1 26 ? -39.502 -57.710 13.009 1.00 59.71 4 THR E O 1
ATOM 11805 N N . LEU E 1 27 ? -37.909 -58.583 14.345 1.00 71.92 5 LEU E N 1
ATOM 11806 C CA . LEU E 1 27 ? -37.010 -58.962 13.255 1.00 76.63 5 LEU E CA 1
ATOM 11807 C C . LEU E 1 27 ? -37.381 -60.328 12.639 1.00 82.59 5 LEU E C 1
ATOM 11808 O O . LEU E 1 27 ? -37.710 -61.276 13.358 1.00 83.00 5 LEU E O 1
ATOM 11813 N N . ALA E 1 28 ? -37.353 -60.423 11.311 1.00 83.29 6 ALA E N 1
ATOM 11814 C CA . ALA E 1 28 ? -37.594 -61.707 10.639 1.00 79.17 6 ALA E CA 1
ATOM 11815 C C . ALA E 1 28 ? -36.296 -62.525 10.507 1.00 70.48 6 ALA E C 1
ATOM 11816 O O . ALA E 1 28 ? -35.229 -61.971 10.267 1.00 81.99 6 ALA E O 1
ATOM 11818 N N . LEU E 1 29 ? -36.392 -63.839 10.671 1.00 53.06 7 LEU E N 1
ATOM 11819 C CA . LEU E 1 29 ? -35.203 -64.691 10.702 1.00 55.59 7 LEU E CA 1
ATOM 11820 C C . LEU E 1 29 ? -34.360 -64.559 9.434 1.00 63.12 7 LEU E C 1
ATOM 11821 O O . LEU E 1 29 ? -33.132 -64.477 9.515 1.00 65.04 7 LEU E O 1
ATOM 11826 N N . ASP E 1 30 ? -35.002 -64.524 8.268 1.00 69.26 8 ASP E N 1
ATOM 11827 C CA . ASP E 1 30 ? -34.241 -64.366 7.030 1.00 71.87 8 ASP E CA 1
ATOM 11828 C C . ASP E 1 30 ? -33.665 -62.953 6.927 1.00 63.02 8 ASP E C 1
ATOM 11829 O O . ASP E 1 30 ? -32.610 -62.751 6.331 1.00 68.46 8 ASP E O 1
ATOM 11834 N N . ASP E 1 31 ? -34.330 -61.976 7.527 1.00 57.21 9 ASP E N 1
ATOM 11835 C CA . ASP E 1 31 ? -33.752 -60.638 7.582 1.00 61.67 9 ASP E CA 1
ATOM 11836 C C . ASP E 1 31 ? -32.456 -60.717 8.371 1.00 58.88 9 ASP E C 1
ATOM 11837 O O . ASP E 1 31 ? -31.393 -60.371 7.861 1.00 56.64 9 ASP E O 1
ATOM 11842 N N . LEU E 1 32 ? -32.562 -61.217 9.606 1.00 58.21 10 LEU E N 1
ATOM 11843 C CA . LEU E 1 32 ? -31.421 -61.522 10.462 1.00 55.27 10 LEU E CA 1
ATOM 11844 C C . LEU E 1 32 ? -30.323 -62.251 9.708 1.00 61.34 10 LEU E C 1
ATOM 11845 O O . LEU E 1 32 ? -29.143 -61.918 9.837 1.00 61.10 10 LEU E O 1
ATOM 11850 N N . LYS E 1 33 ? -30.727 -63.251 8.927 1.00 63.01 11 LYS E N 1
ATOM 11851 C CA . LYS E 1 33 ? -29.795 -64.071 8.166 1.00 57.86 11 LYS E CA 1
ATOM 11852 C C . LYS E 1 33 ? -28.926 -63.208 7.244 1.00 63.07 11 LYS E C 1
ATOM 11853 O O . LYS E 1 33 ? -27.698 -63.372 7.206 1.00 60.29 11 LYS E O 1
ATOM 11859 N N . THR E 1 34 ? -29.563 -62.278 6.532 1.00 59.85 12 THR E N 1
ATOM 11860 C CA . THR E 1 34 ? -28.847 -61.362 5.655 1.00 58.53 12 THR E CA 1
ATOM 11861 C C . THR E 1 34 ? -27.801 -60.586 6.439 1.00 63.63 12 THR E C 1
ATOM 11862 O O . THR E 1 34 ? -26.642 -60.505 6.033 1.00 70.57 12 THR E O 1
ATOM 11866 N N . ARG E 1 35 ? -28.211 -60.034 7.576 1.00 59.12 13 ARG E N 1
ATOM 11867 C CA . ARG E 1 35 ? -27.321 -59.213 8.387 1.00 58.64 13 ARG E CA 1
ATOM 11868 C C . ARG E 1 35 ? -26.154 -59.997 9.013 1.00 62.83 13 ARG E C 1
ATOM 11869 O O . ARG E 1 35 ? -25.120 -59.417 9.338 1.00 69.39 13 ARG E O 1
ATOM 11877 N N . VAL E 1 36 ? -26.313 -61.309 9.164 1.00 51.91 14 VAL E N 1
ATOM 11878 C CA . VAL E 1 36 ? -25.208 -62.145 9.597 1.00 44.67 14 VAL E CA 1
ATOM 11879 C C . VAL E 1 36 ? -24.193 -62.348 8.466 1.00 51.34 14 VAL E C 1
ATOM 11880 O O . VAL E 1 36 ? -23.001 -62.114 8.652 1.00 52.98 14 VAL E O 1
ATOM 11884 N N . GLU E 1 37 ? -24.662 -62.779 7.299 1.00 60.94 15 GLU E N 1
ATOM 11885 C CA . GLU E 1 37 ? -23.791 -62.897 6.131 1.00 69.73 15 GLU E CA 1
ATOM 11886 C C . GLU E 1 37 ? -22.945 -61.631 5.899 1.00 64.48 15 GLU E C 1
ATOM 11887 O O . GLU E 1 37 ? -21.732 -61.721 5.740 1.00 71.33 15 GLU E O 1
ATOM 11893 N N . SER E 1 38 ? -23.565 -60.457 5.932 1.00 48.60 16 SER E N 1
ATOM 11894 C CA . SER E 1 38 ? -22.818 -59.215 5.773 1.00 45.30 16 SER E CA 1
ATOM 11895 C C . SER E 1 38 ? -22.088 -58.733 7.023 1.00 56.62 16 SER E C 1
ATOM 11896 O O . SER E 1 38 ? -21.490 -57.648 7.022 1.00 63.10 16 SER E O 1
ATOM 11899 N N . GLY E 1 39 ? -22.146 -59.517 8.090 1.00 53.83 17 GLY E N 1
ATOM 11900 C CA . GLY E 1 39 ? -21.450 -59.171 9.312 1.00 57.56 17 GLY E CA 1
ATOM 11901 C C . GLY E 1 39 ? -21.951 -57.898 9.974 1.00 57.01 17 GLY E C 1
ATOM 11902 O O . GLY E 1 39 ? -21.179 -57.093 10.482 1.00 53.89 17 GLY E O 1
ATOM 11903 N N . GLU E 1 40 ? -23.256 -57.701 9.965 1.00 59.28 18 GLU E N 1
ATOM 11904 C CA . GLU E 1 40 ? -23.812 -56.598 10.711 1.00 60.32 18 GLU E CA 1
ATOM 11905 C C . GLU E 1 40 ? -24.160 -57.105 12.103 1.00 53.95 18 GLU E C 1
ATOM 11906 O O . GLU E 1 40 ? -24.112 -56.364 13.083 1.00 55.48 18 GLU E O 1
ATOM 11912 N N . ILE E 1 41 ? -24.500 -58.387 12.172 1.00 48.09 19 ILE E N 1
ATOM 11913 C CA . ILE E 1 41 ? -24.857 -59.034 13.421 1.00 44.03 19 ILE E CA 1
ATOM 11914 C C . ILE E 1 41 ? -24.038 -60.308 13.581 1.00 44.66 19 ILE E C 1
ATOM 11915 O O . ILE E 1 41 ? -24.068 -61.187 12.705 1.00 44.90 19 ILE E O 1
ATOM 11920 N N . ASP E 1 42 ? -23.298 -60.390 14.692 1.00 37.36 20 ASP E N 1
ATOM 11921 C CA . ASP E 1 42 ? -22.462 -61.561 14.985 1.00 34.78 20 ASP E CA 1
ATOM 11922 C C . ASP E 1 42 ? -22.866 -62.248 16.272 1.00 39.68 20 ASP E C 1
ATOM 11923 O O . ASP E 1 42 ? -22.356 -63.321 16.585 1.00 55.24 20 ASP E O 1
ATOM 11928 N N . THR E 1 43 ? -23.794 -61.652 17.008 1.00 38.29 21 THR E N 1
ATOM 11929 C CA . THR E 1 43 ? -24.159 -62.204 18.309 1.00 41.93 21 THR E CA 1
ATOM 11930 C C . THR E 1 43 ? -25.649 -62.292 18.498 1.00 32.26 21 THR E C 1
ATOM 11931 O O . THR E 1 43 ? -26.358 -61.317 18.291 1.00 32.33 21 THR E O 1
ATOM 11935 N N . VAL E 1 44 ? -26.121 -63.447 18.928 1.00 32.18 22 VAL E N 1
ATOM 11936 C CA . VAL E 1 44 ? -27.535 -63.568 19.251 1.00 45.91 22 VAL E CA 1
ATOM 11937 C C . VAL E 1 44 ? -27.811 -63.917 20.736 1.00 46.01 22 VAL E C 1
ATOM 11938 O O . VAL E 1 44 ? -27.430 -64.995 21.220 1.00 38.61 22 VAL E O 1
ATOM 11942 N N . LEU E 1 45 ? -28.462 -62.989 21.446 1.00 43.58 23 LEU E N 1
ATOM 11943 C CA . LEU E 1 45 ? -28.845 -63.219 22.849 1.00 42.87 23 LEU E CA 1
ATOM 11944 C C . LEU E 1 45 ? -30.043 -64.142 22.953 1.00 45.09 23 LEU E C 1
ATOM 11945 O O . LEU E 1 45 ? -31.167 -63.753 22.648 1.00 45.26 23 LEU E O 1
ATOM 11950 N N . VAL E 1 46 ? -29.801 -65.376 23.371 1.00 36.19 24 VAL E N 1
ATOM 11951 C CA . VAL E 1 46 ? -30.891 -66.306 23.587 1.00 35.43 24 VAL E CA 1
ATOM 11952 C C . VAL E 1 46 ? -31.226 -66.319 25.084 1.00 43.06 24 VAL E C 1
ATOM 11953 O O . VAL E 1 46 ? -30.420 -66.675 25.965 1.00 38.47 24 VAL E O 1
ATOM 11957 N N . CYS E 1 47 ? -32.417 -65.847 25.385 1.00 45.62 25 CYS E N 1
ATOM 11958 C CA . CYS E 1 47 ? -32.721 -65.634 26.769 1.00 43.59 25 CYS E CA 1
ATOM 11959 C C . CYS E 1 47 ? -34.060 -66.196 27.195 1.00 44.22 25 CYS E C 1
ATOM 11960 O O . CYS E 1 47 ? -34.993 -66.383 26.404 1.00 43.16 25 CYS E O 1
ATOM 11963 N N . ILE E 1 48 ? -34.110 -66.475 28.484 1.00 42.20 26 ILE E N 1
ATOM 11964 C CA . ILE E 1 48 ? -35.344 -66.713 29.176 1.00 42.68 26 ILE E CA 1
ATOM 11965 C C . ILE E 1 48 ? -35.379 -65.657 30.261 1.00 48.11 26 ILE E C 1
ATOM 11966 O O . ILE E 1 48 ? -34.379 -64.986 30.507 1.00 52.35 26 ILE E O 1
ATOM 11971 N N . VAL E 1 49 ? -36.542 -65.471 30.865 1.00 46.37 27 VAL E N 1
ATOM 11972 C CA . VAL E 1 49 ? -36.693 -64.535 31.948 1.00 38.59 27 VAL E CA 1
ATOM 11973 C C . VAL E 1 49 ? -36.808 -65.360 33.206 1.00 43.15 27 VAL E C 1
ATOM 11974 O O . VAL E 1 49 ? -37.670 -66.225 33.296 1.00 54.34 27 VAL E O 1
ATOM 11978 N N . ASP E 1 50 ? -35.944 -65.121 34.180 1.00 38.93 28 ASP E N 1
ATOM 11979 C CA . ASP E 1 50 ? -36.007 -65.935 35.389 1.00 38.74 28 ASP E CA 1
ATOM 11980 C C . ASP E 1 50 ? -36.984 -65.331 36.402 1.00 45.79 28 ASP E C 1
ATOM 11981 O O . ASP E 1 50 ? -37.671 -64.362 36.094 1.00 52.18 28 ASP E O 1
ATOM 11986 N N . MET E 1 51 ? -37.047 -65.899 37.603 1.00 47.19 29 MET E N 1
ATOM 11987 C CA . MET E 1 51 ? -37.989 -65.450 38.634 1.00 46.35 29 MET E CA 1
ATOM 11988 C C . MET E 1 51 ? -37.861 -63.978 39.010 1.00 48.75 29 MET E C 1
ATOM 11989 O O . MET E 1 51 ? -38.842 -63.349 39.392 1.00 56.74 29 MET E O 1
ATOM 11994 N N . GLN E 1 52 ? -36.653 -63.432 38.896 1.00 52.50 30 GLN E N 1
ATOM 11995 C CA . GLN E 1 52 ? -36.389 -62.048 39.284 1.00 54.58 30 GLN E CA 1
ATOM 11996 C C . GLN E 1 52 ? -36.612 -61.026 38.176 1.00 50.82 30 GLN E C 1
ATOM 11997 O O . GLN E 1 52 ? -36.337 -59.851 38.377 1.00 61.03 30 GLN E O 1
ATOM 12003 N N . GLY E 1 53 ? -37.089 -61.474 37.016 1.00 39.47 31 GLY E N 1
ATOM 12004 C CA . GLY E 1 53 ? -37.347 -60.593 35.899 1.00 34.24 31 GLY E CA 1
ATOM 12005 C C . GLY E 1 53 ? -36.130 -60.347 35.022 1.00 41.45 31 GLY E C 1
ATOM 12006 O O . GLY E 1 53 ? -36.178 -59.517 34.115 1.00 41.00 31 GLY E O 1
ATOM 12007 N N . ARG E 1 54 ? -35.051 -61.078 35.297 1.00 33.32 32 ARG E N 1
ATOM 12008 C CA . ARG E 1 54 ? -33.809 -60.996 34.541 1.00 32.72 32 ARG E CA 1
ATOM 12009 C C . ARG E 1 54 ? -33.758 -61.877 33.287 1.00 38.13 32 ARG E C 1
ATOM 12010 O O . ARG E 1 54 ? -34.038 -63.075 33.336 1.00 39.54 32 ARG E O 1
ATOM 12018 N N . LEU E 1 55 ? -33.361 -61.272 32.174 1.00 37.45 33 LEU E N 1
ATOM 12019 C CA . LEU E 1 55 ? -32.955 -62.024 31.004 1.00 41.47 33 LEU E CA 1
ATOM 12020 C C . LEU E 1 55 ? -31.728 -62.882 31.309 1.00 42.69 33 LEU E C 1
ATOM 12021 O O . LEU E 1 55 ? -30.668 -62.362 31.642 1.00 48.37 33 LEU E O 1
ATOM 12026 N N . MET E 1 56 ? -31.868 -64.191 31.172 1.00 38.97 34 MET E N 1
ATOM 12027 C CA . MET E 1 56 ? -30.764 -65.119 31.398 1.00 40.66 34 MET E CA 1
ATOM 12028 C C . MET E 1 56 ? -30.573 -65.975 30.158 1.00 46.63 34 MET E C 1
ATOM 12029 O O . MET E 1 56 ? -31.492 -66.100 29.366 1.00 44.29 34 MET E O 1
ATOM 12034 N N . GLY E 1 57 ? -29.402 -66.582 29.990 1.00 48.71 35 GLY E N 1
ATOM 12035 C CA . GLY E 1 57 ? -29.202 -67.486 28.873 1.00 50.01 35 GLY E CA 1
ATOM 12036 C C . GLY E 1 57 ? -27.826 -67.444 28.246 1.00 53.43 35 GLY E C 1
ATOM 12037 O O . GLY E 1 57 ? -26.858 -67.022 28.875 1.00 57.91 35 GLY E O 1
ATOM 12038 N N . LYS E 1 58 ? -27.733 -67.895 26.997 1.00 50.50 36 LYS E N 1
ATOM 12039 C CA . LYS E 1 58 ? -26.441 -67.969 26.320 1.00 46.89 36 LYS E CA 1
ATOM 12040 C C . LYS E 1 58 ? -26.244 -66.793 25.358 1.00 42.57 36 LYS E C 1
ATOM 12041 O O . LYS E 1 58 ? -27.203 -66.137 24.982 1.00 47.68 36 LYS E O 1
ATOM 12047 N N . ARG E 1 59 ? -24.997 -66.519 24.990 1.00 34.69 37 ARG E N 1
ATOM 12048 C CA . ARG E 1 59 ? -24.679 -65.546 23.940 1.00 37.16 37 ARG E CA 1
ATOM 12049 C C . ARG E 1 59 ? -24.030 -66.291 22.769 1.00 45.36 37 ARG E C 1
ATOM 12050 O O . ARG E 1 59 ? -22.833 -66.645 22.791 1.00 44.30 37 ARG E O 1
ATOM 12058 N N . LEU E 1 60 ? -24.837 -66.561 21.753 1.00 42.06 38 LEU E N 1
ATOM 12059 C CA . LEU E 1 60 ? -24.369 -67.348 20.623 1.00 38.83 38 LEU E CA 1
ATOM 12060 C C . LEU E 1 60 ? -23.747 -66.464 19.550 1.00 37.51 38 LEU E C 1
ATOM 12061 O O . LEU E 1 60 ? -24.171 -65.332 19.351 1.00 40.20 38 LEU E O 1
ATOM 12066 N N . HIS E 1 61 ? -22.721 -66.981 18.879 1.00 36.19 39 HIS E N 1
ATOM 12067 C CA . HIS E 1 61 ? -22.281 -66.395 17.627 1.00 33.95 39 HIS E CA 1
ATOM 12068 C C . HIS E 1 61 ? -23.415 -66.535 16.589 1.00 36.77 39 HIS E C 1
ATOM 12069 O O . HIS E 1 61 ? -24.023 -67.609 16.441 1.00 36.79 39 HIS E O 1
ATOM 12076 N N . ALA E 1 62 ? -23.693 -65.447 15.886 1.00 36.77 40 ALA E N 1
ATOM 12077 C CA . ALA E 1 62 ? -24.866 -65.357 15.020 1.00 38.23 40 ALA E CA 1
ATOM 12078 C C . ALA E 1 62 ? -24.904 -66.443 13.948 1.00 39.52 40 ALA E C 1
ATOM 12079 O O . ALA E 1 62 ? -25.982 -66.997 13.664 1.00 42.07 40 ALA E O 1
ATOM 12081 N N . ARG E 1 63 ? -23.753 -66.777 13.369 1.00 38.30 41 ARG E N 1
ATOM 12082 C CA . ARG E 1 63 ? -23.756 -67.844 12.363 1.00 48.50 41 ARG E CA 1
ATOM 12083 C C . ARG E 1 63 ? -24.282 -69.156 12.935 1.00 47.31 41 ARG E C 1
ATOM 12084 O O . ARG E 1 63 ? -25.099 -69.813 12.328 1.00 55.61 41 ARG E O 1
ATOM 12092 N N . HIS E 1 64 ? -23.858 -69.520 14.125 1.00 49.95 42 HIS E N 1
ATOM 12093 C CA . HIS E 1 64 ? -24.300 -70.777 14.697 1.00 55.83 42 HIS E CA 1
ATOM 12094 C C . HIS E 1 64 ? -25.763 -70.696 15.028 1.00 52.71 42 HIS E C 1
ATOM 12095 O O . HIS E 1 64 ? -26.480 -71.693 14.960 1.00 56.34 42 HIS E O 1
ATOM 12102 N N . PHE E 1 65 ? -26.207 -69.498 15.378 1.00 50.20 43 PHE E N 1
ATOM 12103 C CA . PHE E 1 65 ? -27.610 -69.299 15.681 1.00 48.60 43 PHE E CA 1
ATOM 12104 C C . PHE E 1 65 ? -28.476 -69.554 14.464 1.00 56.21 43 PHE E C 1
ATOM 12105 O O . PHE E 1 65 ? -29.490 -70.252 14.560 1.00 64.44 43 PHE E O 1
ATOM 12113 N N . VAL E 1 66 ? -28.097 -68.986 13.324 1.00 50.91 44 VAL E N 1
ATOM 12114 C CA . VAL E 1 66 ? -28.933 -69.148 12.142 1.00 54.09 44 VAL E CA 1
ATOM 12115 C C . VAL E 1 66 ? -28.692 -70.499 11.442 1.00 59.11 44 VAL E C 1
ATOM 12116 O O . VAL E 1 66 ? -29.302 -70.780 10.415 1.00 67.01 44 VAL E O 1
ATOM 12120 N N . ASP E 1 67 ? -27.823 -71.338 12.001 1.00 60.08 45 ASP E N 1
ATOM 12121 C CA . ASP E 1 67 ? -27.568 -72.666 11.437 1.00 65.60 45 ASP E CA 1
ATOM 12122 C C . ASP E 1 67 ? -28.223 -73.793 12.223 1.00 68.81 45 ASP E C 1
ATOM 12123 O O . ASP E 1 67 ? -28.561 -74.826 11.658 1.00 72.37 45 ASP E O 1
ATOM 12128 N N . HIS E 1 68 ? -28.375 -73.595 13.530 1.00 67.48 46 HIS E N 1
ATOM 12129 C CA . HIS E 1 68 ? -28.673 -74.691 14.441 1.00 67.45 46 HIS E CA 1
ATOM 12130 C C . HIS E 1 68 ? -29.226 -74.197 15.772 1.00 72.29 46 HIS E C 1
ATOM 12131 O O . HIS E 1 68 ? -29.999 -74.894 16.443 1.00 76.49 46 HIS E O 1
ATOM 12133 N N . GLY E 1 69 ? -28.825 -72.987 16.143 1.00 63.35 47 GLY E N 1
ATOM 12134 C CA . GLY E 1 69 ? -29.077 -72.476 17.473 1.00 56.77 47 GLY E CA 1
ATOM 12135 C C . GLY E 1 69 ? -30.521 -72.117 17.722 1.00 59.45 47 GLY E C 1
ATOM 12136 O O . GLY E 1 69 ? -30.970 -72.109 18.873 1.00 65.44 47 GLY E O 1
ATOM 12137 N N . TRP E 1 70 ? -31.248 -71.829 16.646 1.00 57.20 48 TRP E N 1
ATOM 12138 C CA . TRP E 1 70 ? -32.628 -71.344 16.734 1.00 69.18 48 TRP E CA 1
ATOM 12139 C C . TRP E 1 70 ? -33.647 -72.407 17.140 1.00 78.67 48 TRP E C 1
ATOM 12140 O O . TRP E 1 70 ? -34.851 -72.140 17.151 1.00 80.09 48 TRP E O 1
ATOM 12151 N N . GLU E 1 71 ? -33.177 -73.609 17.454 1.00 84.89 49 GLU E N 1
ATOM 12152 C CA . GLU E 1 71 ? -34.080 -74.668 17.868 1.00 90.12 49 GLU E CA 1
ATOM 12153 C C . GLU E 1 71 ? -33.567 -75.334 19.141 1.00 103.57 49 GLU E C 1
ATOM 12154 O O . GLU E 1 71 ? -34.165 -75.208 20.194 1.00 104.93 49 GLU E O 1
ATOM 12156 N N . GLU E 1 72 ? -32.443 -76.026 19.041 1.00 117.58 50 GLU E N 1
ATOM 12157 C CA . GLU E 1 72 ? -31.929 -76.797 20.157 1.00 118.98 50 GLU E CA 1
ATOM 12158 C C . GLU E 1 72 ? -30.912 -76.035 20.987 1.00 110.60 50 GLU E C 1
ATOM 12159 O O . GLU E 1 72 ? -29.953 -75.473 20.475 1.00 112.70 50 GLU E O 1
ATOM 12165 N N . THR E 1 73 ? -31.174 -75.995 22.281 1.00 100.96 51 THR E N 1
ATOM 12166 C CA . THR E 1 73 ? -30.190 -75.657 23.302 1.00 94.53 51 THR E CA 1
ATOM 12167 C C . THR E 1 73 ? -30.768 -76.139 24.615 1.00 87.29 51 THR E C 1
ATOM 12168 O O . THR E 1 73 ? -31.975 -76.021 24.847 1.00 80.58 51 THR E O 1
ATOM 12172 N N . HIS E 1 74 ? -29.914 -76.723 25.450 1.00 84.93 52 HIS E N 1
ATOM 12173 C CA . HIS E 1 74 ? -30.303 -77.114 26.799 1.00 80.83 52 HIS E CA 1
ATOM 12174 C C . HIS E 1 74 ? -29.785 -76.070 27.790 1.00 72.02 52 HIS E C 1
ATOM 12175 O O . HIS E 1 74 ? -29.204 -75.069 27.365 1.00 61.40 52 HIS E O 1
ATOM 12177 N N . CYS E 1 75 ? -30.002 -76.305 29.088 1.00 75.04 53 CYS E N 1
ATOM 12178 C CA . CYS E 1 75 ? -29.452 -75.463 30.158 1.00 69.71 53 CYS E CA 1
ATOM 12179 C C . CYS E 1 75 ? -29.902 -75.907 31.540 1.00 70.88 53 CYS E C 1
ATOM 12180 O O . CYS E 1 75 ? -29.743 -75.167 32.515 1.00 73.08 53 CYS E O 1
ATOM 12183 N N . TYR E 1 78 ? -32.060 -72.350 35.150 1.00 94.72 56 TYR E N 1
ATOM 12184 C CA . TYR E 1 78 ? -31.976 -71.066 35.842 1.00 94.96 56 TYR E CA 1
ATOM 12185 C C . TYR E 1 78 ? -33.239 -70.793 36.674 1.00 92.91 56 TYR E C 1
ATOM 12186 O O . TYR E 1 78 ? -33.421 -69.695 37.206 1.00 82.98 56 TYR E O 1
ATOM 12195 N N . LEU E 1 79 ? -34.119 -71.783 36.774 1.00 96.36 57 LEU E N 1
ATOM 12196 C CA . LEU E 1 79 ? -35.357 -71.594 37.517 1.00 93.53 57 LEU E CA 1
ATOM 12197 C C . LEU E 1 79 ? -35.444 -72.547 38.694 1.00 101.30 57 LEU E C 1
ATOM 12198 O O . LEU E 1 79 ? -35.921 -73.678 38.567 1.00 106.18 57 LEU E O 1
ATOM 12203 N N . LEU E 1 80 ? -34.970 -72.063 39.837 1.00 101.10 58 LEU E N 1
ATOM 12204 C CA . LEU E 1 80 ? -34.944 -72.835 41.069 1.00 103.86 58 LEU E CA 1
ATOM 12205 C C . LEU E 1 80 ? -34.818 -71.912 42.280 1.00 106.26 58 LEU E C 1
ATOM 12206 O O . LEU E 1 80 ? -34.282 -70.807 42.180 1.00 108.27 58 LEU E O 1
ATOM 12211 N N . TYR E 1 104 ? -33.093 -79.109 31.094 1.00 69.47 82 TYR E N 1
ATOM 12212 C CA . TYR E 1 104 ? -34.067 -78.192 30.500 1.00 71.74 82 TYR E CA 1
ATOM 12213 C C . TYR E 1 104 ? -33.657 -77.730 29.117 1.00 67.12 82 TYR E C 1
ATOM 12214 O O . TYR E 1 104 ? -32.497 -77.828 28.757 1.00 71.35 82 TYR E O 1
ATOM 12223 N N . ILE E 1 105 ? -34.615 -77.206 28.356 1.00 61.79 83 ILE E N 1
ATOM 12224 C CA . ILE E 1 105 ? -34.386 -76.815 26.959 1.00 61.36 83 ILE E CA 1
ATOM 12225 C C . ILE E 1 105 ? -34.927 -75.412 26.625 1.00 58.70 83 ILE E C 1
ATOM 12226 O O . ILE E 1 105 ? -36.048 -75.058 27.000 1.00 58.01 83 ILE E O 1
ATOM 12231 N N . MET E 1 106 ? -34.136 -74.611 25.915 1.00 54.23 84 MET E N 1
ATOM 12232 C CA . MET E 1 106 ? -34.620 -73.315 25.436 1.00 53.45 84 MET E CA 1
ATOM 12233 C C . MET E 1 106 ? -35.118 -73.421 23.991 1.00 58.49 84 MET E C 1
ATOM 12234 O O . MET E 1 106 ? -34.358 -73.776 23.090 1.00 67.22 84 MET E O 1
ATOM 12239 N N . LYS E 1 107 ? -36.393 -73.128 23.768 1.00 52.44 85 LYS E N 1
ATOM 12240 C CA . LYS E 1 107 ? -36.909 -73.069 22.407 1.00 54.82 85 LYS E CA 1
ATOM 12241 C C . LYS E 1 107 ? -37.181 -71.622 22.085 1.00 54.72 85 LYS E C 1
ATOM 12242 O O . LYS E 1 107 ? -38.049 -71.000 22.683 1.00 58.74 85 LYS E O 1
ATOM 12244 N N . PRO E 1 108 ? -36.411 -71.066 21.156 1.00 50.25 86 PRO E N 1
ATOM 12245 C CA . PRO E 1 108 ? -36.585 -69.653 20.834 1.00 43.43 86 PRO E CA 1
ATOM 12246 C C . PRO E 1 108 ? -37.912 -69.404 20.154 1.00 50.66 86 PRO E C 1
ATOM 12247 O O . PRO E 1 108 ? -38.273 -70.109 19.204 1.00 61.78 86 PRO E O 1
ATOM 12251 N N . ASP E 1 109 ? -38.631 -68.417 20.665 1.00 48.76 87 ASP E N 1
ATOM 12252 C CA . ASP E 1 109 ? -39.854 -67.937 20.065 1.00 55.55 87 ASP E CA 1
ATOM 12253 C C . ASP E 1 109 ? -39.491 -66.805 19.101 1.00 60.42 87 ASP E C 1
ATOM 12254 O O . ASP E 1 109 ? -39.104 -65.718 19.534 1.00 59.08 87 ASP E O 1
ATOM 12259 N N . LEU E 1 110 ? -39.618 -67.064 17.798 1.00 64.88 88 LEU E N 1
ATOM 12260 C CA . LEU E 1 110 ? -39.031 -66.188 16.776 1.00 60.67 88 LEU E CA 1
ATOM 12261 C C . LEU E 1 110 ? -39.875 -64.959 16.459 1.00 58.68 88 LEU E C 1
ATOM 12262 O O . LEU E 1 110 ? -39.507 -64.146 15.607 1.00 59.73 88 LEU E O 1
ATOM 12267 N N . ALA E 1 111 ? -41.000 -64.820 17.154 1.00 55.07 89 ALA E N 1
ATOM 12268 C CA . ALA E 1 111 ? -41.776 -63.587 17.096 1.00 47.18 89 ALA E CA 1
ATOM 12269 C C . ALA E 1 111 ? -41.166 -62.575 18.041 1.00 51.98 89 ALA E C 1
ATOM 12270 O O . ALA E 1 111 ? -41.653 -61.454 18.160 1.00 52.92 89 ALA E O 1
ATOM 12272 N N . THR E 1 112 ? -40.117 -62.989 18.747 1.00 52.09 90 THR E N 1
ATOM 12273 C CA . THR E 1 112 ? -39.476 -62.120 19.722 1.00 42.15 90 THR E CA 1
ATOM 12274 C C . THR E 1 112 ? -38.128 -61.655 19.208 1.00 40.59 90 THR E C 1
ATOM 12275 O O . THR E 1 112 ? -37.531 -60.759 19.773 1.00 39.63 90 THR E O 1
ATOM 12279 N N . LEU E 1 113 ? -37.651 -62.267 18.134 1.00 49.00 91 LEU E N 1
ATOM 12280 C CA . LEU E 1 113 ? -36.364 -61.887 17.556 1.00 48.63 91 LEU E CA 1
ATOM 12281 C C . LEU E 1 113 ? -36.281 -60.375 17.294 1.00 51.01 91 LEU E C 1
ATOM 12282 O O . LEU E 1 113 ? -37.109 -59.802 16.578 1.00 53.25 91 LEU E O 1
ATOM 12287 N N . ARG E 1 114 ? -35.265 -59.758 17.899 1.00 48.86 92 ARG E N 1
ATOM 12288 C CA . ARG E 1 114 ? -35.110 -58.307 18.026 1.00 43.06 92 ARG E CA 1
ATOM 12289 C C . ARG E 1 114 ? -33.678 -57.856 17.888 1.00 39.49 92 ARG E C 1
ATOM 12290 O O . ARG E 1 114 ? -32.792 -58.503 18.425 1.00 39.01 92 ARG E O 1
ATOM 12298 N N . CYS E 1 115 ? -33.444 -56.705 17.271 1.00 38.61 93 CYS E N 1
ATOM 12299 C CA . CYS E 1 115 ? -32.111 -56.112 17.371 1.00 46.60 93 CYS E CA 1
ATOM 12300 C C . CYS E 1 115 ? -31.898 -55.527 18.774 1.00 48.33 93 CYS E C 1
ATOM 12301 O O . CYS E 1 115 ? -32.862 -55.312 19.501 1.00 50.46 93 CYS E O 1
ATOM 12304 N N . VAL E 1 116 ? -30.632 -55.328 19.153 1.00 44.31 94 VAL E N 1
ATOM 12305 C CA . VAL E 1 116 ? -30.263 -54.809 20.470 1.00 38.42 94 VAL E CA 1
ATOM 12306 C C . VAL E 1 116 ? -29.292 -53.641 20.288 1.00 47.11 94 VAL E C 1
ATOM 12307 O O . VAL E 1 116 ? -28.090 -53.780 20.510 1.00 52.13 94 VAL E O 1
ATOM 12311 N N . PRO E 1 117 ? -29.813 -52.481 19.861 1.00 43.86 95 PRO E N 1
ATOM 12312 C CA . PRO E 1 117 ? -28.942 -51.382 19.424 1.00 44.23 95 PRO E CA 1
ATOM 12313 C C . PRO E 1 117 ? -28.022 -50.808 20.528 1.00 50.16 95 PRO E C 1
ATOM 12314 O O . PRO E 1 117 ? -26.990 -50.222 20.197 1.00 49.00 95 PRO E O 1
ATOM 12318 N N . TRP E 1 118 ? -28.357 -50.989 21.803 1.00 46.30 96 TRP E N 1
ATOM 12319 C CA . TRP E 1 118 ? -27.454 -50.529 22.863 1.00 47.28 96 TRP E CA 1
ATOM 12320 C C . TRP E 1 118 ? -26.275 -51.468 23.018 1.00 49.30 96 TRP E C 1
ATOM 12321 O O . TRP E 1 118 ? -25.400 -51.244 23.841 1.00 55.73 96 TRP E O 1
ATOM 12332 N N . LEU E 1 119 ? -26.281 -52.537 22.233 1.00 47.20 97 LEU E N 1
ATOM 12333 C CA . LEU E 1 119 ? -25.099 -53.349 22.033 1.00 42.52 97 LEU E CA 1
ATOM 12334 C C . LEU E 1 119 ? -24.709 -53.254 20.565 1.00 50.63 97 LEU E C 1
ATOM 12335 O O . LEU E 1 119 ? -25.383 -52.595 19.781 1.00 59.06 97 LEU E O 1
ATOM 12340 N N . GLU E 1 120 ? -23.601 -53.880 20.200 1.00 52.75 98 GLU E N 1
ATOM 12341 C CA . GLU E 1 120 ? -23.145 -53.837 18.832 1.00 41.36 98 GLU E CA 1
ATOM 12342 C C . GLU E 1 120 ? -23.063 -55.229 18.253 1.00 44.88 98 GLU E C 1
ATOM 12343 O O . GLU E 1 120 ? -22.565 -56.141 18.906 1.00 49.35 98 GLU E O 1
ATOM 12349 N N . GLY E 1 121 ? -23.566 -55.379 17.028 1.00 45.64 99 GLY E N 1
ATOM 12350 C CA . GLY E 1 121 ? -23.560 -56.641 16.310 1.00 43.36 99 GLY E CA 1
ATOM 12351 C C . GLY E 1 121 ? -24.504 -57.663 16.898 1.00 44.19 99 GLY E C 1
ATOM 12352 O O . GLY E 1 121 ? -24.350 -58.860 16.676 1.00 56.95 99 GLY E O 1
ATOM 12353 N N . THR E 1 122 ? -25.511 -57.189 17.619 1.00 42.67 100 THR E N 1
ATOM 12354 C CA . THR E 1 122 ? -26.267 -58.050 18.517 1.00 42.03 100 THR E CA 1
ATOM 12355 C C . THR E 1 122 ? -27.776 -58.064 18.313 1.00 40.92 100 THR E C 1
ATOM 12356 O O . THR E 1 122 ? -28.448 -57.045 18.313 1.00 47.78 100 THR E O 1
ATOM 12360 N N . ALA E 1 123 ? -28.288 -59.266 18.152 1.00 40.63 101 ALA E N 1
ATOM 12361 C CA . ALA E 1 123 ? -29.707 -59.513 18.159 1.00 44.07 101 ALA E CA 1
ATOM 12362 C C . ALA E 1 123 ? -30.025 -60.337 19.398 1.00 50.27 101 ALA E C 1
ATOM 12363 O O . ALA E 1 123 ? -29.143 -60.960 19.990 1.00 56.49 101 ALA E O 1
ATOM 12365 N N . MET E 1 124 ? -31.287 -60.316 19.799 1.00 43.37 102 MET E N 1
ATOM 12366 C CA . MET E 1 124 ? -31.741 -61.118 20.913 1.00 42.16 102 MET E CA 1
ATOM 12367 C C . MET E 1 124 ? -33.020 -61.881 20.537 1.00 46.13 102 MET E C 1
ATOM 12368 O O . MET E 1 124 ? -33.753 -61.482 19.637 1.00 46.64 102 MET E O 1
ATOM 12373 N N . VAL E 1 125 ? -33.263 -62.991 21.219 1.00 44.73 103 VAL E N 1
ATOM 12374 C CA . VAL E 1 125 ? -34.513 -63.711 21.064 1.00 50.31 103 VAL E CA 1
ATOM 12375 C C . VAL E 1 125 ? -34.943 -64.290 22.423 1.00 46.72 103 VAL E C 1
ATOM 12376 O O . VAL E 1 125 ? -34.107 -64.740 23.221 1.00 48.92 103 VAL E O 1
ATOM 12380 N N . LEU E 1 126 ? -36.243 -64.228 22.698 1.00 37.84 104 LEU E N 1
ATOM 12381 C CA . LEU E 1 126 ? -36.813 -64.835 23.902 1.00 42.67 104 LEU E CA 1
ATOM 12382 C C . LEU E 1 126 ? -37.194 -66.309 23.678 1.00 49.57 104 LEU E C 1
ATOM 12383 O O . LEU E 1 126 ? -37.666 -66.704 22.598 1.00 44.75 104 LEU E O 1
ATOM 12388 N N . CYS E 1 127 ? -37.026 -67.115 24.717 1.00 50.05 105 CYS E N 1
ATOM 12389 C CA . CYS E 1 127 ? -37.276 -68.536 24.574 1.00 51.69 105 CYS E CA 1
ATOM 12390 C C . CYS E 1 127 ? -38.400 -69.068 25.455 1.00 51.79 105 CYS E C 1
ATOM 12391 O O . CYS E 1 127 ? -38.782 -68.466 26.456 1.00 54.18 105 CYS E O 1
ATOM 12394 N N . ASP E 1 128 ? -38.947 -70.198 25.043 1.00 57.62 106 ASP E N 1
ATOM 12395 C CA . ASP E 1 128 ? -39.808 -70.977 25.909 1.00 63.80 106 ASP E CA 1
ATOM 12396 C C . ASP E 1 128 ? -38.977 -72.107 26.497 1.00 54.93 106 ASP E C 1
ATOM 12397 O O . ASP E 1 128 ? -38.259 -72.805 25.782 1.00 55.63 106 ASP E O 1
ATOM 12402 N N . LEU E 1 129 ? -39.064 -72.262 27.810 1.00 49.25 107 LEU E N 1
ATOM 12403 C CA . LEU E 1 129 ? -38.291 -73.266 28.526 1.00 47.79 107 LEU E CA 1
ATOM 12404 C C . LEU E 1 129 ? -39.035 -74.599 28.635 1.00 51.52 107 LEU E C 1
ATOM 12405 O O . LEU E 1 129 ? -40.192 -74.619 29.029 1.00 50.42 107 LEU E O 1
ATOM 12410 N N . LEU E 1 130 ? -38.364 -75.704 28.300 1.00 61.38 108 LEU E N 1
ATOM 12411 C CA . LEU E 1 130 ? -38.983 -77.041 28.275 1.00 65.61 108 LEU E CA 1
ATOM 12412 C C . LEU E 1 130 ? -38.228 -78.102 29.079 1.00 79.90 108 LEU E C 1
ATOM 12413 O O . LEU E 1 130 ? -37.270 -77.795 29.789 1.00 87.88 108 LEU E O 1
ATOM 12418 N N . ASP E 1 131 ? -38.664 -79.353 28.946 1.00 82.92 109 ASP E N 1
ATOM 12419 C CA . ASP E 1 131 ? -38.019 -80.491 29.600 1.00 85.46 109 ASP E CA 1
ATOM 12420 C C . ASP E 1 131 ? -37.018 -81.184 28.656 1.00 85.66 109 ASP E C 1
ATOM 12421 O O . ASP E 1 131 ? -37.307 -82.219 28.039 1.00 82.88 109 ASP E O 1
ATOM 12426 N N . HIS E 1 135 ? -42.409 -83.206 28.856 1.00 101.49 113 HIS E N 1
ATOM 12427 C CA . HIS E 1 135 ? -41.576 -82.550 27.857 1.00 101.79 113 HIS E CA 1
ATOM 12428 C C . HIS E 1 135 ? -42.076 -81.134 27.522 1.00 94.92 113 HIS E C 1
ATOM 12429 O O . HIS E 1 135 ? -41.411 -80.371 26.819 1.00 86.50 113 HIS E O 1
ATOM 12436 N N . ALA E 1 136 ? -43.248 -80.776 28.033 1.00 94.22 114 ALA E N 1
ATOM 12437 C CA . ALA E 1 136 ? -43.867 -79.504 27.671 1.00 86.44 114 ALA E CA 1
ATOM 12438 C C . ALA E 1 136 ? -43.208 -78.287 28.334 1.00 81.63 114 ALA E C 1
ATOM 12439 O O . ALA E 1 136 ? -42.047 -78.312 28.730 1.00 84.02 114 ALA E O 1
ATOM 12441 N N . GLU E 1 137 ? -43.962 -77.204 28.420 1.00 81.32 115 GLU E N 1
ATOM 12442 C CA . GLU E 1 137 ? -43.509 -76.018 29.114 1.00 73.95 115 GLU E CA 1
ATOM 12443 C C . GLU E 1 137 ? -43.362 -76.315 30.591 1.00 73.03 115 GLU E C 1
ATOM 12444 O O . GLU E 1 137 ? -44.215 -76.961 31.191 1.00 78.82 115 GLU E O 1
ATOM 12450 N N . VAL E 1 138 ? -42.264 -75.855 31.169 1.00 66.29 116 VAL E N 1
ATOM 12451 C CA . VAL E 1 138 ? -42.095 -75.872 32.607 1.00 60.82 116 VAL E CA 1
ATOM 12452 C C . VAL E 1 138 ? -43.136 -74.927 33.196 1.00 67.88 116 VAL E C 1
ATOM 12453 O O . VAL E 1 138 ? -43.178 -73.743 32.843 1.00 74.91 116 VAL E O 1
ATOM 12457 N N . PRO E 1 139 ? -43.992 -75.442 34.085 1.00 66.80 117 PRO E N 1
ATOM 12458 C CA . PRO E 1 139 ? -45.149 -74.686 34.575 1.00 64.03 117 PRO E CA 1
ATOM 12459 C C . PRO E 1 139 ? -44.804 -73.379 35.293 1.00 60.98 117 PRO E C 1
ATOM 12460 O O . PRO E 1 139 ? -45.505 -72.388 35.086 1.00 61.10 117 PRO E O 1
ATOM 12464 N N . HIS E 1 140 ? -43.747 -73.373 36.102 1.00 54.85 118 HIS E N 1
ATOM 12465 C CA . HIS E 1 140 ? -43.495 -72.253 37.012 1.00 54.94 118 HIS E CA 1
ATOM 12466 C C . HIS E 1 140 ? -42.645 -71.135 36.399 1.00 55.09 118 HIS E C 1
ATOM 12467 O O . HIS E 1 140 ? -42.430 -70.099 37.028 1.00 55.20 118 HIS E O 1
ATOM 12474 N N . ALA E 1 141 ? -42.167 -71.331 35.177 1.00 56.36 119 ALA E N 1
ATOM 12475 C CA . ALA E 1 141 ? -41.507 -70.235 34.463 1.00 51.98 119 ALA E CA 1
ATOM 12476 C C . ALA E 1 141 ? -42.454 -69.046 34.294 1.00 52.07 119 ALA E C 1
ATOM 12477 O O . ALA E 1 141 ? -43.622 -69.215 33.922 1.00 50.76 119 ALA E O 1
ATOM 12479 N N . PRO E 1 142 ? -41.946 -67.834 34.584 1.00 48.50 120 PRO E N 1
ATOM 12480 C CA . PRO E 1 142 ? -42.702 -66.579 34.522 1.00 40.59 120 PRO E CA 1
ATOM 12481 C C . PRO E 1 142 ? -43.456 -66.370 33.204 1.00 38.13 120 PRO E C 1
ATOM 12482 O O . PRO E 1 142 ? -44.621 -65.999 33.256 1.00 51.07 120 PRO E O 1
ATOM 12486 N N . ARG E 1 143 ? -42.827 -66.613 32.061 1.00 43.45 121 ARG E N 1
ATOM 12487 C CA . ARG E 1 143 ? -43.500 -66.437 30.770 1.00 53.16 121 ARG E CA 1
ATOM 12488 C C . ARG E 1 143 ? -44.647 -67.440 30.569 1.00 61.52 121 ARG E C 1
ATOM 12489 O O . ARG E 1 143 ? -45.730 -67.089 30.068 1.00 62.78 121 ARG E O 1
ATOM 12497 N N . ALA E 1 144 ? -44.417 -68.689 30.965 1.00 55.99 122 ALA E N 1
ATOM 12498 C CA . ALA E 1 144 ? -45.469 -69.688 30.851 1.00 51.17 122 ALA E CA 1
ATOM 12499 C C . ALA E 1 144 ? -46.680 -69.279 31.685 1.00 47.57 122 ALA E C 1
ATOM 12500 O O . ALA E 1 144 ? -47.812 -69.529 31.306 1.00 49.22 122 ALA E O 1
ATOM 12502 N N . ILE E 1 145 ? -46.430 -68.622 32.810 1.00 47.04 123 ILE E N 1
ATOM 12503 C CA . ILE E 1 145 ? -47.484 -68.332 33.775 1.00 51.85 123 ILE E CA 1
ATOM 12504 C C . ILE E 1 145 ? -48.466 -67.236 33.311 1.00 54.53 123 ILE E C 1
ATOM 12505 O O . ILE E 1 145 ? -49.680 -67.375 33.467 1.00 54.52 123 ILE E O 1
ATOM 12510 N N . LEU E 1 146 ? -47.939 -66.156 32.748 1.00 54.45 124 LEU E N 1
ATOM 12511 C CA . LEU E 1 146 ? -48.769 -65.129 32.129 1.00 54.39 124 LEU E CA 1
ATOM 12512 C C . LEU E 1 146 ? -49.520 -65.743 30.951 1.00 51.95 124 LEU E C 1
ATOM 12513 O O . LEU E 1 146 ? -50.740 -65.591 30.835 1.00 49.73 124 LEU E O 1
ATOM 12518 N N . LYS E 1 147 ? -48.768 -66.444 30.103 1.00 49.32 125 LYS E N 1
ATOM 12519 C CA . LYS E 1 147 ? -49.296 -67.171 28.950 1.00 56.14 125 LYS E CA 1
ATOM 12520 C C . LYS E 1 147 ? -50.562 -67.997 29.250 1.00 63.34 125 LYS E C 1
ATOM 12521 O O . LYS E 1 147 ? -51.462 -68.099 28.412 1.00 70.66 125 LYS E O 1
ATOM 12527 N N . ARG E 1 148 ? -50.609 -68.596 30.439 1.00 60.86 126 ARG E N 1
ATOM 12528 C CA . ARG E 1 148 ? -51.728 -69.429 30.850 1.00 58.34 126 ARG E CA 1
ATOM 12529 C C . ARG E 1 148 ? -52.926 -68.581 31.238 1.00 64.64 126 ARG E C 1
ATOM 12530 O O . ARG E 1 148 ? -54.068 -68.942 30.959 1.00 65.37 126 ARG E O 1
ATOM 12538 N N . GLN E 1 149 ? -52.673 -67.451 31.888 1.00 72.33 127 GLN E N 1
ATOM 12539 C CA . GLN E 1 149 ? -53.761 -66.546 32.234 1.00 73.18 127 GLN E CA 1
ATOM 12540 C C . GLN E 1 149 ? -54.368 -65.972 30.951 1.00 69.81 127 GLN E C 1
ATOM 12541 O O . GLN E 1 149 ? -55.579 -65.753 30.865 1.00 68.01 127 GLN E O 1
ATOM 12547 N N . LEU E 1 150 ? -53.513 -65.781 29.948 1.00 61.80 128 LEU E N 1
ATOM 12548 C CA . LEU E 1 150 ? -53.916 -65.274 28.647 1.00 52.76 128 LEU E CA 1
ATOM 12549 C C . LEU E 1 150 ? -54.765 -66.248 27.829 1.00 62.82 128 LEU E C 1
ATOM 12550 O O . LEU E 1 150 ? -55.668 -65.826 27.109 1.00 66.51 128 LEU E O 1
ATOM 12555 N N . ALA E 1 151 ? -54.468 -67.540 27.921 1.00 65.51 129 ALA E N 1
ATOM 12556 C CA . ALA E 1 151 ? -55.256 -68.545 27.217 1.00 62.05 129 ALA E CA 1
ATOM 12557 C C . ALA E 1 151 ? -56.682 -68.539 27.758 1.00 65.46 129 ALA E C 1
ATOM 12558 O O . ALA E 1 151 ? -57.662 -68.666 27.008 1.00 64.79 129 ALA E O 1
ATOM 12560 N N . ARG E 1 152 ? -56.785 -68.362 29.071 1.00 65.96 130 ARG E N 1
ATOM 12561 C CA . ARG E 1 152 ? -58.072 -68.297 29.739 1.00 65.00 130 ARG E CA 1
ATOM 12562 C C . ARG E 1 152 ? -58.895 -67.147 29.184 1.00 77.69 130 ARG E C 1
ATOM 12563 O O . ARG E 1 152 ? -60.120 -67.232 29.071 1.00 83.55 130 ARG E O 1
ATOM 12571 N N . LEU E 1 153 ? -58.210 -66.065 28.833 1.00 76.74 131 LEU E N 1
ATOM 12572 C CA . LEU E 1 153 ? -58.893 -64.892 28.324 1.00 77.08 131 LEU E CA 1
ATOM 12573 C C . LEU E 1 153 ? -59.404 -65.065 26.904 1.00 78.96 131 LEU E C 1
ATOM 12574 O O . LEU E 1 153 ? -60.443 -64.509 26.559 1.00 78.51 131 LEU E O 1
ATOM 12579 N N . GLU E 1 154 ? -58.685 -65.813 26.073 1.00 82.15 132 GLU E N 1
ATOM 12580 C CA . GLU E 1 154 ? -59.143 -65.956 24.702 1.00 94.18 132 GLU E CA 1
ATOM 12581 C C . GLU E 1 154 ? -60.334 -66.896 24.689 1.00 93.81 132 GLU E C 1
ATOM 12582 O O . GLU E 1 154 ? -61.183 -66.824 23.797 1.00 94.79 132 GLU E O 1
ATOM 12588 N N . ALA E 1 155 ? -60.411 -67.741 25.714 1.00 94.51 133 ALA E N 1
ATOM 12589 C CA . ALA E 1 155 ? -61.518 -68.675 25.879 1.00 94.39 133 ALA E CA 1
ATOM 12590 C C . ALA E 1 155 ? -62.829 -67.933 25.880 1.00 92.64 133 ALA E C 1
ATOM 12591 O O . ALA E 1 155 ? -63.880 -68.492 25.568 1.00 100.81 133 ALA E O 1
ATOM 12593 N N . MET E 1 156 ? -62.736 -66.661 26.238 1.00 84.58 134 MET E N 1
ATOM 12594 C CA . MET E 1 156 ? -63.878 -65.793 26.398 1.00 82.11 134 MET E CA 1
ATOM 12595 C C . MET E 1 156 ? -63.848 -64.662 25.381 1.00 85.47 134 MET E C 1
ATOM 12596 O O . MET E 1 156 ? -64.489 -63.633 25.573 1.00 90.22 134 MET E O 1
ATOM 12601 N N . GLY E 1 157 ? -63.083 -64.857 24.308 1.00 88.84 135 GLY E N 1
ATOM 12602 C CA . GLY E 1 157 ? -62.971 -63.879 23.238 1.00 94.13 135 GLY E CA 1
ATOM 12603 C C . GLY E 1 157 ? -62.295 -62.601 23.693 1.00 101.09 135 GLY E C 1
ATOM 12604 O O . GLY E 1 157 ? -62.203 -61.623 22.945 1.00 109.64 135 GLY E O 1
ATOM 12605 N N . LEU E 1 158 ? -61.803 -62.620 24.928 1.00 94.06 136 LEU E N 1
ATOM 12606 C CA . LEU E 1 158 ? -61.231 -61.436 25.545 1.00 80.56 136 LEU E CA 1
ATOM 12607 C C . LEU E 1 158 ? -59.716 -61.356 25.369 1.00 72.85 136 LEU E C 1
ATOM 12608 O O . LEU E 1 158 ? -58.982 -62.317 25.574 1.00 72.61 136 LEU E O 1
ATOM 12613 N N . GLU E 1 159 ? -59.269 -60.183 24.958 1.00 70.64 137 GLU E N 1
ATOM 12614 C CA . GLU E 1 159 ? -57.864 -59.892 24.773 1.00 61.82 137 GLU E CA 1
ATOM 12615 C C . GLU E 1 159 ? -57.479 -58.954 25.904 1.00 62.76 137 GLU E C 1
ATOM 12616 O O . GLU E 1 159 ? -58.280 -58.103 26.299 1.00 67.48 137 GLU E O 1
ATOM 12622 N N . ALA E 1 160 ? -56.284 -59.126 26.458 1.00 54.55 138 ALA E N 1
ATOM 12623 C CA . ALA E 1 160 ? -55.859 -58.292 27.583 1.00 55.26 138 ALA E CA 1
ATOM 12624 C C . ALA E 1 160 ? -54.831 -57.265 27.143 1.00 56.29 138 ALA E C 1
ATOM 12625 O O . ALA E 1 160 ? -53.845 -57.599 26.492 1.00 58.64 138 ALA E O 1
ATOM 12627 N N . ILE E 1 161 ? -55.065 -56.013 27.506 1.00 56.94 139 ILE E N 1
ATOM 12628 C CA . ILE E 1 161 ? -54.188 -54.931 27.082 1.00 51.23 139 ILE E CA 1
ATOM 12629 C C . ILE E 1 161 ? -53.703 -54.144 28.286 1.00 55.26 139 ILE E C 1
ATOM 12630 O O . ILE E 1 161 ? -54.483 -53.544 29.041 1.00 50.40 139 ILE E O 1
ATOM 12635 N N . MET E 1 162 ? -52.389 -54.184 28.466 1.00 51.94 140 MET E N 1
ATOM 12636 C CA . MET E 1 162 ? -51.765 -53.692 29.679 1.00 52.61 140 MET E CA 1
ATOM 12637 C C . MET E 1 162 ? -50.571 -52.797 29.378 1.00 48.32 140 MET E C 1
ATOM 12638 O O . MET E 1 162 ? -49.959 -52.903 28.321 1.00 54.95 140 MET E O 1
ATOM 12643 N N . ALA E 1 163 ? -50.261 -51.895 30.297 1.00 43.34 141 ALA E N 1
ATOM 12644 C CA . ALA E 1 163 ? -49.034 -51.129 30.184 1.00 49.54 141 ALA E CA 1
ATOM 12645 C C . ALA E 1 163 ? -48.356 -51.048 31.534 1.00 52.47 141 ALA E C 1
ATOM 12646 O O . ALA E 1 163 ? -48.998 -51.232 32.567 1.00 57.67 141 ALA E O 1
ATOM 12648 N N . THR E 1 164 ? -47.056 -50.783 31.533 1.00 54.61 142 THR E N 1
ATOM 12649 C CA . THR E 1 164 ? -46.370 -50.490 32.782 1.00 51.74 142 THR E CA 1
ATOM 12650 C C . THR E 1 164 ? -45.712 -49.132 32.771 1.00 55.62 142 THR E C 1
ATOM 12651 O O . THR E 1 164 ? -45.462 -48.525 31.732 1.00 67.24 142 THR E O 1
ATOM 12655 N N . GLU E 1 165 ? -45.457 -48.660 33.972 1.00 54.90 143 GLU E N 1
ATOM 12656 C CA . GLU E 1 165 ? -44.753 -47.432 34.185 1.00 49.65 143 GLU E CA 1
ATOM 12657 C C . GLU E 1 165 ? -43.577 -47.752 35.087 1.00 55.63 143 GLU E C 1
ATOM 12658 O O . GLU E 1 165 ? -43.705 -47.832 36.313 1.00 57.95 143 GLU E O 1
ATOM 12664 N N . LEU E 1 166 ? -42.430 -47.954 34.458 1.00 52.04 144 LEU E N 1
ATOM 12665 C CA . LEU E 1 166 ? -41.234 -48.294 35.181 1.00 49.03 144 LEU E CA 1
ATOM 12666 C C . LEU E 1 166 ? -40.495 -47.037 35.676 1.00 47.39 144 LEU E C 1
ATOM 12667 O O . LEU E 1 166 ? -40.017 -46.210 34.889 1.00 49.81 144 LEU E O 1
ATOM 12672 N N . GLU E 1 167 ? -40.443 -46.895 36.996 1.00 44.35 145 GLU E N 1
ATOM 12673 C CA . GLU E 1 167 ? -39.588 -45.918 37.651 1.00 40.00 145 GLU E CA 1
ATOM 12674 C C . GLU E 1 167 ? -38.227 -46.513 38.042 1.00 46.97 145 GLU E C 1
ATOM 12675 O O . GLU E 1 167 ? -38.123 -47.698 38.324 1.00 58.30 145 GLU E O 1
ATOM 12681 N N . PHE E 1 168 ? -37.192 -45.683 38.089 1.00 42.58 146 PHE E N 1
ATOM 12682 C CA . PHE E 1 168 ? -35.900 -46.112 38.597 1.00 35.34 146 PHE E CA 1
ATOM 12683 C C . PHE E 1 168 ? -35.135 -44.917 39.111 1.00 37.53 146 PHE E C 1
ATOM 12684 O O . PHE E 1 168 ? -35.506 -43.777 38.862 1.00 42.42 146 PHE E O 1
ATOM 12692 N N . PHE E 1 169 ? -34.064 -45.173 39.843 1.00 44.55 147 PHE E N 1
ATOM 12693 C CA . PHE E 1 169 ? -33.180 -44.086 40.216 1.00 43.84 147 PHE E CA 1
ATOM 12694 C C . PHE E 1 169 ? -31.938 -44.090 39.350 1.00 43.77 147 PHE E C 1
ATOM 12695 O O . PHE E 1 169 ? -31.453 -45.133 38.937 1.00 47.51 147 PHE E O 1
ATOM 12703 N N . LEU E 1 170 ? -31.436 -42.901 39.080 1.00 40.98 148 LEU E N 1
ATOM 12704 C CA . LEU E 1 170 ? -30.238 -42.736 38.291 1.00 39.91 148 LEU E CA 1
ATOM 12705 C C . LEU E 1 170 ? -29.226 -42.099 39.182 1.00 44.45 148 LEU E C 1
ATOM 12706 O O . LEU E 1 170 ? -29.479 -41.046 39.734 1.00 49.25 148 LEU E O 1
ATOM 12711 N N . PHE E 1 171 ? -28.087 -42.750 39.353 1.00 50.95 149 PHE E N 1
ATOM 12712 C CA . PHE E 1 171 ? -27.088 -42.267 40.291 1.00 50.52 149 PHE E CA 1
ATOM 12713 C C . PHE E 1 171 ? -25.963 -41.512 39.588 1.00 56.73 149 PHE E C 1
ATOM 12714 O O . PHE E 1 171 ? -25.624 -41.805 38.444 1.00 58.00 149 PHE E O 1
ATOM 12722 N N . GLU E 1 172 ? -25.402 -40.522 40.272 1.00 69.05 150 GLU E N 1
ATOM 12723 C CA . GLU E 1 172 ? -24.353 -39.692 39.688 1.00 80.62 150 GLU E CA 1
ATOM 12724 C C . GLU E 1 172 ? -23.070 -40.496 39.549 1.00 72.33 150 GLU E C 1
ATOM 12725 O O . GLU E 1 172 ? -22.486 -40.579 38.469 1.00 62.37 150 GLU E O 1
ATOM 12731 N N . LYS E 1 173 ? -22.647 -41.112 40.643 1.00 74.25 151 LYS E N 1
ATOM 12732 C CA . LYS E 1 173 ? -21.443 -41.923 40.616 1.00 74.91 151 LYS E CA 1
ATOM 12733 C C . LYS E 1 173 ? -21.660 -43.149 39.742 1.00 67.57 151 LYS E C 1
ATOM 12734 O O . LYS E 1 173 ? -22.786 -43.619 39.583 1.00 60.31 151 LYS E O 1
ATOM 12736 N N . SER E 1 174 ? -20.570 -43.642 39.161 1.00 71.06 152 SER E N 1
ATOM 12737 C CA . SER E 1 174 ? -20.558 -44.923 38.472 1.00 80.22 152 SER E CA 1
ATOM 12738 C C . SER E 1 174 ? -20.909 -46.035 39.433 1.00 85.45 152 SER E C 1
ATOM 12739 O O . SER E 1 174 ? -21.061 -45.798 40.628 1.00 95.30 152 SER E O 1
ATOM 12742 N N . LEU E 1 175 ? -21.021 -47.255 38.927 1.00 80.23 153 LEU E N 1
ATOM 12743 C CA . LEU E 1 175 ? -21.335 -48.359 39.811 1.00 78.63 153 LEU E CA 1
ATOM 12744 C C . LEU E 1 175 ? -20.169 -48.651 40.759 1.00 87.75 153 LEU E C 1
ATOM 12745 O O . LEU E 1 175 ? -20.381 -48.980 41.929 1.00 92.77 153 LEU E O 1
ATOM 12750 N N . ASP E 1 176 ? -18.943 -48.508 40.267 1.00 87.61 154 ASP E N 1
ATOM 12751 C CA . ASP E 1 176 ? -17.769 -48.617 41.127 1.00 87.99 154 ASP E CA 1
ATOM 12752 C C . ASP E 1 176 ? -17.729 -47.442 42.111 1.00 89.05 154 ASP E C 1
ATOM 12753 O O . ASP E 1 176 ? -16.991 -46.468 41.927 1.00 90.08 154 ASP E O 1
ATOM 12758 N N . GLU E 1 177 ? -18.549 -47.557 43.153 1.00 90.17 155 GLU E N 1
ATOM 12759 C CA . GLU E 1 177 ? -18.784 -46.488 44.119 1.00 90.07 155 GLU E CA 1
ATOM 12760 C C . GLU E 1 177 ? -19.749 -46.979 45.195 1.00 89.92 155 GLU E C 1
ATOM 12761 O O . GLU E 1 177 ? -20.752 -47.629 44.890 1.00 88.33 155 GLU E O 1
ATOM 12763 N N . THR E 1 201 ? -31.049 -31.351 33.051 1.00 73.59 179 THR E N 1
ATOM 12764 C CA . THR E 1 201 ? -31.685 -31.756 31.788 1.00 75.51 179 THR E CA 1
ATOM 12765 C C . THR E 1 201 ? -30.669 -32.404 30.851 1.00 74.37 179 THR E C 1
ATOM 12766 O O . THR E 1 201 ? -30.778 -33.587 30.558 1.00 74.75 179 THR E O 1
ATOM 12770 N N . THR E 1 202 ? -29.695 -31.624 30.379 1.00 76.24 180 THR E N 1
ATOM 12771 C CA . THR E 1 202 ? -28.545 -32.164 29.652 1.00 77.71 180 THR E CA 1
ATOM 12772 C C . THR E 1 202 ? -27.868 -33.124 30.569 1.00 76.28 180 THR E C 1
ATOM 12773 O O . THR E 1 202 ? -27.267 -34.112 30.134 1.00 72.21 180 THR E O 1
ATOM 12777 N N . LYS E 1 203 ? -27.924 -32.738 31.842 1.00 77.19 181 LYS E N 1
ATOM 12778 C CA . LYS E 1 203 ? -27.695 -33.598 32.982 1.00 72.49 181 LYS E CA 1
ATOM 12779 C C . LYS E 1 203 ? -27.966 -35.063 32.637 1.00 68.63 181 LYS E C 1
ATOM 12780 O O . LYS E 1 203 ? -27.045 -35.814 32.325 1.00 66.69 181 LYS E O 1
ATOM 12782 N N . GLU E 1 204 ? -29.241 -35.441 32.637 1.00 62.58 182 GLU E N 1
ATOM 12783 C CA . GLU E 1 204 ? -29.636 -36.837 32.515 1.00 48.89 182 GLU E CA 1
ATOM 12784 C C . GLU E 1 204 ? -29.936 -37.335 31.089 1.00 45.04 182 GLU E C 1
ATOM 12785 O O . GLU E 1 204 ? -30.254 -38.519 30.917 1.00 43.89 182 GLU E O 1
ATOM 12787 N N . GLU E 1 205 ? -29.848 -36.467 30.076 1.00 38.08 183 GLU E N 1
ATOM 12788 C CA . GLU E 1 205 ? -30.186 -36.890 28.707 1.00 43.19 183 GLU E CA 1
ATOM 12789 C C . GLU E 1 205 ? -29.155 -37.828 28.090 1.00 46.27 183 GLU E C 1
ATOM 12790 O O . GLU E 1 205 ? -29.455 -38.524 27.116 1.00 49.53 183 GLU E O 1
ATOM 12796 N N . HIS E 1 206 ? -27.949 -37.854 28.646 1.00 45.28 184 HIS E N 1
ATOM 12797 C CA . HIS E 1 206 ? -26.920 -38.752 28.142 1.00 49.20 184 HIS E CA 1
ATOM 12798 C C . HIS E 1 206 ? -27.242 -40.203 28.477 1.00 52.12 184 HIS E C 1
ATOM 12799 O O . HIS E 1 206 ? -26.642 -41.126 27.931 1.00 63.94 184 HIS E O 1
ATOM 12806 N N . VAL E 1 207 ? -28.209 -40.417 29.354 1.00 41.57 185 VAL E N 1
ATOM 12807 C CA . VAL E 1 207 ? -28.712 -41.764 29.524 1.00 41.15 185 VAL E CA 1
ATOM 12808 C C . VAL E 1 207 ? -30.084 -41.850 28.869 1.00 48.02 185 VAL E C 1
ATOM 12809 O O . VAL E 1 207 ? -30.389 -42.789 28.142 1.00 49.15 185 VAL E O 1
ATOM 12813 N N . LEU E 1 208 ? -30.903 -40.836 29.101 1.00 49.59 186 LEU E N 1
ATOM 12814 C CA . LEU E 1 208 ? -32.314 -40.930 28.772 1.00 37.71 186 LEU E CA 1
ATOM 12815 C C . LEU E 1 208 ? -32.581 -40.921 27.266 1.00 38.47 186 LEU E C 1
ATOM 12816 O O . LEU E 1 208 ? -33.395 -41.710 26.767 1.00 43.71 186 LEU E O 1
ATOM 12821 N N . ARG E 1 209 ? -31.900 -40.040 26.541 1.00 37.28 187 ARG E N 1
ATOM 12822 C CA . ARG E 1 209 ? -32.073 -39.971 25.091 1.00 35.21 187 ARG E CA 1
ATOM 12823 C C . ARG E 1 209 ? -31.630 -41.268 24.377 1.00 42.81 187 ARG E C 1
ATOM 12824 O O . ARG E 1 209 ? -32.403 -41.812 23.589 1.00 41.44 187 ARG E O 1
ATOM 12832 N N . PRO E 1 210 ? -30.411 -41.784 24.666 1.00 32.46 188 PRO E N 1
ATOM 12833 C CA . PRO E 1 210 ? -30.121 -43.101 24.082 1.00 33.30 188 PRO E CA 1
ATOM 12834 C C . PRO E 1 210 ? -31.134 -44.180 24.477 1.00 42.25 188 PRO E C 1
ATOM 12835 O O . PRO E 1 210 ? -31.510 -44.990 23.628 1.00 50.24 188 PRO E O 1
ATOM 12839 N N . LEU E 1 211 ? -31.551 -44.191 25.743 1.00 46.49 189 LEU E N 1
ATOM 12840 C CA . LEU E 1 211 ? -32.502 -45.182 26.245 1.00 34.75 189 LEU E CA 1
ATOM 12841 C C . LEU E 1 211 ? -33.794 -45.139 25.439 1.00 35.48 189 LEU E C 1
ATOM 12842 O O . LEU E 1 211 ? -34.240 -46.177 24.968 1.00 41.10 189 LEU E O 1
ATOM 12847 N N . ARG E 1 212 ? -34.364 -43.950 25.245 1.00 38.90 190 ARG E N 1
ATOM 12848 C CA . ARG E 1 212 ? -35.539 -43.783 24.372 1.00 39.38 190 ARG E CA 1
ATOM 12849 C C . ARG E 1 212 ? -35.280 -44.185 22.908 1.00 44.48 190 ARG E C 1
ATOM 12850 O O . ARG E 1 212 ? -35.976 -45.024 22.335 1.00 48.15 190 ARG E O 1
ATOM 12858 N N . ASN E 1 213 ? -34.260 -43.599 22.310 1.00 50.27 191 ASN E N 1
ATOM 12859 C CA . ASN E 1 213 ? -33.971 -43.833 20.906 1.00 45.98 191 ASN E CA 1
ATOM 12860 C C . ASN E 1 213 ? -33.606 -45.271 20.585 1.00 42.47 191 ASN E C 1
ATOM 12861 O O . ASN E 1 213 ? -34.065 -45.824 19.586 1.00 44.44 191 ASN E O 1
ATOM 12866 N N . HIS E 1 214 ? -32.810 -45.896 21.441 1.00 41.16 192 HIS E N 1
ATOM 12867 C CA . HIS E 1 214 ? -32.432 -47.285 21.209 1.00 45.28 192 HIS E CA 1
ATOM 12868 C C . HIS E 1 214 ? -33.602 -48.276 21.353 1.00 51.90 192 HIS E C 1
ATOM 12869 O O . HIS E 1 214 ? -33.745 -49.194 20.544 1.00 52.46 192 HIS E O 1
ATOM 12876 N N . LEU E 1 215 ? -34.428 -48.098 22.384 1.00 48.10 193 LEU E N 1
ATOM 12877 C CA . LEU E 1 215 ? -35.561 -48.985 22.598 1.00 36.52 193 LEU E CA 1
ATOM 12878 C C . LEU E 1 215 ? -36.548 -48.847 21.458 1.00 41.57 193 LEU E C 1
ATOM 12879 O O . LEU E 1 215 ? -37.061 -49.838 20.932 1.00 42.93 193 LEU E O 1
ATOM 12884 N N . HIS E 1 216 ? -36.810 -47.611 21.067 1.00 38.21 194 HIS E N 1
ATOM 12885 C CA . HIS E 1 216 ? -37.699 -47.393 19.946 1.00 37.57 194 HIS E CA 1
ATOM 12886 C C . HIS E 1 216 ? -37.096 -48.088 18.715 1.00 43.74 194 HIS E C 1
ATOM 12887 O O . HIS E 1 216 ? -37.803 -48.784 17.999 1.00 47.26 194 HIS E O 1
ATOM 12894 N N . ALA E 1 217 ? -35.791 -47.943 18.490 1.00 46.70 195 ALA E N 1
ATOM 12895 C CA . ALA E 1 217 ? -35.168 -48.608 17.340 1.00 43.05 195 ALA E CA 1
ATOM 12896 C C . ALA E 1 217 ? -35.266 -50.133 17.397 1.00 46.19 195 ALA E C 1
ATOM 12897 O O . ALA E 1 217 ? -35.225 -50.786 16.358 1.00 49.88 195 ALA E O 1
ATOM 12899 N N . ALA E 1 218 ? -35.400 -50.705 18.595 1.00 45.08 196 ALA E N 1
ATOM 12900 C CA . ALA E 1 218 ? -35.496 -52.165 18.712 1.00 36.90 196 ALA E CA 1
ATOM 12901 C C . ALA E 1 218 ? -36.939 -52.618 18.609 1.00 37.85 196 ALA E C 1
ATOM 12902 O O . ALA E 1 218 ? -37.253 -53.780 18.867 1.00 41.82 196 ALA E O 1
ATOM 12904 N N . GLY E 1 219 ? -37.813 -51.683 18.239 1.00 38.87 197 GLY E N 1
ATOM 12905 C CA . GLY E 1 219 ? -39.237 -51.940 18.137 1.00 39.41 197 GLY E CA 1
ATOM 12906 C C . GLY E 1 219 ? -40.051 -51.806 19.418 1.00 45.83 197 GLY E C 1
ATOM 12907 O O . GLY E 1 219 ? -41.207 -52.247 19.455 1.00 55.98 197 GLY E O 1
ATOM 12908 N N . ILE E 1 220 ? -39.461 -51.227 20.466 1.00 36.89 198 ILE E N 1
ATOM 12909 C CA . ILE E 1 220 ? -40.199 -50.918 21.689 1.00 40.47 198 ILE E CA 1
ATOM 12910 C C . ILE E 1 220 ? -40.964 -49.583 21.589 1.00 44.37 198 ILE E C 1
ATOM 12911 O O . ILE E 1 220 ? -40.347 -48.529 21.446 1.00 46.37 198 ILE E O 1
ATOM 12916 N N . PRO E 1 221 ? -42.306 -49.625 21.706 1.00 34.76 199 PRO E N 1
ATOM 12917 C CA . PRO E 1 221 ? -43.175 -48.457 21.539 1.00 40.84 199 PRO E CA 1
ATOM 12918 C C . PRO E 1 221 ? -43.095 -47.438 22.691 1.00 47.35 199 PRO E C 1
ATOM 12919 O O . PRO E 1 221 ? -44.113 -47.042 23.268 1.00 47.45 199 PRO E O 1
ATOM 12923 N N . VAL E 1 222 ? -41.871 -47.018 22.989 1.00 46.36 200 VAL E N 1
ATOM 12924 C CA . VAL E 1 222 ? -41.591 -45.895 23.866 1.00 43.78 200 VAL E CA 1
ATOM 12925 C C . VAL E 1 222 ? -42.459 -44.711 23.554 1.00 39.60 200 VAL E C 1
ATOM 12926 O O . VAL E 1 222 ? -42.711 -44.426 22.399 1.00 55.91 200 VAL E O 1
ATOM 12930 N N . GLU E 1 223 ? -42.921 -44.020 24.581 1.00 41.11 201 GLU E N 1
ATOM 12931 C CA . GLU E 1 223 ? -43.552 -42.710 24.397 1.00 44.82 201 GLU E CA 1
ATOM 12932 C C . GLU E 1 223 ? -42.647 -41.609 24.935 1.00 51.30 201 GLU E C 1
ATOM 12933 O O . GLU E 1 223 ? -42.685 -40.479 24.456 1.00 55.97 201 GLU E O 1
ATOM 12939 N N . GLY E 1 224 ? -41.819 -41.944 25.919 1.00 43.60 202 GLY E N 1
ATOM 12940 C CA . GLY E 1 224 ? -40.895 -40.981 26.454 1.00 45.74 202 GLY E CA 1
ATOM 12941 C C . GLY E 1 224 ? -40.440 -41.293 27.861 1.00 50.80 202 GLY E C 1
ATOM 12942 O O . GLY E 1 224 ? -40.560 -42.412 28.345 1.00 46.66 202 GLY E O 1
ATOM 12943 N N . THR E 1 225 ? -39.888 -40.280 28.515 1.00 52.66 203 THR E N 1
ATOM 12944 C CA . THR E 1 225 ? -39.452 -40.405 29.894 1.00 49.80 203 THR E CA 1
ATOM 12945 C C . THR E 1 225 ? -40.004 -39.209 30.624 1.00 47.27 203 THR E C 1
ATOM 12946 O O . THR E 1 225 ? -40.309 -38.207 29.993 1.00 41.17 203 THR E O 1
ATOM 12950 N N . LYS E 1 226 ? -40.189 -39.343 31.935 1.00 46.76 204 LYS E N 1
ATOM 12951 C CA . LYS E 1 226 ? -40.522 -38.210 32.774 1.00 44.90 204 LYS E CA 1
ATOM 12952 C C . LYS E 1 226 ? -39.807 -38.282 34.115 1.00 39.96 204 LYS E C 1
ATOM 12953 O O . LYS E 1 226 ? -39.896 -39.265 34.846 1.00 39.84 204 LYS E O 1
ATOM 12959 N N . GLY E 1 227 ? -39.098 -37.208 34.424 1.00 38.59 205 GLY E N 1
ATOM 12960 C CA . GLY E 1 227 ? -38.408 -37.072 35.684 1.00 51.73 205 GLY E CA 1
ATOM 12961 C C . GLY E 1 227 ? -39.378 -36.964 36.833 1.00 67.51 205 GLY E C 1
ATOM 12962 O O . GLY E 1 227 ? -40.190 -36.052 36.890 1.00 74.56 205 GLY E O 1
ATOM 12963 N N . GLU E 1 228 ? -39.296 -37.917 37.750 1.00 80.15 206 GLU E N 1
ATOM 12964 C CA . GLU E 1 228 ? -40.054 -37.866 38.989 1.00 86.23 206 GLU E CA 1
ATOM 12965 C C . GLU E 1 228 ? -39.565 -36.747 39.901 1.00 84.24 206 GLU E C 1
ATOM 12966 O O . GLU E 1 228 ? -38.590 -36.052 39.600 1.00 92.56 206 GLU E O 1
ATOM 12972 N N . ALA E 1 229 ? -40.250 -36.586 41.024 1.00 75.90 207 ALA E N 1
ATOM 12973 C CA . ALA E 1 229 ? -39.766 -35.723 42.091 1.00 72.15 207 ALA E CA 1
ATOM 12974 C C . ALA E 1 229 ? -38.645 -36.417 42.873 1.00 81.80 207 ALA E C 1
ATOM 12975 O O . ALA E 1 229 ? -38.809 -37.545 43.376 1.00 77.98 207 ALA E O 1
ATOM 12977 N N . GLY E 1 230 ? -37.495 -35.751 42.947 1.00 88.01 208 GLY E N 1
ATOM 12978 C CA . GLY E 1 230 ? -36.403 -36.239 43.766 1.00 97.25 208 GLY E CA 1
ATOM 12979 C C . GLY E 1 230 ? -35.079 -36.499 43.074 1.00 102.55 208 GLY E C 1
ATOM 12980 O O . GLY E 1 230 ? -34.926 -36.283 41.872 1.00 99.26 208 GLY E O 1
ATOM 12981 N N . ALA E 1 231 ? -34.122 -36.974 43.868 1.00 110.92 209 ALA E N 1
ATOM 12982 C CA . ALA E 1 231 ? -32.761 -37.232 43.418 1.00 105.39 209 ALA E CA 1
ATOM 12983 C C . ALA E 1 231 ? -32.717 -38.229 42.267 1.00 96.78 209 ALA E C 1
ATOM 12984 O O . ALA E 1 231 ? -32.656 -39.438 42.488 1.00 96.15 209 ALA E O 1
ATOM 12986 N N . GLY E 1 232 ? -32.756 -37.707 41.044 1.00 80.06 210 GLY E N 1
ATOM 12987 C CA . GLY E 1 232 ? -32.591 -38.518 39.854 1.00 64.30 210 GLY E CA 1
ATOM 12988 C C . GLY E 1 232 ? -33.575 -39.664 39.692 1.00 53.93 210 GLY E C 1
ATOM 12989 O O . GLY E 1 232 ? -33.258 -40.657 39.054 1.00 52.54 210 GLY E O 1
ATOM 12990 N N . GLN E 1 233 ? -34.770 -39.546 40.263 1.00 48.72 211 GLN E N 1
ATOM 12991 C CA . GLN E 1 233 ? -35.768 -40.571 40.021 1.00 43.55 211 GLN E CA 1
ATOM 12992 C C . GLN E 1 233 ? -36.442 -40.314 38.669 1.00 51.64 211 GLN E C 1
ATOM 12993 O O . GLN E 1 233 ? -36.878 -39.187 38.375 1.00 47.47 211 GLN E O 1
ATOM 12999 N N . GLU E 1 234 ? -36.513 -41.369 37.858 1.00 47.88 212 GLU E N 1
ATOM 13000 C CA . GLU E 1 234 ? -36.960 -41.281 36.477 1.00 45.89 212 GLU E CA 1
ATOM 13001 C C . GLU E 1 234 ? -38.096 -42.249 36.196 1.00 46.07 212 GLU E C 1
ATOM 13002 O O . GLU E 1 234 ? -38.290 -43.198 36.937 1.00 51.54 212 GLU E O 1
ATOM 13008 N N . GLU E 1 235 ? -38.848 -42.007 35.128 1.00 44.12 213 GLU E N 1
ATOM 13009 C CA . GLU E 1 235 ? -39.888 -42.949 34.705 1.00 47.79 213 GLU E CA 1
ATOM 13010 C C . GLU E 1 235 ? -39.842 -43.165 33.197 1.00 43.43 213 GLU E C 1
ATOM 13011 O O . GLU E 1 235 ? -39.564 -42.246 32.439 1.00 35.43 213 GLU E O 1
ATOM 13017 N N . LEU E 1 236 ? -40.073 -44.397 32.768 1.00 38.19 214 LEU E N 1
ATOM 13018 C CA . LEU E 1 236 ? -40.010 -44.718 31.354 1.00 35.60 214 LEU E CA 1
ATOM 13019 C C . LEU E 1 236 ? -41.372 -45.180 30.863 1.00 42.60 214 LEU E C 1
ATOM 13020 O O . LEU E 1 236 ? -41.968 -46.085 31.454 1.00 47.75 214 LEU E O 1
ATOM 13025 N N . ASN E 1 237 ? -41.870 -44.542 29.799 1.00 44.50 215 ASN E N 1
ATOM 13026 C CA . ASN E 1 237 ? -43.252 -44.744 29.346 1.00 46.25 215 ASN E CA 1
ATOM 13027 C C . ASN E 1 237 ? -43.359 -45.496 28.033 1.00 51.16 215 ASN E C 1
ATOM 13028 O O . ASN E 1 237 ? -42.846 -45.053 27.005 1.00 56.12 215 ASN E O 1
ATOM 13033 N N . ILE E 1 238 ? -44.039 -46.635 28.075 1.00 48.71 216 ILE E N 1
ATOM 13034 C CA . ILE E 1 238 ? -44.248 -47.441 26.881 1.00 39.14 216 ILE E CA 1
ATOM 13035 C C . ILE E 1 238 ? -45.725 -47.628 26.590 1.00 44.11 216 ILE E C 1
ATOM 13036 O O . ILE E 1 238 ? -46.498 -47.986 27.477 1.00 46.52 216 ILE E O 1
ATOM 13041 N N . ARG E 1 239 ? -46.094 -47.377 25.332 1.00 50.34 217 ARG E N 1
ATOM 13042 C CA . ARG E 1 239 ? -47.435 -47.638 24.798 1.00 45.66 217 ARG E CA 1
ATOM 13043 C C . ARG E 1 239 ? -48.012 -48.974 25.260 1.00 40.87 217 ARG E C 1
ATOM 13044 O O . ARG E 1 239 ? -47.332 -49.998 25.249 1.00 43.23 217 ARG E O 1
ATOM 13046 N N . CYS E 1 240 ? -49.269 -48.953 25.675 1.00 44.23 218 CYS E N 1
ATOM 13047 C CA . CYS E 1 240 ? -49.966 -50.169 26.071 1.00 47.87 218 CYS E CA 1
ATOM 13048 C C . CYS E 1 240 ? -49.987 -51.152 24.908 1.00 49.29 218 CYS E C 1
ATOM 13049 O O . CYS E 1 240 ? -49.902 -50.741 23.752 1.00 56.79 218 CYS E O 1
ATOM 13052 N N . ALA E 1 241 ? -50.112 -52.442 25.211 1.00 44.33 219 ALA E N 1
ATOM 13053 C CA . ALA E 1 241 ? -49.976 -53.486 24.200 1.00 45.61 219 ALA E CA 1
ATOM 13054 C C . ALA E 1 241 ? -50.602 -54.811 24.639 1.00 52.62 219 ALA E C 1
ATOM 13055 O O . ALA E 1 241 ? -51.059 -54.942 25.779 1.00 56.22 219 ALA E O 1
ATOM 13057 N N . LYS E 1 242 ? -50.626 -55.785 23.729 1.00 57.11 220 LYS E N 1
ATOM 13058 C CA . LYS E 1 242 ? -50.951 -57.161 24.100 1.00 61.04 220 LYS E CA 1
ATOM 13059 C C . LYS E 1 242 ? -50.124 -57.517 25.339 1.00 64.42 220 LYS E C 1
ATOM 13060 O O . LYS E 1 242 ? -48.921 -57.261 25.385 1.00 59.74 220 LYS E O 1
ATOM 13066 N N . ALA E 1 243 ? -50.793 -58.072 26.346 1.00 72.18 221 ALA E N 1
ATOM 13067 C CA . ALA E 1 243 ? -50.218 -58.247 27.676 1.00 73.55 221 ALA E CA 1
ATOM 13068 C C . ALA E 1 243 ? -48.844 -58.919 27.655 1.00 68.18 221 ALA E C 1
ATOM 13069 O O . ALA E 1 243 ? -47.924 -58.520 28.388 1.00 58.15 221 ALA E O 1
ATOM 13071 N N . LEU E 1 244 ? -48.708 -59.933 26.808 1.00 64.95 222 LEU E N 1
ATOM 13072 C CA . LEU E 1 244 ? -47.432 -60.602 26.670 1.00 60.59 222 LEU E CA 1
ATOM 13073 C C . LEU E 1 244 ? -46.371 -59.630 26.149 1.00 60.21 222 LEU E C 1
ATOM 13074 O O . LEU E 1 244 ? -45.217 -59.645 26.603 1.00 59.05 222 LEU E O 1
ATOM 13079 N N . ASP E 1 245 ? -46.767 -58.774 25.213 1.00 46.17 223 ASP E N 1
ATOM 13080 C CA . ASP E 1 245 ? -45.835 -57.820 24.649 1.00 47.00 223 ASP E CA 1
ATOM 13081 C C . ASP E 1 245 ? -45.314 -56.852 25.699 1.00 48.09 223 ASP E C 1
ATOM 13082 O O . ASP E 1 245 ? -44.108 -56.601 25.786 1.00 55.60 223 ASP E O 1
ATOM 13087 N N . THR E 1 246 ? -46.231 -56.311 26.487 1.00 45.57 224 THR E N 1
ATOM 13088 C CA . THR E 1 246 ? -45.887 -55.348 27.523 1.00 46.60 224 THR E CA 1
ATOM 13089 C C . THR E 1 246 ? -44.855 -55.897 28.494 1.00 51.29 224 THR E C 1
ATOM 13090 O O . THR E 1 246 ? -43.903 -55.195 28.856 1.00 51.46 224 THR E O 1
ATOM 13094 N N . ALA E 1 247 ? -45.037 -57.155 28.892 1.00 48.72 225 ALA E N 1
ATOM 13095 C CA . ALA E 1 247 ? -44.127 -57.792 29.828 1.00 49.71 225 ALA E CA 1
ATOM 13096 C C . ALA E 1 247 ? -42.739 -57.891 29.224 1.00 47.58 225 ALA E C 1
ATOM 13097 O O . ALA E 1 247 ? -41.744 -57.578 29.872 1.00 57.36 225 ALA E O 1
ATOM 13099 N N . ASP E 1 248 ? -42.686 -58.315 27.974 1.00 49.00 226 ASP E N 1
ATOM 13100 C CA . ASP E 1 248 ? -41.442 -58.367 27.221 1.00 44.26 226 ASP E CA 1
ATOM 13101 C C . ASP E 1 248 ? -40.782 -56.984 27.191 1.00 47.46 226 ASP E C 1
ATOM 13102 O O . ASP E 1 248 ? -39.623 -56.827 27.604 1.00 44.97 226 ASP E O 1
ATOM 13107 N N . TYR E 1 249 ? -41.533 -55.985 26.724 1.00 43.91 227 TYR E N 1
ATOM 13108 C CA . TYR E 1 249 ? -41.057 -54.598 26.688 1.00 40.93 227 TYR E CA 1
ATOM 13109 C C . TYR E 1 249 ? -40.509 -54.083 28.037 1.00 41.33 227 TYR E C 1
ATOM 13110 O O . TYR E 1 249 ? -39.473 -53.415 28.092 1.00 38.41 227 TYR E O 1
ATOM 13119 N N . HIS E 1 250 ? -41.228 -54.394 29.113 1.00 43.58 228 HIS E N 1
ATOM 13120 C CA . HIS E 1 250 ? -40.864 -53.997 30.469 1.00 37.39 228 HIS E CA 1
ATOM 13121 C C . HIS E 1 250 ? -39.467 -54.510 30.776 1.00 46.38 228 HIS E C 1
ATOM 13122 O O . HIS E 1 250 ? -38.578 -53.760 31.195 1.00 51.10 228 HIS E O 1
ATOM 13129 N N . THR E 1 251 ? -39.302 -55.808 30.541 1.00 37.82 229 THR E N 1
ATOM 13130 C CA . THR E 1 251 ? -38.056 -56.520 30.738 1.00 37.95 229 THR E CA 1
ATOM 13131 C C . THR E 1 251 ? -36.916 -56.034 29.857 1.00 39.67 229 THR E C 1
ATOM 13132 O O . THR E 1 251 ? -35.826 -55.750 30.372 1.00 37.77 229 THR E O 1
ATOM 13136 N N . ILE E 1 252 ? -37.145 -55.968 28.539 1.00 39.08 230 ILE E N 1
ATOM 13137 C CA . ILE E 1 252 ? -36.098 -55.507 27.631 1.00 39.55 230 ILE E CA 1
ATOM 13138 C C . ILE E 1 252 ? -35.668 -54.097 27.987 1.00 38.62 230 ILE E C 1
ATOM 13139 O O . ILE E 1 252 ? -34.484 -53.788 27.954 1.00 38.65 230 ILE E O 1
ATOM 13144 N N . ALA E 1 253 ? -36.621 -53.250 28.376 1.00 38.48 231 ALA E N 1
ATOM 13145 C CA . ALA E 1 253 ? -36.282 -51.876 28.743 1.00 45.66 231 ALA E CA 1
ATOM 13146 C C . ALA E 1 253 ? -35.448 -51.814 30.036 1.00 47.14 231 ALA E C 1
ATOM 13147 O O . ALA E 1 253 ? -34.511 -51.019 30.161 1.00 42.27 231 ALA E O 1
ATOM 13149 N N . LYS E 1 254 ? -35.801 -52.665 30.990 1.00 49.04 232 LYS E N 1
ATOM 13150 C CA . LYS E 1 254 ? -35.061 -52.779 32.231 1.00 47.99 232 LYS E CA 1
ATOM 13151 C C . LYS E 1 254 ? -33.608 -53.127 31.915 1.00 45.62 232 LYS E C 1
ATOM 13152 O O . LYS E 1 254 ? -32.675 -52.440 32.365 1.00 42.11 232 LYS E O 1
ATOM 13158 N N . HIS E 1 255 ? -33.426 -54.167 31.104 1.00 42.50 233 HIS E N 1
ATOM 13159 C CA . HIS E 1 255 ? -32.091 -54.576 30.649 1.00 40.19 233 HIS E CA 1
ATOM 13160 C C . HIS E 1 255 ? -31.346 -53.463 29.902 1.00 43.58 233 HIS E C 1
ATOM 13161 O O . HIS E 1 255 ? -30.136 -53.310 30.060 1.00 43.89 233 HIS E O 1
ATOM 13168 N N . ALA E 1 256 ? -32.074 -52.693 29.092 1.00 43.57 234 ALA E N 1
ATOM 13169 C CA . ALA E 1 256 ? -31.475 -51.627 28.294 1.00 41.90 234 ALA E CA 1
ATOM 13170 C C . ALA E 1 256 ? -31.077 -50.468 29.188 1.00 41.99 234 ALA E C 1
ATOM 13171 O O . ALA E 1 256 ? -29.998 -49.892 29.021 1.00 41.75 234 ALA E O 1
ATOM 13173 N N . THR E 1 257 ? -31.965 -50.127 30.123 1.00 36.66 235 THR E N 1
ATOM 13174 C CA . THR E 1 257 ? -31.688 -49.096 31.116 1.00 36.08 235 THR E CA 1
ATOM 13175 C C . THR E 1 257 ? -30.404 -49.417 31.881 1.00 40.80 235 THR E C 1
ATOM 13176 O O . THR E 1 257 ? -29.565 -48.556 32.069 1.00 38.69 235 THR E O 1
ATOM 13180 N N . LYS E 1 258 ? -30.238 -50.660 32.304 1.00 44.81 236 LYS E N 1
ATOM 13181 C CA . LYS E 1 258 ? -29.025 -51.025 33.025 1.00 47.87 236 LYS E CA 1
ATOM 13182 C C . LYS E 1 258 ? -27.776 -50.829 32.159 1.00 49.97 236 LYS E C 1
ATOM 13183 O O . LYS E 1 258 ? -26.796 -50.204 32.593 1.00 44.87 236 LYS E O 1
ATOM 13189 N N . GLU E 1 259 ? -27.828 -51.338 30.932 1.00 46.36 237 GLU E N 1
ATOM 13190 C CA . GLU E 1 259 ? -26.674 -51.321 30.044 1.00 49.48 237 GLU E CA 1
ATOM 13191 C C . GLU E 1 259 ? -26.223 -49.920 29.634 1.00 54.45 237 GLU E C 1
ATOM 13192 O O . GLU E 1 259 ? -25.020 -49.619 29.633 1.00 49.23 237 GLU E O 1
ATOM 13198 N N . ILE E 1 260 ? -27.187 -49.080 29.269 1.00 38.92 238 ILE E N 1
ATOM 13199 C CA . ILE E 1 260 ? -26.879 -47.780 28.714 1.00 39.31 238 ILE E CA 1
ATOM 13200 C C . ILE E 1 260 ? -26.301 -46.898 29.819 1.00 49.82 238 ILE E C 1
ATOM 13201 O O . ILE E 1 260 ? -25.364 -46.108 29.592 1.00 45.12 238 ILE E O 1
ATOM 13206 N N . ALA E 1 261 ? -26.858 -47.067 31.017 1.00 38.01 239 ALA E N 1
ATOM 13207 C CA . ALA E 1 261 ? -26.395 -46.377 32.212 1.00 43.03 239 ALA E CA 1
ATOM 13208 C C . ALA E 1 261 ? -24.933 -46.696 32.462 1.00 38.51 239 ALA E C 1
ATOM 13209 O O . ALA E 1 261 ? -24.101 -45.800 32.576 1.00 39.09 239 ALA E O 1
ATOM 13211 N N . TRP E 1 262 ? -24.626 -47.982 32.545 1.00 38.66 240 TRP E N 1
ATOM 13212 C CA . TRP E 1 262 ? -23.242 -48.401 32.698 1.00 45.86 240 TRP E CA 1
ATOM 13213 C C . TRP E 1 262 ? -22.383 -47.809 31.573 1.00 50.22 240 TRP E C 1
ATOM 13214 O O . TRP E 1 262 ? -21.323 -47.245 31.837 1.00 58.97 240 TRP E O 1
ATOM 13225 N N . GLN E 1 263 ? -22.862 -47.906 30.333 1.00 47.54 241 GLN E N 1
ATOM 13226 C CA . GLN E 1 263 ? -22.137 -47.360 29.189 1.00 47.25 241 GLN E CA 1
ATOM 13227 C C . GLN E 1 263 ? -21.826 -45.884 29.373 1.00 48.76 241 GLN E C 1
ATOM 13228 O O . GLN E 1 263 ? -20.777 -45.434 28.936 1.00 50.38 241 GLN E O 1
ATOM 13234 N N . GLN E 1 264 ? -22.715 -45.141 30.033 1.00 46.75 242 GLN E N 1
ATOM 13235 C CA . GLN E 1 264 ? -22.451 -43.725 30.337 1.00 49.24 242 GLN E CA 1
ATOM 13236 C C . GLN E 1 264 ? -21.790 -43.450 31.708 1.00 52.10 242 GLN E C 1
ATOM 13237 O O . GLN E 1 264 ? -21.775 -42.312 32.166 1.00 55.07 242 GLN E O 1
ATOM 13243 N N . GLY E 1 265 ? -21.263 -44.468 32.379 1.00 46.41 243 GLY E N 1
ATOM 13244 C CA . GLY E 1 265 ? -20.634 -44.224 33.666 1.00 52.13 243 GLY E CA 1
ATOM 13245 C C . GLY E 1 265 ? -21.581 -43.814 34.793 1.00 57.38 243 GLY E C 1
ATOM 13246 O O . GLY E 1 265 ? -21.151 -43.248 35.791 1.00 57.92 243 GLY E O 1
ATOM 13247 N N . ARG E 1 266 ? -22.867 -44.110 34.627 1.00 54.07 244 ARG E N 1
ATOM 13248 C CA . ARG E 1 266 ? -23.873 -43.885 35.654 1.00 49.34 244 ARG E CA 1
ATOM 13249 C C . ARG E 1 266 ? -24.366 -45.212 36.206 1.00 56.71 244 ARG E C 1
ATOM 13250 O O . ARG E 1 266 ? -24.284 -46.243 35.545 1.00 70.79 244 ARG E O 1
ATOM 13258 N N . ALA E 1 267 ? -24.896 -45.200 37.413 1.00 46.38 245 ALA E N 1
ATOM 13259 C CA . ALA E 1 267 ? -25.501 -46.407 37.930 1.00 42.99 245 ALA E CA 1
ATOM 13260 C C . ALA E 1 267 ? -27.008 -46.212 38.076 1.00 47.88 245 ALA E C 1
ATOM 13261 O O . ALA E 1 267 ? -27.491 -45.115 38.380 1.00 45.25 245 ALA E O 1
ATOM 13263 N N . VAL E 1 268 ? -27.744 -47.291 37.842 1.00 45.62 246 VAL E N 1
ATOM 13264 C CA . VAL E 1 268 ? -29.191 -47.252 37.874 1.00 45.02 246 VAL E CA 1
ATOM 13265 C C . VAL E 1 268 ? -29.698 -48.369 38.780 1.00 45.89 246 VAL E C 1
ATOM 13266 O O . VAL E 1 268 ? -29.039 -49.401 38.923 1.00 48.38 246 VAL E O 1
ATOM 13270 N N . THR E 1 269 ? -30.830 -48.130 39.446 1.00 46.78 247 THR E N 1
ATOM 13271 C CA . THR E 1 269 ? -31.447 -49.117 40.340 1.00 50.67 247 THR E CA 1
ATOM 13272 C C . THR E 1 269 ? -32.972 -49.154 40.302 1.00 45.13 247 THR E C 1
ATOM 13273 O O . THR E 1 269 ? -33.628 -48.118 40.441 1.00 43.87 247 THR E O 1
ATOM 13277 N N . PHE E 1 270 ? -33.528 -50.355 40.175 1.00 33.63 248 PHE E N 1
ATOM 13278 C CA . PHE E 1 270 ? -34.970 -50.518 40.174 1.00 43.58 248 PHE E CA 1
ATOM 13279 C C . PHE E 1 270 ? -35.455 -50.981 41.531 1.00 48.85 248 PHE E C 1
ATOM 13280 O O . PHE E 1 270 ? -36.500 -51.618 41.638 1.00 56.68 248 PHE E O 1
ATOM 13288 N N . LEU E 1 271 ? -34.676 -50.663 42.562 1.00 46.95 249 LEU E N 1
ATOM 13289 C CA . LEU E 1 271 ? -35.016 -50.980 43.949 1.00 42.36 249 LEU E CA 1
ATOM 13290 C C . LEU E 1 271 ? -36.292 -50.276 44.351 1.00 44.72 249 LEU E C 1
ATOM 13291 O O . LEU E 1 271 ? -36.489 -49.103 44.021 1.00 50.32 249 LEU E O 1
ATOM 13296 N N . SER E 1 272 ? -37.168 -51.003 45.037 1.00 47.93 250 SER E N 1
ATOM 13297 C CA . SER E 1 272 ? -38.401 -50.422 45.551 1.00 48.58 250 SER E CA 1
ATOM 13298 C C . SER E 1 272 ? -38.136 -49.188 46.410 1.00 51.39 250 SER E C 1
ATOM 13299 O O . SER E 1 272 ? -38.849 -48.181 46.318 1.00 49.82 250 SER E O 1
ATOM 13302 N N . LYS E 1 273 ? -37.103 -49.275 47.239 1.00 46.03 251 LYS E N 1
ATOM 13303 C CA . LYS E 1 273 ? -36.760 -48.196 48.139 1.00 41.99 251 LYS E CA 1
ATOM 13304 C C . LYS E 1 273 ? -35.283 -48.296 48.454 1.00 45.19 251 LYS E C 1
ATOM 13305 O O . LYS E 1 273 ? -34.858 -49.180 49.192 1.00 43.76 251 LYS E O 1
ATOM 13311 N N . TRP E 1 274 ? -34.485 -47.392 47.893 1.00 49.02 252 TRP E N 1
ATOM 13312 C CA . TRP E 1 274 ? -33.053 -47.547 48.026 1.00 43.94 252 TRP E CA 1
ATOM 13313 C C . TRP E 1 274 ? -32.577 -46.878 49.298 1.00 47.43 252 TRP E C 1
ATOM 13314 O O . TRP E 1 274 ? -31.542 -47.239 49.836 1.00 52.08 252 TRP E O 1
ATOM 13325 N N . HIS E 1 275 ? -33.374 -45.953 49.815 1.00 53.72 253 HIS E N 1
ATOM 13326 C CA . HIS E 1 275 ? -33.018 -45.215 51.027 1.00 57.48 253 HIS E CA 1
ATOM 13327 C C . HIS E 1 275 ? -34.250 -44.627 51.704 1.00 63.45 253 HIS E C 1
ATOM 13328 O O . HIS E 1 275 ? -35.149 -44.138 51.028 1.00 69.68 253 HIS E O 1
ATOM 13335 N N . HIS E 1 276 ? -34.275 -44.665 53.035 1.00 65.90 254 HIS E N 1
ATOM 13336 C CA . HIS E 1 276 ? -35.415 -44.175 53.814 1.00 67.19 254 HIS E CA 1
ATOM 13337 C C . HIS E 1 276 ? -35.826 -42.762 53.405 1.00 65.42 254 HIS E C 1
ATOM 13338 O O . HIS E 1 276 ? -37.008 -42.474 53.199 1.00 60.33 254 HIS E O 1
ATOM 13340 N N . ALA E 1 277 ? -34.829 -41.895 53.274 1.00 72.89 255 ALA E N 1
ATOM 13341 C CA . ALA E 1 277 ? -35.052 -40.485 52.990 1.00 79.92 255 ALA E CA 1
ATOM 13342 C C . ALA E 1 277 ? -35.583 -40.257 51.580 1.00 77.13 255 ALA E C 1
ATOM 13343 O O . ALA E 1 277 ? -36.248 -39.261 51.310 1.00 82.61 255 ALA E O 1
ATOM 13345 N N . HIS E 1 278 ? -35.295 -41.177 50.677 1.00 69.23 256 HIS E N 1
ATOM 13346 C CA . HIS E 1 278 ? -35.751 -41.005 49.311 1.00 69.52 256 HIS E CA 1
ATOM 13347 C C . HIS E 1 278 ? -37.025 -41.823 49.020 1.00 63.35 256 HIS E C 1
ATOM 13348 O O . HIS E 1 278 ? -37.296 -42.844 49.653 1.00 52.07 256 HIS E O 1
ATOM 13355 N N . ALA E 1 279 ? -37.831 -41.324 48.088 1.00 64.66 257 ALA E N 1
ATOM 13356 C CA . ALA E 1 279 ? -39.141 -41.896 47.821 1.00 60.23 257 ALA E CA 1
ATOM 13357 C C . ALA E 1 279 ? -38.999 -43.194 47.058 1.00 59.39 257 ALA E C 1
ATOM 13358 O O . ALA E 1 279 ? -37.986 -43.419 46.399 1.00 73.34 257 ALA E O 1
ATOM 13360 N N . GLY E 1 280 ? -40.013 -44.046 47.153 1.00 43.22 258 GLY E N 1
ATOM 13361 C CA . GLY E 1 280 ? -39.977 -45.345 46.510 1.00 42.29 258 GLY E CA 1
ATOM 13362 C C . GLY E 1 280 ? -40.063 -45.309 44.992 1.00 49.41 258 GLY E C 1
ATOM 13363 O O . GLY E 1 280 ? -40.633 -44.394 44.401 1.00 52.75 258 GLY E O 1
ATOM 13364 N N . SER E 1 281 ? -39.488 -46.309 44.346 1.00 51.17 259 SER E N 1
ATOM 13365 C CA . SER E 1 281 ? -39.671 -46.440 42.914 1.00 54.18 259 SER E CA 1
ATOM 13366 C C . SER E 1 281 ? -40.759 -47.469 42.663 1.00 50.56 259 SER E C 1
ATOM 13367 O O . SER E 1 281 ? -40.662 -48.615 43.103 1.00 47.51 259 SER E O 1
ATOM 13370 N N . SER E 1 282 ? -41.807 -47.035 41.975 1.00 47.82 260 SER E N 1
ATOM 13371 C CA . SER E 1 282 ? -42.975 -47.862 41.767 1.00 49.94 260 SER E CA 1
ATOM 13372 C C . SER E 1 282 ? -43.057 -48.364 40.342 1.00 54.36 260 SER E C 1
ATOM 13373 O O . SER E 1 282 ? -42.376 -47.868 39.431 1.00 47.30 260 SER E O 1
ATOM 13376 N N . SER E 1 283 ? -43.901 -49.371 40.167 1.00 57.31 261 SER E N 1
ATOM 13377 C CA . SER E 1 283 ? -44.149 -49.932 38.854 1.00 55.88 261 SER E CA 1
ATOM 13378 C C . SER E 1 283 ? -45.649 -50.167 38.651 1.00 36.38 261 SER E C 1
ATOM 13379 O O . SER E 1 283 ? -46.117 -51.296 38.650 1.00 40.19 261 SER E O 1
ATOM 13382 N N . HIS E 1 284 ? -46.383 -49.068 38.515 1.00 36.91 262 HIS E N 1
ATOM 13383 C CA . HIS E 1 284 ? -47.806 -49.081 38.198 1.00 37.86 262 HIS E CA 1
ATOM 13384 C C . HIS E 1 284 ? -48.110 -49.959 36.970 1.00 44.22 262 HIS E C 1
ATOM 13385 O O . HIS E 1 284 ? -47.366 -49.959 35.975 1.00 44.72 262 HIS E O 1
ATOM 13392 N N . ILE E 1 285 ? -49.224 -50.679 37.029 1.00 44.39 263 ILE E N 1
ATOM 13393 C CA . ILE E 1 285 ? -49.641 -51.545 35.939 1.00 42.15 263 ILE E CA 1
ATOM 13394 C C . ILE E 1 285 ? -51.072 -51.179 35.491 1.00 49.77 263 ILE E C 1
ATOM 13395 O O . ILE E 1 285 ? -52.052 -51.465 36.179 1.00 59.80 263 ILE E O 1
ATOM 13400 N N . HIS E 1 286 ? -51.178 -50.518 34.346 1.00 44.56 264 HIS E N 1
ATOM 13401 C CA . HIS E 1 286 ? -52.474 -50.235 33.732 1.00 47.49 264 HIS E CA 1
ATOM 13402 C C . HIS E 1 286 ? -52.974 -51.492 33.006 1.00 51.00 264 HIS E C 1
ATOM 13403 O O . HIS E 1 286 ? -52.173 -52.333 32.625 1.00 55.56 264 HIS E O 1
ATOM 13410 N N . GLN E 1 287 ? -54.284 -51.657 32.848 1.00 54.10 265 GLN E N 1
ATOM 13411 C CA . GLN E 1 287 ? -54.803 -52.925 32.302 1.00 51.81 265 GLN E CA 1
ATOM 13412 C C . GLN E 1 287 ? -56.247 -52.867 31.818 1.00 52.82 265 GLN E C 1
ATOM 13413 O O . GLN E 1 287 ? -57.088 -52.213 32.431 1.00 57.12 265 GLN E O 1
ATOM 13419 N N . SER E 1 288 ? -56.531 -53.571 30.724 1.00 59.83 266 SER E N 1
ATOM 13420 C CA . SER E 1 288 ? -57.841 -53.495 30.070 1.00 62.40 266 SER E CA 1
ATOM 13421 C C . SER E 1 288 ? -58.139 -54.721 29.240 1.00 62.30 266 SER E C 1
ATOM 13422 O O . SER E 1 288 ? -57.234 -55.342 28.692 1.00 65.69 266 SER E O 1
ATOM 13425 N N . LEU E 1 289 ? -59.419 -55.057 29.147 1.00 61.55 267 LEU E N 1
ATOM 13426 C CA . LEU E 1 289 ? -59.866 -56.219 28.382 1.00 67.88 267 LEU E CA 1
ATOM 13427 C C . LEU E 1 289 ? -60.566 -55.804 27.088 1.00 74.14 267 LEU E C 1
ATOM 13428 O O . LEU E 1 289 ? -61.246 -54.769 27.039 1.00 75.87 267 LEU E O 1
ATOM 13433 N N . TRP E 1 290 ? -60.387 -56.591 26.034 1.00 75.11 268 TRP E N 1
ATOM 13434 C CA . TRP E 1 290 ? -60.943 -56.203 24.745 1.00 84.12 268 TRP E CA 1
ATOM 13435 C C . TRP E 1 290 ? -61.532 -57.403 23.988 1.00 94.40 268 TRP E C 1
ATOM 13436 O O . TRP E 1 290 ? -60.967 -58.498 23.995 1.00 99.99 268 TRP E O 1
ATOM 13447 N N . LYS E 1 291 ? -62.684 -57.182 23.357 1.00 91.38 269 LYS E N 1
ATOM 13448 C CA . LYS E 1 291 ? -63.407 -58.238 22.659 1.00 86.43 269 LYS E CA 1
ATOM 13449 C C . LYS E 1 291 ? -63.687 -57.830 21.234 1.00 82.06 269 LYS E C 1
ATOM 13450 O O . LYS E 1 291 ? -64.417 -56.870 20.996 1.00 84.54 269 LYS E O 1
ATOM 13452 N N . GLN E 1 292 ? -63.098 -58.558 20.292 1.00 79.72 270 GLN E N 1
ATOM 13453 C CA . GLN E 1 292 ? -63.230 -58.259 18.868 1.00 82.38 270 GLN E CA 1
ATOM 13454 C C . GLN E 1 292 ? -62.703 -56.865 18.536 1.00 87.97 270 GLN E C 1
ATOM 13455 O O . GLN E 1 292 ? -62.966 -56.338 17.459 1.00 93.95 270 GLN E O 1
ATOM 13457 N N . GLY E 1 293 A -61.947 -56.281 19.460 1.00 90.83 271 GLY E N 1
ATOM 13458 C CA . GLY E 1 293 A -61.375 -54.960 19.266 1.00 93.38 271 GLY E CA 1
ATOM 13459 C C . GLY E 1 293 A -62.111 -53.868 20.021 1.00 86.86 271 GLY E C 1
ATOM 13460 O O . GLY E 1 293 A -61.863 -52.684 19.808 1.00 85.77 271 GLY E O 1
ATOM 13461 N N . LEU E 1 294 ? -63.014 -54.265 20.911 1.00 83.71 272 LEU E N 1
ATOM 13462 C CA . LEU E 1 294 ? -63.858 -53.311 21.616 1.00 78.33 272 LEU E CA 1
ATOM 13463 C C . LEU E 1 294 ? -63.554 -53.243 23.106 1.00 82.02 272 LEU E C 1
ATOM 13464 O O . LEU E 1 294 ? -63.329 -54.272 23.750 1.00 78.58 272 LEU E O 1
ATOM 13469 N N . PRO E 1 295 ? -63.564 -52.021 23.664 1.00 86.20 273 PRO E N 1
ATOM 13470 C CA . PRO E 1 295 ? -63.338 -51.825 25.100 1.00 82.97 273 PRO E CA 1
ATOM 13471 C C . PRO E 1 295 ? -64.444 -52.445 25.953 1.00 77.90 273 PRO E C 1
ATOM 13472 O O . PRO E 1 295 ? -65.415 -51.779 26.297 1.00 70.51 273 PRO E O 1
ATOM 13476 N N . ALA E 1 296 ? -64.267 -53.719 26.292 1.00 71.75 274 ALA E N 1
ATOM 13477 C CA . ALA E 1 296 ? -65.151 -54.435 27.192 1.00 68.65 274 ALA E CA 1
ATOM 13478 C C . ALA E 1 296 ? -65.224 -53.822 28.598 1.00 76.08 274 ALA E C 1
ATOM 13479 O O . ALA E 1 296 ? -66.055 -54.235 29.411 1.00 79.14 274 ALA E O 1
ATOM 13481 N N . PHE E 1 297 ? -64.359 -52.856 28.898 1.00 78.69 275 PHE E N 1
ATOM 13482 C CA . PHE E 1 297 ? -64.467 -52.128 30.162 1.00 75.30 275 PHE E CA 1
ATOM 13483 C C . PHE E 1 297 ? -65.373 -50.910 30.026 1.00 80.03 275 PHE E C 1
ATOM 13484 O O . PHE E 1 297 ? -65.674 -50.242 31.017 1.00 83.13 275 PHE E O 1
ATOM 13492 N N . HIS E 1 298 ? -65.818 -50.627 28.806 1.00 72.50 276 HIS E N 1
ATOM 13493 C CA . HIS E 1 298 ? -66.633 -49.441 28.578 1.00 76.92 276 HIS E CA 1
ATOM 13494 C C . HIS E 1 298 ? -67.848 -49.691 27.672 1.00 81.58 276 HIS E C 1
ATOM 13495 O O . HIS E 1 298 ? -68.621 -50.636 27.856 1.00 80.06 276 HIS E O 1
ATOM 13502 N N . LEU E 1 304 ? -71.223 -44.223 34.434 1.00 99.74 282 LEU E N 1
ATOM 13503 C CA . LEU E 1 304 ? -69.819 -43.891 34.691 1.00 108.94 282 LEU E CA 1
ATOM 13504 C C . LEU E 1 304 ? -68.926 -44.290 33.511 1.00 125.18 282 LEU E C 1
ATOM 13505 O O . LEU E 1 304 ? -67.768 -43.873 33.412 1.00 112.57 282 LEU E O 1
ATOM 13510 N N . GLY E 1 305 ? -69.472 -45.106 32.617 1.00 152.73 283 GLY E N 1
ATOM 13511 C CA . GLY E 1 305 ? -68.709 -45.614 31.491 1.00 153.64 283 GLY E CA 1
ATOM 13512 C C . GLY E 1 305 ? -68.035 -46.919 31.856 1.00 143.45 283 GLY E C 1
ATOM 13513 O O . GLY E 1 305 ? -67.626 -47.690 30.989 1.00 141.35 283 GLY E O 1
ATOM 13514 N N . MET E 1 306 ? -67.925 -47.161 33.158 1.00 121.69 284 MET E N 1
ATOM 13515 C CA . MET E 1 306 ? -67.386 -48.416 33.655 1.00 101.67 284 MET E CA 1
ATOM 13516 C C . MET E 1 306 ? -68.363 -49.561 33.411 1.00 96.39 284 MET E C 1
ATOM 13517 O O . MET E 1 306 ? -69.488 -49.557 33.919 1.00 91.68 284 MET E O 1
ATOM 13522 N N . SER E 1 307 ? -67.923 -50.537 32.623 1.00 97.38 285 SER E N 1
ATOM 13523 C CA . SER E 1 307 ? -68.742 -51.699 32.302 1.00 101.18 285 SER E CA 1
ATOM 13524 C C . SER E 1 307 ? -68.994 -52.571 33.532 1.00 102.99 285 SER E C 1
ATOM 13525 O O . SER E 1 307 ? -68.357 -52.394 34.569 1.00 106.49 285 SER E O 1
ATOM 13528 N N . ALA E 1 308 ? -69.929 -53.509 33.407 1.00 84.28 286 ALA E N 1
ATOM 13529 C CA . ALA E 1 308 ? -70.232 -54.453 34.480 1.00 79.52 286 ALA E CA 1
ATOM 13530 C C . ALA E 1 308 ? -69.074 -55.401 34.636 1.00 75.45 286 ALA E C 1
ATOM 13531 O O . ALA E 1 308 ? -68.719 -55.799 35.748 1.00 73.02 286 ALA E O 1
ATOM 13533 N N . LEU E 1 309 ? -68.502 -55.758 33.487 1.00 75.81 287 LEU E N 1
ATOM 13534 C CA . LEU E 1 309 ? -67.329 -56.624 33.388 1.00 68.20 287 LEU E CA 1
ATOM 13535 C C . LEU E 1 309 ? -66.164 -56.067 34.192 1.00 66.33 287 LEU E C 1
ATOM 13536 O O . LEU E 1 309 ? -65.580 -56.750 35.040 1.00 50.01 287 LEU E O 1
ATOM 13541 N N . MET E 1 310 ? -65.835 -54.815 33.889 1.00 68.30 288 MET E N 1
ATOM 13542 C CA . MET E 1 310 ? -64.811 -54.071 34.605 1.00 72.50 288 MET E CA 1
ATOM 13543 C C . MET E 1 310 ? -65.107 -53.986 36.106 1.00 74.73 288 MET E C 1
ATOM 13544 O O . MET E 1 310 ? -64.196 -54.070 36.936 1.00 71.58 288 MET E O 1
ATOM 13549 N N . LYS E 1 311 ? -66.388 -53.812 36.438 1.00 68.89 289 LYS E N 1
ATOM 13550 C CA . LYS E 1 311 ? -66.832 -53.771 37.821 1.00 60.62 289 LYS E CA 1
ATOM 13551 C C . LYS E 1 311 ? -66.567 -55.105 38.517 1.00 63.24 289 LYS E C 1
ATOM 13552 O O . LYS E 1 311 ? -66.091 -55.120 39.653 1.00 68.83 289 LYS E O 1
ATOM 13554 N N . HIS E 1 312 ? -66.857 -56.213 37.832 1.00 58.07 290 HIS E N 1
ATOM 13555 C CA . HIS E 1 312 ? -66.578 -57.552 38.366 1.00 61.02 290 HIS E CA 1
ATOM 13556 C C . HIS E 1 312 ? -65.075 -57.775 38.549 1.00 57.72 290 HIS E C 1
ATOM 13557 O O . HIS E 1 312 ? -64.613 -58.164 39.627 1.00 55.12 290 HIS E O 1
ATOM 13564 N N . TYR E 1 313 ? -64.334 -57.540 37.471 1.00 55.93 291 TYR E N 1
ATOM 13565 C CA . TYR E 1 313 ? -62.877 -57.643 37.442 1.00 52.36 291 TYR E CA 1
ATOM 13566 C C . TYR E 1 313 ? -62.237 -56.825 38.567 1.00 50.18 291 TYR E C 1
ATOM 13567 O O . TYR E 1 313 ? -61.430 -57.350 39.328 1.00 45.50 291 TYR E O 1
ATOM 13576 N N . LEU E 1 314 ? -62.602 -55.543 38.660 1.00 58.55 292 LEU E N 1
ATOM 13577 C CA . LEU E 1 314 ? -62.027 -54.631 39.660 1.00 65.97 292 LEU E CA 1
ATOM 13578 C C . LEU E 1 314 ? -62.341 -55.099 41.076 1.00 77.83 292 LEU E C 1
ATOM 13579 O O . LEU E 1 314 ? -61.523 -54.956 41.992 1.00 72.25 292 LEU E O 1
ATOM 13584 N N . ALA E 1 315 ? -63.539 -55.651 41.242 1.00 90.10 293 ALA E N 1
ATOM 13585 C CA . ALA E 1 315 ? -63.945 -56.231 42.508 1.00 90.66 293 ALA E CA 1
ATOM 13586 C C . ALA E 1 315 ? -63.044 -57.406 42.843 1.00 82.51 293 ALA E C 1
ATOM 13587 O O . ALA E 1 315 ? -62.660 -57.595 43.997 1.00 86.11 293 ALA E O 1
ATOM 13589 N N . GLY E 1 316 ? -62.707 -58.187 41.823 1.00 70.66 294 GLY E N 1
ATOM 13590 C CA . GLY E 1 316 ? -61.837 -59.336 41.986 1.00 62.43 294 GLY E CA 1
ATOM 13591 C C . GLY E 1 316 ? -60.430 -58.963 42.422 1.00 65.01 294 GLY E C 1
ATOM 13592 O O . GLY E 1 316 ? -59.904 -59.541 43.392 1.00 66.76 294 GLY E O 1
ATOM 13593 N N . LEU E 1 317 ? -59.812 -58.020 41.702 1.00 56.76 295 LEU E N 1
ATOM 13594 C CA . LEU E 1 317 ? -58.487 -57.513 42.069 1.00 58.70 295 LEU E CA 1
ATOM 13595 C C . LEU E 1 317 ? -58.479 -57.056 43.519 1.00 60.55 295 LEU E C 1
ATOM 13596 O O . LEU E 1 317 ? -57.531 -57.319 44.267 1.00 59.44 295 LEU E O 1
ATOM 13601 N N . LEU E 1 318 ? -59.554 -56.373 43.907 1.00 62.15 296 LEU E N 1
ATOM 13602 C CA . LEU E 1 318 ? -59.741 -55.917 45.282 1.00 59.44 296 LEU E CA 1
ATOM 13603 C C . LEU E 1 318 ? -59.794 -57.080 46.270 1.00 64.87 296 LEU E C 1
ATOM 13604 O O . LEU E 1 318 ? -59.044 -57.107 47.249 1.00 70.82 296 LEU E O 1
ATOM 13609 N N . LYS E 1 319 ? -60.672 -58.044 46.001 1.00 61.92 297 LYS E N 1
ATOM 13610 C CA . LYS E 1 319 ? -60.847 -59.191 46.888 1.00 61.38 297 LYS E CA 1
ATOM 13611 C C . LYS E 1 319 ? -59.568 -60.034 47.030 1.00 59.03 297 LYS E C 1
ATOM 13612 O O . LYS E 1 319 ? -59.228 -60.467 48.125 1.00 55.39 297 LYS E O 1
ATOM 13618 N N . TYR E 1 320 ? -58.851 -60.250 45.933 1.00 61.04 298 TYR E N 1
ATOM 13619 C CA . TYR E 1 320 ? -57.748 -61.208 45.944 1.00 56.73 298 TYR E CA 1
ATOM 13620 C C . TYR E 1 320 ? -56.360 -60.573 45.984 1.00 55.84 298 TYR E C 1
ATOM 13621 O O . TYR E 1 320 ? -55.347 -61.260 45.850 1.00 53.87 298 TYR E O 1
ATOM 13630 N N . ALA E 1 321 ? -56.330 -59.261 46.183 1.00 51.19 299 ALA E N 1
ATOM 13631 C CA . ALA E 1 321 ? -55.089 -58.525 46.322 1.00 55.81 299 ALA E CA 1
ATOM 13632 C C . ALA E 1 321 ? -54.095 -59.116 47.341 1.00 53.10 299 ALA E C 1
ATOM 13633 O O . ALA E 1 321 ? -52.920 -59.269 47.023 1.00 50.07 299 ALA E O 1
ATOM 13635 N N . PRO E 1 322 ? -54.547 -59.436 48.570 1.00 62.32 300 PRO E N 1
ATOM 13636 C CA . PRO E 1 322 ? -53.538 -59.969 49.495 1.00 67.61 300 PRO E CA 1
ATOM 13637 C C . PRO E 1 322 ? -52.860 -61.252 49.016 1.00 69.43 300 PRO E C 1
ATOM 13638 O O . PRO E 1 322 ? -51.702 -61.483 49.360 1.00 74.40 300 PRO E O 1
ATOM 13642 N N . ASP E 1 323 ? -53.564 -62.042 48.211 1.00 66.37 301 ASP E N 1
ATOM 13643 C CA . ASP E 1 323 ? -53.087 -63.344 47.770 1.00 65.73 301 ASP E CA 1
ATOM 13644 C C . ASP E 1 323 ? -51.863 -63.260 46.865 1.00 68.76 301 ASP E C 1
ATOM 13645 O O . ASP E 1 323 ? -50.884 -63.995 47.052 1.00 66.49 301 ASP E O 1
ATOM 13650 N N . TYR E 1 324 ? -51.927 -62.369 45.879 1.00 64.66 302 TYR E N 1
ATOM 13651 C CA . TYR E 1 324 ? -50.869 -62.272 44.889 1.00 62.75 302 TYR E CA 1
ATOM 13652 C C . TYR E 1 324 ? -49.855 -61.165 45.196 1.00 64.00 302 TYR E C 1
ATOM 13653 O O . TYR E 1 324 ? -48.914 -60.948 44.430 1.00 70.14 302 TYR E O 1
ATOM 13662 N N . THR E 1 325 ? -50.049 -60.486 46.322 1.00 54.51 303 THR E N 1
ATOM 13663 C CA . THR E 1 325 ? -49.160 -59.423 46.795 1.00 47.93 303 THR E CA 1
ATOM 13664 C C . THR E 1 325 ? -47.654 -59.712 46.641 1.00 48.79 303 THR E C 1
ATOM 13665 O O . THR E 1 325 ? -46.845 -58.818 46.343 1.00 48.94 303 THR E O 1
ATOM 13669 N N . TYR E 1 326 ? -47.286 -60.971 46.833 1.00 50.22 304 TYR E N 1
ATOM 13670 C CA . TYR E 1 326 ? -45.906 -61.393 46.681 1.00 48.62 304 TYR E CA 1
ATOM 13671 C C . TYR E 1 326 ? -45.422 -61.288 45.231 1.00 49.83 304 TYR E C 1
ATOM 13672 O O . TYR E 1 326 ? -44.224 -61.139 44.983 1.00 52.56 304 TYR E O 1
ATOM 13681 N N . PHE E 1 327 ? -46.346 -61.362 44.276 1.00 50.05 305 PHE E N 1
ATOM 13682 C CA . PHE E 1 327 ? -45.981 -61.222 42.872 1.00 46.61 305 PHE E CA 1
ATOM 13683 C C . PHE E 1 327 ? -45.769 -59.749 42.522 1.00 53.57 305 PHE E C 1
ATOM 13684 O O . PHE E 1 327 ? -45.177 -59.420 41.490 1.00 61.54 305 PHE E O 1
ATOM 13692 N N . LEU E 1 328 ? -46.218 -58.873 43.410 1.00 52.47 306 LEU E N 1
ATOM 13693 C CA . LEU E 1 328 ? -46.016 -57.435 43.268 1.00 55.44 306 LEU E CA 1
ATOM 13694 C C . LEU E 1 328 ? -44.920 -56.937 44.212 1.00 56.73 306 LEU E C 1
ATOM 13695 O O . LEU E 1 328 ? -44.433 -55.793 44.109 1.00 52.07 306 LEU E O 1
ATOM 13700 N N . ALA E 1 329 ? -44.555 -57.811 45.144 1.00 59.45 307 ALA E N 1
ATOM 13701 C CA . ALA E 1 329 ? -43.585 -57.496 46.175 1.00 57.87 307 ALA E CA 1
ATOM 13702 C C . ALA E 1 329 ? -42.838 -58.762 46.567 1.00 61.48 307 ALA E C 1
ATOM 13703 O O . ALA E 1 329 ? -43.195 -59.423 47.540 1.00 67.28 307 ALA E O 1
ATOM 13705 N N . PRO E 1 330 ? -41.791 -59.098 45.805 1.00 53.09 308 PRO E N 1
ATOM 13706 C CA . PRO E 1 330 ? -41.074 -60.366 45.928 1.00 46.52 308 PRO E CA 1
ATOM 13707 C C . PRO E 1 330 ? -40.046 -60.353 47.050 1.00 50.31 308 PRO E C 1
ATOM 13708 O O . PRO E 1 330 ? -39.733 -61.390 47.638 1.00 53.76 308 PRO E O 1
ATOM 13712 N N . TYR E 1 331 ? -39.511 -59.174 47.330 1.00 44.40 309 TYR E N 1
ATOM 13713 C CA . TYR E 1 331 ? -38.357 -59.069 48.202 1.00 39.21 309 TYR E CA 1
ATOM 13714 C C . TYR E 1 331 ? -38.668 -58.331 49.491 1.00 45.46 309 TYR E C 1
ATOM 13715 O O . TYR E 1 331 ? -39.686 -57.659 49.631 1.00 53.73 309 TYR E O 1
ATOM 13724 N N . LEU E 1 332 ? -37.766 -58.479 50.438 1.00 45.92 310 LEU E N 1
ATOM 13725 C CA . LEU E 1 332 ? -37.871 -57.831 51.729 1.00 48.26 310 LEU E CA 1
ATOM 13726 C C . LEU E 1 332 ? -37.987 -56.321 51.558 1.00 51.43 310 LEU E C 1
ATOM 13727 O O . LEU E 1 332 ? -38.844 -55.669 52.147 1.00 48.99 310 LEU E O 1
ATOM 13732 N N . ASN E 1 333 ? -37.120 -55.793 50.697 1.00 52.45 311 ASN E N 1
ATOM 13733 C CA . ASN E 1 333 ? -37.064 -54.378 50.376 1.00 39.40 311 ASN E CA 1
ATOM 13734 C C . ASN E 1 333 ? -38.400 -53.821 49.905 1.00 46.19 311 ASN E C 1
ATOM 13735 O O . ASN E 1 333 ? -38.734 -52.664 50.151 1.00 51.42 311 ASN E O 1
ATOM 13740 N N . SER E 1 334 ? -39.164 -54.658 49.226 1.00 48.70 312 SER E N 1
ATOM 13741 C CA . SER E 1 334 ? -40.415 -54.235 48.623 1.00 48.21 312 SER E CA 1
ATOM 13742 C C . SER E 1 334 ? -41.361 -53.580 49.619 1.00 52.83 312 SER E C 1
ATOM 13743 O O . SER E 1 334 ? -42.130 -52.695 49.249 1.00 56.04 312 SER E O 1
ATOM 13746 N N . TYR E 1 335 ? -41.291 -54.009 50.881 1.00 49.68 313 TYR E N 1
ATOM 13747 C CA . TYR E 1 335 ? -42.267 -53.585 51.885 1.00 41.97 313 TYR E CA 1
ATOM 13748 C C . TYR E 1 335 ? -41.843 -52.305 52.592 1.00 45.62 313 TYR E C 1
ATOM 13749 O O . TYR E 1 335 ? -42.670 -51.625 53.176 1.00 52.09 313 TYR E O 1
ATOM 13758 N N . LYS E 1 336 ? -40.565 -51.948 52.497 1.00 49.32 314 LYS E N 1
ATOM 13759 C CA . LYS E 1 336 ? -40.091 -50.633 52.952 1.00 46.36 314 LYS E CA 1
ATOM 13760 C C . LYS E 1 336 ? -40.788 -49.456 52.242 1.00 50.21 314 LYS E C 1
ATOM 13761 O O . LYS E 1 336 ? -40.689 -48.303 52.673 1.00 51.47 314 LYS E O 1
ATOM 13767 N N . ARG E 1 337 ? -41.473 -49.764 51.144 1.00 52.92 315 ARG E N 1
ATOM 13768 C CA . ARG E 1 337 ? -42.191 -48.788 50.328 1.00 56.46 315 ARG E CA 1
ATOM 13769 C C . ARG E 1 337 ? -43.648 -48.717 50.789 1.00 66.88 315 ARG E C 1
ATOM 13770 O O . ARG E 1 337 ? -44.488 -48.049 50.179 1.00 75.95 315 ARG E O 1
ATOM 13778 N N . PHE E 1 338 ? -43.936 -49.443 51.864 1.00 59.95 316 PHE E N 1
ATOM 13779 C CA . PHE E 1 338 ? -45.210 -49.361 52.549 1.00 62.38 316 PHE E CA 1
ATOM 13780 C C . PHE E 1 338 ? -44.995 -48.961 54.008 1.00 75.89 316 PHE E C 1
ATOM 13781 O O . PHE E 1 338 ? -44.918 -49.827 54.875 1.00 87.43 316 PHE E O 1
ATOM 13789 N N . GLN E 1 339 ? -44.890 -47.668 54.294 1.00 84.68 317 GLN E N 1
ATOM 13790 C CA . GLN E 1 339 ? -44.638 -47.238 55.670 1.00 93.64 317 GLN E CA 1
ATOM 13791 C C . GLN E 1 339 ? -45.063 -45.795 55.904 1.00 96.49 317 GLN E C 1
ATOM 13792 O O . GLN E 1 339 ? -45.219 -45.358 57.047 1.00 96.29 317 GLN E O 1
ATOM 13794 N N . THR E 1 342 ? -47.604 -42.857 56.716 1.00 119.86 320 THR E N 1
ATOM 13795 C CA . THR E 1 342 ? -47.740 -43.891 55.698 1.00 122.96 320 THR E CA 1
ATOM 13796 C C . THR E 1 342 ? -47.787 -43.309 54.286 1.00 122.90 320 THR E C 1
ATOM 13797 O O . THR E 1 342 ? -46.758 -43.203 53.616 1.00 123.58 320 THR E O 1
ATOM 13799 N N . PHE E 1 343 ? -48.998 -42.964 53.850 1.00 119.24 321 PHE E N 1
ATOM 13800 C CA . PHE E 1 343 ? -49.275 -42.325 52.559 1.00 112.54 321 PHE E CA 1
ATOM 13801 C C . PHE E 1 343 ? -49.159 -43.276 51.355 1.00 99.65 321 PHE E C 1
ATOM 13802 O O . PHE E 1 343 ? -49.688 -42.989 50.284 1.00 95.08 321 PHE E O 1
ATOM 13810 N N . ALA E 1 344 ? -48.489 -44.410 51.544 1.00 92.89 322 ALA E N 1
ATOM 13811 C CA . ALA E 1 344 ? -48.372 -45.449 50.515 1.00 85.91 322 ALA E CA 1
ATOM 13812 C C . ALA E 1 344 ? -49.738 -46.024 50.099 1.00 82.06 322 ALA E C 1
ATOM 13813 O O . ALA E 1 344 ? -50.716 -45.877 50.826 1.00 80.13 322 ALA E O 1
ATOM 13815 N N . PRO E 1 345 ? -49.813 -46.667 48.916 1.00 80.49 323 PRO E N 1
ATOM 13816 C CA . PRO E 1 345 ? -51.069 -47.296 48.494 1.00 78.66 323 PRO E CA 1
ATOM 13817 C C . PRO E 1 345 ? -51.180 -48.743 48.977 1.00 75.57 323 PRO E C 1
ATOM 13818 O O . PRO E 1 345 ? -50.737 -49.661 48.296 1.00 74.83 323 PRO E O 1
ATOM 13822 N N . THR E 1 346 ? -51.775 -48.947 50.142 1.00 77.80 324 THR E N 1
ATOM 13823 C CA . THR E 1 346 ? -51.852 -50.288 50.719 1.00 76.67 324 THR E CA 1
ATOM 13824 C C . THR E 1 346 ? -53.291 -50.742 50.885 1.00 73.83 324 THR E C 1
ATOM 13825 O O . THR E 1 346 ? -53.570 -51.940 50.969 1.00 71.24 324 THR E O 1
ATOM 13829 N N . ARG E 1 347 ? -54.194 -49.766 50.942 1.00 73.11 325 ARG E N 1
ATOM 13830 C CA . ARG E 1 347 ? -55.608 -50.023 51.181 1.00 68.06 325 ARG E CA 1
ATOM 13831 C C . ARG E 1 347 ? -56.177 -50.838 50.050 1.00 66.28 325 ARG E C 1
ATOM 13832 O O . ARG E 1 347 ? -56.087 -50.467 48.885 1.00 62.86 325 ARG E O 1
ATOM 13840 N N . THR E 1 348 ? -56.783 -51.952 50.423 1.00 76.11 326 THR E N 1
ATOM 13841 C CA . THR E 1 348 ? -57.392 -52.881 49.494 1.00 75.07 326 THR E CA 1
ATOM 13842 C C . THR E 1 348 ? -58.646 -52.297 48.857 1.00 72.58 326 THR E C 1
ATOM 13843 O O . THR E 1 348 ? -59.648 -52.983 48.704 1.00 76.97 326 THR E O 1
ATOM 13847 N N . VAL E 1 349 ? -58.582 -51.020 48.493 1.00 73.90 327 VAL E N 1
ATOM 13848 C CA . VAL E 1 349 ? -59.712 -50.297 47.899 1.00 73.10 327 VAL E CA 1
ATOM 13849 C C . VAL E 1 349 ? -59.392 -49.762 46.494 1.00 74.11 327 VAL E C 1
ATOM 13850 O O . VAL E 1 349 ? -58.304 -49.979 45.955 1.00 73.67 327 VAL E O 1
ATOM 13854 N N . TRP E 1 350 ? -60.350 -49.063 45.905 1.00 74.44 328 TRP E N 1
ATOM 13855 C CA . TRP E 1 350 ? -60.149 -48.452 44.600 1.00 77.72 328 TRP E CA 1
ATOM 13856 C C . TRP E 1 350 ? -60.730 -47.045 44.606 1.00 76.57 328 TRP E C 1
ATOM 13857 O O . TRP E 1 350 ? -61.730 -46.785 45.267 1.00 79.05 328 TRP E O 1
ATOM 13868 N N . SER E 1 351 ? -60.118 -46.134 43.866 1.00 72.22 329 SER E N 1
ATOM 13869 C CA . SER E 1 351 ? -60.589 -44.759 43.875 1.00 73.02 329 SER E CA 1
ATOM 13870 C C . SER E 1 351 ? -60.379 -44.084 42.525 1.00 79.68 329 SER E C 1
ATOM 13871 O O . SER E 1 351 ? -60.356 -44.740 41.484 1.00 84.49 329 SER E O 1
ATOM 13874 N N . VAL E 1 352 ? -60.240 -42.765 42.551 1.00 78.89 330 VAL E N 1
ATOM 13875 C CA . VAL E 1 352 ? -60.030 -42.003 41.338 1.00 77.81 330 VAL E CA 1
ATOM 13876 C C . VAL E 1 352 ? -58.793 -41.131 41.510 1.00 93.70 330 VAL E C 1
ATOM 13877 O O . VAL E 1 352 ? -57.998 -40.976 40.577 1.00 93.31 330 VAL E O 1
ATOM 13881 N N . ASP E 1 353 ? -58.611 -40.584 42.709 1.00 109.89 331 ASP E N 1
ATOM 13882 C CA . ASP E 1 353 ? -57.395 -39.828 42.981 1.00 117.83 331 ASP E CA 1
ATOM 13883 C C . ASP E 1 353 ? -56.836 -40.049 44.389 1.00 114.95 331 ASP E C 1
ATOM 13884 O O . ASP E 1 353 ? -55.785 -39.505 44.719 1.00 118.80 331 ASP E O 1
ATOM 13889 N N . ASN E 1 354 ? -57.515 -40.851 45.208 1.00 105.17 332 ASN E N 1
ATOM 13890 C CA . ASN E 1 354 ? -57.011 -41.157 46.549 1.00 91.64 332 ASN E CA 1
ATOM 13891 C C . ASN E 1 354 ? -55.669 -41.897 46.517 1.00 82.58 332 ASN E C 1
ATOM 13892 O O . ASN E 1 354 ? -55.589 -43.042 46.065 1.00 80.70 332 ASN E O 1
ATOM 13897 N N . ARG E 1 355 ? -54.629 -41.228 47.019 1.00 76.13 333 ARG E N 1
ATOM 13898 C CA . ARG E 1 355 ? -53.253 -41.741 47.033 1.00 74.83 333 ARG E CA 1
ATOM 13899 C C . ARG E 1 355 ? -53.067 -43.004 47.877 1.00 83.90 333 ARG E C 1
ATOM 13900 O O . ARG E 1 355 ? -52.060 -43.703 47.751 1.00 85.69 333 ARG E O 1
ATOM 13902 N N . THR E 1 356 ? -54.036 -43.281 48.741 1.00 87.57 334 THR E N 1
ATOM 13903 C CA . THR E 1 356 ? -53.963 -44.417 49.646 1.00 86.39 334 THR E CA 1
ATOM 13904 C C . THR E 1 356 ? -54.666 -45.636 49.065 1.00 80.83 334 THR E C 1
ATOM 13905 O O . THR E 1 356 ? -54.594 -46.723 49.627 1.00 78.16 334 THR E O 1
ATOM 13909 N N . ALA E 1 357 ? -55.364 -45.443 47.950 1.00 76.43 335 ALA E N 1
ATOM 13910 C CA . ALA E 1 357 ? -56.048 -46.545 47.290 1.00 67.38 335 ALA E CA 1
ATOM 13911 C C . ALA E 1 357 ? -55.027 -47.351 46.506 1.00 69.42 335 ALA E C 1
ATOM 13912 O O . ALA E 1 357 ? -54.201 -46.776 45.796 1.00 75.47 335 ALA E O 1
ATOM 13914 N N . GLY E 1 358 ? -55.062 -48.674 46.635 1.00 62.29 336 GLY E N 1
ATOM 13915 C CA . GLY E 1 358 ? -54.143 -49.512 45.885 1.00 61.28 336 GLY E CA 1
ATOM 13916 C C . GLY E 1 358 ? -54.464 -49.525 44.397 1.00 66.62 336 GLY E C 1
ATOM 13917 O O . GLY E 1 358 ? -53.713 -50.057 43.577 1.00 70.29 336 GLY E O 1
ATOM 13918 N N . PHE E 1 359 ? -55.597 -48.928 44.048 1.00 65.88 337 PHE E N 1
ATOM 13919 C CA . PHE E 1 359 ? -56.110 -48.997 42.691 1.00 66.43 337 PHE E CA 1
ATOM 13920 C C . PHE E 1 359 ? -56.727 -47.681 42.248 1.00 72.71 337 PHE E C 1
ATOM 13921 O O . PHE E 1 359 ? -57.600 -47.132 42.927 1.00 79.41 337 PHE E O 1
ATOM 13929 N N . ARG E 1 360 ? -56.289 -47.182 41.099 1.00 69.37 338 ARG E N 1
ATOM 13930 C CA . ARG E 1 360 ? -56.855 -45.955 40.562 1.00 72.10 338 ARG E CA 1
ATOM 13931 C C . ARG E 1 360 ? -57.707 -46.251 39.341 1.00 72.19 338 ARG E C 1
ATOM 13932 O O . ARG E 1 360 ? -57.255 -46.906 38.401 1.00 73.44 338 ARG E O 1
ATOM 13940 N N . LEU E 1 361 ? -58.951 -45.785 39.370 1.00 72.43 339 LEU E N 1
ATOM 13941 C CA . LEU E 1 361 ? -59.770 -45.729 38.166 1.00 67.33 339 LEU E CA 1
ATOM 13942 C C . LEU E 1 361 ? -59.287 -44.550 37.360 1.00 68.87 339 LEU E C 1
ATOM 13943 O O . LEU E 1 361 ? -59.250 -43.429 37.861 1.00 71.13 339 LEU E O 1
ATOM 13948 N N . CYS E 1 362 ? -58.908 -44.794 36.116 1.00 75.57 340 CYS E N 1
ATOM 13949 C CA . CYS E 1 362 ? -58.127 -43.807 35.387 1.00 79.73 340 CYS E CA 1
ATOM 13950 C C . CYS E 1 362 ? -58.949 -43.003 34.416 1.00 83.67 340 CYS E C 1
ATOM 13951 O O . CYS E 1 362 ? -59.261 -41.844 34.689 1.00 93.61 340 CYS E O 1
ATOM 13954 N N . ALA E 1 363 ? -59.300 -43.602 33.283 1.00 75.56 341 ALA E N 1
ATOM 13955 C CA . ALA E 1 363 ? -59.941 -42.830 32.222 1.00 75.76 341 ALA E CA 1
ATOM 13956 C C . ALA E 1 363 ? -61.468 -42.950 32.231 1.00 78.72 341 ALA E C 1
ATOM 13957 O O . ALA E 1 363 ? -62.076 -43.275 31.218 1.00 84.97 341 ALA E O 1
ATOM 13959 N N . GLU E 1 364 ? -62.063 -42.686 33.391 1.00 76.13 342 GLU E N 1
ATOM 13960 C CA . GLU E 1 364 ? -63.514 -42.597 33.594 1.00 77.29 342 GLU E CA 1
ATOM 13961 C C . GLU E 1 364 ? -64.311 -42.048 32.398 1.00 77.52 342 GLU E C 1
ATOM 13962 O O . GLU E 1 364 ? -63.937 -41.030 31.812 1.00 79.44 342 GLU E O 1
ATOM 13968 N N . GLY E 1 365 ? -65.402 -42.731 32.043 1.00 75.95 343 GLY E N 1
ATOM 13969 C CA . GLY E 1 365 ? -66.264 -42.332 30.934 1.00 71.19 343 GLY E CA 1
ATOM 13970 C C . GLY E 1 365 ? -65.543 -42.130 29.609 1.00 71.41 343 GLY E C 1
ATOM 13971 O O . GLY E 1 365 ? -65.543 -41.027 29.064 1.00 64.86 343 GLY E O 1
ATOM 13972 N N . THR E 1 366 ? -64.930 -43.197 29.093 1.00 74.02 344 THR E N 1
ATOM 13973 C CA . THR E 1 366 ? -64.083 -43.126 27.906 1.00 77.91 344 THR E CA 1
ATOM 13974 C C . THR E 1 366 ? -63.965 -44.490 27.250 1.00 86.28 344 THR E C 1
ATOM 13975 O O . THR E 1 366 ? -64.063 -45.509 27.920 1.00 89.20 344 THR E O 1
ATOM 13979 N N . ARG E 1 367 ? -63.717 -44.515 25.944 1.00 95.07 345 ARG E N 1
ATOM 13980 C CA . ARG E 1 367 ? -63.370 -45.757 25.264 1.00 90.67 345 ARG E CA 1
ATOM 13981 C C . ARG E 1 367 ? -61.957 -46.210 25.650 1.00 81.18 345 ARG E C 1
ATOM 13982 O O . ARG E 1 367 ? -61.318 -46.960 24.920 1.00 85.55 345 ARG E O 1
ATOM 13984 N N . ALA E 1 368 ? -61.472 -45.749 26.799 1.00 71.12 346 ALA E N 1
ATOM 13985 C CA . ALA E 1 368 ? -60.139 -46.104 27.265 1.00 74.50 346 ALA E CA 1
ATOM 13986 C C . ALA E 1 368 ? -60.087 -46.253 28.781 1.00 80.24 346 ALA E C 1
ATOM 13987 O O . ALA E 1 368 ? -59.001 -46.382 29.356 1.00 77.32 346 ALA E O 1
ATOM 13989 N N . VAL E 1 369 ? -61.260 -46.229 29.415 1.00 80.99 347 VAL E N 1
ATOM 13990 C CA . VAL E 1 369 ? -61.376 -46.352 30.867 1.00 78.54 347 VAL E CA 1
ATOM 13991 C C . VAL E 1 369 ? -60.626 -47.600 31.360 1.00 73.07 347 VAL E C 1
ATOM 13992 O O . VAL E 1 369 ? -60.579 -48.620 30.661 1.00 71.50 347 VAL E O 1
ATOM 13996 N N . ARG E 1 370 ? -59.994 -47.514 32.528 1.00 69.61 348 ARG E N 1
ATOM 13997 C CA . ARG E 1 370 ? -59.174 -48.643 32.986 1.00 66.78 348 ARG E CA 1
ATOM 13998 C C . ARG E 1 370 ? -58.796 -48.648 34.468 1.00 64.74 348 ARG E C 1
ATOM 13999 O O . ARG E 1 370 ? -59.177 -47.762 35.238 1.00 63.24 348 ARG E O 1
ATOM 14007 N N . ILE E 1 371 ? -58.063 -49.690 34.848 1.00 67.91 349 ILE E N 1
ATOM 14008 C CA . ILE E 1 371 ? -57.611 -49.896 36.219 1.00 70.50 349 ILE E CA 1
ATOM 14009 C C . ILE E 1 371 ? -56.089 -49.799 36.328 1.00 68.21 349 ILE E C 1
ATOM 14010 O O . ILE E 1 371 ? -55.358 -50.447 35.577 1.00 63.77 349 ILE E O 1
ATOM 14015 N N . GLU E 1 372 ? -55.618 -48.987 37.269 1.00 70.26 350 GLU E N 1
ATOM 14016 C CA . GLU E 1 372 ? -54.186 -48.819 37.507 1.00 64.89 350 GLU E CA 1
ATOM 14017 C C . GLU E 1 372 ? -53.817 -49.398 38.866 1.00 63.84 350 GLU E C 1
ATOM 14018 O O . GLU E 1 372 ? -54.235 -48.881 39.909 1.00 65.90 350 GLU E O 1
ATOM 14024 N N . CYS E 1 373 ? -53.049 -50.478 38.865 1.00 60.27 351 CYS E N 1
ATOM 14025 C CA . CYS E 1 373 ? -52.570 -51.023 40.125 1.00 53.65 351 CYS E CA 1
ATOM 14026 C C . CYS E 1 373 ? -51.375 -50.196 40.558 1.00 57.23 351 CYS E C 1
ATOM 14027 O O . CYS E 1 373 ? -50.368 -50.133 39.851 1.00 54.33 351 CYS E O 1
ATOM 14030 N N . ARG E 1 374 ? -51.490 -49.538 41.706 1.00 55.30 352 ARG E N 1
ATOM 14031 C CA . ARG E 1 374 ? -50.407 -48.686 42.167 1.00 54.44 352 ARG E CA 1
ATOM 14032 C C . ARG E 1 374 ? -49.593 -49.398 43.244 1.00 53.46 352 ARG E C 1
ATOM 14033 O O . ARG E 1 374 ? -48.757 -48.791 43.904 1.00 59.75 352 ARG E O 1
ATOM 14041 N N . ILE E 1 375 ? -49.815 -50.696 43.394 1.00 47.71 353 ILE E N 1
ATOM 14042 C CA . ILE E 1 375 ? -49.203 -51.434 44.487 1.00 53.11 353 ILE E CA 1
ATOM 14043 C C . ILE E 1 375 ? -47.733 -51.807 44.263 1.00 55.08 353 ILE E C 1
ATOM 14044 O O . ILE E 1 375 ? -46.871 -51.526 45.103 1.00 53.56 353 ILE E O 1
ATOM 14049 N N . GLY E 1 376 ? -47.453 -52.466 43.147 1.00 58.30 354 GLY E N 1
ATOM 14050 C CA . GLY E 1 376 ? -46.113 -52.953 42.880 1.00 56.95 354 GLY E CA 1
ATOM 14051 C C . GLY E 1 376 ? -45.059 -51.868 42.723 1.00 57.07 354 GLY E C 1
ATOM 14052 O O . GLY E 1 376 ? -45.322 -50.786 42.186 1.00 56.48 354 GLY E O 1
ATOM 14053 N N . GLY E 1 377 ? -43.858 -52.170 43.202 1.00 34.45 355 GLY E N 1
ATOM 14054 C CA . GLY E 1 377 ? -42.704 -51.316 43.001 1.00 34.76 355 GLY E CA 1
ATOM 14055 C C . GLY E 1 377 ? -41.897 -51.802 41.819 1.00 39.75 355 GLY E C 1
ATOM 14056 O O . GLY E 1 377 ? -42.167 -52.856 41.248 1.00 43.42 355 GLY E O 1
ATOM 14057 N N . SER E 1 378 ? -40.886 -51.036 41.454 1.00 38.17 356 SER E N 1
ATOM 14058 C CA . SER E 1 378 ? -40.086 -51.327 40.282 1.00 38.60 356 SER E CA 1
ATOM 14059 C C . SER E 1 378 ? -39.247 -52.614 40.364 1.00 48.25 356 SER E C 1
ATOM 14060 O O . SER E 1 378 ? -38.563 -52.975 39.409 1.00 52.36 356 SER E O 1
ATOM 14063 N N . ASP E 1 379 ? -39.278 -53.304 41.499 1.00 51.71 357 ASP E N 1
ATOM 14064 C CA . ASP E 1 379 ? -38.466 -54.501 41.633 1.00 44.69 357 ASP E CA 1
ATOM 14065 C C . ASP E 1 379 ? -39.243 -55.745 41.229 1.00 39.64 357 ASP E C 1
ATOM 14066 O O . ASP E 1 379 ? -38.777 -56.865 41.381 1.00 47.05 357 ASP E O 1
ATOM 14071 N N . LEU E 1 380 ? -40.437 -55.552 40.705 1.00 39.99 358 LEU E N 1
ATOM 14072 C CA . LEU E 1 380 ? -41.298 -56.689 40.422 1.00 42.10 358 LEU E CA 1
ATOM 14073 C C . LEU E 1 380 ? -40.955 -57.418 39.107 1.00 41.82 358 LEU E C 1
ATOM 14074 O O . LEU E 1 380 ? -40.217 -56.906 38.255 1.00 42.20 358 LEU E O 1
ATOM 14079 N N . ASN E 1 381 ? -41.473 -58.640 38.996 1.00 45.05 359 ASN E N 1
ATOM 14080 C CA . ASN E 1 381 ? -41.457 -59.406 37.765 1.00 47.92 359 ASN E CA 1
ATOM 14081 C C . ASN E 1 381 ? -42.763 -59.186 37.009 1.00 53.91 359 ASN E C 1
ATOM 14082 O O . ASN E 1 381 ? -43.834 -59.506 37.523 1.00 49.58 359 ASN E O 1
ATOM 14087 N N . PRO E 1 382 ? -42.665 -58.662 35.770 1.00 55.60 360 PRO E N 1
ATOM 14088 C CA . PRO E 1 382 ? -43.784 -58.289 34.881 1.00 52.01 360 PRO E CA 1
ATOM 14089 C C . PRO E 1 382 ? -44.812 -59.409 34.654 1.00 49.83 360 PRO E C 1
ATOM 14090 O O . PRO E 1 382 ? -46.025 -59.217 34.825 1.00 44.62 360 PRO E O 1
ATOM 14094 N N . TYR E 1 383 ? -44.311 -60.575 34.261 1.00 44.30 361 TYR E N 1
ATOM 14095 C CA . TYR E 1 383 ? -45.168 -61.700 33.950 1.00 42.55 361 TYR E CA 1
ATOM 14096 C C . TYR E 1 383 ? -45.948 -62.201 35.173 1.00 52.39 361 TYR E C 1
ATOM 14097 O O . TYR E 1 383 ? -47.138 -62.482 35.065 1.00 60.15 361 TYR E O 1
ATOM 14106 N N . LEU E 1 384 ? -45.282 -62.300 36.326 1.00 47.26 362 LEU E N 1
ATOM 14107 C CA . LEU E 1 384 ? -45.920 -62.739 37.572 1.00 46.93 362 LEU E CA 1
ATOM 14108 C C . LEU E 1 384 ? -46.961 -61.726 38.091 1.00 53.25 362 LEU E C 1
ATOM 14109 O O . LEU E 1 384 ? -48.130 -62.068 38.319 1.00 35.96 362 LEU E O 1
ATOM 14114 N N . ALA E 1 385 ? -46.512 -60.489 38.283 1.00 44.71 363 ALA E N 1
ATOM 14115 C CA . ALA E 1 385 ? -47.382 -59.352 38.542 1.00 43.98 363 ALA E CA 1
ATOM 14116 C C . ALA E 1 385 ? -48.652 -59.384 37.701 1.00 47.88 363 ALA E C 1
ATOM 14117 O O . ALA E 1 385 ? -49.771 -59.279 38.222 1.00 47.82 363 ALA E O 1
ATOM 14119 N N . MET E 1 386 ? -48.485 -59.524 36.393 1.00 48.93 364 MET E N 1
ATOM 14120 C CA . MET E 1 386 ? -49.653 -59.531 35.527 1.00 48.29 364 MET E CA 1
ATOM 14121 C C . MET E 1 386 ? -50.452 -60.816 35.706 1.00 44.09 364 MET E C 1
ATOM 14122 O O . MET E 1 386 ? -51.667 -60.774 35.781 1.00 45.09 364 MET E O 1
ATOM 14127 N N . ALA E 1 387 ? -49.770 -61.952 35.788 1.00 43.61 365 ALA E N 1
ATOM 14128 C CA . ALA E 1 387 ? -50.462 -63.221 35.920 1.00 53.67 365 ALA E CA 1
ATOM 14129 C C . ALA E 1 387 ? -51.387 -63.184 37.142 1.00 57.28 365 ALA E C 1
ATOM 14130 O O . ALA E 1 387 ? -52.555 -63.570 37.058 1.00 57.99 365 ALA E O 1
ATOM 14132 N N . GLY E 1 388 ? -50.868 -62.670 38.254 1.00 58.09 366 GLY E N 1
ATOM 14133 C CA . GLY E 1 388 ? -51.629 -62.563 39.485 1.00 63.45 366 GLY E CA 1
ATOM 14134 C C . GLY E 1 388 ? -52.895 -61.734 39.365 1.00 69.27 366 GLY E C 1
ATOM 14135 O O . GLY E 1 388 ? -53.985 -62.181 39.731 1.00 75.57 366 GLY E O 1
ATOM 14136 N N . GLN E 1 389 ? -52.749 -60.519 38.857 1.00 63.95 367 GLN E N 1
ATOM 14137 C CA . GLN E 1 389 ? -53.872 -59.615 38.711 1.00 58.07 367 GLN E CA 1
ATOM 14138 C C . GLN E 1 389 ? -54.896 -60.189 37.745 1.00 63.42 367 GLN E C 1
ATOM 14139 O O . GLN E 1 389 ? -56.081 -60.290 38.064 1.00 74.80 367 GLN E O 1
ATOM 14145 N N . LEU E 1 390 ? -54.429 -60.560 36.561 1.00 56.10 368 LEU E N 1
ATOM 14146 C CA . LEU E 1 390 ? -55.274 -61.193 35.574 1.00 51.12 368 LEU E CA 1
ATOM 14147 C C . LEU E 1 390 ? -56.096 -62.316 36.197 1.00 55.31 368 LEU E C 1
ATOM 14148 O O . LEU E 1 390 ? -57.317 -62.329 36.078 1.00 67.92 368 LEU E O 1
ATOM 14153 N N . ALA E 1 391 ? -55.437 -63.245 36.877 1.00 51.82 369 ALA E N 1
ATOM 14154 C CA . ALA E 1 391 ? -56.150 -64.308 37.588 1.00 56.36 369 ALA E CA 1
ATOM 14155 C C . ALA E 1 391 ? -57.214 -63.757 38.543 1.00 62.66 369 ALA E C 1
ATOM 14156 O O . ALA E 1 391 ? -58.353 -64.219 38.540 1.00 64.35 369 ALA E O 1
ATOM 14158 N N . ALA E 1 392 ? -56.834 -62.773 39.355 1.00 62.88 370 ALA E N 1
ATOM 14159 C CA . ALA E 1 392 ? -57.751 -62.187 40.324 1.00 65.30 370 ALA E CA 1
ATOM 14160 C C . ALA E 1 392 ? -59.005 -61.658 39.633 1.00 74.66 370 ALA E C 1
ATOM 14161 O O . ALA E 1 392 ? -60.130 -61.809 40.138 1.00 69.88 370 ALA E O 1
ATOM 14163 N N . GLY E 1 393 ? -58.786 -61.054 38.466 1.00 80.92 371 GLY E N 1
ATOM 14164 C CA . GLY E 1 393 ? -59.839 -60.432 37.683 1.00 84.10 371 GLY E CA 1
ATOM 14165 C C . GLY E 1 393 ? -60.737 -61.412 36.957 1.00 80.46 371 GLY E C 1
ATOM 14166 O O . GLY E 1 393 ? -61.891 -61.101 36.676 1.00 83.67 371 GLY E O 1
ATOM 14167 N N . ILE E 1 394 ? -60.213 -62.593 36.648 1.00 69.80 372 ILE E N 1
ATOM 14168 C CA . ILE E 1 394 ? -61.026 -63.650 36.047 1.00 68.79 372 ILE E CA 1
ATOM 14169 C C . ILE E 1 394 ? -62.005 -64.241 37.068 1.00 77.34 372 ILE E C 1
ATOM 14170 O O . ILE E 1 394 ? -63.211 -64.280 36.821 1.00 80.65 372 ILE E O 1
ATOM 14175 N N . LYS E 1 395 ? -61.491 -64.672 38.221 1.00 87.64 373 LYS E N 1
ATOM 14176 C CA . LYS E 1 395 ? -62.329 -65.244 39.275 1.00 94.74 373 LYS E CA 1
ATOM 14177 C C . LYS E 1 395 ? -63.320 -64.215 39.793 1.00 102.51 373 LYS E C 1
ATOM 14178 O O . LYS E 1 395 ? -64.341 -64.569 40.372 1.00 115.92 373 LYS E O 1
ATOM 14180 N N . GLY E 1 396 ? -63.011 -62.938 39.589 1.00 96.25 374 GLY E N 1
ATOM 14181 C CA . GLY E 1 396 ? -63.919 -61.870 39.963 1.00 91.30 374 GLY E CA 1
ATOM 14182 C C . GLY E 1 396 ? -65.033 -61.733 38.945 1.00 89.24 374 GLY E C 1
ATOM 14183 O O . GLY E 1 396 ? -66.083 -61.140 39.210 1.00 91.28 374 GLY E O 1
ATOM 14184 N N . ILE E 1 397 ? -64.798 -62.286 37.762 1.00 83.94 375 ILE E N 1
ATOM 14185 C CA . ILE E 1 397 ? -65.795 -62.245 36.713 1.00 84.15 375 ILE E CA 1
ATOM 14186 C C . ILE E 1 397 ? -66.578 -63.542 36.726 1.00 87.09 375 ILE E C 1
ATOM 14187 O O . ILE E 1 397 ? -67.803 -63.540 36.604 1.00 95.63 375 ILE E O 1
ATOM 14192 N N . GLU E 1 398 ? -65.867 -64.649 36.903 1.00 83.06 376 GLU E N 1
ATOM 14193 C CA . GLU E 1 398 ? -66.496 -65.958 36.943 1.00 86.62 376 GLU E CA 1
ATOM 14194 C C . GLU E 1 398 ? -67.447 -66.091 38.135 1.00 85.58 376 GLU E C 1
ATOM 14195 O O . GLU E 1 398 ? -68.311 -66.962 38.142 1.00 91.01 376 GLU E O 1
ATOM 14201 N N . GLU E 1 399 ? -67.301 -65.204 39.119 1.00 80.53 377 GLU E N 1
ATOM 14202 C CA . GLU E 1 399 ? -68.101 -65.234 40.347 1.00 79.52 377 GLU E CA 1
ATOM 14203 C C . GLU E 1 399 ? -69.004 -63.985 40.496 1.00 83.98 377 GLU E C 1
ATOM 14204 O O . GLU E 1 399 ? -69.689 -63.821 41.506 1.00 84.04 377 GLU E O 1
ATOM 14210 N N . CYS E 1 400 ? -68.990 -63.123 39.477 1.00 89.01 378 CYS E N 1
ATOM 14211 C CA . CYS E 1 400 ? -69.778 -61.880 39.416 1.00 89.35 378 CYS E CA 1
ATOM 14212 C C . CYS E 1 400 ? -69.857 -61.093 40.725 1.00 89.90 378 CYS E C 1
ATOM 14213 O O . CYS E 1 400 ? -70.933 -60.656 41.145 1.00 91.50 378 CYS E O 1
ATOM 14216 N N . LEU E 1 401 ? -68.699 -60.911 41.346 1.00 84.29 379 LEU E N 1
ATOM 14217 C CA . LEU E 1 401 ? -68.552 -60.131 42.565 1.00 77.34 379 LEU E CA 1
ATOM 14218 C C . LEU E 1 401 ? -69.069 -58.700 42.394 1.00 71.32 379 LEU E C 1
ATOM 14219 O O . LEU E 1 401 ? -69.086 -58.160 41.291 1.00 69.47 379 LEU E O 1
ATOM 14224 N N . ALA E 1 402 ? -69.482 -58.081 43.488 1.00 71.40 380 ALA E N 1
ATOM 14225 C CA . ALA E 1 402 ? -70.004 -56.725 43.418 1.00 76.78 380 ALA E CA 1
ATOM 14226 C C . ALA E 1 402 ? -68.941 -55.722 43.815 1.00 80.01 380 ALA E C 1
ATOM 14227 O O . ALA E 1 402 ? -68.318 -55.844 44.867 1.00 77.93 380 ALA E O 1
ATOM 14229 N N . LEU E 1 403 A -68.732 -54.730 42.959 1.00 85.44 381 LEU E N 1
ATOM 14230 C CA . LEU E 1 403 A -67.736 -53.705 43.225 1.00 84.44 381 LEU E CA 1
ATOM 14231 C C . LEU E 1 403 A -68.141 -52.839 44.403 1.00 85.81 381 LEU E C 1
ATOM 14232 O O . LEU E 1 403 A -69.150 -52.141 44.354 1.00 100.76 381 LEU E O 1
ATOM 14237 N N . PRO E 1 404 ? -67.337 -52.870 45.467 1.00 76.08 382 PRO E N 1
ATOM 14238 C CA . PRO E 1 404 ? -67.625 -52.147 46.704 1.00 73.03 382 PRO E CA 1
ATOM 14239 C C . PRO E 1 404 ? -67.512 -50.640 46.492 1.00 68.31 382 PRO E C 1
ATOM 14240 O O . PRO E 1 404 ? -67.091 -50.219 45.410 1.00 61.32 382 PRO E O 1
ATOM 14244 N N . PRO E 1 405 ? -67.882 -49.835 47.503 1.00 67.49 383 PRO E N 1
ATOM 14245 C CA . PRO E 1 405 ? -67.663 -48.396 47.365 1.00 75.55 383 PRO E CA 1
ATOM 14246 C C . PRO E 1 405 ? -66.193 -48.022 47.169 1.00 74.50 383 PRO E C 1
ATOM 14247 O O . PRO E 1 405 ? -65.285 -48.734 47.614 1.00 73.36 383 PRO E O 1
ATOM 14251 N N . PRO E 1 406 ? -65.965 -46.901 46.484 1.00 66.73 384 PRO E N 1
ATOM 14252 C CA . PRO E 1 406 ? -64.629 -46.327 46.363 1.00 68.53 384 PRO E CA 1
ATOM 14253 C C . PRO E 1 406 ? -64.222 -45.711 47.692 1.00 72.83 384 PRO E C 1
ATOM 14254 O O . PRO E 1 406 ? -65.090 -45.393 48.505 1.00 70.50 384 PRO E O 1
ATOM 14258 N N . ALA E 1 407 ? -62.923 -45.557 47.910 1.00 72.77 385 ALA E N 1
ATOM 14259 C CA . ALA E 1 407 ? -62.439 -44.946 49.129 1.00 76.62 385 ALA E CA 1
ATOM 14260 C C . ALA E 1 407 ? -61.836 -43.600 48.810 1.00 90.21 385 ALA E C 1
ATOM 14261 O O . ALA E 1 407 ? -60.625 -43.481 48.626 1.00 93.25 385 ALA E O 1
ATOM 14263 N N . GLU E 1 408 ? -62.678 -42.577 48.739 1.00 103.07 386 GLU E N 1
ATOM 14264 C CA . GLU E 1 408 ? -62.182 -41.220 48.529 1.00 115.28 386 GLU E CA 1
ATOM 14265 C C . GLU E 1 408 ? -61.570 -40.661 49.817 1.00 126.20 386 GLU E C 1
ATOM 14266 O O . GLU E 1 408 ? -61.864 -39.534 50.211 1.00 126.43 386 GLU E O 1
ATOM 14272 N N . GLY E 1 409 ? -60.722 -41.464 50.463 1.00 133.76 387 GLY E N 1
ATOM 14273 C CA . GLY E 1 409 ? -60.127 -41.127 51.746 1.00 135.11 387 GLY E CA 1
ATOM 14274 C C . GLY E 1 409 ? -60.544 -42.092 52.847 1.00 131.15 387 GLY E C 1
ATOM 14275 O O . GLY E 1 409 ? -61.107 -43.150 52.571 1.00 134.07 387 GLY E O 1
ATOM 14276 N N . ASP E 1 410 ? -60.270 -41.732 54.099 1.00 119.88 388 ASP E N 1
ATOM 14277 C CA . ASP E 1 410 ? -59.565 -40.496 54.422 1.00 107.98 388 ASP E CA 1
ATOM 14278 C C . ASP E 1 410 ? -58.240 -40.806 55.103 1.00 98.34 388 ASP E C 1
ATOM 14279 O O . ASP E 1 410 ? -57.849 -41.970 55.210 1.00 91.89 388 ASP E O 1
ATOM 14284 N N . LEU E 1 418 ? -56.330 -54.183 53.979 1.00 64.00 396 LEU E N 1
ATOM 14285 C CA . LEU E 1 418 ? -54.911 -53.986 53.703 1.00 66.63 396 LEU E CA 1
ATOM 14286 C C . LEU E 1 418 ? -54.185 -55.243 53.234 1.00 61.70 396 LEU E C 1
ATOM 14287 O O . LEU E 1 418 ? -54.412 -56.346 53.732 1.00 58.75 396 LEU E O 1
ATOM 14292 N N . ILE E 1 419 ? -53.312 -55.044 52.253 1.00 60.54 397 ILE E N 1
ATOM 14293 C CA . ILE E 1 419 ? -52.469 -56.098 51.709 1.00 60.27 397 ILE E CA 1
ATOM 14294 C C . ILE E 1 419 ? -51.386 -56.454 52.717 1.00 66.24 397 ILE E C 1
ATOM 14295 O O . ILE E 1 419 ? -51.075 -55.645 53.598 1.00 67.49 397 ILE E O 1
ATOM 14300 N N . PRO E 1 420 ? -50.815 -57.666 52.604 1.00 68.30 398 PRO E N 1
ATOM 14301 C CA . PRO E 1 420 ? -49.718 -58.036 53.501 1.00 57.19 398 PRO E CA 1
ATOM 14302 C C . PRO E 1 420 ? -48.659 -56.940 53.608 1.00 62.62 398 PRO E C 1
ATOM 14303 O O . PRO E 1 420 ? -48.087 -56.483 52.611 1.00 63.75 398 PRO E O 1
ATOM 14307 N N . GLN E 1 421 ? -48.423 -56.512 54.838 1.00 64.90 399 GLN E N 1
ATOM 14308 C CA . GLN E 1 421 ? -47.476 -55.452 55.119 1.00 64.91 399 GLN E CA 1
ATOM 14309 C C . GLN E 1 421 ? -46.037 -55.957 55.199 1.00 61.01 399 GLN E C 1
ATOM 14310 O O . GLN E 1 421 ? -45.102 -55.159 55.302 1.00 66.5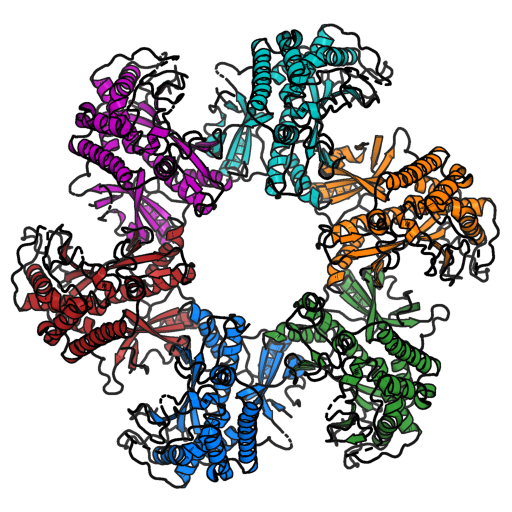9 399 GLN E O 1
ATOM 14316 N N . ASN E 1 422 ? -45.850 -57.274 55.145 1.00 54.65 400 ASN E N 1
ATOM 14317 C CA . ASN E 1 422 ? -44.496 -57.828 55.067 1.00 54.51 400 ASN E CA 1
ATOM 14318 C C . ASN E 1 422 ? -44.394 -59.173 54.331 1.00 51.19 400 ASN E C 1
ATOM 14319 O O . ASN E 1 422 ? -45.391 -59.860 54.123 1.00 50.03 400 ASN E O 1
ATOM 14324 N N . LEU E 1 423 ? -43.168 -59.523 53.943 1.00 58.42 401 LEU E N 1
ATOM 14325 C CA . LEU E 1 423 ? -42.893 -60.705 53.139 1.00 54.01 401 LEU E CA 1
ATOM 14326 C C . LEU E 1 423 ? -43.439 -61.993 53.747 1.00 58.69 401 LEU E C 1
ATOM 14327 O O . LEU E 1 423 ? -44.042 -62.824 53.058 1.00 58.58 401 LEU E O 1
ATOM 14332 N N . ARG E 1 424 ? -43.208 -62.146 55.044 1.00 62.40 402 ARG E N 1
ATOM 14333 C CA . ARG E 1 424 ? -43.612 -63.335 55.780 1.00 57.78 402 ARG E CA 1
ATOM 14334 C C . ARG E 1 424 ? -45.123 -63.524 55.639 1.00 56.36 402 ARG E C 1
ATOM 14335 O O . ARG E 1 424 ? -45.586 -64.603 55.291 1.00 55.29 402 ARG E O 1
ATOM 14343 N N . ASP E 1 425 ? -45.882 -62.455 55.867 1.00 57.55 403 ASP E N 1
ATOM 14344 C CA . ASP E 1 425 ? -47.327 -62.489 55.694 1.00 58.68 403 ASP E CA 1
ATOM 14345 C C . ASP E 1 425 ? -47.765 -62.735 54.254 1.00 59.95 403 ASP E C 1
ATOM 14346 O O . ASP E 1 425 ? -48.730 -63.437 54.010 1.00 64.65 403 ASP E O 1
ATOM 14351 N N . ALA E 1 426 ? -47.056 -62.154 53.298 1.00 59.30 404 ALA E N 1
ATOM 14352 C CA . ALA E 1 426 ? -47.438 -62.290 51.896 1.00 61.46 404 ALA E CA 1
ATOM 14353 C C . ALA E 1 426 ? -47.167 -63.679 51.358 1.00 63.41 404 ALA E C 1
ATOM 14354 O O . ALA E 1 426 ? -47.874 -64.149 50.476 1.00 65.99 404 ALA E O 1
ATOM 14356 N N . MET E 1 427 ? -46.128 -64.323 51.878 1.00 62.20 405 MET E N 1
ATOM 14357 C CA . MET E 1 427 ? -45.802 -65.676 51.470 1.00 57.18 405 MET E CA 1
ATOM 14358 C C . MET E 1 427 ? -46.912 -66.642 51.853 1.00 62.50 405 MET E C 1
ATOM 14359 O O . MET E 1 427 ? -47.371 -67.433 51.027 1.00 66.27 405 MET E O 1
ATOM 14364 N N . GLU E 1 428 ? -47.350 -66.580 53.105 1.00 69.74 406 GLU E N 1
ATOM 14365 C CA . GLU E 1 428 ? -48.376 -67.508 53.561 1.00 76.20 406 GLU E CA 1
ATOM 14366 C C . GLU E 1 428 ? -49.764 -67.028 53.112 1.00 68.89 406 GLU E C 1
ATOM 14367 O O . GLU E 1 428 ? -50.701 -67.815 53.062 1.00 69.33 406 GLU E O 1
ATOM 14373 N N . ALA E 1 429 ? -49.881 -65.750 52.756 1.00 65.47 407 ALA E N 1
ATOM 14374 C CA . ALA E 1 429 ? -51.050 -65.261 52.014 1.00 63.12 407 ALA E CA 1
ATOM 14375 C C . ALA E 1 429 ? -51.105 -65.960 50.677 1.00 69.55 407 ALA E C 1
ATOM 14376 O O . ALA E 1 429 ? -52.169 -66.389 50.240 1.00 74.61 407 ALA E O 1
ATOM 14378 N N . LEU E 1 430 ? -49.942 -66.070 50.035 1.00 66.22 408 LEU E N 1
ATOM 14379 C CA . LEU E 1 430 ? -49.811 -66.799 48.778 1.00 59.85 408 LEU E CA 1
ATOM 14380 C C . LEU E 1 430 ? -50.031 -68.297 48.977 1.00 63.43 408 LEU E C 1
ATOM 14381 O O . LEU E 1 430 ? -50.704 -68.941 48.170 1.00 65.45 408 LEU E O 1
ATOM 14386 N N . ARG E 1 431 ? -49.470 -68.845 50.051 1.00 64.72 409 ARG E N 1
ATOM 14387 C CA . ARG E 1 431 ? -49.545 -70.286 50.280 1.00 70.43 409 ARG E CA 1
ATOM 14388 C C . ARG E 1 431 ? -50.977 -70.747 50.481 1.00 72.48 409 ARG E C 1
ATOM 14389 O O . ARG E 1 431 ? -51.321 -71.863 50.112 1.00 75.66 409 ARG E O 1
ATOM 14391 N N . GLY E 1 432 ? -51.806 -69.876 51.052 1.00 70.45 410 GLY E N 1
ATOM 14392 C CA . GLY E 1 432 ? -53.180 -70.213 51.382 1.00 66.63 410 GLY E CA 1
ATOM 14393 C C . GLY E 1 432 ? -54.226 -69.702 50.408 1.00 68.44 410 GLY E C 1
ATOM 14394 O O . GLY E 1 432 ? -55.431 -69.804 50.668 1.00 71.21 410 GLY E O 1
ATOM 14395 N N . SER E 1 433 ? -53.773 -69.154 49.284 1.00 61.98 411 SER E N 1
ATOM 14396 C CA . SER E 1 433 ? -54.675 -68.637 48.257 1.00 59.34 411 SER E CA 1
ATOM 14397 C C . SER E 1 433 ? -55.203 -69.743 47.343 1.00 63.88 411 SER E C 1
ATOM 14398 O O . SER E 1 433 ? -54.559 -70.086 46.352 1.00 66.07 411 SER E O 1
ATOM 14401 N N . THR E 1 434 ? -56.372 -70.295 47.667 1.00 67.12 412 THR E N 1
ATOM 14402 C CA . THR E 1 434 ? -56.939 -71.368 46.858 1.00 69.60 412 THR E CA 1
ATOM 14403 C C . THR E 1 434 ? -57.098 -70.897 45.419 1.00 72.21 412 THR E C 1
ATOM 14404 O O . THR E 1 434 ? -56.751 -71.615 44.482 1.00 72.69 412 THR E O 1
ATOM 14408 N N . MET E 1 435 ? -57.599 -69.673 45.266 1.00 72.37 413 MET E N 1
ATOM 14409 C CA . MET E 1 435 ? -57.773 -69.038 43.961 1.00 72.84 413 MET E CA 1
ATOM 14410 C C . MET E 1 435 ? -56.521 -69.115 43.086 1.00 74.56 413 MET E C 1
ATOM 14411 O O . MET E 1 435 ? -56.612 -69.473 41.910 1.00 82.64 413 MET E O 1
ATOM 14416 N N . LEU E 1 436 ? -55.360 -68.775 43.644 1.00 63.58 414 LEU E N 1
ATOM 14417 C CA . LEU E 1 436 ? -54.128 -68.832 42.862 1.00 65.83 414 LEU E CA 1
ATOM 14418 C C . LEU E 1 436 ? -53.707 -70.276 42.539 1.00 66.52 414 LEU E C 1
ATOM 14419 O O . LEU E 1 436 ? -53.139 -70.544 41.472 1.00 60.79 414 LEU E O 1
ATOM 14424 N N . ARG E 1 437 ? -54.003 -71.202 43.446 1.00 73.45 415 ARG E N 1
ATOM 14425 C CA . ARG E 1 437 ? -53.709 -72.615 43.214 1.00 77.80 415 ARG E CA 1
ATOM 14426 C C . ARG E 1 437 ? -54.594 -73.206 42.125 1.00 82.05 415 ARG E C 1
ATOM 14427 O O . ARG E 1 437 ? -54.199 -74.158 41.457 1.00 81.23 415 ARG E O 1
ATOM 14435 N N . GLU E 1 438 ? -55.792 -72.649 41.962 1.00 88.36 416 GLU E N 1
ATOM 14436 C CA . GLU E 1 438 ? -56.737 -73.134 40.957 1.00 92.11 416 GLU E CA 1
ATOM 14437 C C . GLU E 1 438 ? -56.345 -72.670 39.561 1.00 88.63 416 GLU E C 1
ATOM 14438 O O . GLU E 1 438 ? -56.389 -73.441 38.599 1.00 90.57 416 GLU E O 1
ATOM 14440 N N . ALA E 1 439 ? -55.951 -71.405 39.473 1.00 82.48 417 ALA E N 1
ATOM 14441 C CA . ALA E 1 439 ? -55.647 -70.767 38.198 1.00 80.10 417 ALA E CA 1
ATOM 14442 C C . ALA E 1 439 ? -54.287 -71.181 37.660 1.00 74.19 417 ALA E C 1
ATOM 14443 O O . ALA E 1 439 ? -54.132 -71.423 36.453 1.00 69.80 417 ALA E O 1
ATOM 14445 N N . MET E 1 440 ? -53.313 -71.262 38.568 1.00 64.11 418 MET E N 1
ATOM 14446 C CA . MET E 1 440 ? -51.920 -71.461 38.193 1.00 61.30 418 MET E CA 1
ATOM 14447 C C . MET E 1 440 ? -51.466 -72.901 38.392 1.00 67.38 418 MET E C 1
ATOM 14448 O O . MET E 1 440 ? -50.674 -73.427 37.607 1.00 72.10 418 MET E O 1
ATOM 14453 N N . GLY E 1 441 ? -51.960 -73.527 39.455 1.00 55.16 419 GLY E N 1
ATOM 14454 C CA . GLY E 1 441 ? -51.608 -74.891 39.759 1.00 55.90 419 GLY E CA 1
ATOM 14455 C C . GLY E 1 441 ? -50.871 -74.933 41.068 1.00 63.33 419 GLY E C 1
ATOM 14456 O O . GLY E 1 441 ? -50.078 -74.035 41.343 1.00 66.58 419 GLY E O 1
ATOM 14457 N N . GLU E 1 442 ? -51.141 -75.961 41.871 1.00 62.58 420 GLU E N 1
ATOM 14458 C CA . GLU E 1 442 ? -50.457 -76.169 43.147 1.00 61.90 420 GLU E CA 1
ATOM 14459 C C . GLU E 1 442 ? -48.966 -76.311 42.895 1.00 62.86 420 GLU E C 1
ATOM 14460 O O . GLU E 1 442 ? -48.152 -75.880 43.709 1.00 63.00 420 GLU E O 1
ATOM 14466 N N . ASP E 1 443 ? -48.615 -76.923 41.765 1.00 64.41 421 ASP E N 1
ATOM 14467 C CA . ASP E 1 443 ? -47.219 -77.121 41.405 1.00 66.74 421 ASP E CA 1
ATOM 14468 C C . ASP E 1 443 ? -46.469 -75.793 41.368 1.00 73.42 421 ASP E C 1
ATOM 14469 O O . ASP E 1 443 ? -45.409 -75.671 41.975 1.00 80.45 421 ASP E O 1
ATOM 14474 N N . VAL E 1 444 ? -47.029 -74.788 40.697 1.00 71.51 422 VAL E N 1
ATOM 14475 C CA . VAL E 1 444 ? -46.324 -73.524 40.563 1.00 71.00 422 VAL E CA 1
ATOM 14476 C C . VAL E 1 444 ? -46.549 -72.639 41.799 1.00 68.71 422 VAL E C 1
ATOM 14477 O O . VAL E 1 444 ? -45.651 -71.889 42.186 1.00 65.37 422 VAL E O 1
ATOM 14481 N N . VAL E 1 445 ? -47.703 -72.742 42.457 1.00 65.01 423 VAL E N 1
ATOM 14482 C CA . VAL E 1 445 ? -47.895 -71.935 43.663 1.00 58.34 423 VAL E CA 1
ATOM 14483 C C . VAL E 1 445 ? -47.008 -72.443 44.781 1.00 61.12 423 VAL E C 1
ATOM 14484 O O . VAL E 1 445 ? -46.418 -71.648 45.508 1.00 58.90 423 VAL E O 1
ATOM 14488 N N . ASP E 1 446 ? -46.883 -73.760 44.910 1.00 67.02 424 ASP E N 1
ATOM 14489 C CA . ASP E 1 446 ? -45.941 -74.324 45.885 1.00 69.04 424 ASP E CA 1
ATOM 14490 C C . ASP E 1 446 ? -44.526 -73.899 45.565 1.00 63.53 424 ASP E C 1
ATOM 14491 O O . ASP E 1 446 ? -43.710 -73.689 46.458 1.00 64.63 424 ASP E O 1
ATOM 14496 N N . HIS E 1 447 ? -44.242 -73.779 44.276 1.00 58.66 425 HIS E N 1
ATOM 14497 C CA . HIS E 1 447 ? -42.923 -73.387 43.849 1.00 54.25 425 HIS E CA 1
ATOM 14498 C C . HIS E 1 447 ? -42.571 -71.970 44.339 1.00 56.44 425 HIS E C 1
ATOM 14499 O O . HIS E 1 447 ? -41.481 -71.752 44.873 1.00 57.46 425 HIS E O 1
ATOM 14506 N N . TYR E 1 448 ? -43.482 -71.014 44.184 1.00 48.72 426 TYR E N 1
ATOM 14507 C CA . TYR E 1 448 ? -43.153 -69.641 44.561 1.00 61.04 426 TYR E CA 1
ATOM 14508 C C . TYR E 1 448 ? -43.319 -69.315 46.064 1.00 60.32 426 TYR E C 1
ATOM 14509 O O . TYR E 1 448 ? -42.713 -68.347 46.554 1.00 58.19 426 TYR E O 1
ATOM 14518 N N . VAL E 1 449 ? -44.106 -70.106 46.793 1.00 55.76 427 VAL E N 1
ATOM 14519 C CA . VAL E 1 449 ? -44.094 -70.007 48.246 1.00 57.14 427 VAL E CA 1
ATOM 14520 C C . VAL E 1 449 ? -42.702 -70.363 48.747 1.00 57.31 427 VAL E C 1
ATOM 14521 O O . VAL E 1 449 ? -42.189 -69.745 49.673 1.00 56.25 427 VAL E O 1
ATOM 14525 N N . ARG E 1 450 ? -42.086 -71.356 48.117 1.00 57.88 428 ARG E N 1
ATOM 14526 C CA . ARG E 1 450 ? -40.743 -71.767 48.503 1.00 60.82 428 ARG E CA 1
ATOM 14527 C C . ARG E 1 450 ? -39.712 -70.709 48.103 1.00 56.37 428 ARG E C 1
ATOM 14528 O O . ARG E 1 450 ? -38.740 -70.478 48.825 1.00 59.40 428 ARG E O 1
ATOM 14536 N N . ALA E 1 451 ? -39.929 -70.051 46.969 1.00 49.81 429 ALA E N 1
ATOM 14537 C CA . ALA E 1 451 ? -39.067 -68.943 46.573 1.00 48.96 429 ALA E CA 1
ATOM 14538 C C . ALA E 1 451 ? -39.193 -67.822 47.602 1.00 54.28 429 ALA E C 1
ATOM 14539 O O . ALA E 1 451 ? -38.227 -67.142 47.921 1.00 44.31 429 ALA E O 1
ATOM 14541 N N . ALA E 1 452 ? -40.398 -67.640 48.125 1.00 54.20 430 ALA E N 1
ATOM 14542 C CA . ALA E 1 452 ? -40.624 -66.663 49.174 1.00 44.09 430 ALA E CA 1
ATOM 14543 C C . ALA E 1 452 ? -39.879 -67.066 50.447 1.00 54.47 430 ALA E C 1
ATOM 14544 O O . ALA E 1 452 ? -39.162 -66.254 51.031 1.00 59.49 430 ALA E O 1
ATOM 14546 N N . GLU E 1 453 ? -40.046 -68.323 50.862 1.00 55.16 431 GLU E N 1
ATOM 14547 C CA . GLU E 1 453 ? -39.372 -68.855 52.048 1.00 57.59 431 GLU E CA 1
ATOM 14548 C C . GLU E 1 453 ? -37.867 -68.641 51.954 1.00 64.77 431 GLU E C 1
ATOM 14549 O O . GLU E 1 453 ? -37.245 -68.156 52.908 1.00 66.88 431 GLU E O 1
ATOM 14555 N N . VAL E 1 454 ? -37.290 -68.979 50.801 1.00 65.65 432 VAL E N 1
ATOM 14556 C CA . VAL E 1 454 ? -35.840 -68.958 50.643 1.00 56.13 432 VAL E CA 1
ATOM 14557 C C . VAL E 1 454 ? -35.317 -67.514 50.633 1.00 47.75 432 VAL E C 1
ATOM 14558 O O . VAL E 1 454 ? -34.184 -67.260 51.050 1.00 46.76 432 VAL E O 1
ATOM 14562 N N . GLU E 1 455 ? -36.151 -66.566 50.216 1.00 48.15 433 GLU E N 1
ATOM 14563 C CA . GLU E 1 455 ? -35.784 -65.146 50.299 1.00 50.71 433 GLU E CA 1
ATOM 14564 C C . GLU E 1 455 ? -35.682 -64.658 51.755 1.00 55.22 433 GLU E C 1
ATOM 14565 O O . GLU E 1 455 ? -34.748 -63.927 52.122 1.00 51.92 433 GLU E O 1
ATOM 14571 N N . LEU E 1 456 ? -36.654 -65.059 52.569 1.00 54.70 434 LEU E N 1
ATOM 14572 C CA . LEU E 1 456 ? -36.683 -64.718 53.985 1.00 52.97 434 LEU E CA 1
ATOM 14573 C C . LEU E 1 456 ? -35.459 -65.243 54.706 1.00 61.88 434 LEU E C 1
ATOM 14574 O O . LEU E 1 456 ? -34.864 -64.556 55.537 1.00 64.50 434 LEU E O 1
ATOM 14579 N N . GLU E 1 457 ? -35.095 -66.483 54.397 1.00 63.44 435 GLU E N 1
ATOM 14580 C CA . GLU E 1 457 ? -34.015 -67.124 55.114 1.00 64.21 435 GLU E CA 1
ATOM 14581 C C . GLU E 1 457 ? -32.643 -66.674 54.643 1.00 65.59 435 GLU E C 1
ATOM 14582 O O . GLU E 1 457 ? -31.661 -66.842 55.359 1.00 73.13 435 GLU E O 1
ATOM 14588 N N . ASP E 1 458 ? -32.563 -66.072 53.464 1.00 61.71 436 ASP E N 1
ATOM 14589 C CA . ASP E 1 458 ? -31.286 -65.535 53.029 1.00 54.31 436 ASP E CA 1
ATOM 14590 C C . ASP E 1 458 ? -30.861 -64.429 53.980 1.00 48.90 436 ASP E C 1
ATOM 14591 O O . ASP E 1 458 ? -29.687 -64.300 54.306 1.00 51.32 436 ASP E O 1
ATOM 14596 N N . PHE E 1 459 ? -31.833 -63.639 54.427 1.00 51.50 437 PHE E N 1
ATOM 14597 C CA . PHE E 1 459 ? -31.597 -62.566 55.382 1.00 45.17 437 PHE E CA 1
ATOM 14598 C C . PHE E 1 459 ? -31.124 -63.087 56.745 1.00 49.09 437 PHE E C 1
ATOM 14599 O O . PHE E 1 459 ? -30.287 -62.470 57.398 1.00 49.57 437 PHE E O 1
ATOM 14607 N N . GLN E 1 460 ? -31.665 -64.219 57.176 1.00 51.63 438 GLN E N 1
ATOM 14608 C CA . GLN E 1 460 ? -31.260 -64.792 58.446 1.00 59.58 438 GLN E CA 1
ATOM 14609 C C . GLN E 1 460 ? -29.820 -65.275 58.398 1.00 61.79 438 GLN E C 1
ATOM 14610 O O . GLN E 1 460 ? -29.222 -65.545 59.433 1.00 71.87 438 GLN E O 1
ATOM 14616 N N . ARG E 1 461 ? -29.260 -65.348 57.194 1.00 55.77 439 ARG E N 1
ATOM 14617 C CA . ARG E 1 461 ? -27.914 -65.872 57.018 1.00 53.26 439 ARG E CA 1
ATOM 14618 C C . ARG E 1 461 ? -26.860 -64.749 56.870 1.00 55.12 439 ARG E C 1
ATOM 14619 O O . ARG E 1 461 ? -25.658 -65.005 56.807 1.00 59.10 439 ARG E O 1
ATOM 14627 N N . VAL E 1 462 ? -27.313 -63.499 56.871 1.00 55.24 440 VAL E N 1
ATOM 14628 C CA . VAL E 1 462 ? -26.431 -62.345 56.745 1.00 52.11 440 VAL E CA 1
ATOM 14629 C C . VAL E 1 462 ? -26.740 -61.348 57.858 1.00 58.57 440 VAL E C 1
ATOM 14630 O O . VAL E 1 462 ? -27.905 -61.112 58.157 1.00 62.91 440 VAL E O 1
ATOM 14634 N N . VAL E 1 463 ? -25.714 -60.757 58.469 1.00 58.37 441 VAL E N 1
ATOM 14635 C CA . VAL E 1 463 ? -25.953 -59.746 59.505 1.00 46.35 441 VAL E CA 1
ATOM 14636 C C . VAL E 1 463 ? -25.830 -58.342 58.925 1.00 48.03 441 VAL E C 1
ATOM 14637 O O . VAL E 1 463 ? -24.746 -57.918 58.532 1.00 51.78 441 VAL E O 1
ATOM 14641 N N . SER E 1 464 ? -26.945 -57.619 58.889 1.00 46.70 442 SER E N 1
ATOM 14642 C CA . SER E 1 464 ? -26.997 -56.313 58.248 1.00 39.30 442 SER E CA 1
ATOM 14643 C C . SER E 1 464 ? -26.319 -55.266 59.086 1.00 44.14 442 SER E C 1
ATOM 14644 O O . SER E 1 464 ? -26.095 -55.459 60.264 1.00 50.67 442 SER E O 1
ATOM 14647 N N . ASP E 1 465 ? -26.023 -54.131 58.470 1.00 45.78 443 ASP E N 1
ATOM 14648 C CA . ASP E 1 465 ? -25.453 -53.008 59.189 1.00 42.42 443 ASP E CA 1
ATOM 14649 C C . ASP E 1 465 ? -26.467 -52.413 60.160 1.00 52.18 443 ASP E C 1
ATOM 14650 O O . ASP E 1 465 ? -26.080 -51.959 61.243 1.00 54.58 443 ASP E O 1
ATOM 14655 N N . TYR E 1 466 ? -27.752 -52.426 59.783 1.00 53.17 444 TYR E N 1
ATOM 14656 C CA . TYR E 1 466 ? -28.814 -51.956 60.673 1.00 47.40 444 TYR E CA 1
ATOM 14657 C C . TYR E 1 466 ? -28.705 -52.722 62.000 1.00 51.67 444 TYR E C 1
ATOM 14658 O O . TYR E 1 466 ? -28.859 -52.133 63.078 1.00 58.68 444 TYR E O 1
ATOM 14667 N N . GLU E 1 467 ? -28.400 -54.020 61.919 1.00 42.08 445 GLU E N 1
ATOM 14668 C CA . GLU E 1 467 ? -28.354 -54.850 63.102 1.00 36.77 445 GLU E CA 1
ATOM 14669 C C . GLU E 1 467 ? -27.127 -54.548 63.963 1.00 51.11 445 GLU E C 1
ATOM 14670 O O . GLU E 1 467 ? -27.207 -54.540 65.217 1.00 45.99 445 GLU E O 1
ATOM 14676 N N . VAL E 1 468 ? -25.993 -54.327 63.292 1.00 45.93 446 VAL E N 1
ATOM 14677 C CA . VAL E 1 468 ? -24.743 -54.046 63.999 1.00 51.64 446 VAL E CA 1
ATOM 14678 C C . VAL E 1 468 ? -24.858 -52.677 64.674 1.00 43.20 446 VAL E C 1
ATOM 14679 O O . VAL E 1 468 ? -24.515 -52.516 65.845 1.00 42.83 446 VAL E O 1
ATOM 14683 N N . ALA E 1 469 ? -25.381 -51.711 63.935 1.00 41.66 447 ALA E N 1
ATOM 14684 C CA . ALA E 1 469 ? -25.486 -50.348 64.432 1.00 48.05 447 ALA E CA 1
ATOM 14685 C C . ALA E 1 469 ? -26.409 -50.279 65.637 1.00 52.21 447 ALA E C 1
ATOM 14686 O O . ALA E 1 469 ? -26.088 -49.616 66.613 1.00 61.88 447 ALA E O 1
ATOM 14688 N N . ARG E 1 470 ? -27.548 -50.961 65.571 1.00 52.96 448 ARG E N 1
ATOM 14689 C CA . ARG E 1 470 ? -28.460 -50.984 66.704 1.00 55.48 448 ARG E CA 1
ATOM 14690 C C . ARG E 1 470 ? -27.812 -51.716 67.865 1.00 48.37 448 ARG E C 1
ATOM 14691 O O . ARG E 1 470 ? -28.024 -51.360 69.001 1.00 59.03 448 ARG E O 1
ATOM 14699 N N . GLY E 1 471 ? -26.999 -52.723 67.558 1.00 48.50 449 GLY E N 1
ATOM 14700 C CA . GLY E 1 471 ? -26.368 -53.563 68.563 1.00 51.03 449 GLY E CA 1
ATOM 14701 C C . GLY E 1 471 ? -25.448 -52.827 69.505 1.00 56.42 449 GLY E C 1
ATOM 14702 O O . GLY E 1 471 ? -25.655 -52.855 70.722 1.00 66.11 449 GLY E O 1
ATOM 14703 N N . PHE E 1 472 ? -24.447 -52.141 68.962 1.00 57.49 450 PHE E N 1
ATOM 14704 C CA . PHE E 1 472 ? -23.654 -51.199 69.761 1.00 66.19 450 PHE E CA 1
ATOM 14705 C C . PHE E 1 472 ? -24.471 -50.112 70.525 1.00 95.92 450 PHE E C 1
ATOM 14706 O O . PHE E 1 472 ? -23.900 -49.290 71.256 1.00 88.67 450 PHE E O 1
ATOM 14714 N N . GLU E 1 473 ? -25.795 -50.135 70.333 1.00 97.96 451 GLU E N 1
ATOM 14715 C CA . GLU E 1 473 ? -26.799 -49.300 71.007 1.00 92.03 451 GLU E CA 1
ATOM 14716 C C . GLU E 1 473 ? -26.874 -47.926 70.363 1.00 89.01 451 GLU E C 1
ATOM 14717 O O . GLU E 1 473 ? -27.957 -47.476 69.986 1.00 88.82 451 GLU E O 1
ATOM 14723 N N . LEU F 1 27 ? -41.261 -22.776 14.481 1.00 54.21 5 LEU F N 1
ATOM 14724 C CA . LEU F 1 27 ? -41.210 -24.149 13.963 1.00 65.50 5 LEU F CA 1
ATOM 14725 C C . LEU F 1 27 ? -42.623 -24.727 13.784 1.00 73.17 5 LEU F C 1
ATOM 14726 O O . LEU F 1 27 ? -43.446 -24.644 14.696 1.00 73.22 5 LEU F O 1
ATOM 14731 N N . ALA F 1 28 ? -42.893 -25.315 12.613 1.00 77.78 6 ALA F N 1
ATOM 14732 C CA . ALA F 1 28 ? -44.254 -25.736 12.223 1.00 82.95 6 ALA F CA 1
ATOM 14733 C C . ALA F 1 28 ? -44.472 -27.255 12.305 1.00 79.08 6 ALA F C 1
ATOM 14734 O O . ALA F 1 28 ? -43.512 -28.015 12.278 1.00 71.25 6 ALA F O 1
ATOM 14736 N N . LEU F 1 29 ? -45.735 -27.686 12.370 1.00 88.79 7 LEU F N 1
ATOM 14737 C CA . LEU F 1 29 ? -46.068 -29.077 12.708 1.00 86.78 7 LEU F CA 1
ATOM 14738 C C . LEU F 1 29 ? -45.544 -30.108 11.721 1.00 89.26 7 LEU F C 1
ATOM 14739 O O . LEU F 1 29 ? -44.761 -30.976 12.091 1.00 92.60 7 LEU F O 1
ATOM 14744 N N . ASP F 1 30 ? -45.982 -30.036 10.474 1.00 89.98 8 ASP F N 1
ATOM 14745 C CA . ASP F 1 30 ? -45.504 -30.991 9.486 1.00 91.95 8 ASP F CA 1
ATOM 14746 C C . ASP F 1 30 ? -44.069 -30.680 9.099 1.00 87.48 8 ASP F C 1
ATOM 14747 O O . ASP F 1 30 ? -43.429 -31.467 8.414 1.00 89.73 8 ASP F O 1
ATOM 14752 N N . ASP F 1 31 ? -43.562 -29.533 9.539 1.00 82.75 9 ASP F N 1
ATOM 14753 C CA . ASP F 1 31 ? -42.151 -29.223 9.350 1.00 83.31 9 ASP F CA 1
ATOM 14754 C C . ASP F 1 31 ? -41.312 -29.964 10.376 1.00 80.59 9 ASP F C 1
ATOM 14755 O O . ASP F 1 31 ? -40.140 -30.247 10.145 1.00 85.50 9 ASP F O 1
ATOM 14760 N N . LEU F 1 32 ? -41.913 -30.261 11.519 1.00 72.50 10 LEU F N 1
ATOM 14761 C CA . LEU F 1 32 ? -41.243 -31.043 12.542 1.00 69.25 10 LEU F CA 1
ATOM 14762 C C . LEU F 1 32 ? -41.231 -32.507 12.101 1.00 66.90 10 LEU F C 1
ATOM 14763 O O . LEU F 1 32 ? -40.188 -33.180 12.157 1.00 55.49 10 LEU F O 1
ATOM 14768 N N . LYS F 1 33 ? -42.394 -32.970 11.639 1.00 67.05 11 LYS F N 1
ATOM 14769 C CA . LYS F 1 33 ? -42.581 -34.346 11.175 1.00 65.14 11 LYS F CA 1
ATOM 14770 C C . LYS F 1 33 ? -41.551 -34.744 10.135 1.00 56.93 11 LYS F C 1
ATOM 14771 O O . LYS F 1 33 ? -41.039 -35.865 10.171 1.00 50.39 11 LYS F O 1
ATOM 14777 N N . THR F 1 34 ? -41.251 -33.822 9.219 1.00 55.65 12 THR F N 1
ATOM 14778 C CA . THR F 1 34 ? -40.149 -33.992 8.273 1.00 57.99 12 THR F CA 1
ATOM 14779 C C . THR F 1 34 ? -38.841 -34.245 9.006 1.00 56.54 12 THR F C 1
ATOM 14780 O O . THR F 1 34 ? -38.131 -35.214 8.723 1.00 54.23 12 THR F O 1
ATOM 14784 N N . ARG F 1 35 ? -38.542 -33.364 9.956 1.00 51.89 13 ARG F N 1
ATOM 14785 C CA . ARG F 1 35 ? -37.304 -33.428 10.711 1.00 43.42 13 ARG F CA 1
ATOM 14786 C C . ARG F 1 35 ? -37.248 -34.678 11.577 1.00 46.63 13 ARG F C 1
ATOM 14787 O O . ARG F 1 35 ? -36.165 -35.224 11.839 1.00 47.21 13 ARG F O 1
ATOM 14795 N N . VAL F 1 36 ? -38.406 -35.153 12.015 1.00 47.45 14 VAL F N 1
ATOM 14796 C CA . VAL F 1 36 ? -38.407 -36.431 12.703 1.00 53.69 14 VAL F CA 1
ATOM 14797 C C . VAL F 1 36 ? -38.029 -37.504 11.688 1.00 59.80 14 VAL F C 1
ATOM 14798 O O . VAL F 1 36 ? -37.034 -38.197 11.874 1.00 62.41 14 VAL F O 1
ATOM 14802 N N . GLU F 1 37 ? -38.802 -37.612 10.606 1.00 67.39 15 GLU F N 1
ATOM 14803 C CA . GLU F 1 37 ? -38.461 -38.477 9.469 1.00 64.20 15 GLU F CA 1
ATOM 14804 C C . GLU F 1 37 ? -37.014 -38.275 9.031 1.00 58.05 15 GLU F C 1
ATOM 14805 O O . GLU F 1 37 ? -36.291 -39.249 8.840 1.00 58.38 15 GLU F O 1
ATOM 14807 N N . SER F 1 38 ? -36.606 -37.012 8.879 1.00 50.49 16 SER F N 1
ATOM 14808 C CA . SER F 1 38 ? -35.216 -36.643 8.623 1.00 52.13 16 SER F CA 1
ATOM 14809 C C . SER F 1 38 ? -34.214 -37.317 9.537 1.00 60.34 16 SER F C 1
ATOM 14810 O O . SER F 1 38 ? -33.090 -37.588 9.139 1.00 63.76 16 SER F O 1
ATOM 14813 N N . GLY F 1 39 ? -34.630 -37.551 10.779 1.00 62.02 17 GLY F N 1
ATOM 14814 C CA . GLY F 1 39 ? -33.767 -38.091 11.807 1.00 51.47 17 GLY F CA 1
ATOM 14815 C C . GLY F 1 39 ? -33.039 -36.973 12.519 1.00 54.85 17 GLY F C 1
ATOM 14816 O O . GLY F 1 39 ? -32.103 -37.214 13.259 1.00 55.72 17 GLY F O 1
ATOM 14817 N N . GLU F 1 40 ? -33.457 -35.737 12.277 1.00 56.54 18 GLU F N 1
ATOM 14818 C CA . GLU F 1 40 ? -32.836 -34.593 12.935 1.00 57.75 18 GLU F CA 1
ATOM 14819 C C . GLU F 1 40 ? -33.443 -34.323 14.324 1.00 58.76 18 GLU F C 1
ATOM 14820 O O . GLU F 1 40 ? -32.808 -33.732 15.194 1.00 47.98 18 GLU F O 1
ATOM 14826 N N . ILE F 1 41 ? -34.682 -34.746 14.528 1.00 56.07 19 ILE F N 1
ATOM 14827 C CA . ILE F 1 41 ? -35.335 -34.488 15.792 1.00 49.09 19 ILE F CA 1
ATOM 14828 C C . ILE F 1 41 ? -35.862 -35.801 16.344 1.00 47.36 19 ILE F C 1
ATOM 14829 O O . ILE F 1 41 ? -36.654 -36.489 15.699 1.00 52.92 19 ILE F O 1
ATOM 14834 N N . ASP F 1 42 ? -35.408 -36.172 17.528 1.00 34.76 20 ASP F N 1
ATOM 14835 C CA . ASP F 1 42 ? -35.896 -37.412 18.116 1.00 41.54 20 ASP F CA 1
ATOM 14836 C C . ASP F 1 42 ? -36.536 -37.151 19.472 1.00 43.93 20 ASP F C 1
ATOM 14837 O O . ASP F 1 42 ? -37.112 -38.043 20.085 1.00 53.44 20 ASP F O 1
ATOM 14842 N N . THR F 1 43 ? -36.450 -35.912 19.923 1.00 33.66 21 THR F N 1
ATOM 14843 C CA . THR F 1 43 ? -36.926 -35.576 21.251 1.00 38.23 21 THR F CA 1
ATOM 14844 C C . THR F 1 43 ? -37.787 -34.329 21.246 1.00 41.87 21 THR F C 1
ATOM 14845 O O . THR F 1 43 ? -37.374 -33.304 20.727 1.00 44.32 21 THR F O 1
ATOM 14849 N N . VAL F 1 44 ? -38.980 -34.423 21.819 1.00 33.43 22 VAL F N 1
ATOM 14850 C CA . VAL F 1 44 ? -39.826 -33.263 22.008 1.00 33.62 22 VAL F CA 1
ATOM 14851 C C . VAL F 1 44 ? -40.127 -33.058 23.503 1.00 39.93 22 VAL F C 1
ATOM 14852 O O . VAL F 1 44 ? -40.858 -33.852 24.103 1.00 38.32 22 VAL F O 1
ATOM 14856 N N . LEU F 1 45 ? -39.543 -32.010 24.098 1.00 35.98 23 LEU F N 1
ATOM 14857 C CA . LEU F 1 45 ? -39.899 -31.570 25.460 1.00 37.21 23 LEU F CA 1
ATOM 14858 C C . LEU F 1 45 ? -41.309 -30.986 25.539 1.00 40.80 23 LEU F C 1
ATOM 14859 O O . LEU F 1 45 ? -41.556 -29.870 25.086 1.00 40.51 23 LEU F O 1
ATOM 14864 N N . VAL F 1 46 ? -42.225 -31.737 26.125 1.00 33.80 24 VAL F N 1
ATOM 14865 C CA . VAL F 1 46 ? -43.601 -31.284 26.244 1.00 50.37 24 VAL F CA 1
ATOM 14866 C C . VAL F 1 46 ? -43.807 -30.612 27.619 1.00 52.82 24 VAL F C 1
ATOM 14867 O O . VAL F 1 46 ? -43.908 -31.291 28.650 1.00 58.42 24 VAL F O 1
ATOM 14871 N N . CYS F 1 47 ? -43.857 -29.281 27.628 1.00 46.80 25 CYS F N 1
ATOM 14872 C CA . CYS F 1 47 ? -43.697 -28.509 28.865 1.00 46.52 25 CYS F CA 1
ATOM 14873 C C . CYS F 1 47 ? -44.885 -27.663 29.313 1.00 48.91 25 CYS F C 1
ATOM 14874 O O . CYS F 1 47 ? -45.723 -27.245 28.514 1.00 53.46 25 CYS F O 1
ATOM 14877 N N . ILE F 1 48 ? -44.907 -27.373 30.607 1.00 41.75 26 ILE F N 1
ATOM 14878 C CA . ILE F 1 48 ? -45.726 -26.301 31.125 1.00 48.35 26 ILE F CA 1
ATOM 14879 C C . ILE F 1 48 ? -44.851 -25.527 32.088 1.00 53.32 26 ILE F C 1
ATOM 14880 O O . ILE F 1 48 ? -43.878 -26.071 32.583 1.00 60.40 26 ILE F O 1
ATOM 14885 N N . VAL F 1 49 ? -45.170 -24.263 32.348 1.00 51.77 27 VAL F N 1
ATOM 14886 C CA . VAL F 1 49 ? -44.380 -23.505 33.310 1.00 43.49 27 VAL F CA 1
ATOM 14887 C C . VAL F 1 49 ? -44.985 -23.624 34.713 1.00 44.27 27 VAL F C 1
ATOM 14888 O O . VAL F 1 49 ? -46.183 -23.417 34.913 1.00 41.28 27 VAL F O 1
ATOM 14892 N N . ASP F 1 50 ? -44.160 -23.980 35.686 1.00 41.23 28 ASP F N 1
ATOM 14893 C CA . ASP F 1 50 ? -44.671 -24.177 37.040 1.00 41.91 28 ASP F CA 1
ATOM 14894 C C . ASP F 1 50 ? -44.611 -22.855 37.811 1.00 45.33 28 ASP F C 1
ATOM 14895 O O . ASP F 1 50 ? -44.302 -21.820 37.225 1.00 48.49 28 ASP F O 1
ATOM 14900 N N . MET F 1 51 ? -44.906 -22.881 39.108 1.00 45.05 29 MET F N 1
ATOM 14901 C CA . MET F 1 51 ? -44.985 -21.641 39.885 1.00 50.19 29 MET F CA 1
ATOM 14902 C C . MET F 1 51 ? -43.639 -20.925 40.062 1.00 47.92 29 MET F C 1
ATOM 14903 O O . MET F 1 51 ? -43.591 -19.695 40.141 1.00 48.19 29 MET F O 1
ATOM 14908 N N . GLN F 1 52 ? -42.559 -21.697 40.119 1.00 46.90 30 GLN F N 1
ATOM 14909 C CA . GLN F 1 52 ? -41.221 -21.151 40.316 1.00 52.67 30 GLN F CA 1
ATOM 14910 C C . GLN F 1 52 ? -40.628 -20.685 38.996 1.00 44.90 30 GLN F C 1
ATOM 14911 O O . GLN F 1 52 ? -39.474 -20.293 38.929 1.00 53.11 30 GLN F O 1
ATOM 14917 N N . GLY F 1 53 ? -41.412 -20.778 37.942 1.00 38.07 31 GLY F N 1
ATOM 14918 C CA . GLY F 1 53 ? -41.002 -20.303 36.641 1.00 45.62 31 GLY F CA 1
ATOM 14919 C C . GLY F 1 53 ? -40.259 -21.346 35.839 1.00 43.96 31 GLY F C 1
ATOM 14920 O O . GLY F 1 53 ? -39.764 -21.045 34.756 1.00 48.35 31 GLY F O 1
ATOM 14921 N N . ARG F 1 54 ? -40.198 -22.574 36.354 1.00 42.10 32 ARG F N 1
ATOM 14922 C CA . ARG F 1 54 ? -39.466 -23.652 35.681 1.00 38.79 32 ARG F CA 1
ATOM 14923 C C . ARG F 1 54 ? -40.314 -24.392 34.659 1.00 43.43 32 ARG F C 1
ATOM 14924 O O . ARG F 1 54 ? -41.496 -24.672 34.904 1.00 43.96 32 ARG F O 1
ATOM 14932 N N . LEU F 1 55 ? -39.707 -24.683 33.505 1.00 42.51 33 LEU F N 1
ATOM 14933 C CA . LEU F 1 55 ? -40.288 -25.603 32.525 1.00 37.16 33 LEU F CA 1
ATOM 14934 C C . LEU F 1 55 ? -40.306 -27.041 33.083 1.00 41.67 33 LEU F C 1
ATOM 14935 O O . LEU F 1 55 ? -39.307 -27.517 33.623 1.00 40.14 33 LEU F O 1
ATOM 14940 N N . MET F 1 56 ? -41.443 -27.722 32.938 1.00 40.08 34 MET F N 1
ATOM 14941 C CA . MET F 1 56 ? -41.710 -28.977 33.637 1.00 35.58 34 MET F CA 1
ATOM 14942 C C . MET F 1 56 ? -42.523 -29.949 32.780 1.00 41.27 34 MET F C 1
ATOM 14943 O O . MET F 1 56 ? -43.375 -29.535 31.995 1.00 40.97 34 MET F O 1
ATOM 14948 N N . GLY F 1 57 ? -42.283 -31.245 32.940 1.00 40.01 35 GLY F N 1
ATOM 14949 C CA . GLY F 1 57 ? -43.119 -32.228 32.272 1.00 41.80 35 GLY F CA 1
ATOM 14950 C C . GLY F 1 57 ? -42.411 -33.414 31.645 1.00 41.32 35 GLY F C 1
ATOM 14951 O O . GLY F 1 57 ? -41.504 -33.981 32.238 1.00 44.51 35 GLY F O 1
ATOM 14952 N N . LYS F 1 58 ? -42.823 -33.778 30.430 1.00 46.67 36 LYS F N 1
ATOM 14953 C CA . LYS F 1 58 ? -42.352 -34.999 29.794 1.00 46.13 36 LYS F CA 1
ATOM 14954 C C . LYS F 1 58 ? -41.405 -34.790 28.621 1.00 48.64 36 LYS F C 1
ATOM 14955 O O . LYS F 1 58 ? -41.514 -33.814 27.873 1.00 51.14 36 LYS F O 1
ATOM 14961 N N . ARG F 1 59 ? -40.478 -35.736 28.473 1.00 43.14 37 ARG F N 1
ATOM 14962 C CA . ARG F 1 59 ? -39.630 -35.844 27.290 1.00 39.88 37 ARG F CA 1
ATOM 14963 C C . ARG F 1 59 ? -40.080 -36.997 26.377 1.00 43.96 37 ARG F C 1
ATOM 14964 O O . ARG F 1 59 ? -39.700 -38.153 26.579 1.00 40.71 37 ARG F O 1
ATOM 14972 N N . LEU F 1 60 ? -40.899 -36.672 25.375 1.00 41.54 38 LEU F N 1
ATOM 14973 C CA . LEU F 1 60 ? -41.439 -37.701 24.503 1.00 44.42 38 LEU F CA 1
ATOM 14974 C C . LEU F 1 60 ? -40.500 -38.009 23.355 1.00 44.82 38 LEU F C 1
ATOM 14975 O O . LEU F 1 60 ? -39.731 -37.145 22.898 1.00 40.75 38 LEU F O 1
ATOM 14980 N N . HIS F 1 61 ? -40.564 -39.256 22.896 1.00 42.32 39 HIS F N 1
ATOM 14981 C CA . HIS F 1 61 ? -39.920 -39.622 21.651 1.00 38.16 39 HIS F CA 1
ATOM 14982 C C . HIS F 1 61 ? -40.663 -38.848 20.568 1.00 44.73 39 HIS F C 1
ATOM 14983 O O . HIS F 1 61 ? -41.884 -38.812 20.565 1.00 35.75 39 HIS F O 1
ATOM 14990 N N . ALA F 1 62 ? -39.924 -38.189 19.687 1.00 46.90 40 ALA F N 1
ATOM 14991 C CA . ALA F 1 62 ? -40.534 -37.277 18.732 1.00 45.98 40 ALA F CA 1
ATOM 14992 C C . ALA F 1 62 ? -41.443 -38.028 17.788 1.00 43.60 40 ALA F C 1
ATOM 14993 O O . ALA F 1 62 ? -42.453 -37.497 17.342 1.00 44.42 40 ALA F O 1
ATOM 14995 N N . ARG F 1 63 ? -41.107 -39.276 17.501 1.00 46.66 41 ARG F N 1
ATOM 14996 C CA . ARG F 1 63 ? -41.992 -40.056 16.661 1.00 49.71 41 ARG F CA 1
ATOM 14997 C C . ARG F 1 63 ? -43.307 -40.231 17.403 1.00 45.23 41 ARG F C 1
ATOM 14998 O O . ARG F 1 63 ? -44.371 -40.145 16.813 1.00 47.17 41 ARG F O 1
ATOM 15006 N N . HIS F 1 64 ? -43.243 -40.437 18.711 1.00 49.52 42 HIS F N 1
ATOM 15007 C CA . HIS F 1 64 ? -44.482 -40.489 19.475 1.00 50.95 42 HIS F CA 1
ATOM 15008 C C . HIS F 1 64 ? -45.239 -39.163 19.427 1.00 53.01 42 HIS F C 1
ATOM 15009 O O . HIS F 1 64 ? -46.453 -39.139 19.263 1.00 60.54 42 HIS F O 1
ATOM 15016 N N . PHE F 1 65 ? -44.514 -38.064 19.574 1.00 46.69 43 PHE F N 1
ATOM 15017 C CA . PHE F 1 65 ? -45.131 -36.767 19.665 1.00 47.13 43 PHE F CA 1
ATOM 15018 C C . PHE F 1 65 ? -46.047 -36.472 18.470 1.00 57.48 43 PHE F C 1
ATOM 15019 O O . PHE F 1 65 ? -47.161 -35.969 18.640 1.00 51.04 43 PHE F O 1
ATOM 15027 N N . VAL F 1 66 ? -45.576 -36.803 17.270 1.00 63.43 44 VAL F N 1
ATOM 15028 C CA . VAL F 1 66 ? -46.235 -36.365 16.049 1.00 64.28 44 VAL F CA 1
ATOM 15029 C C . VAL F 1 66 ? -47.354 -37.297 15.627 1.00 72.18 44 VAL F C 1
ATOM 15030 O O . VAL F 1 66 ? -48.147 -36.945 14.762 1.00 80.34 44 VAL F O 1
ATOM 15034 N N . ASP F 1 67 ? -47.424 -38.477 16.239 1.00 76.69 45 ASP F N 1
ATOM 15035 C CA . ASP F 1 67 ? -48.514 -39.429 15.979 1.00 74.48 45 ASP F CA 1
ATOM 15036 C C . ASP F 1 67 ? -49.574 -39.434 17.089 1.00 69.54 45 ASP F C 1
ATOM 15037 O O . ASP F 1 67 ? -50.701 -39.895 16.900 1.00 72.18 45 ASP F O 1
ATOM 15042 N N . HIS F 1 68 ? -49.220 -38.906 18.248 1.00 68.05 46 HIS F N 1
ATOM 15043 C CA . HIS F 1 68 ? -50.131 -38.972 19.374 1.00 72.97 46 HIS F CA 1
ATOM 15044 C C . HIS F 1 68 ? -49.954 -37.793 20.327 1.00 74.07 46 HIS F C 1
ATOM 15045 O O . HIS F 1 68 ? -50.909 -37.083 20.622 1.00 78.53 46 HIS F O 1
ATOM 15047 N N . GLY F 1 69 ? -48.729 -37.573 20.785 1.00 72.68 47 GLY F N 1
ATOM 15048 C CA . GLY F 1 69 ? -48.473 -36.641 21.870 1.00 74.01 47 GLY F CA 1
ATOM 15049 C C . GLY F 1 69 ? -48.752 -35.177 21.610 1.00 74.21 47 GLY F C 1
ATOM 15050 O O . GLY F 1 69 ? -48.720 -34.364 22.533 1.00 80.46 47 GLY F O 1
ATOM 15051 N N . TRP F 1 70 ? -49.019 -34.830 20.358 1.00 67.45 48 TRP F N 1
ATOM 15052 C CA . TRP F 1 70 ? -49.223 -33.435 19.990 1.00 62.12 48 TRP F CA 1
ATOM 15053 C C . TRP F 1 70 ? -50.638 -33.017 20.299 1.00 63.56 48 TRP F C 1
ATOM 15054 O O . TRP F 1 70 ? -50.925 -31.838 20.501 1.00 66.65 48 TRP F O 1
ATOM 15065 N N . GLU F 1 71 ? -51.533 -33.997 20.283 1.00 70.61 49 GLU F N 1
ATOM 15066 C CA . GLU F 1 71 ? -52.926 -33.771 20.627 1.00 75.35 49 GLU F CA 1
ATOM 15067 C C . GLU F 1 71 ? -53.016 -33.577 22.136 1.00 77.30 49 GLU F C 1
ATOM 15068 O O . GLU F 1 71 ? -53.498 -32.547 22.604 1.00 83.70 49 GLU F O 1
ATOM 15070 N N . GLU F 1 72 ? -52.534 -34.552 22.898 1.00 76.28 50 GLU F N 1
ATOM 15071 C CA . GLU F 1 72 ? -52.453 -34.367 24.335 1.00 88.25 50 GLU F CA 1
ATOM 15072 C C . GLU F 1 72 ? -51.570 -35.368 25.052 1.00 91.07 50 GLU F C 1
ATOM 15073 O O . GLU F 1 72 ? -51.162 -36.391 24.508 1.00 94.27 50 GLU F O 1
ATOM 15079 N N . THR F 1 73 ? -51.295 -35.027 26.305 1.00 88.15 51 THR F N 1
ATOM 15080 C CA . THR F 1 73 ? -50.476 -35.809 27.225 1.00 81.06 51 THR F CA 1
ATOM 15081 C C . THR F 1 73 ? -51.155 -35.679 28.597 1.00 85.88 51 THR F C 1
ATOM 15082 O O . THR F 1 73 ? -52.074 -34.868 28.747 1.00 92.06 51 THR F O 1
ATOM 15086 N N . HIS F 1 74 ? -50.717 -36.435 29.598 1.00 87.68 52 HIS F N 1
ATOM 15087 C CA . HIS F 1 74 ? -51.273 -36.279 30.935 1.00 92.99 52 HIS F CA 1
ATOM 15088 C C . HIS F 1 74 ? -50.174 -36.049 31.971 1.00 89.58 52 HIS F C 1
ATOM 15089 O O . HIS F 1 74 ? -48.994 -36.287 31.697 1.00 87.15 52 HIS F O 1
ATOM 15096 N N . CYS F 1 75 ? -50.560 -35.606 33.168 1.00 89.88 53 CYS F N 1
ATOM 15097 C CA . CYS F 1 75 ? -49.633 -34.854 34.018 1.00 93.43 53 CYS F CA 1
ATOM 15098 C C . CYS F 1 75 ? -49.817 -35.077 35.523 1.00 99.83 53 CYS F C 1
ATOM 15099 O O . CYS F 1 75 ? -50.448 -36.043 35.963 1.00 102.82 53 CYS F O 1
ATOM 15102 N N . CYS F 1 76 ? -49.242 -34.160 36.294 1.00 104.97 54 CYS F N 1
ATOM 15103 C CA . CYS F 1 76 ? -49.376 -34.113 37.746 1.00 109.07 54 CYS F CA 1
ATOM 15104 C C . CYS F 1 76 ? -49.871 -32.733 38.194 1.00 111.73 54 CYS F C 1
ATOM 15105 O O . CYS F 1 76 ? -49.814 -31.766 37.429 1.00 112.19 54 CYS F O 1
ATOM 15108 N N . ASN F 1 77 ? -50.344 -32.640 39.433 1.00 109.43 55 ASN F N 1
ATOM 15109 C CA . ASN F 1 77 ? -50.926 -31.395 39.927 1.00 108.07 55 ASN F CA 1
ATOM 15110 C C . ASN F 1 77 ? -49.946 -30.555 40.742 1.00 107.50 55 ASN F C 1
ATOM 15111 O O . ASN F 1 77 ? -49.758 -30.802 41.932 1.00 111.01 55 ASN F O 1
ATOM 15113 N N . TYR F 1 78 ? -49.321 -29.564 40.106 1.00 99.67 56 TYR F N 1
ATOM 15114 C CA . TYR F 1 78 ? -48.421 -28.658 40.813 1.00 85.79 56 TYR F CA 1
ATOM 15115 C C . TYR F 1 78 ? -49.185 -27.444 41.336 1.00 80.84 56 TYR F C 1
ATOM 15116 O O . TYR F 1 78 ? -48.807 -26.843 42.343 1.00 75.60 56 TYR F O 1
ATOM 15125 N N . TYR F 1 104 ? -54.481 -33.887 35.547 1.00 77.56 82 TYR F N 1
ATOM 15126 C CA . TYR F 1 104 ? -54.453 -32.771 34.606 1.00 75.63 82 TYR F CA 1
ATOM 15127 C C . TYR F 1 104 ? -53.986 -33.166 33.198 1.00 67.06 82 TYR F C 1
ATOM 15128 O O . TYR F 1 104 ? -53.101 -34.009 33.032 1.00 60.89 82 TYR F O 1
ATOM 15137 N N . ILE F 1 105 ? -54.571 -32.538 32.182 1.00 64.07 83 ILE F N 1
ATOM 15138 C CA . ILE F 1 105 ? -54.102 -32.723 30.811 1.00 67.73 83 ILE F CA 1
ATOM 15139 C C . ILE F 1 105 ? -53.026 -31.693 30.447 1.00 69.52 83 ILE F C 1
ATOM 15140 O O . ILE F 1 105 ? -53.074 -30.555 30.907 1.00 70.05 83 ILE F O 1
ATOM 15145 N N . MET F 1 106 ? -52.056 -32.089 29.629 1.00 66.47 84 MET F N 1
ATOM 15146 C CA . MET F 1 106 ? -51.176 -31.127 28.968 1.00 65.43 84 MET F CA 1
ATOM 15147 C C . MET F 1 106 ? -51.539 -30.999 27.491 1.00 62.99 84 MET F C 1
ATOM 15148 O O . MET F 1 106 ? -51.199 -31.877 26.704 1.00 78.20 84 MET F O 1
ATOM 15153 N N . LYS F 1 107 ? -52.231 -29.933 27.106 1.00 50.03 85 LYS F N 1
ATOM 15154 C CA . LYS F 1 107 ? -52.540 -29.719 25.683 1.00 59.49 85 LYS F CA 1
ATOM 15155 C C . LYS F 1 107 ? -51.458 -28.871 25.020 1.00 59.54 85 LYS F C 1
ATOM 15156 O O . LYS F 1 107 ? -51.333 -27.673 25.300 1.00 62.07 85 LYS F O 1
ATOM 15158 N N . PRO F 1 108 ? -50.666 -29.493 24.142 1.00 52.53 86 PRO F N 1
ATOM 15159 C CA . PRO F 1 108 ? -49.602 -28.780 23.427 1.00 44.40 86 PRO F CA 1
ATOM 15160 C C . PRO F 1 108 ? -50.170 -27.697 22.525 1.00 43.53 86 PRO F C 1
ATOM 15161 O O . PRO F 1 108 ? -51.117 -27.950 21.768 1.00 43.55 86 PRO F O 1
ATOM 15165 N N . ASP F 1 109 ? -49.596 -26.505 22.639 1.00 41.64 87 ASP F N 1
ATOM 15166 C CA . ASP F 1 109 ? -49.924 -25.387 21.781 1.00 50.20 87 ASP F CA 1
ATOM 15167 C C . ASP F 1 109 ? -48.920 -25.304 20.641 1.00 57.25 87 ASP F C 1
ATOM 15168 O O . ASP F 1 109 ? -47.863 -24.692 20.793 1.00 55.44 87 ASP F O 1
ATOM 15173 N N . LEU F 1 110 ? -49.273 -25.895 19.497 1.00 59.34 88 LEU F N 1
ATOM 15174 C CA . LEU F 1 110 ? -48.347 -26.086 18.379 1.00 52.27 88 LEU F CA 1
ATOM 15175 C C . LEU F 1 110 ? -47.674 -24.791 17.929 1.00 55.94 88 LEU F C 1
ATOM 15176 O O . LEU F 1 110 ? -46.632 -24.820 17.288 1.00 62.64 88 LEU F O 1
ATOM 15181 N N . ALA F 1 111 ? -48.255 -23.652 18.280 1.00 55.51 89 ALA F N 1
ATOM 15182 C CA . ALA F 1 111 ? -47.656 -22.372 17.927 1.00 52.99 89 ALA F CA 1
ATOM 15183 C C . ALA F 1 111 ? -46.508 -22.043 18.853 1.00 59.49 89 ALA F C 1
ATOM 15184 O O . ALA F 1 111 ? -45.905 -20.975 18.742 1.00 63.36 89 ALA F O 1
ATOM 15186 N N . THR F 1 112 ? -46.217 -22.935 19.791 1.00 54.89 90 THR F N 1
ATOM 15187 C CA . THR F 1 112 ? -45.085 -22.700 20.669 1.00 47.30 90 THR F CA 1
ATOM 15188 C C . THR F 1 112 ? -43.925 -23.572 20.278 1.00 45.69 90 THR F C 1
ATOM 15189 O O . THR F 1 112 ? -42.886 -23.481 20.904 1.00 51.37 90 THR F O 1
ATOM 15193 N N . LEU F 1 113 ? -44.101 -24.406 19.251 1.00 42.84 91 LEU F N 1
ATOM 15194 C CA . LEU F 1 113 ? -43.060 -25.349 18.849 1.00 41.87 91 LEU F CA 1
ATOM 15195 C C . LEU F 1 113 ? -41.767 -24.617 18.538 1.00 43.73 91 LEU F C 1
ATOM 15196 O O . LEU F 1 113 ? -41.780 -23.648 17.795 1.00 51.68 91 LEU F O 1
ATOM 15201 N N . ARG F 1 114 ? -40.663 -25.063 19.133 1.00 39.63 92 ARG F N 1
ATOM 15202 C CA . ARG F 1 114 ? -39.354 -24.436 18.952 1.00 41.82 92 ARG F CA 1
ATOM 15203 C C . ARG F 1 114 ? -38.289 -25.502 18.836 1.00 51.01 92 ARG F C 1
ATOM 15204 O O . ARG F 1 114 ? -38.409 -26.572 19.440 1.00 49.61 92 ARG F O 1
ATOM 15212 N N . CYS F 1 115 ? -37.226 -25.206 18.095 1.00 55.17 93 CYS F N 1
ATOM 15213 C CA . CYS F 1 115 ? -36.022 -26.015 18.209 1.00 55.54 93 CYS F CA 1
ATOM 15214 C C . CYS F 1 115 ? -35.259 -25.548 19.442 1.00 49.82 93 CYS F C 1
ATOM 15215 O O . CYS F 1 115 ? -35.257 -24.356 19.757 1.00 44.56 93 CYS F O 1
ATOM 15218 N N . VAL F 1 116 ? -34.661 -26.510 20.144 1.00 37.86 94 VAL F N 1
ATOM 15219 C CA . VAL F 1 116 ? -33.819 -26.276 21.302 1.00 35.08 94 VAL F CA 1
ATOM 15220 C C . VAL F 1 116 ? -32.348 -26.541 20.921 1.00 47.31 94 VAL F C 1
ATOM 15221 O O . VAL F 1 116 ? -31.819 -27.610 21.216 1.00 50.62 94 VAL F O 1
ATOM 15225 N N . PRO F 1 117 ? -31.689 -25.579 20.249 1.00 46.70 95 PRO F N 1
ATOM 15226 C CA . PRO F 1 117 ? -30.365 -25.787 19.641 1.00 40.25 95 PRO F CA 1
ATOM 15227 C C . PRO F 1 117 ? -29.257 -26.141 20.630 1.00 46.10 95 PRO F C 1
ATOM 15228 O O . PRO F 1 117 ? -28.199 -26.594 20.200 1.00 50.41 95 PRO F O 1
ATOM 15232 N N . TRP F 1 118 ? -29.470 -25.948 21.927 1.00 48.54 96 TRP F N 1
ATOM 15233 C CA . TRP F 1 118 ? -28.408 -26.307 22.863 1.00 47.00 96 TRP F CA 1
ATOM 15234 C C . TRP F 1 118 ? -28.491 -27.756 23.313 1.00 55.26 96 TRP F C 1
ATOM 15235 O O . TRP F 1 118 ? -27.486 -28.345 23.691 1.00 64.10 96 TRP F O 1
ATOM 15246 N N . LEU F 1 119 ? -29.688 -28.323 23.284 1.00 54.80 97 LEU F N 1
ATOM 15247 C CA . LEU F 1 119 ? -29.839 -29.763 23.353 1.00 41.19 97 LEU F CA 1
ATOM 15248 C C . LEU F 1 119 ? -29.747 -30.304 21.934 1.00 44.39 97 LEU F C 1
ATOM 15249 O O . LEU F 1 119 ? -29.910 -29.559 20.975 1.00 56.17 97 LEU F O 1
ATOM 15254 N N . GLU F 1 120 ? -29.473 -31.591 21.791 1.00 49.68 98 GLU F N 1
ATOM 15255 C CA . GLU F 1 120 ? -29.249 -32.159 20.475 1.00 55.18 98 GLU F CA 1
ATOM 15256 C C . GLU F 1 120 ? -30.467 -32.960 20.065 1.00 49.77 98 GLU F C 1
ATOM 15257 O O . GLU F 1 120 ? -31.096 -33.585 20.900 1.00 49.60 98 GLU F O 1
ATOM 15263 N N . GLY F 1 121 ? -30.818 -32.906 18.786 1.00 43.01 99 GLY F N 1
ATOM 15264 C CA . GLY F 1 121 ? -32.021 -33.559 18.299 1.00 38.08 99 GLY F CA 1
ATOM 15265 C C . GLY F 1 121 ? -33.336 -33.182 18.977 1.00 40.19 99 GLY F C 1
ATOM 15266 O O . GLY F 1 121 ? -34.274 -33.978 19.016 1.00 45.05 99 GLY F O 1
ATOM 15267 N N . THR F 1 122 ? -33.440 -31.956 19.472 1.00 46.33 100 THR F N 1
ATOM 15268 C CA . THR F 1 122 ? -34.476 -31.670 20.451 1.00 43.61 100 THR F CA 1
ATOM 15269 C C . THR F 1 122 ? -35.320 -30.432 20.181 1.00 43.84 100 THR F C 1
ATOM 15270 O O . THR F 1 122 ? -34.803 -29.342 19.942 1.00 49.05 100 THR F O 1
ATOM 15274 N N . ALA F 1 123 ? -36.634 -30.622 20.231 1.00 39.16 101 ALA F N 1
ATOM 15275 C CA . ALA F 1 123 ? -37.593 -29.529 20.094 1.00 48.12 101 ALA F CA 1
ATOM 15276 C C . ALA F 1 123 ? -38.448 -29.433 21.359 1.00 52.57 101 ALA F C 1
ATOM 15277 O O . ALA F 1 123 ? -38.490 -30.368 22.153 1.00 53.91 101 ALA F O 1
ATOM 15279 N N . MET F 1 124 ? -39.114 -28.302 21.558 1.00 54.44 102 MET F N 1
ATOM 15280 C CA . MET F 1 124 ? -39.945 -28.120 22.739 1.00 50.24 102 MET F CA 1
ATOM 15281 C C . MET F 1 124 ? -41.313 -27.584 22.343 1.00 59.37 102 MET F C 1
ATOM 15282 O O . MET F 1 124 ? -41.477 -26.968 21.289 1.00 62.79 102 MET F O 1
ATOM 15287 N N . VAL F 1 125 ? -42.302 -27.833 23.190 1.00 54.32 103 VAL F N 1
ATOM 15288 C CA . VAL F 1 125 ? -43.618 -27.256 22.990 1.00 53.75 103 VAL F CA 1
ATOM 15289 C C . VAL F 1 125 ? -44.165 -26.829 24.360 1.00 48.63 103 VAL F C 1
ATOM 15290 O O . VAL F 1 125 ? -44.033 -27.552 25.365 1.00 44.83 103 VAL F O 1
ATOM 15294 N N . LEU F 1 126 ? -44.733 -25.625 24.409 1.00 44.96 104 LEU F N 1
ATOM 15295 C CA . LEU F 1 126 ? -45.422 -25.164 25.613 1.00 50.92 104 LEU F CA 1
ATOM 15296 C C . LEU F 1 126 ? -46.874 -25.654 25.575 1.00 59.63 104 LEU F C 1
ATOM 15297 O O . LEU F 1 126 ? -47.493 -25.709 24.507 1.00 65.66 104 LEU F O 1
ATOM 15302 N N . CYS F 1 127 ? -47.411 -26.025 26.734 1.00 61.11 105 CYS F N 1
ATOM 15303 C CA . CYS F 1 127 ? -48.766 -26.580 26.809 1.00 59.87 105 CYS F CA 1
ATOM 15304 C C . CYS F 1 127 ? -49.733 -25.791 27.707 1.00 56.27 105 CYS F C 1
ATOM 15305 O O . CYS F 1 127 ? -49.337 -24.913 28.469 1.00 53.09 105 CYS F O 1
ATOM 15308 N N . ASP F 1 128 ? -51.011 -26.117 27.593 1.00 59.30 106 ASP F N 1
ATOM 15309 C CA . ASP F 1 128 ? -52.035 -25.592 28.490 1.00 64.78 106 ASP F CA 1
ATOM 15310 C C . ASP F 1 128 ? -52.482 -26.718 29.411 1.00 65.78 106 ASP F C 1
ATOM 15311 O O . ASP F 1 128 ? -52.796 -27.811 28.950 1.00 68.88 106 ASP F O 1
ATOM 15316 N N . LEU F 1 129 ? -52.511 -26.459 30.707 1.00 59.29 107 LEU F N 1
ATOM 15317 C CA . LEU F 1 129 ? -52.873 -27.492 31.663 1.00 58.53 107 LEU F CA 1
ATOM 15318 C C . LEU F 1 129 ? -54.391 -27.511 31.919 1.00 57.92 107 LEU F C 1
ATOM 15319 O O . LEU F 1 129 ? -54.972 -26.478 32.260 1.00 54.76 107 LEU F O 1
ATOM 15324 N N . LEU F 1 130 ? -55.020 -28.677 31.745 1.00 62.83 108 LEU F N 1
ATOM 15325 C CA . LEU F 1 130 ? -56.477 -28.807 31.877 1.00 66.09 108 LEU F CA 1
ATOM 15326 C C . LEU F 1 130 ? -56.935 -29.812 32.943 1.00 66.03 108 LEU F C 1
ATOM 15327 O O . LEU F 1 130 ? -58.141 -29.960 33.196 1.00 68.10 108 LEU F O 1
ATOM 15332 N N . HIS F 1 135 ? -63.432 -30.345 32.341 1.00 97.36 113 HIS F N 1
ATOM 15333 C CA . HIS F 1 135 ? -62.386 -30.596 31.352 1.00 99.62 113 HIS F CA 1
ATOM 15334 C C . HIS F 1 135 ? -61.688 -29.289 30.941 1.00 96.18 113 HIS F C 1
ATOM 15335 O O . HIS F 1 135 ? -61.093 -29.194 29.865 1.00 85.79 113 HIS F O 1
ATOM 15342 N N . ALA F 1 136 ? -61.743 -28.290 31.817 1.00 101.53 114 ALA F N 1
ATOM 15343 C CA . ALA F 1 136 ? -61.229 -26.960 31.493 1.00 94.90 114 ALA F CA 1
ATOM 15344 C C . ALA F 1 136 ? -59.830 -26.666 32.044 1.00 85.31 114 ALA F C 1
ATOM 15345 O O . ALA F 1 136 ? -59.204 -27.502 32.695 1.00 79.75 114 ALA F O 1
ATOM 15347 N N . GLU F 1 137 ? -59.373 -25.446 31.781 1.00 77.26 115 GLU F N 1
ATOM 15348 C CA . GLU F 1 137 ? -58.028 -24.990 32.116 1.00 66.92 115 GLU F CA 1
ATOM 15349 C C . GLU F 1 137 ? -57.834 -24.746 33.608 1.00 58.92 115 GLU F C 1
ATOM 15350 O O . GLU F 1 137 ? -58.636 -24.068 34.234 1.00 63.98 115 GLU F O 1
ATOM 15356 N N . VAL F 1 138 ? -56.767 -25.309 34.168 1.00 44.96 116 VAL F N 1
ATOM 15357 C CA . VAL F 1 138 ? -56.397 -25.061 35.547 1.00 44.27 116 VAL F CA 1
ATOM 15358 C C . VAL F 1 138 ? -56.040 -23.578 35.700 1.00 56.57 116 VAL F C 1
ATOM 15359 O O . VAL F 1 138 ? -55.190 -23.043 34.977 1.00 64.34 116 VAL F O 1
ATOM 15363 N N . PRO F 1 139 ? -56.714 -22.899 36.627 1.00 55.60 117 PRO F N 1
ATOM 15364 C CA . PRO F 1 139 ? -56.616 -21.436 36.741 1.00 54.22 117 PRO F CA 1
ATOM 15365 C C . PRO F 1 139 ? -55.325 -20.909 37.382 1.00 59.06 117 PRO F C 1
ATOM 15366 O O . PRO F 1 139 ? -54.864 -19.825 37.011 1.00 64.01 117 PRO F O 1
ATOM 15370 N N . HIS F 1 140 ? -54.748 -21.645 38.324 1.00 55.71 118 HIS F N 1
ATOM 15371 C CA . HIS F 1 140 ? -53.536 -21.172 38.992 1.00 53.32 118 HIS F CA 1
ATOM 15372 C C . HIS F 1 140 ? -52.239 -21.509 38.248 1.00 52.39 118 HIS F C 1
ATOM 15373 O O . HIS F 1 140 ? -51.140 -21.274 38.775 1.00 50.31 118 HIS F O 1
ATOM 15380 N N . ALA F 1 141 ? -52.359 -22.062 37.038 1.00 46.14 119 ALA F N 1
ATOM 15381 C CA . ALA F 1 141 ? -51.183 -22.288 36.199 1.00 43.62 119 ALA F CA 1
ATOM 15382 C C . ALA F 1 141 ? -50.738 -20.949 35.649 1.00 47.14 119 ALA F C 1
ATOM 15383 O O . ALA F 1 141 ? -51.503 -20.274 34.980 1.00 53.00 119 ALA F O 1
ATOM 15385 N N . PRO F 1 142 ? -49.502 -20.548 35.957 1.00 45.10 120 PRO F N 1
ATOM 15386 C CA . PRO F 1 142 ? -49.012 -19.179 35.730 1.00 39.31 120 PRO F CA 1
ATOM 15387 C C . PRO F 1 142 ? -49.290 -18.653 34.308 1.00 45.38 120 PRO F C 1
ATOM 15388 O O . PRO F 1 142 ? -49.695 -17.495 34.156 1.00 48.18 120 PRO F O 1
ATOM 15392 N N . ARG F 1 143 ? -49.101 -19.504 33.298 1.00 45.80 121 ARG F N 1
ATOM 15393 C CA . ARG F 1 143 ? -49.457 -19.174 31.918 1.00 47.46 121 ARG F CA 1
ATOM 15394 C C . ARG F 1 143 ? -50.958 -18.845 31.741 1.00 53.83 121 ARG F C 1
ATOM 15395 O O . ARG F 1 143 ? -51.319 -17.926 30.994 1.00 56.79 121 ARG F O 1
ATOM 15403 N N . ALA F 1 144 ? -51.827 -19.581 32.428 1.00 47.70 122 ALA F N 1
ATOM 15404 C CA . ALA F 1 144 ? -53.265 -19.317 32.346 1.00 51.11 122 ALA F CA 1
ATOM 15405 C C . ALA F 1 144 ? -53.622 -17.976 32.992 1.00 53.52 122 ALA F C 1
ATOM 15406 O O . ALA F 1 144 ? -54.564 -17.298 32.563 1.00 56.13 122 ALA F O 1
ATOM 15408 N N . ILE F 1 145 ? -52.863 -17.605 34.020 1.00 42.37 123 ILE F N 1
ATOM 15409 C CA . ILE F 1 145 ? -53.138 -16.401 34.789 1.00 45.68 123 ILE F CA 1
ATOM 15410 C C . ILE F 1 145 ? -52.842 -15.156 33.986 1.00 49.56 123 ILE F C 1
ATOM 15411 O O . ILE F 1 145 ? -53.651 -14.239 33.938 1.00 56.64 123 ILE F O 1
ATOM 15416 N N . LEU F 1 146 ? -51.689 -15.133 33.335 1.00 54.30 124 LEU F N 1
ATOM 15417 C CA . LEU F 1 146 ? -51.316 -13.979 32.532 1.00 56.21 124 LEU F CA 1
ATOM 15418 C C . LEU F 1 146 ? -52.248 -13.816 31.328 1.00 60.75 124 LEU F C 1
ATOM 15419 O O . LEU F 1 146 ? -52.562 -12.696 30.927 1.00 60.97 124 LEU F O 1
ATOM 15424 N N . LYS F 1 147 ? -52.696 -14.934 30.766 1.00 59.30 125 LYS F N 1
ATOM 15425 C CA . LYS F 1 147 ? -53.558 -14.898 29.590 1.00 51.90 125 LYS F CA 1
ATOM 15426 C C . LYS F 1 147 ? -54.906 -14.301 29.952 1.00 60.18 125 LYS F C 1
ATOM 15427 O O . LYS F 1 147 ? -55.524 -13.619 29.130 1.00 64.93 125 LYS F O 1
ATOM 15433 N N . ARG F 1 148 ? -55.364 -14.551 31.180 1.00 63.23 126 ARG F N 1
ATOM 15434 C CA . ARG F 1 148 ? -56.599 -13.937 31.658 1.00 65.91 126 ARG F CA 1
ATOM 15435 C C . ARG F 1 148 ? -56.464 -12.415 31.616 1.00 58.45 126 ARG F C 1
ATOM 15436 O O . ARG F 1 148 ? -57.263 -11.715 30.988 1.00 61.18 126 ARG F O 1
ATOM 15444 N N . GLN F 1 149 ? -55.426 -11.917 32.269 1.00 48.67 127 GLN F N 1
ATOM 15445 C CA . GLN F 1 149 ? -55.132 -10.500 32.269 1.00 50.39 127 GLN F CA 1
ATOM 15446 C C . GLN F 1 149 ? -54.993 -9.937 30.868 1.00 51.69 127 GLN F C 1
ATOM 15447 O O . GLN F 1 149 ? -55.484 -8.839 30.592 1.00 51.54 127 GLN F O 1
ATOM 15453 N N . LEU F 1 150 ? -54.353 -10.704 29.985 1.00 49.97 128 LEU F N 1
ATOM 15454 C CA . LEU F 1 150 ? -54.217 -10.304 28.582 1.00 56.25 128 LEU F CA 1
ATOM 15455 C C . LEU F 1 150 ? -55.567 -10.238 27.874 1.00 54.82 128 LEU F C 1
ATOM 15456 O O . LEU F 1 150 ? -55.831 -9.291 27.132 1.00 57.30 128 LEU F O 1
ATOM 15461 N N . ALA F 1 151 ? -56.413 -11.233 28.120 1.00 52.14 129 ALA F N 1
ATOM 15462 C CA . ALA F 1 151 ? -57.742 -11.294 27.509 1.00 57.18 129 ALA F CA 1
ATOM 15463 C C . ALA F 1 151 ? -58.634 -10.113 27.900 1.00 65.39 129 ALA F C 1
ATOM 15464 O O . ALA F 1 151 ? -59.517 -9.715 27.134 1.00 69.94 129 ALA F O 1
ATOM 15466 N N . ARG F 1 152 ? -58.408 -9.565 29.094 1.00 64.57 130 ARG F N 1
ATOM 15467 C CA . ARG F 1 152 ? -59.111 -8.365 29.530 1.00 60.37 130 ARG F CA 1
ATOM 15468 C C . ARG F 1 152 ? -58.676 -7.150 28.728 1.00 61.76 130 ARG F C 1
ATOM 15469 O O . ARG F 1 152 ? -59.506 -6.383 28.250 1.00 68.75 130 ARG F O 1
ATOM 15477 N N . LEU F 1 153 ? -57.368 -6.977 28.589 1.00 63.08 131 LEU F N 1
ATOM 15478 C CA . LEU F 1 153 ? -56.826 -5.903 27.772 1.00 61.00 131 LEU F CA 1
ATOM 15479 C C . LEU F 1 153 ? -57.384 -5.888 26.354 1.00 63.94 131 LEU F C 1
ATOM 15480 O O . LEU F 1 153 ? -57.661 -4.815 25.803 1.00 65.12 131 LEU F O 1
ATOM 15485 N N . GLU F 1 154 ? -57.544 -7.073 25.770 1.00 58.31 132 GLU F N 1
ATOM 15486 C CA . GLU F 1 154 ? -58.062 -7.191 24.413 1.00 66.01 132 GLU F CA 1
ATOM 15487 C C . GLU F 1 154 ? -59.506 -6.709 24.375 1.00 73.56 132 GLU F C 1
ATOM 15488 O O . GLU F 1 154 ? -59.990 -6.224 23.354 1.00 78.39 132 GLU F O 1
ATOM 15490 N N . ALA F 1 155 ? -60.178 -6.833 25.515 1.00 80.49 133 ALA F N 1
ATOM 15491 C CA . ALA F 1 155 ? -61.555 -6.388 25.671 1.00 86.27 133 ALA F CA 1
ATOM 15492 C C . ALA F 1 155 ? -61.605 -4.886 25.984 1.00 91.08 133 ALA F C 1
ATOM 15493 O O . ALA F 1 155 ? -62.576 -4.378 26.540 1.00 99.77 133 ALA F O 1
ATOM 15495 N N . MET F 1 156 ? -60.534 -4.195 25.620 1.00 85.97 134 MET F N 1
ATOM 15496 C CA . MET F 1 156 ? -60.411 -2.761 25.780 1.00 79.81 134 MET F CA 1
ATOM 15497 C C . MET F 1 156 ? -59.862 -2.215 24.475 1.00 83.80 134 MET F C 1
ATOM 15498 O O . MET F 1 156 ? -59.748 -1.003 24.290 1.00 96.37 134 MET F O 1
ATOM 15503 N N . GLY F 1 157 ? -59.534 -3.126 23.565 1.00 73.39 135 GLY F N 1
ATOM 15504 C CA . GLY F 1 157 ? -58.903 -2.767 22.311 1.00 70.70 135 GLY F CA 1
ATOM 15505 C C . GLY F 1 157 ? -57.411 -2.572 22.483 1.00 69.09 135 GLY F C 1
ATOM 15506 O O . GLY F 1 157 ? -56.742 -1.960 21.653 1.00 76.62 135 GLY F O 1
ATOM 15507 N N . LEU F 1 158 A -56.883 -3.113 23.569 1.00 62.66 136 LEU F N 1
ATOM 15508 C CA . LEU F 1 158 A -55.487 -2.914 23.913 1.00 65.22 136 LEU F CA 1
ATOM 15509 C C . LEU F 1 158 A -54.644 -4.189 23.818 1.00 69.18 136 LEU F C 1
ATOM 15510 O O . LEU F 1 158 A -55.123 -5.289 24.087 1.00 70.60 136 LEU F O 1
ATOM 15515 N N . GLU F 1 159 ? -53.380 -4.037 23.438 1.00 72.12 137 GLU F N 1
ATOM 15516 C CA . GLU F 1 159 ? -52.443 -5.159 23.464 1.00 66.35 137 GLU F CA 1
ATOM 15517 C C . GLU F 1 159 ? -51.196 -4.727 24.258 1.00 65.27 137 GLU F C 1
ATOM 15518 O O . GLU F 1 159 ? -50.796 -3.556 24.236 1.00 74.04 137 GLU F O 1
ATOM 15524 N N . ALA F 1 160 ? -50.610 -5.667 24.986 1.00 55.04 138 ALA F N 1
ATOM 15525 C CA . ALA F 1 160 ? -49.495 -5.369 25.870 1.00 52.42 138 ALA F CA 1
ATOM 15526 C C . ALA F 1 160 ? -48.142 -5.735 25.237 1.00 53.34 138 ALA F C 1
ATOM 15527 O O . ALA F 1 160 ? -47.932 -6.873 24.813 1.00 49.33 138 ALA F O 1
ATOM 15529 N N . ILE F 1 161 ? -47.230 -4.767 25.177 1.00 54.78 139 ILE F N 1
ATOM 15530 C CA . ILE F 1 161 ? -45.882 -4.994 24.648 1.00 55.14 139 ILE F CA 1
ATOM 15531 C C . ILE F 1 161 ? -44.915 -4.871 25.814 1.00 61.62 139 ILE F C 1
ATOM 15532 O O . ILE F 1 161 ? -44.861 -3.850 26.505 1.00 67.92 139 ILE F O 1
ATOM 15537 N N . MET F 1 162 ? -44.175 -5.939 26.064 1.00 66.42 140 MET F N 1
ATOM 15538 C CA . MET F 1 162 ? -43.379 -6.015 27.275 1.00 63.88 140 MET F CA 1
ATOM 15539 C C . MET F 1 162 ? -41.959 -6.437 27.005 1.00 57.03 140 MET F C 1
ATOM 15540 O O . MET F 1 162 ? -41.654 -7.009 25.964 1.00 52.85 140 MET F O 1
ATOM 15545 N N . ALA F 1 163 ? -41.090 -6.123 27.957 1.00 58.59 141 ALA F N 1
ATOM 15546 C CA . ALA F 1 163 ? -39.720 -6.600 27.944 1.00 51.51 141 ALA F CA 1
ATOM 15547 C C . ALA F 1 163 ? -39.252 -6.948 29.370 1.00 51.96 141 ALA F C 1
ATOM 15548 O O . ALA F 1 163 ? -39.759 -6.411 30.370 1.00 55.69 141 ALA F O 1
ATOM 15550 N N . THR F 1 164 ? -38.304 -7.873 29.456 1.00 45.60 142 THR F N 1
ATOM 15551 C CA . THR F 1 164 ? -37.643 -8.178 30.722 1.00 43.79 142 THR F CA 1
ATOM 15552 C C . THR F 1 164 ? -36.119 -8.127 30.508 1.00 48.94 142 THR F C 1
ATOM 15553 O O . THR F 1 164 ? -35.608 -8.566 29.478 1.00 53.14 142 THR F O 1
ATOM 15557 N N . GLU F 1 165 ? -35.396 -7.547 31.460 1.00 48.71 143 GLU F N 1
ATOM 15558 C CA . GLU F 1 165 ? -33.936 -7.592 31.440 1.00 47.35 143 GLU F CA 1
ATOM 15559 C C . GLU F 1 165 ? -33.475 -8.565 32.529 1.00 51.67 143 GLU F C 1
ATOM 15560 O O . GLU F 1 165 ? -33.513 -8.250 33.724 1.00 50.48 143 GLU F O 1
ATOM 15566 N N . LEU F 1 166 ? -33.056 -9.750 32.089 1.00 55.29 144 LEU F N 1
ATOM 15567 C CA . LEU F 1 166 ? -32.759 -10.880 32.956 1.00 50.98 144 LEU F CA 1
ATOM 15568 C C . LEU F 1 166 ? -31.298 -10.980 33.350 1.00 43.44 144 LEU F C 1
ATOM 15569 O O . LEU F 1 166 ? -30.449 -11.209 32.500 1.00 47.76 144 LEU F O 1
ATOM 15574 N N . GLU F 1 167 ? -31.013 -10.824 34.638 1.00 42.32 145 GLU F N 1
ATOM 15575 C CA . GLU F 1 167 ? -29.634 -10.870 35.145 1.00 42.71 145 GLU F CA 1
ATOM 15576 C C . GLU F 1 167 ? -29.295 -12.137 35.921 1.00 40.52 145 GLU F C 1
ATOM 15577 O O . GLU F 1 167 ? -30.131 -12.738 36.570 1.00 40.66 145 GLU F O 1
ATOM 15583 N N . PHE F 1 168 ? -28.030 -12.501 35.915 1.00 43.87 146 PHE F N 1
ATOM 15584 C CA . PHE F 1 168 ? -27.625 -13.704 36.609 1.00 34.23 146 PHE F CA 1
ATOM 15585 C C . PHE F 1 168 ? -26.174 -13.587 37.014 1.00 38.34 146 PHE F C 1
ATOM 15586 O O . PHE F 1 168 ? -25.461 -12.693 36.573 1.00 44.97 146 PHE F O 1
ATOM 15594 N N . PHE F 1 169 ? -25.735 -14.486 37.872 1.00 38.10 147 PHE F N 1
ATOM 15595 C CA . PHE F 1 169 ? -24.349 -14.483 38.264 1.00 44.78 147 PHE F CA 1
ATOM 15596 C C . PHE F 1 169 ? -23.647 -15.666 37.642 1.00 46.52 147 PHE F C 1
ATOM 15597 O O . PHE F 1 169 ? -23.999 -16.822 37.889 1.00 57.42 147 PHE F O 1
ATOM 15605 N N . LEU F 1 170 ? -22.659 -15.374 36.817 1.00 38.65 148 LEU F N 1
ATOM 15606 C CA . LEU F 1 170 ? -21.908 -16.437 36.181 1.00 49.77 148 LEU F CA 1
ATOM 15607 C C . LEU F 1 170 ? -20.696 -16.718 37.053 1.00 50.51 148 LEU F C 1
ATOM 15608 O O . LEU F 1 170 ? -19.909 -15.824 37.314 1.00 57.26 148 LEU F O 1
ATOM 15613 N N . PHE F 1 171 ? -20.581 -17.946 37.549 1.00 49.71 149 PHE F N 1
ATOM 15614 C CA . PHE F 1 171 ? -19.502 -18.306 38.478 1.00 50.29 149 PHE F CA 1
ATOM 15615 C C . PHE F 1 171 ? -18.312 -19.029 37.834 1.00 55.22 149 PHE F C 1
ATOM 15616 O O . PHE F 1 171 ? -18.443 -19.727 36.817 1.00 45.26 149 PHE F O 1
ATOM 15624 N N . GLU F 1 172 ? -17.154 -18.865 38.465 1.00 66.05 150 GLU F N 1
ATOM 15625 C CA . GLU F 1 172 ? -15.913 -19.478 38.014 1.00 68.18 150 GLU F CA 1
ATOM 15626 C C . GLU F 1 172 ? -15.956 -21.001 38.158 1.00 68.09 150 GLU F C 1
ATOM 15627 O O . GLU F 1 172 ? -15.704 -21.737 37.199 1.00 60.08 150 GLU F O 1
ATOM 15633 N N . LYS F 1 173 ? -16.280 -21.471 39.359 1.00 73.64 151 LYS F N 1
ATOM 15634 C CA . LYS F 1 173 ? -16.319 -22.906 39.628 1.00 80.44 151 LYS F CA 1
ATOM 15635 C C . LYS F 1 173 ? -17.456 -23.570 38.865 1.00 81.72 151 LYS F C 1
ATOM 15636 O O . LYS F 1 173 ? -18.261 -22.898 38.228 1.00 85.68 151 LYS F O 1
ATOM 15638 N N . SER F 1 174 ? -17.529 -24.891 38.958 1.00 83.09 152 SER F N 1
ATOM 15639 C CA . SER F 1 174 ? -18.473 -25.679 38.174 1.00 84.09 152 SER F CA 1
ATOM 15640 C C . SER F 1 174 ? -19.508 -26.415 39.016 1.00 81.70 152 SER F C 1
ATOM 15641 O O . SER F 1 174 ? -19.305 -27.581 39.360 1.00 90.23 152 SER F O 1
ATOM 15644 N N . LEU F 1 175 ? -20.614 -25.741 39.318 1.00 69.53 153 LEU F N 1
ATOM 15645 C CA . LEU F 1 175 ? -21.689 -26.282 40.155 1.00 74.56 153 LEU F CA 1
ATOM 15646 C C . LEU F 1 175 ? -21.202 -27.164 41.319 1.00 85.31 153 LEU F C 1
ATOM 15647 O O . LEU F 1 175 ? -21.514 -28.362 41.376 1.00 91.06 153 LEU F O 1
ATOM 15652 N N . ASP F 1 176 ? -20.424 -26.566 42.225 1.00 86.94 154 ASP F N 1
ATOM 15653 C CA . ASP F 1 176 ? -20.026 -27.205 43.487 1.00 81.09 154 ASP F CA 1
ATOM 15654 C C . ASP F 1 176 ? -20.362 -26.294 44.667 1.00 75.10 154 ASP F C 1
ATOM 15655 O O . ASP F 1 176 ? -20.876 -25.188 44.478 1.00 67.23 154 ASP F O 1
ATOM 15660 N N . THR F 1 201 ? -12.729 -11.647 29.717 1.00 80.77 179 THR F N 1
ATOM 15661 C CA . THR F 1 201 ? -13.584 -11.186 28.618 1.00 79.92 179 THR F CA 1
ATOM 15662 C C . THR F 1 201 ? -13.831 -12.302 27.587 1.00 70.18 179 THR F C 1
ATOM 15663 O O . THR F 1 201 ? -14.966 -12.553 27.171 1.00 63.91 179 THR F O 1
ATOM 15667 N N . THR F 1 202 ? -12.748 -12.946 27.162 1.00 67.05 180 THR F N 1
ATOM 15668 C CA . THR F 1 202 ? -12.830 -14.140 26.337 1.00 58.72 180 THR F CA 1
ATOM 15669 C C . THR F 1 202 ? -13.448 -15.206 27.201 1.00 59.70 180 THR F C 1
ATOM 15670 O O . THR F 1 202 ? -14.140 -16.087 26.701 1.00 62.70 180 THR F O 1
ATOM 15674 N N . LYS F 1 203 ? -13.199 -15.108 28.509 1.00 66.77 181 LYS F N 1
ATOM 15675 C CA . LYS F 1 203 ? -13.662 -16.101 29.470 1.00 66.05 181 LYS F CA 1
ATOM 15676 C C . LYS F 1 203 ? -15.179 -16.171 29.514 1.00 62.94 181 LYS F C 1
ATOM 15677 O O . LYS F 1 203 ? -15.759 -17.258 29.454 1.00 67.13 181 LYS F O 1
ATOM 15679 N N . GLU F 1 204 ? -15.811 -15.005 29.614 1.00 60.26 182 GLU F N 1
ATOM 15680 C CA . GLU F 1 204 ? -17.265 -14.910 29.710 1.00 58.09 182 GLU F CA 1
ATOM 15681 C C . GLU F 1 204 ? -17.915 -15.407 28.434 1.00 53.70 182 GLU F C 1
ATOM 15682 O O . GLU F 1 204 ? -18.925 -16.111 28.455 1.00 55.87 182 GLU F O 1
ATOM 15688 N N . GLU F 1 205 ? -17.327 -15.009 27.314 1.00 42.08 183 GLU F N 1
ATOM 15689 C CA . GLU F 1 205 ? -17.910 -15.245 26.005 1.00 46.55 183 GLU F CA 1
ATOM 15690 C C . GLU F 1 205 ? -18.034 -16.746 25.701 1.00 41.23 183 GLU F C 1
ATOM 15691 O O . GLU F 1 205 ? -18.848 -17.167 24.878 1.00 40.89 183 GLU F O 1
ATOM 15697 N N . HIS F 1 206 ? -17.247 -17.542 26.404 1.00 41.56 184 HIS F N 1
ATOM 15698 C CA . HIS F 1 206 ? -17.330 -18.988 26.324 1.00 52.85 184 HIS F CA 1
ATOM 15699 C C . HIS F 1 206 ? -18.759 -19.487 26.617 1.00 45.61 184 HIS F C 1
ATOM 15700 O O . HIS F 1 206 ? -19.251 -20.404 25.970 1.00 50.64 184 HIS F O 1
ATOM 15707 N N . VAL F 1 207 ? -19.425 -18.856 27.576 1.00 44.16 185 VAL F N 1
ATOM 15708 C CA . VAL F 1 207 ? -20.821 -19.137 27.895 1.00 38.20 185 VAL F CA 1
ATOM 15709 C C . VAL F 1 207 ? -21.792 -18.206 27.143 1.00 50.36 185 VAL F C 1
ATOM 15710 O O . VAL F 1 207 ? -22.748 -18.656 26.497 1.00 49.46 185 VAL F O 1
ATOM 15714 N N . LEU F 1 208 ? -21.545 -16.902 27.253 1.00 50.55 186 LEU F N 1
ATOM 15715 C CA . LEU F 1 208 ? -22.425 -15.885 26.686 1.00 45.60 186 LEU F CA 1
ATOM 15716 C C . LEU F 1 208 ? -22.602 -15.902 25.141 1.00 44.06 186 LEU F C 1
ATOM 15717 O O . LEU F 1 208 ? -23.706 -15.685 24.643 1.00 39.57 186 LEU F O 1
ATOM 15722 N N . ARG F 1 209 ? -21.541 -16.142 24.374 1.00 43.77 187 ARG F N 1
ATOM 15723 C CA . ARG F 1 209 ? -21.716 -16.154 22.920 1.00 45.91 187 ARG F CA 1
ATOM 15724 C C . ARG F 1 209 ? -22.592 -17.330 22.464 1.00 39.62 187 ARG F C 1
ATOM 15725 O O . ARG F 1 209 ? -23.531 -17.120 21.703 1.00 39.60 187 ARG F O 1
ATOM 15733 N N . PRO F 1 210 ? -22.300 -18.561 22.933 1.00 40.22 188 PRO F N 1
ATOM 15734 C CA . PRO F 1 210 ? -23.248 -19.642 22.652 1.00 38.98 188 PRO F CA 1
ATOM 15735 C C . PRO F 1 210 ? -24.665 -19.316 23.111 1.00 48.25 188 PRO F C 1
ATOM 15736 O O . PRO F 1 210 ? -25.587 -19.580 22.349 1.00 48.54 188 PRO F O 1
ATOM 15740 N N . LEU F 1 211 ? -24.820 -18.744 24.311 1.00 50.22 189 LEU F N 1
ATOM 15741 C CA . LEU F 1 211 ? -26.137 -18.392 24.852 1.00 47.34 189 LEU F CA 1
ATOM 15742 C C . LEU F 1 211 ? -26.912 -17.512 23.877 1.00 36.92 189 LEU F C 1
ATOM 15743 O O . LEU F 1 211 ? -28.032 -17.812 23.489 1.00 36.76 189 LEU F O 1
ATOM 15748 N N . ARG F 1 212 ? -26.275 -16.422 23.495 1.00 44.14 190 ARG F N 1
ATOM 15749 C CA . ARG F 1 212 ? -26.776 -15.489 22.504 1.00 38.13 190 ARG F CA 1
ATOM 15750 C C . ARG F 1 212 ? -27.120 -16.172 21.190 1.00 42.93 190 ARG F C 1
ATOM 15751 O O . ARG F 1 212 ? -28.245 -16.071 20.698 1.00 45.67 190 ARG F O 1
ATOM 15759 N N . ASN F 1 213 ? -26.155 -16.879 20.621 1.00 39.22 191 ASN F N 1
ATOM 15760 C CA . ASN F 1 213 ? -26.352 -17.444 19.301 1.00 39.97 191 ASN F CA 1
ATOM 15761 C C . ASN F 1 213 ? -27.482 -18.507 19.283 1.00 45.04 191 ASN F C 1
ATOM 15762 O O . ASN F 1 213 ? -28.301 -18.555 18.350 1.00 46.77 191 ASN F O 1
ATOM 15767 N N . HIS F 1 214 ? -27.554 -19.333 20.322 1.00 38.65 192 HIS F N 1
ATOM 15768 C CA . HIS F 1 214 ? -28.571 -20.389 20.381 1.00 39.17 192 HIS F CA 1
ATOM 15769 C C . HIS F 1 214 ? -29.986 -19.856 20.545 1.00 39.48 192 HIS F C 1
ATOM 15770 O O . HIS F 1 214 ? -30.917 -20.333 19.896 1.00 49.56 192 HIS F O 1
ATOM 15777 N N . LEU F 1 215 ? -30.157 -18.885 21.426 1.00 37.41 193 LEU F N 1
ATOM 15778 C CA . LEU F 1 215 ? -31.465 -18.285 21.586 1.00 42.33 193 LEU F CA 1
ATOM 15779 C C . LEU F 1 215 ? -31.934 -17.684 20.277 1.00 42.03 193 LEU F C 1
ATOM 15780 O O . LEU F 1 215 ? -33.083 -17.858 19.875 1.00 50.33 193 LEU F O 1
ATOM 15785 N N . HIS F 1 216 ? -31.042 -16.984 19.599 1.00 38.90 194 HIS F N 1
ATOM 15786 C CA . HIS F 1 216 ? -31.432 -16.384 18.349 1.00 41.23 194 HIS F CA 1
ATOM 15787 C C . HIS F 1 216 ? -31.831 -17.462 17.345 1.00 44.83 194 HIS F C 1
ATOM 15788 O O . HIS F 1 216 ? -32.814 -17.320 16.615 1.00 47.13 194 HIS F O 1
ATOM 15795 N N . ALA F 1 217 ? -31.082 -18.550 17.324 1.00 48.18 195 ALA F N 1
ATOM 15796 C CA . ALA F 1 217 ? -31.356 -19.596 16.364 1.00 50.04 195 ALA F CA 1
ATOM 15797 C C . ALA F 1 217 ? -32.723 -20.214 16.637 1.00 52.31 195 ALA F C 1
ATOM 15798 O O . ALA F 1 217 ? -33.431 -20.606 15.700 1.00 51.10 195 ALA F O 1
ATOM 15800 N N . ALA F 1 218 ? -33.092 -20.276 17.921 1.00 46.33 196 ALA F N 1
ATOM 15801 C CA . ALA F 1 218 ? -34.353 -20.888 18.353 1.00 45.07 196 ALA F CA 1
ATOM 15802 C C . ALA F 1 218 ? -35.563 -19.971 18.186 1.00 50.19 196 ALA F C 1
ATOM 15803 O O . ALA F 1 218 ? -36.683 -20.349 18.523 1.00 51.98 196 ALA F O 1
ATOM 15805 N N . GLY F 1 219 ? -35.333 -18.759 17.695 1.00 47.12 197 GLY F N 1
ATOM 15806 C CA . GLY F 1 219 ? -36.427 -17.855 17.446 1.00 44.97 197 GLY F CA 1
ATOM 15807 C C . GLY F 1 219 ? -36.675 -16.830 18.533 1.00 48.26 197 GLY F C 1
ATOM 15808 O O . GLY F 1 219 ? -37.711 -16.141 18.509 1.00 48.16 197 GLY F O 1
ATOM 15809 N N . ILE F 1 220 ? -35.744 -16.705 19.475 1.00 40.78 198 ILE F N 1
ATOM 15810 C CA . ILE F 1 220 ? -35.889 -15.683 20.516 1.00 47.29 198 ILE F CA 1
ATOM 15811 C C . ILE F 1 220 ? -35.228 -14.395 20.041 1.00 50.51 198 ILE F C 1
ATOM 15812 O O . ILE F 1 220 ? -34.106 -14.420 19.541 1.00 51.14 198 ILE F O 1
ATOM 15817 N N . PRO F 1 221 ? -35.925 -13.258 20.181 1.00 51.81 199 PRO F N 1
ATOM 15818 C CA . PRO F 1 221 ? -35.350 -12.018 19.640 1.00 53.52 199 PRO F CA 1
ATOM 15819 C C . PRO F 1 221 ? -34.310 -11.363 20.571 1.00 55.77 199 PRO F C 1
ATOM 15820 O O . PRO F 1 221 ? -34.570 -10.335 21.192 1.00 61.00 199 PRO F O 1
ATOM 15824 N N . VAL F 1 222 ? -33.129 -11.974 20.624 1.00 53.23 200 VAL F N 1
ATOM 15825 C CA . VAL F 1 222 ? -31.973 -11.478 21.364 1.00 52.65 200 VAL F CA 1
ATOM 15826 C C . VAL F 1 222 ? -31.401 -10.189 20.784 1.00 58.91 200 VAL F C 1
ATOM 15827 O O . VAL F 1 222 ? -31.239 -10.078 19.572 1.00 65.86 200 VAL F O 1
ATOM 15831 N N . GLU F 1 223 ? -31.095 -9.227 21.657 1.00 55.34 201 GLU F N 1
ATOM 15832 C CA . GLU F 1 223 ? -30.366 -8.020 21.287 1.00 49.32 201 GLU F CA 1
ATOM 15833 C C . GLU F 1 223 ? -28.887 -8.224 21.613 1.00 51.74 201 GLU F C 1
ATOM 15834 O O . GLU F 1 223 ? -27.997 -7.788 20.884 1.00 51.54 201 GLU F O 1
ATOM 15840 N N . GLY F 1 224 ? -28.636 -8.893 22.727 1.00 58.02 202 GLY F N 1
ATOM 15841 C CA . GLY F 1 224 ? -27.279 -9.149 23.156 1.00 64.92 202 GLY F CA 1
ATOM 15842 C C . GLY F 1 224 ? -27.144 -9.329 24.654 1.00 59.39 202 GLY F C 1
ATOM 15843 O O . GLY F 1 224 ? -28.132 -9.396 25.385 1.00 66.52 202 GLY F O 1
ATOM 15844 N N . THR F 1 225 ? -25.901 -9.429 25.100 1.00 48.25 203 THR F N 1
ATOM 15845 C CA . THR F 1 225 ? -25.589 -9.467 26.515 1.00 43.25 203 THR F CA 1
ATOM 15846 C C . THR F 1 225 ? -24.877 -8.193 26.953 1.00 49.31 203 THR F C 1
ATOM 15847 O O . THR F 1 225 ? -24.372 -7.409 26.136 1.00 53.49 203 THR F O 1
ATOM 15851 N N . LYS F 1 226 ? -24.851 -7.998 28.258 1.00 48.17 204 LYS F N 1
ATOM 15852 C CA . LYS F 1 226 ? -24.279 -6.812 28.873 1.00 55.18 204 LYS F CA 1
ATOM 15853 C C . LYS F 1 226 ? -23.596 -7.218 30.173 1.00 58.21 204 LYS F C 1
ATOM 15854 O O . LYS F 1 226 ? -24.237 -7.757 31.070 1.00 63.27 204 LYS F O 1
ATOM 15860 N N . GLY F 1 227 ? -22.297 -6.986 30.276 1.00 59.43 205 GLY F N 1
ATOM 15861 C CA . GLY F 1 227 ? -21.614 -7.245 31.525 1.00 61.58 205 GLY F CA 1
ATOM 15862 C C . GLY F 1 227 ? -22.152 -6.272 32.546 1.00 72.69 205 GLY F C 1
ATOM 15863 O O . GLY F 1 227 ? -22.736 -5.251 32.195 1.00 79.40 205 GLY F O 1
ATOM 15864 N N . GLU F 1 228 ? -21.975 -6.563 33.820 1.00 78.72 206 GLU F N 1
ATOM 15865 C CA . GLU F 1 228 ? -22.532 -5.650 34.790 1.00 83.03 206 GLU F CA 1
ATOM 15866 C C . GLU F 1 228 ? -21.725 -5.519 36.061 1.00 89.38 206 GLU F C 1
ATOM 15867 O O . GLU F 1 228 ? -20.561 -5.926 36.128 1.00 92.35 206 GLU F O 1
ATOM 15873 N N . ALA F 1 229 ? -22.385 -4.927 37.055 1.00 93.39 207 ALA F N 1
ATOM 15874 C CA . ALA F 1 229 ? -21.796 -4.537 38.331 1.00 91.39 207 ALA F CA 1
ATOM 15875 C C . ALA F 1 229 ? -20.937 -5.632 38.932 1.00 82.98 207 ALA F C 1
ATOM 15876 O O . ALA F 1 229 ? -19.804 -5.389 39.327 1.00 78.86 207 ALA F O 1
ATOM 15878 N N . GLY F 1 230 ? -21.481 -6.840 38.986 1.00 85.62 208 GLY F N 1
ATOM 15879 C CA . GLY F 1 230 ? -20.756 -7.966 39.540 1.00 94.27 208 GLY F CA 1
ATOM 15880 C C . GLY F 1 230 ? -19.606 -8.443 38.679 1.00 97.65 208 GLY F C 1
ATOM 15881 O O . GLY F 1 230 ? -19.551 -8.168 37.479 1.00 96.78 208 GLY F O 1
ATOM 15882 N N . ALA F 1 231 ? -18.679 -9.155 39.312 1.00 100.77 209 ALA F N 1
ATOM 15883 C CA . ALA F 1 231 ? -17.573 -9.785 38.613 1.00 99.63 209 ALA F CA 1
ATOM 15884 C C . ALA F 1 231 ? -18.119 -10.725 37.550 1.00 95.15 209 ALA F C 1
ATOM 15885 O O . ALA F 1 231 ? -17.736 -10.667 36.376 1.00 99.93 209 ALA F O 1
ATOM 15887 N N . GLY F 1 232 ? -19.032 -11.585 37.975 1.00 79.67 210 GLY F N 1
ATOM 15888 C CA . GLY F 1 232 ? -19.647 -12.528 37.067 1.00 67.58 210 GLY F CA 1
ATOM 15889 C C . GLY F 1 232 ? -21.112 -12.204 36.894 1.00 58.61 210 GLY F C 1
ATOM 15890 O O . GLY F 1 232 ? -21.927 -13.108 36.707 1.00 59.49 210 GLY F O 1
ATOM 15891 N N . GLN F 1 233 ? -21.467 -10.923 36.980 1.00 48.83 211 GLN F N 1
ATOM 15892 C CA . GLN F 1 233 ? -22.862 -10.572 36.756 1.00 46.50 211 GLN F CA 1
ATOM 15893 C C . GLN F 1 233 ? -23.064 -10.090 35.327 1.00 52.05 211 GLN F C 1
ATOM 15894 O O . GLN F 1 233 ? -22.207 -9.428 34.737 1.00 52.25 211 GLN F O 1
ATOM 15900 N N . GLU F 1 234 ? -24.214 -10.455 34.786 1.00 46.70 212 GLU F N 1
ATOM 15901 C CA . GLU F 1 234 ? -24.504 -10.320 33.381 1.00 48.27 212 GLU F CA 1
ATOM 15902 C C . GLU F 1 234 ? -25.944 -9.925 33.191 1.00 50.99 212 GLU F C 1
ATOM 15903 O O . GLU F 1 234 ? -26.757 -10.092 34.092 1.00 53.57 212 GLU F O 1
ATOM 15909 N N . GLU F 1 235 ? -26.269 -9.447 31.998 1.00 51.21 213 GLU F N 1
ATOM 15910 C CA . GLU F 1 235 ? -27.655 -9.195 31.662 1.00 53.41 213 GLU F CA 1
ATOM 15911 C C . GLU F 1 235 ? -27.955 -9.679 30.264 1.00 46.16 213 GLU F C 1
ATOM 15912 O O . GLU F 1 235 ? -27.218 -9.389 29.334 1.00 46.55 213 GLU F O 1
ATOM 15918 N N . LEU F 1 236 ? -29.037 -10.427 30.111 1.00 46.01 214 LEU F N 1
ATOM 15919 C CA . LEU F 1 236 ? -29.492 -10.834 28.779 1.00 44.25 214 LEU F CA 1
ATOM 15920 C C . LEU F 1 236 ? -30.627 -9.930 28.285 1.00 50.05 214 LEU F C 1
ATOM 15921 O O . LEU F 1 236 ? -31.599 -9.698 29.006 1.00 61.03 214 LEU F O 1
ATOM 15926 N N . ASN F 1 237 ? -30.498 -9.403 27.071 1.00 47.81 215 ASN F N 1
ATOM 15927 C CA . ASN F 1 237 ? -31.494 -8.473 26.536 1.00 42.44 215 ASN F CA 1
ATOM 15928 C C . ASN F 1 237 ? -32.201 -8.989 25.317 1.00 47.56 215 ASN F C 1
ATOM 15929 O O . ASN F 1 237 ? -31.580 -9.228 24.285 1.00 50.84 215 ASN F O 1
ATOM 15934 N N . ILE F 1 238 ? -33.510 -9.163 25.465 1.00 45.28 216 ILE F N 1
ATOM 15935 C CA . ILE F 1 238 ? -34.390 -9.607 24.396 1.00 42.44 216 ILE F CA 1
ATOM 15936 C C . ILE F 1 238 ? -35.271 -8.470 23.875 1.00 42.92 216 ILE F C 1
ATOM 15937 O O . ILE F 1 238 ? -35.812 -7.686 24.655 1.00 45.34 216 ILE F O 1
ATOM 15942 N N . ARG F 1 239 ? -35.388 -8.375 22.554 1.00 46.42 217 ARG F N 1
ATOM 15943 C CA . ARG F 1 239 ? -36.330 -7.455 21.930 1.00 46.41 217 ARG F CA 1
ATOM 15944 C C . ARG F 1 239 ? -37.718 -7.600 22.554 1.00 45.90 217 ARG F C 1
ATOM 15945 O O . ARG F 1 239 ? -38.188 -8.720 22.775 1.00 49.45 217 ARG F O 1
ATOM 15947 N N . CYS F 1 240 ? -38.356 -6.472 22.852 1.00 42.89 218 CYS F N 1
ATOM 15948 C CA . CYS F 1 240 ? -39.695 -6.463 23.418 1.00 43.13 218 CYS F CA 1
ATOM 15949 C C . CYS F 1 240 ? -40.705 -7.139 22.481 1.00 43.76 218 CYS F C 1
ATOM 15950 O O . CYS F 1 240 ? -40.579 -7.081 21.270 1.00 44.59 218 CYS F O 1
ATOM 15953 N N . ALA F 1 241 ? -41.705 -7.785 23.054 1.00 43.47 219 ALA F N 1
ATOM 15954 C CA . ALA F 1 241 ? -42.659 -8.558 22.271 1.00 45.03 219 ALA F CA 1
ATOM 15955 C C . ALA F 1 241 ? -44.051 -8.455 22.875 1.00 49.26 219 ALA F C 1
ATOM 15956 O O . ALA F 1 241 ? -44.256 -7.743 23.854 1.00 50.13 219 ALA F O 1
ATOM 15958 N N . LYS F 1 242 ? -45.006 -9.143 22.262 1.00 53.11 220 LYS F N 1
ATOM 15959 C CA . LYS F 1 242 ? -46.329 -9.281 22.844 1.00 51.75 220 LYS F CA 1
ATOM 15960 C C . LYS F 1 242 ? -46.154 -9.946 24.188 1.00 49.47 220 LYS F C 1
ATOM 15961 O O . LYS F 1 242 ? -45.381 -10.898 24.300 1.00 44.35 220 LYS F O 1
ATOM 15967 N N . ALA F 1 243 ? -46.867 -9.426 25.191 1.00 44.66 221 ALA F N 1
ATOM 15968 C CA . ALA F 1 243 ? -46.710 -9.814 26.597 1.00 43.48 221 ALA F CA 1
ATOM 15969 C C . ALA F 1 243 ? -46.374 -11.294 26.806 1.00 42.18 221 ALA F C 1
ATOM 15970 O O . ALA F 1 243 ? -45.425 -11.635 27.509 1.00 54.52 221 ALA F O 1
ATOM 15972 N N . LEU F 1 244 ? -47.146 -12.162 26.174 1.00 42.63 222 LEU F N 1
ATOM 15973 C CA . LEU F 1 244 ? -47.039 -13.583 26.401 1.00 41.66 222 LEU F CA 1
ATOM 15974 C C . LEU F 1 244 ? -45.807 -14.167 25.737 1.00 50.13 222 LEU F C 1
ATOM 15975 O O . LEU F 1 244 ? -45.234 -15.116 26.248 1.00 42.45 222 LEU F O 1
ATOM 15980 N N . ASP F 1 245 ? -45.409 -13.609 24.593 1.00 41.43 223 ASP F N 1
ATOM 15981 C CA . ASP F 1 245 ? -44.185 -14.044 23.931 1.00 43.35 223 ASP F CA 1
ATOM 15982 C C . ASP F 1 245 ? -43.009 -13.739 24.836 1.00 45.93 223 ASP F C 1
ATOM 15983 O O . ASP F 1 245 ? -42.081 -14.539 24.973 1.00 43.54 223 ASP F O 1
ATOM 15988 N N . THR F 1 246 ? -43.070 -12.573 25.464 1.00 46.71 224 THR F N 1
ATOM 15989 C CA . THR F 1 246 ? -41.991 -12.088 26.311 1.00 44.87 224 THR F CA 1
ATOM 15990 C C . THR F 1 246 ? -41.734 -13.051 27.467 1.00 46.58 224 THR F C 1
ATOM 15991 O O . THR F 1 246 ? -40.578 -13.319 27.815 1.00 50.10 224 THR F O 1
ATOM 15995 N N . ALA F 1 247 ? -42.806 -13.588 28.043 1.00 39.56 225 ALA F N 1
ATOM 15996 C CA . ALA F 1 247 ? -42.665 -14.437 29.216 1.00 40.03 225 ALA F CA 1
ATOM 15997 C C . ALA F 1 247 ? -42.158 -15.819 28.825 1.00 44.35 225 ALA F C 1
ATOM 15998 O O . ALA F 1 247 ? -41.402 -16.455 29.567 1.00 50.22 225 ALA F O 1
ATOM 16000 N N . ASP F 1 248 ? -42.575 -16.280 27.658 1.00 44.85 226 ASP F N 1
ATOM 16001 C CA . ASP F 1 248 ? -41.979 -17.467 27.086 1.00 40.85 226 ASP F CA 1
ATOM 16002 C C . ASP F 1 248 ? -40.509 -17.223 26.859 1.00 38.52 226 ASP F C 1
ATOM 16003 O O . ASP F 1 248 ? -39.690 -18.078 27.187 1.00 50.58 226 ASP F O 1
ATOM 16008 N N . TYR F 1 249 ? -40.168 -16.051 26.324 1.00 42.85 227 TYR F N 1
ATOM 16009 C CA . TYR F 1 249 ? -38.762 -15.724 26.049 1.00 54.02 227 TYR F CA 1
ATOM 16010 C C . TYR F 1 249 ? -37.944 -15.740 27.341 1.00 51.69 227 TYR F C 1
ATOM 16011 O O . TYR F 1 249 ? -36.855 -16.297 27.375 1.00 52.37 227 TYR F O 1
ATOM 16020 N N . HIS F 1 250 ? -38.494 -15.143 28.391 1.00 35.33 228 HIS F N 1
ATOM 16021 C CA . HIS F 1 250 ? -37.876 -15.106 29.703 1.00 34.68 228 HIS F CA 1
ATOM 16022 C C . HIS F 1 250 ? -37.564 -16.511 30.199 1.00 41.24 228 HIS F C 1
ATOM 16023 O O . HIS F 1 250 ? -36.407 -16.901 30.335 1.00 38.15 228 HIS F O 1
ATOM 16030 N N . THR F 1 251 ? -38.633 -17.258 30.458 1.00 42.23 229 THR F N 1
ATOM 16031 C CA . THR F 1 251 ? -38.580 -18.660 30.828 1.00 37.42 229 THR F CA 1
ATOM 16032 C C . THR F 1 251 ? -37.612 -19.481 29.966 1.00 43.46 229 THR F C 1
ATOM 16033 O O . THR F 1 251 ? -36.760 -20.196 30.496 1.00 43.63 229 THR F O 1
ATOM 16037 N N . ILE F 1 252 ? -37.734 -19.385 28.646 1.00 47.51 230 ILE F N 1
ATOM 16038 C CA . ILE F 1 252 ? -36.869 -20.174 27.767 1.00 46.59 230 ILE F CA 1
ATOM 16039 C C . ILE F 1 252 ? -35.405 -19.701 27.842 1.00 51.15 230 ILE F C 1
ATOM 16040 O O . ILE F 1 252 ? -34.486 -20.514 27.817 1.00 61.26 230 ILE F O 1
ATOM 16045 N N . ALA F 1 253 ? -35.186 -18.392 27.956 1.00 43.35 231 ALA F N 1
ATOM 16046 C CA . ALA F 1 253 ? -33.827 -17.879 28.100 1.00 38.30 231 ALA F CA 1
ATOM 16047 C C . ALA F 1 253 ? -33.206 -18.414 29.360 1.00 43.62 231 ALA F C 1
ATOM 16048 O O . ALA F 1 253 ? -32.078 -18.897 29.346 1.00 48.06 231 ALA F O 1
ATOM 16050 N N . LYS F 1 254 ? -33.951 -18.329 30.456 1.00 44.34 232 LYS F N 1
ATOM 16051 C CA . LYS F 1 254 ? -33.450 -18.787 31.733 1.00 37.77 232 LYS F CA 1
ATOM 16052 C C . LYS F 1 254 ? -33.040 -20.272 31.642 1.00 43.20 232 LYS F C 1
ATOM 16053 O O . LYS F 1 254 ? -32.006 -20.669 32.170 1.00 49.05 232 LYS F O 1
ATOM 16059 N N . HIS F 1 255 ? -33.820 -21.084 30.938 1.00 44.18 233 HIS F N 1
ATOM 16060 C CA . HIS F 1 255 ? -33.484 -22.497 30.799 1.00 43.39 233 HIS F CA 1
ATOM 16061 C C . HIS F 1 255 ? -32.172 -22.659 30.046 1.00 44.65 233 HIS F C 1
ATOM 16062 O O . HIS F 1 255 ? -31.285 -23.385 30.499 1.00 47.47 233 HIS F O 1
ATOM 16069 N N . ALA F 1 256 ? -32.046 -21.981 28.901 1.00 38.71 234 ALA F N 1
ATOM 16070 C CA . ALA F 1 256 ? -30.845 -22.105 28.056 1.00 35.32 234 ALA F CA 1
ATOM 16071 C C . ALA F 1 256 ? -29.591 -21.622 28.797 1.00 41.69 234 ALA F C 1
ATOM 16072 O O . ALA F 1 256 ? -28.500 -22.153 28.590 1.00 36.55 234 ALA F O 1
ATOM 16074 N N . THR F 1 257 ? -29.758 -20.611 29.655 1.00 33.49 235 THR F N 1
ATOM 16075 C CA . THR F 1 257 ? -28.640 -20.046 30.390 1.00 33.61 235 THR F CA 1
ATOM 16076 C C . THR F 1 257 ? -28.089 -21.099 31.340 1.00 42.14 235 THR F C 1
ATOM 16077 O O . THR F 1 257 ? -26.884 -21.272 31.453 1.00 45.88 235 THR F O 1
ATOM 16081 N N . LYS F 1 258 ? -28.986 -21.829 31.994 1.00 45.28 236 LYS F N 1
ATOM 16082 C CA . LYS F 1 258 ? -28.581 -22.871 32.921 1.00 38.37 236 LYS F CA 1
ATOM 16083 C C . LYS F 1 258 ? -27.931 -24.028 32.180 1.00 33.64 236 LYS F C 1
ATOM 16084 O O . LYS F 1 258 ? -26.884 -24.495 32.599 1.00 46.19 236 LYS F O 1
ATOM 16090 N N . GLU F 1 259 ? -28.511 -24.454 31.061 1.00 33.71 237 GLU F N 1
ATOM 16091 C CA . GLU F 1 259 ? -27.970 -25.591 30.308 1.00 42.65 237 GLU F CA 1
ATOM 16092 C C . GLU F 1 259 ? -26.632 -25.287 29.609 1.00 41.49 237 GLU F C 1
ATOM 16093 O O . GLU F 1 259 ? -25.731 -26.139 29.583 1.00 46.60 237 GLU F O 1
ATOM 16099 N N . ILE F 1 260 ? -26.501 -24.088 29.051 1.00 34.95 238 ILE F N 1
ATOM 16100 C CA . ILE F 1 260 ? -25.324 -23.762 28.260 1.00 35.69 238 ILE F CA 1
ATOM 16101 C C . ILE F 1 260 ? -24.193 -23.495 29.213 1.00 43.32 238 ILE F C 1
ATOM 16102 O O . ILE F 1 260 ? -23.043 -23.863 28.943 1.00 46.63 238 ILE F O 1
ATOM 16107 N N . ALA F 1 261 ? -24.517 -22.898 30.357 1.00 44.34 239 ALA F N 1
ATOM 16108 C CA . ALA F 1 261 ? -23.501 -22.697 31.382 1.00 44.16 239 ALA F CA 1
ATOM 16109 C C . ALA F 1 261 ? -22.990 -24.044 31.834 1.00 48.96 239 ALA F C 1
ATOM 16110 O O . ALA F 1 261 ? -21.777 -24.265 31.857 1.00 42.79 239 ALA F O 1
ATOM 16112 N N . TRP F 1 262 ? -23.924 -24.942 32.168 1.00 35.76 240 TRP F N 1
ATOM 16113 C CA . TRP F 1 262 ? -23.572 -26.278 32.649 1.00 37.72 240 TRP F CA 1
ATOM 16114 C C . TRP F 1 262 ? -22.673 -26.961 31.647 1.00 39.53 240 TRP F C 1
ATOM 16115 O O . TRP F 1 262 ? -21.641 -27.505 32.007 1.00 38.04 240 TRP F O 1
ATOM 16126 N N . GLN F 1 263 ? -23.086 -26.924 30.385 1.00 44.71 241 GLN F N 1
ATOM 16127 C CA . GLN F 1 263 ? -22.298 -27.490 29.304 1.00 48.07 241 GLN F CA 1
ATOM 16128 C C . GLN F 1 263 ? -20.884 -26.915 29.244 1.00 47.49 241 GLN F C 1
ATOM 16129 O O . GLN F 1 263 ? -19.945 -27.629 28.913 1.00 50.73 241 GLN F O 1
ATOM 16135 N N . GLN F 1 264 ? -20.728 -25.633 29.561 1.00 49.65 242 GLN F N 1
ATOM 16136 C CA . GLN F 1 264 ? -19.402 -25.001 29.502 1.00 52.16 242 GLN F CA 1
ATOM 16137 C C . GLN F 1 264 ? -18.658 -25.049 30.839 1.00 50.25 242 GLN F C 1
ATOM 16138 O O . GLN F 1 264 ? -17.745 -24.260 31.073 1.00 54.43 242 GLN F O 1
ATOM 16144 N N . GLY F 1 265 ? -19.049 -25.982 31.703 1.00 51.33 243 GLY F N 1
ATOM 16145 C CA . GLY F 1 265 ? -18.457 -26.137 33.021 1.00 45.87 243 GLY F CA 1
ATOM 16146 C C . GLY F 1 265 ? -18.564 -24.931 33.943 1.00 49.13 243 GLY F C 1
ATOM 16147 O O . GLY F 1 265 ? -17.599 -24.607 34.635 1.00 55.51 243 GLY F O 1
ATOM 16148 N N . ARG F 1 266 ? -19.718 -24.265 33.963 1.00 41.40 244 ARG F N 1
ATOM 16149 C CA . ARG F 1 266 ? -19.892 -23.060 34.776 1.00 49.98 244 ARG F CA 1
ATOM 16150 C C . ARG F 1 266 ? -21.233 -23.043 35.505 1.00 56.69 244 ARG F C 1
ATOM 16151 O O . ARG F 1 266 ? -22.250 -23.470 34.965 1.00 64.31 244 ARG F O 1
ATOM 16159 N N . ALA F 1 267 ? -21.243 -22.533 36.730 1.00 53.24 245 ALA F N 1
ATOM 16160 C CA . ALA F 1 267 ? -22.501 -22.365 37.464 1.00 44.32 245 ALA F CA 1
ATOM 16161 C C . ALA F 1 267 ? -23.142 -21.041 37.109 1.00 40.08 245 ALA F C 1
ATOM 16162 O O . ALA F 1 267 ? -22.458 -20.076 36.776 1.00 43.35 245 ALA F O 1
ATOM 16164 N N . VAL F 1 268 ? -24.459 -20.994 37.183 1.00 37.47 246 VAL F N 1
ATOM 16165 C CA . VAL F 1 268 ? -25.173 -19.750 36.977 1.00 39.47 246 VAL F CA 1
ATOM 16166 C C . VAL F 1 268 ? -26.260 -19.681 38.024 1.00 44.98 246 VAL F C 1
ATOM 16167 O O . VAL F 1 268 ? -26.846 -20.700 38.396 1.00 46.69 246 VAL F O 1
ATOM 16171 N N . THR F 1 269 ? -26.499 -18.480 38.532 1.00 48.01 247 THR F N 1
ATOM 16172 C CA . THR F 1 269 ? -27.493 -18.309 39.566 1.00 50.71 247 THR F CA 1
ATOM 16173 C C . THR F 1 269 ? -28.447 -17.163 39.308 1.00 43.82 247 THR F C 1
ATOM 16174 O O . THR F 1 269 ? -28.013 -16.033 39.110 1.00 52.23 247 THR F O 1
ATOM 16178 N N . PHE F 1 270 ? -29.747 -17.439 39.333 1.00 36.76 248 PHE F N 1
ATOM 16179 C CA . PHE F 1 270 ? -30.729 -16.370 39.133 1.00 35.96 248 PHE F CA 1
ATOM 16180 C C . PHE F 1 270 ? -31.288 -15.853 40.462 1.00 42.01 248 PHE F C 1
ATOM 16181 O O . PHE F 1 270 ? -32.266 -15.097 40.482 1.00 37.39 248 PHE F O 1
ATOM 16189 N N . LEU F 1 271 ? -30.635 -16.255 41.559 1.00 47.18 249 LEU F N 1
ATOM 16190 C CA . LEU F 1 271 ? -30.854 -15.698 42.895 1.00 33.72 249 LEU F CA 1
ATOM 16191 C C . LEU F 1 271 ? -30.814 -14.170 42.892 1.00 39.27 249 LEU F C 1
ATOM 16192 O O . LEU F 1 271 ? -29.879 -13.554 42.348 1.00 44.19 249 LEU F O 1
ATOM 16197 N N . SER F 1 272 ? -31.832 -13.558 43.488 1.00 34.32 250 SER F N 1
ATOM 16198 C CA . SER F 1 272 ? -31.869 -12.098 43.648 1.00 34.88 250 SER F CA 1
ATOM 16199 C C . SER F 1 272 ? -30.673 -11.567 44.411 1.00 40.44 250 SER F C 1
ATOM 16200 O O . SER F 1 272 ? -30.194 -10.483 44.130 1.00 43.95 250 SER F O 1
ATOM 16203 N N . LYS F 1 273 ? -30.201 -12.345 45.378 1.00 45.47 251 LYS F N 1
ATOM 16204 C CA . LYS F 1 273 ? -29.092 -11.937 46.214 1.00 43.39 251 LYS F CA 1
ATOM 16205 C C . LYS F 1 273 ? -28.278 -13.149 46.627 1.00 47.61 251 LYS F C 1
ATOM 16206 O O . LYS F 1 273 ? -28.597 -13.787 47.626 1.00 50.02 251 LYS F O 1
ATOM 16212 N N . TRP F 1 274 ? -27.234 -13.487 45.884 1.00 43.28 252 TRP F N 1
ATOM 16213 C CA . TRP F 1 274 ? -26.496 -14.686 46.253 1.00 46.47 252 TRP F CA 1
ATOM 16214 C C . TRP F 1 274 ? -25.487 -14.386 47.359 1.00 48.88 252 TRP F C 1
ATOM 16215 O O . TRP F 1 274 ? -24.920 -15.298 47.949 1.00 50.46 252 TRP F O 1
ATOM 16226 N N . HIS F 1 275 ? -25.281 -13.121 47.682 1.00 48.30 253 HIS F N 1
ATOM 16227 C CA . HIS F 1 275 ? -24.361 -12.830 48.770 1.00 56.87 253 HIS F CA 1
ATOM 16228 C C . HIS F 1 275 ? -24.544 -11.425 49.312 1.00 63.93 253 HIS F C 1
ATOM 16229 O O . HIS F 1 275 ? -25.046 -10.564 48.613 1.00 69.61 253 HIS F O 1
ATOM 16236 N N . HIS F 1 276 ? -24.124 -11.185 50.552 1.00 64.93 254 HIS F N 1
ATOM 16237 C CA . HIS F 1 276 ? -24.331 -9.873 51.171 1.00 58.36 254 HIS F CA 1
ATOM 16238 C C . HIS F 1 276 ? -23.443 -8.799 50.546 1.00 59.87 254 HIS F C 1
ATOM 16239 O O . HIS F 1 276 ? -23.893 -7.685 50.304 1.00 67.20 254 HIS F O 1
ATOM 16241 N N . ALA F 1 277 ? -22.183 -9.132 50.290 1.00 55.54 255 ALA F N 1
ATOM 16242 C CA . ALA F 1 277 ? -21.227 -8.144 49.821 1.00 63.23 255 ALA F CA 1
ATOM 16243 C C . ALA F 1 277 ? -21.505 -7.795 48.381 1.00 77.40 255 ALA F C 1
ATOM 16244 O O . ALA F 1 277 ? -21.482 -6.630 47.982 1.00 89.62 255 ALA F O 1
ATOM 16246 N N . HIS F 1 278 ? -21.777 -8.825 47.600 1.00 72.49 256 HIS F N 1
ATOM 16247 C CA . HIS F 1 278 ? -21.926 -8.663 46.174 1.00 66.43 256 HIS F CA 1
ATOM 16248 C C . HIS F 1 278 ? -23.304 -8.123 45.848 1.00 64.50 256 HIS F C 1
ATOM 16249 O O . HIS F 1 278 ? -24.179 -8.095 46.702 1.00 67.05 256 HIS F O 1
ATOM 16256 N N . ALA F 1 279 ? -23.486 -7.699 44.604 1.00 66.61 257 ALA F N 1
ATOM 16257 C CA . ALA F 1 279 ? -24.699 -7.010 44.165 1.00 66.28 257 ALA F CA 1
ATOM 16258 C C . ALA F 1 279 ? -25.891 -7.923 43.849 1.00 60.27 257 ALA F C 1
ATOM 16259 O O . ALA F 1 279 ? -25.763 -9.137 43.743 1.00 65.80 257 ALA F O 1
ATOM 16261 N N . GLY F 1 280 ? -27.056 -7.308 43.683 1.00 55.15 258 GLY F N 1
ATOM 16262 C CA . GLY F 1 280 ? -28.285 -8.035 43.421 1.00 46.49 258 GLY F CA 1
ATOM 16263 C C . GLY F 1 280 ? -28.624 -8.243 41.956 1.00 44.30 258 GLY F C 1
ATOM 16264 O O . GLY F 1 280 ? -28.186 -7.496 41.079 1.00 50.26 258 GLY F O 1
ATOM 16265 N N . SER F 1 281 ? -29.404 -9.279 41.682 1.00 44.73 259 SER F N 1
ATOM 16266 C CA . SER F 1 281 ? -29.830 -9.553 40.320 1.00 49.48 259 SER F CA 1
ATOM 16267 C C . SER F 1 281 ? -31.274 -9.108 40.094 1.00 55.92 259 SER F C 1
ATOM 16268 O O . SER F 1 281 ? -32.204 -9.618 40.733 1.00 54.65 259 SER F O 1
ATOM 16271 N N . SER F 1 282 ? -31.443 -8.152 39.181 1.00 63.56 260 SER F N 1
ATOM 16272 C CA . SER F 1 282 ? -32.744 -7.553 38.891 1.00 58.72 260 SER F CA 1
ATOM 16273 C C . SER F 1 282 ? -33.493 -8.273 37.778 1.00 49.96 260 SER F C 1
ATOM 16274 O O . SER F 1 282 ? -32.892 -8.916 36.924 1.00 47.68 260 SER F O 1
ATOM 16277 N N . SER F 1 283 ? -34.813 -8.161 37.803 1.00 49.32 261 SER F N 1
ATOM 16278 C CA . SER F 1 283 ? -35.639 -8.492 36.652 1.00 48.44 261 SER F CA 1
ATOM 16279 C C . SER F 1 283 ? -36.580 -7.332 36.324 1.00 44.91 261 SER F C 1
ATOM 16280 O O . SER F 1 283 ? -37.786 -7.422 36.515 1.00 52.25 261 SER F O 1
ATOM 16283 N N . HIS F 1 284 ? -36.017 -6.238 35.838 1.00 41.80 262 HIS F N 1
ATOM 16284 C CA . HIS F 1 284 ? -36.808 -5.094 35.421 1.00 44.16 262 HIS F CA 1
ATOM 16285 C C . HIS F 1 284 ? -37.810 -5.479 34.349 1.00 49.46 262 HIS F C 1
ATOM 16286 O O . HIS F 1 284 ? -37.489 -6.235 33.435 1.00 55.91 262 HIS F O 1
ATOM 16293 N N . ILE F 1 285 ? -39.023 -4.959 34.462 1.00 47.75 263 ILE F N 1
ATOM 16294 C CA . ILE F 1 285 ? -40.078 -5.277 33.506 1.00 46.83 263 ILE F CA 1
ATOM 16295 C C . ILE F 1 285 ? -40.593 -4.028 32.824 1.00 52.12 263 ILE F C 1
ATOM 16296 O O . ILE F 1 285 ? -41.144 -3.136 33.485 1.00 50.44 263 ILE F O 1
ATOM 16301 N N . HIS F 1 286 ? -40.408 -3.980 31.504 1.00 51.16 264 HIS F N 1
ATOM 16302 C CA . HIS F 1 286 ? -40.874 -2.859 30.687 1.00 48.80 264 HIS F CA 1
ATOM 16303 C C . HIS F 1 286 ? -42.252 -3.161 30.119 1.00 44.06 264 HIS F C 1
ATOM 16304 O O . HIS F 1 286 ? -42.576 -4.321 29.854 1.00 44.07 264 HIS F O 1
ATOM 16311 N N . GLN F 1 287 ? -43.060 -2.119 29.933 1.00 41.81 265 GLN F N 1
ATOM 16312 C CA . GLN F 1 287 ? -44.460 -2.311 29.555 1.00 46.68 265 GLN F CA 1
ATOM 16313 C C . GLN F 1 287 ? -45.099 -1.088 28.908 1.00 52.38 265 GLN F C 1
ATOM 16314 O O . GLN F 1 287 ? -44.958 0.038 29.403 1.00 51.30 265 GLN F O 1
ATOM 16320 N N . SER F 1 288 ? -45.812 -1.336 27.809 1.00 56.14 266 SER F N 1
ATOM 16321 C CA . SER F 1 288 ? -46.594 -0.327 27.079 1.00 61.03 266 SER F CA 1
ATOM 16322 C C . SER F 1 288 ? -47.911 -0.920 26.603 1.00 66.79 266 SER F C 1
ATOM 16323 O O . SER F 1 288 ? -47.997 -2.115 26.323 1.00 77.05 266 SER F O 1
ATOM 16326 N N . LEU F 1 289 ? -48.933 -0.086 26.483 1.00 62.91 267 LEU F N 1
ATOM 16327 C CA . LEU F 1 289 ? -50.163 -0.521 25.852 1.00 58.81 267 LEU F CA 1
ATOM 16328 C C . LEU F 1 289 ? -50.257 0.125 24.471 1.00 64.44 267 LEU F C 1
ATOM 16329 O O . LEU F 1 289 ? -49.823 1.268 24.263 1.00 61.25 267 LEU F O 1
ATOM 16334 N N . TRP F 1 290 ? -50.787 -0.633 23.520 1.00 67.47 268 TRP F N 1
ATOM 16335 C CA . TRP F 1 290 ? -50.906 -0.169 22.147 1.00 65.86 268 TRP F CA 1
ATOM 16336 C C . TRP F 1 290 ? -52.340 -0.379 21.641 1.00 73.56 268 TRP F C 1
ATOM 16337 O O . TRP F 1 290 ? -52.977 -1.394 21.952 1.00 72.64 268 TRP F O 1
ATOM 16348 N N . LYS F 1 291 ? -52.855 0.598 20.894 1.00 73.51 269 LYS F N 1
ATOM 16349 C CA . LYS F 1 291 ? -54.191 0.501 20.322 1.00 76.95 269 LYS F CA 1
ATOM 16350 C C . LYS F 1 291 ? -54.122 0.324 18.807 1.00 80.02 269 LYS F C 1
ATOM 16351 O O . LYS F 1 291 ? -53.932 1.286 18.076 1.00 81.98 269 LYS F O 1
ATOM 16357 N N . GLN F 1 292 ? -54.274 -0.915 18.352 1.00 84.49 270 GLN F N 1
ATOM 16358 C CA . GLN F 1 292 ? -54.197 -1.267 16.929 1.00 91.25 270 GLN F CA 1
ATOM 16359 C C . GLN F 1 292 ? -52.963 -0.704 16.222 1.00 84.09 270 GLN F C 1
ATOM 16360 O O . GLN F 1 292 ? -53.071 -0.107 15.157 1.00 85.09 270 GLN F O 1
ATOM 16366 N N . GLY F 1 293 ? -51.791 -0.905 16.811 1.00 77.54 271 GLY F N 1
ATOM 16367 C CA . GLY F 1 293 ? -50.557 -0.479 16.187 1.00 70.41 271 GLY F CA 1
ATOM 16368 C C . GLY F 1 293 ? -50.125 0.896 16.637 1.00 71.15 271 GLY F C 1
ATOM 16369 O O . GLY F 1 293 ? -49.013 1.323 16.328 1.00 77.03 271 GLY F O 1
ATOM 16370 N N . LEU F 1 294 ? -50.998 1.597 17.357 1.00 66.50 272 LEU F N 1
ATOM 16371 C CA . LEU F 1 294 ? -50.641 2.904 17.901 1.00 72.28 272 LEU F CA 1
ATOM 16372 C C . LEU F 1 294 ? -50.295 2.830 19.382 1.00 74.99 272 LEU F C 1
ATOM 16373 O O . LEU F 1 294 ? -50.954 2.116 20.133 1.00 80.44 272 LEU F O 1
ATOM 16378 N N . PRO F 1 295 ? -49.266 3.584 19.805 1.00 66.99 273 PRO F N 1
ATOM 16379 C CA . PRO F 1 295 ? -48.851 3.708 21.207 1.00 62.76 273 PRO F CA 1
ATOM 16380 C C . PRO F 1 295 ? -49.877 4.427 22.082 1.00 65.76 273 PRO F C 1
ATOM 16381 O O . PRO F 1 295 ? -49.866 5.660 22.151 1.00 71.11 273 PRO F O 1
ATOM 16385 N N . ALA F 1 296 ? -50.728 3.666 22.761 1.00 55.00 274 ALA F N 1
ATOM 16386 C CA . ALA F 1 296 ? -51.799 4.226 23.575 1.00 63.05 274 ALA F CA 1
ATOM 16387 C C . ALA F 1 296 ? -51.290 4.945 24.829 1.00 65.72 274 ALA F C 1
ATOM 16388 O O . ALA F 1 296 ? -52.080 5.525 25.593 1.00 61.79 274 ALA F O 1
ATOM 16390 N N . PHE F 1 297 ? -49.977 4.894 25.040 1.00 63.34 275 PHE F N 1
ATOM 16391 C CA . PHE F 1 297 ? -49.359 5.545 26.190 1.00 63.56 275 PHE F CA 1
ATOM 16392 C C . PHE F 1 297 ? -48.861 6.922 25.814 1.00 73.11 275 PHE F C 1
ATOM 16393 O O . PHE F 1 297 ? -48.469 7.693 26.678 1.00 75.58 275 PHE F O 1
ATOM 16401 N N . HIS F 1 298 ? -48.906 7.222 24.518 1.00 78.93 276 HIS F N 1
ATOM 16402 C CA . HIS F 1 298 ? -48.275 8.413 23.941 1.00 80.31 276 HIS F CA 1
ATOM 16403 C C . HIS F 1 298 ? -49.225 9.602 23.729 1.00 80.35 276 HIS F C 1
ATOM 16404 O O . HIS F 1 298 ? -50.377 9.436 23.333 1.00 75.19 276 HIS F O 1
ATOM 16411 N N . ASP F 1 299 ? -48.725 10.807 23.973 1.00 83.86 277 ASP F N 1
ATOM 16412 C CA . ASP F 1 299 ? -49.534 12.008 23.820 1.00 88.07 277 ASP F CA 1
ATOM 16413 C C . ASP F 1 299 ? -48.659 13.253 23.782 1.00 90.00 277 ASP F C 1
ATOM 16414 O O . ASP F 1 299 ? -48.338 13.826 24.826 1.00 88.39 277 ASP F O 1
ATOM 16419 N N . GLU F 1 300 ? -48.315 13.676 22.566 1.00 91.78 278 GLU F N 1
ATOM 16420 C CA . GLU F 1 300 ? -47.385 14.781 22.325 1.00 93.43 278 GLU F CA 1
ATOM 16421 C C . GLU F 1 300 ? -47.674 16.008 23.185 1.00 87.24 278 GLU F C 1
ATOM 16422 O O . GLU F 1 300 ? -46.757 16.749 23.536 1.00 83.51 278 GLU F O 1
ATOM 16428 N N . ARG F 1 301 ? -48.946 16.203 23.526 1.00 85.48 279 ARG F N 1
ATOM 16429 C CA . ARG F 1 301 ? -49.384 17.356 24.310 1.00 86.34 279 ARG F CA 1
ATOM 16430 C C . ARG F 1 301 ? -48.646 17.495 25.637 1.00 91.07 279 ARG F C 1
ATOM 16431 O O . ARG F 1 301 ? -48.082 18.554 25.929 1.00 100.58 279 ARG F O 1
ATOM 16433 N N . ASP F 1 302 ? -48.652 16.422 26.428 1.00 84.17 280 ASP F N 1
ATOM 16434 C CA . ASP F 1 302 ? -48.074 16.424 27.768 1.00 77.99 280 ASP F CA 1
ATOM 16435 C C . ASP F 1 302 ? -46.565 16.656 27.717 1.00 76.95 280 ASP F C 1
ATOM 16436 O O . ASP F 1 302 ? -45.921 16.354 26.718 1.00 68.74 280 ASP F O 1
ATOM 16438 N N . ALA F 1 303 ? -46.018 17.198 28.804 1.00 87.25 281 ALA F N 1
ATOM 16439 C CA . ALA F 1 303 ? -44.594 17.517 28.906 1.00 89.78 281 ALA F CA 1
ATOM 16440 C C . ALA F 1 303 ? -43.697 16.305 28.644 1.00 89.63 281 ALA F C 1
ATOM 16441 O O . ALA F 1 303 ? -42.712 16.387 27.900 1.00 87.31 281 ALA F O 1
ATOM 16443 N N . LEU F 1 304 ? -44.045 15.179 29.258 1.00 87.02 282 LEU F N 1
ATOM 16444 C CA . LEU F 1 304 ? -43.242 13.974 29.109 1.00 83.94 282 LEU F CA 1
ATOM 16445 C C . LEU F 1 304 ? -43.845 13.022 28.092 1.00 88.32 282 LEU F C 1
ATOM 16446 O O . LEU F 1 304 ? -43.397 11.879 27.960 1.00 93.21 282 LEU F O 1
ATOM 16451 N N . GLY F 1 305 ? -44.851 13.511 27.369 1.00 79.78 283 GLY F N 1
ATOM 16452 C CA . GLY F 1 305 ? -45.500 12.735 26.328 1.00 76.56 283 GLY F CA 1
ATOM 16453 C C . GLY F 1 305 ? -46.364 11.588 26.830 1.00 77.51 283 GLY F C 1
ATOM 16454 O O . GLY F 1 305 ? -46.419 10.521 26.216 1.00 79.55 283 GLY F O 1
ATOM 16455 N N . MET F 1 306 ? -47.054 11.814 27.944 1.00 71.56 284 MET F N 1
ATOM 16456 C CA . MET F 1 306 ? -47.901 10.793 28.554 1.00 57.22 284 MET F CA 1
ATOM 16457 C C . MET F 1 306 ? -49.364 10.921 28.187 1.00 62.46 284 MET F C 1
ATOM 16458 O O . MET F 1 306 ? -49.976 11.956 28.417 1.00 77.22 284 MET F O 1
ATOM 16463 N N . SER F 1 307 ? -49.928 9.855 27.635 1.00 64.86 285 SER F N 1
ATOM 16464 C CA . SER F 1 307 ? -51.369 9.745 27.462 1.00 67.15 285 SER F CA 1
ATOM 16465 C C . SER F 1 307 ? -52.081 9.852 28.806 1.00 73.13 285 SER F C 1
ATOM 16466 O O . SER F 1 307 ? -51.450 9.773 29.854 1.00 76.98 285 SER F O 1
ATOM 16469 N N . ALA F 1 308 ? -53.395 10.040 28.781 1.00 77.10 286 ALA F N 1
ATOM 16470 C CA . ALA F 1 308 ? -54.176 9.985 30.010 1.00 79.27 286 ALA F CA 1
ATOM 16471 C C . ALA F 1 308 ? -54.281 8.535 30.453 1.00 78.28 286 ALA F C 1
ATOM 16472 O O . ALA F 1 308 ? -54.247 8.226 31.646 1.00 79.32 286 ALA F O 1
ATOM 16474 N N . LEU F 1 309 ? -54.414 7.653 29.468 1.00 73.89 287 LEU F N 1
ATOM 16475 C CA . LEU F 1 309 ? -54.449 6.220 29.713 1.00 67.74 287 LEU F CA 1
ATOM 16476 C C . LEU F 1 309 ? -53.187 5.787 30.413 1.00 63.70 287 LEU F C 1
ATOM 16477 O O . LEU F 1 309 ? -53.224 4.938 31.295 1.00 58.19 287 LEU F O 1
ATOM 16482 N N . MET F 1 310 ? -52.065 6.364 29.999 1.00 64.84 288 MET F N 1
ATOM 16483 C CA . MET F 1 310 ? -50.791 5.952 30.551 1.00 63.68 288 MET F CA 1
ATOM 16484 C C . MET F 1 310 ? -50.687 6.387 31.996 1.00 68.06 288 MET F C 1
ATOM 16485 O O . MET F 1 310 ? -50.162 5.653 32.835 1.00 73.77 288 MET F O 1
ATOM 16490 N N . LYS F 1 311 ? -51.195 7.578 32.289 1.00 67.26 289 LYS F N 1
ATOM 16491 C CA . LYS F 1 311 ? -51.049 8.130 33.627 1.00 70.01 289 LYS F CA 1
ATOM 16492 C C . LYS F 1 311 ? -51.950 7.401 34.607 1.00 72.69 289 LYS F C 1
ATOM 16493 O O . LYS F 1 311 ? -51.654 7.353 35.799 1.00 73.41 289 LYS F O 1
ATOM 16499 N N . HIS F 1 312 ? -53.031 6.814 34.096 1.00 75.28 290 HIS F N 1
ATOM 16500 C CA . HIS F 1 312 ? -53.923 5.984 34.910 1.00 75.37 290 HIS F CA 1
ATOM 16501 C C . HIS F 1 312 ? -53.309 4.621 35.221 1.00 70.27 290 HIS F C 1
ATOM 16502 O O . HIS F 1 312 ? -53.452 4.101 36.329 1.00 66.06 290 HIS F O 1
ATOM 16509 N N . TYR F 1 313 ? -52.638 4.051 34.226 1.00 72.73 291 TYR F N 1
ATOM 16510 C CA . TYR F 1 313 ? -52.006 2.741 34.348 1.00 77.89 291 TYR F CA 1
ATOM 16511 C C . TYR F 1 313 ? -50.968 2.740 35.464 1.00 70.64 291 TYR F C 1
ATOM 16512 O O . TYR F 1 313 ? -51.016 1.913 36.383 1.00 62.73 291 TYR F O 1
ATOM 16521 N N . LEU F 1 314 ? -50.044 3.686 35.371 1.00 64.62 292 LEU F N 1
ATOM 16522 C CA . LEU F 1 314 ? -49.003 3.858 36.367 1.00 63.44 292 LEU F CA 1
ATOM 16523 C C . LEU F 1 314 ? -49.599 4.066 37.763 1.00 67.81 292 LEU F C 1
ATOM 16524 O O . LEU F 1 314 ? -49.124 3.495 38.759 1.00 65.95 292 LEU F O 1
ATOM 16529 N N . ALA F 1 315 ? -50.652 4.876 37.811 1.00 70.99 293 ALA F N 1
ATOM 16530 C CA . ALA F 1 315 ? -51.366 5.183 39.043 1.00 72.68 293 ALA F CA 1
ATOM 16531 C C . ALA F 1 315 ? -51.815 3.929 39.778 1.00 67.87 293 ALA F C 1
ATOM 16532 O O . ALA F 1 315 ? -51.681 3.831 40.994 1.00 65.44 293 ALA F O 1
ATOM 16534 N N . GLY F 1 316 ? -52.365 2.984 39.025 1.00 68.33 294 GLY F N 1
ATOM 16535 C CA . GLY F 1 316 ? -52.865 1.751 39.592 1.00 65.88 294 GLY F CA 1
ATOM 16536 C C . GLY F 1 316 ? -51.683 0.911 40.000 1.00 64.60 294 GLY F C 1
ATOM 16537 O O . GLY F 1 316 ? -51.701 0.250 41.043 1.00 67.34 294 GLY F O 1
ATOM 16538 N N . LEU F 1 317 ? -50.648 0.949 39.170 1.00 53.80 295 LEU F N 1
ATOM 16539 C CA . LEU F 1 317 ? -49.422 0.255 39.481 1.00 53.44 295 LEU F CA 1
ATOM 16540 C C . LEU F 1 317 ? -48.911 0.779 40.801 1.00 58.24 295 LEU F C 1
ATOM 16541 O O . LEU F 1 317 ? -48.485 0.012 41.669 1.00 56.24 295 LEU F O 1
ATOM 16546 N N . LEU F 1 318 ? -48.959 2.096 40.960 1.00 58.29 296 LEU F N 1
ATOM 16547 C CA . LEU F 1 318 ? -48.515 2.680 42.213 1.00 53.13 296 LEU F CA 1
ATOM 16548 C C . LEU F 1 318 ? -49.468 2.315 43.331 1.00 54.13 296 LEU F C 1
ATOM 16549 O O . LEU F 1 318 ? -49.058 2.191 44.473 1.00 58.33 296 LEU F O 1
ATOM 16554 N N . LYS F 1 319 ? -50.734 2.099 43.005 1.00 60.16 297 LYS F N 1
ATOM 16555 C CA . LYS F 1 319 ? -51.727 1.901 44.051 1.00 66.59 297 LYS F CA 1
ATOM 16556 C C . LYS F 1 319 ? -51.709 0.492 44.592 1.00 67.37 297 LYS F C 1
ATOM 16557 O O . LYS F 1 319 ? -51.801 0.287 45.798 1.00 76.62 297 LYS F O 1
ATOM 16563 N N . TYR F 1 320 ? -51.591 -0.478 43.698 1.00 59.38 298 TYR F N 1
ATOM 16564 C CA . TYR F 1 320 ? -51.767 -1.870 44.074 1.00 58.79 298 TYR F CA 1
ATOM 16565 C C . TYR F 1 320 ? -50.432 -2.605 44.205 1.00 58.43 298 TYR F C 1
ATOM 16566 O O . TYR F 1 320 ? -50.383 -3.835 44.304 1.00 54.75 298 TYR F O 1
ATOM 16575 N N . ALA F 1 321 ? -49.353 -1.837 44.242 1.00 55.10 299 ALA F N 1
ATOM 16576 C CA . ALA F 1 321 ? -48.021 -2.415 44.302 1.00 56.52 299 ALA F CA 1
ATOM 16577 C C . ALA F 1 321 ? -47.818 -3.389 45.479 1.00 54.87 299 ALA F C 1
ATOM 16578 O O . ALA F 1 321 ? -47.285 -4.482 45.266 1.00 53.01 299 ALA F O 1
ATOM 16580 N N . PRO F 1 322 ? -48.227 -3.007 46.715 1.00 57.14 300 PRO F N 1
ATOM 16581 C CA . PRO F 1 322 ? -48.066 -3.985 47.799 1.00 54.90 300 PRO F CA 1
ATOM 16582 C C . PRO F 1 322 ? -48.821 -5.278 47.533 1.00 59.65 300 PRO F C 1
ATOM 16583 O O . PRO F 1 322 ? -48.291 -6.354 47.820 1.00 60.10 300 PRO F O 1
ATOM 16587 N N . ASP F 1 323 ? -50.018 -5.163 46.963 1.00 60.16 301 ASP F N 1
ATOM 16588 C CA . ASP F 1 323 ? -50.861 -6.321 46.684 1.00 57.12 301 ASP F CA 1
ATOM 16589 C C . ASP F 1 323 ? -50.152 -7.377 45.872 1.00 53.71 301 ASP F C 1
ATOM 16590 O O . ASP F 1 323 ? -50.371 -8.559 46.085 1.00 57.43 301 ASP F O 1
ATOM 16595 N N . TYR F 1 324 ? -49.332 -6.942 44.913 1.00 50.34 302 TYR F N 1
ATOM 16596 C CA . TYR F 1 324 ? -48.729 -7.866 43.971 1.00 45.74 302 TYR F CA 1
ATOM 16597 C C . TYR F 1 324 ? -47.224 -8.016 44.174 1.00 48.67 302 TYR F C 1
ATOM 16598 O O . TYR F 1 324 ? -46.557 -8.704 43.399 1.00 48.35 302 TYR F O 1
ATOM 16607 N N . THR F 1 325 ? -46.698 -7.420 45.242 1.00 47.49 303 THR F N 1
ATOM 16608 C CA . THR F 1 325 ? -45.277 -7.581 45.596 1.00 48.08 303 THR F CA 1
ATOM 16609 C C . THR F 1 325 ? -44.771 -9.041 45.695 1.00 42.43 303 THR F C 1
ATOM 16610 O O . THR F 1 325 ? -43.622 -9.319 45.369 1.00 47.72 303 THR F O 1
ATOM 16614 N N . TYR F 1 326 ? -45.624 -9.973 46.109 1.00 51.53 304 TYR F N 1
ATOM 16615 C CA . TYR F 1 326 ? -45.251 -11.395 46.134 1.00 51.35 304 TYR F CA 1
ATOM 16616 C C . TYR F 1 326 ? -44.968 -11.961 44.738 1.00 49.12 304 TYR F C 1
ATOM 16617 O O . TYR F 1 326 ? -44.161 -12.872 44.584 1.00 48.25 304 TYR F O 1
ATOM 16626 N N . PHE F 1 327 ? -45.632 -11.430 43.719 1.00 48.91 305 PHE F N 1
ATOM 16627 C CA . PHE F 1 327 ? -45.420 -11.935 42.374 1.00 41.49 305 PHE F CA 1
ATOM 16628 C C . PHE F 1 327 ? -44.154 -11.356 41.795 1.00 44.87 305 PHE F C 1
ATOM 16629 O O . PHE F 1 327 ? -43.783 -11.667 40.660 1.00 49.96 305 PHE F O 1
ATOM 16637 N N . LEU F 1 328 ? -43.500 -10.515 42.586 1.00 42.89 306 LEU F N 1
ATOM 16638 C CA . LEU F 1 328 ? -42.226 -9.905 42.212 1.00 39.91 306 LEU F CA 1
ATOM 16639 C C . LEU F 1 328 ? -41.102 -10.345 43.127 1.00 35.82 306 LEU F C 1
ATOM 16640 O O . LEU F 1 328 ? -39.936 -10.188 42.780 1.00 38.18 306 LEU F O 1
ATOM 16645 N N . ALA F 1 329 ? -41.472 -10.839 44.315 1.00 33.99 307 ALA F N 1
ATOM 16646 C CA . ALA F 1 329 ? -40.517 -11.252 45.336 1.00 42.85 307 ALA F CA 1
ATOM 16647 C C . ALA F 1 329 ? -41.068 -12.434 46.144 1.00 52.34 307 ALA F C 1
ATOM 16648 O O . ALA F 1 329 ? -41.595 -12.257 47.250 1.00 59.10 307 ALA F O 1
ATOM 16650 N N . PRO F 1 330 ? -40.954 -13.645 45.592 1.00 45.24 308 PRO F N 1
ATOM 16651 C CA . PRO F 1 330 ? -41.698 -14.771 46.173 1.00 46.20 308 PRO F CA 1
ATOM 16652 C C . PRO F 1 330 ? -40.930 -15.557 47.238 1.00 56.62 308 PRO F C 1
ATOM 16653 O O . PRO F 1 330 ? -41.522 -16.398 47.919 1.00 64.87 308 PRO F O 1
ATOM 16657 N N . TYR F 1 331 ? -39.643 -15.270 47.394 1.00 51.96 309 TYR F N 1
ATOM 16658 C CA . TYR F 1 331 ? -38.791 -16.007 48.328 1.00 45.60 309 TYR F CA 1
ATOM 16659 C C . TYR F 1 331 ? -38.262 -15.102 49.409 1.00 41.83 309 TYR F C 1
ATOM 16660 O O . TYR F 1 331 ? -38.216 -13.893 49.221 1.00 40.34 309 TYR F O 1
ATOM 16669 N N . LEU F 1 332 ? -37.863 -15.686 50.540 1.00 45.66 310 LEU F N 1
ATOM 16670 C CA . LEU F 1 332 ? -37.177 -14.926 51.573 1.00 44.50 310 LEU F CA 1
ATOM 16671 C C . LEU F 1 332 ? -35.973 -14.245 50.950 1.00 48.02 310 LEU F C 1
ATOM 16672 O O . LEU F 1 332 ? -35.726 -13.079 51.213 1.00 47.21 310 LEU F O 1
ATOM 16677 N N . ASN F 1 333 ? -35.235 -14.973 50.109 1.00 53.05 311 ASN F N 1
ATOM 16678 C CA . ASN F 1 333 ? -34.022 -14.417 49.516 1.00 46.15 311 ASN F CA 1
ATOM 16679 C C . ASN F 1 333 ? -34.311 -13.188 48.706 1.00 45.35 311 ASN F C 1
ATOM 16680 O O . ASN F 1 333 ? -33.438 -12.339 48.556 1.00 56.14 311 ASN F O 1
ATOM 16685 N N . SER F 1 334 ? -35.535 -13.072 48.195 1.00 40.13 312 SER F N 1
ATOM 16686 C CA . SER F 1 334 ? -35.921 -11.893 47.407 1.00 36.36 312 SER F CA 1
ATOM 16687 C C . SER F 1 334 ? -35.891 -10.557 48.193 1.00 39.87 312 SER F C 1
ATOM 16688 O O . SER F 1 334 ? -35.637 -9.503 47.636 1.00 42.54 312 SER F O 1
ATOM 16691 N N . TYR F 1 335 ? -36.126 -10.614 49.496 1.00 45.56 313 TYR F N 1
ATOM 16692 C CA . TYR F 1 335 ? -36.217 -9.408 50.298 1.00 47.43 313 TYR F CA 1
ATOM 16693 C C . TYR F 1 335 ? -34.855 -8.933 50.778 1.00 49.89 313 TYR F C 1
ATOM 16694 O O . TYR F 1 335 ? -34.701 -7.844 51.321 1.00 55.83 313 TYR F O 1
ATOM 16703 N N . LYS F 1 336 ? -33.845 -9.733 50.517 1.00 49.74 314 LYS F N 1
ATOM 16704 C CA . LYS F 1 336 ? -32.489 -9.348 50.874 1.00 47.58 314 LYS F CA 1
ATOM 16705 C C . LYS F 1 336 ? -31.865 -8.425 49.820 1.00 45.46 314 LYS 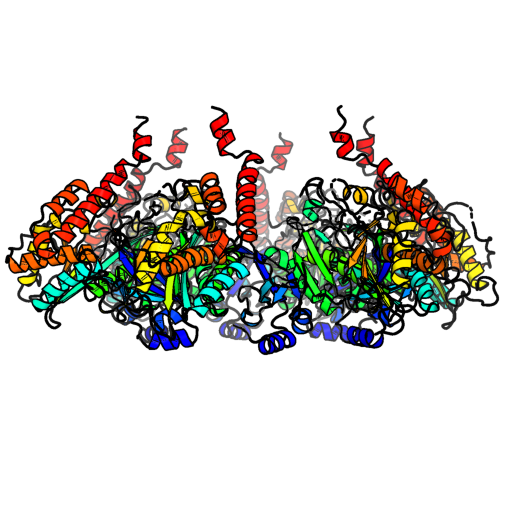F C 1
ATOM 16706 O O . LYS F 1 336 ? -30.813 -7.848 50.053 1.00 42.32 314 LYS F O 1
ATOM 16712 N N . ARG F 1 337 ? -32.513 -8.287 48.664 1.00 46.64 315 ARG F N 1
ATOM 16713 C CA . ARG F 1 337 ? -32.046 -7.348 47.655 1.00 48.38 315 ARG F CA 1
ATOM 16714 C C . ARG F 1 337 ? -32.529 -5.951 48.019 1.00 58.85 315 ARG F C 1
ATOM 16715 O O . ARG F 1 337 ? -32.044 -4.972 47.472 1.00 66.66 315 ARG F O 1
ATOM 16723 N N . PHE F 1 338 ? -33.467 -5.860 48.959 1.00 63.40 316 PHE F N 1
ATOM 16724 C CA . PHE F 1 338 ? -33.902 -4.564 49.484 1.00 71.99 316 PHE F CA 1
ATOM 16725 C C . PHE F 1 338 ? -33.207 -4.190 50.821 1.00 66.32 316 PHE F C 1
ATOM 16726 O O . PHE F 1 338 ? -33.835 -3.604 51.708 1.00 69.10 316 PHE F O 1
ATOM 16734 N N . GLN F 1 339 ? -31.923 -4.511 50.959 1.00 68.50 317 GLN F N 1
ATOM 16735 C CA . GLN F 1 339 ? -31.169 -4.153 52.161 1.00 82.77 317 GLN F CA 1
ATOM 16736 C C . GLN F 1 339 ? -31.191 -2.641 52.414 1.00 91.91 317 GLN F C 1
ATOM 16737 O O . GLN F 1 339 ? -30.794 -1.845 51.562 1.00 91.22 317 GLN F O 1
ATOM 16739 N N . LYS F 1 340 ? -31.676 -2.259 53.591 1.00 101.37 318 LYS F N 1
ATOM 16740 C CA . LYS F 1 340 ? -31.748 -0.861 53.985 1.00 107.99 318 LYS F CA 1
ATOM 16741 C C . LYS F 1 340 ? -30.360 -0.229 54.040 1.00 113.80 318 LYS F C 1
ATOM 16742 O O . LYS F 1 340 ? -29.868 0.301 53.041 1.00 117.07 318 LYS F O 1
ATOM 16744 N N . ALA F 1 344 ? -32.023 1.677 46.509 1.00 72.24 322 ALA F N 1
ATOM 16745 C CA . ALA F 1 344 ? -33.056 0.667 46.729 1.00 72.77 322 ALA F CA 1
ATOM 16746 C C . ALA F 1 344 ? -34.396 1.045 46.093 1.00 77.62 322 ALA F C 1
ATOM 16747 O O . ALA F 1 344 ? -35.061 1.969 46.561 1.00 83.80 322 ALA F O 1
ATOM 16749 N N . PRO F 1 345 ? -34.806 0.316 45.036 1.00 75.57 323 PRO F N 1
ATOM 16750 C CA . PRO F 1 345 ? -36.013 0.612 44.252 1.00 77.37 323 PRO F CA 1
ATOM 16751 C C . PRO F 1 345 ? -37.292 0.063 44.878 1.00 77.40 323 PRO F C 1
ATOM 16752 O O . PRO F 1 345 ? -37.906 -0.850 44.320 1.00 75.28 323 PRO F O 1
ATOM 16756 N N . THR F 1 346 ? -37.707 0.643 45.999 1.00 77.06 324 THR F N 1
ATOM 16757 C CA . THR F 1 346 ? -38.753 0.049 46.815 1.00 75.80 324 THR F CA 1
ATOM 16758 C C . THR F 1 346 ? -39.890 1.032 47.144 1.00 71.51 324 THR F C 1
ATOM 16759 O O . THR F 1 346 ? -40.959 0.638 47.618 1.00 68.89 324 THR F O 1
ATOM 16763 N N . ARG F 1 347 ? -39.673 2.316 46.886 1.00 70.73 325 ARG F N 1
ATOM 16764 C CA . ARG F 1 347 ? -40.694 3.315 47.200 1.00 69.43 325 ARG F CA 1
ATOM 16765 C C . ARG F 1 347 ? -41.839 3.247 46.181 1.00 65.02 325 ARG F C 1
ATOM 16766 O O . ARG F 1 347 ? -41.596 3.158 44.977 1.00 62.17 325 ARG F O 1
ATOM 16768 N N . THR F 1 348 ? -43.082 3.260 46.668 1.00 64.55 326 THR F N 1
ATOM 16769 C CA . THR F 1 348 ? -44.254 3.162 45.796 1.00 63.24 326 THR F CA 1
ATOM 16770 C C . THR F 1 348 ? -44.550 4.484 45.084 1.00 67.98 326 THR F C 1
ATOM 16771 O O . THR F 1 348 ? -45.672 5.004 45.108 1.00 64.72 326 THR F O 1
ATOM 16775 N N . VAL F 1 349 ? -43.523 5.005 44.432 1.00 66.23 327 VAL F N 1
ATOM 16776 C CA . VAL F 1 349 ? -43.623 6.229 43.682 1.00 65.15 327 VAL F CA 1
ATOM 16777 C C . VAL F 1 349 ? -42.944 6.062 42.320 1.00 63.77 327 VAL F C 1
ATOM 16778 O O . VAL F 1 349 ? -42.061 5.224 42.126 1.00 63.67 327 VAL F O 1
ATOM 16782 N N . TRP F 1 350 ? -43.384 6.850 41.359 1.00 63.95 328 TRP F N 1
ATOM 16783 C CA . TRP F 1 350 ? -42.747 6.842 40.069 1.00 64.49 328 TRP F CA 1
ATOM 16784 C C . TRP F 1 350 ? -41.873 8.077 39.928 1.00 69.76 328 TRP F C 1
ATOM 16785 O O . TRP F 1 350 ? -42.045 9.063 40.645 1.00 72.62 328 TRP F O 1
ATOM 16796 N N . SER F 1 351 ? -40.934 8.017 38.998 1.00 72.78 329 SER F N 1
ATOM 16797 C CA . SER F 1 351 ? -39.950 9.074 38.849 1.00 79.26 329 SER F CA 1
ATOM 16798 C C . SER F 1 351 ? -39.270 8.930 37.499 1.00 83.81 329 SER F C 1
ATOM 16799 O O . SER F 1 351 ? -39.432 7.916 36.825 1.00 85.52 329 SER F O 1
ATOM 16802 N N . VAL F 1 352 ? -38.515 9.947 37.105 1.00 83.44 330 VAL F N 1
ATOM 16803 C CA . VAL F 1 352 ? -37.781 9.908 35.850 1.00 80.65 330 VAL F CA 1
ATOM 16804 C C . VAL F 1 352 ? -36.298 9.651 36.132 1.00 85.02 330 VAL F C 1
ATOM 16805 O O . VAL F 1 352 ? -35.564 9.218 35.249 1.00 88.04 330 VAL F O 1
ATOM 16809 N N . ASP F 1 353 ? -35.872 9.878 37.376 1.00 87.46 331 ASP F N 1
ATOM 16810 C CA . ASP F 1 353 ? -34.450 9.848 37.728 1.00 84.79 331 ASP F CA 1
ATOM 16811 C C . ASP F 1 353 ? -34.101 9.097 38.996 1.00 80.52 331 ASP F C 1
ATOM 16812 O O . ASP F 1 353 ? -33.059 8.441 39.054 1.00 76.72 331 ASP F O 1
ATOM 16817 N N . ASN F 1 354 ? -34.949 9.232 40.015 1.00 85.16 332 ASN F N 1
ATOM 16818 C CA . ASN F 1 354 ? -34.651 8.732 41.362 1.00 85.53 332 ASN F CA 1
ATOM 16819 C C . ASN F 1 354 ? -34.365 7.237 41.412 1.00 78.25 332 ASN F C 1
ATOM 16820 O O . ASN F 1 354 ? -35.130 6.427 40.892 1.00 76.51 332 ASN F O 1
ATOM 16825 N N . ARG F 1 355 ? -33.247 6.885 42.036 1.00 74.70 333 ARG F N 1
ATOM 16826 C CA . ARG F 1 355 ? -32.885 5.488 42.205 1.00 67.06 333 ARG F CA 1
ATOM 16827 C C . ARG F 1 355 ? -33.838 4.826 43.207 1.00 75.13 333 ARG F C 1
ATOM 16828 O O . ARG F 1 355 ? -34.045 3.609 43.182 1.00 80.03 333 ARG F O 1
ATOM 16830 N N . THR F 1 356 ? -34.442 5.642 44.065 1.00 78.19 334 THR F N 1
ATOM 16831 C CA . THR F 1 356 ? -35.353 5.153 45.103 1.00 76.69 334 THR F CA 1
ATOM 16832 C C . THR F 1 356 ? -36.659 4.613 44.539 1.00 72.12 334 THR F C 1
ATOM 16833 O O . THR F 1 356 ? -37.288 3.753 45.149 1.00 71.43 334 THR F O 1
ATOM 16837 N N . ALA F 1 357 ? -37.045 5.103 43.363 1.00 73.95 335 ALA F N 1
ATOM 16838 C CA . ALA F 1 357 ? -38.389 4.878 42.823 1.00 72.96 335 ALA F CA 1
ATOM 16839 C C . ALA F 1 357 ? -38.626 3.456 42.353 1.00 68.89 335 ALA F C 1
ATOM 16840 O O . ALA F 1 357 ? -37.785 2.880 41.664 1.00 80.42 335 ALA F O 1
ATOM 16842 N N . GLY F 1 358 ? -39.786 2.906 42.701 1.00 58.85 336 GLY F N 1
ATOM 16843 C CA . GLY F 1 358 ? -40.150 1.562 42.278 1.00 62.00 336 GLY F CA 1
ATOM 16844 C C . GLY F 1 358 ? -40.421 1.464 40.783 1.00 58.77 336 GLY F C 1
ATOM 16845 O O . GLY F 1 358 ? -40.205 0.414 40.138 1.00 45.72 336 GLY F O 1
ATOM 16846 N N . PHE F 1 359 ? -40.890 2.580 40.233 1.00 58.39 337 PHE F N 1
ATOM 16847 C CA . PHE F 1 359 ? -41.264 2.659 38.832 1.00 58.34 337 PHE F CA 1
ATOM 16848 C C . PHE F 1 359 ? -40.551 3.797 38.131 1.00 69.33 337 PHE F C 1
ATOM 16849 O O . PHE F 1 359 ? -40.510 4.920 38.636 1.00 75.20 337 PHE F O 1
ATOM 16857 N N . ARG F 1 360 ? -39.977 3.492 36.970 1.00 71.54 338 ARG F N 1
ATOM 16858 C CA . ARG F 1 360 ? -39.239 4.474 36.183 1.00 71.96 338 ARG F CA 1
ATOM 16859 C C . ARG F 1 360 ? -39.963 4.803 34.873 1.00 72.55 338 ARG F C 1
ATOM 16860 O O . ARG F 1 360 ? -40.357 3.908 34.122 1.00 69.84 338 ARG F O 1
ATOM 16868 N N . LEU F 1 361 ? -40.149 6.094 34.617 1.00 71.12 339 LEU F N 1
ATOM 16869 C CA . LEU F 1 361 ? -40.682 6.562 33.346 1.00 68.98 339 LEU F CA 1
ATOM 16870 C C . LEU F 1 361 ? -39.567 6.561 32.312 1.00 66.79 339 LEU F C 1
ATOM 16871 O O . LEU F 1 361 ? -38.551 7.227 32.497 1.00 74.13 339 LEU F O 1
ATOM 16876 N N . CYS F 1 362 ? -39.764 5.833 31.218 1.00 59.46 340 CYS F N 1
ATOM 16877 C CA . CYS F 1 362 ? -38.729 5.714 30.198 1.00 62.59 340 CYS F CA 1
ATOM 16878 C C . CYS F 1 362 ? -39.192 6.301 28.872 1.00 62.86 340 CYS F C 1
ATOM 16879 O O . CYS F 1 362 ? -40.380 6.275 28.556 1.00 62.72 340 CYS F O 1
ATOM 16882 N N . ALA F 1 363 ? -38.240 6.823 28.105 1.00 66.28 341 ALA F N 1
ATOM 16883 C CA . ALA F 1 363 ? -38.508 7.406 26.793 1.00 68.81 341 ALA F CA 1
ATOM 16884 C C . ALA F 1 363 ? -39.554 8.519 26.834 1.00 77.47 341 ALA F C 1
ATOM 16885 O O . ALA F 1 363 ? -40.428 8.580 25.968 1.00 81.69 341 ALA F O 1
ATOM 16887 N N . GLU F 1 364 ? -39.470 9.383 27.842 1.00 75.10 342 GLU F N 1
ATOM 16888 C CA . GLU F 1 364 ? -40.213 10.631 27.816 1.00 72.22 342 GLU F CA 1
ATOM 16889 C C . GLU F 1 364 ? -39.494 11.544 26.838 1.00 83.38 342 GLU F C 1
ATOM 16890 O O . GLU F 1 364 ? -38.333 11.889 27.056 1.00 88.75 342 GLU F O 1
ATOM 16892 N N . GLY F 1 365 ? -40.154 11.911 25.746 1.00 83.68 343 GLY F N 1
ATOM 16893 C CA . GLY F 1 365 ? -41.476 11.424 25.423 1.00 83.80 343 GLY F CA 1
ATOM 16894 C C . GLY F 1 365 ? -41.564 11.119 23.942 1.00 80.85 343 GLY F C 1
ATOM 16895 O O . GLY F 1 365 ? -41.638 12.028 23.121 1.00 78.02 343 GLY F O 1
ATOM 16896 N N . THR F 1 366 ? -41.547 9.831 23.618 1.00 78.73 344 THR F N 1
ATOM 16897 C CA . THR F 1 366 ? -41.583 9.344 22.246 1.00 80.56 344 THR F CA 1
ATOM 16898 C C . THR F 1 366 ? -42.821 8.480 22.081 1.00 84.04 344 THR F C 1
ATOM 16899 O O . THR F 1 366 ? -43.601 8.331 23.022 1.00 89.35 344 THR F O 1
ATOM 16903 N N . ARG F 1 367 ? -42.998 7.907 20.894 1.00 80.88 345 ARG F N 1
ATOM 16904 C CA . ARG F 1 367 ? -43.987 6.861 20.696 1.00 77.93 345 ARG F CA 1
ATOM 16905 C C . ARG F 1 367 ? -43.730 5.714 21.674 1.00 77.46 345 ARG F C 1
ATOM 16906 O O . ARG F 1 367 ? -44.666 5.153 22.242 1.00 79.53 345 ARG F O 1
ATOM 16908 N N . ALA F 1 368 ? -42.453 5.391 21.887 1.00 72.94 346 ALA F N 1
ATOM 16909 C CA . ALA F 1 368 ? -42.080 4.248 22.712 1.00 69.02 346 ALA F CA 1
ATOM 16910 C C . ALA F 1 368 ? -41.932 4.608 24.202 1.00 74.24 346 ALA F C 1
ATOM 16911 O O . ALA F 1 368 ? -41.177 3.958 24.945 1.00 61.20 346 ALA F O 1
ATOM 16913 N N . VAL F 1 369 ? -42.661 5.631 24.638 1.00 78.13 347 VAL F N 1
ATOM 16914 C CA . VAL F 1 369 ? -42.709 5.965 26.055 1.00 72.85 347 VAL F CA 1
ATOM 16915 C C . VAL F 1 369 ? -43.310 4.770 26.806 1.00 59.09 347 VAL F C 1
ATOM 16916 O O . VAL F 1 369 ? -44.122 4.037 26.247 1.00 53.81 347 VAL F O 1
ATOM 16920 N N . ARG F 1 370 ? -42.897 4.564 28.052 1.00 55.28 348 ARG F N 1
ATOM 16921 C CA . ARG F 1 370 ? -43.322 3.384 28.796 1.00 59.07 348 ARG F CA 1
ATOM 16922 C C . ARG F 1 370 ? -42.942 3.420 30.274 1.00 52.74 348 ARG F C 1
ATOM 16923 O O . ARG F 1 370 ? -42.267 4.339 30.715 1.00 53.19 348 ARG F O 1
ATOM 16931 N N . ILE F 1 371 ? -43.368 2.394 31.014 1.00 53.05 349 ILE F N 1
ATOM 16932 C CA . ILE F 1 371 ? -43.005 2.190 32.430 1.00 55.10 349 ILE F CA 1
ATOM 16933 C C . ILE F 1 371 ? -42.060 0.991 32.671 1.00 57.11 349 ILE F C 1
ATOM 16934 O O . ILE F 1 371 ? -42.300 -0.114 32.188 1.00 58.54 349 ILE F O 1
ATOM 16939 N N . GLU F 1 372 ? -41.006 1.213 33.448 1.00 54.94 350 GLU F N 1
ATOM 16940 C CA . GLU F 1 372 ? -40.142 0.139 33.902 1.00 51.03 350 GLU F CA 1
ATOM 16941 C C . GLU F 1 372 ? -40.379 -0.139 35.390 1.00 50.91 350 GLU F C 1
ATOM 16942 O O . GLU F 1 372 ? -40.191 0.733 36.231 1.00 51.39 350 GLU F O 1
ATOM 16948 N N . CYS F 1 373 ? -40.807 -1.351 35.714 1.00 49.13 351 CYS F N 1
ATOM 16949 C CA . CYS F 1 373 ? -40.889 -1.754 37.108 1.00 46.61 351 CYS F CA 1
ATOM 16950 C C . CYS F 1 373 ? -39.513 -2.235 37.559 1.00 50.12 351 CYS F C 1
ATOM 16951 O O . CYS F 1 373 ? -39.041 -3.293 37.128 1.00 52.56 351 CYS F O 1
ATOM 16954 N N . ARG F 1 374 ? -38.863 -1.455 38.419 1.00 48.41 352 ARG F N 1
ATOM 16955 C CA . ARG F 1 374 ? -37.526 -1.794 38.882 1.00 43.65 352 ARG F CA 1
ATOM 16956 C C . ARG F 1 374 ? -37.543 -2.713 40.110 1.00 47.98 352 ARG F C 1
ATOM 16957 O O . ARG F 1 374 ? -36.498 -3.016 40.680 1.00 56.95 352 ARG F O 1
ATOM 16965 N N . ILE F 1 375 ? -38.727 -3.160 40.511 1.00 47.20 353 ILE F N 1
ATOM 16966 C CA . ILE F 1 375 ? -38.883 -3.864 41.776 1.00 45.90 353 ILE F CA 1
ATOM 16967 C C . ILE F 1 375 ? -38.470 -5.334 41.726 1.00 51.33 353 ILE F C 1
ATOM 16968 O O . ILE F 1 375 ? -37.843 -5.829 42.658 1.00 63.92 353 ILE F O 1
ATOM 16973 N N . GLY F 1 376 ? -38.811 -6.038 40.657 1.00 49.34 354 GLY F N 1
ATOM 16974 C CA . GLY F 1 376 ? -38.630 -7.482 40.652 1.00 51.73 354 GLY F CA 1
ATOM 16975 C C . GLY F 1 376 ? -37.201 -7.997 40.623 1.00 48.67 354 GLY F C 1
ATOM 16976 O O . GLY F 1 376 ? -36.305 -7.336 40.100 1.00 52.01 354 GLY F O 1
ATOM 16977 N N . GLY F 1 377 ? -36.987 -9.182 41.187 1.00 39.52 355 GLY F N 1
ATOM 16978 C CA . GLY F 1 377 ? -35.661 -9.776 41.225 1.00 38.73 355 GLY F CA 1
ATOM 16979 C C . GLY F 1 377 ? -35.519 -10.856 40.172 1.00 42.54 355 GLY F C 1
ATOM 16980 O O . GLY F 1 377 ? -36.500 -11.209 39.550 1.00 52.00 355 GLY F O 1
ATOM 16981 N N . SER F 1 378 ? -34.323 -11.400 39.976 1.00 38.54 356 SER F N 1
ATOM 16982 C CA . SER F 1 378 ? -34.105 -12.381 38.912 1.00 36.56 356 SER F CA 1
ATOM 16983 C C . SER F 1 378 ? -34.730 -13.718 39.203 1.00 45.37 356 SER F C 1
ATOM 16984 O O . SER F 1 378 ? -34.600 -14.660 38.414 1.00 50.68 356 SER F O 1
ATOM 16987 N N . ASP F 1 379 ? -35.392 -13.801 40.349 1.00 44.54 357 ASP F N 1
ATOM 16988 C CA . ASP F 1 379 ? -35.947 -15.053 40.807 1.00 41.15 357 ASP F CA 1
ATOM 16989 C C . ASP F 1 379 ? -37.414 -15.113 40.483 1.00 39.16 357 ASP F C 1
ATOM 16990 O O . ASP F 1 379 ? -38.051 -16.146 40.670 1.00 52.27 357 ASP F O 1
ATOM 16995 N N . LEU F 1 380 ? -37.952 -14.009 39.977 1.00 38.15 358 LEU F N 1
ATOM 16996 C CA . LEU F 1 380 ? -39.395 -13.911 39.766 1.00 39.82 358 LEU F CA 1
ATOM 16997 C C . LEU F 1 380 ? -39.915 -14.844 38.658 1.00 38.42 358 LEU F C 1
ATOM 16998 O O . LEU F 1 380 ? -39.151 -15.306 37.817 1.00 44.47 358 LEU F O 1
ATOM 17003 N N . ASN F 1 381 ? -41.214 -15.121 38.689 1.00 33.72 359 ASN F N 1
ATOM 17004 C CA . ASN F 1 381 ? -41.925 -15.838 37.632 1.00 30.81 359 ASN F CA 1
ATOM 17005 C C . ASN F 1 381 ? -42.575 -14.839 36.658 1.00 45.07 359 ASN F C 1
ATOM 17006 O O . ASN F 1 381 ? -43.475 -14.106 37.041 1.00 36.01 359 ASN F O 1
ATOM 17011 N N . PRO F 1 382 ? -42.147 -14.834 35.384 1.00 50.33 360 PRO F N 1
ATOM 17012 C CA . PRO F 1 382 ? -42.555 -13.772 34.443 1.00 44.02 360 PRO F CA 1
ATOM 17013 C C . PRO F 1 382 ? -44.052 -13.660 34.271 1.00 45.34 360 PRO F C 1
ATOM 17014 O O . PRO F 1 382 ? -44.555 -12.557 34.133 1.00 51.70 360 PRO F O 1
ATOM 17018 N N . TYR F 1 383 ? -44.749 -14.788 34.269 1.00 52.83 361 TYR F N 1
ATOM 17019 C CA . TYR F 1 383 ? -46.192 -14.802 34.025 1.00 57.53 361 TYR F CA 1
ATOM 17020 C C . TYR F 1 383 ? -46.917 -14.161 35.197 1.00 60.06 361 TYR F C 1
ATOM 17021 O O . TYR F 1 383 ? -47.802 -13.319 35.024 1.00 64.47 361 TYR F O 1
ATOM 17030 N N . LEU F 1 384 ? -46.506 -14.559 36.393 1.00 55.44 362 LEU F N 1
ATOM 17031 C CA . LEU F 1 384 ? -47.082 -14.044 37.619 1.00 50.56 362 LEU F CA 1
ATOM 17032 C C . LEU F 1 384 ? -46.808 -12.552 37.770 1.00 48.45 362 LEU F C 1
ATOM 17033 O O . LEU F 1 384 ? -47.720 -11.772 38.067 1.00 40.01 362 LEU F O 1
ATOM 17038 N N . ALA F 1 385 ? -45.556 -12.163 37.551 1.00 46.58 363 ALA F N 1
ATOM 17039 C CA . ALA F 1 385 ? -45.133 -10.773 37.708 1.00 46.61 363 ALA F CA 1
ATOM 17040 C C . ALA F 1 385 ? -45.803 -9.847 36.702 1.00 54.83 363 ALA F C 1
ATOM 17041 O O . ALA F 1 385 ? -46.129 -8.700 37.016 1.00 55.28 363 ALA F O 1
ATOM 17043 N N . MET F 1 386 ? -46.012 -10.333 35.489 1.00 60.52 364 MET F N 1
ATOM 17044 C CA . MET F 1 386 ? -46.676 -9.511 34.490 1.00 59.53 364 MET F CA 1
ATOM 17045 C C . MET F 1 386 ? -48.189 -9.442 34.742 1.00 63.11 364 MET F C 1
ATOM 17046 O O . MET F 1 386 ? -48.809 -8.389 34.593 1.00 76.89 364 MET F O 1
ATOM 17051 N N . ALA F 1 387 ? -48.780 -10.552 35.156 1.00 51.46 365 ALA F N 1
ATOM 17052 C CA . ALA F 1 387 ? -50.224 -10.579 35.341 1.00 53.83 365 ALA F CA 1
ATOM 17053 C C . ALA F 1 387 ? -50.702 -9.638 36.459 1.00 57.98 365 ALA F C 1
ATOM 17054 O O . ALA F 1 387 ? -51.794 -9.098 36.386 1.00 63.32 365 ALA F O 1
ATOM 17056 N N . GLY F 1 388 ? -49.883 -9.425 37.483 1.00 55.54 366 GLY F N 1
ATOM 17057 C CA . GLY F 1 388 ? -50.273 -8.565 38.588 1.00 54.39 366 GLY F CA 1
ATOM 17058 C C . GLY F 1 388 ? -50.142 -7.087 38.290 1.00 59.02 366 GLY F C 1
ATOM 17059 O O . GLY F 1 388 ? -50.832 -6.256 38.878 1.00 61.98 366 GLY F O 1
ATOM 17060 N N . GLN F 1 389 ? -49.233 -6.758 37.379 1.00 61.21 367 GLN F N 1
ATOM 17061 C CA . GLN F 1 389 ? -49.046 -5.380 36.943 1.00 56.24 367 GLN F CA 1
ATOM 17062 C C . GLN F 1 389 ? -50.146 -4.976 35.958 1.00 55.15 367 GLN F C 1
ATOM 17063 O O . GLN F 1 389 ? -50.614 -3.831 35.957 1.00 49.79 367 GLN F O 1
ATOM 17069 N N . LEU F 1 390 ? -50.560 -5.914 35.112 1.00 50.78 368 LEU F N 1
ATOM 17070 C CA . LEU F 1 390 ? -51.651 -5.630 34.208 1.00 45.97 368 LEU F CA 1
ATOM 17071 C C . LEU F 1 390 ? -52.929 -5.498 35.045 1.00 54.89 368 LEU F C 1
ATOM 17072 O O . LEU F 1 390 ? -53.704 -4.559 34.868 1.00 65.61 368 LEU F O 1
ATOM 17077 N N . ALA F 1 391 ? -53.128 -6.399 35.994 1.00 48.41 369 ALA F N 1
ATOM 17078 C CA . ALA F 1 391 ? -54.310 -6.325 36.847 1.00 51.94 369 ALA F CA 1
ATOM 17079 C C . ALA F 1 391 ? -54.351 -4.992 37.594 1.00 62.78 369 ALA F C 1
ATOM 17080 O O . ALA F 1 391 ? -55.402 -4.346 37.677 1.00 72.38 369 ALA F O 1
ATOM 17082 N N . ALA F 1 392 ? -53.199 -4.574 38.115 1.00 55.28 370 ALA F N 1
ATOM 17083 C CA . ALA F 1 392 ? -53.080 -3.277 38.777 1.00 48.82 370 ALA F CA 1
ATOM 17084 C C . ALA F 1 392 ? -53.359 -2.121 37.813 1.00 48.94 370 ALA F C 1
ATOM 17085 O O . ALA F 1 392 ? -54.088 -1.187 38.144 1.00 52.23 370 ALA F O 1
ATOM 17087 N N . GLY F 1 393 ? -52.776 -2.203 36.619 1.00 47.96 371 GLY F N 1
ATOM 17088 C CA . GLY F 1 393 ? -52.904 -1.164 35.616 1.00 48.24 371 GLY F CA 1
ATOM 17089 C C . GLY F 1 393 ? -54.297 -1.023 35.055 1.00 45.39 371 GLY F C 1
ATOM 17090 O O . GLY F 1 393 ? -54.823 0.071 35.025 1.00 50.12 371 GLY F O 1
ATOM 17091 N N . ILE F 1 394 ? -54.877 -2.127 34.602 1.00 41.06 372 ILE F N 1
ATOM 17092 C CA . ILE F 1 394 ? -56.257 -2.167 34.148 1.00 52.77 372 ILE F CA 1
ATOM 17093 C C . ILE F 1 394 ? -57.242 -1.587 35.180 1.00 62.88 372 ILE F C 1
ATOM 17094 O O . ILE F 1 394 ? -58.117 -0.775 34.838 1.00 65.21 372 ILE F O 1
ATOM 17099 N N . LYS F 1 395 ? -57.101 -2.019 36.435 1.00 63.75 373 LYS F N 1
ATOM 17100 C CA . LYS F 1 395 ? -57.916 -1.503 37.529 1.00 65.20 373 LYS F CA 1
ATOM 17101 C C . LYS F 1 395 ? -57.668 -0.011 37.720 1.00 75.79 373 LYS F C 1
ATOM 17102 O O . LYS F 1 395 ? -58.594 0.753 37.987 1.00 84.24 373 LYS F O 1
ATOM 17108 N N . GLY F 1 396 ? -56.408 0.396 37.596 1.00 73.32 374 GLY F N 1
ATOM 17109 C CA . GLY F 1 396 ? -56.064 1.801 37.646 1.00 72.49 374 GLY F CA 1
ATOM 17110 C C . GLY F 1 396 ? -56.836 2.557 36.582 1.00 74.26 374 GLY F C 1
ATOM 17111 O O . GLY F 1 396 ? -57.425 3.607 36.848 1.00 81.21 374 GLY F O 1
ATOM 17112 N N . ILE F 1 397 ? -56.847 2.004 35.376 1.00 65.35 375 ILE F N 1
ATOM 17113 C CA . ILE F 1 397 ? -57.611 2.568 34.277 1.00 68.00 375 ILE F CA 1
ATOM 17114 C C . ILE F 1 397 ? -59.096 2.481 34.583 1.00 71.71 375 ILE F C 1
ATOM 17115 O O . ILE F 1 397 ? -59.811 3.499 34.563 1.00 69.60 375 ILE F O 1
ATOM 17120 N N . GLU F 1 398 ? -59.545 1.269 34.907 1.00 69.25 376 GLU F N 1
ATOM 17121 C CA . GLU F 1 398 ? -60.950 1.016 35.232 1.00 66.81 376 GLU F CA 1
ATOM 17122 C C . GLU F 1 398 ? -61.502 1.940 36.323 1.00 68.18 376 GLU F C 1
ATOM 17123 O O . GLU F 1 398 ? -62.698 1.944 36.577 1.00 77.25 376 GLU F O 1
ATOM 17129 N N . GLU F 1 399 ? -60.652 2.733 36.962 1.00 68.28 377 GLU F N 1
ATOM 17130 C CA . GLU F 1 399 ? -61.117 3.616 38.028 1.00 75.23 377 GLU F CA 1
ATOM 17131 C C . GLU F 1 399 ? -60.725 5.071 37.828 1.00 74.04 377 GLU F C 1
ATOM 17132 O O . GLU F 1 399 ? -61.010 5.917 38.687 1.00 68.48 377 GLU F O 1
ATOM 17138 N N . CYS F 1 400 ? -60.081 5.350 36.694 1.00 76.10 378 CYS F N 1
ATOM 17139 C CA . CYS F 1 400 ? -59.529 6.672 36.400 1.00 73.27 378 CYS F CA 1
ATOM 17140 C C . CYS F 1 400 ? -58.704 7.211 37.546 1.00 76.83 378 CYS F C 1
ATOM 17141 O O . CYS F 1 400 ? -58.859 8.372 37.917 1.00 82.14 378 CYS F O 1
ATOM 17144 N N . LEU F 1 401 ? -57.846 6.373 38.119 1.00 74.77 379 LEU F N 1
ATOM 17145 C CA . LEU F 1 401 ? -56.988 6.825 39.203 1.00 76.23 379 LEU F CA 1
ATOM 17146 C C . LEU F 1 401 ? -56.151 8.002 38.734 1.00 75.17 379 LEU F C 1
ATOM 17147 O O . LEU F 1 401 ? -55.703 8.035 37.590 1.00 76.45 379 LEU F O 1
ATOM 17152 N N . ALA F 1 402 ? -55.954 8.971 39.617 1.00 76.78 380 ALA F N 1
ATOM 17153 C CA . ALA F 1 402 ? -55.107 10.115 39.303 1.00 79.59 380 ALA F CA 1
ATOM 17154 C C . ALA F 1 402 ? -53.625 9.815 39.550 1.00 73.92 380 ALA F C 1
ATOM 17155 O O . ALA F 1 402 ? -53.239 9.350 40.619 1.00 71.35 380 ALA F O 1
ATOM 17157 N N . LEU F 1 403 ? -52.807 10.085 38.542 1.00 68.61 381 LEU F N 1
ATOM 17158 C CA . LEU F 1 403 ? -51.369 9.987 38.666 1.00 64.61 381 LEU F CA 1
ATOM 17159 C C . LEU F 1 403 ? -50.843 11.096 39.563 1.00 70.92 381 LEU F C 1
ATOM 17160 O O . LEU F 1 403 ? -51.077 12.278 39.318 1.00 80.38 381 LEU F O 1
ATOM 17165 N N . PRO F 1 404 ? -50.146 10.719 40.633 1.00 71.40 382 PRO F N 1
ATOM 17166 C CA . PRO F 1 404 ? -49.516 11.740 41.469 1.00 73.16 382 PRO F CA 1
ATOM 17167 C C . PRO F 1 404 ? -48.178 12.190 40.884 1.00 75.30 382 PRO F C 1
ATOM 17168 O O . PRO F 1 404 ? -47.677 11.566 39.945 1.00 71.71 382 PRO F O 1
ATOM 17172 N N . PRO F 1 405 ? -47.612 13.280 41.418 1.00 79.57 383 PRO F N 1
ATOM 17173 C CA . PRO F 1 405 ? -46.313 13.777 40.946 1.00 82.33 383 PRO F CA 1
ATOM 17174 C C . PRO F 1 405 ? -45.145 12.817 41.244 1.00 83.03 383 PRO F C 1
ATOM 17175 O O . PRO F 1 405 ? -45.239 12.030 42.180 1.00 83.18 383 PRO F O 1
ATOM 17179 N N . PRO F 1 406 ? -44.052 12.899 40.460 1.00 87.72 384 PRO F N 1
ATOM 17180 C CA . PRO F 1 406 ? -42.836 12.093 40.647 1.00 88.76 384 PRO F CA 1
ATOM 17181 C C . PRO F 1 406 ? -42.107 12.374 41.961 1.00 95.31 384 PRO F C 1
ATOM 17182 O O . PRO F 1 406 ? -42.619 13.078 42.829 1.00 102.00 384 PRO F O 1
ATOM 17186 N N . ALA F 1 407 ? -40.902 11.829 42.087 1.00 94.71 385 ALA F N 1
ATOM 17187 C CA . ALA F 1 407 ? -40.023 12.157 43.199 1.00 92.75 385 ALA F CA 1
ATOM 17188 C C . ALA F 1 407 ? -38.755 12.823 42.662 1.00 94.47 385 ALA F C 1
ATOM 17189 O O . ALA F 1 407 ? -38.507 12.805 41.460 1.00 89.07 385 ALA F O 1
ATOM 17191 N N . GLU F 1 408 ? -37.958 13.417 43.541 1.00 103.55 386 GLU F N 1
ATOM 17192 C CA . GLU F 1 408 ? -36.699 14.014 43.111 1.00 112.92 386 GLU F CA 1
ATOM 17193 C C . GLU F 1 408 ? -35.738 14.154 44.281 1.00 120.78 386 GLU F C 1
ATOM 17194 O O . GLU F 1 408 ? -36.067 13.786 45.407 1.00 125.72 386 GLU F O 1
ATOM 17196 N N . LEU F 1 418 ? -43.934 2.589 50.438 1.00 56.92 396 LEU F N 1
ATOM 17197 C CA . LEU F 1 418 ? -42.926 1.521 50.498 1.00 62.64 396 LEU F CA 1
ATOM 17198 C C . LEU F 1 418 ? -43.569 0.116 50.479 1.00 56.84 396 LEU F C 1
ATOM 17199 O O . LEU F 1 418 ? -44.445 -0.185 51.280 1.00 53.73 396 LEU F O 1
ATOM 17204 N N . ILE F 1 419 ? -43.146 -0.728 49.543 1.00 57.31 397 ILE F N 1
ATOM 17205 C CA . ILE F 1 419 ? -43.727 -2.073 49.357 1.00 57.33 397 ILE F CA 1
ATOM 17206 C C . ILE F 1 419 ? -43.361 -3.026 50.506 1.00 53.28 397 ILE F C 1
ATOM 17207 O O . ILE F 1 419 ? -42.476 -2.717 51.291 1.00 54.19 397 ILE F O 1
ATOM 17212 N N . PRO F 1 420 ? -44.043 -4.183 50.613 1.00 53.48 398 PRO F N 1
ATOM 17213 C CA . PRO F 1 420 ? -43.681 -5.077 51.724 1.00 58.22 398 PRO F CA 1
ATOM 17214 C C . PRO F 1 420 ? -42.185 -5.391 51.782 1.00 65.18 398 PRO F C 1
ATOM 17215 O O . PRO F 1 420 ? -41.589 -5.794 50.779 1.00 64.01 398 PRO F O 1
ATOM 17219 N N . GLN F 1 421 ? -41.583 -5.200 52.951 1.00 61.72 399 GLN F N 1
ATOM 17220 C CA . GLN F 1 421 ? -40.160 -5.439 53.091 1.00 51.43 399 GLN F CA 1
ATOM 17221 C C . GLN F 1 421 ? -39.838 -6.898 53.409 1.00 50.42 399 GLN F C 1
ATOM 17222 O O . GLN F 1 421 ? -38.673 -7.280 53.411 1.00 57.29 399 GLN F O 1
ATOM 17228 N N . ASN F 1 422 ? -40.858 -7.715 53.666 1.00 46.91 400 ASN F N 1
ATOM 17229 C CA . ASN F 1 422 ? -40.634 -9.132 53.969 1.00 50.37 400 ASN F CA 1
ATOM 17230 C C . ASN F 1 422 ? -41.713 -10.066 53.415 1.00 50.42 400 ASN F C 1
ATOM 17231 O O . ASN F 1 422 ? -42.818 -9.632 53.096 1.00 52.71 400 ASN F O 1
ATOM 17236 N N . LEU F 1 423 ? -41.393 -11.351 53.323 1.00 51.55 401 LEU F N 1
ATOM 17237 C CA . LEU F 1 423 ? -42.305 -12.326 52.725 1.00 46.23 401 LEU F CA 1
ATOM 17238 C C . LEU F 1 423 ? -43.604 -12.460 53.493 1.00 47.38 401 LEU F C 1
ATOM 17239 O O . LEU F 1 423 ? -44.681 -12.512 52.900 1.00 51.28 401 LEU F O 1
ATOM 17244 N N . ARG F 1 424 ? -43.490 -12.530 54.813 1.00 50.38 402 ARG F N 1
ATOM 17245 C CA . ARG F 1 424 ? -44.654 -12.602 55.680 1.00 53.31 402 ARG F CA 1
ATOM 17246 C C . ARG F 1 424 ? -45.568 -11.424 55.402 1.00 52.95 402 ARG F C 1
ATOM 17247 O O . ARG F 1 424 ? -46.747 -11.600 55.109 1.00 53.28 402 ARG F O 1
ATOM 17255 N N . ASP F 1 425 ? -45.010 -10.222 55.472 1.00 52.51 403 ASP F N 1
ATOM 17256 C CA . ASP F 1 425 ? -45.790 -9.033 55.199 1.00 57.58 403 ASP F CA 1
ATOM 17257 C C . ASP F 1 425 ? -46.303 -9.042 53.773 1.00 58.70 403 ASP F C 1
ATOM 17258 O O . ASP F 1 425 ? -47.466 -8.711 53.542 1.00 62.73 403 ASP F O 1
ATOM 17263 N N . ALA F 1 426 ? -45.449 -9.443 52.830 1.00 48.84 404 ALA F N 1
ATOM 17264 C CA . ALA F 1 426 ? -45.846 -9.541 51.433 1.00 47.93 404 ALA F CA 1
ATOM 17265 C C . ALA F 1 426 ? -46.977 -10.541 51.230 1.00 52.53 404 ALA F C 1
ATOM 17266 O O . ALA F 1 426 ? -47.950 -10.257 50.518 1.00 55.64 404 ALA F O 1
ATOM 17268 N N . MET F 1 427 ? -46.856 -11.703 51.862 1.00 52.26 405 MET F N 1
ATOM 17269 C CA . MET F 1 427 ? -47.927 -12.704 51.846 1.00 53.56 405 MET F CA 1
ATOM 17270 C C . MET F 1 427 ? -49.272 -12.162 52.397 1.00 64.85 405 MET F C 1
ATOM 17271 O O . MET F 1 427 ? -50.351 -12.531 51.917 1.00 64.27 405 MET F O 1
ATOM 17276 N N . GLU F 1 428 ? -49.198 -11.274 53.388 1.00 59.48 406 GLU F N 1
ATOM 17277 C CA . GLU F 1 428 ? -50.393 -10.661 53.961 1.00 53.14 406 GLU F CA 1
ATOM 17278 C C . GLU F 1 428 ? -50.998 -9.620 53.016 1.00 51.21 406 GLU F C 1
ATOM 17279 O O . GLU F 1 428 ? -52.192 -9.362 53.043 1.00 64.31 406 GLU F O 1
ATOM 17281 N N . ALA F 1 429 ? -50.178 -9.021 52.174 1.00 53.65 407 ALA F N 1
ATOM 17282 C CA . ALA F 1 429 ? -50.678 -8.011 51.258 1.00 54.96 407 ALA F CA 1
ATOM 17283 C C . ALA F 1 429 ? -51.441 -8.663 50.102 1.00 58.95 407 ALA F C 1
ATOM 17284 O O . ALA F 1 429 ? -52.292 -8.042 49.479 1.00 65.35 407 ALA F O 1
ATOM 17286 N N . LEU F 1 430 ? -51.144 -9.924 49.831 1.00 56.28 408 LEU F N 1
ATOM 17287 C CA . LEU F 1 430 ? -51.836 -10.655 48.774 1.00 52.38 408 LEU F CA 1
ATOM 17288 C C . LEU F 1 430 ? -53.098 -11.316 49.322 1.00 53.77 408 LEU F C 1
ATOM 17289 O O . LEU F 1 430 ? -54.097 -11.469 48.614 1.00 48.83 408 LEU F O 1
ATOM 17294 N N . ARG F 1 431 ? -53.024 -11.733 50.585 1.00 50.40 409 ARG F N 1
ATOM 17295 C CA . ARG F 1 431 ? -54.163 -12.298 51.289 1.00 51.80 409 ARG F CA 1
ATOM 17296 C C . ARG F 1 431 ? -55.270 -11.249 51.255 1.00 57.45 409 ARG F C 1
ATOM 17297 O O . ARG F 1 431 ? -56.428 -11.539 50.926 1.00 58.90 409 ARG F O 1
ATOM 17305 N N . GLY F 1 432 ? -54.880 -10.009 51.537 1.00 51.85 410 GLY F N 1
ATOM 17306 C CA . GLY F 1 432 ? -55.817 -8.918 51.610 1.00 48.57 410 GLY F CA 1
ATOM 17307 C C . GLY F 1 432 ? -56.143 -8.242 50.295 1.00 59.77 410 GLY F C 1
ATOM 17308 O O . GLY F 1 432 ? -57.019 -7.374 50.256 1.00 64.61 410 GLY F O 1
ATOM 17309 N N . SER F 1 433 ? -55.472 -8.607 49.210 1.00 47.97 411 SER F N 1
ATOM 17310 C CA . SER F 1 433 ? -55.728 -7.868 47.981 1.00 52.55 411 SER F CA 1
ATOM 17311 C C . SER F 1 433 ? -57.071 -8.204 47.380 1.00 59.53 411 SER F C 1
ATOM 17312 O O . SER F 1 433 ? -57.216 -9.206 46.675 1.00 65.42 411 SER F O 1
ATOM 17315 N N . THR F 1 434 ? -58.050 -7.350 47.654 1.00 55.68 412 THR F N 1
ATOM 17316 C CA . THR F 1 434 ? -59.330 -7.497 47.020 1.00 57.28 412 THR F CA 1
ATOM 17317 C C . THR F 1 434 ? -59.180 -7.226 45.532 1.00 58.25 412 THR F C 1
ATOM 17318 O O . THR F 1 434 ? -59.917 -7.786 44.737 1.00 60.43 412 THR F O 1
ATOM 17322 N N . MET F 1 435 ? -58.214 -6.395 45.147 1.00 64.89 413 MET F N 1
ATOM 17323 C CA . MET F 1 435 ? -57.984 -6.131 43.719 1.00 70.65 413 MET F CA 1
ATOM 17324 C C . MET F 1 435 ? -57.657 -7.404 42.957 1.00 67.51 413 MET F C 1
ATOM 17325 O O . MET F 1 435 ? -58.260 -7.691 41.918 1.00 67.67 413 MET F O 1
ATOM 17330 N N . LEU F 1 436 ? -56.690 -8.152 43.475 1.00 61.70 414 LEU F N 1
ATOM 17331 C CA . LEU F 1 436 ? -56.218 -9.356 42.807 1.00 61.30 414 LEU F CA 1
ATOM 17332 C C . LEU F 1 436 ? -57.277 -10.454 42.825 1.00 63.58 414 LEU F C 1
ATOM 17333 O O . LEU F 1 436 ? -57.415 -11.210 41.867 1.00 66.00 414 LEU F O 1
ATOM 17338 N N . ARG F 1 437 ? -58.052 -10.524 43.898 1.00 59.28 415 ARG F N 1
ATOM 17339 C CA . ARG F 1 437 ? -59.141 -11.484 43.948 1.00 56.54 415 ARG F CA 1
ATOM 17340 C C . ARG F 1 437 ? -60.197 -11.145 42.902 1.00 66.56 415 ARG F C 1
ATOM 17341 O O . ARG F 1 437 ? -60.778 -12.032 42.271 1.00 51.98 415 ARG F O 1
ATOM 17349 N N . GLU F 1 438 ? -60.421 -9.846 42.726 1.00 70.97 416 GLU F N 1
ATOM 17350 C CA . GLU F 1 438 ? -61.340 -9.329 41.733 1.00 78.58 416 GLU F CA 1
ATOM 17351 C C . GLU F 1 438 ? -60.820 -9.645 40.336 1.00 81.42 416 GLU F C 1
ATOM 17352 O O . GLU F 1 438 ? -61.601 -9.853 39.413 1.00 87.38 416 GLU F O 1
ATOM 17358 N N . ALA F 1 439 ? -59.501 -9.723 40.193 1.00 82.23 417 ALA F N 1
ATOM 17359 C CA . ALA F 1 439 ? -58.879 -9.823 38.869 1.00 84.17 417 ALA F CA 1
ATOM 17360 C C . ALA F 1 439 ? -58.524 -11.249 38.449 1.00 71.42 417 ALA F C 1
ATOM 17361 O O . ALA F 1 439 ? -58.598 -11.586 37.268 1.00 68.39 417 ALA F O 1
ATOM 17363 N N . MET F 1 440 ? -58.131 -12.077 39.408 1.00 61.05 418 MET F N 1
ATOM 17364 C CA . MET F 1 440 ? -57.630 -13.411 39.102 1.00 56.19 418 MET F CA 1
ATOM 17365 C C . MET F 1 440 ? -58.555 -14.498 39.631 1.00 59.75 418 MET F C 1
ATOM 17366 O O . MET F 1 440 ? -58.478 -15.655 39.216 1.00 65.16 418 MET F O 1
ATOM 17371 N N . GLY F 1 441 ? -59.427 -14.114 40.554 1.00 57.24 419 GLY F N 1
ATOM 17372 C CA . GLY F 1 441 ? -60.324 -15.052 41.188 1.00 60.37 419 GLY F CA 1
ATOM 17373 C C . GLY F 1 441 ? -59.852 -15.292 42.599 1.00 63.70 419 GLY F C 1
ATOM 17374 O O . GLY F 1 441 ? -58.656 -15.190 42.864 1.00 67.97 419 GLY F O 1
ATOM 17375 N N . GLU F 1 442 ? -60.784 -15.603 43.498 1.00 58.41 420 GLU F N 1
ATOM 17376 C CA . GLU F 1 442 ? -60.459 -15.908 44.888 1.00 53.23 420 GLU F CA 1
ATOM 17377 C C . GLU F 1 442 ? -59.729 -17.262 45.012 1.00 51.24 420 GLU F C 1
ATOM 17378 O O . GLU F 1 442 ? -58.879 -17.448 45.895 1.00 48.27 420 GLU F O 1
ATOM 17384 N N . ASP F 1 443 ? -60.038 -18.187 44.107 1.00 50.79 421 ASP F N 1
ATOM 17385 C CA . ASP F 1 443 ? -59.343 -19.478 44.036 1.00 56.94 421 ASP F CA 1
ATOM 17386 C C . ASP F 1 443 ? -57.827 -19.315 43.839 1.00 60.09 421 ASP F C 1
ATOM 17387 O O . ASP F 1 443 ? -57.014 -19.804 44.634 1.00 60.57 421 ASP F O 1
ATOM 17392 N N . VAL F 1 444 ? -57.471 -18.595 42.783 1.00 56.91 422 VAL F N 1
ATOM 17393 C CA . VAL F 1 444 ? -56.095 -18.388 42.378 1.00 50.89 422 VAL F CA 1
ATOM 17394 C C . VAL F 1 444 ? -55.336 -17.575 43.401 1.00 53.10 422 VAL F C 1
ATOM 17395 O O . VAL F 1 444 ? -54.180 -17.860 43.680 1.00 51.79 422 VAL F O 1
ATOM 17399 N N . VAL F 1 445 ? -55.987 -16.561 43.962 1.00 58.55 423 VAL F N 1
ATOM 17400 C CA . VAL F 1 445 ? -55.327 -15.712 44.938 1.00 54.25 423 VAL F CA 1
ATOM 17401 C C . VAL F 1 445 ? -55.003 -16.526 46.177 1.00 64.95 423 VAL F C 1
ATOM 17402 O O . VAL F 1 445 ? -53.925 -16.376 46.756 1.00 73.81 423 VAL F O 1
ATOM 17406 N N . ASP F 1 446 ? -55.911 -17.420 46.559 1.00 65.67 424 ASP F N 1
ATOM 17407 C CA . ASP F 1 446 ? -55.721 -18.182 47.788 1.00 57.52 424 ASP F CA 1
ATOM 17408 C C . ASP F 1 446 ? -54.673 -19.248 47.599 1.00 54.77 424 ASP F C 1
ATOM 17409 O O . ASP F 1 446 ? -53.972 -19.630 48.545 1.00 53.86 424 ASP F O 1
ATOM 17414 N N . HIS F 1 447 ? -54.553 -19.703 46.359 1.00 55.59 425 HIS F N 1
ATOM 17415 C CA . HIS F 1 447 ? -53.531 -20.673 45.992 1.00 55.74 425 HIS F CA 1
ATOM 17416 C C . HIS F 1 447 ? -52.098 -20.149 46.239 1.00 56.14 425 HIS F C 1
ATOM 17417 O O . HIS F 1 447 ? -51.281 -20.820 46.871 1.00 60.39 425 HIS F O 1
ATOM 17424 N N . TYR F 1 448 ? -51.799 -18.942 45.774 1.00 48.61 426 TYR F N 1
ATOM 17425 C CA . TYR F 1 448 ? -50.445 -18.433 45.894 1.00 47.04 426 TYR F CA 1
ATOM 17426 C C . TYR F 1 448 ? -50.136 -17.926 47.304 1.00 54.32 426 TYR F C 1
ATOM 17427 O O . TYR F 1 448 ? -48.975 -17.816 47.691 1.00 55.10 426 TYR F O 1
ATOM 17436 N N . VAL F 1 449 ? -51.179 -17.665 48.086 1.00 59.78 427 VAL F N 1
ATOM 17437 C CA . VAL F 1 449 ? -51.015 -17.326 49.501 1.00 50.87 427 VAL F CA 1
ATOM 17438 C C . VAL F 1 449 ? -50.569 -18.572 50.267 1.00 45.18 427 VAL F C 1
ATOM 17439 O O . VAL F 1 449 ? -49.635 -18.510 51.068 1.00 39.90 427 VAL F O 1
ATOM 17443 N N . ARG F 1 450 ? -51.213 -19.706 49.986 1.00 45.64 428 ARG F N 1
ATOM 17444 C CA . ARG F 1 450 ? -50.781 -20.987 50.542 1.00 54.22 428 ARG F CA 1
ATOM 17445 C C . ARG F 1 450 ? -49.347 -21.301 50.094 1.00 56.80 428 ARG F C 1
ATOM 17446 O O . ARG F 1 450 ? -48.505 -21.687 50.900 1.00 60.43 428 ARG F O 1
ATOM 17448 N N . ALA F 1 451 ? -49.076 -21.124 48.805 1.00 54.44 429 ALA F N 1
ATOM 17449 C CA . ALA F 1 451 ? -47.712 -21.205 48.296 1.00 48.46 429 ALA F CA 1
ATOM 17450 C C . ALA F 1 451 ? -46.765 -20.346 49.129 1.00 40.97 429 ALA F C 1
ATOM 17451 O O . ALA F 1 451 ? -45.686 -20.787 49.512 1.00 37.37 429 ALA F O 1
ATOM 17453 N N . ALA F 1 452 ? -47.191 -19.119 49.404 1.00 38.29 430 ALA F N 1
ATOM 17454 C CA . ALA F 1 452 ? -46.403 -18.173 50.177 1.00 43.30 430 ALA F CA 1
ATOM 17455 C C . ALA F 1 452 ? -46.170 -18.641 51.598 1.00 46.61 430 ALA F C 1
ATOM 17456 O O . ALA F 1 452 ? -45.057 -18.551 52.116 1.00 48.64 430 ALA F O 1
ATOM 17458 N N . GLU F 1 453 ? -47.231 -19.133 52.228 1.00 46.67 431 GLU F N 1
ATOM 17459 C CA . GLU F 1 453 ? -47.138 -19.701 53.568 1.00 50.80 431 GLU F CA 1
ATOM 17460 C C . GLU F 1 453 ? -46.224 -20.954 53.624 1.00 54.08 431 GLU F C 1
ATOM 17461 O O . GLU F 1 453 ? -45.425 -21.111 54.556 1.00 57.65 431 GLU F O 1
ATOM 17467 N N . VAL F 1 454 ? -46.338 -21.830 52.627 1.00 45.52 432 VAL F N 1
ATOM 17468 C CA . VAL F 1 454 ? -45.512 -23.029 52.542 1.00 44.62 432 VAL F CA 1
ATOM 17469 C C . VAL F 1 454 ? -44.034 -22.661 52.442 1.00 51.62 432 VAL F C 1
ATOM 17470 O O . VAL F 1 454 ? -43.164 -23.348 52.994 1.00 48.10 432 VAL F O 1
ATOM 17474 N N . GLU F 1 455 ? -43.769 -21.556 51.750 1.00 56.97 433 GLU F N 1
ATOM 17475 C CA . GLU F 1 455 ? -42.427 -21.015 51.574 1.00 52.28 433 GLU F CA 1
ATOM 17476 C C . GLU F 1 455 ? -41.834 -20.548 52.905 1.00 53.19 433 GLU F C 1
ATOM 17477 O O . GLU F 1 455 ? -40.673 -20.816 53.216 1.00 59.54 433 GLU F O 1
ATOM 17483 N N . LEU F 1 456 ? -42.643 -19.849 53.691 1.00 47.14 434 LEU F N 1
ATOM 17484 C CA . LEU F 1 456 ? -42.244 -19.465 55.031 1.00 43.81 434 LEU F CA 1
ATOM 17485 C C . LEU F 1 456 ? -42.016 -20.696 55.917 1.00 51.35 434 LEU F C 1
ATOM 17486 O O . LEU F 1 456 ? -41.084 -20.730 56.730 1.00 58.32 434 LEU F O 1
ATOM 17491 N N . GLU F 1 457 ? -42.871 -21.702 55.756 1.00 49.59 435 GLU F N 1
ATOM 17492 C CA . GLU F 1 457 ? -42.823 -22.908 56.580 1.00 51.11 435 GLU F CA 1
ATOM 17493 C C . GLU F 1 457 ? -41.611 -23.782 56.280 1.00 62.06 435 GLU F C 1
ATOM 17494 O O . GLU F 1 457 ? -41.147 -24.507 57.164 1.00 68.60 435 GLU F O 1
ATOM 17496 N N . ASP F 1 458 ? -41.102 -23.739 55.047 1.00 58.75 436 ASP F N 1
ATOM 17497 C CA . ASP F 1 458 ? -39.925 -24.542 54.730 1.00 49.77 436 ASP F CA 1
ATOM 17498 C C . ASP F 1 458 ? -38.765 -24.022 55.567 1.00 53.20 436 ASP F C 1
ATOM 17499 O O . ASP F 1 458 ? -38.062 -24.801 56.199 1.00 61.52 436 ASP F O 1
ATOM 17501 N N . PHE F 1 459 ? -38.590 -22.706 55.604 1.00 52.82 437 PHE F N 1
ATOM 17502 C CA . PHE F 1 459 ? -37.487 -22.119 56.354 1.00 44.74 437 PHE F CA 1
ATOM 17503 C C . PHE F 1 459 ? -37.526 -22.560 57.812 1.00 46.07 437 PHE F C 1
ATOM 17504 O O . PHE F 1 459 ? -36.502 -22.932 58.373 1.00 39.97 437 PHE F O 1
ATOM 17512 N N . GLN F 1 460 ? -38.712 -22.551 58.414 1.00 52.90 438 GLN F N 1
ATOM 17513 C CA . GLN F 1 460 ? -38.838 -22.886 59.834 1.00 53.57 438 GLN F CA 1
ATOM 17514 C C . GLN F 1 460 ? -38.542 -24.352 60.109 1.00 59.52 438 GLN F C 1
ATOM 17515 O O . GLN F 1 460 ? -38.420 -24.739 61.255 1.00 68.21 438 GLN F O 1
ATOM 17521 N N . ARG F 1 461 ? -38.410 -25.152 59.053 1.00 61.27 439 ARG F N 1
ATOM 17522 C CA . ARG F 1 461 ? -38.066 -26.566 59.172 1.00 56.67 439 ARG F CA 1
ATOM 17523 C C . ARG F 1 461 ? -36.590 -26.822 58.974 1.00 52.27 439 ARG F C 1
ATOM 17524 O O . ARG F 1 461 ? -36.129 -27.948 59.104 1.00 57.20 439 ARG F O 1
ATOM 17532 N N . VAL F 1 462 ? -35.854 -25.802 58.573 1.00 49.86 440 VAL F N 1
ATOM 17533 C CA . VAL F 1 462 ? -34.433 -25.967 58.355 1.00 52.96 440 VAL F CA 1
ATOM 17534 C C . VAL F 1 462 ? -33.664 -25.126 59.362 1.00 60.79 440 VAL F C 1
ATOM 17535 O O . VAL F 1 462 ? -34.102 -24.045 59.741 1.00 67.87 440 VAL F O 1
ATOM 17539 N N . VAL F 1 463 ? -32.537 -25.639 59.829 1.00 53.13 441 VAL F N 1
ATOM 17540 C CA . VAL F 1 463 ? -31.650 -24.810 60.609 1.00 39.45 441 VAL F CA 1
ATOM 17541 C C . VAL F 1 463 ? -30.537 -24.316 59.694 1.00 39.56 441 VAL F C 1
ATOM 17542 O O . VAL F 1 463 ? -29.707 -25.100 59.243 1.00 33.53 441 VAL F O 1
ATOM 17546 N N . SER F 1 464 ? -30.541 -23.011 59.423 1.00 33.01 442 SER F N 1
ATOM 17547 C CA . SER F 1 464 ? -29.517 -22.356 58.606 1.00 38.65 442 SER F CA 1
ATOM 17548 C C . SER F 1 464 ? -28.177 -22.264 59.338 1.00 42.40 442 SER F C 1
ATOM 17549 O O . SER F 1 464 ? -28.106 -22.404 60.567 1.00 42.72 442 SER F O 1
ATOM 17552 N N . ASP F 1 465 ? -27.120 -22.028 58.563 1.00 36.18 443 ASP F N 1
ATOM 17553 C CA . ASP F 1 465 ? -25.779 -21.865 59.094 1.00 35.56 443 ASP F CA 1
ATOM 17554 C C . ASP F 1 465 ? -25.700 -20.575 59.896 1.00 50.78 443 ASP F C 1
ATOM 17555 O O . ASP F 1 465 ? -24.943 -20.457 60.867 1.00 57.09 443 ASP F O 1
ATOM 17560 N N . TYR F 1 466 ? -26.496 -19.611 59.450 1.00 44.87 444 TYR F N 1
ATOM 17561 C CA . TYR F 1 466 ? -26.608 -18.319 60.075 1.00 40.61 444 TYR F CA 1
ATOM 17562 C C . TYR F 1 466 ? -27.017 -18.493 61.524 1.00 44.23 444 TYR F C 1
ATOM 17563 O O . TYR F 1 466 ? -26.426 -17.894 62.419 1.00 44.91 444 TYR F O 1
ATOM 17572 N N . GLU F 1 467 ? -28.027 -19.329 61.742 1.00 48.46 445 GLU F N 1
ATOM 17573 C CA . GLU F 1 467 ? -28.572 -19.531 63.072 1.00 49.11 445 GLU F CA 1
ATOM 17574 C C . GLU F 1 467 ? -27.565 -20.138 64.025 1.00 58.88 445 GLU F C 1
ATOM 17575 O O . GLU F 1 467 ? -27.568 -19.805 65.214 1.00 68.38 445 GLU F O 1
ATOM 17581 N N . VAL F 1 468 ? -26.712 -21.028 63.520 1.00 53.27 446 VAL F N 1
ATOM 17582 C CA . VAL F 1 468 ? -25.774 -21.710 64.402 1.00 58.72 446 VAL F CA 1
ATOM 17583 C C . VAL F 1 468 ? -24.452 -20.932 64.568 1.00 53.51 446 VAL F C 1
ATOM 17584 O O . VAL F 1 468 ? -23.815 -21.019 65.614 1.00 55.97 446 VAL F O 1
ATOM 17588 N N . ALA F 1 469 ? -24.047 -20.149 63.577 1.00 38.30 447 ALA F N 1
ATOM 17589 C CA . ALA F 1 469 ? -22.909 -19.283 63.814 1.00 38.39 447 ALA F CA 1
ATOM 17590 C C . ALA F 1 469 ? -23.301 -18.185 64.792 1.00 51.90 447 ALA F C 1
ATOM 17591 O O . ALA F 1 469 ? -22.494 -17.784 65.618 1.00 64.27 447 ALA F O 1
ATOM 17593 N N . ARG F 1 470 ? -24.538 -17.702 64.707 1.00 45.30 448 ARG F N 1
ATOM 17594 C CA . ARG F 1 470 ? -24.979 -16.654 65.608 1.00 34.94 448 ARG F CA 1
ATOM 17595 C C . ARG F 1 470 ? -25.123 -17.209 67.012 1.00 45.25 448 ARG F C 1
ATOM 17596 O O . ARG F 1 470 ? -24.733 -16.566 67.973 1.00 44.38 448 ARG F O 1
ATOM 17598 N N . GLY F 1 471 ? -25.679 -18.408 67.128 1.00 48.11 449 GLY F N 1
ATOM 17599 C CA . GLY F 1 471 ? -25.868 -19.020 68.430 1.00 36.74 449 GLY F CA 1
ATOM 17600 C C . GLY F 1 471 ? -24.581 -19.400 69.144 1.00 49.36 449 GLY F C 1
ATOM 17601 O O . GLY F 1 471 ? -24.396 -19.058 70.309 1.00 43.68 449 GLY F O 1
ATOM 17602 N N . PHE F 1 472 ? -23.692 -20.113 68.455 1.00 56.26 450 PHE F N 1
ATOM 17603 C CA . PHE F 1 472 ? -22.420 -20.506 69.041 1.00 59.65 450 PHE F CA 1
ATOM 17604 C C . PHE F 1 472 ? -21.658 -19.304 69.569 1.00 60.21 450 PHE F C 1
ATOM 17605 O O . PHE F 1 472 ? -21.136 -19.351 70.676 1.00 63.47 450 PHE F O 1
#